Protein 2OKX (pdb70)

Radius of gyration: 37.38 Å; Cα contacts (8 Å, |Δi|>4): 5097; chains: 2; bounding box: 91×100×109 Å

Sequence (1908 aa):
GRNWNASWIWGGQEESPRNEWRCFRGSFDAPASVEGPAMLHITADSRYVLFVNGEQVGRGPVRSWPKEQFYDSYDIGGQLRPGVRNTIAVLVLHFGVSNFYYLRGRGGLIAEIEADGRTLAATDAAWRTERLGGQRSNSPRMACQQGFGEVIDARELAEDWALPAFDDGGWAQARSIGPAGTAPWTSLVPRDIPFLTEEKLYPASIQSLSRVKAPKYAAALDLRNQMVPESVNHANPVSYCGYVATILTLETSGVVTLGFPTGVRGSGVWVDGVLQTEWTGVQPERYYSLNLAAGEHLVLVDITSSDHGGSSHFAIDSEAAFTLRSPAGDNGVPLATIGTFDQSEYIDHRPGRRMQTDHPDYRALPEAAPTAAALEAFASWVKPFEPSLYTEENVFGSNVWRTLAERRAVPRSVLNAILPVPEPGVLPVFEDGDCELVIDLGAERSGFIGFELEAPAGTIIDAYGVEYMREGYTQHTYGLDNTFRYICREGRQSYVSPVRRGFRYLFLTVRGNSAPVKLHEIYIRQSTYPVAEQGSFRCSDALLNATWEISRHTTRLCMEDTFVDCPSYEQVFWVGDSRNEALVNYYVFGETEIVERCLNLVPGSADETPLYLDQVPSAWSSVIPNWTFFWILACREYAAHTGNEAFAARIWPAVKHTLTHYLEHIDDSGLLNMAGWNLLDWAPIDQPNEGIVTHQNLFLVKALRDSRALAAAAGATEEADAFAARADLLAETINAVLWDEEKRAYIDCIHADGRRSDVYSMQTQVVAYLCGVAQGEREAVIEGYLSSPPPAFVQIGSPFMSFFYYEALEKAGRQTLMLDDIRRNYGQMLRYDATTCWEMYPNFAENRSNPDMLTRSHCHAWSAAPGYFLGSSILGVKRGADGWRTVDIAPQPCDLTWAEGVVPLPQGGHIAVSWEFVSAGKLKLRIEAPEDIEVNVTLPEGIEGEVTQVKYMSGRNWNASWIWGGQEESPRNEWRCFRGSFDAPASVEGPAMLHITADSRYVLFVNGEQVGRGPVRSWPKEQFYDSYDIGGQLRPGVRNTIAVLVLHFGVSNFYYLRGRGGLIAEIEADGRTLAATDAAWRTERLGGQRSNSPRMACQQGFGEVIDARELAEDWALPAFDDGGWAQARSIGPAGTAPWTSLVPRDIPFLTEEKLYPASIQSLSRVKAPKYAAALDLRNQMVPESVNHANPVSYCGYVATILTLETSGVVTLGFPTGVRGSGVWVDGVLQTEWTGVQPERYYSLNLAAGEHLVLVDITSSDHGGSSHFAIDSEAAFTLRSPAGDNGVPLATIGTFDQSEYIDHRPGRRMQTDHPDYRALPEAAPTAAALEAFASWVKPFEPSLYTEENVFGSNVWRTLAERRAVPRSVLNAILPVPEPGVLPVFEDGDCELVIDLGAERSGFIGFELEAPAGTIIDAYGVEYMREGYTQHTYGLDNTFRYICREGRQSYVSPVRRGFRYLFLTVRGNSAPVKLHEIYIRQSTYPVAEQGSFRCSDALLNATWEISRHTTRLCMEDTFVDCPSYEQVFWVGDSRNEALVNYYVFGETEIVERCLNLVPGSADETPLYLDQVPSAWSSVIPNWTFFWILACREYAAHTGNEAFAARIWPAVKHTLTHYLEHIDDSGLLNMAGWNLLDWAPIDQPNEGIVTHQNLFLVKALRDSRALAAAAGATEEADAFAARADLLAETINAVLWDEEKRAYIDCIHADGRRSDVYSMQTQVVAYLCGVAQGEREAVIEGYLSSPPPAFVQIGSPFMSFFYYEALEKAGRQTLMLDDIRRNYGQMLRYDATTCWEMYPNFAENRSNPDMLTRSHCHAWSAAPGYFLGSSILGVKRGADGWRTVDIAPQPCDLTWAEGVVPLPQGGHIAVSWEFVSAGKLKLRIEAPEDIEVNVTLPEGIEGEVTQVKYMS

Foldseek 3Di:
DDFDPAFKWDDDDFFFAAFFKKKKKDKFFAAQDFDFFWKKKKFWAPKKFKDKQRRTDAIDDFQDDLQAGAIEIDRCPVRDDHRGMIMIMMIHTHHSFFAQRHFHWGGIMWMWIDGPNDTGDIYDQQMFMDTFFQWALLAWAFFLHDGGFIAGACQGGPARPRHPPDDCVVTHTIHGPGHACPPPNNHYHYQLADGKAWAWAFADFWPFKWFFAFAPFKKWFWVVCQQPVVNRRFQFKKWFWWKKKKKKAFQFWWKKKKKWLQAAQDDAKAKLLHGQPDWDDAFPIIMGIDRGGGGIIMIIGTNGHIDSTTITMIGMHTPTDIDIADLADDDPDRMWMFDRPWMGTDQQFDDTDHTDHDRPCSVCVSNQDSDSVSCVVRRVRIGHGPSSRMDRPALQSRVSDIVDIGTDDDDPLQRLQRDLDQRWRWFDDDPDGKMKIKTFRLAKFKAKKKFKKAFAFFKKKKKAFAADDDDPRGDRQNSGSQIYIYTDHHTIDMDIDPDMAIHGIMIIIIDDTPDIMTTNYITGTGIFRDFDQQWDKDFQDVLLRLLLQQLLVLLRQQGHSARHQHRHNHNWAFQQLLLLSVLLCQRGTNDQSNLLVSLVFFLVCVVVDLLTARTPPGSHNAHANVSSLSSLVSQLVSCQQAVPLVSLLVCLVSLLSNLVVQCVCQDPLLFRFGQGDHDDAQWPQPRHSFTGFQLSLLSSLLSLVSSLSSCVSSVRSVSSVVSNVSSVSSLVSQCVPQADPVVLAGFRTQGNVRRTHPAAALLSLLSCQVSVSQDDPSNVVSVVCLLPPDPSHIYGWFLLSVLSSVVSCLVVVNVLSNVVVCCVQSVVLVVSVHSHAAGTAQQRCGPDSHNRDRHSGSRGSSNSNSSNCCVPRALAWDQDGGQSLEIEREHDPNPTFWMWIWRAGNVGWIWTKIKGAPDPLEMEIEIETAPRYHYHYDYPPSHYYHYHYHHDHD/DDDDPAFKWDDDDFFAAAFFKKKKKDKFFAAQDADDFWKKKKFWAPKKFKDKQNHTDAIDDFQDQLQAGAIEIDRCPVSDDHRGMIMIMMIDTHRSFFAQRGFHWGGTMWMWIDGPNDTRDIYAQQMFMDTFFQWALLAWAFFLHDGGFIAGQCQGGPARPRHPPDDCVVTHTIHGPGHACDPPNNHYHYQLADGWAWAWAFADFWPFKWFFAFAPFKKWFWCVCQQPVVNRRFQFKKWFWWKKKKKKFFQFWFKKKKWWLQAAQDDAKAKLLHGQDDWDDAFPITMGIDGGGGGIMMIIGTNGHIGSTTITMIGMHTPTDMDIADLADHPPDRMKMFDRPWMGTDQQFDDDDDTDHPRPCSVCVSNQDSDSVSCVVRRVRIGHGPSSRMDRPQLQSRVSDIVDIGTDDDDPQCRQQRDLDQRFRKFDDDPDGKMKIKTFRLAKFKAKKKFKKAAAFFKKKKKAFAADDDDPRGDRQNSGSQIYIYTDYHTIDMDIDPDMAIHGIMIIIIDDGPDIMTTNYITGGGIFRDFDQQWAKDFQDVLLRLLLQQLLVLLRRQGHSAGHFHRHNHNWRFQQLVLLSVLLCQRGTNDQSRLLVSLVFFLVCVVVDLLTARTPPRSHNAHANVSSLSSLVSQLVSCQQAVPLVSLLVCLVSLLRNLVVQCVQQDPLLARFGQGNHDDAQWPQPRHNGFGFLLSLLSSLLSLVSSLSSCVSSVRSVSSVVSPVSSVSSLVSQCVPQADPVVLAGFGGQHPVRRTHPAAALLSLLSCQVSVSQDDVSNVVSVVCLVPPDPSHIYGWFLLSVLSSVVSCLVVVNVLVNVVVCCVQSVVLVVSVHSHAAGTAAQRCGPDRHNRDRHSGSRGSSNSNSSNCCVPVALAWDQDGGQSLEIEGEHDPNPTFKMWIWRAGNVGDIWTKIKGAPDVLEMEIEIEEAPRRHYHYDYPPSHYYHYHYHHDHD

Solvent-accessible surface area: 62090 Å² total; per-residue (Å²): 89,53,138,35,94,7,28,0,0,10,2,21,142,105,102,13,7,32,2,14,4,6,2,0,4,7,59,20,116,4,53,88,92,46,168,28,81,1,50,0,19,0,0,0,4,1,46,2,6,0,33,2,15,20,96,69,24,15,43,11,5,4,10,9,14,23,74,88,13,16,9,0,39,4,85,1,43,48,34,21,109,80,46,80,112,1,0,2,0,0,14,0,9,0,17,3,4,4,0,3,23,14,43,79,17,55,0,0,0,0,3,1,3,48,3,73,72,159,53,30,13,19,0,56,57,76,17,70,2,62,127,16,24,6,18,68,49,38,1,10,6,2,0,17,21,2,5,4,1,2,2,4,4,1,131,99,34,46,105,63,20,9,75,18,101,43,120,27,46,80,34,58,84,4,132,64,33,13,92,34,39,38,72,44,1,96,48,16,43,59,36,52,9,35,20,41,6,35,35,72,25,35,10,19,12,2,63,7,1,4,44,3,66,28,10,138,19,8,0,3,5,4,4,4,3,20,5,13,91,103,0,27,72,22,2,9,14,3,21,0,0,0,4,6,0,1,3,0,30,3,120,82,78,18,76,0,37,0,0,6,0,40,14,26,83,18,89,4,0,24,7,49,11,95,61,35,89,139,120,95,42,108,110,30,27,58,33,2,87,4,134,22,64,56,30,98,20,5,1,5,8,1,5,18,23,70,2,43,14,4,15,11,7,6,0,0,18,7,189,18,52,39,74,31,106,14,31,23,56,140,54,64,9,20,0,0,3,0,2,29,16,33,68,18,76,82,28,9,31,106,132,43,150,143,36,126,44,100,50,99,44,13,138,50,0,6,103,49,2,52,70,32,77,37,4,117,92,23,55,93,57,19,85,66,0,86,68,30,7,12,3,90,45,2,4,1,0,8,7,14,33,83,56,45,55,37,75,53,11,21,54,92,41,0,14,15,0,1,11,18,19,62,49,35,0,63,5,43,65,29,187,77,24,27,7,4,0,2,0,14,10,26,18,3,48,0,0,14,1,0,1,40,2,52,6,22,52,18,0,39,0,0,0,0,0,0,12,19,27,55,74,84,102,28,6,23,1,31,51,1,5,0,4,2,22,6,13,0,36,122,28,107,8,74,31,46,0,22,17,25,0,0,2,25,15,4,9,2,2,4,20,71,27,101,45,74,0,83,2,22,26,1,17,1,61,7,4,3,4,2,5,2,49,32,1,44,5,42,2,45,30,21,47,0,39,30,0,10,86,10,0,23,27,0,0,33,1,0,0,8,14,0,2,0,3,0,0,0,13,12,7,0,1,24,2,0,4,5,4,0,0,5,14,0,0,7,16,0,3,16,10,31,95,0,2,34,3,2,4,60,9,0,30,16,1,37,126,63,8,40,10,2,1,0,0,0,0,4,14,23,6,0,3,0,3,0,5,1,5,2,2,0,12,4,0,95,31,9,9,13,5,34,20,45,117,56,0,0,46,136,7,9,78,17,0,67,73,0,0,54,49,0,14,120,72,24,64,156,54,22,0,0,55,16,82,10,61,1,12,1,3,50,5,81,12,28,31,24,81,72,2,10,0,0,0,0,0,0,7,0,0,43,4,1,89,8,0,89,35,0,0,50,30,26,68,17,61,112,76,0,77,67,9,23,56,89,0,86,110,3,12,120,28,0,37,81,48,0,20,36,125,155,94,135,0,0,2,0,0,20,15,80,116,45,124,106,4,113,45,25,0,3,0,0,0,0,0,0,3,28,7,27,4,1,117,52,155,52,47,63,20,0,65,36,33,1,37,78,52,30,130,98,18,22,67,28,0,0,0,0,0,2,0,3,12,0,35,0,0,37,117,29,45,101,20,67,45,0,0,68,22,0,38,157,9,0,15,53,0,33,29,69,42,16,31,3,0,1,3,0,12,21,144,33,75,50,46,25,44,13,69,126,12,28,0,40,0,10,0,6,0,10,0,0,0,0,1,39,3,0,4,4,3,0,0,1,0,77,95,34,36,72,8,4,148,27,0,54,1,39,0,58,5,44,89,5,80,27,0,23,5,33,3,12,9,41,97,20,13,31,0,21,3,15,4,49,61,72,61,105,30,85,1,100,1,59,0,23,1,4,90,102,3,102,21,64,54,86,43,13,177,79,41,112,32,111,56,62,79,43,99,16,71,81,85,50,134,36,91,8,26,0,0,10,3,26,151,112,103,12,6,31,2,16,5,15,2,0,4,8,54,17,116,5,35,91,94,42,110,29,84,3,48,1,19,0,0,0,5,2,48,3,8,0,33,0,14,19,92,69,25,13,45,10,6,5,9,10,18,25,67,78,14,19,9,0,38,5,85,0,39,48,38,19,108,82,45,76,124,0,1,2,0,0,13,0,9,0,16,3,3,4,1,3,22,13,40,79,16,58,0,0,0,0,3,1,4,50,4,87,77,123,46,23,13,20,0,57,54,77,15,74,2,60,89,12,26,6,7,67,34,43,1,10,6,2,0,16,18,2,4,5,1,3,2,0,5,1,129,100,31,46,111,62,22,9,72,25,102,44,118,23,47,79,32,57,81,3,126,64,35,13,91,33,41,38,74,47,1,94,42,14,35,65,35,51,10,29,20,42,7,35,31,75,24,39,10,21,12,4,60,10,2,7,44,2,68,27,10,135,18,8,0,4,5,5,4,4,6,18,6,11,96,114,0,30,67,27,2,9,15,4,19,0,0,0,4,5,0,2,6,0,36,3,129,84,77,22,80,0,35,0,0,6,0,40,13,28,81,20,84,3,0,23,7,51,14,93,76,34,86,138,119,96,45,107,100,31,28,61,32,2,86,4,136,18,66,55,31,95,17,7,0,4,8,1,5,17,23,72,3,42,15,5,16,10,8,8,0,0,24,6,176,17,58,36,86,29,109,13,27,32,53,146,56,65,9,21,0,0,4,0,2,32,17,24,78,25,80,106,23,5,27,126,86,62,145,181,25,90,42,99,46,96,48,9,141,50,0,6,103,50,1,51,68,31,81,34,3,114,89,26,53,97,55,19,88,62,0,92,66,41,16,11,2,90,44,2,5,1,0,8,6,15,30,83,57,45,55,33,63,52,15,24,51,95,42,0,14,15,0,0,12,18,18,62,47,33,0,64,5,44,61,28,188,70,25,24,6,4,0,2,0,13,10,27,17,3,49,0,0,14,0,0,1,41,2,54,5,29,51,21,0,38,1,0,1,0,0,0,13,19,30,56,80,86,97,26,7,22,1,30,52,1,4,0,4,1,22,3,14,0,36,120,26,110,10,71,25,47,0,20,18,25,0,0,1,24,13,4,9,2,1,4,19,70,28,106,43,74,0,83,2,22,27,1,18,1,60,7,4,2,2,2,2,2,49,30,1,44,2,42,2,45,27,21,46,0,32,28,0,6,78,10,0,27,32,0,0,37,1,0,1,8,14,0,2,0,2,0,0,0,14,12,8,0,2,23,2,0,4,7,6,0,0,6,14,0,0,9,16,0,3,17,12,32,97,0,3,33,2,2,5,64,8,0,28,15,2,34,130,71,8,40,17,2,3,0,0,0,0,4,16,23,8,0,3,1,4,0,4,0,5,2,2,0,22,5,0,91,31,8,9,14,3,32,19,47,112,58,0,0,48,139,8,9,80,17,0,73,74,0,0,55,48,0,14,121,70,27,61,160,58,23,0,0,54,12,44,6,55,0,11,1,2,48,5,84,11,25,31,31,69,88,2,14,0,0,1,0,0,0,12,0,0,54,4,1,84,10,0,82,31,0,0,48,28,26,69,14,65,104,67,1,72,68,10,26,50,100,0,80,105,3,12,118,26,0,35,85,48,0,16,26,108,148,107,94,0,0,1,1,0,18,30,77,111,50,136,104,4,116,43,20,0,3,0,0,0,0,0,0,4,30,7,38,8,2,129,48,117,58,32,47,27,0,64,36,31,0,41,78,54,27,131,99,16,22,66,28,0,0,0,0,0,1,0,3,11,0,36,0,0,38,117,28,45,96,21,68,36,0,0,52,20,0,39,149,29,0,15,52,0,34,30,69,45,14,32,3,0,1,3,0,11,20,142,35,77,47,47,28,41,14,67,130,11,27,0,38,0,10,0,5,0,10,0,0,0,0,0,40,3,0,4,5,3,0,0,1,0,80,93,33,38,74,7,5,154,23,0,55,0,40,0,58,5,45,88,6,81,29,0,22,5,36,2,12,10,40,100,22,14,29,1,15,3,14,4,47,65,72,62,107,31,84,1,101,2,52,0,25,0,2,87,101,3,104,21,63,53,87,41,14,175,78,40,115,35,116,56,62,81,53,94,18,73,77

InterPro domains:
  IPR008902 Alpha-L-rhamnosidase, concanavalin-like domain [PF05592] (436-513)
  IPR008928 Six-hairpin glycosidase superfamily [SSF48208] (534-953)
  IPR008979 Galactose-binding-like domain superfamily [SSF49785] (4-97)
  IPR012341 Six-hairpin glycosidase-like superfamily [G3DSA:1.50.10.10] (543-877)
  IPR013737 Bacterial alpha-L-rhamnosidase N-terminal [PF08531] (40-179)
  IPR035396 Alpha-L-rhamnosidase, six-hairpin glycosidase domain [PF17389] (535-875)
  IPR035398 Alpha-L-rhamnosidase C-terminal domain [PF17390] (878-954)
  IPR048653 Alpha-L-rhamnosidase, domain D2 [PF21557] (219-389)

Nearest PDB structures (foldseek):
  2okx-assembly1_A  TM=1.001E+00  e=0.000E+00  Bacillus sp. GL1
  3cih-assembly1_A-2  TM=6.617E-01  e=6.556E-37  Bacteroides thetaiotaomicron VPI-5482
  6i60-assembly2_B  TM=8.114E-01  e=8.111E-32  Dictyoglomus thermophilum H-6-12
  4xhc-assembly1_B  TM=8.321E-01  e=4.153E-27  Klebsiella oxytoca
  8iwd-assembly1_A  TM=8.331E-01  e=9.340E-26  Aspergillus niger

Structure (mmCIF, N/CA/C/O backbone):
data_2OKX
#
_entry.id   2OKX
#
_cell.length_a   97.744
_cell.length_b   119.985
_cell.length_c   207.352
_cell.angle_alpha   90.00
_cell.angle_beta   90.00
_cell.angle_gamma   90.00
#
_symmetry.space_group_name_H-M   'P 21 21 21'
#
loop_
_entity.id
_entity.type
_entity.pdbx_description
1 polymer 'Rhamnosidase B'
2 non-polymer 'CALCIUM ION'
3 non-polymer GLYCEROL
4 water water
#
loop_
_atom_site.group_PDB
_atom_site.id
_atom_site.type_symbol
_atom_site.label_atom_id
_atom_site.label_alt_id
_atom_site.label_comp_id
_atom_site.label_asym_id
_atom_site.label_entity_id
_atom_site.label_seq_id
_atom_site.pdbx_PDB_ins_code
_atom_site.Cartn_x
_atom_site.Cartn_y
_atom_site.Cartn_z
_atom_site.occupancy
_atom_site.B_iso_or_equiv
_atom_site.auth_seq_id
_atom_site.auth_comp_id
_atom_site.auth_asym_id
_atom_site.auth_atom_id
_atom_site.pdbx_PDB_model_num
ATOM 1 N N . GLY A 1 3 ? 50.727 53.145 33.188 1.00 44.44 3 GLY A N 1
ATOM 2 C CA . GLY A 1 3 ? 49.939 54.120 33.993 1.00 44.26 3 GLY A CA 1
ATOM 3 C C . GLY A 1 3 ? 48.861 53.451 34.823 1.00 44.27 3 GLY A C 1
ATOM 4 O O . GLY A 1 3 ? 49.009 52.306 35.246 1.00 45.95 3 GLY A O 1
ATOM 5 N N . ARG A 1 4 ? 47.785 54.176 35.073 1.00 38.38 4 ARG A N 1
ATOM 6 C CA . ARG A 1 4 ? 46.670 53.647 35.838 1.00 38.69 4 ARG A CA 1
ATOM 7 C C . ARG A 1 4 ? 45.367 54.136 35.218 1.00 39.48 4 ARG A C 1
ATOM 8 O O . ARG A 1 4 ? 45.369 55.012 34.359 1.00 40.07 4 ARG A O 1
ATOM 16 N N . ASN A 1 5 ? 44.250 53.571 35.664 1.00 39.74 5 ASN A N 1
ATOM 17 C CA . ASN A 1 5 ? 42.938 53.983 35.159 1.00 40.76 5 ASN A CA 1
ATOM 18 C C . ASN A 1 5 ? 42.471 55.062 36.094 1.00 40.21 5 ASN A C 1
ATOM 19 O O . ASN A 1 5 ? 42.358 54.833 37.316 1.00 41.13 5 ASN A O 1
ATOM 24 N N . TRP A 1 6 ? 42.182 56.230 35.549 1.00 37.42 6 TRP A N 1
ATOM 25 C CA . TRP A 1 6 ? 41.736 57.341 36.352 1.00 37.55 6 TRP A CA 1
ATOM 26 C C . TRP A 1 6 ? 40.214 57.483 36.460 1.00 38.20 6 TRP A C 1
ATOM 27 O O . TRP A 1 6 ? 39.472 57.180 35.520 1.00 36.45 6 TRP A O 1
ATOM 38 N N . ASN A 1 7 ? 39.774 57.962 37.617 1.00 42.23 7 ASN A N 1
ATOM 39 C CA . ASN A 1 7 ? 38.364 58.193 37.897 1.00 43.43 7 ASN A CA 1
ATOM 40 C C . ASN A 1 7 ? 38.246 59.646 38.320 1.00 42.88 7 ASN A C 1
ATOM 41 O O . ASN A 1 7 ? 37.384 60.012 39.117 1.00 45.54 7 ASN A O 1
ATOM 46 N N . ALA A 1 8 ? 39.145 60.465 37.789 1.00 41.04 8 ALA A N 1
ATOM 47 C CA . ALA A 1 8 ? 39.167 61.888 38.089 1.00 39.01 8 ALA A CA 1
ATOM 48 C C . ALA A 1 8 ? 39.276 62.638 36.772 1.00 37.36 8 ALA A C 1
ATOM 49 O O . ALA A 1 8 ? 39.611 62.051 35.742 1.00 36.76 8 ALA A O 1
ATOM 51 N N . SER A 1 9 ? 38.999 63.935 36.807 1.00 36.25 9 SER A N 1
ATOM 52 C CA . SER A 1 9 ? 39.061 64.744 35.601 1.00 35.81 9 SER A CA 1
ATOM 53 C C . SER A 1 9 ? 40.020 65.915 35.738 1.00 34.40 9 SER A C 1
ATOM 54 O O . SER A 1 9 ? 40.197 66.459 36.828 1.00 34.37 9 SER A O 1
ATOM 57 N N . TRP A 1 10 ? 40.649 66.288 34.627 1.00 33.65 10 TRP A N 1
ATOM 58 C CA . TRP A 1 10 ? 41.545 67.434 34.619 1.00 32.09 10 TRP A CA 1
ATOM 59 C C . TRP A 1 10 ? 40.637 68.636 34.837 1.00 32.81 10 TRP A C 1
ATOM 60 O O . TRP A 1 10 ? 39.598 68.756 34.181 1.00 34.71 10 TRP A O 1
ATOM 71 N N . ILE A 1 11 ? 41.013 69.521 35.750 1.00 30.67 11 ILE A N 1
ATOM 72 C CA . ILE A 1 11 ? 40.204 70.701 36.011 1.00 30.41 11 ILE A CA 1
ATOM 73 C C . ILE A 1 11 ? 41.039 71.971 36.040 1.00 30.77 11 ILE A C 1
ATOM 74 O O . ILE A 1 11 ? 42.251 71.937 36.267 1.00 31.54 11 ILE A O 1
ATOM 79 N N . TRP A 1 12 ? 40.377 73.092 35.795 1.00 28.45 12 TRP A N 1
ATOM 80 C CA . TRP A 1 12 ? 41.033 74.386 35.823 1.00 29.83 12 TRP A CA 1
ATOM 81 C C . TRP A 1 12 ? 39.978 75.396 36.256 1.00 30.55 12 TRP A C 1
ATOM 82 O O . TRP A 1 12 ? 38.910 75.008 36.734 1.00 30.93 12 TRP A O 1
ATOM 93 N N . GLY A 1 13 ? 40.280 76.679 36.105 1.00 30.46 13 GLY A N 1
ATOM 94 C CA . GLY A 1 13 ? 39.343 77.718 36.487 1.00 33.12 13 GLY A CA 1
ATOM 95 C C . GLY A 1 13 ? 39.599 78.960 35.659 1.00 35.70 13 GLY A C 1
ATOM 96 O O . GLY A 1 13 ? 40.651 79.079 35.036 1.00 36.72 13 GLY A O 1
ATOM 97 N N . GLY A 1 14 ? 38.647 79.888 35.646 1.00 37.63 14 GLY A N 1
ATOM 98 C CA . GLY A 1 14 ? 38.820 81.099 34.863 1.00 39.07 14 GLY A CA 1
ATOM 99 C C . GLY A 1 14 ? 38.467 80.862 33.405 1.00 39.79 14 GLY A C 1
ATOM 100 O O . GLY A 1 14 ? 38.190 79.730 33.009 1.00 38.50 14 GLY A O 1
ATOM 101 N N . GLN A 1 15 ? 38.483 81.922 32.602 1.00 41.22 15 GLN A N 1
ATOM 102 C CA . GLN A 1 15 ? 38.144 81.807 31.186 1.00 42.72 15 GLN A CA 1
ATOM 103 C C . GLN A 1 15 ? 39.320 81.400 30.305 1.00 41.30 15 GLN A C 1
ATOM 104 O O . GLN A 1 15 ? 39.192 80.510 29.464 1.00 41.65 15 GLN A O 1
ATOM 110 N N . GLU A 1 16 ? 40.463 82.051 30.496 1.00 39.94 16 GLU A N 1
ATOM 111 C CA . GLU A 1 16 ? 41.655 81.750 29.708 1.00 38.87 16 GLU A CA 1
ATOM 112 C C . GLU A 1 16 ? 42.166 80.341 30.016 1.00 37.41 16 GLU A C 1
ATOM 113 O O . GLU A 1 16 ? 42.350 79.979 31.175 1.00 37.30 16 GLU A O 1
ATOM 119 N N . GLU A 1 17 ? 42.394 79.548 28.973 1.00 36.27 17 GLU A N 1
ATOM 120 C CA . GLU A 1 17 ? 42.852 78.174 29.150 1.00 35.85 17 GLU A CA 1
ATOM 121 C C . GLU A 1 17 ? 44.313 78.058 29.573 1.00 34.37 17 GLU A C 1
ATOM 122 O O . GLU A 1 17 ? 44.668 77.166 30.344 1.00 31.68 17 GLU A O 1
ATOM 128 N N . SER A 1 18 ? 45.153 78.952 29.058 1.00 31.69 18 SER A N 1
ATOM 129 C CA . SER A 1 18 ? 46.576 78.945 29.378 1.00 31.08 18 SER A CA 1
ATOM 130 C C . SER A 1 18 ? 47.047 80.364 29.681 1.00 29.05 18 SER A C 1
ATOM 131 O O . SER A 1 18 ? 47.722 80.998 28.872 1.00 29.22 18 SER A O 1
ATOM 134 N N . PRO A 1 19 ? 46.687 80.881 30.862 1.00 27.76 19 PRO A N 1
ATOM 135 C CA . PRO A 1 19 ? 47.080 82.231 31.260 1.00 27.63 19 PRO A CA 1
ATOM 136 C C . PRO A 1 19 ? 48.576 82.311 31.540 1.00 27.56 19 PRO A C 1
ATOM 137 O O . PRO A 1 19 ? 49.212 81.307 31.874 1.00 27.80 19 PRO A O 1
ATOM 141 N N . ARG A 1 20 ? 49.131 83.507 31.397 1.00 26.87 20 ARG A N 1
ATOM 142 C CA . ARG A 1 20 ? 50.550 83.713 31.643 1.00 26.85 20 ARG A CA 1
ATOM 143 C C . ARG A 1 20 ? 50.833 83.878 33.130 1.00 26.66 20 ARG A C 1
ATOM 144 O O . ARG A 1 20 ? 50.136 84.621 33.825 1.00 24.67 20 ARG A O 1
ATOM 152 N N . ASN A 1 21 ? 51.851 83.170 33.609 1.00 25.99 21 ASN A N 1
ATOM 153 C CA . ASN A 1 21 ? 52.288 83.289 34.997 1.00 24.70 21 ASN A CA 1
ATOM 154 C C . ASN A 1 21 ? 51.134 83.419 35.993 1.00 23.95 21 ASN A C 1
ATOM 155 O O . ASN A 1 21 ? 51.037 84.410 36.708 1.00 23.63 21 ASN A O 1
ATOM 160 N N . GLU A 1 22 ? 50.266 82.414 36.046 1.00 25.40 22 GLU A N 1
ATOM 161 C CA . GLU A 1 22 ? 49.140 82.456 36.969 1.00 26.17 22 GLU A CA 1
ATOM 162 C C . GLU A 1 22 ? 49.187 81.337 37.997 1.00 24.31 22 GLU A C 1
ATOM 163 O O . GLU A 1 22 ? 49.341 80.169 37.650 1.00 24.47 22 GLU A O 1
ATOM 169 N N . TRP A 1 23 ? 49.053 81.706 39.266 1.00 24.37 23 TRP A N 1
ATOM 170 C CA . TRP A 1 23 ? 49.043 80.730 40.348 1.00 25.50 23 TRP A CA 1
ATOM 171 C C . TRP A 1 23 ? 47.586 80.576 40.783 1.00 24.71 23 TRP A C 1
ATOM 172 O O . TRP A 1 23 ? 46.941 81.544 41.181 1.00 26.10 23 TRP A O 1
ATOM 183 N N . ARG A 1 24 ? 47.068 79.357 40.686 1.00 26.87 24 ARG A N 1
ATOM 184 C CA . ARG A 1 24 ? 45.676 79.091 41.028 1.00 27.72 24 ARG A CA 1
ATOM 185 C C . ARG A 1 24 ? 45.495 78.048 42.127 1.00 27.93 24 ARG A C 1
ATOM 186 O O . ARG A 1 24 ? 46.157 77.011 42.131 1.00 27.67 24 ARG A O 1
ATOM 194 N N . CYS A 1 25 ? 44.580 78.337 43.050 1.00 28.99 25 CYS A N 1
ATOM 195 C CA . CYS A 1 25 ? 44.280 77.454 44.174 1.00 29.18 25 CYS A CA 1
ATOM 196 C C . CYS A 1 25 ? 43.094 76.539 43.897 1.00 30.60 25 CYS A C 1
ATOM 197 O O . CYS A 1 25 ? 42.142 76.925 43.218 1.00 31.09 25 CYS A O 1
ATOM 200 N N . PHE A 1 26 ? 43.159 75.325 44.438 1.00 30.02 26 PHE A N 1
ATOM 201 C CA . PHE A 1 26 ? 42.084 74.352 44.296 1.00 30.45 26 PHE A CA 1
ATOM 202 C C . PHE A 1 26 ? 41.813 73.716 45.655 1.00 32.58 26 PHE A C 1
ATOM 203 O O . PHE A 1 26 ? 42.740 73.469 46.429 1.00 32.03 26 PHE A O 1
ATOM 211 N N . ARG A 1 27 ? 40.539 73.467 45.945 1.00 32.14 27 ARG A N 1
ATOM 212 C CA . ARG A 1 27 ? 40.137 72.849 47.202 1.00 33.55 27 ARG A CA 1
ATOM 213 C C . ARG A 1 27 ? 39.105 71.760 46.952 1.00 35.48 27 ARG A C 1
ATOM 214 O O . ARG A 1 27 ? 38.161 71.942 46.181 1.00 35.06 27 ARG A O 1
ATOM 222 N N . GLY A 1 28 ? 39.302 70.623 47.606 1.00 36.64 28 GLY A N 1
ATOM 223 C CA . GLY A 1 28 ? 38.388 69.509 47.468 1.00 38.30 28 GLY A CA 1
ATOM 224 C C . GLY A 1 28 ? 38.277 68.811 48.807 1.00 39.90 28 GLY A C 1
ATOM 225 O O . GLY A 1 28 ? 39.277 68.630 49.500 1.00 39.05 28 GLY A O 1
ATOM 226 N N . SER A 1 29 ? 37.063 68.430 49.185 1.00 41.00 29 SER A N 1
ATOM 227 C CA . SER A 1 29 ? 36.854 67.752 50.453 1.00 42.25 29 SER A CA 1
ATOM 228 C C . SER A 1 29 ? 36.133 66.436 50.245 1.00 42.75 29 SER A C 1
ATOM 229 O O . SER A 1 29 ? 35.518 66.206 49.204 1.00 42.28 29 SER A O 1
ATOM 232 N N . PHE A 1 30 ? 36.221 65.569 51.244 1.00 43.70 30 PHE A N 1
ATOM 233 C CA . PHE A 1 30 ? 35.571 64.271 51.195 1.00 46.06 30 PHE A CA 1
ATOM 234 C C . PHE A 1 30 ? 35.552 63.669 52.592 1.00 47.56 30 PHE A C 1
ATOM 235 O O . PHE A 1 30 ? 36.359 64.033 53.448 1.00 47.87 30 PHE A O 1
ATOM 243 N N . ASP A 1 31 ? 34.621 62.754 52.818 1.00 49.33 31 ASP A N 1
ATOM 244 C CA . ASP A 1 31 ? 34.509 62.093 54.106 1.00 51.10 31 ASP A CA 1
ATOM 245 C C . ASP A 1 31 ? 35.280 60.783 54.023 1.00 50.47 31 ASP A C 1
ATOM 246 O O . ASP A 1 31 ? 34.956 59.915 53.213 1.00 50.96 31 ASP A O 1
ATOM 251 N N . ALA A 1 32 ? 36.312 60.652 54.849 1.00 49.96 32 ALA A N 1
ATOM 252 C CA . ALA A 1 32 ? 37.128 59.446 54.860 1.00 49.89 32 ALA A CA 1
ATOM 253 C C . ALA A 1 32 ? 36.494 58.379 55.745 1.00 51.22 32 ALA A C 1
ATOM 254 O O . ALA A 1 32 ? 35.964 58.678 56.816 1.00 51.64 32 ALA A O 1
ATOM 256 N N . PRO A 1 33 ? 36.547 57.112 55.308 1.00 52.02 33 PRO A N 1
ATOM 257 C CA . PRO A 1 33 ? 35.968 56.010 56.081 1.00 52.67 33 PRO A CA 1
ATOM 258 C C . PRO A 1 33 ? 36.530 55.934 57.498 1.00 53.03 33 PRO A C 1
ATOM 259 O O . PRO A 1 33 ? 37.589 56.496 57.787 1.00 52.47 33 PRO A O 1
ATOM 263 N N . ALA A 1 34 ? 35.812 55.242 58.378 1.00 53.39 34 ALA A N 1
ATOM 264 C CA . ALA A 1 34 ? 36.239 55.086 59.763 1.00 53.62 34 ALA A CA 1
ATOM 265 C C . ALA A 1 34 ? 37.551 54.312 59.818 1.00 54.12 34 ALA A C 1
ATOM 266 O O . ALA A 1 34 ? 38.338 54.465 60.755 1.00 53.46 34 ALA A O 1
ATOM 268 N N . SER A 1 35 ? 37.779 53.479 58.808 1.00 53.75 35 SER A N 1
ATOM 269 C CA . SER A 1 35 ? 38.998 52.686 58.736 1.00 55.08 35 SER A CA 1
ATOM 270 C C . SER A 1 35 ? 39.305 52.287 57.298 1.00 55.85 35 SER A C 1
ATOM 271 O O . SER A 1 35 ? 38.400 52.104 56.486 1.00 56.03 35 SER A O 1
ATOM 274 N N . VAL A 1 36 ? 40.591 52.161 56.992 1.00 56.47 36 VAL A N 1
ATOM 275 C CA . VAL A 1 36 ? 41.035 51.775 55.660 1.00 56.82 36 VAL A CA 1
ATOM 276 C C . VAL A 1 36 ? 42.184 50.777 55.787 1.00 56.82 36 VAL A C 1
ATOM 277 O O . VAL A 1 36 ? 43.187 51.050 56.447 1.00 56.69 36 VAL A O 1
ATOM 281 N N . GLU A 1 37 ? 42.024 49.617 55.159 1.00 56.55 37 GLU A N 1
ATOM 282 C CA . GLU A 1 37 ? 43.038 48.571 55.212 1.00 56.13 37 GLU A CA 1
ATOM 283 C C . GLU A 1 37 ? 44.327 48.982 54.511 1.00 54.50 37 GLU A C 1
ATOM 284 O O . GLU A 1 37 ? 45.300 49.367 55.159 1.00 55.00 37 GLU A O 1
ATOM 290 N N . GLY A 1 38 ? 44.326 48.891 53.185 1.00 52.40 38 GLY A N 1
ATOM 291 C CA . GLY A 1 38 ? 45.503 49.251 52.415 1.00 48.47 38 GLY A CA 1
ATOM 292 C C . GLY A 1 38 ? 45.860 50.716 52.559 1.00 45.52 38 GLY A C 1
ATOM 293 O O . GLY A 1 38 ? 45.163 51.458 53.257 1.00 45.17 38 GLY A O 1
ATOM 294 N N . PRO A 1 39 ? 46.946 51.166 51.911 1.00 42.96 39 PRO A N 1
ATOM 295 C CA . PRO A 1 39 ? 47.375 52.565 51.985 1.00 40.50 39 PRO A CA 1
ATOM 296 C C . PRO A 1 39 ? 46.492 53.489 51.158 1.00 38.57 39 PRO A C 1
ATOM 297 O O . PRO A 1 39 ? 46.034 53.123 50.076 1.00 39.94 39 PRO A O 1
ATOM 301 N N . ALA A 1 40 ? 46.247 54.683 51.680 1.00 35.84 40 ALA A N 1
ATOM 302 C CA . ALA A 1 40 ? 45.443 55.665 50.976 1.00 34.42 40 ALA A CA 1
ATOM 303 C C . ALA A 1 40 ? 46.409 56.424 50.073 1.00 34.59 40 ALA A C 1
ATOM 304 O O . ALA A 1 40 ? 47.209 57.231 50.547 1.00 33.32 40 ALA A O 1
ATOM 306 N N . MET A 1 41 ? 46.340 56.147 48.775 1.00 32.90 41 MET A N 1
ATOM 307 C CA . MET A 1 41 ? 47.219 56.788 47.808 1.00 31.70 41 MET A CA 1
ATOM 308 C C . MET A 1 41 ? 46.568 57.986 47.124 1.00 32.51 41 MET A C 1
ATOM 309 O O . MET A 1 41 ? 45.381 57.959 46.788 1.00 33.28 41 MET A O 1
ATOM 314 N N . LEU A 1 42 ? 47.358 59.036 46.927 1.00 29.97 42 LEU A N 1
ATOM 315 C CA . LEU A 1 42 ? 46.892 60.242 46.259 1.00 29.46 42 LEU A CA 1
ATOM 316 C C . LEU A 1 42 ? 47.754 60.402 45.012 1.00 30.81 42 LEU A C 1
ATOM 317 O O . LEU A 1 42 ? 48.951 60.692 45.100 1.00 29.88 42 LEU A O 1
ATOM 322 N N . HIS A 1 43 ? 47.138 60.186 43.854 1.00 29.22 43 HIS A N 1
ATOM 323 C CA . HIS A 1 43 ? 47.815 60.286 42.567 1.00 28.37 43 HIS A CA 1
ATOM 324 C C . HIS A 1 43 ? 47.536 61.667 41.997 1.00 27.75 43 HIS A C 1
ATOM 325 O O . HIS A 1 43 ? 46.385 62.095 41.932 1.00 28.66 43 HIS A O 1
ATOM 332 N N . ILE A 1 44 ? 48.585 62.359 41.567 1.00 27.63 44 ILE A N 1
ATOM 333 C CA . ILE A 1 44 ? 48.415 63.715 41.070 1.00 26.91 44 ILE A CA 1
ATOM 334 C C . ILE A 1 44 ? 49.469 64.206 40.082 1.00 26.87 44 ILE A C 1
ATOM 335 O O . ILE A 1 44 ? 50.615 63.751 40.080 1.00 25.95 44 ILE A O 1
ATOM 340 N N . THR A 1 45 ? 49.048 65.133 39.230 1.00 26.16 45 THR A N 1
ATOM 341 C CA . THR A 1 45 ? 49.929 65.781 38.270 1.00 25.72 45 THR A CA 1
ATOM 342 C C . THR A 1 45 ? 49.251 67.098 37.930 1.00 25.68 45 THR A C 1
ATOM 343 O O . THR A 1 45 ? 48.065 67.279 38.204 1.00 26.56 45 THR A O 1
ATOM 347 N N . ALA A 1 46 ? 50.003 68.033 37.368 1.00 25.32 46 ALA A N 1
ATOM 348 C CA . ALA A 1 46 ? 49.438 69.323 37.023 1.00 24.64 46 ALA A CA 1
ATOM 349 C C . ALA A 1 46 ? 50.255 70.000 35.938 1.00 24.69 46 ALA A C 1
ATOM 350 O O . ALA A 1 46 ? 51.339 69.544 35.581 1.00 26.16 46 ALA A O 1
ATOM 352 N N . ASP A 1 47 ? 49.710 71.087 35.412 1.00 24.97 47 ASP A N 1
ATOM 353 C CA . ASP A 1 47 ? 50.357 71.870 34.370 1.00 25.61 47 ASP A CA 1
ATOM 354 C C . ASP A 1 47 ? 50.262 73.311 34.862 1.00 25.06 47 ASP A C 1
ATOM 355 O O . ASP A 1 47 ? 49.155 73.839 34.967 1.00 25.74 47 ASP A O 1
ATOM 360 N N . SER A 1 48 ? 51.391 73.974 35.123 1.00 24.28 48 SER A N 1
ATOM 361 C CA . SER A 1 48 ? 52.742 73.440 34.937 1.00 23.62 48 SER A CA 1
ATOM 362 C C . SER A 1 48 ? 53.346 72.697 36.134 1.00 22.59 48 SER A C 1
ATOM 363 O O . SER A 1 48 ? 54.004 71.666 35.963 1.00 22.21 48 SER A O 1
ATOM 366 N N . ARG A 1 49 ? 53.152 73.242 37.331 1.00 22.79 49 ARG A N 1
ATOM 367 C CA . ARG A 1 49 ? 53.684 72.643 38.559 1.00 24.12 49 ARG A CA 1
ATOM 368 C C . ARG A 1 49 ? 52.676 72.792 39.704 1.00 24.69 49 ARG A C 1
ATOM 369 O O . ARG A 1 49 ? 51.775 73.627 39.634 1.00 24.94 49 ARG A O 1
ATOM 377 N N . TYR A 1 50 ? 52.834 71.999 40.764 1.00 23.99 50 TYR A N 1
ATOM 378 C CA . TYR A 1 50 ? 51.914 72.075 41.894 1.00 22.92 50 TYR A CA 1
ATOM 379 C C . TYR A 1 50 ? 52.585 71.968 43.261 1.00 23.29 50 TYR A C 1
ATOM 380 O O . TYR A 1 50 ? 53.721 71.515 43.379 1.00 21.52 50 TYR A O 1
ATOM 389 N N . VAL A 1 51 ? 51.845 72.388 44.282 1.00 22.48 51 VAL A N 1
ATOM 390 C CA . VAL A 1 51 ? 52.249 72.283 45.680 1.00 23.80 51 VAL A CA 1
ATOM 391 C C . VAL A 1 51 ? 51.022 71.640 46.340 1.00 24.57 51 VAL A C 1
ATOM 392 O O . VAL A 1 51 ? 49.929 72.214 46.327 1.00 26.04 51 VAL A O 1
ATOM 396 N N . LEU A 1 52 ? 51.203 70.449 46.901 1.00 24.85 52 LEU A N 1
ATOM 397 C CA . LEU A 1 52 ? 50.106 69.703 47.516 1.00 25.12 52 LEU A CA 1
ATOM 398 C C . LEU A 1 52 ? 49.963 69.824 49.029 1.00 27.14 52 LEU A C 1
ATOM 399 O O . LEU A 1 52 ? 50.946 69.725 49.770 1.00 26.54 52 LEU A O 1
ATOM 404 N N . PHE A 1 53 ? 48.721 70.022 49.473 1.00 27.24 53 PHE A N 1
ATOM 405 C CA . PHE A 1 53 ? 48.395 70.132 50.890 1.00 27.21 53 PHE A CA 1
ATOM 406 C C . PHE A 1 53 ? 47.295 69.130 51.237 1.00 29.28 53 PHE A C 1
ATOM 407 O O . PHE A 1 53 ? 46.310 68.999 50.507 1.00 29.35 53 PHE A O 1
ATOM 415 N N . VAL A 1 54 ? 47.470 68.413 52.341 1.00 27.68 54 VAL A N 1
ATOM 416 C CA . VAL A 1 54 ? 46.467 67.453 52.785 1.00 27.99 54 VAL A CA 1
ATOM 417 C C . VAL A 1 54 ? 46.114 67.832 54.212 1.00 28.26 54 VAL A C 1
ATOM 418 O O . VAL A 1 54 ? 46.934 67.708 55.123 1.00 28.32 54 VAL A O 1
ATOM 422 N N . ASN A 1 55 ? 44.889 68.313 54.391 1.00 28.03 55 ASN A N 1
ATOM 423 C CA . ASN A 1 55 ? 44.409 68.748 55.691 1.00 27.94 55 ASN A CA 1
ATOM 424 C C . ASN A 1 55 ? 45.269 69.880 56.228 1.00 27.98 55 ASN A C 1
ATOM 425 O O . ASN A 1 55 ? 45.524 69.970 57.427 1.00 30.11 55 ASN A O 1
ATOM 430 N N . GLY A 1 56 ? 45.715 70.743 55.319 1.00 27.17 56 GLY A N 1
ATOM 431 C CA . GLY A 1 56 ? 46.522 71.886 55.702 1.00 26.85 56 GLY A CA 1
ATOM 432 C C . GLY A 1 56 ? 48.018 71.649 55.706 1.00 26.94 56 GLY A C 1
ATOM 433 O O . GLY A 1 56 ? 48.796 72.599 55.684 1.00 28.06 56 GLY A O 1
ATOM 434 N N . GLU A 1 57 ? 48.425 70.387 55.728 1.00 26.85 57 GLU A N 1
ATOM 435 C CA . GLU A 1 57 ? 49.844 70.047 55.751 1.00 28.17 57 GLU A CA 1
ATOM 436 C C . GLU A 1 57 ? 50.433 69.918 54.345 1.00 26.46 57 GLU A C 1
ATOM 437 O O . GLU A 1 57 ? 49.903 69.183 53.510 1.00 24.88 57 GLU A O 1
ATOM 443 N N . GLN A 1 58 ? 51.527 70.629 54.087 1.00 24.98 58 GLN A N 1
ATOM 444 C CA . GLN A 1 58 ? 52.175 70.557 52.781 1.00 25.95 58 GLN A CA 1
ATOM 445 C C . GLN A 1 58 ? 52.805 69.175 52.651 1.00 26.54 58 GLN A C 1
ATOM 446 O O . GLN A 1 58 ? 53.655 68.789 53.459 1.00 27.44 58 GLN A O 1
ATOM 452 N N . VAL A 1 59 ? 52.390 68.429 51.636 1.00 23.84 59 VAL A N 1
ATOM 453 C CA . VAL A 1 59 ? 52.891 67.080 51.440 1.00 24.07 59 VAL A CA 1
ATOM 454 C C . VAL A 1 59 ? 53.979 66.925 50.377 1.00 24.90 59 VAL A C 1
ATOM 455 O O . VAL A 1 59 ? 54.895 66.122 50.543 1.00 25.65 59 VAL A O 1
ATOM 459 N N . GLY A 1 60 ? 53.886 67.684 49.290 1.00 25.24 60 GLY A N 1
ATOM 460 C CA . GLY A 1 60 ? 54.885 67.558 48.246 1.00 23.32 60 GLY A CA 1
ATOM 461 C C . GLY A 1 60 ? 54.774 68.587 47.138 1.00 22.65 60 GLY A C 1
ATOM 462 O O . GLY A 1 60 ? 53.906 69.463 47.171 1.00 21.72 60 GLY A O 1
ATOM 463 N N . ARG A 1 61 ? 55.673 68.473 46.164 1.00 22.09 61 ARG A N 1
ATOM 464 C CA . ARG A 1 61 ? 55.732 69.372 45.012 1.00 22.61 61 ARG A CA 1
ATOM 465 C C . ARG A 1 61 ? 55.981 68.536 43.762 1.00 22.36 61 ARG A C 1
ATOM 466 O O . ARG A 1 61 ? 56.546 67.444 43.840 1.00 22.98 61 ARG A O 1
ATOM 474 N N . GLY A 1 62 ? 55.570 69.060 42.612 1.00 22.90 62 GLY A N 1
ATOM 475 C CA . GLY A 1 62 ? 55.767 68.347 41.364 1.00 19.58 62 GLY A CA 1
ATOM 476 C C . GLY A 1 62 ? 55.032 69.026 40.223 1.00 19.91 62 GLY A C 1
ATOM 477 O O . GLY A 1 62 ? 54.690 70.203 40.319 1.00 19.46 62 GLY A O 1
ATOM 478 N N . PRO A 1 63 ? 54.836 68.329 39.095 1.00 19.96 63 PRO A N 1
ATOM 479 C CA . PRO A 1 63 ? 55.320 66.965 38.870 1.00 18.87 63 PRO A CA 1
ATOM 480 C C . PRO A 1 63 ? 56.762 67.074 38.377 1.00 19.68 63 PRO A C 1
ATOM 481 O O . PRO A 1 63 ? 57.285 68.177 38.251 1.00 19.57 63 PRO A O 1
ATOM 485 N N . VAL A 1 64 ? 57.409 65.946 38.111 1.00 21.37 64 VAL A N 1
ATOM 486 C CA . VAL A 1 64 ? 58.770 65.997 37.592 1.00 21.70 64 VAL A CA 1
ATOM 487 C C . VAL A 1 64 ? 58.632 66.530 36.168 1.00 22.63 64 VAL A C 1
ATOM 488 O O . VAL A 1 64 ? 57.534 66.507 35.606 1.00 23.22 64 VAL A O 1
ATOM 492 N N . ARG A 1 65 ? 59.718 67.020 35.582 1.00 21.21 65 ARG A N 1
ATOM 493 C CA . ARG A 1 65 ? 59.623 67.562 34.231 1.00 22.70 65 ARG A CA 1
ATOM 494 C C . ARG A 1 65 ? 59.235 66.471 33.238 1.00 21.58 65 ARG A C 1
ATOM 495 O O . ARG A 1 65 ? 59.738 65.345 33.305 1.00 21.53 65 ARG A O 1
ATOM 503 N N . SER A 1 66 ? 58.329 66.808 32.323 1.00 21.86 66 SER A N 1
ATOM 504 C CA . SER A 1 66 ? 57.843 65.843 31.336 1.00 23.53 66 SER A CA 1
ATOM 505 C C . SER A 1 66 ? 57.633 66.398 29.934 1.00 23.58 66 SER A C 1
ATOM 506 O O . SER A 1 66 ? 57.588 67.609 29.724 1.00 22.77 66 SER A O 1
ATOM 509 N N . TRP A 1 67 ? 57.517 65.480 28.977 1.00 26.01 67 TRP A N 1
ATOM 510 C CA . TRP A 1 67 ? 57.169 65.838 27.607 1.00 26.33 67 TRP A CA 1
ATOM 511 C C . TRP A 1 67 ? 55.656 65.689 27.793 1.00 26.59 67 TRP A C 1
ATOM 512 O O . TRP A 1 67 ? 55.198 64.684 28.345 1.00 25.54 67 TRP A O 1
ATOM 523 N N . PRO A 1 68 ? 54.863 66.684 27.377 1.00 28.03 68 PRO A N 1
ATOM 524 C CA . PRO A 1 68 ? 53.412 66.553 27.553 1.00 28.31 68 PRO A CA 1
ATOM 525 C C . PRO A 1 68 ? 52.816 65.221 27.081 1.00 29.09 68 PRO A C 1
ATOM 526 O O . PRO A 1 68 ? 51.817 64.760 27.632 1.00 29.17 68 PRO A O 1
ATOM 530 N N . LYS A 1 69 ? 53.436 64.607 26.076 1.00 30.06 69 LYS A N 1
ATOM 531 C CA . LYS A 1 69 ? 52.962 63.334 25.531 1.00 31.97 69 LYS A CA 1
ATOM 532 C C . LYS A 1 69 ? 53.013 62.231 26.591 1.00 32.36 69 LYS A C 1
ATOM 533 O O . LYS A 1 69 ? 52.266 61.252 26.526 1.00 31.09 69 LYS A O 1
ATOM 539 N N . GLU A 1 70 ? 53.909 62.391 27.560 1.00 31.19 70 GLU A N 1
ATOM 540 C CA . GLU A 1 70 ? 54.051 61.424 28.641 1.00 29.72 70 GLU A CA 1
ATOM 541 C C . GLU A 1 70 ? 54.180 62.207 29.943 1.00 29.69 70 GLU A C 1
ATOM 542 O O . GLU A 1 70 ? 55.260 62.294 30.538 1.00 28.65 70 GLU A O 1
ATOM 548 N N . GLN A 1 71 ? 53.054 62.785 30.355 1.00 27.48 71 GLN A N 1
ATOM 549 C CA . GLN A 1 71 ? 52.941 63.596 31.562 1.00 26.60 71 GLN A CA 1
ATOM 550 C C . GLN A 1 71 ? 53.081 62.741 32.822 1.00 26.42 71 GLN A C 1
ATOM 551 O O . GLN A 1 71 ? 52.234 61.893 33.106 1.00 27.74 71 GLN A O 1
ATOM 557 N N . PHE A 1 72 ? 54.151 62.977 33.575 1.00 25.43 72 PHE A N 1
ATOM 558 C CA . PHE A 1 72 ? 54.428 62.234 34.803 1.00 24.67 72 PHE A CA 1
ATOM 559 C C . PHE A 1 72 ? 53.518 62.625 35.968 1.00 25.38 72 PHE A C 1
ATOM 560 O O . PHE A 1 72 ? 53.292 63.810 36.224 1.00 26.86 72 PHE A O 1
ATOM 568 N N . TYR A 1 73 ? 52.998 61.627 36.678 1.00 25.64 73 TYR A N 1
ATOM 569 C CA . TYR A 1 73 ? 52.138 61.897 37.825 1.00 25.81 73 TYR A CA 1
ATOM 570 C C . TYR A 1 73 ? 52.738 61.277 39.080 1.00 24.96 73 TYR A C 1
ATOM 571 O O . TYR A 1 73 ? 53.403 60.241 39.018 1.00 23.61 73 TYR A O 1
ATOM 580 N N . ASP A 1 74 ? 52.492 61.917 40.218 1.00 25.43 74 ASP A N 1
ATOM 581 C CA . ASP A 1 74 ? 53.023 61.455 41.495 1.00 24.92 74 ASP A CA 1
ATOM 582 C C . ASP A 1 74 ? 51.985 60.716 42.325 1.00 24.60 74 ASP A C 1
ATOM 583 O O . ASP A 1 74 ? 50.795 61.015 42.247 1.00 24.60 74 ASP A O 1
ATOM 588 N N . SER A 1 75 ? 52.450 59.756 43.120 1.00 23.89 75 SER A N 1
ATOM 589 C CA . SER A 1 75 ? 51.574 58.970 43.984 1.00 23.45 75 SER A CA 1
ATOM 590 C C . SER A 1 75 ? 52.086 59.033 45.420 1.00 23.31 75 SER A C 1
ATOM 591 O O . SER A 1 75 ? 53.143 58.486 45.729 1.00 23.11 75 SER A O 1
ATOM 594 N N . TYR A 1 76 ? 51.333 59.700 46.290 1.00 24.21 76 TYR A N 1
ATOM 595 C CA . TYR A 1 76 ? 51.714 59.831 47.695 1.00 26.80 76 TYR A CA 1
ATOM 596 C C . TYR A 1 76 ? 50.895 58.956 48.627 1.00 27.14 76 TYR A C 1
ATOM 597 O O . TYR A 1 76 ? 49.690 58.798 48.442 1.00 28.86 76 TYR A O 1
ATOM 606 N N . ASP A 1 77 ? 51.554 58.395 49.634 1.00 27.56 77 ASP A N 1
ATOM 607 C CA . ASP A 1 77 ? 50.849 57.616 50.637 1.00 27.57 77 ASP A CA 1
ATOM 608 C C . ASP A 1 77 ? 50.495 58.690 51.664 1.00 27.93 77 ASP A C 1
ATOM 609 O O . ASP A 1 77 ? 51.376 59.187 52.371 1.00 26.42 77 ASP A O 1
ATOM 614 N N . ILE A 1 78 ? 49.220 59.066 51.735 1.00 26.98 78 ILE A N 1
ATOM 615 C CA . ILE A 1 78 ? 48.793 60.107 52.666 1.00 27.66 78 ILE A CA 1
ATOM 616 C C . ILE A 1 78 ? 48.195 59.592 53.971 1.00 28.60 78 ILE A C 1
ATOM 617 O O . ILE A 1 78 ? 47.509 60.332 54.672 1.00 29.11 78 ILE A O 1
ATOM 622 N N . GLY A 1 79 ? 48.467 58.335 54.303 1.00 30.92 79 GLY A N 1
ATOM 623 C CA . GLY A 1 79 ? 47.930 57.768 55.528 1.00 32.56 79 GLY A CA 1
ATOM 624 C C . GLY A 1 79 ? 48.290 58.584 56.754 1.00 35.03 79 GLY A C 1
ATOM 625 O O . GLY A 1 79 ? 47.553 58.600 57.743 1.00 36.21 79 GLY A O 1
ATOM 626 N N . GLY A 1 80 ? 49.423 59.276 56.682 1.00 35.09 80 GLY A N 1
ATOM 627 C CA . GLY A 1 80 ? 49.873 60.084 57.798 1.00 34.19 80 GLY A CA 1
ATOM 628 C C . GLY A 1 80 ? 49.090 61.363 58.009 1.00 34.63 80 GLY A C 1
ATOM 629 O O . GLY A 1 80 ? 48.986 61.842 59.136 1.00 35.84 80 GLY A O 1
ATOM 630 N N . GLN A 1 81 ? 48.540 61.925 56.938 1.00 33.68 81 GLN A N 1
ATOM 631 C CA . GLN A 1 81 ? 47.773 63.161 57.052 1.00 33.65 81 GLN A CA 1
ATOM 632 C C . GLN A 1 81 ? 46.267 62.915 57.060 1.00 34.01 81 GLN A C 1
ATOM 633 O O . GLN A 1 81 ? 45.488 63.815 57.366 1.00 33.27 81 GLN A O 1
ATOM 639 N N . LEU A 1 82 ? 45.866 61.691 56.735 1.00 36.17 82 LEU A N 1
ATOM 640 C CA . LEU A 1 82 ? 44.453 61.324 56.672 1.00 38.92 82 LEU A CA 1
ATOM 641 C C . LEU A 1 82 ? 43.758 61.269 58.037 1.00 39.26 82 LEU A C 1
ATOM 642 O O . LEU A 1 82 ? 44.295 60.721 59.001 1.00 39.68 82 LEU A O 1
ATOM 647 N N . ARG A 1 83 ? 42.556 61.839 58.099 1.00 38.58 83 ARG A N 1
ATOM 648 C CA . ARG A 1 83 ? 41.751 61.861 59.318 1.00 38.53 83 ARG A CA 1
ATOM 649 C C . ARG A 1 83 ? 40.575 60.901 59.134 1.00 39.49 83 ARG A C 1
ATOM 650 O O . ARG A 1 83 ? 39.549 61.267 58.561 1.00 38.88 83 ARG A O 1
ATOM 658 N N . PRO A 1 84 ? 40.706 59.662 59.632 1.00 39.73 84 PRO A N 1
ATOM 659 C CA . PRO A 1 84 ? 39.648 58.653 59.507 1.00 39.93 84 PRO A CA 1
ATOM 660 C C . PRO A 1 84 ? 38.300 58.999 60.130 1.00 39.85 84 PRO A C 1
ATOM 661 O O . PRO A 1 84 ? 38.224 59.619 61.193 1.00 39.42 84 PRO A O 1
ATOM 665 N N . GLY A 1 85 ? 37.236 58.596 59.440 1.00 40.48 85 GLY A N 1
ATOM 666 C CA . GLY A 1 85 ? 35.887 58.826 59.923 1.00 40.14 85 GLY A CA 1
ATOM 667 C C . GLY A 1 85 ? 35.367 60.248 59.884 1.00 41.07 85 GLY A C 1
ATOM 668 O O . GLY A 1 85 ? 34.230 60.492 60.287 1.00 41.66 85 GLY A O 1
ATOM 669 N N . VAL A 1 86 ? 36.173 61.191 59.407 1.00 39.37 86 VAL A N 1
ATOM 670 C CA . VAL A 1 86 ? 35.727 62.579 59.349 1.00 39.06 86 VAL A CA 1
ATOM 671 C C . VAL A 1 86 ? 36.036 63.256 58.015 1.00 38.87 86 VAL A C 1
ATOM 672 O O . VAL A 1 86 ? 36.643 62.659 57.123 1.00 35.99 86 VAL A O 1
ATOM 676 N N . ARG A 1 87 ? 35.601 64.505 57.890 1.00 39.28 87 ARG A N 1
ATOM 677 C CA . ARG A 1 87 ? 35.820 65.286 56.679 1.00 41.79 87 ARG A CA 1
ATOM 678 C C . ARG A 1 87 ? 37.290 65.654 56.519 1.00 41.14 87 ARG A C 1
ATOM 679 O O . ARG A 1 87 ? 37.927 66.135 57.456 1.00 40.30 87 ARG A O 1
ATOM 687 N N . ASN A 1 88 ? 37.813 65.413 55.322 1.00 40.84 88 ASN A N 1
ATOM 688 C CA . ASN A 1 88 ? 39.203 65.701 54.989 1.00 40.35 88 ASN A CA 1
ATOM 689 C C . ASN A 1 88 ? 39.241 66.734 53.872 1.00 40.28 88 ASN A C 1
ATOM 690 O O . ASN A 1 88 ? 38.329 66.796 53.048 1.00 38.60 88 ASN A O 1
ATOM 695 N N . THR A 1 89 ? 40.298 67.539 53.844 1.00 39.14 89 THR A N 1
ATOM 696 C CA . THR A 1 89 ? 40.433 68.568 52.824 1.00 38.79 89 THR A CA 1
ATOM 697 C C . THR A 1 89 ? 41.730 68.471 52.027 1.00 37.87 89 THR A C 1
ATOM 698 O O . THR A 1 89 ? 42.819 68.358 52.595 1.00 37.62 89 THR A O 1
ATOM 702 N N . ILE A 1 90 ? 41.599 68.512 50.704 1.00 35.53 90 ILE A N 1
ATOM 703 C CA . ILE A 1 90 ? 42.746 68.473 49.808 1.00 32.86 90 ILE A CA 1
ATOM 704 C C . ILE A 1 90 ? 42.844 69.860 49.195 1.00 32.33 90 ILE A C 1
ATOM 705 O O . ILE A 1 90 ? 41.860 70.378 48.661 1.00 32.32 90 ILE A O 1
ATOM 710 N N . ALA A 1 91 ? 44.022 70.467 49.287 1.00 30.51 91 ALA A N 1
ATOM 711 C CA . ALA A 1 91 ? 44.240 71.800 48.738 1.00 28.29 91 ALA A CA 1
ATOM 712 C C . ALA A 1 91 ? 45.466 71.770 47.844 1.00 29.76 91 ALA A C 1
ATOM 713 O O . ALA A 1 91 ? 46.477 71.149 48.178 1.00 29.58 91 ALA A O 1
ATOM 715 N N . VAL A 1 92 ? 45.381 72.441 46.703 1.00 29.25 92 VAL A N 1
ATOM 716 C CA . VAL A 1 92 ? 46.497 72.456 45.774 1.00 27.32 92 VAL A CA 1
ATOM 717 C C . VAL A 1 92 ? 46.742 73.829 45.179 1.00 27.42 92 VAL A C 1
ATOM 718 O O . VAL A 1 92 ? 45.801 74.563 44.865 1.00 27.51 92 VAL A O 1
ATOM 722 N N . LEU A 1 93 ? 48.016 74.173 45.041 1.00 25.46 93 LEU A N 1
ATOM 723 C CA . LEU A 1 93 ? 48.409 75.429 44.424 1.00 26.35 93 LEU A CA 1
ATOM 724 C C . LEU A 1 93 ? 49.028 75.000 43.105 1.00 27.02 93 LEU A C 1
ATOM 725 O O . LEU A 1 93 ? 49.977 74.219 43.092 1.00 26.54 93 LEU A O 1
ATOM 730 N N . VAL A 1 94 ? 48.481 75.478 41.995 1.00 27.12 94 VAL A N 1
ATOM 731 C CA . VAL A 1 94 ? 49.028 75.118 40.699 1.00 25.60 94 VAL A CA 1
ATOM 732 C C . VAL A 1 94 ? 49.607 76.355 40.030 1.00 25.61 94 VAL A C 1
ATOM 733 O O . VAL A 1 94 ? 48.941 77.386 39.922 1.00 24.71 94 VAL A O 1
ATOM 737 N N . LEU A 1 95 ? 50.865 76.256 39.614 1.00 24.65 95 LEU A N 1
ATOM 738 C CA . LEU A 1 95 ? 51.527 77.358 38.930 1.00 22.75 95 LEU A CA 1
ATOM 739 C C . LEU A 1 95 ? 51.460 77.040 37.443 1.00 23.40 95 LEU A C 1
ATOM 740 O O . LEU A 1 95 ? 51.946 75.995 37.018 1.00 23.02 95 LEU A O 1
ATOM 745 N N . HIS A 1 96 ? 50.829 77.904 36.655 1.00 21.87 96 HIS A N 1
ATOM 746 C CA . HIS A 1 96 ? 50.784 77.664 35.217 1.00 21.92 96 HIS A CA 1
ATOM 747 C C . HIS A 1 96 ? 51.598 78.754 34.541 1.00 20.68 96 HIS A C 1
ATOM 748 O O . HIS A 1 96 ? 51.274 79.931 34.648 1.00 22.24 96 HIS A O 1
ATOM 755 N N . PHE A 1 97 ? 52.653 78.357 33.840 1.00 22.61 97 PHE A N 1
ATOM 756 C CA . PHE A 1 97 ? 53.527 79.318 33.182 1.00 22.15 97 PHE A CA 1
ATOM 757 C C . PHE A 1 97 ? 52.895 80.018 31.983 1.00 23.91 97 PHE A C 1
ATOM 758 O O . PHE A 1 97 ? 53.047 81.227 31.819 1.00 22.98 97 PHE A O 1
ATOM 766 N N . GLY A 1 98 ? 52.197 79.255 31.145 1.00 24.59 98 GLY A N 1
ATOM 767 C CA . GLY A 1 98 ? 51.578 79.833 29.964 1.00 25.95 98 GLY A CA 1
ATOM 768 C C . GLY A 1 98 ? 52.625 80.231 28.938 1.00 26.96 98 GLY A C 1
ATOM 769 O O . GLY A 1 98 ? 52.327 80.906 27.950 1.00 26.69 98 GLY A O 1
ATOM 770 N N . VAL A 1 99 ? 53.861 79.805 29.179 1.00 26.51 99 VAL A N 1
ATOM 771 C CA . VAL A 1 99 ? 54.987 80.110 28.299 1.00 25.00 99 VAL A CA 1
ATOM 772 C C . VAL A 1 99 ? 55.940 78.921 28.329 1.00 25.86 99 VAL A C 1
ATOM 773 O O . VAL A 1 99 ? 56.215 78.372 29.397 1.00 25.62 99 VAL A O 1
ATOM 777 N N . SER A 1 100 ? 56.435 78.513 27.167 1.00 23.00 100 SER A N 1
ATOM 778 C CA . SER A 1 100 ? 57.359 77.383 27.109 1.00 24.54 100 SER A CA 1
ATOM 779 C C . SER A 1 100 ? 58.750 77.778 27.606 1.00 23.41 100 SER A C 1
ATOM 780 O O . SER A 1 100 ? 59.129 78.945 27.534 1.00 23.20 100 SER A O 1
ATOM 783 N N . ASN A 1 101 ? 59.498 76.806 28.132 1.00 24.38 101 ASN A N 1
ATOM 784 C CA . ASN A 1 101 ? 60.868 77.055 28.583 1.00 22.24 101 ASN A CA 1
ATOM 785 C C . ASN A 1 101 ? 61.723 75.801 28.361 1.00 22.03 101 ASN A C 1
ATOM 786 O O . ASN A 1 101 ? 61.311 74.898 27.631 1.00 22.01 101 ASN A O 1
ATOM 791 N N . PHE A 1 102 ? 62.903 75.748 28.972 1.00 22.45 102 PHE A N 1
ATOM 792 C CA . PHE A 1 102 ? 63.815 74.614 28.795 1.00 22.00 102 PHE A CA 1
ATOM 793 C C . PHE A 1 102 ? 63.465 73.350 29.583 1.00 22.18 102 PHE A C 1
ATOM 794 O O . PHE A 1 102 ? 64.180 72.351 29.490 1.00 22.29 102 PHE A O 1
ATOM 802 N N . TYR A 1 103 ? 62.402 73.391 30.384 1.00 22.34 103 TYR A N 1
ATOM 803 C CA . TYR A 1 103 ? 61.987 72.207 31.136 1.00 22.23 103 TYR A CA 1
ATOM 804 C C . TYR A 1 103 ? 60.469 72.084 31.233 1.00 23.56 103 TYR A C 1
ATOM 805 O O . TYR A 1 103 ? 59.933 71.406 32.114 1.00 22.21 103 TYR A O 1
ATOM 814 N N . TYR A 1 104 ? 59.787 72.730 30.293 1.00 23.29 104 TYR A N 1
ATOM 815 C CA . TYR A 1 104 ? 58.334 72.717 30.236 1.00 22.49 104 TYR A CA 1
ATOM 816 C C . TYR A 1 104 ? 57.848 73.151 28.858 1.00 23.00 104 TYR A C 1
ATOM 817 O O . TYR A 1 104 ? 58.307 74.156 28.320 1.00 19.53 104 TYR A O 1
ATOM 826 N N . LEU A 1 105 ? 56.932 72.377 28.283 1.00 23.24 105 LEU A N 1
ATOM 827 C CA . LEU A 1 105 ? 56.366 72.714 26.979 1.00 25.28 105 LEU A CA 1
ATOM 828 C C . LEU A 1 105 ? 54.937 73.181 27.225 1.00 25.40 105 LEU A C 1
ATOM 829 O O . LEU A 1 105 ? 54.135 72.462 27.825 1.00 24.70 105 LEU A O 1
ATOM 834 N N . ARG A 1 106 ? 54.628 74.391 26.774 1.00 25.43 106 ARG A N 1
ATOM 835 C CA . ARG A 1 106 ? 53.303 74.963 26.977 1.00 25.20 106 ARG A CA 1
ATOM 836 C C . ARG A 1 106 ? 52.156 74.019 26.632 1.00 26.90 106 ARG A C 1
ATOM 837 O O . ARG A 1 106 ? 52.105 73.445 25.541 1.00 26.47 106 ARG A O 1
ATOM 845 N N . GLY A 1 107 ? 51.249 73.855 27.589 1.00 26.84 107 GLY A N 1
ATOM 846 C CA . GLY A 1 107 ? 50.076 73.025 27.399 1.00 28.79 107 GLY A CA 1
ATOM 847 C C . GLY A 1 107 ? 48.905 73.927 27.747 1.00 29.95 107 GLY A C 1
ATOM 848 O O . GLY A 1 107 ? 48.551 74.820 26.981 1.00 31.70 107 GLY A O 1
ATOM 849 N N . ARG A 1 108 ? 48.319 73.712 28.917 1.00 29.96 108 ARG A N 1
ATOM 850 C CA . ARG A 1 108 ? 47.210 74.530 29.382 1.00 30.07 108 ARG A CA 1
ATOM 851 C C . ARG A 1 108 ? 47.079 74.310 30.883 1.00 29.84 108 ARG A C 1
ATOM 852 O O . ARG A 1 108 ? 47.472 73.260 31.394 1.00 28.70 108 ARG A O 1
ATOM 860 N N . GLY A 1 109 ? 46.551 75.308 31.586 1.00 29.17 109 GLY A N 1
ATOM 861 C CA . GLY A 1 109 ? 46.388 75.185 33.022 1.00 29.70 109 GLY A CA 1
ATOM 862 C C . GLY A 1 109 ? 45.575 73.954 33.364 1.00 30.53 109 GLY A C 1
ATOM 863 O O . GLY A 1 109 ? 44.586 73.657 32.698 1.00 32.39 109 GLY A O 1
ATOM 864 N N . GLY A 1 110 ? 45.983 73.223 34.395 1.00 29.17 110 GLY A N 1
ATOM 865 C CA . GLY A 1 110 ? 45.233 72.040 34.754 1.00 28.76 110 GLY A CA 1
ATOM 866 C C . GLY A 1 110 ? 45.734 71.272 35.958 1.00 29.61 110 GLY A C 1
ATOM 867 O O . GLY A 1 110 ? 46.923 71.277 36.281 1.00 28.62 110 GLY A O 1
ATOM 868 N N . LEU A 1 111 ? 44.796 70.606 36.619 1.00 29.16 111 LEU A N 1
ATOM 869 C CA . LEU A 1 111 ? 45.079 69.794 37.788 1.00 28.79 111 LEU A CA 1
ATOM 870 C C . LEU A 1 111 ? 44.215 68.543 37.754 1.00 30.34 111 LEU A C 1
ATOM 871 O O . LEU A 1 111 ? 43.021 68.611 37.462 1.00 30.41 111 LEU A O 1
ATOM 876 N N . ILE A 1 112 ? 44.827 67.401 38.036 1.00 29.64 112 ILE A N 1
ATOM 877 C CA . ILE A 1 112 ? 44.103 66.143 38.090 1.00 29.63 112 ILE A CA 1
ATOM 878 C C . ILE A 1 112 ? 44.653 65.368 39.286 1.00 30.55 112 ILE A C 1
ATOM 879 O O . ILE A 1 112 ? 45.860 65.131 39.386 1.00 28.93 112 ILE A O 1
ATOM 884 N N . ALA A 1 113 ? 43.764 65.005 40.206 1.00 29.22 113 ALA A N 1
ATOM 885 C CA . ALA A 1 113 ? 44.159 64.279 41.405 1.00 30.77 113 ALA A CA 1
ATOM 886 C C . ALA A 1 113 ? 43.073 63.315 41.845 1.00 31.91 113 ALA A C 1
ATOM 887 O O . ALA A 1 113 ? 41.883 63.584 41.685 1.00 33.15 113 ALA A O 1
ATOM 889 N N . GLU A 1 114 ? 43.490 62.192 42.413 1.00 33.61 114 GLU A N 1
ATOM 890 C CA . GLU A 1 114 ? 42.548 61.184 42.867 1.00 34.10 114 GLU A CA 1
ATOM 891 C C . GLU A 1 114 ? 43.100 60.430 44.070 1.00 34.25 114 GLU A C 1
ATOM 892 O O . GLU A 1 114 ? 44.257 60.007 44.066 1.00 32.82 114 GLU A O 1
ATOM 898 N N . ILE A 1 115 ? 42.272 60.278 45.100 1.00 34.42 115 ILE A N 1
ATOM 899 C CA . ILE A 1 115 ? 42.665 59.547 46.297 1.00 35.80 115 ILE A CA 1
ATOM 900 C C . ILE A 1 115 ? 42.013 58.175 46.213 1.00 38.23 115 ILE A C 1
ATOM 901 O O . ILE A 1 115 ? 40.796 58.067 46.065 1.00 39.18 115 ILE A O 1
ATOM 906 N N . GLU A 1 116 ? 42.829 57.132 46.299 1.00 39.53 116 GLU A N 1
ATOM 907 C CA . GLU A 1 116 ? 42.335 55.768 46.209 1.00 42.43 116 GLU A CA 1
ATOM 908 C C . GLU A 1 116 ? 42.806 54.924 47.383 1.00 43.16 116 GLU A C 1
ATOM 909 O O . GLU A 1 116 ? 43.942 55.053 47.843 1.00 42.43 116 GLU A O 1
ATOM 915 N N . ALA A 1 117 ? 41.920 54.059 47.862 1.00 43.13 117 ALA A N 1
ATOM 916 C CA . ALA A 1 117 ? 42.226 53.179 48.978 1.00 44.48 117 ALA A CA 1
ATOM 917 C C . ALA A 1 117 ? 41.355 51.934 48.897 1.00 46.68 117 ALA A C 1
ATOM 918 O O . ALA A 1 117 ? 40.130 52.026 48.782 1.00 46.13 117 ALA A O 1
ATOM 920 N N . ASP A 1 118 ? 41.994 50.770 48.945 1.00 48.70 118 ASP A N 1
ATOM 921 C CA . ASP A 1 118 ? 41.275 49.505 48.884 1.00 51.32 118 ASP A CA 1
ATOM 922 C C . ASP A 1 118 ? 40.480 49.407 47.585 1.00 51.77 118 ASP A C 1
ATOM 923 O O . ASP A 1 118 ? 39.329 48.968 47.577 1.00 51.55 118 ASP A O 1
ATOM 928 N N . GLY A 1 119 ? 41.108 49.829 46.490 1.00 51.69 119 GLY A N 1
ATOM 929 C CA . GLY A 1 119 ? 40.469 49.778 45.187 1.00 50.90 119 GLY A CA 1
ATOM 930 C C . GLY A 1 119 ? 39.291 50.717 45.017 1.00 49.79 119 GLY A C 1
ATOM 931 O O . GLY A 1 119 ? 38.601 50.675 44.000 1.00 51.14 119 GLY A O 1
ATOM 932 N N . ARG A 1 120 ? 39.058 51.568 46.008 1.00 48.55 120 ARG A N 1
ATOM 933 C CA . ARG A 1 120 ? 37.949 52.512 45.955 1.00 46.82 120 ARG A CA 1
ATOM 934 C C . ARG A 1 120 ? 38.436 53.953 45.877 1.00 44.97 120 ARG A C 1
ATOM 935 O O . ARG A 1 120 ? 39.407 54.328 46.533 1.00 44.40 120 ARG A O 1
ATOM 943 N N . THR A 1 121 ? 37.753 54.757 45.070 1.00 41.89 121 THR A N 1
ATOM 944 C CA . THR A 1 121 ? 38.098 56.162 44.920 1.00 40.07 121 THR A CA 1
ATOM 945 C C . THR A 1 121 ? 37.439 56.927 46.061 1.00 39.35 121 THR A C 1
ATOM 946 O O . THR A 1 121 ? 36.217 56.920 46.190 1.00 38.91 121 THR A O 1
ATOM 950 N N . LEU A 1 122 ? 38.248 57.580 46.889 1.00 38.40 122 LEU A N 1
ATOM 951 C CA . LEU A 1 122 ? 37.723 58.337 48.022 1.00 37.97 122 LEU A CA 1
ATOM 952 C C . LEU A 1 122 ? 37.510 59.799 47.654 1.00 36.50 122 LEU A C 1
ATOM 953 O O . LEU A 1 122 ? 36.705 60.494 48.270 1.00 37.35 122 LEU A O 1
ATOM 958 N N . ALA A 1 123 ? 38.242 60.263 46.649 1.00 36.60 123 ALA A N 1
ATOM 959 C CA . ALA A 1 123 ? 38.131 61.642 46.199 1.00 34.40 123 ALA A CA 1
ATOM 960 C C . ALA A 1 123 ? 38.717 61.752 44.802 1.00 34.89 123 ALA A C 1
ATOM 961 O O . ALA A 1 123 ? 39.585 60.966 44.419 1.00 34.05 123 ALA A O 1
ATOM 963 N N . ALA A 1 124 ? 38.235 62.728 44.041 1.00 34.55 124 ALA A N 1
ATOM 964 C CA . ALA A 1 124 ? 38.710 62.932 42.680 1.00 34.87 124 ALA A CA 1
ATOM 965 C C . ALA A 1 124 ? 38.368 64.335 42.205 1.00 34.80 124 ALA A C 1
ATOM 966 O O . ALA A 1 124 ? 37.290 64.856 42.492 1.00 36.12 124 ALA A O 1
ATOM 968 N N . THR A 1 125 ? 39.296 64.946 41.478 1.00 33.33 125 THR A N 1
ATOM 969 C CA . THR A 1 125 ? 39.095 66.291 40.964 1.00 33.24 125 THR A CA 1
ATOM 970 C C . THR A 1 125 ? 37.974 66.324 39.925 1.00 33.77 125 THR A C 1
ATOM 971 O O . THR A 1 125 ? 37.919 65.482 39.027 1.00 32.91 125 THR A O 1
ATOM 975 N N . ASP A 1 126 ? 37.083 67.300 40.066 1.00 33.98 126 ASP A N 1
ATOM 976 C CA . ASP A 1 126 ? 35.966 67.479 39.148 1.00 36.02 126 ASP A CA 1
ATOM 977 C C . ASP A 1 126 ? 35.271 68.802 39.439 1.00 36.03 126 ASP A C 1
ATOM 978 O O . ASP A 1 126 ? 35.703 69.555 40.312 1.00 36.31 126 ASP A O 1
ATOM 983 N N . ALA A 1 127 ? 34.197 69.077 38.707 1.00 37.12 127 ALA A N 1
ATOM 984 C CA . ALA A 1 127 ? 33.443 70.320 38.855 1.00 36.91 127 ALA A CA 1
ATOM 985 C C . ALA A 1 127 ? 33.000 70.636 40.284 1.00 36.49 127 ALA A C 1
ATOM 986 O O . ALA A 1 127 ? 32.635 71.775 40.581 1.00 36.38 127 ALA A O 1
ATOM 988 N N . ALA A 1 128 ? 33.032 69.638 41.163 1.00 35.99 128 ALA A N 1
ATOM 989 C CA . ALA A 1 128 ? 32.628 69.834 42.551 1.00 37.12 128 ALA A CA 1
ATOM 990 C C . ALA A 1 128 ? 33.679 70.605 43.344 1.00 38.54 128 ALA A C 1
ATOM 991 O O . ALA A 1 128 ? 33.371 71.217 44.369 1.00 39.45 128 ALA A O 1
ATOM 993 N N . TRP A 1 129 ? 34.921 70.573 42.869 1.00 38.08 129 TRP A N 1
ATOM 994 C CA . TRP A 1 129 ? 36.010 71.278 43.536 1.00 37.66 129 TRP A CA 1
ATOM 995 C C . TRP A 1 129 ? 35.871 72.785 43.370 1.00 37.24 129 TRP A C 1
ATOM 996 O O . TRP A 1 129 ? 35.222 73.261 42.439 1.00 37.00 129 TRP A O 1
ATOM 1007 N N . ARG A 1 130 ? 36.489 73.528 44.282 1.00 37.16 130 ARG A N 1
ATOM 1008 C CA . ARG A 1 130 ? 36.457 74.987 44.265 1.00 37.98 130 ARG A CA 1
ATOM 1009 C C . ARG A 1 130 ? 37.807 75.500 43.775 1.00 37.32 130 ARG A C 1
ATOM 1010 O O . ARG A 1 130 ? 38.831 74.834 43.955 1.00 35.87 130 ARG A O 1
ATOM 1018 N N . THR A 1 131 ? 37.810 76.685 43.171 1.00 35.78 131 THR A N 1
ATOM 1019 C CA . THR A 1 131 ? 39.046 77.271 42.667 1.00 35.17 131 THR A CA 1
ATOM 1020 C C . THR A 1 131 ? 38.995 78.791 42.566 1.00 36.19 131 THR A C 1
ATOM 1021 O O . THR A 1 131 ? 37.949 79.377 42.279 1.00 37.70 131 THR A O 1
ATOM 1025 N N . GLU A 1 132 ? 40.142 79.416 42.814 1.00 34.46 132 GLU A N 1
ATOM 1026 C CA . GLU A 1 132 ? 40.307 80.867 42.751 1.00 35.19 132 GLU A CA 1
ATOM 1027 C C . GLU A 1 132 ? 41.799 81.141 42.578 1.00 34.97 132 GLU A C 1
ATOM 1028 O O . GLU A 1 132 ? 42.631 80.345 43.016 1.00 32.90 132 GLU A O 1
ATOM 1034 N N . ARG A 1 133 ? 42.144 82.252 41.937 1.00 34.45 133 ARG A N 1
ATOM 1035 C CA . ARG A 1 133 ? 43.550 82.583 41.764 1.00 35.04 133 ARG A CA 1
ATOM 1036 C C . ARG A 1 133 ? 44.124 82.885 43.137 1.00 35.21 133 ARG A C 1
ATOM 1037 O O . ARG A 1 133 ? 43.397 83.317 44.035 1.00 34.85 133 ARG A O 1
ATOM 1052 N N . LEU A 1 134 ? 45.423 82.655 43.305 1.00 33.30 134 LEU A N 1
ATOM 1053 C CA . LEU A 1 134 ? 46.069 82.956 44.574 1.00 31.07 134 LEU A CA 1
ATOM 1054 C C . LEU A 1 134 ? 46.006 84.468 44.737 1.00 30.00 134 LEU A C 1
ATOM 1055 O O . LEU A 1 134 ? 46.528 85.212 43.904 1.00 27.87 134 LEU A O 1
ATOM 1060 N N . GLY A 1 135 ? 45.362 84.920 45.808 1.00 28.31 135 GLY A N 1
ATOM 1061 C CA . GLY A 1 135 ? 45.237 86.345 46.044 1.00 27.47 135 GLY A CA 1
ATOM 1062 C C . GLY A 1 135 ? 46.554 87.090 46.168 1.00 28.10 135 GLY A C 1
ATOM 1063 O O . GLY A 1 135 ? 47.469 86.640 46.858 1.00 28.86 135 GLY A O 1
ATOM 1064 N N . GLY A 1 136 ? 46.651 88.230 45.491 1.00 25.93 136 GLY A N 1
ATOM 1065 C CA . GLY A 1 136 ? 47.858 89.032 45.557 1.00 25.37 136 GLY A CA 1
ATOM 1066 C C . GLY A 1 136 ? 48.986 88.641 44.614 1.00 24.43 136 GLY A C 1
ATOM 1067 O O . GLY A 1 136 ? 49.947 89.392 44.469 1.00 25.13 136 GLY A O 1
ATOM 1068 N N . GLN A 1 137 ? 48.885 87.479 43.977 1.00 24.62 137 GLN A N 1
ATOM 1069 C CA . GLN A 1 137 ? 49.929 87.039 43.058 1.00 24.91 137 GLN A CA 1
ATOM 1070 C C . GLN A 1 137 ? 49.806 87.790 41.737 1.00 25.82 137 GLN A C 1
ATOM 1071 O O . GLN A 1 137 ? 48.843 87.603 40.996 1.00 27.00 137 GLN A O 1
ATOM 1077 N N . ARG A 1 138 ? 50.789 88.639 41.453 1.00 25.70 138 ARG A N 1
ATOM 1078 C CA . ARG A 1 138 ? 50.795 89.448 40.237 1.00 26.38 138 ARG A CA 1
ATOM 1079 C C . ARG A 1 138 ? 51.278 88.675 39.017 1.00 26.39 138 ARG A C 1
ATOM 1080 O O . ARG A 1 138 ? 52.432 88.246 38.957 1.00 25.58 138 ARG A O 1
ATOM 1088 N N . SER A 1 139 ? 50.391 88.512 38.039 1.00 24.78 139 SER A N 1
ATOM 1089 C CA . SER A 1 139 ? 50.720 87.783 36.824 1.00 24.26 139 SER A CA 1
ATOM 1090 C C . SER A 1 139 ? 51.631 88.546 35.871 1.00 23.61 139 SER A C 1
ATOM 1091 O O . SER A 1 139 ? 51.962 88.042 34.799 1.00 25.48 139 SER A O 1
ATOM 1096 N N . ASN A 1 140 ? 52.028 89.757 36.242 1.00 23.73 140 ASN A N 1
ATOM 1097 C CA . ASN A 1 140 ? 52.928 90.525 35.389 1.00 23.58 140 ASN A CA 1
ATOM 1098 C C . ASN A 1 140 ? 54.354 90.537 35.952 1.00 23.84 140 ASN A C 1
ATOM 1099 O O . ASN A 1 140 ? 55.200 91.303 35.485 1.00 22.68 140 ASN A O 1
ATOM 1104 N N . SER A 1 141 ? 54.621 89.686 36.942 1.00 21.43 141 SER A N 1
ATOM 1105 C CA . SER A 1 141 ? 55.954 89.635 37.543 1.00 23.55 141 SER A CA 1
ATOM 1106 C C . SER A 1 141 ? 56.993 89.243 36.486 1.00 22.37 141 SER A C 1
ATOM 1107 O O . SER A 1 141 ? 56.656 88.661 35.454 1.00 23.04 141 SER A O 1
ATOM 1110 N N . PRO A 1 142 ? 58.273 89.556 36.733 1.00 22.17 142 PRO A N 1
ATOM 1111 C CA . PRO A 1 142 ? 59.347 89.243 35.784 1.00 22.05 142 PRO A CA 1
ATOM 1112 C C . PRO A 1 142 ? 59.526 87.788 35.368 1.00 22.87 142 PRO A C 1
ATOM 1113 O O . PRO A 1 142 ? 59.375 86.867 36.175 1.00 21.77 142 PRO A O 1
ATOM 1117 N N . ARG A 1 143 ? 59.846 87.593 34.091 1.00 21.28 143 ARG A N 1
ATOM 1118 C CA . ARG A 1 143 ? 60.135 86.264 33.585 1.00 21.39 143 ARG A CA 1
ATOM 1119 C C . ARG A 1 143 ? 61.485 86.032 34.258 1.00 19.97 143 ARG A C 1
ATOM 1120 O O . ARG A 1 143 ? 62.344 86.916 34.254 1.00 19.32 143 ARG A O 1
ATOM 1128 N N . MET A 1 144 ? 61.668 84.862 34.850 1.00 20.37 144 MET A N 1
ATOM 1129 C CA . MET A 1 144 ? 62.907 84.561 35.559 1.00 20.64 144 MET A CA 1
ATOM 1130 C C . MET A 1 144 ? 64.131 84.482 34.654 1.00 20.61 144 MET A C 1
ATOM 1131 O O . MET A 1 144 ? 65.148 85.125 34.915 1.00 21.78 144 MET A O 1
ATOM 1136 N N . ALA A 1 145 ? 64.027 83.691 33.594 1.00 20.89 145 ALA A N 1
ATOM 1137 C CA . ALA A 1 145 ? 65.126 83.515 32.654 1.00 21.51 145 ALA A CA 1
ATOM 1138 C C . ALA A 1 145 ? 64.590 82.827 31.412 1.00 21.35 145 ALA A C 1
ATOM 1139 O O . ALA A 1 145 ? 63.496 82.254 31.437 1.00 21.81 145 ALA A O 1
ATOM 1141 N N . CYS A 1 146 ? 65.355 82.865 30.328 1.00 21.77 146 CYS A N 1
ATOM 1142 C CA . CYS A 1 146 ? 64.902 82.217 29.104 1.00 22.30 146 CYS A CA 1
ATOM 1143 C C . CYS A 1 146 ? 64.683 80.728 29.348 1.00 22.42 146 CYS A C 1
ATOM 1144 O O . CYS A 1 146 ? 63.867 80.097 28.676 1.00 22.94 146 CYS A O 1
ATOM 1147 N N . GLN A 1 147 ? 65.390 80.176 30.333 1.00 22.98 147 GLN A N 1
ATOM 1148 C CA . GLN A 1 147 ? 65.288 78.752 30.641 1.00 21.72 147 GLN A CA 1
ATOM 1149 C C . GLN A 1 147 ? 64.210 78.384 31.651 1.00 22.10 147 GLN A C 1
ATOM 1150 O O . GLN A 1 147 ? 63.737 77.246 31.667 1.00 23.13 147 GLN A O 1
ATOM 1156 N N . GLN A 1 148 ? 63.804 79.340 32.479 1.00 22.83 148 GLN A N 1
ATOM 1157 C CA . GLN A 1 148 ? 62.859 79.030 33.542 1.00 22.56 148 GLN A CA 1
ATOM 1158 C C . GLN A 1 148 ? 61.483 79.694 33.548 1.00 21.76 148 GLN A C 1
ATOM 1159 O O . GLN A 1 148 ? 61.000 80.168 32.524 1.00 21.38 148 GLN A O 1
ATOM 1165 N N . GLY A 1 149 ? 60.859 79.705 34.725 1.00 22.00 149 GLY A N 1
ATOM 1166 C CA . GLY A 1 149 ? 59.536 80.288 34.874 1.00 20.09 149 GLY A CA 1
ATOM 1167 C C . GLY A 1 149 ? 59.520 81.769 35.197 1.00 19.59 149 GLY A C 1
ATOM 1168 O O . GLY A 1 149 ? 60.049 82.580 34.440 1.00 20.86 149 GLY A O 1
ATOM 1169 N N . PHE A 1 150 ? 58.931 82.124 36.335 1.00 19.16 150 PHE A N 1
ATOM 1170 C CA . PHE A 1 150 ? 58.824 83.526 36.733 1.00 20.05 150 PHE A CA 1
ATOM 1171 C C . PHE A 1 150 ? 59.213 83.798 38.183 1.00 20.08 150 PHE A C 1
ATOM 1172 O O . PHE A 1 150 ? 59.000 82.960 39.059 1.00 22.08 150 PHE A O 1
ATOM 1180 N N . GLY A 1 151 ? 59.784 84.978 38.420 1.00 20.70 151 GLY A N 1
ATOM 1181 C CA . GLY A 1 151 ? 60.136 85.390 39.770 1.00 21.43 151 GLY A CA 1
ATOM 1182 C C . GLY A 1 151 ? 58.857 86.061 40.232 1.00 21.59 151 GLY A C 1
ATOM 1183 O O . GLY A 1 151 ? 58.372 86.976 39.565 1.00 22.37 151 GLY A O 1
ATOM 1184 N N . GLU A 1 152 ? 58.302 85.635 41.361 1.00 22.19 152 GLU A N 1
ATOM 1185 C CA . GLU A 1 152 ? 57.029 86.192 41.795 1.00 21.81 152 GLU A CA 1
ATOM 1186 C C . GLU A 1 152 ? 57.009 87.496 42.574 1.00 22.67 152 GLU A C 1
ATOM 1187 O O . GLU A 1 152 ? 58.009 87.935 43.140 1.00 21.57 152 GLU A O 1
ATOM 1193 N N . VAL A 1 153 ? 55.834 88.118 42.553 1.00 23.24 153 VAL A N 1
ATOM 1194 C CA . VAL A 1 153 ? 55.549 89.354 43.273 1.00 24.39 153 VAL A CA 1
ATOM 1195 C C . VAL A 1 153 ? 54.204 89.052 43.931 1.00 26.89 153 VAL A C 1
ATOM 1196 O O . VAL A 1 153 ? 53.200 88.853 43.241 1.00 25.92 153 VAL A O 1
ATOM 1200 N N . ILE A 1 154 ? 54.198 88.996 45.260 1.00 26.81 154 ILE A N 1
ATOM 1201 C CA . ILE A 1 154 ? 52.994 88.663 46.014 1.00 26.69 154 ILE A CA 1
ATOM 1202 C C . ILE A 1 154 ? 52.600 89.740 47.013 1.00 27.05 154 ILE A C 1
ATOM 1203 O O . ILE A 1 154 ? 53.396 90.117 47.870 1.00 26.28 154 ILE A O 1
ATOM 1208 N N . ASP A 1 155 ? 51.368 90.228 46.909 1.00 26.63 155 ASP A N 1
ATOM 1209 C CA . ASP A 1 155 ? 50.877 91.232 47.844 1.00 26.83 155 ASP A CA 1
ATOM 1210 C C . ASP A 1 155 ? 49.972 90.487 48.818 1.00 27.67 155 ASP A C 1
ATOM 1211 O O . ASP A 1 155 ? 48.809 90.201 48.517 1.00 27.43 155 ASP A O 1
ATOM 1216 N N . ALA A 1 156 ? 50.526 90.167 49.983 1.00 26.44 156 ALA A N 1
ATOM 1217 C CA . ALA A 1 156 ? 49.816 89.416 51.010 1.00 26.99 156 ALA A CA 1
ATOM 1218 C C . ALA A 1 156 ? 48.546 90.087 51.526 1.00 26.62 156 ALA A C 1
ATOM 1219 O O . ALA A 1 156 ? 47.703 89.436 52.139 1.00 27.09 156 ALA A O 1
ATOM 1221 N N . ARG A 1 157 ? 48.404 91.383 51.286 1.00 27.92 157 ARG A N 1
ATOM 1222 C CA . ARG A 1 157 ? 47.208 92.090 51.733 1.00 29.09 157 ARG A CA 1
ATOM 1223 C C . ARG A 1 157 ? 45.959 91.585 51.007 1.00 30.43 157 ARG A C 1
ATOM 1224 O O . ARG A 1 157 ? 44.840 91.748 51.494 1.00 30.80 157 ARG A O 1
ATOM 1232 N N . GLU A 1 158 ? 46.155 90.956 49.851 1.00 29.68 158 GLU A N 1
ATOM 1233 C CA . GLU A 1 158 ? 45.042 90.429 49.064 1.00 30.56 158 GLU A CA 1
ATOM 1234 C C . GLU A 1 158 ? 45.030 88.907 49.065 1.00 30.76 158 GLU A C 1
ATOM 1235 O O . GLU A 1 158 ? 44.248 88.283 48.346 1.00 31.03 158 GLU A O 1
ATOM 1241 N N . LEU A 1 159 ? 45.899 88.312 49.877 1.00 31.07 159 LEU A N 1
ATOM 1242 C CA . LEU A 1 159 ? 46.003 86.860 49.956 1.00 31.08 159 LEU A CA 1
ATOM 1243 C C . LEU A 1 159 ? 45.308 86.278 51.184 1.00 30.90 159 LEU A C 1
ATOM 1244 O O . LEU A 1 159 ? 45.505 86.748 52.304 1.00 29.52 159 LEU A O 1
ATOM 1249 N N . ALA A 1 160 ? 44.490 85.253 50.957 1.00 30.89 160 ALA A N 1
ATOM 1250 C CA . ALA A 1 160 ? 43.787 84.569 52.038 1.00 32.70 160 ALA A CA 1
ATOM 1251 C C . ALA A 1 160 ? 44.765 83.522 52.581 1.00 32.99 160 ALA A C 1
ATOM 1252 O O . ALA A 1 160 ? 44.823 82.397 52.087 1.00 32.46 160 ALA A O 1
ATOM 1254 N N . GLU A 1 161 ? 45.530 83.915 53.596 1.00 35.68 161 GLU A N 1
ATOM 1255 C CA . GLU A 1 161 ? 46.550 83.069 54.213 1.00 37.22 161 GLU A CA 1
ATOM 1256 C C . GLU A 1 161 ? 46.170 81.626 54.535 1.00 36.87 161 GLU A C 1
ATOM 1257 O O . GLU A 1 161 ? 46.976 80.718 54.332 1.00 37.06 161 GLU A O 1
ATOM 1263 N N . ASP A 1 162 ? 44.955 81.405 55.030 1.00 35.68 162 ASP A N 1
ATOM 1264 C CA . ASP A 1 162 ? 44.530 80.055 55.389 1.00 34.63 162 ASP A CA 1
ATOM 1265 C C . ASP A 1 162 ? 43.729 79.317 54.320 1.00 33.43 162 ASP A C 1
ATOM 1266 O O . ASP A 1 162 ? 42.977 78.398 54.640 1.00 33.71 162 ASP A O 1
ATOM 1271 N N . TRP A 1 163 ? 43.905 79.689 53.056 1.00 31.41 163 TRP A N 1
ATOM 1272 C CA . TRP A 1 163 ? 43.161 79.055 51.969 1.00 30.38 163 TRP A CA 1
ATOM 1273 C C . TRP A 1 163 ? 43.334 77.540 51.853 1.00 31.49 163 TRP A C 1
ATOM 1274 O O . TRP A 1 163 ? 42.498 76.861 51.253 1.00 30.20 163 TRP A O 1
ATOM 1285 N N . ALA A 1 164 ? 44.414 77.006 52.419 1.00 30.87 164 ALA A N 1
ATOM 1286 C CA . ALA A 1 164 ? 44.672 75.573 52.336 1.00 31.20 164 ALA A CA 1
ATOM 1287 C C . ALA A 1 164 ? 44.246 74.787 53.570 1.00 30.71 164 ALA A C 1
ATOM 1288 O O . ALA A 1 164 ? 44.324 73.558 53.580 1.00 30.65 164 ALA A O 1
ATOM 1290 N N . LEU A 1 165 ? 43.788 75.485 54.604 1.00 31.38 165 LEU A N 1
ATOM 1291 C CA . LEU A 1 165 ? 43.377 74.817 55.834 1.00 33.52 165 LEU A CA 1
ATOM 1292 C C . LEU A 1 165 ? 41.985 74.197 55.751 1.00 34.27 165 LEU A C 1
ATOM 1293 O O . LEU A 1 165 ? 41.105 74.704 55.059 1.00 34.50 165 LEU A O 1
ATOM 1298 N N . PRO A 1 166 ? 41.775 73.076 56.457 1.00 36.22 166 PRO A N 1
ATOM 1299 C CA . PRO A 1 166 ? 40.500 72.353 56.488 1.00 37.62 166 PRO A CA 1
ATOM 1300 C C . PRO A 1 166 ? 39.298 73.210 56.885 1.00 39.13 166 PRO A C 1
ATOM 1301 O O . PRO A 1 166 ? 38.208 73.058 56.332 1.00 41.58 166 PRO A O 1
ATOM 1305 N N . ALA A 1 167 ? 39.501 74.112 57.838 1.00 38.97 167 ALA A N 1
ATOM 1306 C CA . ALA A 1 167 ? 38.421 74.968 58.320 1.00 39.29 167 ALA A CA 1
ATOM 1307 C C . ALA A 1 167 ? 38.199 76.234 57.494 1.00 39.30 167 ALA A C 1
ATOM 1308 O O . ALA A 1 167 ? 37.336 77.050 57.822 1.00 40.17 167 ALA A O 1
ATOM 1310 N N . PHE A 1 168 ? 38.972 76.405 56.428 1.00 37.62 168 PHE A N 1
ATOM 1311 C CA . PHE A 1 168 ? 38.827 77.590 55.592 1.00 36.94 168 PHE A CA 1
ATOM 1312 C C . PHE A 1 168 ? 37.467 77.618 54.902 1.00 36.69 168 PHE A C 1
ATOM 1313 O O . PHE A 1 168 ? 36.985 76.598 54.414 1.00 37.35 168 PHE A O 1
ATOM 1321 N N . ASP A 1 169 ? 36.852 78.793 54.869 1.00 37.44 169 ASP A N 1
ATOM 1322 C CA . ASP A 1 169 ? 35.550 78.954 54.234 1.00 38.83 169 ASP A CA 1
ATOM 1323 C C . ASP A 1 169 ? 35.692 79.380 52.774 1.00 37.73 169 ASP A C 1
ATOM 1324 O O . ASP A 1 169 ? 35.983 80.537 52.477 1.00 37.13 169 ASP A O 1
ATOM 1329 N N . ASP A 1 170 ? 35.483 78.432 51.868 1.00 37.52 170 ASP A N 1
ATOM 1330 C CA . ASP A 1 170 ? 35.593 78.696 50.440 1.00 39.51 170 ASP A CA 1
ATOM 1331 C C . ASP A 1 170 ? 34.217 78.756 49.784 1.00 40.14 170 ASP A C 1
ATOM 1332 O O . ASP A 1 170 ? 34.083 78.536 48.581 1.00 40.03 170 ASP A O 1
ATOM 1337 N N . GLY A 1 171 ? 33.198 79.058 50.583 1.00 40.92 171 GLY A N 1
ATOM 1338 C CA . GLY A 1 171 ? 31.847 79.138 50.060 1.00 42.40 171 GLY A CA 1
ATOM 1339 C C . GLY A 1 171 ? 31.705 80.114 48.906 1.00 42.27 171 GLY A C 1
ATOM 1340 O O . GLY A 1 171 ? 30.902 79.894 47.999 1.00 42.72 171 GLY A O 1
ATOM 1341 N N . GLY A 1 172 ? 32.488 81.189 48.937 1.00 42.27 172 GLY A N 1
ATOM 1342 C CA . GLY A 1 172 ? 32.420 82.187 47.884 1.00 41.93 172 GLY A CA 1
ATOM 1343 C C . GLY A 1 172 ? 33.293 81.890 46.677 1.00 42.21 172 GLY A C 1
ATOM 1344 O O . GLY A 1 172 ? 33.369 82.694 45.748 1.00 41.41 172 GLY A O 1
ATOM 1345 N N . TRP A 1 173 ? 33.951 80.736 46.686 1.00 40.75 173 TRP A N 1
ATOM 1346 C CA . TRP A 1 173 ? 34.820 80.344 45.583 1.00 40.45 173 TRP A CA 1
ATOM 1347 C C . TRP A 1 173 ? 34.036 79.744 44.431 1.00 40.10 173 TRP A C 1
ATOM 1348 O O . TRP A 1 173 ? 33.074 79.005 44.640 1.00 40.88 173 TRP A O 1
ATOM 1359 N N . ALA A 1 174 ? 34.461 80.057 43.213 1.00 39.51 174 ALA A N 1
ATOM 1360 C CA . ALA A 1 174 ? 33.812 79.534 42.022 1.00 38.50 174 ALA A CA 1
ATOM 1361 C C . ALA A 1 174 ? 34.088 78.039 41.937 1.00 38.73 174 ALA A C 1
ATOM 1362 O O . ALA A 1 174 ? 35.022 77.535 42.566 1.00 38.55 174 ALA A O 1
ATOM 1364 N N . GLN A 1 175 ? 33.268 77.332 41.168 1.00 37.43 175 GLN A N 1
ATOM 1365 C CA . GLN A 1 175 ? 33.442 75.900 40.988 1.00 37.44 175 GLN A CA 1
ATOM 1366 C C . GLN A 1 175 ? 34.470 75.698 39.886 1.00 38.56 175 GLN A C 1
ATOM 1367 O O . GLN A 1 175 ? 34.584 76.525 38.982 1.00 38.03 175 GLN A O 1
ATOM 1373 N N . ALA A 1 176 ? 35.221 74.606 39.964 1.00 38.73 176 ALA A N 1
ATOM 1374 C CA . ALA A 1 176 ? 36.231 74.314 38.956 1.00 39.43 176 ALA A CA 1
ATOM 1375 C C . ALA A 1 176 ? 35.550 73.835 37.680 1.00 39.74 176 ALA A C 1
ATOM 1376 O O . ALA A 1 176 ? 34.435 73.324 37.723 1.00 39.75 176 ALA A O 1
ATOM 1378 N N . ARG A 1 177 ? 36.227 74.004 36.549 1.00 40.95 177 ARG A N 1
ATOM 1379 C CA . ARG A 1 177 ? 35.686 73.589 35.261 1.00 42.39 177 ARG A CA 1
ATOM 1380 C C . ARG A 1 177 ? 36.426 72.351 34.770 1.00 42.32 177 ARG A C 1
ATOM 1381 O O . ARG A 1 177 ? 37.653 72.344 34.699 1.00 43.09 177 ARG A O 1
ATOM 1389 N N . SER A 1 178 ? 35.683 71.302 34.436 1.00 40.99 178 SER A N 1
ATOM 1390 C CA . SER A 1 178 ? 36.296 70.075 33.945 1.00 40.12 178 SER A CA 1
ATOM 1391 C C . SER A 1 178 ? 36.830 70.282 32.533 1.00 40.13 178 SER A C 1
ATOM 1392 O O . SER A 1 178 ? 36.190 70.932 31.711 1.00 40.10 178 SER A O 1
ATOM 1395 N N . ILE A 1 179 ? 38.009 69.730 32.262 1.00 39.63 179 ILE A N 1
ATOM 1396 C CA . ILE A 1 179 ? 38.633 69.845 30.950 1.00 39.51 179 ILE A CA 1
ATOM 1397 C C . ILE A 1 179 ? 38.472 68.533 30.198 1.00 39.87 179 ILE A C 1
ATOM 1398 O O . ILE A 1 179 ? 38.432 68.510 28.970 1.00 40.75 179 ILE A O 1
ATOM 1403 N N . GLY A 1 180 ? 38.377 67.441 30.948 1.00 39.51 180 GLY A N 1
ATOM 1404 C CA . GLY A 1 180 ? 38.224 66.134 30.338 1.00 40.11 180 GLY A CA 1
ATOM 1405 C C . GLY A 1 180 ? 38.867 65.051 31.182 1.00 41.28 180 GLY A C 1
ATOM 1406 O O . GLY A 1 180 ? 39.553 65.350 32.159 1.00 42.64 180 GLY A O 1
ATOM 1407 N N . PRO A 1 181 ? 38.663 63.774 30.832 1.00 40.86 181 PRO A N 1
ATOM 1408 C CA . PRO A 1 181 ? 39.253 62.680 31.604 1.00 40.39 181 PRO A CA 1
ATOM 1409 C C . PRO A 1 181 ? 40.746 62.556 31.321 1.00 39.23 181 PRO A C 1
ATOM 1410 O O . PRO A 1 181 ? 41.303 63.327 30.541 1.00 39.60 181 PRO A O 1
ATOM 1414 N N . ALA A 1 182 ? 41.389 61.588 31.964 1.00 38.19 182 ALA A N 1
ATOM 1415 C CA . ALA A 1 182 ? 42.809 61.358 31.749 1.00 37.47 182 ALA A CA 1
ATOM 1416 C C . ALA A 1 182 ? 42.978 60.924 30.298 1.00 37.37 182 ALA A C 1
ATOM 1417 O O . ALA A 1 182 ? 42.259 60.046 29.820 1.00 37.27 182 ALA A O 1
ATOM 1419 N N . GLY A 1 183 ? 43.921 61.545 29.597 1.00 35.55 183 GLY A N 1
ATOM 1420 C CA . GLY A 1 183 ? 44.145 61.198 28.207 1.00 32.90 183 GLY A CA 1
ATOM 1421 C C . GLY A 1 183 ? 43.738 62.331 27.289 1.00 32.49 183 GLY A C 1
ATOM 1422 O O . GLY A 1 183 ? 44.025 62.304 26.096 1.00 32.20 183 GLY A O 1
ATOM 1423 N N . THR A 1 184 ? 43.057 63.326 27.849 1.00 32.78 184 THR A N 1
ATOM 1424 C CA . THR A 1 184 ? 42.618 64.486 27.085 1.00 32.96 184 THR A CA 1
ATOM 1425 C C . THR A 1 184 ? 43.851 65.313 26.724 1.00 33.97 184 THR A C 1
ATOM 1426 O O . THR A 1 184 ? 44.776 65.436 27.529 1.00 34.69 184 THR A O 1
ATOM 1430 N N . ALA A 1 185 ? 43.869 65.870 25.516 1.00 31.96 185 ALA A N 1
ATOM 1431 C CA . ALA A 1 185 ? 44.998 66.680 25.073 1.00 32.19 185 ALA A CA 1
ATOM 1432 C C . ALA A 1 185 ? 45.196 67.842 26.036 1.00 32.19 185 ALA A C 1
ATOM 1433 O O . ALA A 1 185 ? 44.237 68.322 26.639 1.00 33.47 185 ALA A O 1
ATOM 1435 N N . PRO A 1 186 ? 46.439 68.336 26.167 1.00 31.97 186 PRO A N 1
ATOM 1436 C CA . PRO A 1 186 ? 47.646 67.879 25.465 1.00 31.74 186 PRO A CA 1
ATOM 1437 C C . PRO A 1 186 ? 48.432 66.749 26.137 1.00 32.00 186 PRO A C 1
ATOM 1438 O O . PRO A 1 186 ? 49.434 66.281 25.599 1.00 32.28 186 PRO A O 1
ATOM 1442 N N . TRP A 1 187 ? 47.976 66.306 27.302 1.00 31.75 187 TRP A N 1
ATOM 1443 C CA . TRP A 1 187 ? 48.667 65.249 28.039 1.00 30.54 187 TRP A CA 1
ATOM 1444 C C . TRP A 1 187 ? 48.222 63.869 27.561 1.00 31.74 187 TRP A C 1
ATOM 1445 O O . TRP A 1 187 ? 47.567 63.124 28.287 1.00 33.28 187 TRP A O 1
ATOM 1456 N N . THR A 1 188 ? 48.600 63.544 26.330 1.00 32.22 188 THR A N 1
ATOM 1457 C CA . THR A 1 188 ? 48.245 62.285 25.683 1.00 31.91 188 THR A CA 1
ATOM 1458 C C . THR A 1 188 ? 48.207 61.087 26.621 1.00 32.50 188 THR A C 1
ATOM 1459 O O . THR A 1 188 ? 47.282 60.274 26.563 1.00 32.33 188 THR A O 1
ATOM 1463 N N . SER A 1 189 ? 49.215 60.966 27.477 1.00 31.06 189 SER A N 1
ATOM 1464 C CA . SER A 1 189 ? 49.259 59.862 28.427 1.00 30.88 189 SER A CA 1
ATOM 1465 C C . SER A 1 189 ? 49.857 60.321 29.746 1.00 30.39 189 SER A C 1
ATOM 1466 O O . SER A 1 189 ? 50.728 61.193 29.773 1.00 29.90 189 SER A O 1
ATOM 1469 N N . LEU A 1 190 ? 49.362 59.745 30.837 1.00 29.70 190 LEU A N 1
ATOM 1470 C CA . LEU A 1 190 ? 49.860 60.058 32.169 1.00 30.37 190 LEU A CA 1
ATOM 1471 C C . LEU A 1 190 ? 50.693 58.852 32.590 1.00 29.83 190 LEU A C 1
ATOM 1472 O O . LEU A 1 190 ? 50.186 57.729 32.669 1.00 29.51 190 LEU A O 1
ATOM 1477 N N . VAL A 1 191 ? 51.978 59.087 32.831 1.00 29.05 191 VAL A N 1
ATOM 1478 C CA . VAL A 1 191 ? 52.900 58.025 33.217 1.00 29.56 191 VAL A CA 1
ATOM 1479 C C . VAL A 1 191 ? 53.401 58.219 34.646 1.00 28.07 191 VAL A C 1
ATOM 1480 O O . VAL A 1 191 ? 53.646 59.344 35.081 1.00 27.19 191 VAL A O 1
ATOM 1484 N N . PRO A 1 192 ? 53.557 57.117 35.397 1.00 27.58 192 PRO A N 1
ATOM 1485 C CA . PRO A 1 192 ? 54.029 57.204 36.781 1.00 26.06 192 PRO A CA 1
ATOM 1486 C C . PRO A 1 192 ? 55.453 57.731 36.973 1.00 24.04 192 PRO A C 1
ATOM 1487 O O . PRO A 1 192 ? 56.381 57.333 36.269 1.00 22.20 192 PRO A O 1
ATOM 1491 N N . ARG A 1 193 ? 55.596 58.638 37.937 1.00 22.79 193 ARG A N 1
ATOM 1492 C CA . ARG A 1 193 ? 56.883 59.234 38.294 1.00 22.91 193 ARG A CA 1
ATOM 1493 C C . ARG A 1 193 ? 57.919 58.109 38.352 1.00 23.51 193 ARG A C 1
ATOM 1494 O O . ARG A 1 193 ? 57.696 57.100 39.025 1.00 24.28 193 ARG A O 1
ATOM 1502 N N . ASP A 1 194 ? 59.044 58.267 37.656 1.00 22.82 194 ASP A N 1
ATOM 1503 C CA . ASP A 1 194 ? 60.060 57.216 37.650 1.00 22.85 194 ASP A CA 1
ATOM 1504 C C . ASP A 1 194 ? 61.260 57.404 38.587 1.00 23.09 194 ASP A C 1
ATOM 1505 O O . ASP A 1 194 ? 62.348 56.883 38.329 1.00 22.39 194 ASP A O 1
ATOM 1510 N N . ILE A 1 195 ? 61.055 58.149 39.670 1.00 22.19 195 ILE A N 1
ATOM 1511 C CA . ILE A 1 195 ? 62.090 58.369 40.682 1.00 21.82 195 ILE A CA 1
ATOM 1512 C C . ILE A 1 195 ? 61.402 58.663 42.007 1.00 22.94 195 ILE A C 1
ATOM 1513 O O . ILE A 1 195 ? 60.236 59.049 42.036 1.00 22.99 195 ILE A O 1
ATOM 1518 N N . PRO A 1 196 ? 62.113 58.469 43.127 1.00 23.30 196 PRO A N 1
ATOM 1519 C CA . PRO A 1 196 ? 61.500 58.750 44.427 1.00 21.70 196 PRO A CA 1
ATOM 1520 C C . PRO A 1 196 ? 61.301 60.256 44.554 1.00 20.71 196 PRO A C 1
ATOM 1521 O O . PRO A 1 196 ? 61.663 61.007 43.647 1.00 18.25 196 PRO A O 1
ATOM 1525 N N . PHE A 1 197 ? 60.729 60.698 45.670 1.00 20.02 197 PHE A N 1
ATOM 1526 C CA . PHE A 1 197 ? 60.487 62.118 45.881 1.00 19.81 197 PHE A CA 1
ATOM 1527 C C . PHE A 1 197 ? 61.742 62.872 46.308 1.00 20.42 197 PHE A C 1
ATOM 1528 O O . PHE A 1 197 ? 62.674 62.291 46.861 1.00 19.99 197 PHE A O 1
ATOM 1536 N N . LEU A 1 198 ? 61.759 64.174 46.041 1.00 19.05 198 LEU A N 1
ATOM 1537 C CA . LEU A 1 198 ? 62.902 65.004 46.394 1.00 20.02 198 LEU A CA 1
ATOM 1538 C C . LEU A 1 198 ? 62.900 65.312 47.885 1.00 20.20 198 LEU A C 1
ATOM 1539 O O . LEU A 1 198 ? 61.891 65.144 48.574 1.00 19.91 198 LEU A O 1
ATOM 1544 N N . THR A 1 199 ? 64.044 65.758 48.383 1.00 19.83 199 THR A N 1
ATOM 1545 C CA . THR A 1 199 ? 64.162 66.108 49.786 1.00 18.50 199 THR A CA 1
ATOM 1546 C C . THR A 1 199 ? 63.637 67.524 49.941 1.00 18.55 199 THR A C 1
ATOM 1547 O O . THR A 1 199 ? 63.364 68.212 48.966 1.00 17.77 199 THR A O 1
ATOM 1551 N N . GLU A 1 200 ? 63.484 67.945 51.184 1.00 19.47 200 GLU A N 1
ATOM 1552 C CA . GLU A 1 200 ? 63.099 69.307 51.490 1.00 20.67 200 GLU A CA 1
ATOM 1553 C C . GLU A 1 200 ? 63.464 69.471 52.952 1.00 20.78 200 GLU A C 1
ATOM 1554 O O . GLU A 1 200 ? 62.752 69.007 53.841 1.00 19.08 200 GLU A O 1
ATOM 1560 N N . GLU A 1 201 ? 64.617 70.087 53.196 1.00 21.49 201 GLU A N 1
ATOM 1561 C CA . GLU A 1 201 ? 65.068 70.275 54.561 1.00 22.54 201 GLU A CA 1
ATOM 1562 C C . GLU A 1 201 ? 65.371 71.724 54.871 1.00 21.52 201 GLU A C 1
ATOM 1563 O O . GLU A 1 201 ? 66.077 72.417 54.133 1.00 19.22 201 GLU A O 1
ATOM 1569 N N . LYS A 1 202 ? 64.802 72.172 55.978 1.00 20.94 202 LYS A N 1
ATOM 1570 C CA . LYS A 1 202 ? 64.963 73.537 56.433 1.00 20.56 202 LYS A CA 1
ATOM 1571 C C . LYS A 1 202 ? 66.369 73.735 56.964 1.00 19.47 202 LYS A C 1
ATOM 1572 O O . LYS A 1 202 ? 66.788 73.066 57.909 1.00 16.90 202 LYS A O 1
ATOM 1578 N N . LEU A 1 203 ? 67.096 74.646 56.334 1.00 18.37 203 LEU A N 1
ATOM 1579 C CA . LEU A 1 203 ? 68.459 74.954 56.736 1.00 19.29 203 LEU A CA 1
ATOM 1580 C C . LEU A 1 203 ? 68.566 76.444 57.018 1.00 19.25 203 LEU A C 1
ATOM 1581 O O . LEU A 1 203 ? 68.102 77.269 56.228 1.00 19.60 203 LEU A O 1
ATOM 1586 N N . TYR A 1 204 ? 69.156 76.785 58.158 1.00 17.95 204 TYR A N 1
ATOM 1587 C CA . TYR A 1 204 ? 69.330 78.179 58.523 1.00 18.19 204 TYR A CA 1
ATOM 1588 C C . TYR A 1 204 ? 70.629 78.710 57.927 1.00 18.58 204 TYR A C 1
ATOM 1589 O O . TYR A 1 204 ? 71.532 77.937 57.613 1.00 17.61 204 TYR A O 1
ATOM 1598 N N . PRO A 1 205 ? 70.725 80.039 57.739 1.00 17.50 205 PRO A N 1
ATOM 1599 C CA . PRO A 1 205 ? 71.916 80.683 57.178 1.00 16.83 205 PRO A CA 1
ATOM 1600 C C . PRO A 1 205 ? 73.108 80.577 58.127 1.00 17.75 205 PRO A C 1
ATOM 1601 O O . PRO A 1 205 ? 72.942 80.259 59.302 1.00 17.69 205 PRO A O 1
ATOM 1605 N N . ALA A 1 206 ? 74.303 80.854 57.614 1.00 14.99 206 ALA A N 1
ATOM 1606 C CA . ALA A 1 206 ? 75.513 80.781 58.424 1.00 15.81 206 ALA A CA 1
ATOM 1607 C C . ALA A 1 206 ? 75.847 82.094 59.111 1.00 15.84 206 ALA A C 1
ATOM 1608 O O . ALA A 1 206 ? 76.274 82.104 60.263 1.00 14.83 206 ALA A O 1
ATOM 1610 N N . SER A 1 207 ? 75.655 83.204 58.407 1.00 14.56 207 SER A N 1
ATOM 1611 C CA . SER A 1 207 ? 75.985 84.500 58.982 1.00 16.01 207 SER A CA 1
ATOM 1612 C C . SER A 1 207 ? 75.305 85.656 58.266 1.00 16.04 207 SER A C 1
ATOM 1613 O O . SER A 1 207 ? 74.667 85.478 57.225 1.00 15.71 207 SER A O 1
ATOM 1616 N N . ILE A 1 208 ? 75.435 86.843 58.844 1.00 15.40 208 ILE A N 1
ATOM 1617 C CA . ILE A 1 208 ? 74.900 88.036 58.214 1.00 16.53 208 ILE A CA 1
ATOM 1618 C C . ILE A 1 208 ? 76.162 88.766 57.811 1.00 17.13 208 ILE A C 1
ATOM 1619 O O . ILE A 1 208 ? 76.968 89.150 58.660 1.00 20.35 208 ILE A O 1
ATOM 1624 N N . GLN A 1 209 ? 76.345 88.926 56.510 1.00 17.05 209 GLN A N 1
ATOM 1625 C CA . GLN A 1 209 ? 77.534 89.568 55.980 1.00 17.27 209 GLN A CA 1
ATOM 1626 C C . GLN A 1 209 ? 77.542 91.080 56.125 1.00 19.56 209 GLN A C 1
ATOM 1627 O O . GLN A 1 209 ? 78.585 91.668 56.396 1.00 17.89 209 GLN A O 1
ATOM 1633 N N . SER A 1 210 ? 76.387 91.712 55.943 1.00 19.19 210 SER A N 1
ATOM 1634 C CA . SER A 1 210 ? 76.320 93.163 56.055 1.00 19.55 210 SER A CA 1
ATOM 1635 C C . SER A 1 210 ? 74.902 93.688 56.173 1.00 21.08 210 SER A C 1
ATOM 1636 O O . SER A 1 210 ? 73.929 92.967 55.939 1.00 18.52 210 SER A O 1
ATOM 1639 N N . LEU A 1 211 ? 74.809 94.959 56.551 1.00 20.99 211 LEU A N 1
ATOM 1640 C CA . LEU A 1 211 ? 73.539 95.657 56.666 1.00 22.94 211 LEU A CA 1
ATOM 1641 C C . LEU A 1 211 ? 73.831 97.017 56.054 1.00 21.98 211 LEU A C 1
ATOM 1642 O O . LEU A 1 211 ? 74.878 97.605 56.313 1.00 22.60 211 LEU A O 1
ATOM 1647 N N . SER A 1 212 ? 72.925 97.510 55.220 1.00 22.11 212 SER A N 1
ATOM 1648 C CA . SER A 1 212 ? 73.152 98.795 54.578 1.00 21.35 212 SER A CA 1
ATOM 1649 C C . SER A 1 212 ? 71.869 99.589 54.444 1.00 20.91 212 SER A C 1
ATOM 1650 O O . SER A 1 212 ? 70.776 99.024 54.425 1.00 20.79 212 SER A O 1
ATOM 1653 N N . ARG A 1 213 ? 72.015 100.906 54.368 1.00 20.42 213 ARG A N 1
ATOM 1654 C CA . ARG A 1 213 ? 70.873 101.781 54.151 1.00 20.76 213 ARG A CA 1
ATOM 1655 C C . ARG A 1 213 ? 70.957 101.989 52.646 1.00 18.63 213 ARG A C 1
ATOM 1656 O O . ARG A 1 213 ? 71.974 102.463 52.138 1.00 19.79 213 ARG A O 1
ATOM 1664 N N . VAL A 1 214 ? 69.906 101.622 51.924 1.00 21.03 214 VAL A N 1
ATOM 1665 C CA . VAL A 1 214 ? 69.944 101.745 50.473 1.00 20.70 214 VAL A CA 1
ATOM 1666 C C . VAL A 1 214 ? 68.691 102.349 49.842 1.00 22.30 214 VAL A C 1
ATOM 1667 O O . VAL A 1 214 ? 67.664 102.510 50.497 1.00 22.88 214 VAL A O 1
ATOM 1671 N N . LYS A 1 215 ? 68.798 102.670 48.557 1.00 22.16 215 LYS A N 1
ATOM 1672 C CA . LYS A 1 215 ? 67.689 103.222 47.789 1.00 23.89 215 LYS A CA 1
ATOM 1673 C C . LYS A 1 215 ? 67.735 102.689 46.365 1.00 22.75 215 LYS A C 1
ATOM 1674 O O . LYS A 1 215 ? 68.803 102.625 45.759 1.00 22.88 215 LYS A O 1
ATOM 1680 N N . ALA A 1 216 ? 66.572 102.306 45.848 1.00 23.16 216 ALA A N 1
ATOM 1681 C CA . ALA A 1 216 ? 66.444 101.809 44.485 1.00 23.39 216 ALA A CA 1
ATOM 1682 C C . ALA A 1 216 ? 66.161 103.022 43.605 1.00 25.83 216 ALA A C 1
ATOM 1683 O O . ALA A 1 216 ? 65.846 104.101 44.110 1.00 24.76 216 ALA A O 1
ATOM 1685 N N . PRO A 1 217 ? 66.275 102.866 42.279 1.00 25.23 217 PRO A N 1
ATOM 1686 C CA . PRO A 1 217 ? 66.011 103.996 41.378 1.00 24.90 217 PRO A CA 1
ATOM 1687 C C . PRO A 1 217 ? 64.539 104.399 41.463 1.00 26.03 217 PRO A C 1
ATOM 1688 O O . PRO A 1 217 ? 63.681 103.559 41.741 1.00 26.56 217 PRO A O 1
ATOM 1692 N N . LYS A 1 218 ? 64.247 105.674 41.216 1.00 27.71 218 LYS A N 1
ATOM 1693 C CA . LYS A 1 218 ? 62.869 106.162 41.260 1.00 27.89 218 LYS A CA 1
ATOM 1694 C C . LYS A 1 218 ? 61.992 105.282 40.374 1.00 27.52 218 LYS A C 1
ATOM 1695 O O . LYS A 1 218 ? 60.862 104.945 40.729 1.00 27.37 218 LYS A O 1
ATOM 1701 N N . TYR A 1 219 ? 62.532 104.911 39.216 1.00 25.46 219 TYR A N 1
ATOM 1702 C CA . TYR A 1 219 ? 61.823 104.081 38.248 1.00 24.81 219 TYR A CA 1
ATOM 1703 C C . TYR A 1 2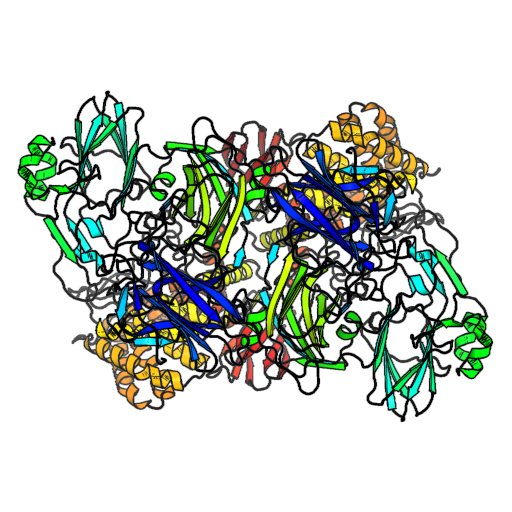19 ? 62.677 102.865 37.869 1.00 22.97 219 TYR A C 1
ATOM 1704 O O . TYR A 1 219 ? 63.833 103.013 37.495 1.00 23.80 219 TYR A O 1
ATOM 1713 N N . ALA A 1 220 ? 62.107 101.669 37.987 1.00 23.83 220 ALA A N 1
ATOM 1714 C CA . ALA A 1 220 ? 62.808 100.433 37.625 1.00 22.11 220 ALA A CA 1
ATOM 1715 C C . ALA A 1 220 ? 61.765 99.462 37.098 1.00 22.39 220 ALA A C 1
ATOM 1716 O O . ALA A 1 220 ? 60.811 99.126 37.797 1.00 23.28 220 ALA A O 1
ATOM 1718 N N . ALA A 1 221 ? 61.942 99.009 35.863 1.00 21.21 221 ALA A N 1
ATOM 1719 C CA . ALA A 1 221 ? 60.972 98.109 35.268 1.00 21.27 221 ALA A CA 1
ATOM 1720 C C . ALA A 1 221 ? 61.600 96.915 34.571 1.00 21.11 221 ALA A C 1
ATOM 1721 O O . ALA A 1 221 ? 62.706 96.998 34.035 1.00 20.68 221 ALA A O 1
ATOM 1723 N N . ALA A 1 222 ? 60.874 95.802 34.597 1.00 20.14 222 ALA A N 1
ATOM 1724 C CA . ALA A 1 222 ? 61.309 94.575 33.953 1.00 22.84 222 ALA A CA 1
ATOM 1725 C C . ALA A 1 222 ? 60.361 94.369 32.775 1.00 23.82 222 ALA A C 1
ATOM 1726 O O . ALA A 1 222 ? 59.136 94.324 32.948 1.00 25.01 222 ALA A O 1
ATOM 1728 N N . LEU A 1 223 ? 60.931 94.258 31.579 1.00 23.46 223 LEU A N 1
ATOM 1729 C CA . LEU A 1 223 ? 60.144 94.087 30.364 1.00 23.96 223 LEU A CA 1
ATOM 1730 C C . LEU A 1 223 ? 60.435 92.782 29.645 1.00 23.38 223 LEU A C 1
ATOM 1731 O O . LEU A 1 223 ? 61.591 92.396 29.496 1.00 23.14 223 LEU A O 1
ATOM 1736 N N . ASP A 1 224 ? 59.385 92.102 29.197 1.00 23.15 224 ASP A N 1
ATOM 1737 C CA . ASP A 1 224 ? 59.566 90.870 28.446 1.00 24.22 224 ASP A CA 1
ATOM 1738 C C . ASP A 1 224 ? 59.449 91.279 26.979 1.00 24.51 224 ASP A C 1
ATOM 1739 O O . ASP A 1 224 ? 58.388 91.162 26.359 1.00 24.69 224 ASP A O 1
ATOM 1744 N N . LEU A 1 225 ? 60.552 91.790 26.445 1.00 23.62 225 LEU A N 1
ATOM 1745 C CA . LEU A 1 225 ? 60.607 92.247 25.064 1.00 23.95 225 LEU A CA 1
ATOM 1746 C C . LEU A 1 225 ? 60.414 91.120 24.058 1.00 24.39 225 LEU A C 1
ATOM 1747 O O . LEU A 1 225 ? 59.887 91.341 22.970 1.00 23.34 225 LEU A O 1
ATOM 1752 N N . ARG A 1 226 ? 60.837 89.913 24.421 1.00 23.49 226 ARG A N 1
ATOM 1753 C CA . ARG A 1 226 ? 60.698 88.760 23.535 1.00 23.65 226 ARG A CA 1
ATOM 1754 C C . ARG A 1 226 ? 59.227 88.501 23.206 1.00 24.59 226 ARG A C 1
ATOM 1755 O O . ARG A 1 226 ? 58.849 88.415 22.037 1.00 24.71 226 ARG A O 1
ATOM 1763 N N . ASN A 1 227 ? 58.396 88.381 24.238 1.00 23.59 227 ASN A N 1
ATOM 1764 C CA . ASN A 1 227 ? 56.979 88.121 24.028 1.00 24.53 227 ASN A CA 1
ATOM 1765 C C . ASN A 1 227 ? 56.223 89.361 23.530 1.00 24.65 227 ASN A C 1
ATOM 1766 O O . ASN A 1 227 ? 55.166 89.240 22.911 1.00 25.87 227 ASN A O 1
ATOM 1771 N N . GLN A 1 228 ? 56.768 90.547 23.788 1.00 24.97 228 GLN A N 1
ATOM 1772 C CA . GLN A 1 228 ? 56.132 91.785 23.345 1.00 26.38 228 GLN A CA 1
ATOM 1773 C C . GLN A 1 228 ? 56.359 92.033 21.850 1.00 28.43 228 GLN A C 1
ATOM 1774 O O . GLN A 1 228 ? 55.434 92.429 21.135 1.00 28.17 228 GLN A O 1
ATOM 1780 N N . MET A 1 229 ? 57.584 91.792 21.386 1.00 27.47 229 MET A N 1
ATOM 1781 C CA . MET A 1 229 ? 57.938 92.000 19.984 1.00 26.52 229 MET A CA 1
ATOM 1782 C C . MET A 1 229 ? 57.567 90.835 19.063 1.00 27.09 229 MET A C 1
ATOM 1783 O O . MET A 1 229 ? 57.345 91.034 17.869 1.00 25.25 229 MET A O 1
ATOM 1788 N N . VAL A 1 230 ? 57.512 89.625 19.612 1.00 26.14 230 VAL A N 1
ATOM 1789 C CA . VAL A 1 230 ? 57.150 88.441 18.836 1.00 26.91 230 VAL A CA 1
ATOM 1790 C C . VAL A 1 230 ? 56.185 87.621 19.685 1.00 28.01 230 VAL A C 1
ATOM 1791 O O . VAL A 1 230 ? 56.571 86.631 20.303 1.00 27.40 230 VAL A O 1
ATOM 1795 N N . PRO A 1 231 ? 54.910 88.032 19.725 1.00 28.95 231 PRO A N 1
ATOM 1796 C CA . PRO A 1 231 ? 53.847 87.375 20.493 1.00 29.25 231 PRO A CA 1
ATOM 1797 C C . PRO A 1 231 ? 53.770 85.853 20.410 1.00 29.44 231 PRO A C 1
ATOM 1798 O O . PRO A 1 231 ? 53.468 85.188 21.401 1.00 29.32 231 PRO A O 1
ATOM 1802 N N . GLU A 1 232 ? 54.042 85.296 19.237 1.00 28.99 232 GLU A N 1
ATOM 1803 C CA . GLU A 1 232 ? 53.970 83.851 19.077 1.00 30.62 232 GLU A CA 1
ATOM 1804 C C . GLU A 1 232 ? 55.124 83.113 19.765 1.00 28.45 232 GLU A C 1
ATOM 1805 O O . GLU A 1 232 ? 55.064 81.903 19.939 1.00 27.94 232 GLU A O 1
ATOM 1811 N N . SER A 1 233 ? 56.163 83.842 20.167 1.00 28.07 233 SER A N 1
ATOM 1812 C CA . SER A 1 233 ? 57.322 83.226 20.816 1.00 26.35 233 SER A CA 1
ATOM 1813 C C . SER A 1 233 ? 56.991 82.569 22.155 1.00 26.60 233 SER A C 1
ATOM 1814 O O . SER A 1 233 ? 57.812 81.838 22.705 1.00 27.34 233 SER A O 1
ATOM 1817 N N . VAL A 1 234 ? 55.791 82.822 22.677 1.00 26.32 234 VAL A N 1
ATOM 1818 C CA . VAL A 1 234 ? 55.371 82.225 23.947 1.00 25.57 234 VAL A CA 1
ATOM 1819 C C . VAL A 1 234 ? 55.185 80.715 23.809 1.00 25.31 234 VAL A C 1
ATOM 1820 O O . VAL A 1 234 ? 55.219 79.978 24.799 1.00 24.78 234 VAL A O 1
ATOM 1824 N N . ASN A 1 235 ? 54.995 80.253 22.578 1.00 25.27 235 ASN A N 1
ATOM 1825 C CA . ASN A 1 235 ? 54.768 78.835 22.330 1.00 25.52 235 ASN A CA 1
ATOM 1826 C C . ASN A 1 235 ? 56.008 77.963 22.159 1.00 24.74 235 ASN A C 1
ATOM 1827 O O . ASN A 1 235 ? 55.892 76.753 21.972 1.00 25.81 235 ASN A O 1
ATOM 1832 N N . HIS A 1 236 ? 57.192 78.562 22.219 1.00 23.52 236 HIS A N 1
ATOM 1833 C CA . HIS A 1 236 ? 58.421 77.785 22.087 1.00 23.49 236 HIS A CA 1
ATOM 1834 C C . HIS A 1 236 ? 59.544 78.462 22.857 1.00 23.58 236 HIS A C 1
ATOM 1835 O O . HIS A 1 236 ? 59.378 79.574 23.351 1.00 24.48 236 HIS A O 1
ATOM 1842 N N . ALA A 1 237 ? 60.689 77.792 22.952 1.00 23.47 237 ALA A N 1
ATOM 1843 C CA . ALA A 1 237 ? 61.826 78.344 23.674 1.00 23.69 237 ALA A CA 1
ATOM 1844 C C . ALA A 1 237 ? 63.047 78.481 22.779 1.00 25.25 237 ALA A C 1
ATOM 1845 O O . ALA A 1 237 ? 64.182 78.386 23.247 1.00 24.77 237 ALA A O 1
ATOM 1847 N N . ASN A 1 238 ? 62.814 78.680 21.485 1.00 23.76 238 ASN A N 1
ATOM 1848 C CA . ASN A 1 238 ? 63.909 78.865 20.546 1.00 23.30 238 ASN A CA 1
ATOM 1849 C C . ASN A 1 238 ? 64.243 80.345 20.537 1.00 22.72 238 ASN A C 1
ATOM 1850 O O . ASN A 1 238 ? 63.396 81.182 20.842 1.00 24.15 238 ASN A O 1
ATOM 1855 N N . PRO A 1 239 ? 65.491 80.687 20.211 1.00 21.74 239 PRO A N 1
ATOM 1856 C CA . PRO A 1 239 ? 65.862 82.099 20.175 1.00 22.03 239 PRO A CA 1
ATOM 1857 C C . PRO A 1 239 ? 65.111 82.790 19.038 1.00 22.92 239 PRO A C 1
ATOM 1858 O O . PRO A 1 239 ? 64.872 82.185 17.995 1.00 23.11 239 PRO A O 1
ATOM 1862 N N . VAL A 1 240 ? 64.717 84.038 19.248 1.00 22.69 240 VAL A N 1
ATOM 1863 C CA . VAL A 1 240 ? 64.060 84.798 18.190 1.00 23.41 240 VAL A CA 1
ATOM 1864 C C . VAL A 1 240 ? 64.809 86.113 18.113 1.00 23.62 240 VAL A C 1
ATOM 1865 O O . VAL A 1 240 ? 65.484 86.506 19.064 1.00 25.50 240 VAL A O 1
ATOM 1869 N N . SER A 1 241 ? 64.721 86.781 16.973 1.00 23.35 241 SER A N 1
ATOM 1870 C CA . SER A 1 241 ? 65.366 88.074 16.823 1.00 22.66 241 SER A CA 1
ATOM 1871 C C . SER A 1 241 ? 64.285 89.049 16.394 1.00 23.32 241 SER A C 1
ATOM 1872 O O . SER A 1 241 ? 63.351 88.676 15.682 1.00 24.46 241 SER A O 1
ATOM 1875 N N . TYR A 1 242 ? 64.385 90.283 16.863 1.00 23.01 242 TYR A N 1
ATOM 1876 C CA . TYR A 1 242 ? 63.417 91.300 16.494 1.00 24.20 242 TYR A CA 1
ATOM 1877 C C . TYR A 1 242 ? 64.119 92.615 16.249 1.00 23.56 242 TYR A C 1
ATOM 1878 O O . TYR A 1 242 ? 65.207 92.864 16.768 1.00 23.14 242 TYR A O 1
ATOM 1887 N N . CYS A 1 243 ? 63.484 93.452 15.439 1.00 24.91 243 CYS A N 1
ATOM 1888 C CA . CYS A 1 243 ? 64.019 94.754 15.090 1.00 23.63 243 CYS A CA 1
ATOM 1889 C C . CYS A 1 243 ? 63.012 95.808 15.534 1.00 24.23 243 CYS A C 1
ATOM 1890 O O . CYS A 1 243 ? 61.839 95.737 15.180 1.00 25.24 243 CYS A O 1
ATOM 1893 N N . GLY A 1 244 ? 63.467 96.779 16.315 1.00 24.71 244 GLY A N 1
ATOM 1894 C CA . GLY A 1 244 ? 62.565 97.813 16.782 1.00 25.19 244 GLY A CA 1
ATOM 1895 C C . GLY A 1 244 ? 63.124 98.606 17.943 1.00 25.71 244 GLY A C 1
ATOM 1896 O O . GLY A 1 244 ? 64.304 98.484 18.284 1.00 26.32 244 GLY A O 1
ATOM 1897 N N . TYR A 1 245 ? 62.272 99.423 18.555 1.00 24.83 245 TYR A N 1
ATOM 1898 C CA . TYR A 1 245 ? 62.688 100.253 19.681 1.00 25.25 245 TYR A CA 1
ATOM 1899 C C . TYR A 1 245 ? 61.685 100.223 20.820 1.00 24.44 245 TYR A C 1
ATOM 1900 O O . TYR A 1 245 ? 60.564 99.738 20.678 1.00 25.62 245 TYR A O 1
ATOM 1909 N N . VAL A 1 246 ? 62.116 100.752 21.956 1.00 25.75 246 VAL A N 1
ATOM 1910 C CA . VAL A 1 246 ? 61.249 100.910 23.110 1.00 26.04 246 VAL A CA 1
ATOM 1911 C C . VAL A 1 246 ? 61.154 102.425 23.152 1.00 25.57 246 VAL A C 1
ATOM 1912 O O . VAL A 1 246 ? 62.168 103.108 23.007 1.00 23.33 246 VAL A O 1
ATOM 1916 N N . ALA A 1 247 ? 59.954 102.959 23.342 1.00 26.07 247 ALA A N 1
ATOM 1917 C CA . ALA A 1 247 ? 59.807 104.407 23.371 1.00 26.04 247 ALA A CA 1
ATOM 1918 C C . ALA A 1 247 ? 58.911 104.899 24.495 1.00 25.95 247 ALA A C 1
ATOM 1919 O O . ALA A 1 247 ? 57.918 104.259 24.845 1.00 25.90 247 ALA A O 1
ATOM 1921 N N . THR A 1 248 ? 59.277 106.047 25.051 1.00 26.46 248 THR A N 1
ATOM 1922 C CA . THR A 1 248 ? 58.512 106.659 26.122 1.00 28.43 248 THR A CA 1
ATOM 1923 C C . THR A 1 248 ? 58.776 108.158 26.131 1.00 28.68 248 THR A C 1
ATOM 1924 O O . THR A 1 248 ? 59.838 108.621 25.698 1.00 27.63 248 THR A O 1
ATOM 1928 N N . ILE A 1 249 ? 57.800 108.913 26.621 1.00 30.08 249 ILE A N 1
ATOM 1929 C CA . ILE A 1 249 ? 57.937 110.359 26.712 1.00 31.34 249 ILE A CA 1
ATOM 1930 C C . ILE A 1 249 ? 58.316 110.709 28.143 1.00 30.52 249 ILE A C 1
ATOM 1931 O O . ILE A 1 249 ? 57.568 110.424 29.078 1.00 31.07 249 ILE A O 1
ATOM 1936 N N . LEU A 1 250 ? 59.485 111.316 28.306 1.00 31.62 250 LEU A N 1
ATOM 1937 C CA . LEU A 1 250 ? 59.977 111.721 29.615 1.00 33.47 250 LEU A CA 1
ATOM 1938 C C . LEU A 1 250 ? 59.663 113.197 29.819 1.00 34.76 250 LEU A C 1
ATOM 1939 O O . LEU A 1 250 ? 60.151 114.044 29.074 1.00 35.25 250 LEU A O 1
ATOM 1944 N N . THR A 1 251 ? 58.854 113.502 30.829 1.00 36.08 251 THR A N 1
ATOM 1945 C CA . THR A 1 251 ? 58.483 114.884 31.107 1.00 36.67 251 THR A CA 1
ATOM 1946 C C . THR A 1 251 ? 59.046 115.364 32.435 1.00 37.96 251 THR A C 1
ATOM 1947 O O . THR A 1 251 ? 58.771 114.779 33.485 1.00 37.04 251 THR A O 1
ATOM 1951 N N . LEU A 1 252 ? 59.839 116.430 32.377 1.00 38.95 252 LEU A N 1
ATOM 1952 C CA . LEU A 1 252 ? 60.435 117.017 33.571 1.00 41.87 252 LEU A CA 1
ATOM 1953 C C . LEU A 1 252 ? 59.666 118.266 33.983 1.00 44.86 252 LEU A C 1
ATOM 1954 O O . LEU A 1 252 ? 59.455 119.167 33.170 1.00 44.34 252 LEU A O 1
ATOM 1959 N N . GLU A 1 253 ? 59.251 118.318 35.245 1.00 47.80 253 GLU A N 1
ATOM 1960 C CA . GLU A 1 253 ? 58.519 119.473 35.750 1.00 50.19 253 GLU A CA 1
ATOM 1961 C C . GLU A 1 253 ? 59.452 120.677 35.753 1.00 49.82 253 GLU A C 1
ATOM 1962 O O . GLU A 1 253 ? 59.031 121.803 35.493 1.00 51.04 253 GLU A O 1
ATOM 1968 N N . THR A 1 254 ? 60.723 120.427 36.047 1.00 48.84 254 THR A N 1
ATOM 1969 C CA . THR A 1 254 ? 61.731 121.478 36.079 1.00 48.29 254 THR A CA 1
ATOM 1970 C C . THR A 1 254 ? 63.037 120.954 35.501 1.00 47.96 254 THR A C 1
ATOM 1971 O O . THR A 1 254 ? 63.258 119.744 35.440 1.00 48.99 254 THR A O 1
ATOM 1975 N N . SER A 1 255 ? 63.900 121.869 35.077 1.00 46.46 255 SER A N 1
ATOM 1976 C CA . SER A 1 255 ? 65.186 121.501 34.502 1.00 45.54 255 SER A CA 1
ATOM 1977 C C . SER A 1 255 ? 66.006 120.670 35.486 1.00 44.81 255 SER A C 1
ATOM 1978 O O . SER A 1 255 ? 65.980 120.923 36.689 1.00 44.33 255 SER A O 1
ATOM 1981 N N . GLY A 1 256 ? 66.731 119.679 34.973 1.00 42.86 256 GLY A N 1
ATOM 1982 C CA . GLY A 1 256 ? 67.544 118.845 35.841 1.00 42.25 256 GLY A CA 1
ATOM 1983 C C . GLY A 1 256 ? 68.262 117.712 35.130 1.00 41.35 256 GLY A C 1
ATOM 1984 O O . GLY A 1 256 ? 68.036 117.470 33.945 1.00 41.38 256 GLY A O 1
ATOM 1985 N N . VAL A 1 257 ? 69.136 117.021 35.858 1.00 39.42 257 VAL A N 1
ATOM 1986 C CA . VAL A 1 257 ? 69.889 115.899 35.304 1.00 37.82 257 VAL A CA 1
ATOM 1987 C C . VAL A 1 257 ? 69.113 114.606 35.526 1.00 35.88 257 VAL A C 1
ATOM 1988 O O . VAL A 1 257 ? 68.622 114.349 36.624 1.00 35.65 257 VAL A O 1
ATOM 1992 N N . VAL A 1 258 ? 68.996 113.803 34.474 1.00 32.69 258 VAL A N 1
ATOM 1993 C CA . VAL A 1 258 ? 68.286 112.534 34.557 1.00 31.69 258 VAL A CA 1
ATOM 1994 C C . VAL A 1 258 ? 69.255 111.424 34.176 1.00 30.39 258 VAL A C 1
ATOM 1995 O O . VAL A 1 258 ? 70.053 111.577 33.252 1.00 29.47 258 VAL A O 1
ATOM 1999 N N . THR A 1 259 ? 69.199 110.312 34.897 1.00 29.48 259 THR A N 1
ATOM 2000 C CA . THR A 1 259 ? 70.087 109.200 34.604 1.00 27.67 259 THR A CA 1
ATOM 2001 C C . THR A 1 259 ? 69.298 108.001 34.107 1.00 27.09 259 THR A C 1
ATOM 2002 O O . THR A 1 259 ? 68.367 107.539 34.769 1.00 27.36 259 THR A O 1
ATOM 2006 N N . LEU A 1 260 ? 69.660 107.510 32.926 1.00 26.13 260 LEU A N 1
ATOM 2007 C CA . LEU A 1 260 ? 68.999 106.341 32.364 1.00 26.24 260 LEU A CA 1
ATOM 2008 C C . LEU A 1 260 ? 69.881 105.165 32.742 1.00 26.50 260 LEU A C 1
ATOM 2009 O O . LEU A 1 260 ? 71.091 105.200 32.516 1.00 25.73 260 LEU A O 1
ATOM 2014 N N . GLY A 1 261 ? 69.277 104.137 33.328 1.00 26.27 261 GLY A N 1
ATOM 2015 C CA . GLY A 1 261 ? 70.037 102.970 33.732 1.00 24.79 261 GLY A CA 1
ATOM 2016 C C . GLY A 1 261 ? 69.614 101.711 33.006 1.00 24.45 261 GLY A C 1
ATOM 2017 O O . GLY A 1 261 ? 68.428 101.479 32.771 1.00 24.47 261 GLY A O 1
ATOM 2018 N N . PHE A 1 262 ? 70.597 100.895 32.648 1.00 25.33 262 PHE A N 1
ATOM 2019 C CA . PHE A 1 262 ? 70.344 99.643 31.954 1.00 22.83 262 PHE A CA 1
ATOM 2020 C C . PHE A 1 262 ? 71.094 98.537 32.688 1.00 23.99 262 PHE A C 1
ATOM 2021 O O . PHE A 1 262 ? 72.239 98.219 32.361 1.00 22.38 262 PHE A O 1
ATOM 2029 N N . PRO A 1 263 ? 70.449 97.947 33.708 1.00 23.61 263 PRO A N 1
ATOM 2030 C CA . PRO A 1 263 ? 71.018 96.873 34.525 1.00 25.76 263 PRO A CA 1
ATOM 2031 C C . PRO A 1 263 ? 71.654 95.768 33.693 1.00 27.08 263 PRO A C 1
ATOM 2032 O O . PRO A 1 263 ? 72.686 95.212 34.071 1.00 28.70 263 PRO A O 1
ATOM 2036 N N . THR A 1 264 ? 71.032 95.455 32.562 1.00 27.21 264 THR A N 1
ATOM 2037 C CA . THR A 1 264 ? 71.534 94.406 31.688 1.00 29.44 264 THR A CA 1
ATOM 2038 C C . THR A 1 264 ? 72.034 94.932 30.347 1.00 28.80 264 THR A C 1
ATOM 2039 O O . THR A 1 264 ? 72.229 94.165 29.405 1.00 28.87 264 THR A O 1
ATOM 2043 N N . GLY A 1 265 ? 72.240 96.246 30.274 1.00 27.43 265 GLY A N 1
ATOM 2044 C CA . GLY A 1 265 ? 72.744 96.865 29.057 1.00 26.00 265 GLY A CA 1
ATOM 2045 C C . GLY A 1 265 ? 71.710 97.194 27.996 1.00 24.37 265 GLY A C 1
ATOM 2046 O O . GLY A 1 265 ? 70.525 96.892 28.147 1.00 25.30 265 GLY A O 1
ATOM 2047 N N . VAL A 1 266 ? 72.168 97.818 26.915 1.00 24.39 266 VAL A N 1
ATOM 2048 C CA . VAL A 1 266 ? 71.305 98.190 25.797 1.00 24.55 266 VAL A CA 1
ATOM 2049 C C . VAL A 1 266 ? 71.377 97.107 24.722 1.00 25.57 266 VAL A C 1
ATOM 2050 O O . VAL A 1 266 ? 72.435 96.875 24.138 1.00 25.15 266 VAL A O 1
ATOM 2054 N N . ARG A 1 267 ? 70.246 96.458 24.464 1.00 26.98 267 ARG A N 1
ATOM 2055 C CA . ARG A 1 267 ? 70.162 95.386 23.473 1.00 29.33 267 ARG A CA 1
ATOM 2056 C C . ARG A 1 267 ? 70.569 95.788 22.070 1.00 28.56 267 ARG A C 1
ATOM 2057 O O . ARG A 1 267 ? 71.276 95.045 21.387 1.00 28.22 267 ARG A O 1
ATOM 2065 N N . GLY A 1 268 ? 70.112 96.960 21.641 1.00 28.08 268 GLY A N 1
ATOM 2066 C CA . GLY A 1 268 ? 70.407 97.423 20.299 1.00 27.25 268 GLY A CA 1
ATOM 2067 C C . GLY A 1 268 ? 71.606 98.330 20.126 1.00 27.82 268 GLY A C 1
ATOM 2068 O O . GLY A 1 268 ? 72.491 98.387 20.976 1.00 28.45 268 GLY A O 1
ATOM 2069 N N . SER A 1 269 ? 71.611 99.056 19.012 1.00 28.08 269 SER A N 1
ATOM 2070 C CA . SER A 1 269 ? 72.699 99.957 18.653 1.00 28.23 269 SER A CA 1
ATOM 2071 C C . SER A 1 269 ? 72.878 101.188 19.536 1.00 28.81 269 SER A C 1
ATOM 2072 O O . SER A 1 269 ? 73.940 101.810 19.512 1.00 29.90 269 SER A O 1
ATOM 2075 N N . GLY A 1 270 ? 71.855 101.560 20.299 1.00 27.39 270 GLY A N 1
ATOM 2076 C CA . GLY A 1 270 ? 72.010 102.726 21.148 1.00 25.26 270 GLY A CA 1
ATOM 2077 C C . GLY A 1 270 ? 70.744 103.341 21.709 1.00 24.90 270 GLY A C 1
ATOM 2078 O O . GLY A 1 270 ? 69.652 102.775 21.613 1.00 24.43 270 GLY A O 1
ATOM 2079 N N . VAL A 1 271 ? 70.911 104.518 22.303 1.00 25.39 271 VAL A N 1
ATOM 2080 C CA . VAL A 1 271 ? 69.817 105.260 22.909 1.00 24.41 271 VAL A CA 1
ATOM 2081 C C . VAL A 1 271 ? 69.754 106.663 22.308 1.00 26.21 271 VAL A C 1
ATOM 2082 O O . VAL A 1 271 ? 70.780 107.335 22.160 1.00 26.28 271 VAL A O 1
ATOM 2086 N N . TRP A 1 272 ? 68.545 107.090 21.962 1.00 25.62 272 TRP A N 1
ATOM 2087 C CA . TRP A 1 272 ? 68.318 108.410 21.388 1.00 27.00 272 TRP A CA 1
ATOM 2088 C C . TRP A 1 272 ? 67.395 109.221 22.297 1.00 27.06 272 TRP A C 1
ATOM 2089 O O . TRP A 1 272 ? 66.435 108.690 22.859 1.00 26.36 272 TRP A O 1
ATOM 2100 N N . VAL A 1 273 ? 67.696 110.508 22.436 1.00 26.93 273 VAL A N 1
ATOM 2101 C CA . VAL A 1 273 ? 66.888 111.413 23.247 1.00 28.48 273 VAL A CA 1
ATOM 2102 C C . VAL A 1 273 ? 66.626 112.651 22.394 1.00 29.33 273 VAL A C 1
ATOM 2103 O O . VAL A 1 273 ? 67.562 113.340 21.985 1.00 27.02 273 VAL A O 1
ATOM 2107 N N . ASP A 1 274 ? 65.352 112.921 22.122 1.00 29.41 274 ASP A N 1
ATOM 2108 C CA . ASP A 1 274 ? 64.979 114.062 21.295 1.00 31.50 274 ASP A CA 1
ATOM 2109 C C . ASP A 1 274 ? 65.636 113.931 19.919 1.00 32.82 274 ASP A C 1
ATOM 2110 O O . ASP A 1 274 ? 66.053 114.920 19.322 1.00 33.84 274 ASP A O 1
ATOM 2115 N N . GLY A 1 275 ? 65.740 112.697 19.434 1.00 33.12 275 GLY A N 1
ATOM 2116 C CA . GLY A 1 275 ? 66.334 112.455 18.132 1.00 32.27 275 GLY A CA 1
ATOM 2117 C C . GLY A 1 275 ? 67.850 112.505 18.075 1.00 32.66 275 GLY A C 1
ATOM 2118 O O . GLY A 1 275 ? 68.435 112.346 17.003 1.00 33.32 275 GLY A O 1
ATOM 2119 N N . VAL A 1 276 ? 68.497 112.725 19.215 1.00 32.12 276 VAL A N 1
ATOM 2120 C CA . VAL A 1 276 ? 69.954 112.790 19.250 1.00 30.94 276 VAL A CA 1
ATOM 2121 C C . VAL A 1 276 ? 70.554 111.540 19.894 1.00 30.97 276 VAL A C 1
ATOM 2122 O O . VAL A 1 276 ? 70.168 111.148 20.997 1.00 30.21 276 VAL A O 1
ATOM 2126 N N . LEU A 1 277 ? 71.498 110.921 19.194 1.00 30.15 277 LEU A N 1
ATOM 2127 C CA . LEU A 1 277 ? 72.160 109.718 19.684 1.00 30.30 277 LEU A CA 1
ATOM 2128 C C . LEU A 1 277 ? 73.094 110.059 20.841 1.00 29.69 277 LEU A C 1
ATOM 2129 O O . LEU A 1 277 ? 73.975 110.907 20.710 1.00 29.19 277 LEU A O 1
ATOM 2134 N N . GLN A 1 278 ? 72.892 109.398 21.976 1.00 29.99 278 GLN A N 1
ATOM 2135 C CA . GLN A 1 278 ? 73.724 109.626 23.152 1.00 29.78 278 GLN A CA 1
ATOM 2136 C C . GLN A 1 278 ? 75.016 108.838 22.973 1.00 30.79 278 GLN A C 1
ATOM 2137 O O . GLN A 1 278 ? 75.008 107.606 22.980 1.00 29.60 278 GLN A O 1
ATOM 2143 N N . THR A 1 279 ? 76.124 109.554 22.815 1.00 30.77 279 THR A N 1
ATOM 2144 C CA . THR A 1 279 ? 77.416 108.918 22.588 1.00 33.60 279 THR A CA 1
ATOM 2145 C C . THR A 1 279 ? 78.241 108.635 23.833 1.00 32.76 279 THR A C 1
ATOM 2146 O O . THR A 1 279 ? 79.210 107.885 23.766 1.00 34.98 279 THR A O 1
ATOM 2150 N N . GLU A 1 280 ? 77.872 109.231 24.963 1.00 32.50 280 GLU A N 1
ATOM 2151 C CA . GLU A 1 280 ? 78.623 109.016 26.192 1.00 32.93 280 GLU A CA 1
ATOM 2152 C C . GLU A 1 280 ? 77.832 108.239 27.237 1.00 31.37 280 GLU A C 1
ATOM 2153 O O . GLU A 1 280 ? 76.622 108.414 27.376 1.00 30.97 280 GLU A O 1
ATOM 2159 N N . TRP A 1 281 ? 78.528 107.381 27.976 1.00 30.26 281 TRP A N 1
ATOM 2160 C CA . TRP A 1 281 ? 77.895 106.579 29.010 1.00 29.55 281 TRP A CA 1
ATOM 2161 C C . TRP A 1 281 ? 78.934 105.973 29.943 1.00 29.10 281 TRP A C 1
ATOM 2162 O O . TRP A 1 281 ? 80.136 106.023 29.672 1.00 30.28 281 TRP A O 1
ATOM 2173 N N . THR A 1 282 ? 78.462 105.415 31.052 1.00 27.50 282 THR A N 1
ATOM 2174 C CA . THR A 1 282 ? 79.336 104.775 32.025 1.00 26.22 282 THR A CA 1
ATOM 2175 C C . THR A 1 282 ? 78.754 103.408 32.364 1.00 26.43 282 THR A C 1
ATOM 2176 O O . THR A 1 282 ? 77.716 103.016 31.826 1.00 25.94 282 THR A O 1
ATOM 2180 N N . GLY A 1 283 ? 79.427 102.693 33.259 1.00 26.49 283 GLY A N 1
ATOM 2181 C CA . GLY A 1 283 ? 78.960 101.384 33.667 1.00 25.42 283 GLY A CA 1
ATOM 2182 C C . GLY A 1 283 ? 79.942 100.265 33.385 1.00 26.67 283 GLY A C 1
ATOM 2183 O O . GLY A 1 283 ? 80.736 100.342 32.447 1.00 25.97 283 GLY A O 1
ATOM 2184 N N . VAL A 1 284 ? 79.897 99.228 34.215 1.00 24.36 284 VAL A N 1
ATOM 2185 C CA . VAL A 1 284 ? 80.762 98.074 34.038 1.00 24.31 284 VAL A CA 1
ATOM 2186 C C . VAL A 1 284 ? 79.953 97.050 33.255 1.00 23.23 284 VAL A C 1
ATOM 2187 O O . VAL A 1 284 ? 78.894 96.606 33.706 1.00 23.14 284 VAL A O 1
ATOM 2191 N N . GLN A 1 285 ? 80.445 96.694 32.073 1.00 22.91 285 GLN A N 1
ATOM 2192 C CA . GLN A 1 285 ? 79.766 95.730 31.218 1.00 24.16 285 GLN A CA 1
ATOM 2193 C C . GLN A 1 285 ? 79.226 94.578 32.053 1.00 22.17 285 GLN A C 1
ATOM 2194 O O . GLN A 1 285 ? 79.920 94.056 32.924 1.00 22.57 285 GLN A O 1
ATOM 2200 N N . PRO A 1 286 ? 77.989 94.143 31.778 1.00 21.78 286 PRO A N 1
ATOM 2201 C CA . PRO A 1 286 ? 77.077 94.628 30.736 1.00 21.68 286 PRO A CA 1
ATOM 2202 C C . PRO A 1 286 ? 76.217 95.839 31.100 1.00 22.09 286 PRO A C 1
ATOM 2203 O O . PRO A 1 286 ? 75.383 96.263 30.301 1.00 24.67 286 PRO A O 1
ATOM 2207 N N . GLU A 1 287 ? 76.402 96.395 32.291 1.00 22.00 287 GLU A N 1
ATOM 2208 C CA . GLU A 1 287 ? 75.595 97.545 32.705 1.00 23.19 287 GLU A CA 1
ATOM 2209 C C . GLU A 1 287 ? 75.956 98.815 31.946 1.00 22.75 287 GLU A C 1
ATOM 2210 O O . GLU A 1 287 ? 77.073 98.973 31.466 1.00 21.81 287 GLU A O 1
ATOM 2216 N N . ARG A 1 288 ? 74.994 99.724 31.838 1.00 24.30 288 ARG A N 1
ATOM 2217 C CA . ARG A 1 288 ? 75.245 100.992 31.177 1.00 24.42 288 ARG A CA 1
ATOM 2218 C C . ARG A 1 288 ? 74.328 102.060 31.748 1.00 23.56 288 ARG A C 1
ATOM 2219 O O . ARG A 1 288 ? 73.152 101.806 32.015 1.00 22.41 288 ARG A O 1
ATOM 2227 N N . TYR A 1 289 ? 74.887 103.248 31.954 1.00 24.15 289 TYR A N 1
ATOM 2228 C CA . TYR A 1 289 ? 74.130 104.378 32.481 1.00 25.27 289 TYR A CA 1
ATOM 2229 C C . TYR A 1 289 ? 74.418 105.623 31.644 1.00 25.32 289 TYR A C 1
ATOM 2230 O O . TYR A 1 289 ? 75.562 105.887 31.282 1.00 24.79 289 TYR A O 1
ATOM 2239 N N . TYR A 1 290 ? 73.369 106.374 31.333 1.00 25.43 290 TYR A N 1
ATOM 2240 C CA . TYR A 1 290 ? 73.515 107.598 30.553 1.00 26.77 290 TYR A CA 1
ATOM 2241 C C . TYR A 1 290 ? 73.135 108.786 31.421 1.00 27.39 290 TYR A C 1
ATOM 2242 O O . TYR A 1 290 ? 72.173 108.719 32.188 1.00 26.97 290 TYR A O 1
ATOM 2251 N N . SER A 1 291 ? 73.892 109.869 31.292 1.00 29.26 291 SER A N 1
ATOM 2252 C CA . SER A 1 291 ? 73.623 111.087 32.042 1.00 30.09 291 SER A CA 1
ATOM 2253 C C . SER A 1 291 ? 72.985 112.073 31.071 1.00 30.49 291 SER A C 1
ATOM 2254 O O . SER A 1 291 ? 73.534 112.337 30.001 1.00 30.49 291 SER A O 1
ATOM 2257 N N . LEU A 1 292 ? 71.824 112.606 31.435 1.00 30.82 292 LEU A N 1
ATOM 2258 C CA . LEU A 1 292 ? 71.127 113.551 30.569 1.00 32.01 292 LEU A CA 1
ATOM 2259 C C . LEU A 1 292 ? 70.916 114.884 31.274 1.00 33.48 292 LEU A C 1
ATOM 2260 O O . LEU A 1 292 ? 70.282 114.943 32.323 1.00 34.10 292 LEU A O 1
ATOM 2265 N N . ASN A 1 293 ? 71.454 115.949 30.692 1.00 35.66 293 ASN A N 1
ATOM 2266 C CA . ASN A 1 293 ? 71.304 117.288 31.250 1.00 37.94 293 ASN A CA 1
ATOM 2267 C C . ASN A 1 293 ? 70.165 117.927 30.463 1.00 37.58 293 ASN A C 1
ATOM 2268 O O . ASN A 1 293 ? 70.387 118.576 29.442 1.00 37.66 293 ASN A O 1
ATOM 2273 N N . LEU A 1 294 ? 68.944 117.728 30.947 1.00 36.91 294 LEU A N 1
ATOM 2274 C CA . LEU A 1 294 ? 67.755 118.227 30.272 1.00 38.06 294 LEU A CA 1
ATOM 2275 C C . LEU A 1 294 ? 67.158 119.504 30.850 1.00 39.84 294 LEU A C 1
ATOM 2276 O O . LEU A 1 294 ? 67.473 119.912 31.969 1.00 40.64 294 LEU A O 1
ATOM 2281 N N . ALA A 1 295 ? 66.288 120.125 30.060 1.00 39.79 295 ALA A N 1
ATOM 2282 C CA . ALA A 1 295 ? 65.588 121.334 30.462 1.00 39.86 295 ALA A CA 1
ATOM 2283 C C . ALA A 1 295 ? 64.157 120.880 30.706 1.00 40.47 295 ALA A C 1
ATOM 2284 O O . ALA A 1 295 ? 63.759 119.813 30.236 1.00 39.34 295 ALA A O 1
ATOM 2286 N N . ALA A 1 296 ? 63.386 121.674 31.442 1.00 40.35 296 ALA A N 1
ATOM 2287 C CA . ALA A 1 296 ? 62.003 121.317 31.729 1.00 40.35 296 ALA A CA 1
ATOM 2288 C C . ALA A 1 296 ? 61.251 121.047 30.431 1.00 39.54 296 ALA A C 1
ATOM 2289 O O . ALA A 1 296 ? 61.585 121.603 29.387 1.00 38.20 296 ALA A O 1
ATOM 2291 N N . GLY A 1 297 ? 60.240 120.187 30.497 1.00 39.77 297 GLY A N 1
ATOM 2292 C CA . GLY A 1 297 ? 59.468 119.881 29.307 1.00 40.84 297 GLY A CA 1
ATOM 2293 C C . GLY A 1 297 ? 59.419 118.407 28.956 1.00 41.76 297 GLY A C 1
ATOM 2294 O O . GLY A 1 297 ? 59.793 117.545 29.756 1.00 42.49 297 GLY A O 1
ATOM 2295 N N . GLU A 1 298 ? 58.956 118.116 27.747 1.00 40.44 298 GLU A N 1
ATOM 2296 C CA . GLU A 1 298 ? 58.843 116.745 27.284 1.00 40.01 298 GLU A CA 1
ATOM 2297 C C . GLU A 1 298 ? 60.021 116.328 26.414 1.00 38.99 298 GLU A C 1
ATOM 2298 O O . GLU A 1 298 ? 60.562 117.133 25.656 1.00 38.33 298 GLU A O 1
ATOM 2304 N N . HIS A 1 299 ? 60.417 115.065 26.541 1.00 37.30 299 HIS A N 1
ATOM 2305 C CA . HIS A 1 299 ? 61.522 114.520 25.760 1.00 36.10 299 HIS A CA 1
ATOM 2306 C C . HIS A 1 299 ? 61.193 113.101 25.326 1.00 35.46 299 HIS A C 1
ATOM 2307 O O . HIS A 1 299 ? 60.731 112.288 26.130 1.00 36.36 299 HIS A O 1
ATOM 2314 N N . LEU A 1 300 ? 61.428 112.808 24.052 1.00 33.25 300 LEU A N 1
ATOM 2315 C CA . LEU A 1 300 ? 61.161 111.483 23.520 1.00 32.02 300 LEU A CA 1
ATOM 2316 C C . LEU A 1 300 ? 62.427 110.649 23.645 1.00 31.55 300 LEU A C 1
ATOM 2317 O O . LEU A 1 300 ? 63.473 111.009 23.102 1.00 30.74 300 LEU A O 1
ATOM 2322 N N . VAL A 1 301 ? 62.332 109.548 24.381 1.00 30.70 301 VAL A N 1
ATOM 2323 C CA . VAL A 1 301 ? 63.474 108.661 24.567 1.00 29.46 301 VAL A CA 1
ATOM 2324 C C . VAL A 1 301 ? 63.247 107.422 23.723 1.00 28.66 301 VAL A C 1
ATOM 2325 O O . VAL A 1 301 ? 62.194 106.788 23.803 1.00 29.95 301 VAL A O 1
ATOM 2329 N N . LEU A 1 302 ? 64.234 107.084 22.902 1.00 28.76 302 LEU A N 1
ATOM 2330 C CA . LEU A 1 302 ? 64.128 105.924 22.028 1.00 27.80 302 LEU A CA 1
ATOM 2331 C C . LEU A 1 302 ? 65.308 104.990 22.280 1.00 25.55 302 LEU A C 1
ATOM 2332 O O . LEU A 1 302 ? 66.464 105.386 22.146 1.00 24.20 302 LEU A O 1
ATOM 2337 N N . VAL A 1 303 ? 65.011 103.752 22.656 1.00 24.77 303 VAL A N 1
ATOM 2338 C CA . VAL A 1 303 ? 66.054 102.768 22.924 1.00 23.30 303 VAL A CA 1
ATOM 2339 C C . VAL A 1 303 ? 65.993 101.680 21.864 1.00 21.34 303 VAL A C 1
ATOM 2340 O O . VAL A 1 303 ? 64.978 101.002 21.723 1.00 22.81 303 VAL A O 1
ATOM 2344 N N . ASP A 1 304 ? 67.068 101.522 21.106 1.00 22.08 304 ASP A N 1
ATOM 2345 C CA . ASP A 1 304 ? 67.101 100.490 20.074 1.00 23.50 304 ASP A CA 1
ATOM 2346 C C . ASP A 1 304 ? 67.266 99.147 20.772 1.00 23.27 304 ASP A C 1
ATOM 2347 O O . ASP A 1 304 ? 68.214 98.958 21.531 1.00 24.21 304 ASP A O 1
ATOM 2352 N N . ILE A 1 305 ? 66.339 98.225 20.526 1.00 23.72 305 ILE A N 1
ATOM 2353 C CA . ILE A 1 305 ? 66.393 96.902 21.145 1.00 23.26 305 ILE A CA 1
ATOM 2354 C C . ILE A 1 305 ? 66.588 95.788 20.118 1.00 22.84 305 ILE A C 1
ATOM 2355 O O . ILE A 1 305 ? 66.442 94.607 20.440 1.00 21.95 305 ILE A O 1
ATOM 2360 N N . THR A 1 306 ? 66.921 96.172 18.888 1.00 23.01 306 THR A N 1
ATOM 2361 C CA . THR A 1 306 ? 67.140 95.215 17.803 1.00 23.15 306 THR A CA 1
ATOM 2362 C C . THR A 1 306 ? 68.202 94.211 18.233 1.00 23.12 306 THR A C 1
ATOM 2363 O O . THR A 1 306 ? 69.346 94.585 18.492 1.00 21.36 306 THR A O 1
ATOM 2367 N N . SER A 1 307 ? 67.823 92.938 18.299 1.00 22.78 307 SER A N 1
ATOM 2368 C CA . SER A 1 307 ? 68.755 91.909 18.742 1.00 23.24 307 SER A CA 1
ATOM 2369 C C . SER A 1 307 ? 68.134 90.522 18.773 1.00 23.07 307 SER A C 1
ATOM 2370 O O . SER A 1 307 ? 66.993 90.315 18.368 1.00 23.77 307 SER A O 1
ATOM 2373 N N . SER A 1 308 ? 68.916 89.576 19.277 1.00 24.30 308 SER A N 1
ATOM 2374 C CA . SER A 1 308 ? 68.472 88.205 19.451 1.00 24.52 308 SER A CA 1
ATOM 2375 C C . SER A 1 308 ? 68.054 88.150 20.916 1.00 22.85 308 SER A C 1
ATOM 2376 O O . SER A 1 308 ? 68.723 88.725 21.769 1.00 23.74 308 SER A O 1
ATOM 2379 N N . ASP A 1 309 ? 66.953 87.472 21.209 1.00 23.02 309 ASP A N 1
ATOM 2380 C CA . ASP A 1 309 ? 66.468 87.375 22.581 1.00 22.50 309 ASP A CA 1
ATOM 2381 C C . ASP A 1 309 ? 65.983 85.952 22.831 1.00 22.77 309 ASP A C 1
ATOM 2382 O O . ASP A 1 309 ? 64.975 85.526 22.267 1.00 24.99 309 ASP A O 1
ATOM 2387 N N . HIS A 1 310 ? 66.694 85.212 23.673 1.00 21.57 310 HIS A N 1
ATOM 2388 C CA . HIS A 1 310 ? 66.297 83.838 23.962 1.00 21.58 310 HIS A CA 1
ATOM 2389 C C . HIS A 1 310 ? 65.141 83.835 24.958 1.00 21.06 310 HIS A C 1
ATOM 2390 O O . HIS A 1 310 ? 64.369 82.878 25.039 1.00 21.87 310 HIS A O 1
ATOM 2397 N N . GLY A 1 311 ? 65.026 84.918 25.716 1.00 20.94 311 GLY A N 1
ATOM 2398 C CA . GLY A 1 311 ? 63.970 85.011 26.704 1.00 21.55 311 GLY A CA 1
ATOM 2399 C C . GLY A 1 311 ? 64.515 85.555 28.010 1.00 23.27 311 GLY A C 1
ATOM 2400 O O . GLY A 1 311 ? 65.732 85.635 28.203 1.00 22.42 311 GLY A O 1
ATOM 2401 N N . GLY A 1 312 ? 63.618 85.925 28.916 1.00 23.13 312 GLY A N 1
ATOM 2402 C CA . GLY A 1 312 ? 64.056 86.487 30.181 1.00 24.06 312 GLY A CA 1
ATOM 2403 C C . GLY A 1 312 ? 63.742 87.970 30.185 1.00 23.92 312 GLY A C 1
ATOM 2404 O O . GLY A 1 312 ? 63.398 88.535 29.148 1.00 24.97 312 GLY A O 1
ATOM 2405 N N . SER A 1 313 ? 63.875 88.610 31.339 1.00 23.60 313 SER A N 1
ATOM 2406 C CA . SER A 1 313 ? 63.567 90.028 31.455 1.00 24.09 313 SER A CA 1
ATOM 2407 C C . SER A 1 313 ? 64.659 90.980 30.984 1.00 23.97 313 SER A C 1
ATOM 2408 O O . SER A 1 313 ? 65.850 90.718 31.153 1.00 23.95 313 SER A O 1
ATOM 2411 N N . SER A 1 314 ? 64.226 92.082 30.376 1.00 23.67 314 SER A N 1
ATOM 2412 C CA . SER A 1 314 ? 65.119 93.147 29.929 1.00 23.29 314 SER A CA 1
ATOM 2413 C C . SER A 1 314 ? 64.828 94.231 30.966 1.00 23.38 314 SER A C 1
ATOM 2414 O O . SER A 1 314 ? 63.689 94.358 31.419 1.00 24.18 314 SER A O 1
ATOM 2417 N N . HIS A 1 315 ? 65.842 94.996 31.355 1.00 22.28 315 HIS A N 1
ATOM 2418 C CA . HIS A 1 315 ? 65.664 96.009 32.388 1.00 22.79 315 HIS A CA 1
ATOM 2419 C C . HIS A 1 315 ? 65.875 97.450 31.957 1.00 22.95 315 HIS A C 1
ATOM 2420 O O . HIS A 1 315 ? 66.765 97.752 31.168 1.00 22.44 315 HIS A O 1
ATOM 2427 N N . PHE A 1 316 ? 65.048 98.334 32.511 1.00 23.95 316 PHE A N 1
ATOM 2428 C CA . PHE A 1 316 ? 65.093 99.763 32.214 1.00 23.97 316 PHE A CA 1
ATOM 2429 C C . PHE A 1 316 ? 64.848 100.535 33.510 1.00 24.01 316 PHE A C 1
ATOM 2430 O O . PHE A 1 316 ? 63.887 100.256 34.227 1.00 24.69 316 PHE A O 1
ATOM 2438 N N . ALA A 1 317 ? 65.710 101.498 33.816 1.00 23.38 317 ALA A N 1
ATOM 2439 C CA . ALA A 1 317 ? 65.546 102.284 35.033 1.00 22.90 317 ALA A CA 1
ATOM 2440 C C . ALA A 1 317 ? 65.864 103.750 34.789 1.00 23.42 317 ALA A C 1
ATOM 2441 O O . ALA A 1 317 ? 66.612 104.090 33.876 1.00 24.35 317 ALA A O 1
ATOM 2443 N N . ILE A 1 318 ? 65.291 104.614 35.619 1.00 23.25 318 ILE A N 1
ATOM 2444 C CA . ILE A 1 318 ? 65.516 106.046 35.507 1.00 23.43 318 ILE A CA 1
ATOM 2445 C C . ILE A 1 318 ? 65.536 106.666 36.897 1.00 23.72 318 ILE A C 1
ATOM 2446 O O . ILE A 1 318 ? 64.748 106.288 37.763 1.00 24.34 318 ILE A O 1
ATOM 2451 N N . ASP A 1 319 ? 66.440 107.612 37.110 1.00 24.41 319 ASP A N 1
ATOM 2452 C CA . ASP A 1 319 ? 66.522 108.294 38.395 1.00 28.66 319 ASP A CA 1
ATOM 2453 C C . ASP A 1 319 ? 66.949 109.740 38.185 1.00 29.74 319 ASP A C 1
ATOM 2454 O O . ASP A 1 319 ? 67.652 110.057 37.226 1.00 28.54 319 ASP A O 1
ATOM 2459 N N . SER A 1 320 ? 66.513 110.615 39.085 1.00 33.37 320 SER A N 1
ATOM 2460 C CA . SER A 1 320 ? 66.843 112.033 38.997 1.00 35.78 320 SER A CA 1
ATOM 2461 C C . SER A 1 320 ? 66.490 112.767 40.284 1.00 37.82 320 SER A C 1
ATOM 2462 O O . SER A 1 320 ? 65.613 112.338 41.033 1.00 36.82 320 SER A O 1
ATOM 2465 N N . GLU A 1 321 ? 67.183 113.872 40.539 1.00 40.23 321 GLU A N 1
ATOM 2466 C CA . GLU A 1 321 ? 66.911 114.674 41.722 1.00 43.51 321 GLU A CA 1
ATOM 2467 C C . GLU A 1 321 ? 65.715 115.571 41.412 1.00 43.55 321 GLU A C 1
ATOM 2468 O O . GLU A 1 321 ? 65.186 116.253 42.291 1.00 44.98 321 GLU A O 1
ATOM 2474 N N . ALA A 1 322 ? 65.294 115.555 40.150 1.00 41.37 322 ALA A N 1
ATOM 2475 C CA . ALA A 1 322 ? 64.157 116.345 39.694 1.00 40.68 322 ALA A CA 1
ATOM 2476 C C . ALA A 1 322 ? 62.965 115.428 39.449 1.00 41.16 322 ALA A C 1
ATOM 2477 O O . ALA A 1 322 ? 63.137 114.250 39.136 1.00 40.43 322 ALA A O 1
ATOM 2479 N N . ALA A 1 323 ? 61.757 115.966 39.589 1.00 39.30 323 ALA A N 1
ATOM 2480 C CA . ALA A 1 323 ? 60.547 115.178 39.383 1.00 39.05 323 ALA A CA 1
ATOM 2481 C C . ALA A 1 323 ? 60.292 114.924 37.899 1.00 39.30 323 ALA A C 1
ATOM 2482 O O . ALA A 1 323 ? 60.593 115.774 37.060 1.00 40.33 323 ALA A O 1
ATOM 2484 N N . PHE A 1 324 ? 59.742 113.755 37.573 1.00 36.99 324 PHE A N 1
ATOM 2485 C CA . PHE A 1 324 ? 59.448 113.432 36.181 1.00 35.45 324 PHE A CA 1
ATOM 2486 C C . PHE A 1 324 ? 58.322 112.414 36.030 1.00 35.41 324 PHE A C 1
ATOM 2487 O O . PHE A 1 324 ? 58.006 111.669 36.958 1.00 34.64 324 PHE A O 1
ATOM 2495 N N . THR A 1 325 ? 57.712 112.396 34.852 1.00 34.80 325 THR A N 1
ATOM 2496 C CA . THR A 1 325 ? 56.639 111.459 34.562 1.00 35.09 325 THR A CA 1
ATOM 2497 C C . THR A 1 325 ? 56.976 110.739 33.263 1.00 34.35 325 THR A C 1
ATOM 2498 O O . THR A 1 325 ? 57.862 111.161 32.519 1.00 32.95 325 THR A O 1
ATOM 2502 N N . LEU A 1 326 ? 56.265 109.651 33.000 1.00 34.15 326 LEU A N 1
ATOM 2503 C CA . LEU A 1 326 ? 56.471 108.864 31.795 1.00 34.42 326 LEU A CA 1
ATOM 2504 C C . LEU A 1 326 ? 55.131 108.481 31.199 1.00 34.04 326 LEU A C 1
ATOM 2505 O O . LEU A 1 326 ? 54.174 108.207 31.926 1.00 35.64 326 LEU A O 1
ATOM 2510 N N . ARG A 1 327 ? 55.055 108.463 29.875 1.00 32.51 327 ARG A N 1
ATOM 2511 C CA . ARG A 1 327 ? 53.827 108.055 29.219 1.00 33.17 327 ARG A CA 1
ATOM 2512 C C . ARG A 1 327 ? 54.139 107.481 27.852 1.00 30.61 327 ARG A C 1
ATOM 2513 O O . ARG A 1 327 ? 55.129 107.848 27.224 1.00 30.05 327 ARG A O 1
ATOM 2521 N N . SER A 1 328 ? 53.291 106.562 27.411 1.00 30.76 328 SER A N 1
ATOM 2522 C CA . SER A 1 328 ? 53.453 105.905 26.125 1.00 31.81 328 SER A CA 1
ATOM 2523 C C . SER A 1 328 ? 53.075 106.815 24.969 1.00 33.59 328 SER A C 1
ATOM 2524 O O . SER A 1 328 ? 52.119 107.585 25.063 1.00 34.00 328 SER A O 1
ATOM 2527 N N . PRO A 1 329 ? 53.831 106.748 23.864 1.00 33.73 329 PRO A N 1
ATOM 2528 C CA . PRO A 1 329 ? 53.526 107.587 22.702 1.00 33.79 329 PRO A CA 1
ATOM 2529 C C . PRO A 1 329 ? 52.298 107.018 22.001 1.00 32.94 329 PRO A C 1
ATOM 2530 O O . PRO A 1 329 ? 51.737 107.639 21.101 1.00 34.30 329 PRO A O 1
ATOM 2534 N N . ALA A 1 330 ? 51.890 105.825 22.423 1.00 32.66 330 ALA A N 1
ATOM 2535 C CA . ALA A 1 330 ? 50.734 105.159 21.838 1.00 32.90 330 ALA A CA 1
ATOM 2536 C C . ALA A 1 330 ? 49.512 105.304 22.732 1.00 32.85 330 ALA A C 1
ATOM 2537 O O . ALA A 1 330 ? 49.540 106.028 23.726 1.00 33.43 330 ALA A O 1
ATOM 2539 N N . GLY A 1 331 ? 48.440 104.609 22.369 1.00 33.89 331 GLY A N 1
ATOM 2540 C CA . GLY A 1 331 ? 47.217 104.670 23.149 1.00 36.43 331 GLY A CA 1
ATOM 2541 C C . GLY A 1 331 ? 47.421 104.183 24.571 1.00 37.97 331 GLY A C 1
ATOM 2542 O O . GLY A 1 331 ? 47.974 103.106 24.794 1.00 36.60 331 GLY A O 1
ATOM 2543 N N . ASP A 1 332 ? 46.968 104.979 25.534 1.00 37.77 332 ASP A N 1
ATOM 2544 C CA . ASP A 1 332 ? 47.104 104.641 26.944 1.00 38.43 332 ASP A CA 1
ATOM 2545 C C . ASP A 1 332 ? 46.512 103.281 27.292 1.00 38.24 332 ASP A C 1
ATOM 2546 O O . ASP A 1 332 ? 45.391 102.957 26.888 1.00 38.48 332 ASP A O 1
ATOM 2551 N N . ASN A 1 333 ? 47.272 102.486 28.042 1.00 36.27 333 ASN A N 1
ATOM 2552 C CA . ASN A 1 333 ? 46.807 101.172 28.467 1.00 34.81 333 ASN A CA 1
ATOM 2553 C C . ASN A 1 333 ? 47.341 100.818 29.852 1.00 35.11 333 ASN A C 1
ATOM 2554 O O . ASN A 1 333 ? 47.160 99.696 30.322 1.00 34.67 333 ASN A O 1
ATOM 2559 N N . GLY A 1 334 ? 47.995 101.778 30.501 1.00 33.86 334 GLY A N 1
ATOM 2560 C CA . GLY A 1 334 ? 48.536 101.537 31.828 1.00 35.57 334 GLY A CA 1
ATOM 2561 C C . GLY A 1 334 ? 50.055 101.495 31.896 1.00 35.00 334 GLY A C 1
ATOM 2562 O O . GLY A 1 334 ? 50.643 101.835 32.922 1.00 35.60 334 GLY A O 1
ATOM 2563 N N . VAL A 1 335 ? 50.691 101.071 30.808 1.00 34.01 335 VAL A N 1
ATOM 2564 C CA . VAL A 1 335 ? 52.149 100.989 30.743 1.00 32.42 335 VAL A CA 1
ATOM 2565 C C . VAL A 1 335 ? 52.681 102.236 30.040 1.00 30.77 335 VAL A C 1
ATOM 2566 O O . VAL A 1 335 ? 52.323 102.508 28.896 1.00 32.05 335 VAL A O 1
ATOM 2570 N N . PRO A 1 336 ? 53.548 103.006 30.718 1.00 28.79 336 PRO A N 1
ATOM 2571 C CA . PRO A 1 336 ? 54.142 104.238 30.191 1.00 28.39 336 PRO A CA 1
ATOM 2572 C C . PRO A 1 336 ? 55.166 104.076 29.072 1.00 28.96 336 PRO A C 1
ATOM 2573 O O . PRO A 1 336 ? 55.866 105.028 28.725 1.00 29.24 336 PRO A O 1
ATOM 2577 N N . LEU A 1 337 ? 55.255 102.876 28.513 1.00 29.68 337 LEU A N 1
ATOM 2578 C CA . LEU A 1 337 ? 56.194 102.615 27.431 1.00 30.28 337 LEU A CA 1
ATOM 2579 C C . LEU A 1 337 ? 55.445 102.044 26.242 1.00 28.66 337 LEU A C 1
ATOM 2580 O O . LEU A 1 337 ? 54.350 101.501 26.383 1.00 30.20 337 LEU A O 1
ATOM 2585 N N . ALA A 1 338 ? 56.050 102.173 25.071 1.00 29.00 338 ALA A N 1
ATOM 2586 C CA . ALA A 1 338 ? 55.484 101.641 23.842 1.00 28.75 338 ALA A CA 1
ATOM 2587 C C . ALA A 1 338 ? 56.650 101.069 23.053 1.00 27.26 338 ALA A C 1
ATOM 2588 O O . ALA A 1 338 ? 57.800 101.425 23.298 1.00 27.55 338 ALA A O 1
ATOM 2590 N N . THR A 1 339 ? 56.366 100.168 22.124 1.00 26.98 339 THR A N 1
ATOM 2591 C CA . THR A 1 339 ? 57.432 99.616 21.309 1.00 27.77 339 THR A CA 1
ATOM 2592 C C . THR A 1 339 ? 57.147 99.984 19.863 1.00 28.50 339 THR A C 1
ATOM 2593 O O . THR A 1 339 ? 55.990 100.120 19.467 1.00 29.87 339 THR A O 1
ATOM 2597 N N . ILE A 1 340 ? 58.208 100.173 19.089 1.00 28.28 340 ILE A N 1
ATOM 2598 C CA . ILE A 1 340 ? 58.082 100.531 17.684 1.00 28.10 340 ILE A CA 1
ATOM 2599 C C . ILE A 1 340 ? 58.619 99.379 16.843 1.00 28.45 340 ILE A C 1
ATOM 2600 O O . ILE A 1 340 ? 59.807 99.061 16.897 1.00 29.30 340 ILE A O 1
ATOM 2605 N N . GLY A 1 341 ? 57.731 98.762 16.069 1.00 26.70 341 GLY A N 1
ATOM 2606 C CA . GLY A 1 341 ? 58.101 97.631 15.238 1.00 27.56 341 GLY A CA 1
ATOM 2607 C C . GLY A 1 341 ? 56.877 96.743 15.111 1.00 28.45 341 GLY A C 1
ATOM 2608 O O . GLY A 1 341 ? 55.757 97.231 15.267 1.00 30.31 341 GLY A O 1
ATOM 2609 N N . THR A 1 342 ? 57.055 95.452 14.850 1.00 28.06 342 THR A N 1
ATOM 2610 C CA . THR A 1 342 ? 58.360 94.824 14.680 1.00 28.68 342 THR A CA 1
ATOM 2611 C C . THR A 1 342 ? 58.740 94.877 13.198 1.00 27.40 342 THR A C 1
ATOM 2612 O O . THR A 1 342 ? 58.117 94.213 12.375 1.00 27.86 342 THR A O 1
ATOM 2616 N N . PHE A 1 343 ? 59.764 95.659 12.869 1.00 27.31 343 PHE A N 1
ATOM 2617 C CA . PHE A 1 343 ? 60.189 95.823 11.484 1.00 29.09 343 PHE A CA 1
ATOM 2618 C C . PHE A 1 343 ? 60.556 94.522 10.784 1.00 30.22 343 PHE A C 1
ATOM 2619 O O . PHE A 1 343 ? 60.265 94.347 9.604 1.00 31.52 343 PHE A O 1
ATOM 2627 N N . ASP A 1 344 ? 61.195 93.614 11.511 1.00 29.12 344 ASP A N 1
ATOM 2628 C CA . ASP A 1 344 ? 61.573 92.319 10.964 1.00 27.73 344 ASP A CA 1
ATOM 2629 C C . ASP A 1 344 ? 61.867 91.396 12.142 1.00 28.00 344 ASP A C 1
ATOM 2630 O O . ASP A 1 344 ? 62.143 91.861 13.247 1.00 27.09 344 ASP A O 1
ATOM 2635 N N . GLN A 1 345 ? 61.795 90.092 11.910 1.00 29.10 345 GLN A N 1
ATOM 2636 C CA . GLN A 1 345 ? 62.037 89.124 12.972 1.00 30.49 345 GLN A CA 1
ATOM 2637 C C . GLN A 1 345 ? 62.428 87.775 12.401 1.00 31.84 345 GLN A C 1
ATOM 2638 O O . GLN A 1 345 ? 62.444 87.581 11.186 1.00 32.32 345 GLN A O 1
ATOM 2644 N N . SER A 1 346 ? 62.737 86.839 13.290 1.00 30.41 346 SER A N 1
ATOM 2645 C CA . SER A 1 346 ? 63.110 85.499 12.875 1.00 30.83 346 SER A CA 1
ATOM 2646 C C . SER A 1 346 ? 63.238 84.583 14.084 1.00 30.06 346 SER A C 1
ATOM 2647 O O . SER A 1 346 ? 63.413 85.046 15.212 1.00 27.40 346 SER A O 1
ATOM 2650 N N . GLU A 1 347 ? 63.122 83.284 13.833 1.00 29.94 347 GLU A N 1
ATOM 2651 C CA . GLU A 1 347 ? 63.236 82.270 14.871 1.00 30.09 347 GLU A CA 1
ATOM 2652 C C . GLU A 1 347 ? 64.421 81.407 14.482 1.00 30.94 347 GLU A C 1
ATOM 2653 O O . GLU A 1 347 ? 64.528 80.976 13.334 1.00 28.88 347 GLU A O 1
ATOM 2659 N N . TYR A 1 348 ? 65.306 81.151 15.437 1.00 30.18 348 TYR A N 1
ATOM 2660 C CA . TYR A 1 348 ? 66.498 80.368 15.162 1.00 31.65 348 TYR A CA 1
ATOM 2661 C C . TYR A 1 348 ? 66.475 78.930 15.665 1.00 31.06 348 TYR A C 1
ATOM 2662 O O . TYR A 1 348 ? 66.358 78.679 16.862 1.00 31.24 348 TYR A O 1
ATOM 2671 N N . ILE A 1 349 ? 66.577 77.992 14.729 1.00 31.12 349 ILE A N 1
ATOM 2672 C CA . ILE A 1 349 ? 66.624 76.565 15.039 1.00 31.52 349 ILE A CA 1
ATOM 2673 C C . ILE A 1 349 ? 68.029 76.195 14.571 1.00 31.63 349 ILE A C 1
ATOM 2674 O O . ILE A 1 349 ? 68.270 76.058 13.367 1.00 31.68 349 ILE A O 1
ATOM 2679 N N . ASP A 1 350 ? 68.952 76.040 15.520 1.00 29.54 350 ASP A N 1
ATOM 2680 C CA . ASP A 1 350 ? 70.347 75.760 15.197 1.00 28.62 350 ASP A CA 1
ATOM 2681 C C . ASP A 1 350 ? 70.687 74.523 14.376 1.00 29.55 350 ASP A C 1
ATOM 2682 O O . ASP A 1 350 ? 71.827 74.382 13.938 1.00 31.81 350 ASP A O 1
ATOM 2687 N N . HIS A 1 351 ? 69.724 73.634 14.153 1.00 28.44 351 HIS A N 1
ATOM 2688 C CA . HIS A 1 351 ? 70.000 72.441 13.355 1.00 30.17 351 HIS A CA 1
ATOM 2689 C C . HIS A 1 351 ? 69.193 72.397 12.056 1.00 31.50 351 HIS A C 1
ATOM 2690 O O . HIS A 1 351 ? 69.182 71.385 11.354 1.00 29.49 351 HIS A O 1
ATOM 2697 N N . ARG A 1 352 ? 68.528 73.505 11.737 1.00 32.01 352 ARG A N 1
ATOM 2698 C CA . ARG A 1 352 ? 67.738 73.608 10.515 1.00 33.28 352 ARG A CA 1
ATOM 2699 C C . ARG A 1 352 ? 67.970 74.960 9.850 1.00 32.74 352 ARG A C 1
ATOM 2700 O O . ARG A 1 352 ? 68.088 75.982 10.523 1.00 31.79 352 ARG A O 1
ATOM 2708 N N . PRO A 1 353 ? 68.059 74.981 8.511 1.00 33.27 353 PRO A N 1
ATOM 2709 C CA . PRO A 1 353 ? 68.276 76.254 7.820 1.00 32.30 353 PRO A CA 1
ATOM 2710 C C . PRO A 1 353 ? 67.073 77.150 8.062 1.00 31.95 353 PRO A C 1
ATOM 2711 O O . PRO A 1 353 ? 65.980 76.665 8.356 1.00 31.72 353 PRO A O 1
ATOM 2715 N N . GLY A 1 354 ? 67.264 78.455 7.939 1.00 32.67 354 GLY A N 1
ATOM 2716 C CA . GLY A 1 354 ? 66.153 79.355 8.155 1.00 30.88 354 GLY A CA 1
ATOM 2717 C C . GLY A 1 354 ? 66.478 80.790 7.820 1.00 30.60 354 GLY A C 1
ATOM 2718 O O . GLY A 1 354 ? 67.632 81.211 7.869 1.00 31.06 354 GLY A O 1
ATOM 2719 N N . ARG A 1 355 ? 65.442 81.540 7.473 1.00 30.81 355 ARG A N 1
ATOM 2720 C CA . ARG A 1 355 ? 65.590 82.943 7.135 1.00 32.08 355 ARG A CA 1
ATOM 2721 C C . ARG A 1 355 ? 66.027 83.718 8.376 1.00 32.60 355 ARG A C 1
ATOM 2722 O O . ARG A 1 355 ? 65.487 83.515 9.463 1.00 31.26 355 ARG A O 1
ATOM 2730 N N . ARG A 1 356 ? 67.006 84.600 8.207 1.00 32.16 356 ARG A N 1
ATOM 2731 C CA . ARG A 1 356 ? 67.505 85.403 9.316 1.00 33.43 356 ARG A CA 1
ATOM 2732 C C . ARG A 1 356 ? 67.000 86.839 9.205 1.00 32.43 356 ARG A C 1
ATOM 2733 O O . ARG A 1 356 ? 66.839 87.375 8.107 1.00 29.81 356 ARG A O 1
ATOM 2741 N N . MET A 1 357 ? 66.748 87.450 10.356 1.00 31.54 357 MET A N 1
ATOM 2742 C CA . MET A 1 357 ? 66.271 88.824 10.418 1.00 31.44 357 MET A CA 1
ATOM 2743 C C . MET A 1 357 ? 67.292 89.784 9.813 1.00 32.66 357 MET A C 1
ATOM 2744 O O . MET A 1 357 ? 68.499 89.601 9.972 1.00 33.72 357 MET A O 1
ATOM 2749 N N . GLN A 1 358 ? 66.804 90.799 9.110 1.00 32.69 358 GLN A N 1
ATOM 2750 C CA . GLN A 1 358 ? 67.681 91.807 8.529 1.00 34.49 358 GLN A CA 1
ATOM 2751 C C . GLN A 1 358 ? 67.375 93.129 9.227 1.00 33.73 358 GLN A C 1
ATOM 2752 O O . GLN A 1 358 ? 66.275 93.324 9.739 1.00 34.30 358 GLN A O 1
ATOM 2758 N N . THR A 1 359 ? 68.348 94.029 9.263 1.00 33.20 359 THR A N 1
ATOM 2759 C CA . THR A 1 359 ? 68.157 95.304 9.940 1.00 33.87 359 THR A CA 1
ATOM 2760 C C . THR A 1 359 ? 68.264 96.504 9.005 1.00 35.03 359 THR A C 1
ATOM 2761 O O . THR A 1 359 ? 68.843 97.528 9.368 1.00 35.59 359 THR A O 1
ATOM 2765 N N . ASP A 1 360 ? 67.692 96.386 7.812 1.00 35.91 360 ASP A N 1
ATOM 2766 C CA . ASP A 1 360 ? 67.752 97.474 6.844 1.00 37.14 360 ASP A CA 1
ATOM 2767 C C . ASP A 1 360 ? 66.412 98.133 6.537 1.00 37.01 360 ASP A C 1
ATOM 2768 O O . ASP A 1 360 ? 66.331 98.974 5.643 1.00 37.99 360 ASP A O 1
ATOM 2777 N N . HIS A 1 361 ? 65.362 97.769 7.265 1.00 36.33 361 HIS A N 1
ATOM 2778 C CA . HIS A 1 361 ? 64.056 98.368 7.010 1.00 35.37 361 HIS A CA 1
ATOM 2779 C C . HIS A 1 361 ? 64.188 99.891 7.018 1.00 35.38 361 HIS A C 1
ATOM 2780 O O . HIS A 1 361 ? 64.683 100.476 7.980 1.00 35.79 361 HIS A O 1
ATOM 2787 N N . PRO A 1 362 ? 63.739 100.554 5.938 1.00 35.44 362 PRO A N 1
ATOM 2788 C CA . PRO A 1 362 ? 63.809 102.015 5.799 1.00 34.87 362 PRO A CA 1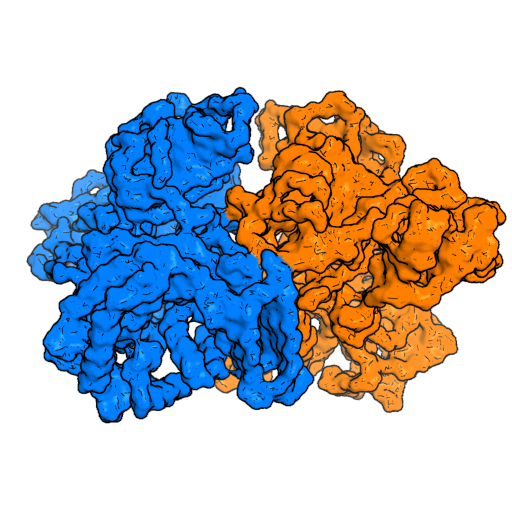
ATOM 2789 C C . PRO A 1 362 ? 63.301 102.846 6.977 1.00 34.41 362 PRO A C 1
ATOM 2790 O O . PRO A 1 362 ? 63.921 103.845 7.348 1.00 33.21 362 PRO A O 1
ATOM 2794 N N . ASP A 1 363 ? 62.180 102.449 7.564 1.00 33.67 363 ASP A N 1
ATOM 2795 C CA . ASP A 1 363 ? 61.648 103.202 8.689 1.00 34.29 363 ASP A CA 1
ATOM 2796 C C . ASP A 1 363 ? 62.513 103.009 9.929 1.00 34.01 363 ASP A C 1
ATOM 2797 O O . ASP A 1 363 ? 62.736 103.947 10.693 1.00 33.97 363 ASP A O 1
ATOM 2802 N N . TYR A 1 364 ? 63.011 101.793 10.121 1.00 32.93 364 TYR A N 1
ATOM 2803 C CA . TYR A 1 364 ? 63.867 101.513 11.263 1.00 32.50 364 TYR A CA 1
ATOM 2804 C C . TYR A 1 364 ? 65.119 102.382 11.203 1.00 32.27 364 TYR A C 1
ATOM 2805 O O . TYR A 1 364 ? 65.554 102.926 12.215 1.00 30.76 364 TYR A O 1
ATOM 2814 N N . ARG A 1 365 ? 65.680 102.528 10.006 1.00 32.56 365 ARG A N 1
ATOM 2815 C CA . ARG A 1 365 ? 66.897 103.317 9.813 1.00 34.58 365 ARG A CA 1
ATOM 2816 C C . ARG A 1 365 ? 66.725 104.830 9.914 1.00 34.37 365 ARG A C 1
ATOM 2817 O O . ARG A 1 365 ? 67.628 105.534 10.363 1.00 35.84 365 ARG A O 1
ATOM 2825 N N . ALA A 1 366 ? 65.573 105.334 9.492 1.00 35.65 366 ALA A N 1
ATOM 2826 C CA . ALA A 1 366 ? 65.326 106.773 9.525 1.00 36.56 366 ALA A CA 1
ATOM 2827 C C . ALA A 1 366 ? 64.710 107.253 10.832 1.00 36.82 366 ALA A C 1
ATOM 2828 O O . ALA A 1 366 ? 65.072 108.309 11.348 1.00 35.85 366 ALA A O 1
ATOM 2830 N N . LEU A 1 367 ? 63.786 106.458 11.360 1.00 38.56 367 LEU A N 1
ATOM 2831 C CA . LEU A 1 367 ? 63.052 106.780 12.579 1.00 40.73 367 LEU A CA 1
ATOM 2832 C C . LEU A 1 367 ? 63.750 107.558 13.691 1.00 41.80 367 LEU A C 1
ATOM 2833 O O . LEU A 1 367 ? 63.283 108.630 14.085 1.00 43.40 367 LEU A O 1
ATOM 2838 N N . PRO A 1 368 ? 64.873 107.043 14.215 1.00 41.50 368 PRO A N 1
ATOM 2839 C CA . PRO A 1 368 ? 65.556 107.767 15.292 1.00 40.72 368 PRO A CA 1
ATOM 2840 C C . PRO A 1 368 ? 65.652 109.275 15.074 1.00 40.83 368 PRO A C 1
ATOM 2841 O O . PRO A 1 368 ? 65.071 110.060 15.824 1.00 40.99 368 PRO A O 1
ATOM 2845 N N . GLU A 1 369 ? 66.381 109.673 14.040 1.00 40.25 369 GLU A N 1
ATOM 2846 C CA . GLU A 1 369 ? 66.566 111.084 13.737 1.00 40.96 369 GLU A CA 1
ATOM 2847 C C . GLU A 1 369 ? 65.353 111.745 13.077 1.00 40.02 369 GLU A C 1
ATOM 2848 O O . GLU A 1 369 ? 65.186 112.959 13.156 1.00 40.91 369 GLU A O 1
ATOM 2854 N N . ALA A 1 370 ? 64.504 110.945 12.441 1.00 39.76 370 ALA A N 1
ATOM 2855 C CA . ALA A 1 370 ? 63.323 111.464 11.757 1.00 39.36 370 ALA A CA 1
ATOM 2856 C C . ALA A 1 370 ? 62.158 111.804 12.687 1.00 40.18 370 ALA A C 1
ATOM 2857 O O . ALA A 1 370 ? 61.179 112.419 12.259 1.00 39.87 370 ALA A O 1
ATOM 2859 N N . ALA A 1 371 ? 62.253 111.400 13.951 1.00 39.08 371 ALA A N 1
ATOM 2860 C CA . ALA A 1 371 ? 61.192 111.684 14.913 1.00 38.90 371 ALA A CA 1
ATOM 2861 C C . ALA A 1 371 ? 61.770 112.164 16.240 1.00 38.94 371 ALA A C 1
ATOM 2862 O O . ALA A 1 371 ? 61.717 111.455 17.244 1.00 39.60 371 ALA A O 1
ATOM 2864 N N . PRO A 1 372 ? 62.325 113.385 16.260 1.00 38.51 372 PRO A N 1
ATOM 2865 C CA . PRO A 1 372 ? 62.917 113.967 17.467 1.00 38.07 372 PRO A CA 1
ATOM 2866 C C . PRO A 1 372 ? 61.890 114.346 18.535 1.00 38.33 372 PRO A C 1
ATOM 2867 O O . PRO A 1 372 ? 62.252 114.673 19.664 1.00 39.23 372 PRO A O 1
ATOM 2871 N N . THR A 1 373 ? 60.611 114.301 18.174 1.00 37.34 373 THR A N 1
ATOM 2872 C CA . THR A 1 373 ? 59.538 114.635 19.104 1.00 37.64 373 THR A CA 1
ATOM 2873 C C . THR A 1 373 ? 58.408 113.631 18.947 1.00 37.18 373 THR A C 1
ATOM 2874 O O . THR A 1 373 ? 58.350 112.905 17.958 1.00 38.09 373 THR A O 1
ATOM 2878 N N . ALA A 1 374 ? 57.507 113.597 19.922 1.00 37.07 374 ALA A N 1
ATOM 2879 C CA . ALA A 1 374 ? 56.372 112.683 19.878 1.00 37.83 374 ALA A CA 1
ATOM 2880 C C . ALA A 1 374 ? 55.451 113.031 18.712 1.00 38.61 374 ALA A C 1
ATOM 2881 O O . ALA A 1 374 ? 54.781 112.160 18.152 1.00 39.12 374 ALA A O 1
ATOM 2883 N N . ALA A 1 375 ? 55.415 114.312 18.357 1.00 38.60 375 ALA A N 1
ATOM 2884 C CA . ALA A 1 375 ? 54.572 114.777 17.262 1.00 39.63 375 ALA A CA 1
ATOM 2885 C C . ALA A 1 375 ? 55.072 114.189 15.951 1.00 38.92 375 ALA A C 1
ATOM 2886 O O . ALA A 1 375 ? 54.306 113.587 15.198 1.00 39.00 375 ALA A O 1
ATOM 2888 N N . ALA A 1 376 ? 56.364 114.366 15.694 1.00 39.11 376 ALA A N 1
ATOM 2889 C CA . ALA A 1 376 ? 56.993 113.858 14.480 1.00 39.81 376 ALA A CA 1
ATOM 2890 C C . ALA A 1 376 ? 56.858 112.344 14.389 1.00 40.95 376 ALA A C 1
ATOM 2891 O O . ALA A 1 376 ? 56.890 111.770 13.299 1.00 41.05 376 ALA A O 1
ATOM 2893 N N . LEU A 1 377 ? 56.703 111.702 15.542 1.00 42.14 377 LEU A N 1
ATOM 2894 C CA . LEU A 1 377 ? 56.574 110.252 15.601 1.00 41.54 377 LEU A CA 1
ATOM 2895 C C . LEU A 1 377 ? 55.265 109.798 14.960 1.00 42.23 377 LEU A C 1
ATOM 2896 O O . LEU A 1 377 ? 55.137 108.647 14.540 1.00 41.97 377 LEU A O 1
ATOM 2901 N N . GLU A 1 378 ? 54.298 110.710 14.880 1.00 43.33 378 GLU A N 1
ATOM 2902 C CA . GLU A 1 378 ? 52.997 110.406 14.285 1.00 43.38 378 GLU A CA 1
ATOM 2903 C C . GLU A 1 378 ? 53.127 109.835 12.878 1.00 41.36 378 GLU A C 1
ATOM 2904 O O . GLU A 1 378 ? 52.295 109.038 12.445 1.00 40.61 378 GLU A O 1
ATOM 2910 N N . ALA A 1 379 ? 54.174 110.246 12.171 1.00 40.06 379 ALA A N 1
ATOM 2911 C CA . ALA A 1 379 ? 54.415 109.775 10.811 1.00 39.80 379 ALA A CA 1
ATOM 2912 C C . ALA A 1 379 ? 54.760 108.286 10.791 1.00 39.75 379 ALA A C 1
ATOM 2913 O O . ALA A 1 379 ? 54.770 107.653 9.735 1.00 38.32 379 ALA A O 1
ATOM 2915 N N . PHE A 1 380 ? 55.042 107.737 11.967 1.00 39.83 380 PHE A N 1
ATOM 2916 C CA . PHE A 1 380 ? 55.392 106.327 12.107 1.00 39.75 380 PHE A CA 1
ATOM 2917 C C . PHE A 1 380 ? 54.358 105.619 12.978 1.00 39.90 380 PHE A C 1
ATOM 2918 O O . PHE A 1 380 ? 54.567 104.490 13.417 1.00 39.47 380 PHE A O 1
ATOM 2926 N N . ALA A 1 381 ? 53.239 106.297 13.214 1.00 40.18 381 ALA A N 1
ATOM 2927 C CA . ALA A 1 381 ? 52.156 105.778 14.045 1.00 40.23 381 ALA A CA 1
ATOM 2928 C C . ALA A 1 381 ? 51.818 104.303 13.834 1.00 40.32 381 ALA A C 1
ATOM 2929 O O . ALA A 1 381 ? 51.510 103.592 14.792 1.00 40.15 381 ALA A O 1
ATOM 2931 N N . SER A 1 382 ? 51.871 103.846 12.587 1.00 39.81 382 SER A N 1
ATOM 2932 C CA . SER A 1 382 ? 51.558 102.456 12.271 1.00 39.34 382 SER A CA 1
ATOM 2933 C C . SER A 1 382 ? 52.499 101.468 12.962 1.00 38.30 382 SER A C 1
ATOM 2934 O O . SER A 1 382 ? 52.147 100.305 13.160 1.00 38.06 382 SER A O 1
ATOM 2937 N N . TRP A 1 383 ? 53.690 101.932 13.325 1.00 36.89 383 TRP A N 1
ATOM 2938 C CA . TRP A 1 383 ? 54.669 101.073 13.987 1.00 36.37 383 TRP A CA 1
ATOM 2939 C C . TRP A 1 383 ? 54.656 101.187 15.515 1.00 35.67 383 TRP A C 1
ATOM 2940 O O . TRP A 1 383 ? 55.192 100.323 16.206 1.00 35.12 383 TRP A O 1
ATOM 2951 N N . VAL A 1 384 ? 54.048 102.250 16.035 1.00 34.77 384 VAL A N 1
ATOM 2952 C CA . VAL A 1 384 ? 53.986 102.474 17.479 1.00 34.61 384 VAL A CA 1
ATOM 2953 C C . VAL A 1 384 ? 52.885 101.633 18.120 1.00 35.74 384 VAL A C 1
ATOM 2954 O O . VAL A 1 384 ? 51.699 101.851 17.866 1.00 35.24 384 VAL A O 1
ATOM 2958 N N . LYS A 1 385 ? 53.285 100.679 18.960 1.00 34.71 385 LYS A N 1
ATOM 2959 C CA . LYS A 1 385 ? 52.338 99.781 19.617 1.00 34.95 385 LYS A CA 1
ATOM 2960 C C . LYS A 1 385 ? 52.361 99.890 21.143 1.00 33.41 385 LYS A C 1
ATOM 2961 O O . LYS A 1 385 ? 53.388 100.210 21.740 1.00 32.99 385 LYS A O 1
ATOM 2967 N N . PRO A 1 386 ? 51.221 99.621 21.794 1.00 32.40 386 PRO A N 1
ATOM 2968 C CA . PRO A 1 386 ? 51.194 99.699 23.255 1.00 31.60 386 PRO A CA 1
ATOM 2969 C C . PRO A 1 386 ? 51.921 98.473 23.809 1.00 29.70 386 PRO A C 1
ATOM 2970 O O . PRO A 1 386 ? 52.031 97.454 23.126 1.00 27.98 386 PRO A O 1
ATOM 2974 N N . PHE A 1 387 ? 52.418 98.578 25.037 1.00 29.85 387 PHE A N 1
ATOM 2975 C CA . PHE A 1 387 ? 53.137 97.477 25.674 1.00 27.99 387 PHE A CA 1
ATOM 2976 C C . PHE A 1 387 ? 52.146 96.585 26.413 1.00 27.48 387 PHE A C 1
ATOM 2977 O O . PHE A 1 387 ? 51.416 97.063 27.275 1.00 28.03 387 PHE A O 1
ATOM 2985 N N . GLU A 1 388 ? 52.109 95.296 26.078 1.00 29.37 388 GLU A N 1
ATOM 2986 C CA . GLU A 1 388 ? 51.185 94.384 26.747 1.00 31.25 388 GLU A CA 1
ATOM 2987 C C . GLU A 1 388 ? 51.449 94.407 28.256 1.00 30.75 388 GLU A C 1
ATOM 2988 O O . GLU A 1 388 ? 52.538 94.068 28.712 1.00 31.23 388 GLU A O 1
ATOM 2994 N N . PRO A 1 389 ? 50.445 94.816 29.048 1.00 31.13 389 PRO A N 1
ATOM 2995 C CA . PRO A 1 389 ? 50.521 94.909 30.511 1.00 30.29 389 PRO A CA 1
ATOM 2996 C C . PRO A 1 389 ? 51.136 93.720 31.253 1.00 28.07 389 PRO A C 1
ATOM 2997 O O . PRO A 1 389 ? 51.952 93.907 32.150 1.00 28.20 389 PRO A O 1
ATOM 3001 N N . SER A 1 390 ? 50.743 92.505 30.885 1.00 28.29 390 SER A N 1
ATOM 3002 C CA . SER A 1 390 ? 51.253 91.311 31.551 1.00 27.81 390 SER A CA 1
ATOM 3003 C C . SER A 1 390 ? 52.751 91.068 31.334 1.00 27.62 390 SER A C 1
ATOM 3004 O O . SER A 1 390 ? 53.360 90.250 32.028 1.00 26.62 390 SER A O 1
ATOM 3007 N N . LEU A 1 391 ? 53.340 91.787 30.385 1.00 25.61 391 LEU A N 1
ATOM 3008 C CA . LEU A 1 391 ? 54.760 91.635 30.078 1.00 26.01 391 LEU A CA 1
ATOM 3009 C C . LEU A 1 391 ? 55.556 92.794 30.658 1.00 24.40 391 LEU A C 1
ATOM 3010 O O . LEU A 1 391 ? 56.727 92.973 30.337 1.00 22.89 391 LEU A O 1
ATOM 3015 N N . TYR A 1 392 ? 54.920 93.568 31.528 1.00 24.28 392 TYR A N 1
ATOM 3016 C CA . TYR A 1 392 ? 55.554 94.744 32.109 1.00 24.98 392 TYR A CA 1
ATOM 3017 C C . TYR A 1 392 ? 55.293 94.903 33.602 1.00 25.19 392 TYR A C 1
ATOM 3018 O O . TYR A 1 392 ? 54.179 94.666 34.072 1.00 25.62 392 TYR A O 1
ATOM 3027 N N . THR A 1 393 ? 56.319 95.314 34.344 1.00 25.11 393 THR A N 1
ATOM 3028 C CA . THR A 1 393 ? 56.167 95.546 35.778 1.00 25.42 393 THR A CA 1
ATOM 3029 C C . THR A 1 393 ? 57.198 96.525 36.328 1.00 24.58 393 THR A C 1
ATOM 3030 O O . THR A 1 393 ? 58.359 96.520 35.920 1.00 24.30 393 THR A O 1
ATOM 3034 N N . GLU A 1 394 ? 56.755 97.375 37.249 1.00 22.60 394 GLU A N 1
ATOM 3035 C CA . GLU A 1 394 ? 57.626 98.354 37.883 1.00 21.92 394 GLU A CA 1
ATOM 3036 C C . GLU A 1 394 ? 58.065 97.855 39.263 1.00 22.03 394 GLU A C 1
ATOM 3037 O O . GLU A 1 394 ? 58.705 98.572 40.025 1.00 22.58 394 GLU A O 1
ATOM 3043 N N . GLU A 1 395 ? 57.701 96.616 39.575 1.00 21.55 395 GLU A N 1
ATOM 3044 C CA . GLU A 1 395 ? 58.089 95.991 40.838 1.00 21.53 395 GLU A CA 1
ATOM 3045 C C . GLU A 1 395 ? 59.260 95.113 40.405 1.00 19.81 395 GLU A C 1
ATOM 3046 O O . GLU A 1 395 ? 59.107 93.919 40.163 1.00 21.42 395 GLU A O 1
ATOM 3052 N N . ASN A 1 396 ? 60.426 95.743 40.302 1.00 20.16 396 ASN A N 1
ATOM 3053 C CA . ASN A 1 396 ? 61.638 95.102 39.810 1.00 21.15 396 ASN A CA 1
ATOM 3054 C C . ASN A 1 396 ? 62.766 94.962 40.832 1.00 19.89 396 ASN A C 1
ATOM 3055 O O . ASN A 1 396 ? 63.613 95.848 40.980 1.00 20.00 396 ASN A O 1
ATOM 3060 N N . VAL A 1 397 ? 62.785 93.822 41.514 1.00 19.69 397 VAL A N 1
ATOM 3061 C CA . VAL A 1 397 ? 63.795 93.567 42.530 1.00 19.39 397 VAL A CA 1
ATOM 3062 C C . VAL A 1 397 ? 65.211 93.520 41.967 1.00 18.77 397 VAL A C 1
ATOM 3063 O O . VAL A 1 397 ? 66.128 94.076 42.559 1.00 18.10 397 VAL A O 1
ATOM 3067 N N . PHE A 1 398 ? 65.390 92.864 40.823 1.00 19.69 398 PHE A N 1
ATOM 3068 C CA . PHE A 1 398 ? 66.716 92.761 40.218 1.00 20.28 398 PHE A CA 1
ATOM 3069 C C . PHE A 1 398 ? 67.299 94.134 39.884 1.00 19.66 398 PHE A C 1
ATOM 3070 O O . PHE A 1 398 ? 68.401 94.476 40.317 1.00 19.60 398 PHE A O 1
ATOM 3078 N N . GLY A 1 399 ? 66.556 94.923 39.113 1.00 21.07 399 GLY A N 1
ATOM 3079 C CA . GLY A 1 399 ? 67.037 96.240 38.736 1.00 17.67 399 GLY A CA 1
ATOM 3080 C C . GLY A 1 399 ? 67.312 97.122 39.933 1.00 18.97 399 GLY A C 1
ATOM 3081 O O . GLY A 1 399 ? 68.245 97.925 39.920 1.00 19.38 399 GLY A O 1
ATOM 3082 N N . SER A 1 400 ? 66.494 96.969 40.972 1.00 19.69 400 SER A N 1
ATOM 3083 C CA . SER A 1 400 ? 66.631 97.747 42.197 1.00 20.30 400 SER A CA 1
ATOM 3084 C C . SER A 1 400 ? 67.871 97.339 42.995 1.00 22.29 400 SER A C 1
ATOM 3085 O O . SER A 1 400 ? 68.317 98.073 43.879 1.00 22.62 400 SER A O 1
ATOM 3088 N N . ASN A 1 401 ? 68.420 96.164 42.691 1.00 20.61 401 ASN A N 1
ATOM 3089 C CA . ASN A 1 401 ? 69.622 95.690 43.373 1.00 19.47 401 ASN A CA 1
ATOM 3090 C C . ASN A 1 401 ? 70.879 95.975 42.560 1.00 19.05 401 ASN A C 1
ATOM 3091 O O . ASN A 1 401 ? 71.929 96.293 43.121 1.00 19.54 401 ASN A O 1
ATOM 3096 N N . VAL A 1 402 ? 70.773 95.861 41.238 1.00 17.91 402 VAL A N 1
ATOM 3097 C CA . VAL A 1 402 ? 71.908 96.127 40.365 1.00 18.23 402 VAL A CA 1
ATOM 3098 C C . VAL A 1 402 ? 72.257 97.608 40.412 1.00 19.18 402 VAL A C 1
ATOM 3099 O O . VAL A 1 402 ? 73.427 97.977 40.437 1.00 18.90 402 VAL A O 1
ATOM 3103 N N . TRP A 1 403 ? 71.242 98.463 40.413 1.00 20.73 403 TRP A N 1
ATOM 3104 C CA . TRP A 1 403 ? 71.496 99.893 40.496 1.00 21.11 403 TRP A CA 1
ATOM 3105 C C . TRP A 1 403 ? 70.846 100.450 41.743 1.00 20.81 403 TRP A C 1
ATOM 3106 O O . TRP A 1 403 ? 69.622 100.573 41.819 1.00 22.41 403 TRP A O 1
ATOM 3117 N N . ARG A 1 404 ? 71.680 100.756 42.727 1.00 22.20 404 ARG A N 1
ATOM 3118 C CA . ARG A 1 404 ? 71.231 101.331 43.983 1.00 22.38 404 ARG A CA 1
ATOM 3119 C C . ARG A 1 404 ? 71.774 102.754 43.965 1.00 23.34 404 ARG A C 1
ATOM 3120 O O . ARG A 1 404 ? 72.984 102.960 43.896 1.00 21.83 404 ARG A O 1
ATOM 3128 N N . THR A 1 405 ? 70.872 103.732 44.000 1.00 25.51 405 THR A N 1
ATOM 3129 C CA . THR A 1 405 ? 71.264 105.135 43.987 1.00 26.15 405 THR A CA 1
ATOM 3130 C C . THR A 1 405 ? 71.946 105.510 45.301 1.00 26.77 405 THR A C 1
ATOM 3131 O O . THR A 1 405 ? 72.621 106.535 45.401 1.00 26.10 405 THR A O 1
ATOM 3135 N N . LEU A 1 406 ? 71.762 104.660 46.304 1.00 24.56 406 LEU A N 1
ATOM 3136 C CA . LEU A 1 406 ? 72.372 104.846 47.611 1.00 24.42 406 LEU A CA 1
ATOM 3137 C C . LEU A 1 406 ? 72.685 103.467 48.183 1.00 23.16 406 LEU A C 1
ATOM 3138 O O . LEU A 1 406 ? 71.839 102.580 48.157 1.00 22.48 406 LEU A O 1
ATOM 3143 N N . ALA A 1 407 ? 73.902 103.300 48.690 1.00 22.75 407 ALA A N 1
ATOM 3144 C CA . ALA A 1 407 ? 74.338 102.039 49.292 1.00 24.24 407 ALA A CA 1
ATOM 3145 C C . ALA A 1 407 ? 75.294 102.430 50.408 1.00 24.07 407 ALA A C 1
ATOM 3146 O O . ALA A 1 407 ? 76.472 102.681 50.172 1.00 25.11 407 ALA A O 1
ATOM 3148 N N . GLU A 1 408 ? 74.771 102.478 51.626 1.00 23.90 408 GLU A N 1
ATOM 3149 C CA . GLU A 1 408 ? 75.543 102.897 52.788 1.00 22.91 408 GLU A CA 1
ATOM 3150 C C . GLU A 1 408 ? 75.675 101.792 53.825 1.00 22.58 408 GLU A C 1
ATOM 3151 O O . GLU A 1 408 ? 74.717 101.475 54.531 1.00 22.21 408 GLU A O 1
ATOM 3157 N N . ARG A 1 409 ? 76.867 101.212 53.922 1.00 23.51 409 ARG A N 1
ATOM 3158 C CA . ARG A 1 409 ? 77.118 100.140 54.881 1.00 25.31 409 ARG A CA 1
ATOM 3159 C C . ARG A 1 409 ? 77.065 100.611 56.325 1.00 24.81 409 ARG A C 1
ATOM 3160 O O . ARG A 1 409 ? 77.620 101.654 56.662 1.00 25.82 409 ARG A O 1
ATOM 3168 N N . ARG A 1 410 ? 76.405 99.821 57.169 1.00 24.27 410 ARG A N 1
ATOM 3169 C CA . ARG A 1 410 ? 76.282 100.100 58.601 1.00 25.76 410 ARG A CA 1
ATOM 3170 C C . ARG A 1 410 ? 76.705 98.834 59.348 1.00 26.28 410 ARG A C 1
ATOM 3171 O O . ARG A 1 410 ? 76.549 97.724 58.836 1.00 24.53 410 ARG A O 1
ATOM 3179 N N . ALA A 1 411 ? 77.237 98.991 60.554 1.00 25.78 411 ALA A N 1
ATOM 3180 C CA . ALA A 1 411 ? 77.645 97.828 61.333 1.00 27.81 411 ALA A CA 1
ATOM 3181 C C . ALA A 1 411 ? 76.397 97.002 61.625 1.00 28.03 411 ALA A C 1
ATOM 3182 O O . ALA A 1 411 ? 75.318 97.555 61.840 1.00 27.16 411 ALA A O 1
ATOM 3184 N N . VAL A 1 412 ? 76.535 95.679 61.619 1.00 27.95 412 VAL A N 1
ATOM 3185 C CA . VAL A 1 412 ? 75.394 94.810 61.894 1.00 28.68 412 VAL A CA 1
ATOM 3186 C C . VAL A 1 412 ? 75.114 94.731 63.396 1.00 29.65 412 VAL A C 1
ATOM 3187 O O . VAL A 1 412 ? 75.985 94.344 64.172 1.00 30.85 412 VAL A O 1
ATOM 3191 N N . PRO A 1 413 ? 73.897 95.105 63.826 1.00 29.81 413 PRO A N 1
ATOM 3192 C CA . PRO A 1 413 ? 73.533 95.060 65.248 1.00 30.55 413 PRO A CA 1
ATOM 3193 C C . PRO A 1 413 ? 73.383 93.607 65.702 1.00 29.74 413 PRO A C 1
ATOM 3194 O O . PRO A 1 413 ? 72.876 92.776 64.952 1.00 28.16 413 PRO A O 1
ATOM 3198 N N . ARG A 1 414 ? 73.810 93.305 66.925 1.00 30.30 414 ARG A N 1
ATOM 3199 C CA . ARG A 1 414 ? 73.714 91.942 67.441 1.00 28.82 414 ARG A CA 1
ATOM 3200 C C . ARG A 1 414 ? 72.307 91.375 67.311 1.00 27.52 414 ARG A C 1
ATOM 3201 O O . ARG A 1 414 ? 72.137 90.220 66.935 1.00 27.31 414 ARG A O 1
ATOM 3209 N N . SER A 1 415 ? 71.300 92.188 67.616 1.00 26.59 415 SER A N 1
ATOM 3210 C CA . SER A 1 415 ? 69.910 91.743 67.538 1.00 26.47 415 SER A CA 1
ATOM 3211 C C . SER A 1 415 ? 69.564 91.095 66.207 1.00 26.03 415 SER A C 1
ATOM 3212 O O . SER A 1 415 ? 68.903 90.056 66.159 1.00 26.46 415 SER A O 1
ATOM 3215 N N . VAL A 1 416 ? 70.010 91.719 65.123 1.00 23.55 416 VAL A N 1
ATOM 3216 C CA . VAL A 1 416 ? 69.717 91.220 63.789 1.00 22.52 416 VAL A CA 1
ATOM 3217 C C . VAL A 1 416 ? 70.188 89.787 63.561 1.00 21.12 416 VAL A C 1
ATOM 3218 O O . VAL A 1 416 ? 69.567 89.041 62.804 1.00 22.20 416 VAL A O 1
ATOM 3222 N N . LEU A 1 417 ? 71.273 89.390 64.218 1.00 21.13 417 LEU A N 1
ATOM 3223 C CA . LEU A 1 417 ? 71.779 88.030 64.044 1.00 21.80 417 LEU A CA 1
ATOM 3224 C C . LEU A 1 417 ? 70.707 86.992 64.377 1.00 21.30 417 LEU A C 1
ATOM 3225 O O . LEU A 1 417 ? 70.695 85.905 63.809 1.00 19.84 417 LEU A O 1
ATOM 3230 N N . ASN A 1 418 ? 69.803 87.333 65.294 1.00 20.90 418 ASN A N 1
ATOM 3231 C CA . ASN A 1 418 ? 68.732 86.417 65.684 1.00 20.65 418 ASN A CA 1
ATOM 3232 C C . ASN A 1 418 ? 67.898 86.000 64.480 1.00 19.40 418 ASN A C 1
ATOM 3233 O O . ASN A 1 418 ? 67.262 84.946 64.490 1.00 19.70 418 ASN A O 1
ATOM 3238 N N . ALA A 1 419 ? 67.896 86.834 63.444 1.00 19.34 419 ALA A N 1
ATOM 3239 C CA . ALA A 1 419 ? 67.116 86.552 62.246 1.00 20.12 419 ALA A CA 1
ATOM 3240 C C . ALA A 1 419 ? 67.529 85.272 61.524 1.00 19.75 419 ALA A C 1
ATOM 3241 O O . ALA A 1 419 ? 66.725 84.673 60.812 1.00 20.64 419 ALA A O 1
ATOM 3243 N N . ILE A 1 420 ? 68.773 84.844 61.704 1.00 19.54 420 ILE A N 1
ATOM 3244 C CA . ILE A 1 420 ? 69.234 83.634 61.029 1.00 19.16 420 ILE A CA 1
ATOM 3245 C C . ILE A 1 420 ? 69.480 82.472 61.983 1.00 18.85 420 ILE A C 1
ATOM 3246 O O . ILE A 1 420 ? 70.036 81.452 61.583 1.00 18.30 420 ILE A O 1
ATOM 3251 N N . LEU A 1 421 ? 69.062 82.630 63.236 1.00 18.39 421 LEU A N 1
ATOM 3252 C CA . LEU A 1 421 ? 69.253 81.597 64.252 1.00 19.16 421 LEU A CA 1
ATOM 3253 C C . LEU A 1 421 ? 67.942 80.944 64.681 1.00 20.38 421 LEU A C 1
ATOM 3254 O O . LEU A 1 421 ? 66.901 81.599 64.751 1.00 21.69 421 LEU A O 1
ATOM 3259 N N . PRO A 1 422 ? 67.971 79.632 64.958 1.00 19.53 422 PRO A N 1
ATOM 3260 C CA . PRO A 1 422 ? 66.747 78.951 65.386 1.00 19.69 422 PRO A CA 1
ATOM 3261 C C . PRO A 1 422 ? 66.552 79.176 66.886 1.00 19.38 422 PRO A C 1
ATOM 3262 O O . PRO A 1 422 ? 66.747 78.268 67.697 1.00 17.86 422 PRO A O 1
ATOM 3266 N N . VAL A 1 423 ? 66.181 80.407 67.238 1.00 20.54 423 VAL A N 1
ATOM 3267 C CA . VAL A 1 423 ? 65.959 80.806 68.630 1.00 19.40 423 VAL A CA 1
ATOM 3268 C C . VAL A 1 423 ? 64.627 81.545 68.745 1.00 21.38 423 VAL A C 1
ATOM 3269 O O . VAL A 1 423 ? 64.079 82.004 67.745 1.00 20.76 423 VAL A O 1
ATOM 3273 N N . PRO A 1 424 ? 64.089 81.668 69.969 1.00 21.94 424 PRO A N 1
ATOM 3274 C CA . PRO A 1 424 ? 62.813 82.365 70.152 1.00 21.81 424 PRO A CA 1
ATOM 3275 C C . PRO A 1 424 ? 62.849 83.879 69.938 1.00 22.74 424 PRO A C 1
ATOM 3276 O O . PRO A 1 424 ? 61.873 84.453 69.459 1.00 23.49 424 PRO A O 1
ATOM 3280 N N . GLU A 1 425 ? 63.961 84.523 70.289 1.00 21.81 425 GLU A N 1
ATOM 3281 C CA . GLU A 1 425 ? 64.076 85.974 70.136 1.00 22.70 425 GLU A CA 1
ATOM 3282 C C . GLU A 1 425 ? 64.240 86.382 68.675 1.00 22.78 425 GLU A C 1
ATOM 3283 O O . GLU A 1 425 ? 65.127 85.892 67.978 1.00 23.21 425 GLU A O 1
ATOM 3289 N N . PRO A 1 426 ? 63.376 87.286 68.188 1.00 23.52 426 PRO A N 1
ATOM 3290 C CA . PRO A 1 426 ? 63.483 87.719 66.793 1.00 23.67 426 PRO A CA 1
ATOM 3291 C C . PRO A 1 426 ? 64.594 88.744 66.587 1.00 23.33 426 PRO A C 1
ATOM 3292 O O . PRO A 1 426 ? 65.156 89.274 67.545 1.00 23.63 426 PRO A O 1
ATOM 3296 N N . GLY A 1 427 ? 64.913 89.000 65.324 1.00 24.06 427 GLY A N 1
ATOM 3297 C CA . GLY A 1 427 ? 65.924 89.986 65.003 1.00 22.50 427 GLY A CA 1
ATOM 3298 C C . GLY A 1 427 ? 65.173 91.259 64.661 1.00 23.62 427 GLY A C 1
ATOM 3299 O O . GLY A 1 427 ? 64.294 91.247 63.805 1.00 25.69 427 GLY A O 1
ATOM 3300 N N . VAL A 1 428 ? 65.497 92.352 65.339 1.00 23.54 428 VAL A N 1
ATOM 3301 C CA . VAL A 1 428 ? 64.825 93.621 65.093 1.00 23.80 428 VAL A CA 1
ATOM 3302 C C . VAL A 1 428 ? 65.644 94.466 64.130 1.00 23.94 428 VAL A C 1
ATOM 3303 O O . VAL A 1 428 ? 66.765 94.868 64.430 1.00 23.19 428 VAL A O 1
ATOM 3307 N N . LEU A 1 429 ? 65.073 94.729 62.963 1.00 24.99 429 LEU A N 1
ATOM 3308 C CA . LEU A 1 429 ? 65.750 95.513 61.944 1.00 25.80 429 LEU A CA 1
ATOM 3309 C C . LEU A 1 429 ? 65.649 97.004 62.201 1.00 26.86 429 LEU A C 1
ATOM 3310 O O . LEU A 1 429 ? 64.603 97.507 62.607 1.00 24.98 429 LEU A O 1
ATOM 3315 N N . PRO A 1 430 ? 66.749 97.733 61.974 1.00 26.84 430 PRO A N 1
ATOM 3316 C CA . PRO A 1 430 ? 66.735 99.176 62.187 1.00 27.70 430 PRO A CA 1
ATOM 3317 C C . PRO A 1 430 ? 65.878 99.840 61.118 1.00 29.70 430 PRO A C 1
ATOM 3318 O O . PRO A 1 430 ? 65.806 99.368 59.979 1.00 29.25 430 PRO A O 1
ATOM 3322 N N . VAL A 1 431 ? 65.214 100.923 61.496 1.00 30.70 431 VAL A N 1
ATOM 3323 C CA . VAL A 1 431 ? 64.388 101.669 60.562 1.00 31.76 431 VAL A CA 1
ATOM 3324 C C . VAL A 1 431 ? 65.141 102.954 60.256 1.00 30.65 431 VAL A C 1
ATOM 3325 O O . VAL A 1 431 ? 65.461 103.723 61.162 1.00 30.11 431 VAL A O 1
ATOM 3329 N N . PHE A 1 432 ? 65.448 103.172 58.983 1.00 29.02 432 PHE A N 1
ATOM 3330 C CA . PHE A 1 432 ? 66.162 104.373 58.581 1.00 29.29 432 PHE A CA 1
ATOM 3331 C C . PHE A 1 432 ? 65.152 105.453 58.220 1.00 30.57 432 PHE A C 1
ATOM 3332 O O . PHE A 1 432 ? 64.102 105.165 57.644 1.00 31.11 432 PHE A O 1
ATOM 3340 N N . GLU A 1 433 ? 65.466 106.695 58.566 1.00 33.26 433 GLU A N 1
ATOM 3341 C CA . GLU 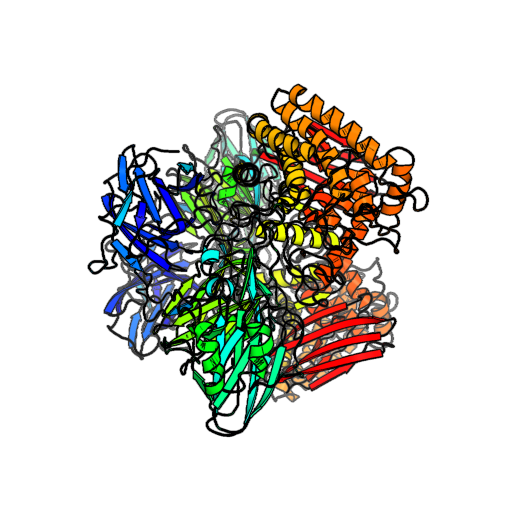A 1 433 ? 64.562 107.796 58.271 1.00 35.61 433 GLU A CA 1
ATOM 3342 C C . GLU A 1 433 ? 64.443 108.001 56.770 1.00 34.00 433 GLU A C 1
ATOM 3343 O O . GLU A 1 433 ? 63.357 108.264 56.254 1.00 34.12 433 GLU A O 1
ATOM 3349 N N . ASP A 1 434 ? 65.565 107.874 56.069 1.00 32.25 434 ASP A N 1
ATOM 3350 C CA . ASP A 1 434 ? 65.577 108.050 54.625 1.00 32.58 434 ASP A CA 1
ATOM 3351 C C . ASP A 1 434 ? 66.314 106.910 53.926 1.00 32.23 434 ASP A C 1
ATOM 3352 O O . ASP A 1 434 ? 67.527 106.977 53.728 1.00 33.36 434 ASP A O 1
ATOM 3357 N N . GLY A 1 435 ? 65.579 105.871 53.551 1.00 31.24 435 GLY A N 1
ATOM 3358 C CA . GLY A 1 435 ? 66.204 104.749 52.873 1.00 30.29 435 GLY A CA 1
ATOM 3359 C C . GLY A 1 435 ? 65.671 103.411 53.332 1.00 28.72 435 GLY A C 1
ATOM 3360 O O . GLY A 1 435 ? 64.968 103.324 54.340 1.00 29.09 435 GLY A O 1
ATOM 3361 N N . ASP A 1 436 ? 66.017 102.364 52.590 1.00 26.94 436 ASP A N 1
ATOM 3362 C CA . ASP A 1 436 ? 65.578 101.009 52.899 1.00 24.62 436 ASP A CA 1
ATOM 3363 C C . ASP A 1 436 ? 66.655 100.269 53.696 1.00 23.17 436 ASP A C 1
ATOM 3364 O O . ASP A 1 436 ? 67.800 100.712 53.770 1.00 22.64 436 ASP A O 1
ATOM 3369 N N . CYS A 1 437 ? 66.283 99.131 54.272 1.00 22.22 437 CYS A N 1
ATOM 3370 C CA . CYS A 1 437 ? 67.216 98.331 55.055 1.00 22.43 437 CYS A CA 1
ATOM 3371 C C . CYS A 1 437 ? 67.597 97.073 54.285 1.00 20.79 437 CYS A C 1
ATOM 3372 O O . CYS A 1 437 ? 66.763 96.201 54.067 1.00 20.04 437 CYS A O 1
ATOM 3375 N N . GLU A 1 438 ? 68.858 96.989 53.876 1.00 19.82 438 GLU A N 1
ATOM 3376 C CA . GLU A 1 438 ? 69.333 95.829 53.133 1.00 18.39 438 GLU A CA 1
ATOM 3377 C C . GLU A 1 438 ? 70.189 94.901 53.992 1.00 19.56 438 GLU A C 1
ATOM 3378 O O . GLU A 1 438 ? 71.177 95.325 54.588 1.00 21.29 438 GLU A O 1
ATOM 3384 N N . LEU A 1 439 ? 69.800 93.636 54.047 1.00 19.99 439 LEU A N 1
ATOM 3385 C CA . LEU A 1 439 ? 70.548 92.632 54.791 1.00 21.30 439 LEU A CA 1
ATOM 3386 C C . LEU A 1 439 ? 71.137 91.649 53.788 1.00 20.98 439 LEU A C 1
ATOM 3387 O O . LEU A 1 439 ? 70.431 91.190 52.896 1.00 21.48 439 LEU A O 1
ATOM 3392 N N . VAL A 1 440 ? 72.425 91.341 53.913 1.00 20.46 440 VAL A N 1
ATOM 3393 C CA . VAL A 1 440 ? 73.033 90.346 53.033 1.00 18.68 440 VAL A CA 1
ATOM 3394 C C . VAL A 1 440 ? 73.233 89.126 53.921 1.00 17.92 440 VAL A C 1
ATOM 3395 O O . VAL A 1 440 ? 74.057 89.136 54.837 1.00 16.54 440 VAL A O 1
ATOM 3399 N N . ILE A 1 441 ? 72.439 88.095 53.657 1.00 16.80 441 ILE A N 1
ATOM 3400 C CA . ILE A 1 441 ? 72.460 86.856 54.421 1.00 16.84 441 ILE A CA 1
ATOM 3401 C C . ILE A 1 441 ? 73.343 85.842 53.706 1.00 16.53 441 ILE A C 1
ATOM 3402 O O . ILE A 1 441 ? 73.124 85.564 52.534 1.00 16.94 441 ILE A O 1
ATOM 3407 N N . ASP A 1 442 ? 74.326 85.291 54.410 1.00 15.65 442 ASP A N 1
ATOM 3408 C CA . ASP A 1 442 ? 75.233 84.302 53.820 1.00 15.82 442 ASP A CA 1
ATOM 3409 C C . ASP A 1 442 ? 74.857 82.897 54.275 1.00 14.57 442 ASP A C 1
ATOM 3410 O O . ASP A 1 442 ? 74.938 82.580 55.463 1.00 13.57 442 ASP A O 1
ATOM 3415 N N . LEU A 1 443 ? 74.444 82.055 53.329 1.00 14.71 443 LEU A N 1
ATOM 3416 C CA . LEU A 1 443 ? 74.080 80.680 53.652 1.00 14.42 443 LEU A CA 1
ATOM 3417 C C . LEU A 1 443 ? 75.312 79.874 54.080 1.00 15.22 443 LEU A C 1
ATOM 3418 O O . LEU A 1 443 ? 75.180 78.835 54.719 1.00 17.68 443 LEU A O 1
ATOM 3423 N N . GLY A 1 444 ? 76.501 80.357 53.724 1.00 15.38 444 GLY A N 1
ATOM 3424 C CA . GLY A 1 444 ? 77.731 79.662 54.082 1.00 16.91 444 GLY A CA 1
ATOM 3425 C C . GLY A 1 444 ? 78.262 78.854 52.912 1.00 18.52 444 GLY A C 1
ATOM 3426 O O . GLY A 1 444 ? 79.449 78.532 52.834 1.00 19.98 444 GLY A O 1
ATOM 3427 N N . ALA A 1 445 ? 77.362 78.528 51.995 1.00 16.23 445 ALA A N 1
ATOM 3428 C CA . ALA A 1 445 ? 77.703 77.767 50.806 1.00 16.70 445 ALA A CA 1
ATOM 3429 C C . ALA A 1 445 ? 76.552 77.901 49.830 1.00 17.42 445 ALA A C 1
ATOM 3430 O O . ALA A 1 445 ? 75.468 78.359 50.186 1.00 16.46 445 ALA A O 1
ATOM 3432 N N . GLU A 1 446 ? 76.792 77.507 48.592 1.00 17.17 446 GLU A N 1
ATOM 3433 C CA . GLU A 1 446 ? 75.753 77.552 47.587 1.00 16.77 446 GLU A CA 1
ATOM 3434 C C . GLU A 1 446 ? 74.683 76.563 48.039 1.00 17.39 446 GLU A C 1
ATOM 3435 O O . GLU A 1 446 ? 75.000 75.530 48.633 1.00 15.95 446 GLU A O 1
ATOM 3441 N N . ARG A 1 447 ? 73.419 76.898 47.799 1.00 13.77 447 ARG A N 1
ATOM 3442 C CA . ARG A 1 447 ? 72.321 75.999 48.123 1.00 15.55 447 ARG A CA 1
ATOM 3443 C C . ARG A 1 447 ? 71.272 76.140 47.023 1.00 16.65 447 ARG A C 1
ATOM 3444 O O . ARG A 1 447 ? 71.337 77.058 46.202 1.00 15.69 447 ARG A O 1
ATOM 3452 N N . SER A 1 448 ? 70.326 75.213 46.985 1.00 15.71 448 SER A N 1
ATOM 3453 C CA . SER A 1 448 ? 69.284 75.238 45.969 1.00 17.26 448 SER A CA 1
ATOM 3454 C C . SER A 1 448 ? 67.976 74.862 46.635 1.00 16.06 448 SER A C 1
ATOM 3455 O O . SER A 1 448 ? 67.870 73.806 47.263 1.00 17.41 448 SER A O 1
ATOM 3458 N N . GLY A 1 449 ? 66.977 75.725 46.510 1.00 15.69 449 GLY A N 1
ATOM 3459 C CA . GLY A 1 449 ? 65.709 75.415 47.136 1.00 14.59 449 GLY A CA 1
ATOM 3460 C C . GLY A 1 449 ? 64.719 76.553 47.244 1.00 16.62 449 GLY A C 1
ATOM 3461 O O . GLY A 1 449 ? 64.741 77.507 46.459 1.00 17.43 449 GLY A O 1
ATOM 3462 N N . PHE A 1 450 ? 63.864 76.451 48.253 1.00 17.99 450 PHE A N 1
ATOM 3463 C CA . PHE A 1 450 ? 62.797 77.414 48.482 1.00 18.45 450 PHE A CA 1
ATOM 3464 C C . PHE A 1 450 ? 63.033 78.340 49.666 1.00 19.97 450 PHE A C 1
ATOM 3465 O O . PHE A 1 450 ? 63.096 77.903 50.821 1.00 20.01 450 PHE A O 1
ATOM 3473 N N . ILE A 1 451 ? 63.157 79.628 49.362 1.00 18.24 451 ILE A N 1
ATOM 3474 C CA . ILE A 1 451 ? 63.385 80.645 50.377 1.00 19.54 451 ILE A CA 1
ATOM 3475 C C . ILE A 1 451 ? 62.143 80.803 51.238 1.00 20.51 451 ILE A C 1
ATOM 3476 O O . ILE A 1 451 ? 61.020 80.843 50.728 1.00 19.34 451 ILE A O 1
ATOM 3481 N N . GLY A 1 452 ? 62.353 80.883 52.547 1.00 20.96 452 GLY A N 1
ATOM 3482 C CA . GLY A 1 452 ? 61.242 81.038 53.464 1.00 21.48 452 GLY A CA 1
ATOM 3483 C C . GLY A 1 452 ? 61.578 82.001 54.580 1.00 21.71 452 GLY A C 1
ATOM 3484 O O . GLY A 1 452 ? 62.748 82.255 54.873 1.00 20.45 452 GLY A O 1
ATOM 3485 N N . PHE A 1 453 ? 60.547 82.557 55.202 1.00 21.83 453 PHE A N 1
ATOM 3486 C CA . PHE A 1 453 ? 60.757 83.478 56.304 1.00 21.71 453 PHE A CA 1
ATOM 3487 C C . PHE A 1 453 ? 59.486 83.637 57.124 1.00 21.98 453 PHE A C 1
ATOM 3488 O O . PHE A 1 453 ? 58.406 83.210 56.717 1.00 21.59 453 PHE A O 1
ATOM 3496 N N . GLU A 1 454 ? 59.646 84.235 58.295 1.00 22.22 454 GLU A N 1
ATOM 3497 C CA . GLU A 1 454 ? 58.542 84.519 59.198 1.00 23.82 454 GLU A CA 1
ATOM 3498 C C . GLU A 1 454 ? 58.907 85.853 59.815 1.00 22.98 454 GLU A C 1
ATOM 3499 O O . GLU A 1 454 ? 60.048 86.058 60.235 1.00 21.51 454 GLU A O 1
ATOM 3505 N N . LEU A 1 455 ? 57.949 86.769 59.856 1.00 22.60 455 LEU A N 1
ATOM 3506 C CA . LEU A 1 455 ? 58.222 88.087 60.400 1.00 22.71 455 LEU A CA 1
ATOM 3507 C C . LEU A 1 455 ? 56.955 88.826 60.812 1.00 23.39 455 LEU A C 1
ATOM 3508 O O . LEU A 1 455 ? 55.841 88.386 60.531 1.00 24.74 455 LEU A O 1
ATOM 3513 N N . GLU A 1 456 ? 57.152 89.949 61.491 1.00 24.53 456 GLU A N 1
ATOM 3514 C CA . GLU A 1 456 ? 56.060 90.817 61.920 1.00 24.89 456 GLU A CA 1
ATOM 3515 C C . GLU A 1 456 ? 56.397 92.157 61.292 1.00 24.59 456 GLU A C 1
ATOM 3516 O O . GLU A 1 456 ? 57.534 92.609 61.386 1.00 24.22 456 GLU A O 1
ATOM 3522 N N . ALA A 1 457 ? 55.424 92.790 60.648 1.00 24.49 457 ALA A N 1
ATOM 3523 C CA . ALA A 1 457 ? 55.681 94.080 60.028 1.00 25.02 457 ALA A CA 1
ATOM 3524 C C . ALA A 1 457 ? 54.393 94.832 59.751 1.00 24.91 457 ALA A C 1
ATOM 3525 O O . ALA A 1 457 ? 53.312 94.246 59.726 1.00 25.87 457 ALA A O 1
ATOM 3527 N N . PRO A 1 458 ? 54.495 96.151 59.553 1.00 25.94 458 PRO A N 1
ATOM 3528 C CA . PRO A 1 458 ? 53.315 96.972 59.267 1.00 27.35 458 PRO A CA 1
ATOM 3529 C C . PRO A 1 458 ? 52.788 96.564 57.892 1.00 28.57 458 PRO A C 1
ATOM 3530 O O . PRO A 1 458 ? 53.546 96.056 57.058 1.00 27.67 458 PRO A O 1
ATOM 3534 N N . ALA A 1 459 ? 51.502 96.786 57.649 1.00 28.09 459 ALA A N 1
ATOM 3535 C CA . ALA A 1 459 ? 50.920 96.439 56.359 1.00 27.52 459 ALA A CA 1
ATOM 3536 C C . ALA A 1 459 ? 51.574 97.268 55.259 1.00 26.53 459 ALA A C 1
ATOM 3537 O O . ALA A 1 459 ? 51.867 98.449 55.446 1.00 26.93 459 ALA A O 1
ATOM 3539 N N . GLY A 1 460 ? 51.813 96.640 54.113 1.00 27.67 460 GLY A N 1
ATOM 3540 C CA . GLY A 1 460 ? 52.419 97.351 53.002 1.00 26.84 460 GLY A CA 1
ATOM 3541 C C . GLY A 1 460 ? 53.934 97.280 52.949 1.00 26.70 460 GLY A C 1
ATOM 3542 O O . GLY A 1 460 ? 54.539 97.667 51.945 1.00 26.96 460 GLY A O 1
ATOM 3543 N N . THR A 1 461 ? 54.559 96.799 54.019 1.00 23.70 461 THR A N 1
ATOM 3544 C CA . THR A 1 461 ? 56.013 96.696 54.034 1.00 23.48 461 THR A CA 1
ATOM 3545 C C . THR A 1 461 ? 56.466 95.785 52.893 1.00 21.04 461 THR A C 1
ATOM 3546 O O . THR A 1 461 ? 55.901 94.709 52.676 1.00 21.87 461 THR A O 1
ATOM 3550 N N . ILE A 1 462 ? 57.472 96.233 52.153 1.00 20.57 462 ILE A N 1
ATOM 3551 C CA . ILE A 1 462 ? 58.001 95.454 51.037 1.00 21.25 462 ILE A CA 1
ATOM 3552 C C . ILE A 1 462 ? 59.196 94.603 51.465 1.00 20.42 462 ILE A C 1
ATOM 3553 O O . ILE A 1 462 ? 60.134 95.105 52.086 1.00 20.42 462 ILE A O 1
ATOM 3558 N N . ILE A 1 463 ? 59.150 93.317 51.132 1.00 21.38 463 ILE A N 1
ATOM 3559 C CA . ILE A 1 463 ? 60.238 92.397 51.444 1.00 20.11 463 ILE A CA 1
ATOM 3560 C C . ILE A 1 463 ? 60.789 91.866 50.117 1.00 19.69 463 ILE A C 1
ATOM 3561 O O . ILE A 1 463 ? 60.151 91.038 49.460 1.00 20.60 463 ILE A O 1
ATOM 3566 N N . ASP A 1 464 ? 61.961 92.360 49.723 1.00 17.94 464 ASP A N 1
ATOM 3567 C CA . ASP A 1 464 ? 62.609 91.949 48.478 1.00 18.64 464 ASP A CA 1
ATOM 3568 C C . ASP A 1 464 ? 63.708 90.920 48.728 1.00 19.34 464 ASP A C 1
ATOM 3569 O O . ASP A 1 464 ? 64.522 91.075 49.643 1.00 19.63 464 ASP A O 1
ATOM 3574 N N . ALA A 1 465 ? 63.727 89.875 47.906 1.00 20.15 465 ALA A N 1
ATOM 3575 C CA . ALA A 1 465 ? 64.722 88.820 48.028 1.00 19.01 465 ALA A CA 1
ATOM 3576 C C . ALA A 1 465 ? 65.438 88.655 46.696 1.00 18.72 465 ALA A C 1
ATOM 3577 O O . ALA A 1 465 ? 64.803 88.603 45.644 1.00 19.14 465 ALA A O 1
ATOM 3579 N N . TYR A 1 466 ? 66.764 88.580 46.751 1.00 18.11 466 TYR A N 1
ATOM 3580 C CA . TYR A 1 466 ? 67.589 88.432 45.558 1.00 17.50 466 TYR A CA 1
ATOM 3581 C C . TYR A 1 466 ? 68.821 87.589 45.902 1.00 16.65 466 TYR A C 1
ATOM 3582 O O . TYR A 1 466 ? 69.605 87.953 46.772 1.00 17.59 466 TYR A O 1
ATOM 3591 N N . GLY A 1 467 ? 68.982 86.461 45.218 1.00 16.28 467 GLY A N 1
ATOM 3592 C CA . GLY A 1 467 ? 70.110 85.592 45.502 1.00 16.22 467 GLY A CA 1
ATOM 3593 C C . GLY A 1 467 ? 71.234 85.604 44.482 1.00 15.34 467 GLY A C 1
ATOM 3594 O O . GLY A 1 467 ? 70.994 85.539 43.276 1.00 16.56 467 GLY A O 1
ATOM 3595 N N . VAL A 1 468 ? 72.468 85.704 44.968 1.00 15.11 468 VAL A N 1
ATOM 3596 C CA . VAL A 1 468 ? 73.629 85.680 44.086 1.00 16.45 468 VAL A CA 1
ATOM 3597 C C . VAL A 1 468 ? 74.553 84.563 44.559 1.00 16.86 468 VAL A C 1
ATOM 3598 O O . VAL A 1 468 ? 74.417 84.074 45.681 1.00 15.17 468 VAL A O 1
ATOM 3602 N N . GLU A 1 469 ? 75.480 84.156 43.697 1.00 18.26 469 GLU A N 1
ATOM 3603 C CA . GLU A 1 469 ? 76.413 83.076 44.015 1.00 16.83 469 GLU A CA 1
ATOM 3604 C C . GLU A 1 469 ? 77.763 83.561 44.516 1.00 16.86 469 GLU A C 1
ATOM 3605 O O . GLU A 1 469 ? 78.428 82.872 45.291 1.00 15.51 469 GLU A O 1
ATOM 3611 N N . TYR A 1 470 ? 78.166 84.737 44.051 1.00 17.13 470 TYR A N 1
ATOM 3612 C CA . TYR A 1 470 ? 79.478 85.263 44.373 1.00 17.17 470 TYR A CA 1
ATOM 3613 C C . TYR A 1 470 ? 79.573 86.753 44.671 1.00 17.77 470 TYR A C 1
ATOM 3614 O O . TYR A 1 470 ? 78.950 87.579 44.009 1.00 17.38 470 TYR A O 1
ATOM 3623 N N . MET A 1 471 ? 80.370 87.076 45.680 1.00 17.61 471 MET A N 1
ATOM 3624 C CA . MET A 1 471 ? 80.645 88.453 46.048 1.00 20.22 471 MET A CA 1
ATOM 3625 C C . MET A 1 471 ? 81.932 88.463 46.856 1.00 20.38 471 MET A C 1
ATOM 3626 O O . MET A 1 471 ? 82.235 87.508 47.582 1.00 19.71 471 MET A O 1
ATOM 3631 N N . ARG A 1 472 ? 82.715 89.523 46.690 1.00 19.67 472 ARG A N 1
ATOM 3632 C CA . ARG A 1 472 ? 83.990 89.631 47.381 1.00 21.05 472 ARG A CA 1
ATOM 3633 C C . ARG A 1 472 ? 84.487 91.068 47.463 1.00 21.23 472 ARG A C 1
ATOM 3634 O O . ARG A 1 472 ? 84.575 91.760 46.452 1.00 21.20 472 ARG A O 1
ATOM 3642 N N . GLU A 1 473 ? 84.795 91.501 48.679 1.00 21.68 473 GLU A N 1
ATOM 3643 C CA . GLU A 1 473 ? 85.337 92.830 48.933 1.00 24.22 473 GLU A CA 1
ATOM 3644 C C . GLU A 1 473 ? 84.741 93.991 48.130 1.00 24.81 473 GLU A C 1
ATOM 3645 O O . GLU A 1 473 ? 85.465 94.724 47.455 1.00 26.09 473 GLU A O 1
ATOM 3651 N N . GLY A 1 474 ? 83.427 94.164 48.210 1.00 24.80 474 GLY A N 1
ATOM 3652 C CA . GLY A 1 474 ? 82.793 95.262 47.500 1.00 24.00 474 GLY A CA 1
ATOM 3653 C C . GLY A 1 474 ? 82.268 94.914 46.123 1.00 24.40 474 GLY A C 1
ATOM 3654 O O . GLY A 1 474 ? 81.533 95.694 45.522 1.00 23.65 474 GLY A O 1
ATOM 3655 N N . TYR A 1 475 ? 82.653 93.753 45.607 1.00 23.07 475 TYR A N 1
ATOM 3656 C CA . TYR A 1 475 ? 82.184 93.329 44.294 1.00 22.82 475 TYR A CA 1
ATOM 3657 C C . TYR A 1 475 ? 81.102 92.273 44.422 1.00 21.43 475 TYR A C 1
ATOM 3658 O O . TYR A 1 475 ? 81.281 91.269 45.110 1.00 22.34 475 TYR A O 1
ATOM 3667 N N . THR A 1 476 ? 79.975 92.515 43.765 1.00 20.59 476 THR A N 1
ATOM 3668 C CA . THR A 1 476 ? 78.866 91.573 43.765 1.00 19.76 476 THR A CA 1
ATOM 3669 C C . THR A 1 476 ? 78.705 91.089 42.332 1.00 20.73 476 THR A C 1
ATOM 3670 O O . THR A 1 476 ? 78.561 91.903 41.425 1.00 21.16 476 THR A O 1
ATOM 3674 N N . GLN A 1 477 ? 78.765 89.778 42.103 1.00 19.22 477 GLN A N 1
ATOM 3675 C CA . GLN A 1 477 ? 78.573 89.289 40.742 1.00 17.23 477 GLN A CA 1
ATOM 3676 C C . GLN A 1 477 ? 77.071 89.123 40.563 1.00 17.88 477 GLN A C 1
ATOM 3677 O O . GLN A 1 477 ? 76.486 88.145 41.033 1.00 16.42 477 GLN A O 1
ATOM 3683 N N . HIS A 1 478 ? 76.437 90.087 39.903 1.00 17.56 478 HIS A N 1
ATOM 3684 C CA . HIS A 1 478 ? 74.999 90.003 39.691 1.00 17.90 478 HIS A CA 1
ATOM 3685 C C . HIS A 1 478 ? 74.654 88.925 38.681 1.00 18.05 478 HIS A C 1
ATOM 3686 O O . HIS A 1 478 ? 75.422 88.661 37.758 1.00 19.16 478 HIS A O 1
ATOM 3693 N N . THR A 1 479 ? 73.496 88.299 38.871 1.00 17.53 479 THR A N 1
ATOM 3694 C CA . THR A 1 479 ? 73.059 87.232 37.990 1.00 16.71 479 THR A CA 1
ATOM 3695 C C . THR A 1 479 ? 72.400 87.764 36.715 1.00 18.11 479 THR A C 1
ATOM 3696 O O . THR A 1 479 ? 71.234 87.480 36.445 1.00 17.93 479 THR A O 1
ATOM 3700 N N . TYR A 1 480 ? 73.154 88.538 35.934 1.00 19.53 480 TYR A N 1
ATOM 3701 C CA . TYR A 1 480 ? 72.638 89.095 34.680 1.00 19.41 480 TYR A CA 1
ATOM 3702 C C . TYR A 1 480 ? 72.037 87.951 33.877 1.00 20.22 480 TYR A C 1
ATOM 3703 O O . TYR A 1 480 ? 72.687 86.923 33.677 1.00 19.60 480 TYR A O 1
ATOM 3712 N N . GLY A 1 481 ? 70.799 88.132 33.423 1.00 18.10 481 GLY A N 1
ATOM 3713 C CA . GLY A 1 481 ? 70.127 87.095 32.660 1.00 19.05 481 GLY A CA 1
ATOM 3714 C C . GLY A 1 481 ? 69.254 86.225 33.548 1.00 19.56 481 GLY A C 1
ATOM 3715 O O . GLY A 1 481 ? 68.568 85.313 33.071 1.00 20.04 481 GLY A O 1
ATOM 3716 N N . LEU A 1 482 ? 69.273 86.515 34.845 1.00 19.40 482 LEU A N 1
ATOM 3717 C CA . LEU A 1 482 ? 68.493 85.749 35.811 1.00 19.22 482 LEU A CA 1
ATOM 3718 C C . LEU A 1 482 ? 67.881 86.627 36.892 1.00 19.98 482 LEU A C 1
ATOM 3719 O O . LEU A 1 482 ? 68.588 87.126 37.768 1.00 20.63 482 LEU A O 1
ATOM 3724 N N . ASP A 1 483 ? 66.570 86.826 36.824 1.00 20.08 483 ASP A N 1
ATOM 3725 C CA . ASP A 1 483 ? 65.883 87.608 37.845 1.00 20.31 483 ASP A CA 1
ATOM 3726 C C . ASP A 1 483 ? 65.645 86.632 38.992 1.00 18.70 483 ASP A C 1
ATOM 3727 O O . ASP A 1 483 ? 64.545 86.106 39.165 1.00 18.75 483 ASP A O 1
ATOM 3732 N N . ASN A 1 484 ? 66.705 86.385 39.757 1.00 19.02 484 ASN A N 1
ATOM 3733 C CA . ASN A 1 484 ? 66.697 85.447 40.883 1.00 18.63 484 ASN A CA 1
ATOM 3734 C C . ASN A 1 484 ? 66.061 86.133 42.084 1.00 18.99 484 ASN A C 1
ATOM 3735 O O . ASN A 1 484 ? 66.683 86.276 43.140 1.00 18.00 484 ASN A O 1
ATOM 3740 N N . THR A 1 485 ? 64.797 86.511 41.931 1.00 19.23 485 THR A N 1
ATOM 3741 C CA . THR A 1 485 ? 64.123 87.284 42.959 1.00 19.44 485 THR A CA 1
ATOM 3742 C C . THR A 1 485 ? 62.636 87.030 43.173 1.00 19.55 485 THR A C 1
ATOM 3743 O O . THR A 1 485 ? 61.991 86.274 42.455 1.00 19.61 485 THR A O 1
ATOM 3747 N N . PHE A 1 486 ? 62.118 87.712 44.191 1.00 21.55 486 PHE A N 1
ATOM 3748 C CA . PHE A 1 486 ? 60.701 87.728 44.504 1.00 21.85 486 PHE A CA 1
ATOM 3749 C C . PHE A 1 486 ? 60.459 88.944 45.387 1.00 22.29 486 PHE A C 1
ATOM 3750 O O . PHE A 1 486 ? 61.371 89.434 46.060 1.00 21.29 486 PHE A O 1
ATOM 3758 N N . ARG A 1 487 ? 59.250 89.479 45.320 1.00 22.07 487 ARG A N 1
ATOM 3759 C CA . ARG A 1 487 ? 58.881 90.604 46.159 1.00 21.82 487 ARG A CA 1
ATOM 3760 C C . ARG A 1 487 ? 57.648 90.160 46.915 1.00 22.48 487 ARG A C 1
ATOM 3761 O O . ARG A 1 487 ? 56.724 89.589 46.334 1.00 22.38 487 ARG A O 1
ATOM 3769 N N . TYR A 1 488 ? 57.649 90.417 48.213 1.00 22.67 488 TYR A N 1
ATOM 3770 C CA . TYR A 1 488 ? 56.539 90.055 49.076 1.00 21.27 488 TYR A CA 1
ATOM 3771 C C . TYR A 1 488 ? 56.108 91.332 49.781 1.00 20.66 488 TYR A C 1
ATOM 3772 O O . TYR A 1 488 ? 56.929 92.018 50.394 1.00 19.68 488 TYR A O 1
ATOM 3781 N N . ILE A 1 489 ? 54.827 91.663 49.666 1.00 21.75 489 ILE A N 1
ATOM 3782 C CA . ILE A 1 489 ? 54.286 92.856 50.304 1.00 22.48 489 ILE A CA 1
ATOM 3783 C C . ILE A 1 489 ? 53.476 92.370 51.499 1.00 22.86 489 ILE A C 1
ATOM 3784 O O . ILE A 1 489 ? 52.544 91.580 51.356 1.00 24.17 489 ILE A O 1
ATOM 3789 N N . CYS A 1 490 ? 53.849 92.855 52.674 1.00 24.69 490 CYS A N 1
ATOM 3790 C CA . CYS A 1 490 ? 53.235 92.448 53.933 1.00 26.54 490 CYS A CA 1
ATOM 3791 C C . CYS A 1 490 ? 51.810 92.851 54.263 1.00 28.13 490 CYS A C 1
ATOM 3792 O O . CYS A 1 490 ? 51.355 93.941 53.924 1.00 29.84 490 CYS A O 1
ATOM 3795 N N . ARG A 1 491 ? 51.119 91.941 54.939 1.00 29.06 491 ARG A N 1
ATOM 3796 C CA . ARG A 1 491 ? 49.777 92.208 55.421 1.00 29.76 491 ARG A CA 1
ATOM 3797 C C . ARG A 1 491 ? 50.138 92.671 56.829 1.00 30.37 491 ARG A C 1
ATOM 3798 O O . ARG A 1 491 ? 51.313 92.645 57.198 1.00 28.48 491 ARG A O 1
ATOM 3806 N N . GLU A 1 492 ? 49.157 93.083 57.620 1.00 29.43 492 GLU A N 1
ATOM 3807 C CA . GLU A 1 492 ? 49.452 93.556 58.965 1.00 29.44 492 GLU A CA 1
ATOM 3808 C C . GLU A 1 492 ? 49.772 92.426 59.946 1.00 28.15 492 GLU A C 1
ATOM 3809 O O . GLU A 1 492 ? 49.094 91.404 59.965 1.00 29.44 492 GLU A O 1
ATOM 3815 N N . GLY A 1 493 ? 50.818 92.612 60.750 1.00 29.25 493 GLY A N 1
ATOM 3816 C CA . GLY A 1 493 ? 51.172 91.616 61.750 1.00 30.27 493 GLY A CA 1
ATOM 3817 C C . GLY A 1 493 ? 52.204 90.561 61.398 1.00 30.49 493 GLY A C 1
ATOM 3818 O O . GLY A 1 493 ? 53.049 90.758 60.522 1.00 31.21 493 GLY A O 1
ATOM 3819 N N . ARG A 1 494 ? 52.143 89.435 62.104 1.00 29.81 494 ARG A N 1
ATOM 3820 C CA . ARG A 1 494 ? 53.073 88.337 61.875 1.00 30.09 494 ARG A CA 1
ATOM 3821 C C . ARG A 1 494 ? 52.586 87.472 60.726 1.00 29.10 494 ARG A C 1
ATOM 3822 O O . ARG A 1 494 ? 51.388 87.217 60.590 1.00 28.41 494 ARG A O 1
ATOM 3830 N N . GLN A 1 495 ? 53.524 87.007 59.908 1.00 27.05 495 GLN A N 1
ATOM 3831 C CA . GLN A 1 495 ? 53.183 86.178 58.764 1.00 24.41 495 GLN A CA 1
ATOM 3832 C C . GLN A 1 495 ? 54.378 85.336 58.328 1.00 23.91 495 GLN A C 1
ATOM 3833 O O . GLN A 1 495 ? 55.517 85.617 58.698 1.00 21.57 495 GLN A O 1
ATOM 3839 N N . SER A 1 496 ? 54.100 84.297 57.550 1.00 23.93 496 SER A N 1
ATOM 3840 C CA . SER A 1 496 ? 55.137 83.403 57.052 1.00 25.41 496 SER A CA 1
ATOM 3841 C C . SER A 1 496 ? 54.940 83.204 55.560 1.00 25.41 496 SER A C 1
ATOM 3842 O O . SER A 1 496 ? 53.816 83.264 55.060 1.00 25.32 496 SER A O 1
ATOM 3845 N N . TYR A 1 497 ? 56.038 82.970 54.852 1.00 24.54 497 TYR A N 1
ATOM 3846 C CA . TYR A 1 497 ? 55.974 82.753 53.417 1.00 23.03 497 TYR A CA 1
ATOM 3847 C C . TYR A 1 497 ? 57.119 81.877 52.936 1.00 22.25 497 TYR A C 1
ATOM 3848 O O . TYR A 1 497 ? 58.256 82.028 53.379 1.00 21.56 497 TYR A O 1
ATOM 3857 N N . VAL A 1 498 ? 56.804 80.955 52.034 1.00 21.10 498 VAL A N 1
ATOM 3858 C CA . VAL A 1 498 ? 57.803 80.078 51.447 1.00 20.59 498 VAL A CA 1
ATOM 3859 C C . VAL A 1 498 ? 57.599 80.125 49.937 1.00 20.13 498 VAL A C 1
ATOM 3860 O O . VAL A 1 498 ? 56.570 79.682 49.425 1.00 20.94 498 VAL A O 1
ATOM 3864 N N . SER A 1 499 ? 58.573 80.677 49.227 1.00 19.65 499 SER A N 1
ATOM 3865 C CA . SER A 1 499 ? 58.494 80.769 47.777 1.00 19.66 499 SER A CA 1
ATOM 3866 C C . SER A 1 499 ? 58.464 79.388 47.141 1.00 20.95 499 SER A C 1
ATOM 3867 O O . SER A 1 499 ? 59.298 78.532 47.452 1.00 21.55 499 SER A O 1
ATOM 3870 N N . PRO A 1 500 ? 57.493 79.144 46.244 1.00 19.77 500 PRO A N 1
ATOM 3871 C CA . PRO A 1 500 ? 57.394 77.842 45.580 1.00 19.37 500 PRO A CA 1
ATOM 3872 C C . PRO A 1 500 ? 58.289 77.778 44.341 1.00 19.18 500 PRO A C 1
ATOM 3873 O O . PRO A 1 500 ? 58.268 76.802 43.596 1.00 20.52 500 PRO A O 1
ATOM 3877 N N . VAL A 1 501 ? 59.073 78.829 44.132 1.00 18.72 501 VAL A N 1
ATOM 3878 C CA . VAL A 1 501 ? 59.985 78.902 42.994 1.00 19.69 501 VAL A CA 1
ATOM 3879 C C . VAL A 1 501 ? 61.400 78.575 43.460 1.00 18.91 501 VAL A C 1
ATOM 3880 O O . VAL A 1 501 ? 61.934 79.241 44.339 1.00 21.17 501 VAL A O 1
ATOM 3884 N N . ARG A 1 502 ? 62.002 77.546 42.874 1.00 19.15 502 ARG A N 1
ATOM 3885 C CA . ARG A 1 502 ? 63.354 77.150 43.253 1.00 19.20 502 ARG A CA 1
ATOM 3886 C C . ARG A 1 502 ? 64.402 78.163 42.807 1.00 18.60 502 ARG A C 1
ATOM 3887 O O . ARG A 1 502 ? 64.336 78.687 41.698 1.00 19.18 502 ARG A O 1
ATOM 3895 N N . ARG A 1 503 ? 65.360 78.441 43.686 1.00 16.75 503 ARG A N 1
ATOM 3896 C CA . ARG A 1 503 ? 66.453 79.356 43.378 1.00 17.19 503 ARG A CA 1
ATOM 3897 C C . ARG A 1 503 ? 67.765 78.790 43.911 1.00 17.28 503 ARG A C 1
ATOM 3898 O O . ARG A 1 503 ? 67.785 78.118 44.940 1.00 15.65 503 ARG A O 1
ATOM 3906 N N . GLY A 1 504 ? 68.852 79.060 43.194 1.00 17.35 504 GLY A N 1
ATOM 3907 C CA . GLY A 1 504 ? 70.161 78.591 43.612 1.00 16.62 504 GLY A CA 1
ATOM 3908 C C . GLY A 1 504 ? 70.995 79.826 43.884 1.00 15.38 504 GLY A C 1
ATOM 3909 O O . GLY A 1 504 ? 71.010 80.754 43.072 1.00 15.79 504 GLY A O 1
ATOM 3910 N N . PHE A 1 505 ? 71.677 79.854 45.022 1.00 14.04 505 PHE A N 1
ATOM 3911 C CA . PHE A 1 505 ? 72.488 81.008 45.391 1.00 14.88 505 PHE A CA 1
ATOM 3912 C C . PHE A 1 505 ? 73.195 80.729 46.712 1.00 14.98 505 PHE A C 1
ATOM 3913 O O . PHE A 1 505 ? 72.914 79.733 47.377 1.00 14.24 505 PHE A O 1
ATOM 3921 N N . ARG A 1 506 ? 74.121 81.605 47.082 1.00 14.75 506 ARG A N 1
ATOM 3922 C CA . ARG A 1 506 ? 74.802 81.474 48.360 1.00 15.11 506 ARG A CA 1
ATOM 3923 C C . ARG A 1 506 ? 74.454 82.678 49.231 1.00 15.08 506 ARG A C 1
ATOM 3924 O O . ARG A 1 506 ? 74.219 82.537 50.426 1.00 14.70 506 ARG A O 1
ATOM 3932 N N . TYR A 1 507 ? 74.419 83.860 48.622 1.00 15.25 507 TYR A N 1
ATOM 3933 C CA . TYR A 1 507 ? 74.134 85.095 49.354 1.00 16.12 507 TYR A CA 1
ATOM 3934 C C . TYR A 1 507 ? 72.758 85.638 49.004 1.00 17.10 507 TYR A C 1
ATOM 3935 O O . TYR A 1 507 ? 72.407 85.735 47.835 1.00 16.52 507 TYR A O 1
ATOM 3944 N N . LEU A 1 508 ? 71.987 86.002 50.023 1.00 18.17 508 LEU A N 1
ATOM 3945 C CA . LEU A 1 508 ? 70.655 86.539 49.799 1.00 18.54 508 LEU A CA 1
ATOM 3946 C C . LEU A 1 508 ? 70.552 87.996 50.221 1.00 17.85 508 LEU A C 1
ATOM 3947 O O . LEU A 1 508 ? 70.801 88.345 51.378 1.00 19.32 508 LEU A O 1
ATOM 3952 N N . PHE A 1 509 ? 70.207 88.855 49.273 1.00 17.45 509 PHE A N 1
ATOM 3953 C CA . PHE A 1 509 ? 70.012 90.261 49.588 1.00 17.73 509 PHE A CA 1
ATOM 3954 C C . PHE A 1 509 ? 68.552 90.350 50.010 1.00 19.60 509 PHE A C 1
ATOM 3955 O O . PHE A 1 509 ? 67.658 90.109 49.200 1.00 20.96 509 PHE A O 1
ATOM 3963 N N . LEU A 1 510 ? 68.310 90.663 51.280 1.00 19.17 510 LEU A N 1
ATOM 3964 C CA . LEU A 1 510 ? 66.946 90.784 51.781 1.00 19.76 510 LEU A CA 1
ATOM 3965 C C . LEU A 1 510 ? 66.775 92.263 52.082 1.00 19.64 510 LEU A C 1
ATOM 3966 O O . LEU A 1 510 ? 67.389 92.787 53.008 1.00 20.50 510 LEU A O 1
ATOM 3971 N N . THR A 1 511 ? 65.954 92.940 51.286 1.00 20.59 511 THR A N 1
ATOM 3972 C CA . THR A 1 511 ? 65.767 94.373 51.464 1.00 20.88 511 THR A CA 1
ATOM 3973 C C . THR A 1 511 ? 64.347 94.733 51.887 1.00 22.12 511 THR A C 1
ATOM 3974 O O . THR A 1 511 ? 63.370 94.371 51.225 1.00 21.99 511 THR A O 1
ATOM 3978 N N . VAL A 1 512 ? 64.254 95.443 53.011 1.00 22.12 512 VAL A N 1
ATOM 3979 C CA . VAL A 1 512 ? 62.976 95.851 53.586 1.00 22.22 512 VAL A CA 1
ATOM 3980 C C . VAL A 1 512 ? 62.719 97.319 53.263 1.00 22.22 512 VAL A C 1
ATOM 3981 O O . VAL A 1 512 ? 63.551 98.177 53.560 1.00 22.43 512 VAL A O 1
ATOM 3985 N N . ARG A 1 513 ? 61.566 97.599 52.662 1.00 22.82 513 ARG A N 1
ATOM 3986 C CA . ARG A 1 513 ? 61.217 98.964 52.271 1.00 24.74 513 ARG A CA 1
ATOM 3987 C C . ARG A 1 513 ? 59.803 99.405 52.680 1.00 25.25 513 ARG A C 1
ATOM 3988 O O . ARG A 1 513 ? 58.905 98.584 52.862 1.00 24.76 513 ARG A O 1
ATOM 3996 N N . GLY A 1 514 ? 59.627 100.719 52.800 1.00 29.26 514 GLY A N 1
ATOM 3997 C CA . GLY A 1 514 ? 58.332 101.303 53.119 1.00 31.58 514 GLY A CA 1
ATOM 3998 C C . GLY A 1 514 ? 57.667 101.028 54.455 1.00 34.56 514 GLY A C 1
ATOM 3999 O O . GLY A 1 514 ? 56.469 101.281 54.608 1.00 37.15 514 GLY A O 1
ATOM 4000 N N . ASN A 1 515 ? 58.414 100.520 55.426 1.00 33.25 515 ASN A N 1
ATOM 4001 C CA . ASN A 1 515 ? 57.835 100.243 56.734 1.00 34.05 515 ASN A CA 1
ATOM 4002 C C . ASN A 1 515 ? 58.034 101.458 57.625 1.00 34.88 515 ASN A C 1
ATOM 4003 O O . ASN A 1 515 ? 59.113 102.043 57.651 1.00 34.35 515 ASN A O 1
ATOM 4008 N N . SER A 1 516 ? 56.986 101.836 58.346 1.00 37.68 516 SER A N 1
ATOM 4009 C CA . SER A 1 516 ? 57.048 102.981 59.246 1.00 40.58 516 SER A CA 1
ATOM 4010 C C . SER A 1 516 ? 57.550 102.524 60.612 1.00 39.94 516 SER A C 1
ATOM 4011 O O . SER A 1 516 ? 58.389 103.180 61.237 1.00 41.04 516 SER A O 1
ATOM 4014 N N . ALA A 1 517 ? 57.032 101.387 61.061 1.00 37.99 517 ALA A N 1
ATOM 4015 C CA . ALA A 1 517 ? 57.411 100.815 62.344 1.00 35.01 517 ALA A CA 1
ATOM 4016 C C . ALA A 1 517 ? 58.464 99.735 62.117 1.00 34.01 517 ALA A C 1
ATOM 4017 O O . ALA A 1 517 ? 58.610 99.221 61.008 1.00 32.30 517 ALA A O 1
ATOM 4019 N N . PRO A 1 518 ? 59.213 99.375 63.169 1.00 32.96 518 PRO A N 1
ATOM 4020 C CA . PRO A 1 518 ? 60.243 98.345 63.017 1.00 30.81 518 PRO A CA 1
ATOM 4021 C C . PRO A 1 518 ? 59.713 96.978 62.612 1.00 29.53 518 PRO A C 1
ATOM 4022 O O . PRO A 1 518 ? 58.608 96.581 62.987 1.00 29.37 518 PRO A O 1
ATOM 4026 N N . VAL A 1 519 ? 60.513 96.267 61.828 1.00 26.93 519 VAL A N 1
ATOM 4027 C CA . VAL A 1 519 ? 60.163 94.932 61.375 1.00 24.28 519 VAL A CA 1
ATOM 4028 C C . VAL A 1 519 ? 60.914 93.925 62.243 1.00 23.69 519 VAL A C 1
ATOM 4029 O O . VAL A 1 519 ? 62.099 94.095 62.516 1.00 23.19 519 VAL A O 1
ATOM 4033 N N . LYS A 1 520 ? 60.213 92.892 62.695 1.00 23.41 520 LYS A N 1
ATOM 4034 C CA . LYS A 1 520 ? 60.835 91.858 63.509 1.00 24.91 520 LYS A CA 1
ATOM 4035 C C . LYS A 1 520 ? 60.981 90.612 62.652 1.00 23.99 520 LYS A C 1
ATOM 4036 O O . LYS A 1 520 ? 59.990 89.984 62.279 1.00 26.01 520 LYS A O 1
ATOM 4042 N N . LEU A 1 521 ? 62.218 90.257 62.335 1.00 23.36 521 LEU A N 1
ATOM 4043 C CA . LEU A 1 521 ? 62.464 89.080 61.519 1.00 22.54 521 LEU A CA 1
ATOM 4044 C C . LEU A 1 521 ? 62.696 87.890 62.446 1.00 22.24 521 LEU A C 1
ATOM 4045 O O . LEU A 1 521 ? 63.724 87.807 63.122 1.00 22.19 521 LEU A O 1
ATOM 4050 N N . HIS A 1 522 ? 61.719 86.988 62.499 1.00 21.48 522 HIS A N 1
ATOM 4051 C CA . HIS A 1 522 ? 61.816 85.806 63.346 1.00 21.60 522 HIS A CA 1
ATOM 4052 C C . HIS A 1 522 ? 62.767 84.778 62.758 1.00 22.27 522 HIS A C 1
ATOM 4053 O O . HIS A 1 522 ? 63.462 84.080 63.492 1.00 23.44 522 HIS A O 1
ATOM 4060 N N . GLU A 1 523 ? 62.784 84.679 61.435 1.00 20.02 523 GLU A N 1
ATOM 4061 C CA . GLU A 1 523 ? 63.687 83.763 60.752 1.00 22.70 523 GLU A CA 1
ATOM 4062 C C . GLU A 1 523 ? 63.656 83.895 59.238 1.00 22.66 523 GLU A C 1
ATOM 4063 O O . GLU A 1 523 ? 62.619 84.196 58.641 1.00 22.16 523 GLU A O 1
ATOM 4069 N N . ILE A 1 524 ? 64.824 83.698 58.637 1.00 21.36 524 ILE A N 1
ATOM 4070 C CA . ILE A 1 524 ? 64.997 83.729 57.193 1.00 20.84 524 ILE A CA 1
ATOM 4071 C C . ILE A 1 524 ? 65.812 82.457 56.973 1.00 21.09 524 ILE A C 1
ATOM 4072 O O . ILE A 1 524 ? 66.780 82.198 57.695 1.00 19.33 524 ILE A O 1
ATOM 4077 N N . TYR A 1 525 ? 65.404 81.647 56.006 1.00 19.20 525 TYR A N 1
ATOM 4078 C CA . TYR A 1 525 ? 66.084 80.380 55.766 1.00 18.36 525 TYR A CA 1
ATOM 4079 C C . TYR A 1 525 ? 65.779 79.870 54.370 1.00 18.37 525 TYR A C 1
ATOM 4080 O O . TYR A 1 525 ? 65.094 80.530 53.589 1.00 18.29 525 TYR A O 1
ATOM 4089 N N . ILE A 1 526 ? 66.291 78.685 54.063 1.00 17.74 526 ILE A N 1
ATOM 4090 C CA . ILE A 1 526 ? 66.019 78.070 52.776 1.00 17.32 526 ILE A CA 1
ATOM 4091 C C . ILE A 1 526 ? 65.634 76.622 53.007 1.00 17.08 526 ILE A C 1
ATOM 4092 O O . ILE A 1 526 ? 66.181 75.960 53.890 1.00 16.84 526 ILE A O 1
ATOM 4097 N N . ARG A 1 527 ? 64.651 76.142 52.256 1.00 17.16 527 ARG A N 1
ATOM 4098 C CA . ARG A 1 527 ? 64.270 74.747 52.364 1.00 18.64 527 ARG A CA 1
ATOM 4099 C C . ARG A 1 527 ? 64.992 74.127 51.181 1.00 18.87 527 ARG A C 1
ATOM 4100 O O . ARG A 1 527 ? 64.523 74.192 50.041 1.00 19.58 527 ARG A O 1
ATOM 4108 N N . GLN A 1 528 ? 66.169 73.571 51.447 1.00 19.94 528 GLN A N 1
ATOM 4109 C CA . GLN A 1 528 ? 66.965 72.956 50.392 1.00 17.66 528 GLN A CA 1
ATOM 4110 C C . GLN A 1 528 ? 66.239 71.743 49.848 1.00 17.56 528 GLN A C 1
ATOM 4111 O O . GLN A 1 528 ? 65.620 70.992 50.602 1.00 17.68 528 GLN A O 1
ATOM 4117 N N . SER A 1 529 ? 66.319 71.554 48.536 1.00 17.53 529 SER A N 1
ATOM 4118 C CA . SER A 1 529 ? 65.643 70.439 47.886 1.00 18.14 529 SER A CA 1
ATOM 4119 C C . SER A 1 529 ? 66.486 69.819 46.780 1.00 17.40 529 SER A C 1
ATOM 4120 O O . SER A 1 529 ? 66.851 70.496 45.823 1.00 17.90 529 SER A O 1
ATOM 4123 N N . THR A 1 530 ? 66.793 68.531 46.915 1.00 16.95 530 THR A N 1
ATOM 4124 C CA . THR A 1 530 ? 67.574 67.824 45.907 1.00 16.72 530 THR A CA 1
ATOM 4125 C C . THR A 1 530 ? 67.074 66.395 45.789 1.00 16.07 530 THR A C 1
ATOM 4126 O O . THR A 1 530 ? 66.200 65.963 46.538 1.00 16.38 530 THR A O 1
ATOM 4130 N N . TYR A 1 531 ? 67.639 65.660 44.840 1.00 17.65 531 TYR A N 1
ATOM 4131 C CA . TYR A 1 531 ? 67.292 64.263 44.671 1.00 17.40 531 TYR A CA 1
ATOM 4132 C C . TYR A 1 531 ? 67.715 63.645 46.003 1.00 18.17 531 TYR A C 1
ATOM 4133 O O . TYR A 1 531 ? 68.662 64.119 46.628 1.00 17.43 531 TYR A O 1
ATOM 4142 N N . PRO A 1 532 ? 67.012 62.598 46.467 1.00 16.36 532 PRO A N 1
ATOM 4143 C CA . PRO A 1 532 ? 67.377 61.974 47.742 1.00 18.54 532 PRO A CA 1
ATOM 4144 C C . PRO A 1 532 ? 68.729 61.267 47.708 1.00 20.76 532 PRO A C 1
ATOM 4145 O O . PRO A 1 532 ? 68.837 60.135 47.244 1.00 22.01 532 PRO A O 1
ATOM 4149 N N . VAL A 1 533 ? 69.761 61.947 48.200 1.00 20.56 533 VAL A N 1
ATOM 4150 C CA . VAL A 1 533 ? 71.100 61.375 48.235 1.00 20.74 533 VAL A CA 1
ATOM 4151 C C . VAL A 1 533 ? 71.649 61.372 49.654 1.00 20.87 533 VAL A C 1
ATOM 4152 O O . VAL A 1 533 ? 71.432 62.316 50.419 1.00 22.27 533 VAL A O 1
ATOM 4156 N N . ALA A 1 534 ? 72.346 60.299 50.006 1.00 19.25 534 ALA A N 1
ATOM 4157 C CA . ALA A 1 534 ? 72.970 60.183 51.314 1.00 19.50 534 ALA A CA 1
ATOM 4158 C C . ALA A 1 534 ? 74.470 60.151 51.027 1.00 17.90 534 ALA A C 1
ATOM 4159 O O . ALA A 1 534 ? 74.888 59.732 49.951 1.00 15.64 534 ALA A O 1
ATOM 4161 N N . GLU A 1 535 ? 75.278 60.602 51.978 1.00 17.19 535 GLU A N 1
ATOM 4162 C CA . GLU A 1 535 ? 76.718 60.638 51.772 1.00 15.95 535 GLU A CA 1
ATOM 4163 C C . GLU A 1 535 ? 77.351 59.265 51.932 1.00 16.76 535 GLU A C 1
ATOM 4164 O O . GLU A 1 535 ? 78.232 59.060 52.768 1.00 16.62 535 GLU A O 1
ATOM 4170 N N . GLN A 1 536 ? 76.904 58.331 51.091 1.00 16.56 536 GLN A N 1
ATOM 4171 C CA . GLN A 1 536 ? 77.377 56.952 51.128 1.00 18.03 536 GLN A CA 1
ATOM 4172 C C . GLN A 1 536 ? 78.762 56.741 50.548 1.00 17.52 536 GLN A C 1
ATOM 4173 O O . GLN A 1 536 ? 79.394 55.717 50.800 1.00 19.35 536 GLN A O 1
ATOM 4179 N N . GLY A 1 537 ? 79.231 57.698 49.757 1.00 15.73 537 GLY A N 1
ATOM 4180 C CA . GLY A 1 537 ? 80.562 57.579 49.194 1.00 15.72 537 GLY A CA 1
ATOM 4181 C C . GLY A 1 537 ? 81.476 58.534 49.934 1.00 17.06 537 GLY A C 1
ATOM 4182 O O . GLY A 1 537 ? 81.000 59.477 50.568 1.00 16.08 537 GLY A O 1
ATOM 4183 N N . SER A 1 538 ? 82.782 58.303 49.876 1.00 17.33 538 SER A N 1
ATOM 4184 C CA . SER A 1 538 ? 83.706 59.202 50.554 1.00 17.70 538 SER A CA 1
ATOM 4185 C C . SER A 1 538 ? 85.134 59.093 50.052 1.00 17.12 538 SER A C 1
ATOM 4186 O O . SER A 1 538 ? 85.509 58.129 49.373 1.00 13.55 538 SER A O 1
ATOM 4189 N N . PHE A 1 539 ? 85.919 60.111 50.390 1.00 16.01 539 PHE A N 1
ATOM 4190 C CA . PHE A 1 539 ? 87.327 60.161 50.038 1.00 16.81 539 PHE A CA 1
ATOM 4191 C C . PHE A 1 539 ? 88.047 61.185 50.901 1.00 17.72 539 PHE A C 1
ATOM 4192 O O . PHE A 1 539 ? 87.575 62.309 51.061 1.00 17.70 539 PHE A O 1
ATOM 4200 N N . ARG A 1 540 ? 89.179 60.780 51.466 1.00 15.42 540 ARG A N 1
ATOM 4201 C CA . ARG A 1 540 ? 90.022 61.672 52.265 1.00 18.30 540 ARG A CA 1
ATOM 4202 C C . ARG A 1 540 ? 91.449 61.189 52.081 1.00 17.43 540 ARG A C 1
ATOM 4203 O O . ARG A 1 540 ? 91.682 59.988 51.939 1.00 17.27 540 ARG A O 1
ATOM 4211 N N . CYS A 1 541 ? 92.403 62.114 52.076 1.00 16.13 541 CYS A N 1
ATOM 4212 C CA . CYS A 1 541 ? 93.795 61.737 51.921 1.00 14.58 541 CYS A CA 1
ATOM 4213 C C . CYS A 1 541 ? 94.702 62.702 52.678 1.00 15.87 541 CYS A C 1
ATOM 4214 O O . CYS A 1 541 ? 94.228 63.663 53.291 1.00 13.76 541 CYS A O 1
ATOM 4217 N N . SER A 1 542 ? 96.004 62.440 52.633 1.00 14.26 542 SER A N 1
ATOM 4218 C CA . SER A 1 542 ? 96.983 63.264 53.336 1.00 15.06 542 SER A CA 1
ATOM 4219 C C . SER A 1 542 ? 97.066 64.706 52.826 1.00 15.46 542 SER A C 1
ATOM 4220 O O . SER A 1 542 ? 97.629 65.573 53.492 1.00 16.26 542 SER A O 1
ATOM 4223 N N . ASP A 1 543 ? 96.509 64.957 51.651 1.00 15.57 543 ASP A N 1
ATOM 4224 C CA . ASP A 1 543 ? 96.543 66.287 51.054 1.00 14.79 543 ASP A CA 1
ATOM 4225 C C . ASP A 1 543 ? 95.217 67.012 51.322 1.00 14.57 543 ASP A C 1
ATOM 4226 O O . ASP A 1 543 ? 94.204 66.726 50.690 1.00 13.48 543 ASP A O 1
ATOM 4231 N N . ALA A 1 544 ? 95.236 67.953 52.258 1.00 14.48 544 ALA A N 1
ATOM 4232 C CA . ALA A 1 544 ? 94.035 68.708 52.614 1.00 15.29 544 ALA A CA 1
ATOM 4233 C C . ALA A 1 544 ? 93.407 69.462 51.439 1.00 14.31 544 ALA A C 1
ATOM 4234 O O . ALA A 1 544 ? 92.190 69.634 51.391 1.00 13.45 544 ALA A O 1
ATOM 4236 N N . LEU A 1 545 ? 94.223 69.921 50.494 1.00 14.25 545 LEU A N 1
ATOM 4237 C CA . LEU A 1 545 ? 93.684 70.638 49.339 1.00 14.93 545 LEU A CA 1
ATOM 4238 C C . LEU A 1 545 ? 92.824 69.686 48.507 1.00 15.92 545 LEU A C 1
ATOM 4239 O O . LEU A 1 545 ? 91.707 70.027 48.096 1.00 14.68 545 LEU A O 1
ATOM 4244 N N . LEU A 1 546 ? 93.335 68.484 48.264 1.00 14.11 546 LEU A N 1
ATOM 4245 C CA . LEU A 1 546 ? 92.571 67.510 47.499 1.00 14.59 546 LEU A CA 1
ATOM 4246 C C . LEU A 1 546 ? 91.275 67.165 48.232 1.00 13.43 546 LEU A C 1
ATOM 4247 O O . LEU A 1 546 ? 90.237 67.000 47.599 1.00 15.26 546 LEU A O 1
ATOM 4252 N N . ASN A 1 547 ? 91.333 67.063 49.559 1.00 12.65 547 ASN A N 1
ATOM 4253 C CA . ASN A 1 547 ? 90.134 66.757 50.343 1.00 14.10 547 ASN A CA 1
ATOM 4254 C C . ASN A 1 547 ? 89.071 67.827 50.124 1.00 15.84 547 ASN A C 1
ATOM 4255 O O . ASN A 1 547 ? 87.882 67.523 50.000 1.00 14.81 547 ASN A O 1
ATOM 4260 N N . ALA A 1 548 ? 89.508 69.081 50.081 1.00 13.40 548 ALA A N 1
ATOM 4261 C CA . ALA A 1 548 ? 88.585 70.189 49.877 1.00 15.24 548 ALA A CA 1
ATOM 4262 C C . ALA A 1 548 ? 88.011 70.171 48.464 1.00 15.26 548 ALA A C 1
ATOM 4263 O O . ALA A 1 548 ? 86.848 70.510 48.267 1.00 17.49 548 ALA A O 1
ATOM 4265 N N . THR A 1 549 ? 88.814 69.776 47.476 1.00 14.73 549 THR A N 1
ATOM 4266 C CA . THR A 1 549 ? 88.325 69.740 46.105 1.00 14.52 549 THR A CA 1
ATOM 4267 C C . THR A 1 549 ? 87.268 68.651 45.983 1.00 14.72 549 THR A C 1
ATOM 4268 O O . THR A 1 549 ? 86.305 68.801 45.232 1.00 13.70 549 THR A O 1
ATOM 4272 N N . TRP A 1 550 ? 87.444 67.564 46.731 1.00 11.67 550 TRP A N 1
ATOM 4273 C CA . TRP A 1 550 ? 86.479 66.464 46.710 1.00 13.22 550 TRP A CA 1
ATOM 4274 C C . TRP A 1 550 ? 85.178 66.945 47.357 1.00 13.85 550 TRP A C 1
ATOM 4275 O O . TRP A 1 550 ? 84.080 66.665 46.875 1.00 14.52 550 TRP A O 1
ATOM 4286 N N . GLU A 1 551 ? 85.321 67.669 48.461 1.00 13.76 551 GLU A N 1
ATOM 4287 C CA . GLU A 1 551 ? 84.186 68.202 49.201 1.00 17.04 551 GLU A CA 1
ATOM 4288 C C . GLU A 1 551 ? 83.315 69.111 48.322 1.00 14.96 551 GLU A C 1
ATOM 4289 O O . GLU A 1 551 ? 82.101 68.950 48.276 1.00 15.50 551 GLU A O 1
ATOM 4295 N N . ILE A 1 552 ? 83.917 70.061 47.612 1.00 14.83 552 ILE A N 1
ATOM 4296 C CA . ILE A 1 552 ? 83.096 70.932 46.777 1.00 16.17 552 ILE A CA 1
ATOM 4297 C C . ILE A 1 552 ? 82.546 70.190 45.562 1.00 15.21 552 ILE A C 1
ATOM 4298 O O . ILE A 1 552 ? 81.476 70.530 45.056 1.00 16.29 552 ILE A O 1
ATOM 4303 N N . SER A 1 553 ? 83.262 69.167 45.101 1.00 13.31 553 SER A N 1
ATOM 4304 C CA . SER A 1 553 ? 82.788 68.386 43.962 1.00 13.82 553 SER A CA 1
ATOM 4305 C C . SER A 1 553 ? 81.529 67.620 44.366 1.00 13.33 553 SER A C 1
ATOM 4306 O O . SER A 1 553 ? 80.579 67.505 43.593 1.00 16.26 553 SER A O 1
ATOM 4309 N N . ARG A 1 554 ? 81.530 67.091 45.585 1.00 13.52 554 ARG A N 1
ATOM 4310 C CA . ARG A 1 554 ? 80.385 66.343 46.093 1.00 14.05 554 ARG A CA 1
ATOM 4311 C C . ARG A 1 554 ? 79.193 67.294 46.263 1.00 14.78 554 ARG A C 1
ATOM 4312 O O . ARG A 1 554 ? 78.065 66.970 45.887 1.00 14.49 554 ARG A O 1
ATOM 4320 N N . HIS A 1 555 ? 79.442 68.467 46.834 1.00 14.19 555 HIS A N 1
ATOM 4321 C CA . HIS A 1 555 ? 78.361 69.425 47.046 1.00 15.49 555 HIS A CA 1
ATOM 4322 C C . HIS A 1 555 ? 77.766 69.906 45.721 1.00 16.02 555 HIS A C 1
ATOM 4323 O O . HIS A 1 555 ? 76.551 70.044 45.591 1.00 15.99 555 HIS A O 1
ATOM 4330 N N . THR A 1 556 ? 78.623 70.154 44.737 1.00 16.58 556 THR A N 1
ATOM 4331 C CA . THR A 1 556 ? 78.163 70.614 43.429 1.00 16.41 556 THR A CA 1
ATOM 4332 C C . THR A 1 556 ? 77.222 69.578 42.807 1.00 17.93 556 THR A C 1
ATOM 4333 O O . THR A 1 556 ? 76.177 69.914 42.251 1.00 15.29 556 THR A O 1
ATOM 4337 N N . THR A 1 557 ? 77.614 68.314 42.904 1.00 15.50 557 THR A N 1
ATOM 4338 C CA . THR A 1 557 ? 76.828 67.220 42.345 1.00 15.95 557 THR A CA 1
ATOM 4339 C C . THR A 1 557 ? 75.466 67.135 43.018 1.00 15.22 557 THR A C 1
ATOM 4340 O O . THR A 1 557 ? 74.450 66.967 42.353 1.00 16.94 557 THR A O 1
ATOM 4344 N N . ARG A 1 558 ? 75.453 67.260 44.339 1.00 15.42 558 ARG A N 1
ATOM 4345 C CA . ARG A 1 558 ? 74.214 67.223 45.107 1.00 17.14 558 ARG A CA 1
ATOM 4346 C C . ARG A 1 558 ? 73.240 68.295 44.612 1.00 17.81 558 ARG A C 1
ATOM 4347 O O . ARG A 1 558 ? 72.078 68.005 44.325 1.00 19.32 558 ARG A O 1
ATOM 4362 N N . LEU A 1 559 ? 73.720 69.531 44.504 1.00 16.91 559 LEU A N 1
ATOM 4363 C CA . LEU A 1 559 ? 72.869 70.639 44.078 1.00 17.20 559 LEU A CA 1
ATOM 4364 C C . LEU A 1 559 ? 72.423 70.572 42.622 1.00 18.12 559 LEU A C 1
ATOM 4365 O O . LEU A 1 559 ? 71.464 71.243 42.230 1.00 18.34 559 LEU A O 1
ATOM 4370 N N . CYS A 1 560 ? 73.118 69.775 41.820 1.00 16.26 560 CYS A N 1
ATOM 4371 C CA . CYS A 1 560 ? 72.768 69.627 40.417 1.00 17.66 560 CYS A CA 1
ATOM 4372 C C . CYS A 1 560 ? 71.979 68.349 40.179 1.00 18.07 560 CYS A C 1
ATOM 4373 O O . CYS A 1 560 ? 71.921 67.844 39.059 1.00 17.77 560 CYS A O 1
ATOM 4376 N N . MET A 1 561 ? 71.388 67.825 41.249 1.00 18.45 561 MET A N 1
ATOM 4377 C CA . MET A 1 561 ? 70.563 66.629 41.164 1.00 18.56 561 MET A CA 1
ATOM 4378 C C . MET A 1 561 ? 69.175 66.982 41.693 1.00 19.78 561 MET A C 1
ATOM 4379 O O . MET A 1 561 ? 68.963 67.060 42.905 1.00 19.29 561 MET A O 1
ATOM 4384 N N . GLU A 1 562 ? 68.247 67.236 40.773 1.00 20.30 562 GLU A N 1
ATOM 4385 C CA . GLU A 1 562 ? 66.864 67.560 41.122 1.00 20.03 562 GLU A CA 1
ATOM 4386 C C . GLU A 1 562 ? 66.073 66.330 40.687 1.00 21.12 562 GLU A C 1
ATOM 4387 O O . GLU A 1 562 ? 66.480 65.207 40.976 1.00 22.11 562 GLU A O 1
ATOM 4393 N N . ASP A 1 563 ? 64.955 66.530 39.993 1.00 20.90 563 ASP A N 1
ATOM 4394 C CA . ASP A 1 563 ? 64.176 65.393 39.503 1.00 21.64 563 ASP A CA 1
ATOM 4395 C C . ASP A 1 563 ? 64.971 64.784 38.344 1.00 22.08 563 ASP A C 1
ATOM 4396 O O . ASP A 1 563 ? 64.712 63.660 37.905 1.00 22.93 563 ASP A O 1
ATOM 4401 N N . THR A 1 564 ? 65.942 65.551 37.857 1.00 20.24 564 THR A N 1
ATOM 4402 C CA . THR A 1 564 ? 66.846 65.123 36.792 1.00 20.03 564 THR A CA 1
ATOM 4403 C C . THR A 1 564 ? 68.170 65.802 37.113 1.00 20.12 564 THR A C 1
ATOM 4404 O O . THR A 1 564 ? 68.222 66.681 37.975 1.00 18.41 564 THR A O 1
ATOM 4408 N N . PHE A 1 565 ? 69.244 65.390 36.448 1.00 19.39 565 PHE A N 1
ATOM 4409 C CA . PHE A 1 565 ? 70.515 66.070 36.651 1.00 19.03 565 PHE A CA 1
ATOM 4410 C C . PHE A 1 565 ? 70.267 67.423 35.991 1.00 20.09 565 PHE A C 1
ATOM 4411 O O . PHE A 1 565 ? 69.443 67.519 35.079 1.00 19.91 565 PHE A O 1
ATOM 4419 N N . VAL A 1 566 ? 70.945 68.468 36.449 1.00 17.67 566 VAL A N 1
ATOM 4420 C CA . VAL A 1 566 ? 70.793 69.780 35.830 1.00 17.50 566 VAL A CA 1
ATOM 4421 C C . VAL A 1 566 ? 72.179 70.384 35.679 1.00 18.26 566 VAL A C 1
ATOM 4422 O O . VAL A 1 566 ? 73.122 69.966 36.355 1.00 19.35 566 VAL A O 1
ATOM 4426 N N . ASP A 1 567 ? 72.313 71.340 34.770 1.00 17.26 567 ASP A N 1
ATOM 4427 C CA . ASP A 1 567 ? 73.597 71.989 34.547 1.00 18.23 567 ASP A CA 1
ATOM 4428 C C . ASP A 1 567 ? 73.999 72.791 35.783 1.00 18.70 567 ASP A C 1
ATOM 4429 O O . ASP A 1 567 ? 75.146 72.728 36.224 1.00 18.47 567 ASP A O 1
ATOM 4434 N N . CYS A 1 568 ? 73.048 73.532 36.344 1.00 17.67 568 CYS A N 1
ATOM 4435 C CA . CYS A 1 568 ? 73.301 74.341 37.532 1.00 18.68 568 CYS A CA 1
ATOM 4436 C C . CYS A 1 568 ? 71.994 74.668 38.258 1.00 19.27 568 CYS A C 1
ATOM 4437 O O . CYS A 1 568 ? 70.913 74.587 37.679 1.00 19.78 568 CYS A O 1
ATOM 4440 N N . PRO A 1 569 ? 72.082 75.038 39.544 1.00 18.76 569 PRO A N 1
ATOM 4441 C CA . PRO A 1 569 ? 70.892 75.370 40.334 1.00 18.39 569 PRO A CA 1
ATOM 4442 C C . PRO A 1 569 ? 70.452 76.834 40.249 1.00 18.50 569 PRO A C 1
ATOM 4443 O O . PRO A 1 569 ? 69.328 77.173 40.624 1.00 17.82 569 PRO A O 1
ATOM 4447 N N . SER A 1 570 ? 71.335 77.698 39.759 1.00 19.54 570 SER A N 1
ATOM 4448 C CA . SER A 1 570 ? 71.020 79.118 39.671 1.00 18.78 570 SER A CA 1
ATOM 4449 C C . SER A 1 570 ? 70.420 79.571 38.341 1.00 19.83 570 SER A C 1
ATOM 4450 O O . SER A 1 570 ? 69.200 79.705 38.224 1.00 19.48 570 SER A O 1
ATOM 4453 N N . TYR A 1 571 ? 71.270 79.795 37.341 1.00 18.73 571 TYR A N 1
ATOM 4454 C CA . TYR A 1 571 ? 70.809 80.275 36.042 1.00 20.08 571 TYR A CA 1
ATOM 4455 C C . TYR A 1 571 ? 69.800 79.436 35.267 1.00 21.95 571 TYR A C 1
ATOM 4456 O O . TYR A 1 571 ? 68.830 79.986 34.738 1.00 21.47 571 TYR A O 1
ATOM 4465 N N . GLU A 1 572 ? 69.991 78.119 35.209 1.00 19.80 572 GLU A N 1
ATOM 4466 C CA . GLU A 1 572 ? 69.098 77.303 34.392 1.00 20.19 572 GLU A CA 1
ATOM 4467 C C . GLU A 1 572 ? 68.253 76.186 35.013 1.00 20.94 572 GLU A C 1
ATOM 4468 O O . GLU A 1 572 ? 67.053 76.105 34.732 1.00 18.61 572 GLU A O 1
ATOM 4474 N N . GLN A 1 573 ? 68.859 75.327 35.834 1.00 17.54 573 GLN A N 1
ATOM 4475 C CA . GLN A 1 573 ? 68.125 74.212 36.440 1.00 18.70 573 GLN A CA 1
ATOM 4476 C C . GLN A 1 573 ? 67.589 73.330 35.306 1.00 20.24 573 GLN A C 1
ATOM 4477 O O . GLN A 1 573 ? 66.508 72.739 35.407 1.00 21.09 573 GLN A O 1
ATOM 4483 N N . VAL A 1 574 ? 68.371 73.248 34.233 1.00 19.11 574 VAL A N 1
ATOM 4484 C CA . VAL A 1 574 ? 68.013 72.476 33.043 1.00 19.33 574 VAL A CA 1
ATOM 4485 C C . VAL A 1 574 ? 68.774 71.160 32.904 1.00 19.43 574 VAL A C 1
ATOM 4486 O O . VAL A 1 574 ? 69.972 71.091 33.182 1.00 16.00 574 VAL A O 1
ATOM 4490 N N . PHE A 1 575 ? 68.074 70.116 32.467 1.00 18.98 575 PHE A N 1
ATOM 4491 C CA . PHE A 1 575 ? 68.725 68.838 32.254 1.00 19.84 575 PHE A CA 1
ATOM 4492 C C . PHE A 1 575 ? 69.444 68.878 30.909 1.00 22.67 575 PHE A C 1
ATOM 4493 O O . PHE A 1 575 ? 68.844 68.625 29.858 1.00 21.33 575 PHE A O 1
ATOM 4501 N N . TRP A 1 576 ? 70.725 69.228 30.948 1.00 21.06 576 TRP A N 1
ATOM 4502 C CA . TRP A 1 576 ? 71.537 69.261 29.745 1.00 21.86 576 TRP A CA 1
ATOM 4503 C C . TRP A 1 576 ? 72.169 67.881 29.629 1.00 23.61 576 TRP A C 1
ATOM 4504 O O . TRP A 1 576 ? 72.801 67.391 30.566 1.00 21.06 576 TRP A O 1
ATOM 4515 N N . VAL A 1 577 ? 71.981 67.257 28.473 1.00 23.69 577 VAL A N 1
ATOM 4516 C CA . VAL A 1 577 ? 72.476 65.911 28.226 1.00 23.18 577 VAL A CA 1
ATOM 4517 C C . VAL A 1 577 ? 73.983 65.741 28.360 1.00 23.36 577 VAL A C 1
ATOM 4518 O O . VAL A 1 577 ? 74.448 64.822 29.035 1.00 23.94 577 VAL A O 1
ATOM 4522 N N . GLY A 1 578 ? 74.746 66.622 27.725 1.00 22.00 578 GLY A N 1
ATOM 4523 C CA . GLY A 1 578 ? 76.191 66.510 27.801 1.00 23.87 578 GLY A CA 1
ATOM 4524 C C . GLY A 1 578 ? 76.717 66.517 29.223 1.00 24.76 578 GLY A C 1
ATOM 4525 O O . GLY A 1 578 ? 77.548 65.685 29.593 1.00 25.04 578 GLY A O 1
ATOM 4526 N N . ASP A 1 579 ? 76.234 67.458 30.028 1.00 22.93 579 ASP A N 1
ATOM 4527 C CA . ASP A 1 579 ? 76.673 67.575 31.414 1.00 22.69 579 ASP A CA 1
ATOM 4528 C C . ASP A 1 579 ? 76.404 66.295 32.206 1.00 23.29 579 ASP A C 1
ATOM 4529 O O . ASP A 1 579 ? 77.240 65.855 33.000 1.00 22.77 579 ASP A O 1
ATOM 4534 N N . SER A 1 580 ? 75.232 65.707 31.982 1.00 22.04 580 SER A N 1
ATOM 4535 C CA . SER A 1 580 ? 74.816 64.513 32.708 1.00 21.90 580 SER A CA 1
ATOM 4536 C C . SER A 1 580 ? 75.747 63.306 32.634 1.00 19.58 580 SER A C 1
ATOM 4537 O O . SER A 1 580 ? 75.753 62.487 33.547 1.00 19.65 580 SER A O 1
ATOM 4540 N N . ARG A 1 581 ? 76.513 63.172 31.558 1.00 21.55 581 ARG A N 1
ATOM 4541 C CA . ARG A 1 581 ? 77.424 62.033 31.455 1.00 21.93 581 ARG A CA 1
ATOM 4542 C C . ARG A 1 581 ? 78.450 62.087 32.586 1.00 22.08 581 ARG A C 1
ATOM 4543 O O . ARG A 1 581 ? 78.652 61.101 33.298 1.00 21.04 581 ARG A O 1
ATOM 4551 N N . ASN A 1 582 ? 79.086 63.242 32.760 1.00 20.06 582 ASN A N 1
ATOM 4552 C CA . ASN A 1 582 ? 80.076 63.395 33.819 1.00 20.33 582 ASN A CA 1
ATOM 4553 C C . ASN A 1 582 ? 79.402 63.378 35.184 1.00 19.16 582 ASN A C 1
ATOM 4554 O O . ASN A 1 582 ? 79.897 62.759 36.124 1.00 20.04 582 ASN A O 1
ATOM 4559 N N . GLU A 1 583 ? 78.266 64.059 35.290 1.00 18.54 583 GLU A N 1
ATOM 4560 C CA . GLU A 1 583 ? 77.545 64.117 36.550 1.00 18.44 583 GLU A CA 1
ATOM 4561 C C . GLU A 1 583 ? 77.139 62.726 37.033 1.00 18.86 583 GLU A C 1
ATOM 4562 O O . GLU A 1 583 ? 77.168 62.455 38.228 1.00 17.76 583 GLU A O 1
ATOM 4568 N N . ALA A 1 584 ? 76.779 61.842 36.107 1.00 17.65 584 ALA A N 1
ATOM 4569 C CA . ALA A 1 584 ? 76.377 60.490 36.488 1.00 17.67 584 ALA A CA 1
ATOM 4570 C C . ALA A 1 584 ? 77.553 59.736 37.100 1.00 16.69 584 ALA A C 1
ATOM 4571 O O . ALA A 1 584 ? 77.410 59.081 38.129 1.00 18.20 584 ALA A O 1
ATOM 4573 N N . LEU A 1 585 ? 78.713 59.818 36.458 1.00 17.14 585 LEU A N 1
ATOM 4574 C CA . LEU A 1 585 ? 79.901 59.131 36.961 1.00 17.63 585 LEU A CA 1
ATOM 4575 C C . LEU A 1 585 ? 80.311 59.625 38.345 1.00 18.47 585 LEU A C 1
ATOM 4576 O O . LEU A 1 585 ? 80.659 58.825 39.217 1.00 17.43 585 LEU A O 1
ATOM 4581 N N . VAL A 1 586 ? 80.297 60.939 38.549 1.00 14.44 586 VAL A N 1
ATOM 4582 C CA . VAL A 1 586 ? 80.657 61.474 39.858 1.00 16.07 586 VAL A CA 1
ATOM 4583 C C . VAL A 1 586 ? 79.652 60.947 40.875 1.00 16.10 586 VAL A C 1
ATOM 4584 O O . VAL A 1 586 ? 80.018 60.513 41.968 1.00 17.12 586 VAL A O 1
ATOM 4588 N N . ASN A 1 587 ? 78.382 60.975 40.495 1.00 15.94 587 ASN A N 1
ATOM 4589 C CA . ASN A 1 587 ? 77.308 60.482 41.347 1.00 16.26 587 ASN A CA 1
ATOM 4590 C C . ASN A 1 587 ? 77.547 59.031 41.781 1.00 14.27 587 ASN A C 1
ATOM 4591 O O . ASN A 1 587 ? 77.329 58.680 42.941 1.00 14.47 587 ASN A O 1
ATOM 4596 N N . TYR A 1 588 ? 77.991 58.190 40.852 1.00 15.16 588 TYR A N 1
ATOM 4597 C CA . TYR A 1 588 ? 78.242 56.783 41.174 1.00 15.55 588 TYR A CA 1
ATOM 4598 C C . TYR A 1 588 ? 79.245 56.653 42.314 1.00 15.72 588 TYR A C 1
ATOM 4599 O O . TYR A 1 588 ? 79.116 55.784 43.181 1.00 14.50 588 TYR A O 1
ATOM 4608 N N . TYR A 1 589 ? 80.257 57.513 42.314 1.00 15.92 589 TYR A N 1
ATOM 4609 C CA . TYR A 1 589 ? 81.269 57.433 43.356 1.00 16.06 589 TYR A CA 1
ATOM 4610 C C . TYR A 1 589 ? 80.949 58.153 44.660 1.00 16.69 589 TYR A C 1
ATOM 4611 O O . TYR A 1 589 ? 81.357 57.695 45.726 1.00 16.43 589 TYR A O 1
ATOM 4620 N N . VAL A 1 590 ? 80.214 59.258 44.597 1.00 16.30 590 VAL A N 1
ATOM 4621 C CA . VAL A 1 590 ? 79.912 59.992 45.825 1.00 16.19 590 VAL A CA 1
ATOM 4622 C C . VAL A 1 590 ? 78.554 59.704 46.465 1.00 15.90 590 VAL A C 1
ATOM 4623 O O . VAL A 1 590 ? 78.408 59.849 47.680 1.00 15.63 590 VAL A O 1
ATOM 4627 N N . PHE A 1 591 ? 77.570 59.293 45.665 1.00 14.87 591 PHE A N 1
ATOM 4628 C CA . PHE A 1 591 ? 76.236 58.996 46.194 1.00 15.55 591 PHE A CA 1
ATOM 4629 C C . PHE A 1 591 ? 75.742 57.578 45.897 1.00 15.42 591 PHE A C 1
ATOM 4630 O O . PHE A 1 591 ? 75.183 56.920 46.775 1.00 16.31 591 PHE A O 1
ATOM 4638 N N . GLY A 1 592 ? 75.931 57.127 44.660 1.00 15.91 592 GLY A N 1
ATOM 4639 C CA . GLY A 1 592 ? 75.514 55.785 44.274 1.00 17.87 592 GLY A CA 1
ATOM 4640 C C . GLY A 1 592 ? 74.091 55.632 43.756 1.00 20.87 592 GLY A C 1
ATOM 4641 O O . GLY A 1 592 ? 73.581 54.514 43.663 1.00 19.01 592 GLY A O 1
ATOM 4642 N N . GLU A 1 593 ? 73.435 56.735 43.410 1.00 20.13 593 GLU A N 1
ATOM 4643 C CA . GLU A 1 593 ? 72.068 56.640 42.915 1.00 21.62 593 GLU A CA 1
ATOM 4644 C C . GLU A 1 593 ? 72.032 56.202 41.456 1.00 21.01 593 GLU A C 1
ATOM 4645 O O . GLU A 1 593 ? 72.926 56.532 40.671 1.00 20.59 593 GLU A O 1
ATOM 4656 N N . THR A 1 594 ? 71.002 55.443 41.096 1.00 19.96 594 THR A N 1
ATOM 4657 C CA . THR A 1 594 ? 70.873 54.955 39.728 1.00 20.04 594 THR A CA 1
ATOM 4658 C C . THR A 1 594 ? 69.563 55.328 39.042 1.00 20.24 594 THR A C 1
ATOM 4659 O O . THR A 1 594 ? 69.541 55.552 37.834 1.00 20.17 594 THR A O 1
ATOM 4663 N N . GLU A 1 595 ? 68.474 55.401 39.801 1.00 20.44 595 GLU A N 1
ATOM 4664 C CA . GLU A 1 595 ? 67.186 55.720 39.197 1.00 23.65 595 GLU A CA 1
ATOM 4665 C C . GLU A 1 595 ? 67.161 57.064 38.483 1.00 22.77 595 GLU A C 1
ATOM 4666 O O . GLU A 1 595 ? 66.565 57.185 37.418 1.00 20.62 595 GLU A O 1
ATOM 4672 N N . ILE A 1 596 ? 67.816 58.070 39.055 1.00 20.03 596 ILE A N 1
ATOM 4673 C CA . ILE A 1 596 ? 67.844 59.378 38.422 1.00 19.53 596 ILE A CA 1
ATOM 4674 C C . ILE A 1 596 ? 68.584 59.293 37.085 1.00 18.60 596 ILE A C 1
ATOM 4675 O O . ILE A 1 596 ? 68.218 59.952 36.119 1.00 19.51 596 ILE A O 1
ATOM 4680 N N . VAL A 1 597 ? 69.622 58.468 37.024 1.00 19.89 597 VAL A N 1
ATOM 4681 C CA . VAL A 1 597 ? 70.379 58.329 35.791 1.00 19.16 597 VAL A CA 1
ATOM 4682 C C . VAL A 1 597 ? 69.511 57.715 34.691 1.00 21.02 597 VAL A C 1
ATOM 4683 O O . VAL A 1 597 ? 69.439 58.252 33.586 1.00 19.99 597 VAL A O 1
ATOM 4687 N N . GLU A 1 598 ? 68.845 56.602 34.985 1.00 20.97 598 GLU A N 1
ATOM 4688 C CA . GLU A 1 598 ? 68.006 55.979 33.968 1.00 23.98 598 GLU A CA 1
ATOM 4689 C C . GLU A 1 598 ? 66.877 56.912 33.540 1.00 23.25 598 GLU A C 1
ATOM 4690 O O . GLU A 1 598 ? 66.551 56.996 32.354 1.00 24.07 598 GLU A O 1
ATOM 4696 N N . ARG A 1 599 ? 66.282 57.613 34.500 1.00 22.83 599 ARG A N 1
ATOM 4697 C CA . ARG A 1 599 ? 65.203 58.547 34.184 1.00 22.57 599 ARG A CA 1
ATOM 4698 C C . ARG A 1 599 ? 65.683 59.556 33.149 1.00 22.77 599 ARG A C 1
ATOM 4699 O O . ARG A 1 599 ? 64.988 59.838 32.180 1.00 24.67 599 ARG A O 1
ATOM 4707 N N . CYS A 1 600 ? 66.880 60.093 33.353 1.00 21.52 600 CYS A N 1
ATOM 4708 C CA . CYS A 1 600 ? 67.430 61.071 32.425 1.00 21.82 600 CYS A CA 1
ATOM 4709 C C . CYS A 1 600 ? 67.720 60.472 31.056 1.00 22.07 600 CYS A C 1
ATOM 4710 O O . CYS A 1 600 ? 67.401 61.077 30.031 1.00 21.35 600 CYS A O 1
ATOM 4713 N N . LEU A 1 601 ? 68.327 59.289 31.039 1.00 21.85 601 LEU A N 1
ATOM 4714 C CA . LEU A 1 601 ? 68.648 58.630 29.780 1.00 22.33 601 LEU A CA 1
ATOM 4715 C C . LEU A 1 601 ? 67.377 58.330 28.982 1.00 23.47 601 LEU A C 1
ATOM 4716 O O . LEU A 1 601 ? 67.369 58.434 27.756 1.00 24.34 601 LEU A O 1
ATOM 4721 N N . ASN A 1 602 ? 66.307 57.966 29.683 1.00 23.53 602 ASN A N 1
ATOM 4722 C CA . ASN A 1 602 ? 65.034 57.646 29.039 1.00 24.31 602 ASN A CA 1
ATOM 4723 C C . ASN A 1 602 ? 64.306 58.867 28.474 1.00 25.04 602 ASN A C 1
ATOM 4724 O O . ASN A 1 602 ? 63.493 58.736 27.561 1.00 23.65 602 ASN A O 1
ATOM 4729 N N . LEU A 1 603 ? 64.590 60.050 29.011 1.00 24.39 603 LEU A N 1
ATOM 4730 C CA . LEU A 1 603 ? 63.930 61.269 28.539 1.00 24.83 603 LEU A CA 1
ATOM 4731 C C . LEU A 1 603 ? 64.447 61.771 27.191 1.00 25.40 603 LEU A C 1
ATOM 4732 O O . LEU A 1 603 ? 63.705 62.398 26.428 1.00 23.11 603 LEU A O 1
ATOM 4737 N N . VAL A 1 604 ? 65.711 61.487 26.891 1.00 24.77 604 VAL A N 1
ATOM 4738 C CA . VAL A 1 604 ? 66.317 61.958 25.650 1.00 26.95 604 VAL A CA 1
ATOM 4739 C C . VAL A 1 604 ? 65.635 61.503 24.356 1.00 28.32 604 VAL A C 1
ATOM 4740 O O . VAL A 1 604 ? 65.395 62.318 23.467 1.00 27.27 604 VAL A O 1
ATOM 4744 N N . PRO A 1 605 ? 65.317 60.203 24.228 1.00 28.91 605 PRO A N 1
ATOM 4745 C CA . PRO A 1 605 ? 64.662 59.731 23.001 1.00 29.83 605 PRO A CA 1
ATOM 4746 C C . PRO A 1 605 ? 63.308 60.393 22.743 1.00 30.03 605 PRO A C 1
ATOM 4747 O O . PRO A 1 605 ? 62.767 60.311 21.639 1.00 30.36 605 PRO A O 1
ATOM 4751 N N . GLY A 1 606 ? 62.764 61.043 23.767 1.00 29.60 606 GLY A N 1
ATOM 4752 C CA . GLY A 1 606 ? 61.483 61.710 23.625 1.00 27.98 606 GLY A CA 1
ATOM 4753 C C . GLY A 1 606 ? 61.544 62.896 22.676 1.00 27.37 606 GLY A C 1
ATOM 4754 O O . GLY A 1 606 ? 60.508 63.422 22.269 1.00 28.53 606 GLY A O 1
ATOM 4755 N N . SER A 1 607 ? 62.755 63.320 22.324 1.00 27.18 607 SER A N 1
ATOM 4756 C CA . SER A 1 607 ? 62.940 64.446 21.414 1.00 27.01 607 SER A CA 1
ATOM 4757 C C . SER A 1 607 ? 63.084 63.969 19.967 1.00 28.26 607 SER A C 1
ATOM 4758 O O . SER A 1 607 ? 63.362 64.764 19.070 1.00 27.49 607 SER A O 1
ATOM 4761 N N . ALA A 1 608 ? 62.901 62.668 19.751 1.00 30.27 608 ALA A N 1
ATOM 4762 C CA . ALA A 1 608 ? 63.015 62.081 18.418 1.00 33.53 608 ALA A CA 1
ATOM 4763 C C . ALA A 1 608 ? 62.083 62.747 17.406 1.00 35.92 608 ALA A C 1
ATOM 4764 O O . ALA A 1 608 ? 62.458 62.933 16.248 1.00 35.65 608 ALA A O 1
ATOM 4766 N N . ASP A 1 609 ? 60.872 63.100 17.836 1.00 38.37 609 ASP A N 1
ATOM 4767 C CA . ASP A 1 609 ? 59.919 63.751 16.939 1.00 41.68 609 ASP A CA 1
ATOM 4768 C C . ASP A 1 609 ? 60.462 65.085 16.444 1.00 41.99 609 ASP A C 1
ATOM 4769 O O . ASP A 1 609 ? 60.207 65.482 15.308 1.00 44.30 609 ASP A O 1
ATOM 4774 N N . GLU A 1 610 ? 61.206 65.776 17.300 1.00 40.82 610 GLU A N 1
ATOM 4775 C CA . GLU A 1 610 ? 61.788 67.063 16.937 1.00 40.02 610 GLU A CA 1
ATOM 4776 C C . GLU A 1 610 ? 62.946 66.864 15.966 1.00 39.26 610 GLU A C 1
ATOM 4777 O O . GLU A 1 610 ? 63.081 67.595 14.990 1.00 38.81 610 GLU A O 1
ATOM 4783 N N . THR A 1 611 ? 63.787 65.876 16.250 1.00 37.35 611 THR A N 1
ATOM 4784 C CA . THR A 1 611 ? 64.938 65.581 15.407 1.00 34.81 611 THR A CA 1
ATOM 4785 C C . THR A 1 611 ? 65.619 64.279 15.818 1.00 34.78 611 THR A C 1
ATOM 4786 O O . THR A 1 611 ? 65.856 64.035 17.004 1.00 32.88 611 THR A O 1
ATOM 4790 N N . PRO A 1 612 ? 65.944 63.425 14.834 1.00 31.90 612 PRO A N 1
ATOM 4791 C CA . PRO A 1 612 ? 66.602 62.139 15.078 1.00 30.40 612 PRO A CA 1
ATOM 4792 C C . PRO A 1 612 ? 67.996 62.304 15.678 1.00 28.88 612 PRO A C 1
ATOM 4793 O O . PRO A 1 612 ? 68.594 61.337 16.151 1.00 27.39 612 PRO A O 1
ATOM 4797 N N . LEU A 1 613 ? 68.510 63.531 15.647 1.00 28.86 613 LEU A N 1
ATOM 4798 C CA . LEU A 1 613 ? 69.831 63.824 16.196 1.00 28.70 613 LEU A CA 1
ATOM 4799 C C . LEU A 1 613 ? 69.744 64.049 17.710 1.00 28.17 613 LEU A C 1
ATOM 4800 O O . LEU A 1 613 ? 70.764 64.071 18.403 1.00 28.01 613 LEU A O 1
ATOM 4805 N N . TYR A 1 614 ? 68.515 64.218 18.195 1.00 27.62 614 TYR A N 1
ATOM 4806 C CA . TYR A 1 614 ? 68.206 64.413 19.615 1.00 27.36 614 TYR A CA 1
ATOM 4807 C C . TYR A 1 614 ? 68.628 65.756 20.208 1.00 25.60 614 TYR A C 1
ATOM 4808 O O . TYR A 1 614 ? 69.727 66.248 19.948 1.00 25.42 614 TYR A O 1
ATOM 4817 N N . LEU A 1 615 ? 67.739 66.336 21.014 1.00 25.00 615 LEU A N 1
ATOM 4818 C CA . LEU A 1 615 ? 67.980 67.628 21.659 1.00 23.78 615 LEU A CA 1
ATOM 4819 C C . LEU A 1 615 ? 69.080 67.580 22.712 1.00 23.12 615 LEU A C 1
ATOM 4820 O O . LEU A 1 615 ? 69.256 66.567 23.388 1.00 23.88 615 LEU A O 1
ATOM 4825 N N . ASP A 1 616 ? 69.811 68.686 22.845 1.00 22.08 616 ASP A N 1
ATOM 4826 C CA . ASP A 1 616 ? 70.910 68.779 23.800 1.00 21.68 616 ASP A CA 1
ATOM 4827 C C . ASP A 1 616 ? 70.462 69.006 25.248 1.00 22.34 616 ASP A C 1
ATOM 4828 O O . ASP A 1 616 ? 71.267 68.909 26.174 1.00 23.07 616 ASP A O 1
ATOM 4833 N N . GLN A 1 617 ? 69.181 69.318 25.432 1.00 21.36 617 GLN A N 1
ATOM 4834 C CA . GLN A 1 617 ? 68.583 69.487 26.757 1.00 22.51 617 GLN A CA 1
ATOM 4835 C C . GLN A 1 617 ? 67.108 69.107 26.617 1.00 23.18 617 GLN A C 1
ATOM 4836 O O . GLN A 1 617 ? 66.467 69.457 25.625 1.00 24.17 617 GLN A O 1
ATOM 4842 N N . VAL A 1 618 ? 66.587 68.360 27.590 1.00 21.99 618 VAL A N 1
ATOM 4843 C CA . VAL A 1 618 ? 65.203 67.885 27.548 1.00 23.25 618 VAL A CA 1
ATOM 4844 C C . VAL A 1 618 ? 64.574 67.751 28.941 1.00 24.85 618 VAL A C 1
ATOM 4845 O O . VAL A 1 618 ? 65.284 67.737 29.948 1.00 25.07 618 VAL A O 1
ATOM 4849 N N . PRO A 1 619 ? 63.229 67.710 29.020 1.00 24.77 619 PRO A N 1
ATOM 4850 C CA . PRO A 1 619 ? 62.282 67.843 27.903 1.00 26.27 619 PRO A CA 1
ATOM 4851 C C . PRO A 1 619 ? 62.180 69.351 27.716 1.00 26.64 619 PRO A C 1
ATOM 4852 O O . PRO A 1 619 ? 61.848 70.070 28.661 1.00 25.27 619 PRO A O 1
ATOM 4856 N N . SER A 1 620 ? 62.477 69.833 26.511 1.00 25.31 620 SER A N 1
ATOM 4857 C CA . SER A 1 620 ? 62.497 71.273 26.280 1.00 25.22 620 SER A CA 1
ATOM 4858 C C . SER A 1 620 ? 61.829 71.792 25.015 1.00 26.32 620 SER A C 1
ATOM 4859 O O . SER A 1 620 ? 61.658 71.064 24.034 1.00 25.85 620 SER A O 1
ATOM 4862 N N . ALA A 1 621 ? 61.473 73.074 25.053 1.00 26.01 621 ALA A N 1
ATOM 4863 C CA . ALA A 1 621 ? 60.842 73.738 23.921 1.00 26.75 621 ALA A CA 1
ATOM 4864 C C . ALA A 1 621 ? 61.906 74.394 23.046 1.00 25.80 621 ALA A C 1
ATOM 4865 O O . ALA A 1 621 ? 61.585 75.029 22.044 1.00 26.78 621 ALA A O 1
ATOM 4867 N N . TRP A 1 622 ? 63.173 74.265 23.434 1.00 25.95 622 TRP A N 1
ATOM 4868 C CA . TRP A 1 622 ? 64.254 74.824 22.625 1.00 24.17 622 TRP A CA 1
ATOM 4869 C C . TRP A 1 622 ? 64.785 73.685 21.766 1.00 25.73 622 TRP A C 1
ATOM 4870 O O . TRP A 1 622 ? 65.490 72.805 22.259 1.00 23.25 622 TRP A O 1
ATOM 4881 N N . SER A 1 623 ? 64.419 73.696 20.489 1.00 24.70 623 SER A N 1
ATOM 4882 C CA . SER A 1 623 ? 64.862 72.665 19.562 1.00 25.95 623 SER A CA 1
ATOM 4883 C C . SER A 1 623 ? 66.301 72.988 19.202 1.00 25.76 623 SER A C 1
ATOM 4884 O O . SER A 1 623 ? 66.569 73.751 18.271 1.00 26.40 623 SER A O 1
ATOM 4887 N N . SER A 1 624 ? 67.223 72.407 19.962 1.00 25.28 624 SER A N 1
ATOM 4888 C CA . SER A 1 624 ? 68.646 72.637 19.771 1.00 24.43 624 SER A CA 1
ATOM 4889 C C . SER A 1 624 ? 69.397 71.316 19.803 1.00 25.42 624 SER A C 1
ATOM 4890 O O . SER A 1 624 ? 69.059 70.417 20.575 1.00 26.33 624 SER A O 1
ATOM 4893 N N . VAL A 1 625 ? 70.418 71.206 18.960 1.00 25.38 625 VAL A N 1
ATOM 4894 C CA . VAL A 1 625 ? 71.216 69.993 18.884 1.00 24.25 625 VAL A CA 1
ATOM 4895 C C . VAL A 1 625 ? 72.710 70.260 18.958 1.00 24.25 625 VAL A C 1
ATOM 4896 O O . VAL A 1 625 ? 73.221 71.191 18.333 1.00 24.83 625 VAL A O 1
ATOM 4900 N N . ILE A 1 626 ? 73.398 69.437 19.741 1.00 23.75 626 ILE A N 1
ATOM 4901 C CA . ILE A 1 626 ? 74.845 69.501 19.863 1.00 24.39 626 ILE A CA 1
ATOM 4902 C C . ILE A 1 626 ? 75.273 68.048 19.670 1.00 25.29 626 ILE A C 1
ATOM 4903 O O . ILE A 1 626 ? 75.029 67.199 20.531 1.00 25.15 626 ILE A O 1
ATOM 4908 N N . PRO A 1 627 ? 75.886 67.734 18.518 1.00 25.60 627 PRO A N 1
ATOM 4909 C CA . PRO A 1 627 ? 76.330 66.364 18.236 1.00 26.26 627 PRO A CA 1
ATOM 4910 C C . PRO A 1 627 ? 77.016 65.670 19.416 1.00 24.59 627 PRO A C 1
ATOM 4911 O O . PRO A 1 627 ? 76.616 64.580 19.814 1.00 25.22 627 PRO A O 1
ATOM 4915 N N . ASN A 1 628 ? 78.044 66.301 19.972 1.00 24.39 628 ASN A N 1
ATOM 4916 C CA . ASN A 1 628 ? 78.768 65.712 21.096 1.00 25.41 628 ASN A CA 1
ATOM 4917 C C . ASN A 1 628 ? 77.869 65.381 22.290 1.00 25.81 628 ASN A C 1
ATOM 4918 O O . ASN A 1 628 ? 78.091 64.382 22.973 1.00 27.10 628 ASN A O 1
ATOM 4923 N N . TRP A 1 629 ? 76.857 66.207 22.551 1.00 24.14 629 TRP A N 1
ATOM 4924 C CA . TRP A 1 629 ? 75.968 65.928 23.672 1.00 22.78 629 TRP A CA 1
ATOM 4925 C C . TRP A 1 629 ? 75.233 64.616 23.431 1.00 23.49 629 TRP A C 1
ATOM 4926 O O . TRP A 1 629 ? 75.078 63.805 24.345 1.00 21.32 629 TRP A O 1
ATOM 4937 N N . THR A 1 630 ? 74.778 64.400 22.201 1.00 23.97 630 THR A N 1
ATOM 4938 C CA . THR A 1 630 ? 74.076 63.163 21.900 1.00 23.77 630 THR A CA 1
ATOM 4939 C C . THR A 1 630 ? 75.062 61.998 21.979 1.00 23.80 630 THR A C 1
ATOM 4940 O O . THR A 1 630 ? 74.713 60.909 22.437 1.00 23.78 630 THR A O 1
ATOM 4944 N N . PHE A 1 631 ? 76.298 62.229 21.552 1.00 23.43 631 PHE A N 1
ATOM 4945 C CA . PHE A 1 631 ? 77.304 61.177 21.621 1.00 24.71 631 PHE A CA 1
ATOM 4946 C C . PHE A 1 631 ? 77.595 60.857 23.088 1.00 24.73 631 PHE A C 1
ATOM 4947 O O . PHE A 1 631 ? 77.848 59.703 23.437 1.00 25.30 631 PHE A O 1
ATOM 4955 N N . PHE A 1 632 ? 77.560 61.875 23.947 1.00 24.23 632 PHE A N 1
ATOM 4956 C CA . PHE A 1 632 ? 77.817 61.656 25.368 1.00 22.44 632 PHE A CA 1
ATOM 4957 C C . PHE A 1 632 ? 76.652 60.907 25.996 1.00 21.53 632 PHE A C 1
ATOM 4958 O O . PHE A 1 632 ? 76.823 60.190 26.986 1.00 21.28 632 PHE A O 1
ATOM 4966 N N . TRP A 1 633 ? 75.467 61.076 25.416 1.00 21.63 633 TRP A N 1
ATOM 4967 C CA . TRP A 1 633 ? 74.276 60.384 25.895 1.00 22.47 633 TRP A CA 1
ATOM 4968 C C . TRP A 1 633 ? 74.468 58.890 25.634 1.00 23.58 633 TRP A C 1
ATOM 4969 O O . TRP A 1 633 ? 74.142 58.052 26.474 1.00 24.09 633 TRP A O 1
ATOM 4980 N N . ILE A 1 634 ? 74.990 58.558 24.456 1.00 24.11 634 ILE A N 1
ATOM 4981 C CA . ILE A 1 634 ? 75.222 57.160 24.120 1.00 24.40 634 ILE A CA 1
ATOM 4982 C C . ILE A 1 634 ? 76.252 56.599 25.097 1.00 24.29 634 ILE A C 1
ATOM 4983 O O . ILE A 1 634 ? 76.100 55.493 25.612 1.00 23.77 634 ILE A O 1
ATOM 4988 N N . LEU A 1 635 ? 77.294 57.382 25.357 1.00 25.66 635 LEU A N 1
ATOM 4989 C CA . LEU A 1 635 ? 78.339 56.980 26.291 1.00 24.80 635 LEU A CA 1
ATOM 4990 C C . LEU A 1 635 ? 77.701 56.721 27.654 1.00 23.51 635 LEU A C 1
ATOM 4991 O O . LEU A 1 635 ? 77.936 55.683 28.272 1.00 23.01 635 LEU A O 1
ATOM 4996 N N . ALA A 1 636 ? 76.887 57.667 28.117 1.00 21.26 636 ALA A N 1
ATOM 4997 C CA . ALA A 1 636 ? 76.228 57.532 29.412 1.00 20.72 636 ALA A CA 1
ATOM 4998 C C . ALA A 1 636 ? 75.358 56.278 29.477 1.00 21.65 636 ALA A C 1
ATOM 4999 O O . ALA A 1 636 ? 75.283 55.622 30.520 1.00 20.82 636 ALA A O 1
ATOM 5001 N N . CYS A 1 637 ? 74.695 55.951 28.370 1.00 20.32 637 CYS A N 1
ATOM 5002 C CA . CYS A 1 637 ? 73.852 54.760 28.317 1.00 21.90 637 CYS A CA 1
ATOM 5003 C C . CYS A 1 637 ? 74.721 53.524 28.509 1.00 21.88 637 CYS A C 1
ATOM 5004 O O . CYS A 1 637 ? 74.379 52.626 29.276 1.00 22.39 637 CYS A O 1
ATOM 5007 N N . ARG A 1 638 ? 75.844 53.479 27.803 1.00 22.66 638 ARG A N 1
ATOM 5008 C CA . ARG A 1 638 ? 76.752 52.351 27.926 1.00 25.32 638 ARG A CA 1
ATOM 5009 C C . ARG A 1 638 ? 77.267 52.257 29.359 1.00 25.97 638 ARG A C 1
ATOM 5010 O O . ARG A 1 638 ? 77.256 51.188 29.966 1.00 26.08 638 ARG A O 1
ATOM 5018 N N . GLU A 1 639 ? 77.722 53.387 29.894 1.00 25.19 639 GLU A N 1
ATOM 5019 C CA . GLU A 1 639 ? 78.257 53.415 31.249 1.00 23.28 639 GLU A CA 1
ATOM 5020 C C . GLU A 1 639 ? 77.219 53.022 32.291 1.00 21.13 639 GLU A C 1
ATOM 5021 O O . GLU A 1 639 ? 77.544 52.362 33.272 1.00 20.99 639 GLU A O 1
ATOM 5027 N N . TYR A 1 640 ? 75.967 53.409 32.071 1.00 20.16 640 TYR A N 1
ATOM 5028 C CA . TYR A 1 640 ? 74.901 53.062 33.001 1.00 20.90 640 TYR A CA 1
ATOM 5029 C C . TYR A 1 640 ? 74.618 51.565 32.931 1.00 21.72 640 TYR A C 1
ATOM 5030 O O . TYR A 1 640 ? 74.437 50.906 33.954 1.00 20.64 640 TYR A O 1
ATOM 5039 N N . ALA A 1 641 ? 74.563 51.038 31.712 1.00 22.18 641 ALA A N 1
ATOM 5040 C CA . ALA A 1 641 ? 74.302 49.618 31.509 1.00 22.79 641 ALA A CA 1
ATOM 5041 C C . ALA A 1 641 ? 75.404 48.772 32.141 1.00 21.73 641 ALA A C 1
ATOM 5042 O O . ALA A 1 641 ? 75.132 47.726 32.736 1.00 23.27 641 ALA A O 1
ATOM 5044 N N . ALA A 1 642 ? 76.648 49.225 32.015 1.00 20.16 642 ALA A N 1
ATOM 5045 C CA . ALA A 1 642 ? 77.780 48.496 32.582 1.00 21.54 642 ALA A CA 1
ATOM 5046 C C . ALA A 1 642 ? 77.830 48.624 34.105 1.00 21.09 642 ALA A C 1
ATOM 5047 O O . ALA A 1 642 ? 78.185 47.675 34.809 1.00 21.77 642 ALA A O 1
ATOM 5049 N N . HIS A 1 643 ? 77.464 49.800 34.606 1.00 21.07 643 HIS A N 1
ATOM 5050 C CA . HIS A 1 643 ? 77.470 50.066 36.040 1.00 20.17 643 HIS A CA 1
ATOM 5051 C C . HIS A 1 643 ? 76.481 49.174 36.773 1.00 21.05 643 HIS A C 1
ATOM 5052 O O . HIS A 1 643 ? 76.818 48.534 37.774 1.00 20.05 643 HIS A O 1
ATOM 5059 N N . THR A 1 644 ? 75.255 49.138 36.262 1.00 21.01 644 THR A N 1
ATOM 5060 C CA . THR A 1 644 ? 74.188 48.362 36.870 1.00 22.48 644 THR A CA 1
ATOM 5061 C C . THR A 1 644 ? 74.110 46.919 36.397 1.00 23.96 644 THR A C 1
ATOM 5062 O O . THR A 1 644 ? 73.580 46.065 37.104 1.00 24.71 644 THR A O 1
ATOM 5066 N N . GLY A 1 645 ? 74.627 46.652 35.205 1.00 24.81 645 GLY A N 1
ATOM 5067 C CA . GLY A 1 645 ? 74.555 45.312 34.656 1.00 26.24 645 GLY A CA 1
ATOM 5068 C C . GLY A 1 645 ? 73.112 45.057 34.259 1.00 27.27 645 GLY A C 1
ATOM 5069 O O . GLY A 1 645 ? 72.672 43.912 34.174 1.00 25.68 645 GLY A O 1
ATOM 5070 N N . ASN A 1 646 ? 72.378 46.141 34.012 1.00 26.83 646 ASN A N 1
ATOM 5071 C CA . ASN A 1 646 ? 70.968 46.067 33.643 1.00 28.26 646 ASN A CA 1
ATOM 5072 C C . ASN A 1 646 ? 70.778 45.828 32.143 1.00 29.28 646 ASN A C 1
ATOM 5073 O O . ASN A 1 646 ? 70.606 46.767 31.368 1.00 27.17 646 ASN A O 1
ATOM 5078 N N . GLU A 1 647 ? 70.811 44.559 31.749 1.00 29.84 647 GLU A N 1
ATOM 5079 C CA . GLU A 1 647 ? 70.644 44.179 30.350 1.00 32.46 647 GLU A CA 1
ATOM 5080 C C . GLU A 1 647 ? 69.277 44.566 29.798 1.00 30.72 647 GLU A C 1
ATOM 5081 O O . GLU A 1 647 ? 69.150 44.889 28.618 1.00 32.44 647 GLU A O 1
ATOM 5087 N N . ALA A 1 648 ? 68.259 44.531 30.651 1.00 29.78 648 ALA A N 1
ATOM 5088 C CA . ALA A 1 648 ? 66.907 44.886 30.238 1.00 29.34 648 ALA A CA 1
ATOM 5089 C C . ALA A 1 648 ? 66.879 46.320 29.728 1.00 29.99 648 ALA A C 1
ATOM 5090 O O . ALA A 1 648 ? 66.238 46.617 28.718 1.00 29.01 648 ALA A O 1
ATOM 5092 N N . PHE A 1 649 ? 67.572 47.214 30.427 1.00 27.77 649 PHE A N 1
ATOM 5093 C CA . PHE A 1 649 ? 67.613 48.606 30.003 1.00 27.04 649 PHE A CA 1
ATOM 5094 C C . PHE A 1 649 ? 68.339 48.734 28.670 1.00 26.54 649 PHE A C 1
ATOM 5095 O O . PHE A 1 649 ? 67.915 49.490 27.800 1.00 27.51 649 PHE A O 1
ATOM 5103 N N . ALA A 1 650 ? 69.435 47.998 28.513 1.00 28.03 650 ALA A N 1
ATOM 5104 C CA . ALA A 1 650 ? 70.206 48.045 27.276 1.00 30.31 650 ALA A CA 1
ATOM 5105 C C . ALA A 1 650 ? 69.320 47.681 26.090 1.00 31.47 650 ALA A C 1
ATOM 5106 O O . ALA A 1 650 ? 69.390 48.306 25.031 1.00 31.34 650 ALA A O 1
ATOM 5108 N N . ALA A 1 651 ? 68.485 46.664 26.280 1.00 33.49 651 ALA A N 1
ATOM 5109 C CA . ALA A 1 651 ? 67.576 46.206 25.236 1.00 34.00 651 ALA A CA 1
ATOM 5110 C C . ALA A 1 651 ? 66.533 47.276 24.927 1.00 33.52 651 ALA A C 1
ATOM 5111 O O . ALA A 1 651 ? 66.212 47.522 23.763 1.00 32.32 651 ALA A O 1
ATOM 5113 N N . ARG A 1 652 ? 66.011 47.912 25.972 1.00 32.24 652 ARG A N 1
ATOM 5114 C CA . ARG A 1 652 ? 65.005 48.954 25.802 1.00 31.76 652 ARG A CA 1
ATOM 5115 C C . ARG A 1 652 ? 65.554 50.190 25.106 1.00 32.21 652 ARG A C 1
ATOM 5116 O O . ARG A 1 652 ? 64.861 50.814 24.303 1.00 33.30 652 ARG A O 1
ATOM 5124 N N . ILE A 1 653 ? 66.801 50.540 25.409 1.00 30.47 653 ILE A N 1
ATOM 5125 C CA . ILE A 1 653 ? 67.411 51.737 24.841 1.00 30.45 653 ILE A CA 1
ATOM 5126 C C . ILE A 1 653 ? 68.147 51.554 23.511 1.00 30.93 653 ILE A C 1
ATOM 5127 O O . ILE A 1 653 ? 68.353 52.525 22.783 1.00 30.04 653 ILE A O 1
ATOM 5132 N N . TRP A 1 654 ? 68.540 50.324 23.185 1.00 31.26 654 TRP A N 1
ATOM 5133 C CA . TRP A 1 654 ? 69.273 50.080 21.939 1.00 32.21 654 TRP A CA 1
ATOM 5134 C C . TRP A 1 654 ? 68.649 50.716 20.696 1.00 31.03 654 TRP A C 1
ATOM 5135 O O . TRP A 1 654 ? 69.339 51.383 19.924 1.00 31.74 654 TRP A O 1
ATOM 5146 N N . PRO A 1 655 ? 67.340 50.509 20.475 1.00 31.19 655 PRO A N 1
ATOM 5147 C CA . PRO A 1 655 ? 66.685 51.093 19.298 1.00 31.86 655 PRO A CA 1
ATOM 5148 C C . PRO A 1 655 ? 66.894 52.603 19.167 1.00 31.60 655 PRO A C 1
ATOM 5149 O O . PRO A 1 655 ? 67.194 53.102 18.080 1.00 31.25 655 PRO A O 1
ATOM 5153 N N . ALA A 1 656 ? 66.739 53.329 20.272 1.00 30.53 656 ALA A N 1
ATOM 5154 C CA . ALA A 1 656 ? 66.921 54.778 20.255 1.00 30.17 656 ALA A CA 1
ATOM 5155 C C . ALA A 1 656 ? 68.366 55.129 19.921 1.00 29.66 656 ALA A C 1
ATOM 5156 O O . ALA A 1 656 ? 68.635 56.135 19.261 1.00 30.79 656 ALA A O 1
ATOM 5158 N N . VAL A 1 657 ? 69.297 54.299 20.382 1.00 29.61 657 VAL A N 1
ATOM 5159 C CA . VAL A 1 657 ? 70.716 54.524 20.125 1.00 28.95 657 VAL A CA 1
ATOM 5160 C C . VAL A 1 657 ? 71.031 54.290 18.651 1.00 30.33 657 VAL A C 1
ATOM 5161 O O . VAL A 1 657 ? 71.716 55.090 18.013 1.00 28.80 657 VAL A O 1
ATOM 5165 N N . LYS A 1 658 ? 70.526 53.181 18.122 1.00 31.87 658 LYS A N 1
ATOM 5166 C CA . LYS A 1 658 ? 70.735 52.821 16.723 1.00 34.34 658 LYS A CA 1
ATOM 5167 C C . LYS A 1 658 ? 70.119 53.889 15.819 1.00 33.85 658 LYS A C 1
ATOM 5168 O O . LYS A 1 658 ? 70.736 54.343 14.853 1.00 33.08 658 LYS A O 1
ATOM 5174 N N . HIS A 1 659 ? 68.899 54.289 16.160 1.00 33.78 659 HIS A N 1
ATOM 5175 C CA . HIS A 1 659 ? 68.163 55.295 15.406 1.00 34.24 659 HIS A CA 1
ATOM 5176 C C . HIS A 1 659 ? 68.935 56.599 15.197 1.00 34.17 659 HIS A C 1
ATOM 5177 O O . HIS A 1 659 ? 69.059 57.077 14.071 1.00 32.85 659 HIS A O 1
ATOM 5184 N N . THR A 1 660 ? 69.458 57.174 16.277 1.00 33.29 660 THR A N 1
ATOM 5185 C CA . THR A 1 660 ? 70.185 58.432 16.162 1.00 31.24 660 THR A CA 1
ATOM 5186 C C . THR A 1 660 ? 71.524 58.289 15.438 1.00 31.92 660 THR A C 1
ATOM 5187 O O . THR A 1 660 ? 71.902 59.160 14.650 1.00 31.43 660 THR A O 1
ATOM 5191 N N . LEU A 1 661 ? 72.243 57.198 15.691 1.00 31.02 661 LEU A N 1
ATOM 5192 C CA . LEU A 1 661 ? 73.524 56.991 15.022 1.00 31.00 661 LEU A CA 1
ATOM 5193 C C . LEU A 1 661 ? 73.321 56.846 13.517 1.00 30.74 661 LEU A C 1
ATOM 5194 O O . LEU A 1 661 ? 74.132 57.323 12.723 1.00 30.40 661 LEU A O 1
ATOM 5199 N N . THR A 1 662 ? 72.233 56.189 13.132 1.00 31.23 662 THR A N 1
ATOM 5200 C CA . THR A 1 662 ? 71.921 55.998 11.722 1.00 33.70 662 THR A CA 1
ATOM 5201 C C . THR A 1 662 ? 71.813 57.355 11.035 1.00 34.54 662 THR A C 1
ATOM 5202 O O . THR A 1 662 ? 72.359 57.558 9.950 1.00 33.99 662 THR A O 1
ATOM 5206 N N . HIS A 1 663 ? 71.121 58.292 11.678 1.00 34.67 663 HIS A N 1
ATOM 5207 C CA . HIS A 1 663 ? 70.960 59.618 11.100 1.00 34.37 663 HIS A CA 1
ATOM 5208 C C . HIS A 1 663 ? 72.219 60.479 11.137 1.00 33.28 663 HIS A C 1
ATOM 5209 O O . HIS A 1 663 ? 72.405 61.338 10.275 1.00 33.72 663 HIS A O 1
ATOM 5216 N N . TYR A 1 664 ? 73.090 60.264 12.117 1.00 31.89 664 TYR A N 1
ATOM 5217 C CA . TYR A 1 664 ? 74.322 61.043 12.163 1.00 31.70 664 TYR A CA 1
ATOM 5218 C C . TYR A 1 664 ? 75.223 60.626 11.002 1.00 32.93 664 TYR A C 1
ATOM 5219 O O . TYR A 1 664 ? 75.943 61.449 10.430 1.00 32.61 664 TYR A O 1
ATOM 5228 N N . LEU A 1 665 ? 75.171 59.343 10.656 1.00 34.10 665 LEU A N 1
ATOM 5229 C CA . LEU A 1 665 ? 75.974 58.808 9.559 1.00 36.28 665 LEU A CA 1
ATOM 5230 C C . LEU A 1 665 ? 75.566 59.412 8.216 1.00 36.94 665 LEU A C 1
ATOM 5231 O O . LEU A 1 665 ? 76.396 59.565 7.316 1.00 36.51 665 LEU A O 1
ATOM 5236 N N . GLU A 1 666 ? 74.289 59.756 8.083 1.00 36.74 666 GLU A N 1
ATOM 5237 C CA . GLU A 1 666 ? 73.796 60.348 6.844 1.00 38.59 666 GLU A CA 1
ATOM 5238 C C . GLU A 1 666 ? 74.389 61.738 6.640 1.00 38.40 666 GLU A C 1
ATOM 5239 O O . GLU A 1 666 ? 74.300 62.305 5.554 1.00 39.35 666 GLU A O 1
ATOM 5245 N N . HIS A 1 667 ? 75.001 62.284 7.685 1.00 37.35 667 HIS A N 1
ATOM 5246 C CA . HIS A 1 667 ? 75.600 63.609 7.602 1.00 37.65 667 HIS A CA 1
ATOM 5247 C C . HIS A 1 667 ? 77.065 63.557 7.203 1.00 37.53 667 HIS A C 1
ATOM 5248 O O . HIS A 1 667 ? 77.751 64.578 7.183 1.00 38.10 667 HIS A O 1
ATOM 5255 N N . ILE A 1 668 ? 77.541 62.357 6.891 1.00 39.48 668 ILE A N 1
ATOM 5256 C CA . ILE A 1 668 ? 78.915 62.174 6.439 1.00 40.92 668 ILE A CA 1
ATOM 5257 C C . ILE A 1 668 ? 78.834 62.210 4.916 1.00 42.03 668 ILE A C 1
ATOM 5258 O O . ILE A 1 668 ? 78.095 61.431 4.314 1.00 42.76 668 ILE A O 1
ATOM 5263 N N . ASP A 1 669 ? 79.580 63.117 4.294 1.00 44.65 669 ASP A N 1
ATOM 5264 C CA . ASP A 1 669 ? 79.547 63.245 2.841 1.00 47.62 669 ASP A CA 1
ATOM 5265 C C . ASP A 1 669 ? 80.744 62.651 2.099 1.00 49.05 669 ASP A C 1
ATOM 5266 O O . ASP A 1 669 ? 81.494 61.838 2.640 1.00 49.07 669 ASP A O 1
ATOM 5271 N N . ASP A 1 670 ? 80.900 63.080 0.849 1.00 50.04 670 ASP A N 1
ATOM 5272 C CA . ASP A 1 670 ? 81.972 62.635 -0.039 1.00 50.55 670 ASP A CA 1
ATOM 5273 C C . ASP A 1 670 ? 83.334 62.500 0.624 1.00 50.15 670 ASP A C 1
ATOM 5274 O O . ASP A 1 670 ? 84.009 61.481 0.467 1.00 51.22 670 ASP A O 1
ATOM 5279 N N . SER A 1 671 ? 83.741 63.535 1.350 1.00 48.59 671 SER A N 1
ATOM 5280 C CA . SER A 1 671 ? 85.028 63.534 2.033 1.00 46.56 671 SER A CA 1
ATOM 5281 C C . SER A 1 671 ? 85.136 62.348 2.987 1.00 44.77 671 SER A C 1
ATOM 5282 O O . SER A 1 671 ? 86.233 61.955 3.377 1.00 44.12 671 SER A O 1
ATOM 5285 N N . GLY A 1 672 ? 83.990 61.783 3.355 1.00 43.68 672 GLY A N 1
ATOM 5286 C CA . GLY A 1 672 ? 83.977 60.660 4.275 1.00 42.11 672 GLY A CA 1
ATOM 5287 C C . GLY A 1 672 ? 84.081 61.149 5.709 1.00 40.83 672 GLY A C 1
ATOM 5288 O O . GLY A 1 672 ? 84.436 60.393 6.613 1.00 39.20 672 GLY A O 1
ATOM 5289 N N . LEU A 1 673 ? 83.770 62.427 5.910 1.00 39.23 673 LEU A N 1
ATOM 5290 C CA . LEU A 1 673 ? 83.825 63.045 7.230 1.00 38.55 673 LEU A CA 1
ATOM 5291 C C . LEU A 1 673 ? 82.476 63.643 7.606 1.00 39.20 673 LEU A C 1
ATOM 5292 O O . LEU A 1 673 ? 81.664 63.975 6.738 1.00 38.31 673 LEU A O 1
ATOM 5297 N N . LEU A 1 674 ? 82.240 63.780 8.907 1.00 38.19 674 LEU A N 1
ATOM 5298 C CA . LEU A 1 674 ? 80.991 64.351 9.392 1.00 37.15 674 LEU A CA 1
ATOM 5299 C C . LEU A 1 674 ? 80.967 65.839 9.062 1.00 37.40 674 LEU A C 1
ATOM 5300 O O . LEU A 1 674 ? 81.803 66.603 9.546 1.00 37.31 674 LEU A O 1
ATOM 5305 N N . ASN A 1 675 ? 80.014 66.246 8.229 1.00 38.36 675 ASN A N 1
ATOM 5306 C CA . ASN A 1 675 ? 79.890 67.647 7.844 1.00 39.23 675 ASN A CA 1
ATOM 5307 C C . ASN A 1 675 ? 78.498 68.118 8.239 1.00 38.49 675 ASN A C 1
ATOM 5308 O O . ASN A 1 675 ? 77.500 67.596 7.743 1.00 36.26 675 ASN A O 1
ATOM 5313 N N . MET A 1 676 ? 78.424 69.108 9.123 1.00 39.17 676 MET A N 1
ATOM 5314 C CA . MET A 1 676 ? 77.123 69.591 9.571 1.00 39.89 676 MET A CA 1
ATOM 5315 C C . MET A 1 676 ? 77.004 71.093 9.758 1.00 39.32 676 MET A C 1
ATOM 5316 O O . MET A 1 676 ? 77.970 71.775 10.091 1.00 39.45 676 MET A O 1
ATOM 5321 N N . ALA A 1 677 ? 75.793 71.594 9.545 1.00 37.77 677 ALA A N 1
ATOM 5322 C CA . ALA A 1 677 ? 75.497 73.007 9.724 1.00 37.67 677 ALA A CA 1
ATOM 5323 C C . ALA A 1 677 ? 74.720 73.078 11.031 1.00 36.93 677 ALA A C 1
ATOM 5324 O O . ALA A 1 677 ? 73.513 72.851 11.050 1.00 37.31 677 ALA A O 1
ATOM 5326 N N . GLY A 1 678 ? 75.420 73.370 12.123 1.00 37.05 678 GLY A N 1
ATOM 5327 C CA . GLY A 1 678 ? 74.761 73.444 13.414 1.00 35.86 678 GLY A CA 1
ATOM 5328 C C . GLY A 1 678 ? 75.695 73.853 14.534 1.00 34.66 678 GLY A C 1
ATOM 5329 O O . GLY A 1 678 ? 76.799 74.331 14.287 1.00 35.77 678 GLY A O 1
ATOM 5330 N N . TRP A 1 679 ? 75.252 73.664 15.772 1.00 33.37 679 TRP A N 1
ATOM 5331 C CA . TRP A 1 679 ? 76.050 74.027 16.938 1.00 32.17 679 TRP A CA 1
ATOM 5332 C C . TRP A 1 679 ? 77.042 72.895 17.202 1.00 32.31 679 TRP A C 1
ATOM 5333 O O . TRP A 1 679 ? 76.730 71.934 17.900 1.00 32.81 679 TRP A O 1
ATOM 5344 N N . ASN A 1 680 ? 78.236 73.022 16.629 1.00 32.19 680 ASN A N 1
ATOM 5345 C CA . ASN A 1 680 ? 79.291 72.012 16.755 1.00 32.55 680 ASN A CA 1
ATOM 5346 C C . ASN A 1 680 ? 80.203 72.329 17.932 1.00 31.98 680 ASN A C 1
ATOM 5347 O O . ASN A 1 680 ? 81.407 72.529 17.765 1.00 32.76 680 ASN A O 1
ATOM 5352 N N . LEU A 1 681 ? 79.618 72.345 19.124 1.00 30.38 681 LEU A N 1
ATOM 5353 C CA . LEU A 1 681 ? 80.336 72.684 20.344 1.00 28.90 681 LEU A CA 1
ATOM 5354 C C . LEU A 1 681 ? 81.000 71.545 21.105 1.00 28.11 681 LEU A C 1
ATOM 5355 O O . LEU A 1 681 ? 80.612 70.383 20.995 1.00 26.90 681 LEU A O 1
ATOM 5360 N N . LEU A 1 682 ? 82.006 71.917 21.890 1.00 28.25 682 LEU A N 1
ATOM 5361 C CA . LEU A 1 682 ? 82.716 70.994 22.761 1.00 27.40 682 LEU A CA 1
ATOM 5362 C C . LEU A 1 682 ? 83.107 71.723 24.047 1.00 26.89 682 LEU A C 1
ATOM 5363 O O . LEU A 1 682 ? 82.665 71.349 25.127 1.00 27.38 682 LEU A O 1
ATOM 5368 N N . ASP A 1 683 ? 83.914 72.776 23.926 1.00 26.21 683 ASP A N 1
ATOM 5369 C CA . ASP A 1 683 ? 84.381 73.519 25.097 1.00 27.05 683 ASP A CA 1
ATOM 5370 C C . ASP A 1 683 ? 84.229 75.038 24.963 1.00 27.83 683 ASP A C 1
ATOM 5371 O O . ASP A 1 683 ? 84.099 75.564 23.856 1.00 29.36 683 ASP A O 1
ATOM 5376 N N . TRP A 1 684 ? 84.252 75.738 26.095 1.00 27.66 684 TRP A N 1
ATOM 5377 C CA . TRP A 1 684 ? 84.140 77.198 26.094 1.00 28.59 684 TRP A CA 1
ATOM 5378 C C . TRP A 1 684 ? 85.549 77.771 25.976 1.00 27.88 684 TRP A C 1
ATOM 5379 O O . TRP A 1 684 ? 86.121 78.270 26.947 1.00 28.16 684 TRP A O 1
ATOM 5390 N N . ALA A 1 685 ? 86.105 77.679 24.774 1.00 28.10 685 ALA A N 1
ATOM 5391 C CA . ALA A 1 685 ? 87.448 78.171 24.500 1.00 28.77 685 ALA A CA 1
ATOM 5392 C C . ALA A 1 685 ? 87.548 78.516 23.017 1.00 29.25 685 ALA A C 1
ATOM 5393 O O . ALA A 1 685 ? 86.719 78.078 22.222 1.00 26.47 685 ALA A O 1
ATOM 5395 N N . PRO A 1 686 ? 88.570 79.301 22.632 1.00 31.64 686 PRO A N 1
ATOM 5396 C CA . PRO A 1 686 ? 88.825 79.740 21.254 1.00 33.26 686 PRO A CA 1
ATOM 5397 C C . PRO A 1 686 ? 89.078 78.622 20.242 1.00 34.23 686 PRO A C 1
ATOM 5398 O O . PRO A 1 686 ? 89.883 78.786 19.326 1.00 34.33 686 PRO A O 1
ATOM 5402 N N . ILE A 1 687 ? 88.405 77.489 20.415 1.00 34.80 687 ILE A N 1
ATOM 5403 C CA . ILE A 1 687 ? 88.548 76.365 19.495 1.00 35.60 687 ILE A CA 1
ATOM 5404 C C . ILE A 1 687 ? 87.912 76.768 18.168 1.00 36.64 687 ILE A C 1
ATOM 5405 O O . ILE A 1 687 ? 86.864 77.414 18.154 1.00 35.94 687 ILE A O 1
ATOM 5410 N N . ASP A 1 688 ? 88.538 76.397 17.056 1.00 36.35 688 ASP A N 1
ATOM 5411 C CA . ASP A 1 688 ? 87.969 76.731 15.758 1.00 37.94 688 ASP A CA 1
ATOM 5412 C C . ASP A 1 688 ? 86.906 75.675 15.475 1.00 37.88 688 ASP A C 1
ATOM 5413 O O . ASP A 1 688 ? 87.138 74.697 14.762 1.00 37.94 688 ASP A O 1
ATOM 5418 N N . GLN A 1 689 ? 85.735 75.881 16.069 1.00 36.88 689 GLN A N 1
ATOM 5419 C CA . GLN A 1 689 ? 84.615 74.962 15.931 1.00 36.14 689 GLN A CA 1
ATOM 5420 C C . GLN A 1 689 ? 83.415 75.714 15.360 1.00 37.95 689 GLN A C 1
ATOM 5421 O O . GLN A 1 689 ? 82.409 75.919 16.040 1.00 37.48 689 GLN A O 1
ATOM 5427 N N . PRO A 1 690 ? 83.508 76.131 14.088 1.00 40.18 690 PRO A N 1
ATOM 5428 C CA . PRO A 1 690 ? 82.427 76.868 13.426 1.00 40.68 690 PRO A CA 1
ATOM 5429 C C . PRO A 1 690 ? 81.172 76.031 13.216 1.00 41.86 690 PRO A C 1
ATOM 5430 O O . PRO A 1 690 ? 81.237 74.807 13.119 1.00 41.04 690 PRO A O 1
ATOM 5434 N N . ASN A 1 691 ? 80.025 76.698 13.152 1.00 44.08 691 ASN A N 1
ATOM 5435 C CA . ASN A 1 691 ? 78.763 76.008 12.924 1.00 47.08 691 ASN A CA 1
ATOM 5436 C C . ASN A 1 691 ? 78.782 75.573 11.464 1.00 47.72 691 ASN A C 1
ATOM 5437 O O . ASN A 1 691 ? 77.811 75.018 10.951 1.00 48.33 691 ASN A O 1
ATOM 5442 N N . GLU A 1 692 ? 79.915 75.831 10.816 1.00 48.54 692 GLU A N 1
ATOM 5443 C CA . GLU A 1 692 ? 80.133 75.529 9.407 1.00 50.56 692 GLU A CA 1
ATOM 5444 C C . GLU A 1 692 ? 80.138 74.071 8.972 1.00 49.13 692 GLU A C 1
ATOM 5445 O O . GLU A 1 692 ? 79.087 73.446 8.864 1.00 50.50 692 GLU A O 1
ATOM 5451 N N . GLY A 1 693 ? 81.326 73.531 8.717 1.00 47.51 693 GLY A N 1
ATOM 5452 C CA . GLY A 1 693 ? 81.407 72.166 8.233 1.00 45.05 693 GLY A CA 1
ATOM 5453 C C . GLY A 1 693 ? 81.985 71.047 9.073 1.00 42.19 693 GLY A C 1
ATOM 5454 O O . GLY A 1 693 ? 81.324 70.526 9.968 1.00 42.72 693 GLY A O 1
ATOM 5455 N N . ILE A 1 694 ? 83.222 70.669 8.764 1.00 40.61 694 ILE A N 1
ATOM 5456 C CA . ILE A 1 694 ? 83.903 69.568 9.438 1.00 38.43 694 ILE A CA 1
ATOM 5457 C C . ILE A 1 694 ? 84.683 69.944 10.694 1.00 35.81 694 ILE A C 1
ATOM 5458 O O . ILE A 1 694 ? 85.807 70.440 10.616 1.00 35.04 694 ILE A O 1
ATOM 5463 N N . VAL A 1 695 ? 84.081 69.695 11.853 1.00 33.96 695 VAL A N 1
ATOM 5464 C CA . VAL A 1 695 ? 84.734 69.986 13.124 1.00 31.90 695 VAL A CA 1
ATOM 5465 C C . VAL A 1 695 ? 85.346 68.678 13.624 1.00 30.48 695 VAL A C 1
ATOM 5466 O O . VAL A 1 695 ? 84.643 67.690 13.841 1.00 30.11 695 VAL A O 1
ATOM 5470 N N . THR A 1 696 ? 86.660 68.681 13.806 1.00 29.96 696 THR A N 1
ATOM 5471 C CA . THR A 1 696 ? 87.381 67.485 14.220 1.00 30.77 696 THR A CA 1
ATOM 5472 C C . THR A 1 696 ? 86.909 66.793 15.497 1.00 29.63 696 THR A C 1
ATOM 5473 O O . THR A 1 696 ? 86.639 65.593 15.478 1.00 29.11 696 THR A O 1
ATOM 5477 N N . HIS A 1 697 ? 86.787 67.528 16.601 1.00 29.75 697 HIS A N 1
ATOM 5478 C CA . HIS A 1 697 ? 86.376 66.877 17.844 1.00 28.51 697 HIS A CA 1
ATOM 5479 C C . HIS A 1 697 ? 85.103 66.030 17.760 1.00 28.49 697 HIS A C 1
ATOM 5480 O O . HIS A 1 697 ? 85.081 64.915 18.281 1.00 28.38 697 HIS A O 1
ATOM 5487 N N . GLN A 1 698 ? 84.052 66.517 17.104 1.00 27.89 698 GLN A N 1
ATOM 5488 C CA . GLN A 1 698 ? 82.837 65.707 17.014 1.00 28.20 698 GLN A CA 1
ATOM 5489 C C . GLN A 1 698 ? 82.977 64.555 16.022 1.00 28.74 698 GLN A C 1
ATOM 5490 O O . GLN A 1 698 ? 82.241 63.572 16.089 1.00 27.72 698 GLN A O 1
ATOM 5496 N N . ASN A 1 699 ? 83.925 64.671 15.101 1.00 30.26 699 ASN A N 1
ATOM 5497 C CA . ASN A 1 699 ? 84.159 63.594 14.147 1.00 30.57 699 ASN A CA 1
ATOM 5498 C C . ASN A 1 699 ? 84.782 62.444 14.936 1.00 29.57 699 ASN A C 1
ATOM 5499 O O . ASN A 1 699 ? 84.431 61.279 14.751 1.00 28.91 699 ASN A O 1
ATOM 5504 N N . LEU A 1 700 ? 85.697 62.796 15.834 1.00 30.06 700 LEU A N 1
ATOM 5505 C CA . LEU A 1 700 ? 86.378 61.819 16.676 1.00 29.60 700 LEU A CA 1
ATOM 5506 C C . LEU A 1 700 ? 85.405 61.132 17.634 1.00 30.30 700 LEU A C 1
ATOM 5507 O O . LEU A 1 700 ? 85.449 59.915 17.808 1.00 29.68 700 LEU A O 1
ATOM 5512 N N . PHE A 1 701 ? 84.522 61.911 18.257 1.00 29.21 701 PHE A N 1
ATOM 5513 C CA . PHE A 1 701 ? 83.557 61.340 19.186 1.00 29.21 701 PHE A CA 1
ATOM 5514 C C . PHE A 1 701 ? 82.528 60.462 18.478 1.00 28.99 701 PHE A C 1
ATOM 5515 O O . PHE A 1 701 ? 81.968 59.548 19.080 1.00 29.23 701 PHE A O 1
ATOM 5523 N N . LEU A 1 702 ? 82.276 60.727 17.201 1.00 28.79 702 LEU A N 1
ATOM 5524 C CA . LEU A 1 702 ? 81.323 59.904 16.462 1.00 28.79 702 LEU A CA 1
ATOM 5525 C C . LEU A 1 702 ? 81.914 58.503 16.311 1.00 29.12 702 LEU A C 1
ATOM 5526 O O . LEU A 1 702 ? 81.206 57.501 16.412 1.00 28.04 702 LEU A O 1
ATOM 5531 N N . VAL A 1 703 ? 83.219 58.440 16.076 1.00 29.70 703 VAL A N 1
ATOM 5532 C CA . VAL A 1 703 ? 83.894 57.156 15.938 1.00 31.88 703 VAL A CA 1
ATOM 5533 C C . VAL A 1 703 ? 83.688 56.355 17.219 1.00 31.69 703 VAL A C 1
ATOM 5534 O O . VAL A 1 703 ? 83.204 55.222 17.184 1.00 30.88 703 VAL A O 1
ATOM 5538 N N . LYS A 1 704 ? 84.039 56.959 18.351 1.00 32.74 704 LYS A N 1
ATOM 5539 C CA . LYS A 1 704 ? 83.899 56.287 19.639 1.00 33.09 704 LYS A CA 1
ATOM 5540 C C . LYS A 1 704 ? 82.449 55.940 19.957 1.00 32.89 704 LYS A C 1
ATOM 5541 O O . LYS A 1 704 ? 82.173 54.895 20.542 1.00 33.33 704 LYS A O 1
ATOM 5547 N N . ALA A 1 705 ? 81.523 56.818 19.576 1.00 32.81 705 ALA A N 1
ATOM 5548 C CA . ALA A 1 705 ? 80.105 56.579 19.823 1.00 32.17 705 ALA A CA 1
ATOM 5549 C C . ALA A 1 705 ? 79.648 55.350 19.040 1.00 32.20 705 ALA A C 1
ATOM 5550 O O . ALA A 1 705 ? 78.906 54.513 19.550 1.00 32.58 705 ALA A O 1
ATOM 5552 N N . LEU A 1 706 ? 80.097 55.251 17.794 1.00 33.04 706 LEU A N 1
ATOM 5553 C CA . LEU A 1 706 ? 79.748 54.120 16.940 1.00 33.23 706 LEU A CA 1
ATOM 5554 C C . LEU A 1 706 ? 80.237 52.817 17.562 1.00 32.10 706 LEU A C 1
ATOM 5555 O O . LEU A 1 706 ? 79.558 51.792 17.500 1.00 32.04 706 LEU A O 1
ATOM 5560 N N . ARG A 1 707 ? 81.422 52.864 18.159 1.00 32.12 707 ARG A N 1
ATOM 5561 C CA . ARG A 1 707 ? 81.997 51.685 18.796 1.00 32.91 707 ARG A CA 1
ATOM 5562 C C . ARG A 1 707 ? 81.345 51.404 20.148 1.00 34.15 707 ARG A C 1
ATOM 5563 O O . ARG A 1 707 ? 80.993 50.262 20.450 1.00 33.63 707 ARG A O 1
ATOM 5571 N N . ASP A 1 708 ? 81.173 52.446 20.957 1.00 33.67 708 ASP A N 1
ATOM 5572 C CA . ASP A 1 708 ? 80.546 52.289 22.267 1.00 33.35 708 ASP A CA 1
ATOM 5573 C C . ASP A 1 708 ? 79.151 51.679 22.135 1.00 32.81 708 ASP A C 1
ATOM 5574 O O . ASP A 1 708 ? 78.687 50.973 23.031 1.00 30.64 708 ASP A O 1
ATOM 5579 N N . SER A 1 709 ? 78.488 51.947 21.011 1.00 33.78 709 SER A N 1
ATOM 5580 C CA . SER A 1 709 ? 77.136 51.437 20.775 1.00 34.79 709 SER A CA 1
ATOM 5581 C C . SER A 1 709 ? 77.068 49.910 20.780 1.00 35.12 709 SER A C 1
ATOM 5582 O O . SER A 1 709 ? 76.034 49.329 21.109 1.00 35.27 709 SER A O 1
ATOM 5585 N N . ARG A 1 710 ? 78.167 49.263 20.409 1.00 36.04 710 ARG A N 1
ATOM 5586 C CA . ARG A 1 710 ? 78.205 47.805 20.383 1.00 36.79 710 ARG A CA 1
ATOM 5587 C C . ARG A 1 710 ? 77.880 47.221 21.753 1.00 36.62 710 ARG A C 1
ATOM 5588 O O . ARG A 1 710 ? 77.120 46.257 21.862 1.00 35.63 710 ARG A O 1
ATOM 5596 N N . ALA A 1 711 ? 78.453 47.812 22.800 1.00 35.92 711 ALA A N 1
ATOM 5597 C CA . ALA A 1 711 ? 78.218 47.337 24.158 1.00 34.36 711 ALA A CA 1
ATOM 5598 C C . ALA A 1 711 ? 76.722 47.243 24.444 1.00 33.21 711 ALA A C 1
ATOM 5599 O O . ALA A 1 711 ? 76.249 46.250 24.991 1.00 32.78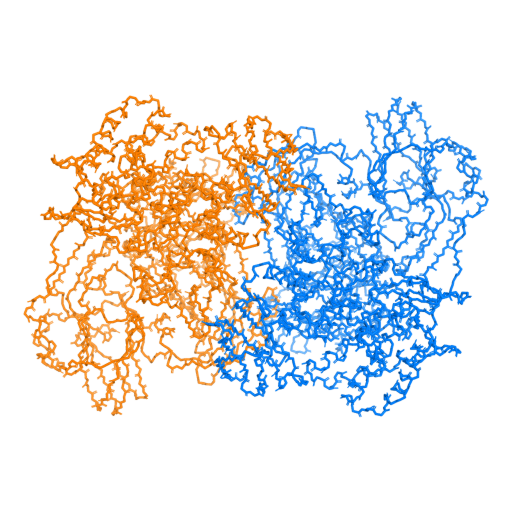 711 ALA A O 1
ATOM 5601 N N . LEU A 1 712 ? 75.978 48.275 24.064 1.00 32.74 712 LEU A N 1
ATOM 5602 C CA . LEU A 1 712 ? 74.535 48.291 24.285 1.00 33.02 712 LEU A CA 1
ATOM 5603 C C . LEU A 1 712 ? 73.843 47.245 23.424 1.00 33.94 712 LEU A C 1
ATOM 5604 O O . LEU A 1 712 ? 72.932 46.552 23.881 1.00 31.74 712 LEU A O 1
ATOM 5609 N N . ALA A 1 713 ? 74.278 47.136 22.172 1.00 35.67 713 ALA A N 1
ATOM 5610 C CA . ALA A 1 713 ? 73.702 46.164 21.250 1.00 37.11 713 ALA A CA 1
ATOM 5611 C C . ALA A 1 713 ? 73.916 44.750 21.783 1.00 37.53 713 ALA A C 1
ATOM 5612 O O . ALA A 1 713 ? 72.997 43.931 21.786 1.00 37.90 713 ALA A O 1
ATOM 5614 N N . ALA A 1 714 ? 75.134 44.472 22.235 1.00 37.74 714 ALA A N 1
ATOM 5615 C CA . ALA A 1 714 ? 75.473 43.156 22.766 1.00 38.60 714 ALA A CA 1
ATOM 5616 C C . ALA A 1 714 ? 74.714 42.885 24.059 1.00 39.43 714 ALA A C 1
ATOM 5617 O O . ALA A 1 714 ? 74.147 41.807 24.244 1.00 39.16 714 ALA A O 1
ATOM 5619 N N . ALA A 1 715 ? 74.706 43.866 24.957 1.00 39.53 715 ALA A N 1
ATOM 5620 C CA . ALA A 1 715 ? 74.003 43.715 26.223 1.00 39.88 715 ALA A CA 1
ATOM 5621 C C . ALA A 1 715 ? 72.523 43.517 25.934 1.00 39.84 715 ALA A C 1
ATOM 5622 O O . ALA A 1 715 ? 71.815 42.856 26.692 1.00 40.58 715 ALA A O 1
ATOM 5624 N N . ALA A 1 716 ? 72.064 44.089 24.826 1.00 39.56 716 ALA A N 1
ATOM 5625 C CA . ALA A 1 716 ? 70.665 43.983 24.431 1.00 41.26 716 ALA A CA 1
ATOM 5626 C C . ALA A 1 716 ? 70.364 42.633 23.791 1.00 41.90 716 ALA A C 1
ATOM 5627 O O . ALA A 1 716 ? 69.202 42.284 23.584 1.00 41.34 716 ALA A O 1
ATOM 5629 N N . GLY A 1 717 ? 71.415 41.880 23.480 1.00 42.90 717 GLY A N 1
ATOM 5630 C CA . GLY A 1 717 ? 71.238 40.573 22.870 1.00 44.87 717 GLY A CA 1
ATOM 5631 C C . GLY A 1 717 ? 71.077 40.629 21.361 1.00 46.09 717 GLY A C 1
ATOM 5632 O O . GLY A 1 717 ? 70.440 39.758 20.765 1.00 45.81 717 GLY A O 1
ATOM 5633 N N . ALA A 1 718 ? 71.658 41.653 20.743 1.00 46.89 718 ALA A N 1
ATOM 5634 C CA . ALA A 1 718 ? 71.585 41.830 19.295 1.00 48.11 718 ALA A CA 1
ATOM 5635 C C . ALA A 1 718 ? 72.878 42.466 18.795 1.00 49.08 718 ALA A C 1
ATOM 5636 O O . ALA A 1 718 ? 72.855 43.400 17.992 1.00 50.11 718 ALA A O 1
ATOM 5638 N N . THR A 1 719 ? 74.003 41.940 19.268 1.00 49.69 719 THR A N 1
ATOM 5639 C CA . THR A 1 719 ? 75.320 42.456 18.912 1.00 50.99 719 THR A CA 1
ATOM 5640 C C . THR A 1 719 ? 75.567 42.705 17.421 1.00 51.61 719 THR A C 1
ATOM 5641 O O . THR A 1 719 ? 76.246 43.668 17.060 1.00 51.78 719 THR A O 1
ATOM 5645 N N . GLU A 1 720 ? 75.026 41.848 16.559 1.00 52.15 720 GLU A N 1
ATOM 5646 C CA . GLU A 1 720 ? 75.220 42.002 15.117 1.00 52.30 720 GLU A CA 1
ATOM 5647 C C . GLU A 1 720 ? 74.658 43.305 14.554 1.00 51.33 720 GLU A C 1
ATOM 5648 O O . GLU A 1 720 ? 75.173 43.833 13.567 1.00 50.81 720 GLU A O 1
ATOM 5654 N N . GLU A 1 721 ? 73.607 43.826 15.180 1.00 49.79 721 GLU A N 1
ATOM 5655 C CA . GLU A 1 721 ? 73.000 45.070 14.721 1.00 48.14 721 GLU A CA 1
ATOM 5656 C C . GLU A 1 721 ? 73.950 46.259 14.863 1.00 47.06 721 GLU A C 1
ATOM 5657 O O . GLU A 1 721 ? 73.600 47.387 14.513 1.00 46.93 721 GLU A O 1
ATOM 5663 N N . ALA A 1 722 ? 75.156 46.004 15.364 1.00 45.62 722 ALA A N 1
ATOM 5664 C CA . ALA A 1 722 ? 76.141 47.064 15.555 1.00 44.41 722 ALA A CA 1
ATOM 5665 C C . ALA A 1 722 ? 77.399 46.896 14.707 1.00 43.65 722 ALA A C 1
ATOM 5666 O O . ALA A 1 722 ? 78.290 47.746 14.740 1.00 42.63 722 ALA A O 1
ATOM 5668 N N . ASP A 1 723 ? 77.478 45.810 13.944 1.00 43.29 723 ASP A N 1
ATOM 5669 C CA . ASP A 1 723 ? 78.653 45.573 13.108 1.00 41.93 723 ASP A CA 1
ATOM 5670 C C . ASP A 1 723 ? 78.799 46.605 12.000 1.00 40.08 723 ASP A C 1
ATOM 5671 O O . ASP A 1 723 ? 79.913 46.987 11.642 1.00 39.33 723 ASP A O 1
ATOM 5676 N N . ALA A 1 724 ? 77.673 47.057 11.459 1.00 38.49 724 ALA A N 1
ATOM 5677 C CA . ALA A 1 724 ? 77.696 48.058 10.400 1.00 37.40 724 ALA A CA 1
ATOM 5678 C C . ALA A 1 724 ? 78.306 49.348 10.939 1.00 36.04 724 ALA A C 1
ATOM 5679 O O . ALA A 1 724 ? 79.101 50.004 10.261 1.00 35.23 724 ALA A O 1
ATOM 5681 N N . PHE A 1 725 ? 77.930 49.709 12.163 1.00 35.69 725 PHE A N 1
ATOM 5682 C CA . PHE A 1 725 ? 78.454 50.916 12.798 1.00 35.63 725 PHE A CA 1
ATOM 5683 C C . PHE A 1 725 ? 79.954 50.757 13.020 1.00 34.57 725 PHE A C 1
ATOM 5684 O O . PHE A 1 725 ? 80.718 51.713 12.889 1.00 34.50 725 PHE A O 1
ATOM 5692 N N . ALA A 1 726 ? 80.369 49.540 13.357 1.00 35.15 726 ALA A N 1
ATOM 5693 C CA . ALA A 1 726 ? 81.777 49.256 13.598 1.00 35.98 726 ALA A CA 1
ATOM 5694 C C . ALA A 1 726 ? 82.601 49.497 12.335 1.00 36.72 726 ALA A C 1
ATOM 5695 O O . ALA A 1 726 ? 83.695 50.062 12.395 1.00 36.75 726 ALA A O 1
ATOM 5697 N N . ALA A 1 727 ? 82.071 49.073 11.190 1.00 38.61 727 ALA A N 1
ATOM 5698 C CA . ALA A 1 727 ? 82.763 49.249 9.916 1.00 38.88 727 ALA A CA 1
ATOM 5699 C C . ALA A 1 727 ? 82.920 50.734 9.603 1.00 39.08 727 ALA A C 1
ATOM 5700 O O . ALA A 1 727 ? 84.008 51.199 9.252 1.00 38.51 727 ALA A O 1
ATOM 5702 N N . ARG A 1 728 ? 81.821 51.469 9.728 1.00 39.30 728 ARG A N 1
ATOM 5703 C CA . ARG A 1 728 ? 81.817 52.904 9.475 1.00 39.01 728 ARG A CA 1
ATOM 5704 C C . ARG A 1 728 ? 82.819 53.625 10.371 1.00 39.23 728 ARG A C 1
ATOM 5705 O O . ARG A 1 728 ? 83.458 54.591 9.954 1.00 38.69 728 ARG A O 1
ATOM 5713 N N . ALA A 1 729 ? 82.957 53.147 11.604 1.00 40.14 729 ALA A N 1
ATOM 5714 C CA . ALA A 1 729 ? 83.886 53.746 12.554 1.00 40.11 729 ALA A CA 1
ATOM 5715 C C . ALA A 1 729 ? 85.312 53.660 12.023 1.00 40.12 729 ALA A C 1
ATOM 5716 O O . ALA A 1 729 ? 86.077 54.626 12.103 1.00 38.68 729 ALA A O 1
ATOM 5718 N N . ASP A 1 730 ? 85.667 52.499 11.479 1.00 41.55 730 ASP A N 1
ATOM 5719 C CA . ASP A 1 730 ? 87.001 52.293 10.924 1.00 42.74 730 ASP A CA 1
ATOM 5720 C C . ASP A 1 730 ? 87.233 53.229 9.746 1.00 42.01 730 ASP A C 1
ATOM 5721 O O . ASP A 1 730 ? 88.271 53.885 9.657 1.00 40.72 730 ASP A O 1
ATOM 5726 N N . LEU A 1 731 ? 86.260 53.281 8.842 1.00 42.49 731 LEU A N 1
ATOM 5727 C CA . LEU A 1 731 ? 86.350 54.137 7.668 1.00 43.48 731 LEU A CA 1
ATOM 5728 C C . LEU A 1 731 ? 86.502 55.591 8.092 1.00 43.03 731 LEU A C 1
ATOM 5729 O O . LEU A 1 731 ? 87.321 56.328 7.539 1.00 42.44 731 LEU A O 1
ATOM 5734 N N . LEU A 1 732 ? 85.711 55.994 9.083 1.00 41.72 732 LEU A N 1
ATOM 5735 C CA . LEU A 1 732 ? 85.755 57.362 9.579 1.00 40.80 732 LEU A CA 1
ATOM 5736 C C . LEU A 1 732 ? 87.112 57.650 10.215 1.00 39.40 732 LEU A C 1
ATOM 5737 O O . LEU A 1 732 ? 87.749 58.655 9.907 1.00 38.68 732 LEU A O 1
ATOM 5742 N N . ALA A 1 733 ? 87.553 56.761 11.102 1.00 40.32 733 ALA A N 1
ATOM 5743 C CA . ALA A 1 733 ? 88.838 56.929 11.775 1.00 40.89 733 ALA A CA 1
ATOM 5744 C C . ALA A 1 733 ? 89.981 57.081 10.773 1.00 40.92 733 ALA A C 1
ATOM 5745 O O . ALA A 1 733 ? 90.863 57.924 10.944 1.00 40.81 733 ALA A O 1
ATOM 5747 N N . GLU A 1 734 ? 89.963 56.260 9.728 1.00 41.59 734 GLU A N 1
ATOM 5748 C CA . GLU A 1 734 ? 91.003 56.309 8.705 1.00 41.84 734 GLU A CA 1
ATOM 5749 C C . GLU A 1 734 ? 90.966 57.637 7.948 1.00 40.32 734 GLU A C 1
ATOM 5750 O O . GLU A 1 734 ? 92.002 58.263 7.717 1.00 39.18 734 GLU A O 1
ATOM 5756 N N . THR A 1 735 ? 89.767 58.062 7.563 1.00 39.83 735 THR A N 1
ATOM 5757 C CA . THR A 1 735 ? 89.599 59.317 6.842 1.00 39.87 735 THR A CA 1
ATOM 5758 C C . THR A 1 735 ? 90.099 60.467 7.708 1.00 40.44 735 THR A C 1
ATOM 5759 O O . THR A 1 735 ? 90.759 61.387 7.220 1.00 40.96 735 THR A O 1
ATOM 5763 N N . ILE A 1 736 ? 89.787 60.408 9.000 1.00 39.46 736 ILE A N 1
ATOM 5764 C CA . ILE A 1 736 ? 90.218 61.443 9.928 1.00 39.07 736 ILE A CA 1
ATOM 5765 C C . ILE A 1 736 ? 91.742 61.536 9.943 1.00 39.77 736 ILE A C 1
ATOM 5766 O O . ILE A 1 736 ? 92.308 62.621 9.795 1.00 40.26 736 ILE A O 1
ATOM 5771 N N . ASN A 1 737 ? 92.403 60.396 10.117 1.00 40.61 737 ASN A N 1
ATOM 5772 C CA . ASN A 1 737 ? 93.862 60.355 10.147 1.00 41.38 737 ASN A CA 1
ATOM 5773 C C . ASN A 1 737 ? 94.465 60.753 8.803 1.00 42.01 737 ASN A C 1
ATOM 5774 O O . ASN A 1 737 ? 95.570 61.290 8.742 1.00 41.36 737 ASN A O 1
ATOM 5779 N N . ALA A 1 738 ? 93.726 60.491 7.730 1.00 43.50 738 ALA A N 1
ATOM 5780 C CA . ALA A 1 738 ? 94.187 60.805 6.382 1.00 44.79 738 ALA A CA 1
ATOM 5781 C C . ALA A 1 738 ? 94.006 62.271 5.997 1.00 45.58 738 ALA A C 1
ATOM 5782 O O . ALA A 1 738 ? 94.806 62.821 5.241 1.00 47.23 738 ALA A O 1
ATOM 5784 N N . VAL A 1 739 ? 92.965 62.906 6.528 1.00 45.43 739 VAL A N 1
ATOM 5785 C CA . VAL A 1 739 ? 92.675 64.295 6.192 1.00 45.23 739 VAL A CA 1
ATOM 5786 C C . VAL A 1 739 ? 92.965 65.336 7.272 1.00 45.75 739 VAL A C 1
ATOM 5787 O O . VAL A 1 739 ? 93.719 66.285 7.049 1.00 45.62 739 VAL A O 1
ATOM 5791 N N . LEU A 1 740 ? 92.361 65.152 8.441 1.00 46.52 740 LEU A N 1
ATOM 5792 C CA . LEU A 1 740 ? 92.495 66.099 9.544 1.00 46.59 740 LEU A CA 1
ATOM 5793 C C . LEU A 1 740 ? 93.831 66.200 10.277 1.00 47.49 740 LEU A C 1
ATOM 5794 O O . LEU A 1 740 ? 93.960 66.986 11.216 1.00 48.26 740 LEU A O 1
ATOM 5799 N N . TRP A 1 741 ? 94.828 65.429 9.855 1.00 48.38 741 TRP A N 1
ATOM 5800 C CA . TRP A 1 741 ? 96.134 65.481 10.506 1.00 48.59 741 TRP A CA 1
ATOM 5801 C C . TRP A 1 741 ? 97.128 66.363 9.753 1.00 49.56 741 TRP A C 1
ATOM 5802 O O . TRP A 1 741 ? 97.173 66.354 8.523 1.00 50.17 741 TRP A O 1
ATOM 5813 N N . ASP A 1 742 ? 97.915 67.132 10.501 1.00 50.12 742 ASP A N 1
ATOM 5814 C CA . ASP A 1 742 ? 98.922 68.014 9.916 1.00 51.30 742 ASP A CA 1
ATOM 5815 C C . ASP A 1 742 ? 100.312 67.488 10.263 1.00 52.87 742 ASP A C 1
ATOM 5816 O O . ASP A 1 742 ? 100.671 67.393 11.437 1.00 51.96 742 ASP A O 1
ATOM 5821 N N . GLU A 1 743 ? 101.093 67.154 9.240 1.00 54.58 743 GLU A N 1
ATOM 5822 C CA . GLU A 1 743 ? 102.439 66.628 9.446 1.00 55.85 743 GLU A CA 1
ATOM 5823 C C . GLU A 1 743 ? 103.401 67.628 10.076 1.00 56.08 743 GLU A C 1
ATOM 5824 O O . GLU A 1 743 ? 104.135 67.286 11.002 1.00 55.82 743 GLU A O 1
ATOM 5830 N N . GLU A 1 744 ? 103.400 68.859 9.576 1.00 56.76 744 GLU A N 1
ATOM 5831 C CA . GLU A 1 744 ? 104.290 69.890 10.102 1.00 58.07 744 GLU A CA 1
ATOM 5832 C C . GLU A 1 744 ? 104.051 70.172 11.585 1.00 57.07 744 GLU A C 1
ATOM 5833 O O . GLU A 1 744 ? 104.999 70.296 12.359 1.00 57.03 744 GLU A O 1
ATOM 5839 N N . LYS A 1 745 ? 102.784 70.275 11.975 1.00 56.47 745 LYS A N 1
ATOM 5840 C CA . LYS A 1 745 ? 102.427 70.547 13.365 1.00 54.90 745 LYS A CA 1
ATOM 5841 C C . LYS A 1 745 ? 102.345 69.279 14.210 1.00 52.91 745 LYS A C 1
ATOM 5842 O O . LYS A 1 745 ? 102.382 69.341 15.438 1.00 52.49 745 LYS A O 1
ATOM 5848 N N . ARG A 1 746 ? 102.240 68.133 13.546 1.00 51.04 746 ARG A N 1
ATOM 5849 C CA . ARG A 1 746 ? 102.127 66.851 14.234 1.00 49.99 746 ARG A CA 1
ATOM 5850 C C . ARG A 1 746 ? 100.990 66.919 15.252 1.00 48.36 746 ARG A C 1
ATOM 5851 O O . ARG A 1 746 ? 101.197 66.749 16.454 1.00 47.30 746 ARG A O 1
ATOM 5866 N N . ALA A 1 747 ? 99.787 67.177 14.746 1.00 46.31 747 ALA A N 1
ATOM 5867 C CA . ALA A 1 747 ? 98.586 67.284 15.567 1.00 44.40 747 ALA A CA 1
ATOM 5868 C C . ALA A 1 747 ? 97.388 67.444 14.643 1.00 43.40 747 ALA A C 1
ATOM 5869 O O . ALA A 1 747 ? 97.542 67.827 13.482 1.00 43.95 747 ALA A O 1
ATOM 5871 N N . TYR A 1 748 ? 96.196 67.148 15.151 1.00 41.55 748 TYR A N 1
ATOM 5872 C CA . TYR A 1 748 ? 94.989 67.277 14.346 1.00 39.91 748 TYR A CA 1
ATOM 5873 C C . TYR A 1 748 ? 94.518 68.724 14.324 1.00 39.85 748 TYR A C 1
ATOM 5874 O O . TYR A 1 748 ? 94.602 69.429 15.333 1.00 39.43 748 TYR A O 1
ATOM 5883 N N . ILE A 1 749 ? 94.026 69.162 13.168 1.00 38.44 749 ILE A N 1
ATOM 5884 C CA . ILE A 1 749 ? 93.530 70.524 13.015 1.00 36.83 749 ILE A CA 1
ATOM 5885 C C . ILE A 1 749 ? 92.134 70.605 13.625 1.00 34.89 749 ILE A C 1
ATOM 5886 O O . ILE A 1 749 ? 91.401 69.617 13.639 1.00 33.25 749 ILE A O 1
ATOM 5891 N N . ASP A 1 750 ? 91.768 71.777 14.130 1.00 34.42 750 ASP A N 1
ATOM 5892 C CA . ASP A 1 750 ? 90.457 71.950 14.739 1.00 33.45 750 ASP A CA 1
ATOM 5893 C C . ASP A 1 750 ? 89.304 71.674 13.788 1.00 33.96 750 ASP A C 1
ATOM 5894 O O . ASP A 1 750 ? 88.297 71.087 14.189 1.00 32.32 750 ASP A O 1
ATOM 5899 N N . CYS A 1 751 ? 89.443 72.085 12.530 1.00 33.95 751 CYS A N 1
ATOM 5900 C CA . CYS A 1 751 ? 88.365 71.867 11.575 1.00 35.79 751 CYS A CA 1
ATOM 5901 C C . CYS A 1 751 ? 88.715 72.209 10.134 1.00 36.29 751 CYS A C 1
ATOM 5902 O O . CYS A 1 751 ? 89.833 72.619 9.814 1.00 36.40 751 CYS A O 1
ATOM 5905 N N . ILE A 1 752 ? 87.717 72.021 9.279 1.00 37.62 752 ILE A N 1
ATOM 5906 C CA . ILE A 1 752 ? 87.787 72.341 7.862 1.00 39.49 752 ILE A CA 1
ATOM 5907 C C . ILE A 1 752 ? 86.530 73.177 7.652 1.00 39.80 752 ILE A C 1
ATOM 5908 O O . ILE A 1 752 ? 85.411 72.681 7.802 1.00 39.52 752 ILE A O 1
ATOM 5913 N N . HIS A 1 753 ? 86.722 74.449 7.330 1.00 40.94 753 HIS A N 1
ATOM 5914 C CA . HIS A 1 753 ? 85.610 75.363 7.125 1.00 42.63 753 HIS A CA 1
ATOM 5915 C C . HIS A 1 753 ? 84.731 75.000 5.934 1.00 43.62 753 HIS A C 1
ATOM 5916 O O . HIS A 1 753 ? 85.086 74.150 5.119 1.00 44.21 753 HIS A O 1
ATOM 5923 N N . ALA A 1 754 ? 83.576 75.651 5.851 1.00 44.58 754 ALA A N 1
ATOM 5924 C CA . ALA A 1 754 ? 82.623 75.408 4.780 1.00 45.97 754 ALA A CA 1
ATOM 5925 C C . ALA A 1 754 ? 83.233 75.605 3.394 1.00 46.68 754 ALA A C 1
ATOM 5926 O O . ALA A 1 754 ? 82.947 74.841 2.475 1.00 47.60 754 ALA A O 1
ATOM 5928 N N . ASP A 1 755 ? 84.072 76.626 3.247 1.00 47.40 755 ASP A N 1
ATOM 5929 C CA . ASP A 1 755 ? 84.704 76.907 1.962 1.00 48.14 755 ASP A CA 1
ATOM 5930 C C . ASP A 1 755 ? 85.891 75.990 1.696 1.00 48.45 755 ASP A C 1
ATOM 5931 O O . ASP A 1 755 ? 86.652 76.204 0.751 1.00 48.91 755 ASP A O 1
ATOM 5936 N N . GLY A 1 756 ? 86.045 74.969 2.534 1.00 47.98 756 GLY A N 1
ATOM 5937 C CA . GLY A 1 756 ? 87.137 74.028 2.363 1.00 46.15 756 GLY A CA 1
ATOM 5938 C C . GLY A 1 756 ? 88.437 74.480 2.996 1.00 46.10 756 GLY A C 1
ATOM 5939 O O . GLY A 1 756 ? 89.430 73.755 2.962 1.00 45.73 756 GLY A O 1
ATOM 5940 N N . ARG A 1 757 ? 88.439 75.675 3.577 1.00 45.85 757 ARG A N 1
ATOM 5941 C CA . ARG A 1 757 ? 89.643 76.192 4.212 1.00 46.51 757 ARG A CA 1
ATOM 5942 C C . ARG A 1 757 ? 89.987 75.410 5.478 1.00 46.31 757 ARG A C 1
ATOM 5943 O O . ARG A 1 757 ? 89.221 75.395 6.443 1.00 45.66 757 ARG A O 1
ATOM 5951 N N . ARG A 1 758 ? 91.140 74.751 5.459 1.00 45.49 758 ARG A N 1
ATOM 5952 C CA . ARG A 1 758 ? 91.599 73.978 6.605 1.00 44.45 758 ARG A CA 1
ATOM 5953 C C . ARG A 1 758 ? 91.991 74.955 7.703 1.00 44.46 758 ARG A C 1
ATOM 5954 O O . ARG A 1 758 ? 92.671 75.950 7.446 1.00 44.35 758 ARG A O 1
ATOM 5962 N N . SER A 1 759 ? 91.555 74.673 8.926 1.00 42.78 759 SER A N 1
ATOM 5963 C CA . SER A 1 759 ? 91.864 75.535 10.058 1.00 41.10 759 SER A CA 1
ATOM 5964 C C . SER A 1 759 ? 93.353 75.537 10.369 1.00 40.61 759 SER A C 1
ATOM 5965 O O . SER A 1 759 ? 94.040 74.539 10.164 1.00 40.25 759 SER A O 1
ATOM 5968 N N . ASP A 1 760 ? 93.844 76.665 10.865 1.00 41.96 760 ASP A N 1
ATOM 5969 C CA . ASP A 1 760 ? 95.247 76.794 11.229 1.00 43.77 760 ASP A CA 1
ATOM 5970 C C . ASP A 1 760 ? 95.312 76.915 12.749 1.00 43.66 760 ASP A C 1
ATOM 5971 O O . ASP A 1 760 ? 96.356 77.237 13.325 1.00 43.16 760 ASP A O 1
ATOM 5976 N N . VAL A 1 761 ? 94.176 76.654 13.388 1.00 42.28 761 VAL A N 1
ATOM 5977 C CA . VAL A 1 761 ? 94.069 76.722 14.838 1.00 41.34 761 VAL A CA 1
ATOM 5978 C C . VAL A 1 761 ? 94.257 75.333 15.449 1.00 39.60 761 VAL A C 1
ATOM 5979 O O . VAL A 1 761 ? 93.636 74.364 15.015 1.00 39.71 761 VAL A O 1
ATOM 5983 N N . TYR A 1 762 ? 95.124 75.247 16.452 1.00 39.45 762 TYR A N 1
ATOM 5984 C CA . TYR A 1 762 ? 95.397 73.986 17.133 1.00 38.53 762 TYR A CA 1
ATOM 5985 C C . TYR A 1 762 ? 95.060 74.106 18.614 1.00 37.17 762 TYR A C 1
ATOM 5986 O O . TYR A 1 762 ? 95.463 75.062 19.281 1.00 36.74 762 TYR A O 1
ATOM 5995 N N . SER A 1 763 ? 94.321 73.128 19.127 1.00 35.40 763 SER A N 1
ATOM 5996 C CA . SER A 1 763 ? 93.915 73.147 20.526 1.00 33.36 763 SER A CA 1
ATOM 5997 C C . SER A 1 763 ? 94.235 71.852 21.256 1.00 32.05 763 SER A C 1
ATOM 5998 O O . SER A 1 763 ? 94.345 70.788 20.649 1.00 32.03 763 SER A O 1
ATOM 6001 N N . MET A 1 764 ? 94.391 71.953 22.570 1.00 32.16 764 MET A N 1
ATOM 6002 C CA . MET A 1 764 ? 94.661 70.781 23.392 1.00 31.41 764 MET A CA 1
ATOM 6003 C C . MET A 1 764 ? 93.438 69.878 23.337 1.00 30.59 764 MET A C 1
ATOM 6004 O O . MET A 1 764 ? 93.556 68.652 23.325 1.00 30.29 764 MET A O 1
ATOM 6009 N N . GLN A 1 765 ? 92.264 70.506 23.297 1.00 28.07 765 GLN A N 1
ATOM 6010 C CA . GLN A 1 765 ? 90.994 69.793 23.262 1.00 28.17 765 GLN A CA 1
ATOM 6011 C C . GLN A 1 765 ? 90.917 68.728 22.171 1.00 28.32 765 GLN A C 1
ATOM 6012 O O . GLN A 1 765 ? 90.628 67.562 22.442 1.00 28.51 765 GLN A O 1
ATOM 6018 N N . THR A 1 766 ? 91.164 69.132 20.931 1.00 28.04 766 THR A N 1
ATOM 6019 C CA . THR A 1 766 ? 91.098 68.198 19.817 1.00 27.75 766 THR A CA 1
ATOM 6020 C C . THR A 1 766 ? 92.073 67.039 19.973 1.00 27.47 766 THR A C 1
ATOM 6021 O O . THR A 1 766 ? 91.744 65.901 19.647 1.00 26.45 766 THR A O 1
ATOM 6025 N N . GLN A 1 767 ? 93.267 67.332 20.477 1.00 29.43 767 GLN A N 1
ATOM 6026 C CA . GLN A 1 767 ? 94.283 66.303 20.670 1.00 31.56 767 GLN A CA 1
ATOM 6027 C C . GLN A 1 767 ? 93.842 65.320 21.756 1.00 31.51 767 GLN A C 1
ATOM 6028 O O . GLN A 1 767 ? 93.967 64.104 21.594 1.00 31.69 767 GLN A O 1
ATOM 6034 N N . VAL A 1 768 ? 93.331 65.853 22.865 1.00 29.11 768 VAL A N 1
ATOM 6035 C CA . VAL A 1 768 ? 92.870 65.013 23.964 1.00 27.34 768 VAL A CA 1
ATOM 6036 C C . VAL A 1 768 ? 91.768 64.074 23.482 1.00 26.05 768 VAL A C 1
ATOM 6037 O O . VAL A 1 768 ? 91.775 62.884 23.793 1.00 26.68 768 VAL A O 1
ATOM 6041 N N . VAL A 1 769 ? 90.822 64.611 22.719 1.00 24.39 769 VAL A N 1
ATOM 6042 C CA . VAL A 1 769 ? 89.722 63.801 22.210 1.00 24.77 769 VAL A CA 1
ATOM 6043 C C . VAL A 1 769 ? 90.220 62.710 21.264 1.00 26.06 769 VAL A C 1
ATOM 6044 O O . VAL A 1 769 ? 89.716 61.589 21.284 1.00 26.81 769 VAL A O 1
ATOM 6048 N N . ALA A 1 770 ? 91.204 63.037 20.434 1.00 27.36 770 ALA A N 1
ATOM 6049 C CA . ALA A 1 770 ? 91.753 62.058 19.501 1.00 29.78 770 ALA A CA 1
ATOM 6050 C C . ALA A 1 770 ? 92.376 60.907 20.292 1.00 30.11 770 ALA A C 1
ATOM 6051 O O . ALA A 1 770 ? 92.268 59.739 19.912 1.00 30.59 770 ALA A O 1
ATOM 6053 N N . TYR A 1 771 ? 93.017 61.251 21.402 1.00 30.95 771 TYR A N 1
ATOM 6054 C CA . TYR A 1 771 ? 93.659 60.265 22.261 1.00 32.10 771 TYR A CA 1
ATOM 6055 C C . TYR A 1 771 ? 92.632 59.346 22.924 1.00 32.49 771 TYR A C 1
ATOM 6056 O O . TYR A 1 771 ? 92.782 58.123 22.911 1.00 31.18 771 TYR A O 1
ATOM 6065 N N . LEU A 1 772 ? 91.590 59.940 23.500 1.00 31.19 772 LEU A N 1
ATOM 6066 C CA . LEU A 1 772 ? 90.542 59.180 24.178 1.00 31.05 772 LEU A CA 1
ATOM 6067 C C . LEU A 1 772 ? 89.702 58.313 23.257 1.00 31.60 772 LEU A C 1
ATOM 6068 O O . LEU A 1 772 ? 89.240 57.246 23.655 1.00 31.75 772 LEU A O 1
ATOM 6073 N N . CYS A 1 773 ? 89.484 58.776 22.032 1.00 31.74 773 CYS A N 1
ATOM 6074 C CA . CYS A 1 773 ? 88.671 58.026 21.088 1.00 33.87 773 CYS A CA 1
ATOM 6075 C C . CYS A 1 773 ? 89.427 56.893 20.399 1.00 34.67 773 CYS A C 1
ATOM 6076 O O . CYS A 1 773 ? 88.837 56.106 19.665 1.00 34.31 773 CYS A O 1
ATOM 6079 N N . GLY A 1 774 ? 90.729 56.811 20.648 1.00 36.92 774 GLY A N 1
ATOM 6080 C CA . GLY A 1 774 ? 91.530 55.756 20.051 1.00 40.35 774 GLY A CA 1
ATOM 6081 C C . GLY A 1 774 ? 91.772 55.934 18.565 1.00 42.98 774 GLY A C 1
ATOM 6082 O O . GLY A 1 774 ? 92.035 54.966 17.851 1.00 43.04 774 GLY A O 1
ATOM 6083 N N . VAL A 1 775 ? 91.676 57.174 18.097 1.00 44.63 775 VAL A N 1
ATOM 6084 C CA . VAL A 1 775 ? 91.898 57.476 16.690 1.00 45.84 775 VAL A CA 1
ATOM 6085 C C . VAL A 1 775 ? 93.389 57.675 16.466 1.00 47.64 775 VAL A C 1
ATOM 6086 O O . VAL A 1 775 ? 93.920 57.348 15.405 1.00 47.54 775 VAL A O 1
ATOM 6090 N N . ALA A 1 776 ? 94.059 58.213 17.479 1.00 49.07 776 ALA A N 1
ATOM 6091 C CA . ALA A 1 776 ? 95.493 58.449 17.408 1.00 51.85 776 ALA A CA 1
ATOM 6092 C C . ALA A 1 776 ? 96.223 57.207 17.905 1.00 53.97 776 ALA A C 1
ATOM 6093 O O . ALA A 1 776 ? 96.247 56.928 19.103 1.00 54.81 776 ALA A O 1
ATOM 6095 N N . GLN A 1 777 ? 96.811 56.461 16.977 1.00 55.92 777 GLN A N 1
ATOM 6096 C CA . GLN A 1 777 ? 97.538 55.244 17.320 1.00 57.37 777 GLN A CA 1
ATOM 6097 C C . GLN A 1 777 ? 99.007 55.360 16.933 1.00 57.29 777 GLN A C 1
ATOM 6098 O O . GLN A 1 777 ? 99.400 56.274 16.208 1.00 57.26 777 GLN A O 1
ATOM 6104 N N . GLY A 1 778 ? 99.814 54.427 17.427 1.00 57.42 778 GLY A N 1
ATOM 6105 C CA . GLY A 1 778 ? 101.231 54.430 17.120 1.00 57.86 778 GLY A CA 1
ATOM 6106 C C . GLY A 1 778 ? 101.923 55.760 17.348 1.00 58.04 778 GLY A C 1
ATOM 6107 O O . GLY A 1 778 ? 101.708 56.422 18.362 1.00 58.21 778 GLY A O 1
ATOM 6108 N N . GLU A 1 779 ? 102.756 56.146 16.389 1.00 57.95 779 GLU A N 1
ATOM 6109 C CA . GLU A 1 779 ? 103.513 57.390 16.458 1.00 58.57 779 GLU A CA 1
ATOM 6110 C C . GLU A 1 779 ? 102.669 58.584 16.896 1.00 57.60 779 GLU A C 1
ATOM 6111 O O . GLU A 1 779 ? 103.062 59.335 17.790 1.00 57.28 779 GLU A O 1
ATOM 6117 N N . ARG A 1 780 ? 101.514 58.758 16.264 1.00 56.73 780 ARG A N 1
ATOM 6118 C CA . ARG A 1 780 ? 100.630 59.869 16.593 1.00 56.19 780 ARG A CA 1
ATOM 6119 C C . ARG A 1 780 ? 100.142 59.799 18.035 1.00 55.12 780 ARG A C 1
ATOM 6120 O O . ARG A 1 780 ? 99.907 60.828 18.667 1.00 55.12 780 ARG A O 1
ATOM 6128 N N . GLU A 1 781 ? 99.996 58.586 18.556 1.00 53.53 781 GLU A N 1
ATOM 6129 C CA . GLU A 1 781 ? 99.554 58.415 19.931 1.00 52.36 781 GLU A CA 1
ATOM 6130 C C . GLU A 1 781 ? 100.640 58.955 20.852 1.00 51.17 781 GLU A C 1
ATOM 6131 O O . GLU A 1 781 ? 100.369 59.742 21.760 1.00 50.30 781 GLU A O 1
ATOM 6137 N N . ALA A 1 782 ? 101.874 58.530 20.601 1.00 49.23 782 ALA A N 1
ATOM 6138 C CA . ALA A 1 782 ? 103.015 58.964 21.395 1.00 47.95 782 ALA A CA 1
ATOM 6139 C C . ALA A 1 782 ? 103.133 60.481 21.368 1.00 47.12 782 ALA A C 1
ATOM 6140 O O . ALA A 1 782 ? 103.428 61.109 22.385 1.00 46.61 782 ALA A O 1
ATOM 6142 N N . VAL A 1 783 ? 102.906 61.066 20.196 1.00 45.96 783 VAL A N 1
ATOM 6143 C CA . VAL A 1 783 ? 102.987 62.513 20.048 1.00 45.39 783 VAL A CA 1
ATOM 6144 C C . VAL A 1 783 ? 101.942 63.187 20.930 1.00 43.72 783 VAL A C 1
ATOM 6145 O O . VAL A 1 783 ? 102.245 64.148 21.638 1.00 43.46 783 VAL A O 1
ATOM 6149 N N . ILE A 1 784 ? 100.714 62.679 20.886 1.00 42.80 784 ILE A N 1
ATOM 6150 C CA . ILE A 1 784 ? 99.635 63.245 21.691 1.00 42.17 784 ILE A CA 1
ATOM 6151 C C . ILE A 1 784 ? 99.982 63.160 23.176 1.00 41.03 784 ILE A C 1
ATOM 6152 O O . ILE A 1 784 ? 99.757 64.109 23.928 1.00 41.89 784 ILE A O 1
ATOM 6157 N N . GLU A 1 785 ? 100.543 62.029 23.594 1.00 39.26 785 GLU A N 1
ATOM 6158 C CA . GLU A 1 785 ? 100.923 61.843 24.990 1.00 38.55 785 GLU A CA 1
ATOM 6159 C C . GLU A 1 785 ? 101.929 62.893 25.442 1.00 37.90 785 GLU A C 1
ATOM 6160 O O . GLU A 1 785 ? 101.943 63.291 26.609 1.00 37.11 785 GLU A O 1
ATOM 6166 N N . GLY A 1 786 ? 102.771 63.345 24.517 1.00 36.64 786 GLY A N 1
ATOM 6167 C CA . GLY A 1 786 ? 103.744 64.364 24.859 1.00 34.96 786 GLY A CA 1
ATOM 6168 C C . GLY A 1 786 ? 103.015 65.659 25.166 1.00 36.17 786 GLY A C 1
ATOM 6169 O O . GLY A 1 786 ? 103.375 66.390 26.094 1.00 36.81 786 GLY A O 1
ATOM 6170 N N . TYR A 1 787 ? 101.982 65.942 24.379 1.00 34.66 787 TYR A N 1
ATOM 6171 C CA . TYR A 1 787 ? 101.182 67.145 24.567 1.00 36.04 787 TYR A CA 1
ATOM 6172 C C . TYR A 1 787 ? 100.464 67.078 25.913 1.00 35.05 787 TYR A C 1
ATOM 6173 O O . TYR A 1 787 ? 100.351 68.082 26.615 1.00 36.43 787 TYR A O 1
ATOM 6182 N N . LEU A 1 788 ? 99.984 65.889 26.267 1.00 33.93 788 LEU A N 1
ATOM 6183 C CA . LEU A 1 788 ? 99.285 65.694 27.532 1.00 33.91 788 LEU A CA 1
ATOM 6184 C C . LEU A 1 788 ? 100.172 66.078 28.715 1.00 35.13 788 LEU A C 1
ATOM 6185 O O . LEU A 1 788 ? 99.739 66.803 29.614 1.00 33.96 788 LEU A O 1
ATOM 6190 N N . SER A 1 789 ? 101.413 65.599 28.709 1.00 36.57 789 SER A N 1
ATOM 6191 C CA . SER A 1 789 ? 102.349 65.901 29.789 1.00 39.21 789 SER A CA 1
ATOM 6192 C C . SER A 1 789 ? 102.919 67.315 29.699 1.00 40.38 789 SER A C 1
ATOM 6193 O O . SER A 1 789 ? 103.314 67.895 30.710 1.00 41.71 789 SER A O 1
ATOM 6196 N N . SER A 1 790 ? 102.964 67.868 28.490 1.00 41.51 790 SER A N 1
ATOM 6197 C CA . SER A 1 790 ? 103.483 69.216 28.283 1.00 43.43 790 SER A CA 1
ATOM 6198 C C . SER A 1 790 ? 102.687 69.932 27.196 1.00 43.46 790 SER A C 1
ATOM 6199 O O . SER A 1 790 ? 103.092 69.968 26.034 1.00 43.49 790 SER A O 1
ATOM 6202 N N . PRO A 1 791 ? 101.536 70.510 27.564 1.00 43.13 791 PRO A N 1
ATOM 6203 C CA . PRO A 1 791 ? 100.682 71.225 26.610 1.00 43.33 791 PRO A CA 1
ATOM 6204 C C . PRO A 1 791 ? 101.370 72.419 25.942 1.00 42.83 791 PRO A C 1
ATOM 6205 O O . PRO A 1 791 ? 101.856 73.327 26.619 1.00 42.35 791 PRO A O 1
ATOM 6209 N N . PRO A 1 792 ? 101.430 72.424 24.601 1.00 42.52 792 PRO A N 1
ATOM 6210 C CA . PRO A 1 792 ? 102.065 73.532 23.878 1.00 43.31 792 PRO A CA 1
ATOM 6211 C C . PRO A 1 792 ? 101.321 74.837 24.162 1.00 43.43 792 PRO A C 1
ATOM 6212 O O . PRO A 1 792 ? 100.147 74.976 23.825 1.00 43.58 792 PRO A O 1
ATOM 6216 N N . PRO A 1 793 ? 101.997 75.809 24.789 1.00 45.08 793 PRO A N 1
ATOM 6217 C CA . PRO A 1 793 ? 101.369 77.095 25.109 1.00 45.66 793 PRO A CA 1
ATOM 6218 C C . PRO A 1 793 ? 100.777 77.829 23.906 1.00 45.76 793 PRO A C 1
ATOM 6219 O O . PRO A 1 793 ? 99.969 78.746 24.071 1.00 45.84 793 PRO A O 1
ATOM 6223 N N . ALA A 1 794 ? 101.175 77.423 22.703 1.00 44.70 794 ALA A N 1
ATOM 6224 C CA . ALA A 1 794 ? 100.671 78.047 21.483 1.00 44.15 794 ALA A CA 1
ATOM 6225 C C . ALA A 1 794 ? 99.297 77.492 21.134 1.00 42.83 794 ALA A C 1
ATOM 6226 O O . ALA A 1 794 ? 98.520 78.128 20.417 1.00 42.37 794 ALA A O 1
ATOM 6228 N N . PHE A 1 795 ? 99.006 76.297 21.636 1.00 40.79 795 PHE A N 1
ATOM 6229 C CA . PHE A 1 795 ? 97.719 75.659 21.389 1.00 38.88 795 PHE A CA 1
ATOM 6230 C C . PHE A 1 795 ? 96.638 76.322 22.226 1.00 37.52 795 PHE A C 1
ATOM 6231 O O . PHE A 1 795 ? 96.928 76.937 23.255 1.00 35.12 795 PHE A O 1
ATOM 6239 N N . VAL A 1 796 ? 95.394 76.201 21.777 1.00 35.53 796 VAL A N 1
ATOM 6240 C CA . VAL A 1 796 ? 94.273 76.745 22.530 1.00 35.25 796 VAL A CA 1
ATOM 6241 C C . VAL A 1 796 ? 94.252 75.871 23.783 1.00 33.91 796 VAL A C 1
ATOM 6242 O O . VAL A 1 796 ? 94.476 74.666 23.694 1.00 33.07 796 VAL A O 1
ATOM 6246 N N . GLN A 1 797 ? 94.000 76.470 24.942 1.00 32.45 797 GLN A N 1
ATOM 6247 C CA . GLN A 1 797 ? 93.986 75.719 26.194 1.00 31.54 797 GLN A CA 1
ATOM 6248 C C . GLN A 1 797 ? 92.582 75.333 26.656 1.00 30.08 797 GLN A C 1
ATOM 6249 O O . GLN A 1 797 ? 91.587 75.879 26.173 1.00 31.25 797 GLN A O 1
ATOM 6255 N N . ILE A 1 798 ? 92.512 74.388 27.594 1.00 27.85 798 ILE A N 1
ATOM 6256 C CA . ILE A 1 798 ? 91.238 73.927 28.141 1.00 24.87 798 ILE A CA 1
ATOM 6257 C C . ILE A 1 798 ? 90.571 75.091 28.865 1.00 24.46 798 ILE A C 1
ATOM 6258 O O . ILE A 1 798 ? 91.194 75.748 29.702 1.00 22.65 798 ILE A O 1
ATOM 6263 N N . GLY A 1 799 ? 89.304 75.342 28.547 1.00 24.01 799 GLY A N 1
ATOM 6264 C CA . GLY A 1 799 ? 88.610 76.460 29.161 1.00 24.79 799 GLY A CA 1
ATOM 6265 C C . GLY A 1 799 ? 87.597 76.169 30.252 1.00 25.71 799 GLY A C 1
ATOM 6266 O O . GLY A 1 799 ? 87.030 77.101 30.821 1.00 23.03 799 GLY A O 1
ATOM 6267 N N . SER A 1 800 ? 87.353 74.896 30.552 1.00 23.53 800 SER A N 1
ATOM 6268 C CA . SER A 1 800 ? 86.388 74.561 31.596 1.00 24.49 800 SER A CA 1
ATOM 6269 C C . SER A 1 800 ? 86.741 73.250 32.281 1.00 24.21 800 SER A C 1
ATOM 6270 O O . SER A 1 800 ? 87.380 72.379 31.684 1.00 23.17 800 SER A O 1
ATOM 6273 N N . PRO A 1 801 ? 86.330 73.093 33.548 1.00 21.96 801 PRO A N 1
ATOM 6274 C CA . PRO A 1 801 ? 86.628 71.851 34.269 1.00 21.77 801 PRO A CA 1
ATOM 6275 C C . PRO A 1 801 ? 85.910 70.694 33.576 1.00 21.96 801 PRO A C 1
ATOM 6276 O O . PRO A 1 801 ? 86.237 69.529 33.790 1.00 21.50 801 PRO A O 1
ATOM 6280 N N . PHE A 1 802 ? 84.919 71.038 32.758 1.00 21.64 802 PHE A N 1
ATOM 6281 C CA . PHE A 1 802 ? 84.157 70.049 32.000 1.00 22.60 802 PHE A CA 1
ATOM 6282 C C . PHE A 1 802 ? 85.140 69.330 31.087 1.00 22.94 802 PHE A C 1
ATOM 6283 O O . PHE A 1 802 ? 85.196 68.100 31.051 1.00 23.09 802 PHE A O 1
ATOM 6291 N N . MET A 1 803 ? 85.913 70.119 30.348 1.00 22.86 803 MET A N 1
ATOM 6292 C CA . MET A 1 803 ? 86.912 69.585 29.436 1.00 23.64 803 MET A CA 1
ATOM 6293 C C . MET A 1 803 ? 88.023 68.924 30.251 1.00 22.54 803 MET A C 1
ATOM 6294 O O . MET A 1 803 ? 88.615 67.939 29.814 1.00 22.68 803 MET A O 1
ATOM 6299 N N . SER A 1 804 ? 88.300 69.464 31.437 1.00 21.27 804 SER A N 1
ATOM 6300 C CA . SER A 1 804 ? 89.328 68.890 32.304 1.00 20.04 804 SER A CA 1
ATOM 6301 C C . SER A 1 804 ? 89.013 67.423 32.596 1.00 19.50 804 SER A C 1
ATOM 6302 O O . SER A 1 804 ? 89.917 66.600 32.720 1.00 18.67 804 SER A O 1
ATOM 6305 N N . PHE A 1 805 ? 87.727 67.101 32.700 1.00 18.61 805 PHE A N 1
ATOM 6306 C CA . PHE A 1 805 ? 87.304 65.730 32.988 1.00 19.78 805 PHE A CA 1
ATOM 6307 C C . PHE A 1 805 ? 87.840 64.777 31.925 1.00 21.23 805 PHE A C 1
ATOM 6308 O O . PHE A 1 805 ? 88.406 63.728 32.244 1.00 20.83 805 PHE A O 1
ATOM 6316 N N . PHE A 1 806 ? 87.650 65.142 30.663 1.00 21.15 806 PHE A N 1
ATOM 6317 C CA . PHE A 1 806 ? 88.121 64.319 29.558 1.00 22.58 806 PHE A CA 1
ATOM 6318 C C . PHE A 1 806 ? 89.646 64.264 29.578 1.00 21.29 806 PHE A C 1
ATOM 6319 O O . PHE A 1 806 ? 90.244 63.230 29.282 1.00 20.97 806 PHE A O 1
ATOM 6327 N N . TYR A 1 807 ? 90.271 65.375 29.949 1.00 21.17 807 TYR A N 1
ATOM 6328 C CA . TYR A 1 807 ? 91.727 65.444 30.024 1.00 20.76 807 TYR A CA 1
ATOM 6329 C C . TYR A 1 807 ? 92.248 64.458 31.076 1.00 20.93 807 TYR A C 1
ATOM 6330 O O . TYR A 1 807 ? 93.259 63.780 30.862 1.00 19.20 807 TYR A O 1
ATOM 6339 N N . TYR A 1 808 ? 91.551 64.372 32.205 1.00 18.88 808 TYR A N 1
ATOM 6340 C CA . TYR A 1 808 ? 91.959 63.458 33.270 1.00 18.78 808 TYR A CA 1
ATOM 6341 C C . TYR A 1 808 ? 91.776 62.004 32.834 1.00 19.10 808 TYR A C 1
ATOM 6342 O O . TYR A 1 808 ? 92.572 61.137 33.197 1.00 19.32 808 TYR A O 1
ATOM 6351 N N . GLU A 1 809 ? 90.731 61.731 32.060 1.00 20.41 809 GLU A N 1
ATOM 6352 C CA . GLU A 1 809 ? 90.516 60.370 31.581 1.00 21.74 809 GLU A CA 1
ATOM 6353 C C . GLU A 1 809 ? 91.707 59.994 30.700 1.00 23.69 809 GLU A C 1
ATOM 6354 O O . GLU A 1 809 ? 92.157 58.845 30.699 1.00 22.23 809 GLU A O 1
ATOM 6360 N N . ALA A 1 810 ? 92.221 60.976 29.962 1.00 22.07 810 ALA A N 1
ATOM 6361 C CA . ALA A 1 810 ? 93.372 60.764 29.096 1.00 23.36 810 ALA A CA 1
ATOM 6362 C C . ALA A 1 810 ? 94.629 60.532 29.936 1.00 23.59 810 ALA A C 1
ATOM 6363 O O . ALA A 1 810 ? 95.437 59.654 29.618 1.00 24.10 810 ALA A O 1
ATOM 6365 N N . LEU A 1 811 ? 94.798 61.313 31.003 1.00 22.35 811 LEU A N 1
ATOM 6366 C CA . LEU A 1 811 ? 95.969 61.153 31.866 1.00 22.13 811 LEU A CA 1
ATOM 6367 C C . LEU A 1 811 ? 95.945 59.786 32.553 1.00 22.82 811 LEU A C 1
ATOM 6368 O O . LEU A 1 811 ? 96.991 59.187 32.789 1.00 21.93 811 LEU A O 1
ATOM 6373 N N . GLU A 1 812 ? 94.751 59.296 32.867 1.00 22.37 812 GLU A N 1
ATOM 6374 C CA . GLU A 1 812 ? 94.613 57.992 33.506 1.00 23.97 812 GLU A CA 1
ATOM 6375 C C . GLU A 1 812 ? 95.055 56.923 32.505 1.00 25.07 812 GLU A C 1
ATOM 6376 O O . GLU A 1 812 ? 95.815 56.016 32.840 1.00 23.98 812 GLU A O 1
ATOM 6382 N N . LYS A 1 813 ? 94.580 57.055 31.272 1.00 25.41 813 LYS A N 1
ATOM 6383 C CA . LYS A 1 813 ? 94.919 56.124 30.203 1.00 27.40 813 LYS A CA 1
ATOM 6384 C C . LYS A 1 813 ? 96.426 56.139 29.942 1.00 27.21 813 LYS A C 1
ATOM 6385 O O . LYS A 1 813 ? 97.020 55.106 29.637 1.00 27.83 813 LYS A O 1
ATOM 6391 N N . ALA A 1 814 ? 97.035 57.314 30.068 1.00 26.21 814 ALA A N 1
ATOM 6392 C CA . ALA A 1 814 ? 98.468 57.470 29.841 1.00 26.67 814 ALA A CA 1
ATOM 6393 C C . ALA A 1 814 ? 99.292 57.148 31.084 1.00 26.39 814 ALA A C 1
ATOM 6394 O O . ALA A 1 814 ? 100.521 57.183 31.045 1.00 26.56 814 ALA A O 1
ATOM 6396 N N . GLY A 1 815 ? 98.616 56.842 32.185 1.00 26.35 815 GLY A N 1
ATOM 6397 C CA . GLY A 1 815 ? 99.318 56.526 33.418 1.00 25.67 815 GLY A CA 1
ATOM 6398 C C . GLY A 1 815 ? 100.026 57.722 34.034 1.00 25.89 815 GLY A C 1
ATOM 6399 O O . GLY A 1 815 ? 101.112 57.583 34.591 1.00 25.25 815 GLY A O 1
ATOM 6400 N N . ARG A 1 816 ? 99.414 58.901 33.945 1.00 23.89 816 ARG A N 1
ATOM 6401 C CA . ARG A 1 816 ? 100.015 60.112 34.499 1.00 24.84 816 ARG A CA 1
ATOM 6402 C C . ARG A 1 816 ? 99.169 60.671 35.641 1.00 23.96 816 ARG A C 1
ATOM 6403 O O . ARG A 1 816 ? 98.713 61.816 35.586 1.00 25.11 816 ARG A O 1
ATOM 6411 N N . GLN A 1 817 ? 98.972 59.859 36.676 1.00 22.15 817 GLN A N 1
ATOM 6412 C CA . GLN A 1 817 ? 98.167 60.256 37.824 1.00 21.44 817 GLN A CA 1
ATOM 6413 C C . GLN A 1 817 ? 98.729 61.445 38.595 1.00 22.36 817 GLN A C 1
ATOM 6414 O O . GLN A 1 817 ? 97.968 62.279 39.085 1.00 21.45 817 GLN A O 1
ATOM 6420 N N . THR A 1 818 ? 100.052 61.531 38.708 1.00 21.50 818 THR A N 1
ATOM 6421 C CA . THR A 1 818 ? 100.659 62.640 39.435 1.00 22.66 818 THR A CA 1
ATOM 6422 C C . THR A 1 818 ? 100.365 63.970 38.741 1.00 21.66 818 THR A C 1
ATOM 6423 O O . THR A 1 818 ? 100.077 64.974 39.400 1.00 20.81 818 THR A O 1
ATOM 6427 N N . LEU A 1 819 ? 100.428 63.970 37.414 1.00 20.68 819 LEU A N 1
ATOM 6428 C CA . LEU A 1 819 ? 100.147 65.172 36.640 1.00 22.88 819 LEU A CA 1
ATOM 6429 C C . LEU A 1 819 ? 98.679 65.547 36.833 1.00 22.65 819 LEU A C 1
ATOM 6430 O O . LEU A 1 819 ? 98.325 66.727 36.868 1.00 21.42 819 LEU A O 1
ATOM 6435 N N . MET A 1 820 ? 97.831 64.528 36.943 1.00 20.91 820 MET A N 1
ATOM 6436 C CA . MET A 1 820 ? 96.404 64.730 37.150 1.00 20.12 820 MET A CA 1
ATOM 6437 C C . MET A 1 820 ? 96.200 65.432 38.490 1.00 20.43 820 MET A C 1
ATOM 6438 O O . MET A 1 820 ? 95.465 66.416 38.578 1.00 19.45 820 MET A O 1
ATOM 6443 N N . LEU A 1 821 ? 96.858 64.932 39.533 1.00 19.30 821 LEU A N 1
ATOM 6444 C CA . LEU A 1 821 ? 96.736 65.539 40.854 1.00 19.62 821 LEU A CA 1
ATOM 6445 C C . LEU A 1 821 ? 97.216 66.983 40.870 1.00 19.75 821 LEU A C 1
ATOM 6446 O O . LEU A 1 821 ? 96.573 67.851 41.466 1.00 18.88 821 LEU A O 1
ATOM 6451 N N . ASP A 1 822 ? 98.348 67.247 40.229 1.00 18.94 822 ASP A N 1
ATOM 6452 C CA . ASP A 1 822 ? 98.860 68.609 40.205 1.00 21.26 822 ASP A CA 1
ATOM 6453 C C . ASP A 1 822 ? 97.930 69.545 39.449 1.00 19.68 822 ASP A C 1
ATOM 6454 O O . ASP A 1 822 ? 97.802 70.717 39.805 1.00 20.61 822 ASP A O 1
ATOM 6459 N N . ASP A 1 823 ? 97.278 69.035 38.410 1.00 18.27 823 ASP A N 1
ATOM 6460 C CA . ASP A 1 823 ? 96.354 69.857 37.641 1.00 19.71 823 ASP A CA 1
ATOM 6461 C C . ASP A 1 823 ? 95.146 70.180 38.521 1.00 19.46 823 ASP A C 1
ATOM 6462 O O . ASP A 1 823 ? 94.680 71.320 38.563 1.00 17.81 823 ASP A O 1
ATOM 6467 N N . ILE A 1 824 ? 94.637 69.169 39.220 1.00 19.08 824 ILE A N 1
ATOM 6468 C CA . ILE A 1 824 ? 93.497 69.368 40.102 1.00 18.70 824 ILE A CA 1
ATOM 6469 C C . ILE A 1 824 ? 93.858 70.398 41.170 1.00 19.00 824 ILE A C 1
ATOM 6470 O O . ILE A 1 824 ? 93.098 71.335 41.423 1.00 20.62 824 ILE A O 1
ATOM 6475 N N . ARG A 1 825 ? 95.024 70.233 41.786 1.00 18.37 825 ARG A N 1
ATOM 6476 C CA . ARG A 1 825 ? 95.474 71.163 42.816 1.00 18.43 825 ARG A CA 1
ATOM 6477 C C . ARG A 1 825 ? 95.483 72.603 42.306 1.00 18.98 825 ARG A C 1
ATOM 6478 O O . ARG A 1 825 ? 94.989 73.505 42.975 1.00 18.99 825 ARG A O 1
ATOM 6486 N N . ARG A 1 826 ? 96.040 72.808 41.119 1.00 18.62 826 ARG A N 1
ATOM 6487 C CA . ARG A 1 826 ? 96.123 74.144 40.543 1.00 21.83 826 ARG A CA 1
ATOM 6488 C C . ARG A 1 826 ? 94.769 74.716 40.146 1.00 21.81 826 ARG A C 1
ATOM 6489 O O . ARG A 1 826 ? 94.389 75.807 40.581 1.00 21.10 826 ARG A O 1
ATOM 6504 N N . ASN A 1 827 ? 94.039 73.967 39.331 1.00 20.20 827 ASN A N 1
ATOM 6505 C CA . ASN A 1 827 ? 92.757 74.427 38.825 1.00 22.59 827 ASN A CA 1
ATOM 6506 C C . ASN A 1 827 ? 91.594 74.490 39.792 1.00 22.90 827 ASN A C 1
ATOM 6507 O O . ASN A 1 827 ? 90.786 75.416 39.726 1.00 22.23 827 ASN A O 1
ATOM 6512 N N . TYR A 1 828 ? 91.488 73.516 40.685 1.00 20.18 828 TYR A N 1
ATOM 6513 C CA . TYR A 1 828 ? 90.409 73.558 41.652 1.00 19.29 828 TYR A CA 1
ATOM 6514 C C . TYR A 1 828 ? 90.883 74.380 42.843 1.00 18.88 828 TYR A C 1
ATOM 6515 O O . TYR A 1 828 ? 90.079 74.997 43.544 1.00 17.82 828 TYR A O 1
ATOM 6524 N N . GLY A 1 829 ? 92.196 74.409 43.054 1.00 18.14 829 GLY A N 1
ATOM 6525 C CA . GLY A 1 829 ? 92.743 75.202 44.142 1.00 16.97 829 GLY A CA 1
ATOM 6526 C C . GLY A 1 829 ? 92.428 76.681 43.935 1.00 18.25 829 GLY A C 1
ATOM 6527 O O . GLY A 1 829 ? 92.187 77.417 44.894 1.00 17.97 829 GLY A O 1
ATOM 6528 N N . GLN A 1 830 ? 92.423 77.122 42.680 1.00 18.11 830 GLN A N 1
ATOM 6529 C CA . GLN A 1 830 ? 92.127 78.520 42.378 1.00 19.32 830 GLN A CA 1
ATOM 6530 C C . GLN A 1 830 ? 90.668 78.836 42.727 1.00 19.85 830 GLN A C 1
ATOM 6531 O O . GLN A 1 830 ? 90.339 79.962 43.095 1.00 18.84 830 GLN A O 1
ATOM 6537 N N . MET A 1 831 ? 89.795 77.839 42.615 1.00 18.06 831 MET A N 1
ATOM 6538 C CA . MET A 1 831 ? 88.386 78.030 42.953 1.00 17.42 831 MET A CA 1
ATOM 6539 C C . MET A 1 831 ? 88.288 78.245 44.456 1.00 16.23 831 MET A C 1
ATOM 6540 O O . MET A 1 831 ? 87.607 79.159 44.925 1.00 15.49 831 MET A O 1
ATOM 6545 N N . LEU A 1 832 ? 88.980 77.392 45.206 1.00 16.72 832 LEU A N 1
ATOM 6546 C CA . LEU A 1 832 ? 88.986 77.473 46.657 1.00 17.38 832 LEU A CA 1
ATOM 6547 C C . LEU A 1 832 ? 89.615 78.775 47.154 1.00 17.49 832 LEU A C 1
ATOM 6548 O O . LEU A 1 832 ? 89.271 79.269 48.232 1.00 18.60 832 LEU A O 1
ATOM 6553 N N . ARG A 1 833 ? 90.537 79.327 46.371 1.00 16.96 833 ARG A N 1
ATOM 6554 C CA . ARG A 1 833 ? 91.189 80.571 46.759 1.00 16.97 833 ARG A CA 1
ATOM 6555 C C . ARG A 1 833 ? 90.124 81.653 46.905 1.00 17.96 833 ARG A C 1
ATOM 6556 O O . ARG A 1 833 ? 90.211 82.503 47.789 1.00 18.24 833 ARG A O 1
ATOM 6564 N N . TYR A 1 834 ? 89.113 81.605 46.043 1.00 18.86 834 TYR A N 1
ATOM 6565 C CA . TYR A 1 834 ? 88.031 82.582 46.089 1.00 21.01 834 TYR A CA 1
ATOM 6566 C C . TYR A 1 834 ? 86.841 82.095 46.913 1.00 20.31 834 TYR A C 1
ATOM 6567 O O . TYR A 1 834 ? 85.710 82.538 46.719 1.00 21.26 834 TYR A O 1
ATOM 6576 N N . ASP A 1 835 ? 87.116 81.179 47.836 1.00 19.69 835 ASP A N 1
ATOM 6577 C CA . ASP A 1 835 ? 86.110 80.624 48.741 1.00 19.64 835 ASP A CA 1
ATOM 6578 C C . ASP A 1 835 ? 84.950 79.892 48.065 1.00 19.29 835 ASP A C 1
ATOM 6579 O O . ASP A 1 835 ? 83.818 79.929 48.544 1.00 16.50 835 ASP A O 1
ATOM 6584 N N . ALA A 1 836 ? 85.231 79.216 46.958 1.00 18.51 836 ALA A N 1
ATOM 6585 C CA . ALA A 1 836 ? 84.194 78.467 46.261 1.00 20.02 836 ALA A CA 1
ATOM 6586 C C . ALA A 1 836 ? 83.712 77.312 47.145 1.00 20.18 836 ALA A C 1
ATOM 6587 O O . ALA A 1 836 ? 84.494 76.714 47.885 1.00 20.68 836 ALA A O 1
ATOM 6589 N N . THR A 1 837 ? 82.421 77.010 47.083 1.00 18.21 837 THR A N 1
ATOM 6590 C CA . THR A 1 837 ? 81.880 75.904 47.861 1.00 17.35 837 THR A CA 1
ATOM 6591 C C . THR A 1 837 ? 81.309 74.889 46.879 1.00 16.98 837 THR A C 1
ATOM 6592 O O . THR A 1 837 ? 80.759 73.862 47.275 1.00 17.23 837 THR A O 1
ATOM 6596 N N . THR A 1 838 ? 81.457 75.206 45.594 1.00 16.40 838 THR A N 1
ATOM 6597 C CA . THR A 1 838 ? 81.003 74.367 44.489 1.00 18.18 838 THR A CA 1
ATOM 6598 C C . THR A 1 838 ? 81.966 74.582 43.320 1.00 18.37 838 THR A C 1
ATOM 6599 O O . THR A 1 838 ? 82.754 75.528 43.328 1.00 17.87 838 THR A O 1
ATOM 6603 N N . CYS A 1 839 ? 81.900 73.710 42.316 1.00 17.73 839 CYS A N 1
ATOM 6604 C CA . CYS A 1 839 ? 82.785 73.798 41.158 1.00 17.31 839 CYS A CA 1
ATOM 6605 C C . CYS A 1 839 ? 82.285 74.727 40.060 1.00 18.25 839 CYS A C 1
ATOM 6606 O O . CYS A 1 839 ? 81.140 74.622 39.606 1.00 17.64 839 CYS A O 1
ATOM 6609 N N . TRP A 1 840 ? 83.174 75.613 39.623 1.00 17.37 840 TRP A N 1
ATOM 6610 C CA . TRP A 1 840 ? 82.866 76.596 38.591 1.00 17.64 840 TRP A CA 1
ATOM 6611 C C . TRP A 1 840 ? 82.543 75.995 37.238 1.00 18.40 840 TRP A C 1
ATOM 6612 O O . TRP A 1 840 ? 83.090 74.966 36.850 1.00 18.27 840 TRP A O 1
ATOM 6623 N N . GLU A 1 841 ? 81.667 76.678 36.512 1.00 18.09 841 GLU A N 1
ATOM 6624 C CA . GLU A 1 841 ? 81.266 76.258 35.180 1.00 20.06 841 GLU A CA 1
ATOM 6625 C C . GLU A 1 841 ? 82.463 76.342 34.233 1.00 20.34 841 GLU A C 1
ATOM 6626 O O . GLU A 1 841 ? 82.676 75.462 33.402 1.00 20.22 841 GLU A O 1
ATOM 6632 N N . MET A 1 842 ? 83.236 77.414 34.361 1.00 20.21 842 MET A N 1
ATOM 6633 C CA . MET A 1 842 ? 84.391 77.629 33.499 1.00 22.00 842 MET A CA 1
ATOM 6634 C C . MET A 1 842 ? 85.568 78.178 34.281 1.00 22.62 842 MET A C 1
ATOM 6635 O O . MET A 1 842 ? 85.434 78.555 35.452 1.00 21.22 842 MET A O 1
ATOM 6640 N N . TYR A 1 843 ? 86.722 78.226 33.620 1.00 21.55 843 TYR A N 1
ATOM 6641 C CA . TYR A 1 843 ? 87.933 78.760 34.223 1.00 22.41 843 TYR A CA 1
ATOM 6642 C C . TYR A 1 843 ? 88.015 80.251 33.926 1.00 24.03 843 TYR A C 1
ATOM 6643 O O . TYR A 1 843 ? 87.410 80.736 32.968 1.00 22.45 843 TYR A O 1
ATOM 6652 N N . PRO A 1 844 ? 88.753 81.001 34.756 1.00 25.88 844 PRO A N 1
ATOM 6653 C CA . PRO A 1 844 ? 88.900 82.444 34.552 1.00 27.55 844 PRO A CA 1
ATOM 6654 C C . PRO A 1 844 ? 89.751 82.730 33.319 1.00 30.45 844 PRO A C 1
ATOM 6655 O O . PRO A 1 844 ? 90.428 81.840 32.801 1.00 29.94 844 PRO A O 1
ATOM 6659 N N . ASN A 1 845 ? 89.706 83.976 32.860 1.00 32.66 845 ASN A N 1
ATOM 6660 C CA . ASN A 1 845 ? 90.486 84.437 31.717 1.00 35.69 845 ASN A CA 1
ATOM 6661 C C . ASN A 1 845 ? 90.106 83.905 30.337 1.00 37.00 845 ASN A C 1
ATOM 6662 O O . ASN A 1 845 ? 90.951 83.797 29.446 1.00 36.44 845 ASN A O 1
ATOM 6667 N N . PHE A 1 846 ? 88.833 83.562 30.174 1.00 37.35 846 PHE A N 1
ATOM 6668 C CA . PHE A 1 846 ? 88.295 83.116 28.892 1.00 37.37 846 PHE A CA 1
ATOM 6669 C C . PHE A 1 846 ? 87.078 84.016 28.706 1.00 37.98 846 PHE A C 1
ATOM 6670 O O . PHE A 1 846 ? 86.278 84.174 29.627 1.00 36.76 846 PHE A O 1
ATOM 6678 N N . ALA A 1 847 ? 86.943 84.616 27.529 1.00 37.74 847 ALA A N 1
ATOM 6679 C CA . ALA A 1 847 ? 85.830 85.526 27.273 1.00 37.44 847 ALA A CA 1
ATOM 6680 C C . ALA A 1 847 ? 84.486 84.857 27.001 1.00 37.46 847 ALA A C 1
ATOM 6681 O O . ALA A 1 847 ? 83.436 85.489 27.142 1.00 37.96 847 ALA A O 1
ATOM 6683 N N . GLU A 1 848 ? 84.508 83.583 26.623 1.00 37.14 848 GLU A N 1
ATOM 6684 C CA . GLU A 1 848 ? 83.272 82.869 26.304 1.00 36.59 848 GLU A CA 1
ATOM 6685 C C . GLU A 1 848 ? 82.262 82.678 27.436 1.00 35.57 848 GLU A C 1
ATOM 6686 O O . GLU A 1 848 ? 82.613 82.617 28.617 1.00 33.82 848 GLU A O 1
ATOM 6692 N N . ASN A 1 849 ? 80.996 82.604 27.035 1.00 33.84 849 ASN A N 1
ATOM 6693 C CA . ASN A 1 849 ? 79.875 82.335 27.926 1.00 33.56 849 ASN A CA 1
ATOM 6694 C C . ASN A 1 849 ? 79.766 83.125 29.239 1.00 32.44 849 ASN A C 1
ATOM 6695 O O . ASN A 1 849 ? 79.391 82.565 30.266 1.00 31.79 849 ASN A O 1
ATOM 6700 N N . ARG A 1 850 ? 80.077 84.419 29.212 1.00 31.54 850 ARG A N 1
ATOM 6701 C CA . ARG A 1 850 ? 79.975 85.241 30.420 1.00 31.54 850 ARG A CA 1
ATOM 6702 C C . ARG A 1 850 ? 79.739 86.715 30.074 1.00 33.07 850 ARG A C 1
ATOM 6703 O O . ARG A 1 850 ? 80.263 87.218 29.081 1.00 30.39 850 ARG A O 1
ATOM 6711 N N . SER A 1 851 ? 78.943 87.395 30.898 1.00 32.96 851 SER A N 1
ATOM 6712 C CA . SER A 1 851 ? 78.598 88.800 30.673 1.00 35.13 851 SER A CA 1
ATOM 6713 C C . SER A 1 851 ? 79.765 89.781 30.694 1.00 35.80 851 SER A C 1
ATOM 6714 O O . SER A 1 851 ? 79.716 90.825 30.036 1.00 36.61 851 SER A O 1
ATOM 6717 N N . ASN A 1 852 ? 80.802 89.454 31.459 1.00 36.52 852 ASN A N 1
ATOM 6718 C CA . ASN A 1 852 ? 81.985 90.302 31.568 1.00 36.95 852 ASN A CA 1
ATOM 6719 C C . ASN A 1 852 ? 83.218 89.403 31.595 1.00 38.02 852 ASN A C 1
ATOM 6720 O O . ASN A 1 852 ? 83.293 88.464 32.388 1.00 36.91 852 ASN A O 1
ATOM 6725 N N . PRO A 1 853 ? 84.205 89.685 30.727 1.00 39.57 853 PRO A N 1
ATOM 6726 C CA . PRO A 1 853 ? 85.440 88.899 30.641 1.00 40.73 853 PRO A CA 1
ATOM 6727 C C . PRO A 1 853 ? 86.267 88.844 31.925 1.00 41.13 853 PRO A C 1
ATOM 6728 O O . PRO A 1 853 ? 87.157 88.002 32.058 1.00 41.68 853 PRO A O 1
ATOM 6732 N N . ASP A 1 854 ? 85.978 89.740 32.866 1.00 39.95 854 ASP A N 1
ATOM 6733 C CA . ASP A 1 854 ? 86.707 89.768 34.131 1.00 39.04 854 ASP A CA 1
ATOM 6734 C C . ASP A 1 854 ? 86.101 88.796 35.139 1.00 36.64 854 ASP A C 1
ATOM 6735 O O . ASP A 1 854 ? 86.704 88.507 36.173 1.00 36.97 854 ASP A O 1
ATOM 6740 N N . MET A 1 855 ? 84.906 88.298 34.841 1.00 33.21 855 MET A N 1
ATOM 6741 C CA . MET A 1 855 ? 84.240 87.365 35.742 1.00 30.70 855 MET A CA 1
ATOM 6742 C C . MET A 1 855 ? 85.031 86.071 35.833 1.00 28.87 855 MET A C 1
ATOM 6743 O O . MET A 1 855 ? 85.578 85.597 34.835 1.00 27.45 855 MET A O 1
ATOM 6748 N N . LEU A 1 856 ? 85.084 85.498 37.030 1.00 25.14 856 LEU A N 1
ATOM 6749 C CA . LEU A 1 856 ? 85.799 84.246 37.225 1.00 23.89 856 LEU A CA 1
ATOM 6750 C C . LEU A 1 856 ? 85.119 83.159 36.398 1.00 22.89 856 LEU A C 1
ATOM 6751 O O . LEU A 1 856 ? 85.779 82.286 35.829 1.00 23.36 856 LEU A O 1
ATOM 6756 N N . THR A 1 857 ? 83.793 83.237 36.328 1.00 21.67 857 THR A N 1
ATOM 6757 C CA . THR A 1 857 ? 82.974 82.264 35.612 1.00 21.07 857 THR A CA 1
ATOM 6758 C C . THR A 1 857 ? 81.540 82.793 35.631 1.00 21.55 857 THR A C 1
ATOM 6759 O O . THR A 1 857 ? 81.241 83.734 36.370 1.00 20.67 857 THR A O 1
ATOM 6763 N N . ARG A 1 858 ? 80.657 82.215 34.823 1.00 20.95 858 ARG A N 1
ATOM 6764 C CA . ARG A 1 858 ? 79.260 82.655 34.840 1.00 19.25 858 ARG A CA 1
ATOM 6765 C C . ARG A 1 858 ? 78.636 81.958 36.046 1.00 19.42 858 ARG A C 1
ATOM 6766 O O . ARG A 1 858 ? 78.423 82.567 37.096 1.00 18.61 858 ARG A O 1
ATOM 6774 N N . SER A 1 859 ? 78.358 80.668 35.886 1.00 18.50 859 SER A N 1
ATOM 6775 C CA . SER A 1 859 ? 77.797 79.856 36.958 1.00 18.17 859 SER A CA 1
ATOM 6776 C C . SER A 1 859 ? 78.928 79.362 37.862 1.00 19.66 859 SER A C 1
ATOM 6777 O O . SER A 1 859 ? 79.971 78.908 37.378 1.00 18.27 859 SER A O 1
ATOM 6780 N N . HIS A 1 860 ? 78.723 79.452 39.173 1.00 18.15 860 HIS A N 1
ATOM 6781 C CA . HIS A 1 860 ? 79.730 79.007 40.128 1.00 18.60 860 HIS A CA 1
ATOM 6782 C C . HIS A 1 860 ? 79.464 77.588 40.611 1.00 19.12 860 HIS A C 1
ATOM 6783 O O . HIS A 1 860 ? 80.202 77.065 41.446 1.00 20.77 860 HIS A O 1
ATOM 6790 N N . CYS A 1 861 ? 78.416 76.965 40.082 1.00 18.18 861 CYS A N 1
ATOM 6791 C CA . CYS A 1 861 ? 78.054 75.611 40.491 1.00 19.10 861 CYS A CA 1
ATOM 6792 C C . CYS A 1 861 ? 77.563 74.792 39.296 1.00 19.33 861 CYS A C 1
ATOM 6793 O O . CYS A 1 861 ? 76.379 74.812 38.973 1.00 19.35 861 CYS A O 1
ATOM 6796 N N . HIS A 1 862 ? 78.485 74.085 38.645 1.00 18.41 862 HIS A N 1
ATOM 6797 C CA . HIS A 1 862 ? 78.178 73.247 37.481 1.00 19.07 862 HIS A CA 1
ATOM 6798 C C . HIS A 1 862 ? 78.757 71.865 37.756 1.00 19.12 862 HIS A C 1
ATOM 6799 O O . HIS A 1 862 ? 79.975 71.690 37.746 1.00 17.60 862 HIS A O 1
ATOM 6806 N N . ALA A 1 863 ? 77.890 70.887 37.998 1.00 20.28 863 ALA A N 1
ATOM 6807 C CA . ALA A 1 863 ? 78.358 69.540 38.304 1.00 20.76 863 ALA A CA 1
ATOM 6808 C C . ALA A 1 863 ? 79.144 68.896 37.170 1.00 20.12 863 ALA A C 1
ATOM 6809 O O . ALA A 1 863 ? 79.806 67.883 37.379 1.00 18.44 863 ALA A O 1
ATOM 6811 N N . TRP A 1 864 ? 79.085 69.464 35.969 1.00 20.37 864 TRP A N 1
ATOM 6812 C CA . TRP A 1 864 ? 79.849 68.872 34.880 1.00 19.95 864 TRP A CA 1
ATOM 6813 C C . TRP A 1 864 ? 81.338 69.133 35.139 1.00 19.61 864 TRP A C 1
ATOM 6814 O O . TRP A 1 864 ? 82.212 68.574 34.470 1.00 20.69 864 TRP A O 1
ATOM 6825 N N . SER A 1 865 ? 81.604 69.950 36.159 1.00 16.78 865 SER A N 1
ATOM 6826 C CA . SER A 1 865 ? 82.960 70.322 36.566 1.00 16.53 865 SER A CA 1
ATOM 6827 C C . SER A 1 865 ? 83.426 69.589 37.833 1.00 16.33 865 SER A C 1
ATOM 6828 O O . SER A 1 865 ? 84.498 69.894 38.357 1.00 17.44 865 SER A O 1
ATOM 6831 N N . ALA A 1 866 ? 82.639 68.632 38.322 1.00 14.70 866 ALA A N 1
ATOM 6832 C CA . ALA A 1 866 ? 82.990 67.922 39.559 1.00 14.83 866 ALA A CA 1
ATOM 6833 C C . ALA A 1 866 ? 83.936 66.725 39.416 1.00 13.89 866 ALA A C 1
ATOM 6834 O O . ALA A 1 866 ? 83.916 65.809 40.244 1.00 13.05 866 ALA A O 1
ATOM 6836 N N . ALA A 1 867 ? 84.778 66.750 38.390 1.00 15.05 867 ALA A N 1
ATOM 6837 C CA . ALA A 1 867 ? 85.731 65.668 38.129 1.00 16.98 867 ALA A CA 1
ATOM 6838 C C . ALA A 1 867 ? 86.422 65.020 39.338 1.00 16.35 867 ALA A C 1
ATOM 6839 O O . ALA A 1 867 ? 86.474 63.792 39.435 1.00 17.67 867 ALA A O 1
ATOM 6841 N N . PRO A 1 868 ? 86.969 65.825 40.270 1.00 15.67 868 PRO A N 1
ATOM 6842 C CA . PRO A 1 868 ? 87.642 65.224 41.430 1.00 15.29 868 PRO A CA 1
ATOM 6843 C C . PRO A 1 868 ? 86.797 64.196 42.182 1.00 16.24 868 PRO A C 1
ATOM 6844 O O . PRO A 1 868 ? 87.334 63.237 42.741 1.00 13.93 868 PRO A O 1
ATOM 6848 N N . GLY A 1 869 ? 85.482 64.401 42.194 1.00 15.11 869 GLY A N 1
ATOM 6849 C CA . GLY A 1 869 ? 84.592 63.479 42.884 1.00 15.13 869 GLY A CA 1
ATOM 6850 C C . GLY A 1 869 ? 84.633 62.079 42.296 1.00 16.55 869 GLY A C 1
ATOM 6851 O O . GLY A 1 869 ? 84.258 61.104 42.951 1.00 16.79 869 GLY A O 1
ATOM 6852 N N . TYR A 1 870 ? 85.090 61.979 41.054 1.00 16.03 870 TYR A N 1
ATOM 6853 C CA . TYR A 1 870 ? 85.195 60.693 40.376 1.00 16.92 870 TYR A CA 1
ATOM 6854 C C . TYR A 1 870 ? 86.636 60.188 40.349 1.00 17.13 870 TYR A C 1
ATOM 6855 O O . TYR A 1 870 ? 86.901 59.052 40.730 1.00 16.78 870 TYR A O 1
ATOM 6864 N N . PHE A 1 871 ? 87.568 61.035 39.912 1.00 14.70 871 PHE A N 1
ATOM 6865 C CA . PHE A 1 871 ? 88.958 60.608 39.797 1.00 15.13 871 PHE A CA 1
ATOM 6866 C C . PHE A 1 871 ? 89.725 60.294 41.070 1.00 14.98 871 PHE A C 1
ATOM 6867 O O . PHE A 1 871 ? 90.593 59.421 41.056 1.00 14.66 871 PHE A O 1
ATOM 6875 N N . LEU A 1 872 ? 89.425 60.982 42.168 1.00 13.86 872 LEU A N 1
ATOM 6876 C CA . LEU A 1 872 ? 90.144 60.708 43.406 1.00 14.47 872 LEU A CA 1
ATOM 6877 C C . LEU A 1 872 ? 89.831 59.293 43.890 1.00 16.70 872 LEU A C 1
ATOM 6878 O O . LEU A 1 872 ? 90.728 58.563 44.311 1.00 15.11 872 LEU A O 1
ATOM 6883 N N . GLY A 1 873 ? 88.565 58.899 43.814 1.00 16.09 873 GLY A N 1
ATOM 6884 C CA . GLY A 1 873 ? 88.204 57.557 44.242 1.00 15.65 873 GLY A CA 1
ATOM 6885 C C . GLY A 1 873 ? 88.601 56.481 43.235 1.00 15.93 873 GLY A C 1
ATOM 6886 O O . GLY A 1 873 ? 88.967 55.369 43.620 1.00 16.07 873 GLY A O 1
ATOM 6887 N N . SER A 1 874 ? 88.549 56.807 41.946 1.00 16.18 874 SER A N 1
ATOM 6888 C CA . SER A 1 874 ? 88.874 55.835 40.902 1.00 17.13 874 SER A CA 1
ATOM 6889 C C . SER A 1 874 ? 90.355 55.743 40.534 1.00 19.11 874 SER A C 1
ATOM 6890 O O . SER A 1 874 ? 90.958 54.666 40.591 1.00 20.15 874 SER A O 1
ATOM 6895 N N . SER A 1 875 ? 90.947 56.868 40.159 1.00 18.81 875 SER A N 1
ATOM 6896 C CA . SER A 1 875 ? 92.346 56.881 39.752 1.00 18.23 875 SER A CA 1
ATOM 6897 C C . SER A 1 875 ? 93.377 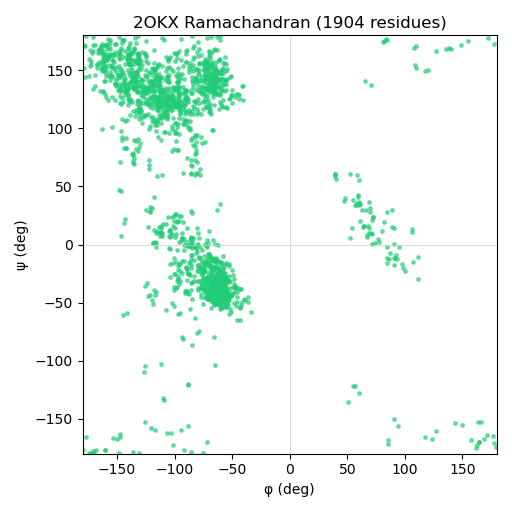56.817 40.874 1.00 18.81 875 SER A C 1
ATOM 6898 O O . SER A 1 875 ? 94.419 56.180 40.722 1.00 20.15 875 SER A O 1
ATOM 6901 N N . ILE A 1 876 ? 93.082 57.471 41.994 1.00 17.44 876 ILE A N 1
ATOM 6902 C CA . ILE A 1 876 ? 94.009 57.557 43.126 1.00 15.98 876 ILE A CA 1
ATOM 6903 C C . ILE A 1 876 ? 93.780 56.541 44.243 1.00 16.66 876 ILE A C 1
ATOM 6904 O O . ILE A 1 876 ? 94.675 55.755 44.564 1.00 17.58 876 ILE A O 1
ATOM 6909 N N . LEU A 1 877 ? 92.602 56.568 44.857 1.00 15.00 877 LEU A N 1
ATOM 6910 C CA . LEU A 1 877 ? 92.306 55.609 45.917 1.00 15.88 877 LEU A CA 1
ATOM 6911 C C . LEU A 1 877 ? 92.502 54.215 45.315 1.00 17.53 877 LEU A C 1
ATOM 6912 O O . LEU A 1 877 ? 92.989 53.300 45.983 1.00 17.32 877 LEU A O 1
ATOM 6917 N N . GLY A 1 878 ? 92.100 54.070 44.054 1.00 17.92 878 GLY A N 1
ATOM 6918 C CA . GLY A 1 878 ? 92.278 52.812 43.346 1.00 17.76 878 GLY A CA 1
ATOM 6919 C C . GLY A 1 878 ? 91.075 51.925 43.087 1.00 17.59 878 GLY A C 1
ATOM 6920 O O . GLY A 1 878 ? 91.247 50.786 42.660 1.00 19.41 878 GLY A O 1
ATOM 6921 N N . VAL A 1 879 ? 89.864 52.424 43.314 1.00 16.90 879 VAL A N 1
ATOM 6922 C CA . VAL A 1 879 ? 88.670 51.602 43.108 1.00 17.35 879 VAL A CA 1
ATOM 6923 C C . VAL A 1 879 ? 88.057 51.730 41.719 1.00 17.35 879 VAL A C 1
ATOM 6924 O O . VAL A 1 879 ? 87.600 52.806 41.335 1.00 17.00 879 VAL A O 1
ATOM 6928 N N . LYS A 1 880 ? 88.038 50.625 40.977 1.00 15.71 880 LYS A N 1
ATOM 6929 C CA . LYS A 1 880 ? 87.460 50.605 39.637 1.00 18.62 880 LYS A CA 1
ATOM 6930 C C . LYS A 1 880 ? 86.545 49.400 39.430 1.00 18.46 880 LYS A C 1
ATOM 6931 O O . LYS A 1 880 ? 86.809 48.315 39.950 1.00 19.16 880 LYS A O 1
ATOM 6937 N N . ARG A 1 881 ? 85.471 49.602 38.673 1.00 18.29 881 ARG A N 1
ATOM 6938 C CA . ARG A 1 881 ? 84.520 48.534 38.358 1.00 18.98 881 ARG A CA 1
ATOM 6939 C C . ARG A 1 881 ? 85.286 47.514 37.509 1.00 20.45 881 ARG A C 1
ATOM 6940 O O . ARG A 1 881 ? 85.959 47.891 36.551 1.00 19.11 881 ARG A O 1
ATOM 6948 N N . GLY A 1 882 ? 85.179 46.231 37.853 1.00 21.50 882 GLY A N 1
ATOM 6949 C CA . GLY A 1 882 ? 85.900 45.202 37.113 1.00 24.65 882 GLY A CA 1
ATOM 6950 C C . GLY A 1 882 ? 85.077 44.360 36.152 1.00 26.66 882 GLY A C 1
ATOM 6951 O O . GLY A 1 882 ? 85.626 43.671 35.291 1.00 30.51 882 GLY A O 1
ATOM 6952 N N . ALA A 1 883 ? 83.760 44.388 36.319 1.00 25.71 883 ALA A N 1
ATOM 6953 C CA . ALA A 1 883 ? 82.837 43.652 35.460 1.00 25.33 883 ALA A CA 1
ATOM 6954 C C . ALA A 1 883 ? 81.508 44.361 35.598 1.00 24.35 883 ALA A C 1
ATOM 6955 O O . ALA A 1 883 ? 81.299 45.105 36.557 1.00 22.77 883 ALA A O 1
ATOM 6957 N N . ASP A 1 884 ? 80.607 44.136 34.652 1.00 23.92 884 ASP A N 1
ATOM 6958 C CA . ASP A 1 884 ? 79.308 44.782 34.716 1.00 24.80 884 ASP A CA 1
ATOM 6959 C C . ASP A 1 884 ? 78.627 44.496 36.047 1.00 23.23 884 ASP A C 1
ATOM 6960 O O . ASP A 1 884 ? 78.735 43.394 36.595 1.00 21.90 884 ASP A O 1
ATOM 6965 N N . GLY A 1 885 ? 77.938 45.507 36.567 1.00 20.78 885 GLY A N 1
ATOM 6966 C CA . GLY A 1 885 ? 77.243 45.365 37.831 1.00 21.11 885 GLY A CA 1
ATOM 6967 C C . GLY A 1 885 ? 78.179 45.219 39.020 1.00 20.33 885 GLY A C 1
ATOM 6968 O O . GLY A 1 885 ? 77.757 44.808 40.094 1.00 21.06 885 GLY A O 1
ATOM 6969 N N . TRP A 1 886 ? 79.448 45.559 38.829 1.00 20.41 886 TRP A N 1
ATOM 6970 C CA . TRP A 1 886 ? 80.444 45.455 39.890 1.00 20.72 886 TRP A CA 1
ATOM 6971 C C . TRP A 1 886 ? 80.558 44.045 40.469 1.00 22.50 886 TRP A C 1
ATOM 6972 O O . TRP A 1 886 ? 80.824 43.879 41.660 1.00 22.13 886 TRP A O 1
ATOM 6983 N N . ARG A 1 887 ? 80.362 43.031 39.628 1.00 21.60 887 ARG A N 1
ATOM 6984 C CA . ARG A 1 887 ? 80.472 41.647 40.082 1.00 24.93 887 ARG A CA 1
ATOM 6985 C C . ARG A 1 887 ? 81.919 41.374 40.492 1.00 22.93 887 ARG A C 1
ATOM 6986 O O . ARG A 1 887 ? 82.195 40.476 41.283 1.00 21.46 887 ARG A O 1
ATOM 6994 N N . THR A 1 888 ? 82.845 42.145 39.933 1.00 22.07 888 THR A N 1
ATOM 6995 C CA . THR A 1 888 ? 84.248 42.042 40.318 1.00 20.62 888 THR A CA 1
ATOM 6996 C C . THR A 1 888 ? 84.743 43.486 40.423 1.00 20.56 888 THR A C 1
ATOM 6997 O O . THR A 1 888 ? 84.203 44.385 39.779 1.00 19.42 888 THR A O 1
ATOM 7004 N N . VAL A 1 889 ? 85.752 43.711 41.250 1.00 19.49 889 VAL A N 1
ATOM 7005 C CA . VAL A 1 889 ? 86.290 45.048 41.414 1.00 18.44 889 VAL A CA 1
ATOM 7006 C C . VAL A 1 889 ? 87.803 44.994 41.360 1.00 19.00 889 VAL A C 1
ATOM 7007 O O . VAL A 1 889 ? 88.424 44.077 41.894 1.00 19.37 889 VAL A O 1
ATOM 7014 N N . ASP A 1 890 ? 88.389 45.967 40.676 1.00 17.81 890 ASP A N 1
ATOM 7015 C CA . ASP A 1 890 ? 89.831 46.053 40.557 1.00 18.88 890 ASP A CA 1
ATOM 7016 C C . ASP A 1 890 ? 90.328 47.118 41.525 1.00 20.28 890 ASP A C 1
ATOM 7017 O O . ASP A 1 890 ? 89.888 48.268 41.466 1.00 20.58 890 ASP A O 1
ATOM 7022 N N . ILE A 1 891 ? 91.224 46.728 42.427 1.00 18.01 891 ILE A N 1
ATOM 7023 C CA . ILE A 1 891 ? 91.799 47.662 43.386 1.00 18.61 891 ILE A CA 1
ATOM 7024 C C . ILE A 1 891 ? 93.256 47.873 42.984 1.00 18.75 891 ILE A C 1
ATOM 7025 O O . ILE A 1 891 ? 94.086 46.964 43.103 1.00 20.28 891 ILE A O 1
ATOM 7030 N N . ALA A 1 892 ? 93.563 49.068 42.491 1.00 18.04 892 ALA A N 1
ATOM 7031 C CA . ALA A 1 892 ? 94.918 49.392 42.054 1.00 16.91 892 ALA A CA 1
ATOM 7032 C C . ALA A 1 892 ? 95.254 50.834 42.422 1.00 16.28 892 ALA A C 1
ATOM 7033 O O . ALA A 1 892 ? 95.136 51.736 41.598 1.00 17.52 892 ALA A O 1
ATOM 7035 N N . PRO A 1 893 ? 95.688 51.060 43.667 1.00 15.91 893 PRO A N 1
ATOM 7036 C CA . PRO A 1 893 ? 96.040 52.400 44.147 1.00 16.07 893 PRO A CA 1
ATOM 7037 C C . PRO A 1 893 ? 97.182 53.048 43.371 1.00 18.59 893 PRO A C 1
ATOM 7038 O O . PRO A 1 893 ? 98.057 52.362 42.841 1.00 16.64 893 PRO A O 1
ATOM 7042 N N . GLN A 1 894 ? 97.140 54.378 43.295 1.00 18.07 894 GLN A N 1
ATOM 7043 C CA . GLN A 1 894 ? 98.176 55.180 42.653 1.00 18.51 894 GLN A CA 1
ATOM 7044 C C . GLN A 1 894 ? 98.374 56.349 43.617 1.00 19.43 894 GLN A C 1
ATOM 7045 O O . GLN A 1 894 ? 97.867 57.449 43.393 1.00 19.44 894 GLN A O 1
ATOM 7051 N N . PRO A 1 895 ? 99.098 56.110 44.723 1.00 19.68 895 PRO A N 1
ATOM 7052 C CA . PRO A 1 895 ? 99.377 57.112 45.755 1.00 19.03 895 PRO A CA 1
ATOM 7053 C C . PRO A 1 895 ? 100.057 58.395 45.286 1.00 20.01 895 PRO A C 1
ATOM 7054 O O . PRO A 1 895 ? 99.884 59.450 45.903 1.00 17.83 895 PRO A O 1
ATOM 7058 N N . CYS A 1 896 ? 100.831 58.306 44.211 1.00 17.28 896 CYS A N 1
ATOM 7059 C CA . CYS A 1 896 ? 101.548 59.472 43.710 1.00 19.21 896 CYS A CA 1
ATOM 7060 C C . CYS A 1 896 ? 102.371 60.011 44.873 1.00 20.01 896 CYS A C 1
ATOM 7061 O O . CYS A 1 896 ? 103.187 59.282 45.438 1.00 20.17 896 CYS A O 1
ATOM 7064 N N . ASP A 1 897 ? 102.155 61.268 45.254 1.00 19.88 897 ASP A N 1
ATOM 7065 C CA . ASP A 1 897 ? 102.919 61.842 46.364 1.00 20.27 897 ASP A CA 1
ATOM 7066 C C . ASP A 1 897 ? 102.182 61.865 47.699 1.00 20.44 897 ASP A C 1
ATOM 7067 O O . ASP A 1 897 ? 102.606 62.545 48.634 1.00 21.78 897 ASP A O 1
ATOM 7072 N N . LEU A 1 898 ? 101.087 61.117 47.794 1.00 17.80 898 LEU A N 1
ATOM 7073 C CA . LEU A 1 898 ? 100.300 61.063 49.025 1.00 17.28 898 LEU A CA 1
ATOM 7074 C C . LEU A 1 898 ? 100.865 60.026 50.001 1.00 18.85 898 LEU A C 1
ATOM 7075 O O . LEU A 1 898 ? 101.479 59.041 49.581 1.00 19.74 898 LEU A O 1
ATOM 7080 N N . THR A 1 899 ? 100.665 60.241 51.300 1.00 17.65 899 THR A N 1
ATOM 7081 C CA . THR A 1 899 ? 101.165 59.288 52.291 1.00 19.21 899 THR A CA 1
ATOM 7082 C C . THR A 1 899 ? 100.069 58.321 52.731 1.00 18.91 899 THR A C 1
ATOM 7083 O O . THR A 1 899 ? 100.353 57.226 53.221 1.00 17.70 899 THR A O 1
ATOM 7087 N N . TRP A 1 900 ? 98.817 58.731 52.552 1.00 17.16 900 TRP A N 1
ATOM 7088 C CA . TRP A 1 900 ? 97.675 57.887 52.898 1.00 17.61 900 TRP A CA 1
ATOM 7089 C C . TRP A 1 900 ? 96.413 58.388 52.217 1.00 17.69 900 TRP A C 1
ATOM 7090 O O . TRP A 1 900 ? 96.349 59.530 51.765 1.00 17.70 900 TRP A O 1
ATOM 7101 N N . ALA A 1 901 ? 95.421 57.511 52.125 1.00 15.66 901 ALA A N 1
ATOM 7102 C CA . ALA A 1 901 ? 94.133 57.850 51.528 1.00 14.92 901 ALA A CA 1
ATOM 7103 C C . ALA A 1 901 ? 93.137 56.775 51.919 1.00 16.92 901 ALA A C 1
ATOM 7104 O O . ALA A 1 901 ? 93.516 55.641 52.231 1.00 16.20 901 ALA A O 1
ATOM 7106 N N . GLU A 1 902 ? 91.863 57.132 51.919 1.00 14.24 902 GLU A N 1
ATOM 7107 C CA . GLU A 1 902 ? 90.823 56.175 52.258 1.00 16.06 902 GLU A CA 1
ATOM 7108 C C . GLU A 1 902 ? 89.496 56.676 51.711 1.00 17.22 902 GLU A C 1
ATOM 7109 O O . GLU A 1 902 ? 89.305 57.875 51.515 1.00 16.38 902 GLU A O 1
ATOM 7115 N N . GLY A 1 903 ? 88.584 55.754 51.443 1.00 16.06 903 GLY A N 1
ATOM 7116 C CA . GLY A 1 903 ? 87.307 56.160 50.903 1.00 14.77 903 GLY A CA 1
ATOM 7117 C C . GLY A 1 903 ? 86.365 54.987 50.800 1.00 16.51 903 GLY A C 1
ATOM 7118 O O . GLY A 1 903 ? 86.718 53.855 51.149 1.00 14.41 903 GLY A O 1
ATOM 7119 N N . VAL A 1 904 ? 85.172 55.272 50.300 1.00 14.22 904 VAL A N 1
ATOM 7120 C CA . VAL A 1 904 ? 84.124 54.283 50.154 1.00 16.05 904 VAL A CA 1
ATOM 7121 C C . VAL A 1 904 ? 83.377 54.561 48.860 1.00 17.71 904 VAL A C 1
ATOM 7122 O O . VAL A 1 904 ? 83.048 55.711 48.559 1.00 15.81 904 VAL A O 1
ATOM 7126 N N . VAL A 1 905 ? 83.131 53.507 48.091 1.00 16.06 905 VAL A N 1
ATOM 7127 C CA . VAL A 1 905 ? 82.397 53.619 46.839 1.00 17.69 905 VAL A CA 1
ATOM 7128 C C . VAL A 1 905 ? 81.153 52.754 47.008 1.00 18.27 905 VAL A C 1
ATOM 7129 O O . VAL A 1 905 ? 81.252 51.562 47.300 1.00 17.81 905 VAL A O 1
ATOM 7133 N N . PRO A 1 906 ? 79.965 53.355 46.879 1.00 18.79 906 PRO A N 1
ATOM 7134 C CA . PRO A 1 906 ? 78.755 52.546 47.035 1.00 18.70 906 PRO A CA 1
ATOM 7135 C C . PRO A 1 906 ? 78.562 51.632 45.830 1.00 18.27 906 PRO A C 1
ATOM 7136 O O . PRO A 1 906 ? 79.101 51.891 44.761 1.00 17.32 906 PRO A O 1
ATOM 7140 N N . LEU A 1 907 ? 77.808 50.554 46.015 1.00 19.51 907 LEU A N 1
ATOM 7141 C CA . LEU A 1 907 ? 77.557 49.603 44.937 1.00 20.00 907 LEU A CA 1
ATOM 7142 C C . LEU A 1 907 ? 76.089 49.650 44.535 1.00 19.98 907 LEU A C 1
ATOM 7143 O O . LEU A 1 907 ? 75.208 49.737 45.387 1.00 18.75 907 LEU A O 1
ATOM 7148 N N . PRO A 1 908 ? 75.805 49.567 43.227 1.00 22.05 908 PRO A N 1
ATOM 7149 C CA . PRO A 1 908 ? 74.412 49.612 42.769 1.00 22.33 908 PRO A CA 1
ATOM 7150 C C . PRO A 1 908 ? 73.530 48.493 43.316 1.00 25.10 908 PRO A C 1
ATOM 7151 O O . PRO A 1 908 ? 72.340 48.699 43.546 1.00 25.45 908 PRO A O 1
ATOM 7155 N N . GLN A 1 909 ? 74.112 47.317 43.535 1.00 26.54 909 GLN A N 1
ATOM 7156 C CA . GLN A 1 909 ? 73.345 46.187 44.058 1.00 27.28 909 GLN A CA 1
ATOM 7157 C C . GLN A 1 909 ? 73.203 46.269 45.571 1.00 27.57 909 GLN A C 1
ATOM 7158 O O . GLN A 1 909 ? 72.549 45.429 46.189 1.00 29.70 909 GLN A O 1
ATOM 7164 N N . GLY A 1 910 ? 73.817 47.285 46.166 1.00 26.52 910 GLY A N 1
ATOM 7165 C CA . GLY A 1 910 ? 73.756 47.438 47.607 1.00 25.05 910 GLY A CA 1
ATOM 7166 C C . GLY A 1 910 ? 75.113 47.124 48.211 1.00 25.49 910 GLY A C 1
ATOM 7167 O O . GLY A 1 910 ? 75.895 46.363 47.633 1.00 24.71 910 GLY A O 1
ATOM 7168 N N . GLY A 1 911 ? 75.391 47.695 49.376 1.00 22.85 911 GLY A N 1
ATOM 7169 C CA . GLY A 1 911 ? 76.672 47.464 50.012 1.00 21.78 911 GLY A CA 1
ATOM 7170 C C . GLY A 1 911 ? 77.683 48.451 49.459 1.00 20.54 911 GLY A C 1
ATOM 7171 O O . GLY A 1 911 ? 77.319 49.373 48.727 1.00 18.55 911 GLY A O 1
ATOM 7172 N N . HIS A 1 912 ? 78.953 48.273 49.795 1.00 19.01 912 HIS A N 1
ATOM 7173 C CA . HIS A 1 912 ? 79.964 49.191 49.293 1.00 20.91 912 HIS A CA 1
ATOM 7174 C C . HIS A 1 912 ? 81.352 48.577 49.255 1.00 19.27 912 HIS A C 1
ATOM 7175 O O . HIS A 1 912 ? 81.567 47.461 49.730 1.00 18.61 912 HIS A O 1
ATOM 7182 N N . ILE A 1 913 ? 82.281 49.329 48.675 1.00 17.35 913 ILE A N 1
ATOM 7183 C CA . ILE A 1 913 ? 83.677 48.932 48.590 1.00 17.66 913 ILE A CA 1
ATOM 7184 C C . ILE A 1 913 ? 84.418 49.973 49.431 1.00 18.53 913 ILE A C 1
ATOM 7185 O O . ILE A 1 913 ? 84.394 51.159 49.105 1.00 18.10 913 ILE A O 1
ATOM 7190 N N . ALA A 1 914 ? 85.043 49.548 50.522 1.00 17.96 914 ALA A N 1
ATOM 7191 C CA . ALA A 1 914 ? 85.786 50.479 51.365 1.00 17.07 914 ALA A CA 1
ATOM 7192 C C . ALA A 1 914 ? 87.268 50.163 51.227 1.00 18.76 914 ALA A C 1
ATOM 7193 O O . ALA A 1 914 ? 87.675 49.004 51.320 1.00 16.87 914 ALA A O 1
ATOM 7195 N N . VAL A 1 915 ? 88.072 51.192 50.985 1.00 17.33 915 VAL A N 1
ATOM 7196 C CA . VAL A 1 915 ? 89.508 51.006 50.821 1.00 15.36 915 VAL A CA 1
ATOM 7197 C C . VAL A 1 915 ? 90.305 52.046 51.596 1.00 16.38 915 VAL A C 1
ATOM 7198 O O . VAL A 1 915 ? 89.953 53.222 51.622 1.00 15.50 915 VAL A O 1
ATOM 7202 N N . SER A 1 916 ? 91.376 51.606 52.241 1.00 16.39 916 SER A N 1
ATOM 7203 C CA . SER A 1 916 ? 92.238 52.532 52.958 1.00 16.79 916 SER A CA 1
ATOM 7204 C C . SER A 1 916 ? 93.669 52.050 52.800 1.00 19.37 916 SER A C 1
ATOM 7205 O O . SER A 1 916 ? 93.926 50.841 52.777 1.00 18.33 916 SER A O 1
ATOM 7208 N N . TRP A 1 917 ? 94.599 52.988 52.659 1.00 15.51 917 TRP A N 1
ATOM 7209 C CA . TRP A 1 917 ? 95.999 52.628 52.552 1.00 16.28 917 TRP A CA 1
ATOM 7210 C C . TRP A 1 917 ? 96.890 53.748 53.052 1.00 16.53 917 TRP A C 1
ATOM 7211 O O . TRP A 1 917 ? 96.481 54.906 53.110 1.00 14.67 917 TRP A O 1
ATOM 7222 N N . GLU A 1 918 ? 98.102 53.384 53.446 1.00 16.52 918 GLU A N 1
ATOM 7223 C CA . GLU A 1 918 ? 99.070 54.357 53.919 1.00 18.26 918 GLU A CA 1
ATOM 7224 C C . GLU A 1 918 ? 100.453 53.733 53.859 1.00 18.14 918 GLU A C 1
ATOM 7225 O O . GLU A 1 918 ? 100.594 52.517 53.992 1.00 16.78 918 GLU A O 1
ATOM 7231 N N . PHE A 1 919 ? 101.473 54.554 53.629 1.00 18.64 919 PHE A N 1
ATOM 7232 C CA . PHE A 1 919 ? 102.835 54.040 53.595 1.00 20.01 919 PHE A CA 1
ATOM 7233 C C . PHE A 1 919 ? 103.298 53.879 55.032 1.00 20.66 919 PHE A C 1
ATOM 7234 O O . PHE A 1 919 ? 103.229 54.823 55.818 1.00 21.06 919 PHE A O 1
ATOM 7242 N N . VAL A 1 920 ? 103.751 52.680 55.384 1.00 21.41 920 VAL A N 1
ATOM 7243 C CA . VAL A 1 920 ? 104.218 52.419 56.745 1.00 23.16 920 VAL A CA 1
ATOM 7244 C C . VAL A 1 920 ? 105.731 52.581 56.821 1.00 24.04 920 VAL A C 1
ATOM 7245 O O . VAL A 1 920 ? 106.300 52.711 57.901 1.00 25.88 920 VAL A O 1
ATOM 7249 N N . SER A 1 921 ? 106.367 52.566 55.655 1.00 25.09 921 SER A N 1
ATOM 7250 C CA . SER A 1 921 ? 107.807 52.747 55.526 1.00 26.51 921 SER A CA 1
ATOM 7251 C C . SER A 1 921 ? 108.081 52.928 54.038 1.00 27.63 921 SER A C 1
ATOM 7252 O O . SER A 1 921 ? 107.175 52.773 53.217 1.00 28.73 921 SER A O 1
ATOM 7255 N N . ALA A 1 922 ? 109.315 53.272 53.687 1.00 27.06 922 ALA A N 1
ATOM 7256 C CA . ALA A 1 922 ? 109.668 53.504 52.291 1.00 27.06 922 ALA A CA 1
ATOM 7257 C C . ALA A 1 922 ? 109.297 52.347 51.363 1.00 26.42 922 ALA A C 1
ATOM 7258 O O . ALA A 1 922 ? 109.683 51.200 51.595 1.00 27.29 922 ALA A O 1
ATOM 7260 N N . GLY A 1 923 ? 108.536 52.664 50.320 1.00 24.68 923 GLY A N 1
ATOM 7261 C CA . GLY A 1 923 ? 108.130 51.664 49.345 1.00 22.87 923 GLY A CA 1
ATOM 7262 C C . GLY A 1 923 ? 107.244 50.554 49.872 1.00 21.52 923 GLY A C 1
ATOM 7263 O O . GLY A 1 923 ? 107.063 49.532 49.204 1.00 23.12 923 GLY A O 1
ATOM 7264 N N . LYS A 1 924 ? 106.672 50.746 51.053 1.00 20.11 924 LYS A N 1
ATOM 7265 C CA . LYS A 1 924 ? 105.820 49.721 51.640 1.00 20.38 924 LYS A CA 1
ATOM 7266 C C . LYS A 1 924 ? 104.473 50.257 52.111 1.00 19.36 924 LYS A C 1
ATOM 7267 O O . LYS A 1 924 ? 104.405 51.152 52.952 1.00 19.46 924 LYS A O 1
ATOM 7273 N N . LEU A 1 925 ? 103.404 49.688 51.566 1.00 19.87 925 LEU A N 1
ATOM 7274 C CA . LEU A 1 925 ? 102.045 50.095 51.906 1.00 20.83 925 LEU A CA 1
ATOM 7275 C C . LEU A 1 925 ? 101.315 49.109 52.797 1.00 21.93 925 LEU A C 1
ATOM 7276 O O . LEU A 1 925 ? 101.642 47.923 52.847 1.00 23.13 925 LEU A O 1
ATOM 7281 N N . LYS A 1 926 ? 100.310 49.626 53.491 1.00 20.00 926 LYS A N 1
ATOM 7282 C CA . LYS A 1 926 ? 99.422 48.825 54.312 1.00 19.84 926 LYS A CA 1
ATOM 7283 C C . LYS A 1 926 ? 98.107 49.148 53.595 1.00 19.85 926 LYS A C 1
ATOM 7284 O O . LYS A 1 926 ? 97.793 50.324 53.383 1.00 17.02 926 LYS A O 1
ATOM 7290 N N . LEU A 1 927 ? 97.354 48.126 53.206 1.00 17.27 927 LEU A N 1
ATOM 7291 C CA . LEU A 1 927 ? 96.105 48.331 52.478 1.00 15.32 927 LEU A CA 1
ATOM 7292 C C . LEU A 1 927 ? 94.979 47.457 53.015 1.00 18.08 927 LEU A C 1
ATOM 7293 O O . LEU A 1 927 ? 95.172 46.265 53.239 1.00 16.31 927 LEU A O 1
ATOM 7298 N N . ARG A 1 928 ? 93.808 48.058 53.219 1.00 15.46 928 ARG A N 1
ATOM 7299 C CA . ARG A 1 928 ? 92.637 47.338 53.710 1.00 15.11 928 ARG A CA 1
ATOM 7300 C C . ARG A 1 928 ? 91.512 47.507 52.686 1.00 16.99 928 ARG A C 1
ATOM 7301 O O . ARG A 1 928 ? 91.278 48.610 52.172 1.00 15.13 928 ARG A O 1
ATOM 7316 N N . ILE A 1 929 ? 90.826 46.408 52.393 1.00 13.88 929 ILE A N 1
ATOM 7317 C CA . ILE A 1 929 ? 89.729 46.397 51.438 1.00 15.90 929 ILE A CA 1
ATOM 7318 C C . ILE A 1 929 ? 88.552 45.671 52.084 1.00 17.82 929 ILE A C 1
ATOM 7319 O O . ILE A 1 929 ? 88.715 44.583 52.635 1.00 17.85 929 ILE A O 1
ATOM 7324 N N . GLU A 1 930 ? 87.372 46.272 52.021 1.00 17.11 930 GLU A N 1
ATOM 7325 C CA . GLU A 1 930 ? 86.186 45.645 52.585 1.00 18.98 930 GLU A CA 1
ATOM 7326 C C . GLU A 1 930 ? 85.101 45.673 51.521 1.00 18.38 930 GLU A C 1
ATOM 7327 O O . GLU A 1 930 ? 84.825 46.717 50.927 1.00 17.95 930 GLU A O 1
ATOM 7333 N N . ALA A 1 931 ? 84.492 44.521 51.265 1.00 17.21 931 ALA A N 1
ATOM 7334 C CA . ALA A 1 931 ? 83.445 44.440 50.254 1.00 18.74 931 ALA A CA 1
ATOM 7335 C C . ALA A 1 931 ? 82.561 43.223 50.497 1.00 19.76 931 ALA A C 1
ATOM 7336 O O . ALA A 1 931 ? 82.925 42.337 51.261 1.00 18.93 931 ALA A O 1
ATOM 7338 N N . PRO A 1 932 ? 81.375 43.184 49.866 1.00 22.01 932 PRO A N 1
ATOM 7339 C CA . PRO A 1 932 ? 80.456 42.051 50.029 1.00 21.96 932 PRO A CA 1
ATOM 7340 C C . PRO A 1 932 ? 81.156 40.771 49.570 1.00 22.35 932 PRO A C 1
ATOM 7341 O O . PRO A 1 932 ? 81.906 40.788 48.599 1.00 21.70 932 PRO A O 1
ATOM 7345 N N . GLU A 1 933 ? 80.906 39.671 50.273 1.00 22.81 933 GLU A N 1
ATOM 7346 C CA . GLU A 1 933 ? 81.542 38.385 49.983 1.00 23.92 933 GLU A CA 1
ATOM 7347 C C . GLU A 1 933 ? 81.432 37.844 48.561 1.00 24.56 933 GLU A C 1
ATOM 7348 O O . GLU A 1 933 ? 82.335 37.154 48.099 1.00 23.56 933 GLU A O 1
ATOM 7354 N N . ASP A 1 934 ? 80.341 38.151 47.867 1.00 25.33 934 ASP A N 1
ATOM 7355 C CA . ASP A 1 934 ? 80.144 37.643 46.512 1.00 27.32 934 ASP A CA 1
ATOM 7356 C C . ASP A 1 934 ? 80.822 38.462 45.416 1.00 25.34 934 ASP A C 1
ATOM 7357 O O . ASP A 1 934 ? 80.642 38.195 44.234 1.00 23.45 934 ASP A O 1
ATOM 7362 N N . ILE A 1 935 ? 81.606 39.457 45.805 1.00 22.69 935 ILE A N 1
ATOM 7363 C CA . ILE A 1 935 ? 82.297 40.269 44.816 1.00 22.09 935 ILE A CA 1
ATOM 7364 C C . ILE A 1 935 ? 83.765 39.866 44.740 1.00 20.74 935 ILE A C 1
ATOM 7365 O O . ILE A 1 935 ? 84.453 39.819 45.754 1.00 19.58 935 ILE A O 1
ATOM 7370 N N . GLU A 1 936 ? 84.230 39.547 43.536 1.00 19.66 936 GLU A N 1
ATOM 7371 C CA . GLU A 1 936 ? 85.620 39.164 43.336 1.00 20.46 936 GLU A CA 1
ATOM 7372 C C . GLU A 1 936 ? 86.485 40.425 43.330 1.00 18.11 936 GLU A C 1
ATOM 7373 O O . GLU A 1 936 ? 86.171 41.402 42.648 1.00 17.95 936 GLU A O 1
ATOM 7379 N N . VAL A 1 937 ? 87.566 40.399 44.102 1.00 18.30 937 VAL A N 1
ATOM 7380 C CA . VAL A 1 937 ? 88.473 41.540 44.198 1.00 18.52 937 VAL A CA 1
ATOM 7381 C C . VAL A 1 937 ? 89.854 41.224 43.640 1.00 19.25 937 VAL A C 1
ATOM 7382 O O . VAL A 1 937 ? 90.499 40.275 44.078 1.00 20.39 937 VAL A O 1
ATOM 7386 N N . ASN A 1 938 ? 90.303 42.022 42.675 1.00 17.34 938 ASN A N 1
ATOM 7387 C CA . ASN A 1 938 ? 91.628 41.847 42.089 1.00 19.27 938 ASN A CA 1
ATOM 7388 C C . ASN A 1 938 ? 92.499 42.973 42.646 1.00 19.40 938 ASN A C 1
ATOM 7389 O O . ASN A 1 938 ? 92.192 44.146 42.447 1.00 20.75 938 ASN A O 1
ATOM 7394 N N . VAL A 1 939 ? 93.576 42.623 43.340 1.00 18.30 939 VAL A N 1
ATOM 7395 C CA . VAL A 1 939 ? 94.451 43.628 43.946 1.00 19.06 939 VAL A CA 1
ATOM 7396 C C . VAL A 1 939 ? 95.810 43.767 43.274 1.00 19.66 939 VAL A C 1
ATOM 7397 O O . VAL A 1 939 ? 96.509 42.778 43.060 1.00 20.15 939 VAL A O 1
ATOM 7401 N N . THR A 1 940 ? 96.190 45.004 42.964 1.00 17.85 940 THR A N 1
ATOM 7402 C CA . THR A 1 940 ? 97.479 45.277 42.339 1.00 17.08 940 THR A CA 1
ATOM 7403 C C . THR A 1 940 ? 98.154 46.459 43.031 1.00 19.37 940 THR A C 1
ATOM 7404 O O . THR A 1 940 ? 97.692 47.594 42.917 1.00 16.45 940 THR A O 1
ATOM 7408 N N . LEU A 1 941 ? 99.238 46.205 43.754 1.00 16.99 941 LEU A N 1
ATOM 7409 C CA . LEU A 1 941 ? 99.949 47.302 44.399 1.00 17.73 941 LEU A CA 1
ATOM 7410 C C . LEU A 1 941 ? 100.663 48.080 43.295 1.00 19.16 941 LEU A C 1
ATOM 7411 O O . LEU A 1 941 ? 101.043 47.509 42.270 1.00 19.35 941 LEU A O 1
ATOM 7416 N N . PRO A 1 942 ? 100.842 49.398 43.481 1.00 19.19 942 PRO A N 1
ATOM 7417 C CA . PRO A 1 942 ? 101.514 50.224 42.472 1.00 20.84 942 PRO A CA 1
ATOM 7418 C C . PRO A 1 942 ? 102.963 49.816 42.202 1.00 20.16 942 PRO A C 1
ATOM 7419 O O . PRO A 1 942 ? 103.600 49.156 43.024 1.00 18.21 942 PRO A O 1
ATOM 7423 N N . GLU A 1 943 ? 103.466 50.218 41.039 1.00 22.00 943 GLU A N 1
ATOM 7424 C CA . GLU A 1 943 ? 104.820 49.883 40.602 1.00 23.43 943 GLU A CA 1
ATOM 7425 C C . GLU A 1 943 ? 105.894 49.951 41.676 1.00 22.72 943 GLU A C 1
ATOM 7426 O O . GLU A 1 943 ? 106.074 50.981 42.330 1.00 21.16 943 GLU A O 1
ATOM 7432 N N . GLY A 1 944 ? 106.595 48.830 41.851 1.00 22.15 944 GLY A N 1
ATOM 7433 C CA . GLY A 1 944 ? 107.679 48.739 42.818 1.00 21.51 944 GLY A CA 1
ATOM 7434 C C . GLY A 1 944 ? 107.326 48.831 44.291 1.00 22.49 944 GLY A C 1
ATOM 7435 O O . GLY A 1 944 ? 108.215 48.905 45.137 1.00 23.99 944 GLY A O 1
ATOM 7436 N N . ILE A 1 945 ? 106.038 48.816 44.611 1.00 19.72 945 ILE A N 1
ATOM 7437 C CA . ILE A 1 945 ? 105.607 48.918 45.996 1.00 18.54 945 ILE A CA 1
ATOM 7438 C C . ILE A 1 945 ? 105.217 47.557 46.567 1.00 20.12 945 ILE A C 1
ATOM 7439 O O . ILE A 1 945 ? 104.531 46.773 45.912 1.00 20.61 945 ILE A O 1
ATOM 7444 N N . GLU A 1 946 ? 105.664 47.279 47.786 1.00 18.52 946 GLU A N 1
ATOM 7445 C CA . GLU A 1 946 ? 105.335 46.021 48.443 1.00 21.75 946 GLU A CA 1
ATOM 7446 C C . GLU A 1 946 ? 104.401 46.382 49.586 1.00 21.19 946 GLU A C 1
ATOM 7447 O O . GLU A 1 946 ? 104.107 47.559 49.789 1.00 21.87 946 GLU A O 1
ATOM 7453 N N . GLY A 1 947 ? 103.915 45.396 50.329 1.00 20.87 947 GLY A N 1
ATOM 7454 C CA . GLY A 1 947 ? 103.031 45.737 51.425 1.00 19.40 947 GLY A CA 1
ATOM 7455 C C . GLY A 1 947 ? 102.157 44.635 51.980 1.00 20.64 947 GLY A C 1
ATOM 7456 O O . GLY A 1 947 ? 102.254 43.475 51.579 1.00 19.00 947 GLY A O 1
ATOM 7457 N N . GLU A 1 948 ? 101.291 45.023 52.909 1.00 18.66 948 GLU A N 1
ATOM 7458 C CA . GLU A 1 948 ? 100.382 44.106 53.573 1.00 19.88 948 GLU A CA 1
ATOM 7459 C C . GLU A 1 948 ? 98.942 44.444 53.201 1.00 20.47 948 GLU A C 1
ATOM 7460 O O . GLU A 1 948 ? 98.478 45.557 53.442 1.00 19.90 948 GLU A O 1
ATOM 7466 N N . VAL A 1 949 ? 98.236 43.481 52.620 1.00 18.44 949 VAL A N 1
ATOM 7467 C CA . VAL A 1 949 ? 96.854 43.701 52.214 1.00 18.54 949 VAL A CA 1
ATOM 7468 C C . VAL A 1 949 ? 95.883 42.901 53.076 1.00 19.89 949 VAL A C 1
ATOM 7469 O O . VAL A 1 949 ? 96.008 41.681 53.195 1.00 19.23 949 VAL A O 1
ATOM 7473 N N . THR A 1 950 ? 94.927 43.595 53.687 1.00 17.72 950 THR A N 1
ATOM 7474 C CA . THR A 1 950 ? 93.921 42.946 54.514 1.00 18.22 950 THR A CA 1
ATOM 7475 C C . THR A 1 950 ? 92.597 43.032 53.765 1.00 20.50 950 THR A C 1
ATOM 7476 O O . THR A 1 950 ? 92.042 44.120 53.577 1.00 18.12 950 THR A O 1
ATOM 7480 N N . GLN A 1 951 ? 92.101 41.886 53.314 1.00 17.94 951 GLN A N 1
ATOM 7481 C CA . GLN A 1 951 ? 90.848 41.866 52.587 1.00 17.92 951 GLN A CA 1
ATOM 7482 C C . GLN A 1 951 ? 89.753 41.275 53.456 1.00 20.70 951 GLN A C 1
ATOM 7483 O O . GLN A 1 951 ? 89.843 40.127 53.901 1.00 20.41 951 GLN A O 1
ATOM 7489 N N . VAL A 1 952 ? 88.721 42.078 53.690 1.00 20.44 952 VAL A N 1
ATOM 7490 C CA . VAL A 1 952 ? 87.592 41.682 54.512 1.00 20.63 952 VAL A CA 1
ATOM 7491 C C . VAL A 1 952 ? 86.321 41.541 53.675 1.00 21.84 952 VAL A C 1
ATOM 7492 O O . VAL A 1 952 ? 85.998 42.415 52.869 1.00 20.83 952 VAL A O 1
ATOM 7496 N N . LYS A 1 953 ? 85.607 40.434 53.857 1.00 22.13 953 LYS A N 1
ATOM 7497 C CA . LYS A 1 953 ? 84.360 40.208 53.135 1.00 21.92 953 LYS A CA 1
ATOM 7498 C C . LYS A 1 953 ? 83.218 40.152 54.140 1.00 23.02 953 LYS A C 1
ATOM 7499 O O . LYS A 1 953 ? 83.358 39.549 55.207 1.00 20.87 953 LYS A O 1
ATOM 7505 N N . TYR A 1 954 ? 82.096 40.784 53.817 1.00 20.54 954 TYR A N 1
ATOM 7506 C CA . TYR A 1 954 ? 80.955 40.728 54.717 1.00 22.86 954 TYR A CA 1
ATOM 7507 C C . TYR A 1 954 ? 79.732 40.233 53.956 1.00 23.19 954 TYR A C 1
ATOM 7508 O O . TYR A 1 954 ? 79.731 40.193 52.726 1.00 22.74 954 TYR A O 1
ATOM 7517 N N . MET A 1 955 ? 78.702 39.836 54.692 1.00 26.03 955 MET A N 1
ATOM 7518 C CA . MET A 1 955 ? 77.484 39.312 54.092 1.00 29.42 955 MET A CA 1
ATOM 7519 C C . MET A 1 955 ? 76.653 40.326 53.328 1.00 31.97 955 MET A C 1
ATOM 7520 O O . MET A 1 955 ? 76.564 41.492 53.708 1.00 32.97 955 MET A O 1
ATOM 7525 N N . SER A 1 956 ? 76.036 39.863 52.248 1.00 35.39 956 SER A N 1
ATOM 7526 C CA . SER A 1 956 ? 75.183 40.708 51.425 1.00 39.81 956 SER A CA 1
ATOM 7527 C C . SER A 1 956 ? 73.881 40.972 52.183 1.00 41.12 956 SER A C 1
ATOM 7528 O O . SER A 1 956 ? 73.352 42.099 52.087 1.00 43.40 956 SER A O 1
ATOM 7532 N N . GLY B 1 3 ? 65.843 90.417 90.466 1.00 44.39 3 GLY B N 1
ATOM 7533 C CA . GLY B 1 3 ? 64.656 89.522 90.563 1.00 43.95 3 GLY B CA 1
ATOM 7534 C C . GLY B 1 3 ? 63.348 90.250 90.320 1.00 43.62 3 GLY B C 1
ATOM 7535 O O . GLY B 1 3 ? 63.336 91.433 89.984 1.00 45.32 3 GLY B O 1
ATOM 7536 N N . ARG B 1 4 ? 62.244 89.538 90.465 1.00 35.34 4 ARG B N 1
ATOM 7537 C CA . ARG B 1 4 ? 60.934 90.140 90.263 1.00 35.58 4 ARG B CA 1
ATOM 7538 C C . ARG B 1 4 ? 60.043 89.735 91.424 1.00 36.53 4 ARG B C 1
ATOM 7539 O O . ARG B 1 4 ? 60.438 88.926 92.264 1.00 36.74 4 ARG B O 1
ATOM 7547 N N . ASN B 1 5 ? 58.846 90.307 91.480 1.00 36.33 5 ASN B N 1
ATOM 7548 C CA . ASN B 1 5 ? 57.901 89.956 92.534 1.00 38.03 5 ASN B CA 1
ATOM 7549 C C . ASN B 1 5 ? 57.125 88.804 91.985 1.00 36.96 5 ASN B C 1
ATOM 7550 O O . ASN B 1 5 ? 56.558 88.944 90.902 1.00 38.87 5 ASN B O 1
ATOM 7555 N N . TRP B 1 6 ? 57.105 87.671 92.673 1.00 34.20 6 TRP B N 1
ATOM 7556 C CA . TRP B 1 6 ? 56.368 86.514 92.175 1.00 33.51 6 TRP B CA 1
ATOM 7557 C C . TRP B 1 6 ? 54.991 86.362 92.802 1.00 33.80 6 TRP B C 1
ATOM 7558 O O . TRP B 1 6 ? 54.822 86.556 94.009 1.00 31.66 6 TRP B O 1
ATOM 7569 N N . ASN B 1 7 ? 54.028 85.981 91.972 1.00 38.80 7 ASN B N 1
ATOM 7570 C CA . ASN B 1 7 ? 52.657 85.763 92.406 1.00 40.46 7 ASN B CA 1
ATOM 7571 C C . ASN B 1 7 ? 52.299 84.313 92.115 1.00 39.50 7 ASN B C 1
ATOM 7572 O O . ASN B 1 7 ? 51.148 83.992 91.823 1.00 42.12 7 ASN B O 1
ATOM 7577 N N . ALA B 1 8 ? 53.302 83.443 92.178 1.00 36.95 8 ALA B N 1
ATOM 7578 C CA . ALA B 1 8 ? 53.110 82.019 91.933 1.00 34.32 8 ALA B CA 1
ATOM 7579 C C . ALA B 1 8 ? 53.804 81.239 93.039 1.00 32.41 8 ALA B C 1
ATOM 7580 O O . ALA B 1 8 ? 54.629 81.787 93.767 1.00 32.47 8 ALA B O 1
ATOM 7582 N N . SER B 1 9 ? 53.471 79.960 93.161 1.00 31.25 9 SER B N 1
ATOM 7583 C CA . SER B 1 9 ? 54.068 79.118 94.189 1.00 30.77 9 SER B CA 1
ATOM 7584 C C . SER B 1 9 ? 54.870 77.971 93.587 1.00 30.52 9 SER B C 1
ATOM 7585 O O . SER B 1 9 ? 54.569 77.500 92.491 1.00 28.71 9 SER B O 1
ATOM 7588 N N . TRP B 1 10 ? 55.900 77.535 94.306 1.00 28.40 10 TRP B N 1
ATOM 7589 C CA . TRP B 1 10 ? 56.687 76.397 93.867 1.00 27.64 10 TRP B CA 1
ATOM 7590 C C . TRP B 1 10 ? 55.752 75.219 94.100 1.00 28.29 10 TRP B C 1
ATOM 7591 O O . TRP B 1 10 ? 55.127 75.125 95.162 1.00 27.94 10 TRP B O 1
ATOM 7602 N N . ILE B 1 11 ? 55.641 74.329 93.121 1.00 26.73 11 ILE B N 1
ATOM 7603 C CA . ILE B 1 11 ? 54.775 73.170 93.268 1.00 26.01 11 ILE B CA 1
ATOM 7604 C C . ILE B 1 11 ? 55.464 71.880 92.863 1.00 27.35 11 ILE B C 1
ATOM 7605 O O . ILE B 1 11 ? 56.465 71.885 92.140 1.00 26.15 11 ILE B O 1
ATOM 7610 N N . TRP B 1 12 ? 54.918 70.774 93.349 1.00 27.80 12 TRP B N 1
ATOM 7611 C CA . TRP B 1 12 ? 55.433 69.452 93.038 1.00 28.02 12 TRP B CA 1
ATOM 7612 C C . TRP B 1 12 ? 54.266 68.477 93.162 1.00 29.04 12 TRP B C 1
ATOM 7613 O O . TRP B 1 12 ? 53.106 68.891 93.221 1.00 29.05 12 TRP B O 1
ATOM 7624 N N . GLY B 1 13 ? 54.580 67.188 93.190 1.00 29.88 13 GLY B N 1
ATOM 7625 C CA . GLY B 1 13 ? 53.560 66.165 93.311 1.00 31.83 13 GLY B CA 1
ATOM 7626 C C . GLY B 1 13 ? 54.187 64.918 93.899 1.00 34.37 13 GLY B C 1
ATOM 7627 O O . GLY B 1 13 ? 55.411 64.823 93.988 1.00 33.84 13 GLY B O 1
ATOM 7628 N N . GLY B 1 14 ? 53.362 63.957 94.300 1.00 36.42 14 GLY B N 1
ATOM 7629 C CA . GLY B 1 14 ? 53.899 62.741 94.881 1.00 37.89 14 GLY B CA 1
ATOM 7630 C C . GLY B 1 14 ? 54.249 62.934 96.344 1.00 39.51 14 GLY B C 1
ATOM 7631 O O . GLY B 1 14 ? 54.190 64.047 96.865 1.00 39.48 14 GLY B O 1
ATOM 7632 N N . GLN B 1 15 ? 54.634 61.848 97.004 1.00 40.16 15 GLN B N 1
ATOM 7633 C CA . GLN B 1 15 ? 54.971 61.886 98.421 1.00 41.49 15 GLN B CA 1
ATOM 7634 C C . GLN B 1 15 ? 56.416 62.286 98.680 1.00 40.06 15 GLN B C 1
ATOM 7635 O O . GLN B 1 15 ? 56.702 63.025 99.621 1.00 40.17 15 GLN B O 1
ATOM 7641 N N . GLU B 1 16 ? 57.322 61.792 97.844 1.00 38.43 16 GLU B N 1
ATOM 7642 C CA . GLU B 1 16 ? 58.742 62.092 97.993 1.00 37.15 16 GLU B CA 1
ATOM 7643 C C . GLU B 1 16 ? 59.068 63.523 97.586 1.00 35.39 16 GLU B C 1
ATOM 7644 O O . GLU B 1 16 ? 58.641 63.992 96.533 1.00 35.42 16 GLU B O 1
ATOM 7650 N N . GLU B 1 17 ? 59.828 64.211 98.431 1.00 33.52 17 GLU B N 1
ATOM 7651 C CA . GLU B 1 17 ? 60.224 65.586 98.156 1.00 31.83 17 GLU B CA 1
ATOM 7652 C C . GLU B 1 17 ? 61.267 65.669 97.045 1.00 29.44 17 GLU B C 1
ATOM 7653 O O . GLU B 1 17 ? 61.207 66.555 96.189 1.00 28.03 17 GLU B O 1
ATOM 7659 N N . SER B 1 18 ? 62.223 64.744 97.067 1.00 25.66 18 SER B N 1
ATOM 7660 C CA . SER B 1 18 ? 63.291 64.723 96.078 1.00 25.03 18 SER B CA 1
ATOM 7661 C C . SER B 1 18 ? 63.537 63.303 95.584 1.00 23.55 18 SER B C 1
ATOM 7662 O O . SER B 1 18 ? 64.497 62.655 95.993 1.00 24.29 18 SER B O 1
ATOM 7665 N N . PRO B 1 19 ? 62.662 62.799 94.699 1.00 23.36 19 PRO B N 1
ATOM 7666 C CA . PRO B 1 19 ? 62.797 61.446 94.158 1.00 23.26 19 PRO B CA 1
ATOM 7667 C C . PRO B 1 19 ? 63.956 61.308 93.183 1.00 23.33 19 PRO B C 1
ATOM 7668 O O . PRO B 1 19 ? 64.341 62.268 92.513 1.00 22.71 19 PRO B O 1
ATOM 7672 N N . ARG B 1 20 ? 64.513 60.105 93.110 1.00 22.04 20 ARG B N 1
ATOM 7673 C CA . ARG B 1 20 ? 65.616 59.844 92.201 1.00 22.14 20 ARG B CA 1
ATOM 7674 C C . ARG B 1 20 ? 65.121 59.699 90.767 1.00 20.99 20 ARG B C 1
ATOM 7675 O O . ARG B 1 20 ? 64.142 58.999 90.507 1.00 20.84 20 ARG B O 1
ATOM 7683 N N . ASN B 1 21 ? 65.796 60.377 89.846 1.00 19.98 21 ASN B N 1
ATOM 7684 C CA . ASN B 1 21 ? 65.487 60.271 88.427 1.00 19.67 21 ASN B CA 1
ATOM 7685 C C . ASN B 1 21 ? 63.989 60.189 88.098 1.00 21.01 21 ASN B C 1
ATOM 7686 O O . ASN B 1 21 ? 63.528 59.207 87.512 1.00 19.85 21 ASN B O 1
ATOM 7691 N N . GLU B 1 22 ? 63.238 61.225 88.465 1.00 22.23 22 GLU B N 1
ATOM 7692 C CA . GLU B 1 22 ? 61.804 61.260 88.195 1.00 21.72 22 GLU B CA 1
ATOM 7693 C C . GLU B 1 22 ? 61.394 62.386 87.253 1.00 20.43 22 GLU B C 1
ATOM 7694 O O . GLU B 1 22 ? 61.711 63.556 87.483 1.00 19.36 22 GLU B O 1
ATOM 7700 N N . TRP B 1 23 ? 60.685 62.021 86.188 1.00 20.88 23 TRP B N 1
ATOM 7701 C CA . TRP B 1 23 ? 60.195 62.988 85.213 1.00 21.55 23 TRP B CA 1
ATOM 7702 C C . TRP B 1 23 ? 58.711 63.164 85.502 1.00 22.34 23 TRP B C 1
ATOM 7703 O O . TRP B 1 23 ? 57.937 62.207 85.426 1.00 23.49 23 TRP B O 1
ATOM 7714 N N . ARG B 1 24 ? 58.324 64.387 85.839 1.00 23.31 24 ARG B N 1
ATOM 7715 C CA . ARG B 1 24 ? 56.942 64.682 86.203 1.00 23.93 24 ARG B CA 1
ATOM 7716 C C . ARG B 1 24 ? 56.278 65.737 85.323 1.00 24.19 24 ARG B C 1
ATOM 7717 O O . ARG B 1 24 ? 56.901 66.730 84.943 1.00 23.18 24 ARG B O 1
ATOM 7725 N N . CYS B 1 25 ? 55.004 65.514 85.006 1.00 22.38 25 CYS B N 1
ATOM 7726 C CA . CYS B 1 25 ? 54.244 66.434 84.166 1.00 24.46 25 CYS B CA 1
ATOM 7727 C C . CYS B 1 25 ? 53.363 67.371 84.982 1.00 25.76 25 CYS B C 1
ATOM 7728 O O . CYS B 1 25 ? 52.836 66.990 86.025 1.00 27.27 25 CYS B O 1
ATOM 7731 N N . PHE B 1 26 ? 53.200 68.593 84.489 1.00 25.75 26 PHE B N 1
ATOM 7732 C CA . PHE B 1 26 ? 52.354 69.587 85.136 1.00 28.07 26 PHE B CA 1
ATOM 7733 C C . PHE B 1 26 ? 51.485 70.263 84.081 1.00 29.06 26 PHE B C 1
ATOM 7734 O O . PHE B 1 26 ? 51.963 70.602 82.998 1.00 30.39 26 PHE B O 1
ATOM 7742 N N . ARG B 1 27 ? 50.207 70.449 84.396 1.00 29.74 27 ARG B N 1
ATOM 7743 C CA . ARG B 1 27 ? 49.277 71.106 83.481 1.00 28.81 27 ARG B CA 1
ATOM 7744 C C . ARG B 1 27 ? 48.524 72.224 84.194 1.00 29.86 27 ARG B C 1
ATOM 7745 O O . ARG B 1 27 ? 48.067 72.060 85.325 1.00 28.99 27 ARG B O 1
ATOM 7753 N N . GLY B 1 28 ? 48.406 73.360 83.520 1.00 30.65 28 GLY B N 1
ATOM 7754 C CA . GLY B 1 28 ? 47.708 74.502 84.077 1.00 34.03 28 GLY B CA 1
ATOM 7755 C C . GLY B 1 28 ? 47.030 75.242 82.944 1.00 37.07 28 GLY B C 1
ATOM 7756 O O . GLY B 1 28 ? 47.547 75.271 81.827 1.00 36.98 28 GLY B O 1
ATOM 7757 N N . SER B 1 29 ? 45.875 75.837 83.216 1.00 39.92 29 SER B N 1
ATOM 7758 C CA . SER B 1 29 ? 45.144 76.562 82.185 1.00 42.28 29 SER B CA 1
ATOM 7759 C C . SER B 1 29 ? 44.708 77.938 82.650 1.00 44.06 29 SER B C 1
ATOM 7760 O O . SER B 1 29 ? 44.710 78.233 83.842 1.00 45.08 29 SER B O 1
ATOM 7763 N N . PHE B 1 30 ? 44.339 78.778 81.692 1.00 45.82 30 PHE B N 1
ATOM 7764 C CA . PHE B 1 30 ? 43.869 80.121 81.987 1.00 47.91 30 PHE B CA 1
ATOM 7765 C C . PHE B 1 30 ? 43.164 80.681 80.765 1.00 49.35 30 PHE B C 1
ATOM 7766 O O . PHE B 1 30 ? 43.470 80.309 79.633 1.00 49.02 30 PHE B O 1
ATOM 7774 N N . ASP B 1 31 ? 42.204 81.565 81.001 1.00 51.56 31 ASP B N 1
ATOM 7775 C CA . ASP B 1 31 ? 41.471 82.189 79.913 1.00 52.74 31 ASP B CA 1
ATOM 7776 C C . ASP B 1 31 ? 42.155 83.519 79.640 1.00 53.06 31 ASP B C 1
ATOM 7777 O O . ASP B 1 31 ? 42.127 84.422 80.476 1.00 53.29 31 ASP B O 1
ATOM 7782 N N . ALA B 1 32 ? 42.786 83.628 78.475 1.00 54.05 32 ALA B N 1
ATOM 7783 C CA . ALA B 1 32 ? 43.491 84.846 78.099 1.00 55.66 32 ALA B CA 1
ATOM 7784 C C . ALA B 1 32 ? 42.523 85.963 77.724 1.00 57.46 32 ALA B C 1
ATOM 7785 O O . ALA B 1 32 ? 41.481 85.718 77.114 1.00 57.25 32 ALA B O 1
ATOM 7787 N N . PRO B 1 33 ? 42.858 87.211 78.090 1.00 58.80 33 PRO B N 1
ATOM 7788 C CA . PRO B 1 33 ? 42.021 88.376 77.792 1.00 59.91 33 PRO B CA 1
ATOM 7789 C C . PRO B 1 33 ? 41.733 88.501 76.299 1.00 60.99 33 PRO B C 1
ATOM 7790 O O . PRO B 1 33 ? 42.496 88.007 75.469 1.00 61.45 33 PRO B O 1
ATOM 7794 N N . ALA B 1 34 ? 40.628 89.161 75.967 1.00 62.24 34 ALA B N 1
ATOM 7795 C CA . ALA B 1 34 ? 40.239 89.351 74.575 1.00 62.79 34 ALA B CA 1
ATOM 7796 C C . ALA B 1 34 ? 41.378 89.996 73.795 1.00 62.89 34 ALA B C 1
ATOM 7797 O O . ALA B 1 34 ? 41.628 89.651 72.639 1.00 62.91 34 ALA B O 1
ATOM 7799 N N . SER B 1 35 ? 42.067 90.932 74.438 1.00 62.81 35 SER B N 1
ATOM 7800 C CA . SER B 1 35 ? 43.179 91.626 73.806 1.00 63.41 35 SER B CA 1
ATOM 7801 C C . SER B 1 35 ? 44.270 91.942 74.821 1.00 63.42 35 SER B C 1
ATOM 7802 O O . SER B 1 35 ? 43.991 92.161 76.001 1.00 63.07 35 SER B O 1
ATOM 7805 N N . VAL B 1 36 ? 45.514 91.960 74.354 1.00 63.25 36 VAL B N 1
ATOM 7806 C CA . VAL B 1 36 ? 46.651 92.257 75.214 1.00 62.87 36 VAL B CA 1
ATOM 7807 C C . VAL B 1 36 ? 47.513 93.342 74.577 1.00 62.49 36 VAL B C 1
ATOM 7808 O O . VAL B 1 36 ? 47.781 93.315 73.376 1.00 62.43 36 VAL B O 1
ATOM 7812 N N . GLU B 1 37 ? 47.932 94.302 75.394 1.00 61.87 37 GLU B N 1
ATOM 7813 C CA . GLU B 1 37 ? 48.768 95.405 74.936 1.00 61.00 37 GLU B CA 1
ATOM 7814 C C . GLU B 1 37 ? 50.237 95.003 74.944 1.00 58.93 37 GLU B C 1
ATOM 7815 O O . GLU B 1 37 ? 50.771 94.545 73.933 1.00 59.12 37 GLU B O 1
ATOM 7821 N N . GLY B 1 38 ? 50.884 95.178 76.092 1.00 56.21 38 GLY B N 1
ATOM 7822 C CA . GLY B 1 38 ? 52.284 94.825 76.221 1.00 52.43 38 GLY B CA 1
ATOM 7823 C C . GLY B 1 38 ? 52.514 93.351 75.956 1.00 49.47 38 GLY B C 1
ATOM 7824 O O . GLY B 1 38 ? 51.565 92.614 75.684 1.00 50.31 38 GLY B O 1
ATOM 7825 N N . PRO B 1 39 ? 53.768 92.885 76.032 1.00 46.52 39 PRO B N 1
ATOM 7826 C CA . PRO B 1 39 ? 54.072 91.473 75.788 1.00 43.70 39 PRO B CA 1
ATOM 7827 C C . PRO B 1 39 ? 53.626 90.546 76.914 1.00 40.88 39 PRO B C 1
ATOM 7828 O O . PRO B 1 39 ? 53.692 90.899 78.092 1.00 39.75 39 PRO B O 1
ATOM 7832 N N . ALA B 1 40 ? 53.157 89.361 76.540 1.00 37.65 40 ALA B N 1
ATOM 7833 C CA . ALA B 1 40 ? 52.736 88.372 77.518 1.00 35.89 40 ALA B CA 1
ATOM 7834 C C . ALA B 1 40 ? 54.008 87.611 77.868 1.00 34.25 40 ALA B C 1
ATOM 7835 O O . ALA B 1 40 ? 54.566 86.907 77.025 1.00 33.87 40 ALA B O 1
ATOM 7837 N N . MET B 1 41 ? 54.473 87.769 79.101 1.00 31.45 41 MET B N 1
ATOM 7838 C CA . MET B 1 41 ? 55.696 87.110 79.545 1.00 30.43 41 MET B CA 1
ATOM 7839 C C . MET B 1 41 ? 55.447 85.926 80.466 1.00 30.16 41 MET B C 1
ATOM 7840 O O . MET B 1 41 ? 54.650 86.010 81.401 1.00 29.27 41 MET B O 1
ATOM 7845 N N . LEU B 1 42 ? 56.140 84.823 80.200 1.00 27.67 42 LEU B N 1
ATOM 7846 C CA . LEU B 1 42 ? 56.018 83.630 81.025 1.00 27.30 42 LEU B CA 1
ATOM 7847 C C . LEU B 1 42 ? 57.357 83.419 81.714 1.00 27.27 42 LEU B C 1
ATOM 7848 O O . LEU B 1 42 ? 58.359 83.110 81.063 1.00 28.88 42 LEU B O 1
ATOM 7853 N N . HIS B 1 43 ? 57.370 83.606 83.030 1.00 25.84 43 HIS B N 1
ATOM 7854 C CA . HIS B 1 43 ? 58.578 83.454 83.836 1.00 26.09 43 HIS B CA 1
ATOM 7855 C C . HIS B 1 43 ? 58.563 82.056 84.432 1.00 25.63 43 HIS B C 1
ATOM 7856 O O . HIS B 1 43 ? 57.531 81.607 84.928 1.00 25.69 43 HIS B O 1
ATOM 7863 N N . ILE B 1 44 ? 59.703 81.370 84.401 1.00 25.05 44 ILE B N 1
ATOM 7864 C CA . ILE B 1 44 ? 59.740 80.004 84.906 1.00 23.58 44 ILE B CA 1
ATOM 7865 C C . ILE B 1 44 ? 61.121 79.455 85.253 1.00 24.40 44 ILE B C 1
ATOM 7866 O O . ILE B 1 44 ? 62.137 79.849 84.677 1.00 23.40 44 ILE B O 1
ATOM 7871 N N . THR B 1 45 ? 61.137 78.550 86.225 1.00 23.96 45 THR B N 1
ATOM 7872 C CA . THR B 1 45 ? 62.351 77.855 86.623 1.00 23.97 45 THR B CA 1
ATOM 7873 C C . THR B 1 45 ? 61.889 76.556 87.267 1.00 24.31 45 THR B C 1
ATOM 7874 O O . THR B 1 45 ? 60.712 76.405 87.596 1.00 25.05 45 THR B O 1
ATOM 7878 N N . ALA B 1 46 ? 62.796 75.605 87.421 1.00 23.57 46 ALA B N 1
ATOM 7879 C CA . ALA B 1 46 ? 62.422 74.331 88.009 1.00 22.70 46 ALA B CA 1
ATOM 7880 C C . ALA B 1 46 ? 63.637 73.614 88.554 1.00 22.19 46 ALA B C 1
ATOM 7881 O O . ALA B 1 46 ? 64.770 74.005 88.294 1.00 23.53 46 ALA B O 1
ATOM 7883 N N . ASP B 1 47 ? 63.378 72.560 89.317 1.00 22.56 47 ASP B N 1
ATOM 7884 C CA . ASP B 1 47 ? 64.418 71.735 89.917 1.00 22.26 47 ASP B CA 1
ATOM 7885 C C . ASP B 1 47 ? 64.033 70.306 89.538 1.00 23.44 47 ASP B C 1
ATOM 7886 O O . ASP B 1 47 ? 62.996 69.816 90.002 1.00 22.06 47 ASP B O 1
ATOM 7891 N N . SER B 1 48 ? 64.859 69.612 88.747 1.00 21.69 48 SER B N 1
ATOM 7892 C CA . SER B 1 48 ? 66.144 70.101 88.240 1.00 20.31 48 SER B CA 1
ATOM 7893 C C . SER B 1 48 ? 66.136 70.822 86.887 1.00 19.71 48 SER B C 1
ATOM 7894 O O . SER B 1 48 ? 66.854 71.810 86.702 1.00 20.24 48 SER B O 1
ATOM 7897 N N . ARG B 1 49 ? 65.352 70.316 85.940 1.00 18.76 49 ARG B N 1
ATOM 7898 C CA . ARG B 1 49 ? 65.280 70.902 84.601 1.00 19.95 49 ARG B CA 1
ATOM 7899 C C . ARG B 1 49 ? 63.853 70.786 84.069 1.00 19.37 49 ARG B C 1
ATOM 7900 O O . ARG B 1 49 ? 63.078 69.969 84.559 1.00 19.58 49 ARG B O 1
ATOM 7908 N N . TYR B 1 50 ? 63.515 71.590 83.064 1.00 18.78 50 TYR B N 1
ATOM 7909 C CA . TYR B 1 50 ? 62.173 71.562 82.491 1.00 19.87 50 TYR B CA 1
ATOM 7910 C C . TYR B 1 50 ? 62.137 71.668 80.964 1.00 20.61 50 TYR B C 1
ATOM 7911 O O . TYR B 1 50 ? 63.112 72.067 80.324 1.00 19.51 50 TYR B O 1
ATOM 7920 N N . VAL B 1 51 ? 60.986 71.304 80.406 1.00 20.07 51 VAL B N 1
ATOM 7921 C CA . VAL B 1 51 ? 60.706 71.419 78.979 1.00 20.08 51 VAL B CA 1
ATOM 7922 C C . VAL B 1 51 ? 59.325 72.077 78.990 1.00 21.07 51 VAL B C 1
ATOM 7923 O O . VAL B 1 51 ? 58.375 71.534 79.556 1.00 22.09 51 VAL B O 1
ATOM 7927 N N . LEU B 1 52 ? 59.229 73.251 78.377 1.00 21.34 52 LEU B N 1
ATOM 7928 C CA . LEU B 1 52 ? 57.996 74.030 78.363 1.00 23.39 52 LEU B CA 1
ATOM 7929 C C . LEU B 1 52 ? 57.125 73.933 77.116 1.00 24.75 52 LEU B C 1
ATOM 7930 O O . LEU B 1 52 ? 57.619 74.002 75.989 1.00 24.61 52 LEU B O 1
ATOM 7935 N N . PHE B 1 53 ? 55.821 73.779 77.339 1.00 22.95 53 PHE B N 1
ATOM 7936 C CA . PHE B 1 53 ? 54.850 73.713 76.255 1.00 23.95 53 PHE B CA 1
ATOM 7937 C C . PHE B 1 53 ? 53.753 74.748 76.492 1.00 24.08 53 PHE B C 1
ATOM 7938 O O . PHE B 1 53 ? 53.226 74.864 77.599 1.00 25.68 53 PHE B O 1
ATOM 7946 N N . VAL B 1 54 ? 53.424 75.510 75.457 1.00 24.10 54 VAL B N 1
ATOM 7947 C CA . VAL B 1 54 ? 52.362 76.500 75.554 1.00 24.84 54 VAL B CA 1
ATOM 7948 C C . VAL B 1 54 ? 51.384 76.122 74.457 1.00 26.01 54 VAL B C 1
ATOM 7949 O O . VAL B 1 54 ? 51.704 76.206 73.272 1.00 25.82 54 VAL B O 1
ATOM 7953 N N . ASN B 1 55 ? 50.201 75.680 74.866 1.00 27.63 55 ASN B N 1
ATOM 7954 C CA . ASN B 1 55 ? 49.168 75.251 73.937 1.00 29.60 55 ASN B CA 1
ATOM 7955 C C . ASN B 1 55 ? 49.669 74.102 73.064 1.00 30.07 55 ASN B C 1
ATOM 7956 O O . ASN B 1 55 ? 49.401 74.050 71.866 1.00 31.43 55 ASN B O 1
ATOM 7961 N N . GLY B 1 56 ? 50.402 73.182 73.685 1.00 30.67 56 GLY B N 1
ATOM 7962 C CA . GLY B 1 56 ? 50.917 72.026 72.972 1.00 30.26 56 GLY B CA 1
ATOM 7963 C C . GLY B 1 56 ? 52.218 72.228 72.219 1.00 30.25 56 GLY B C 1
ATOM 7964 O O . GLY B 1 56 ? 52.872 71.259 71.843 1.00 31.58 56 GLY B O 1
ATOM 7965 N N . GLU B 1 57 ? 52.600 73.478 71.993 1.00 30.40 57 GLU B N 1
ATOM 7966 C CA . GLU B 1 57 ? 53.832 73.770 71.269 1.00 30.42 57 GLU B CA 1
ATOM 7967 C C . GLU B 1 57 ? 55.022 73.908 72.214 1.00 28.64 57 GLU B C 1
ATOM 7968 O O . GLU B 1 57 ? 54.962 74.642 73.202 1.00 26.80 57 GLU B O 1
ATOM 7974 N N . GLN B 1 58 ? 56.104 73.197 71.914 1.00 26.23 58 GLN B N 1
ATOM 7975 C CA . GLN B 1 58 ? 57.288 73.283 72.755 1.00 25.71 58 GLN B CA 1
ATOM 7976 C C . GLN B 1 58 ? 57.950 74.642 72.557 1.00 24.58 58 GLN B C 1
ATOM 7977 O O . GLN B 1 58 ? 58.325 75.003 71.445 1.00 25.42 58 GLN B O 1
ATOM 7983 N N . VAL B 1 59 ? 58.098 75.385 73.647 1.00 23.33 59 VAL B N 1
ATOM 7984 C CA . VAL B 1 59 ? 58.685 76.717 73.594 1.00 24.45 59 VAL B CA 1
ATOM 7985 C C . VAL B 1 59 ? 60.149 76.790 74.017 1.00 23.14 59 VAL B C 1
ATOM 7986 O O . VAL B 1 59 ? 60.929 77.529 73.419 1.00 21.88 59 VAL B O 1
ATOM 7990 N N . GLY B 1 60 ? 60.521 76.040 75.050 1.00 22.87 60 GLY B N 1
ATOM 7991 C CA . GLY B 1 60 ? 61.898 76.084 75.507 1.00 21.14 60 GLY B CA 1
ATOM 7992 C C . GLY B 1 60 ? 62.292 75.041 76.535 1.00 21.24 60 GLY B C 1
ATOM 7993 O O . GLY B 1 60 ? 61.488 74.200 76.944 1.00 21.88 60 GLY B O 1
ATOM 7994 N N . ARG B 1 61 ? 63.551 75.115 76.950 1.00 20.04 61 ARG B N 1
ATOM 7995 C CA . ARG B 1 61 ? 64.122 74.195 77.922 1.00 20.21 61 ARG B CA 1
ATOM 7996 C C . ARG B 1 61 ? 64.958 75.009 78.895 1.00 19.44 61 ARG B C 1
ATOM 7997 O O . ARG B 1 61 ? 65.514 76.040 78.529 1.00 19.56 61 ARG B O 1
ATOM 8005 N N . GLY B 1 62 ? 65.059 74.536 80.130 1.00 19.11 62 GLY B N 1
ATOM 8006 C CA . GLY B 1 62 ? 65.847 75.245 81.117 1.00 18.19 62 GLY B CA 1
ATOM 8007 C C . GLY B 1 62 ? 65.739 74.573 82.469 1.00 19.24 62 GLY B C 1
ATOM 8008 O O . GLY B 1 62 ? 65.353 73.406 82.551 1.00 18.25 62 GLY B O 1
ATOM 8009 N N . PRO B 1 63 ? 66.141 75.262 83.546 1.00 18.36 63 PRO B N 1
ATOM 8010 C CA . PRO B 1 63 ? 66.716 76.608 83.498 1.00 16.65 63 PRO B CA 1
ATOM 8011 C C . PRO B 1 63 ? 68.213 76.443 83.240 1.00 18.01 63 PRO B C 1
ATOM 8012 O O . PRO B 1 63 ? 68.687 75.316 83.094 1.00 16.46 63 PRO B O 1
ATOM 8016 N N . VAL B 1 64 ? 68.959 77.543 83.178 1.00 18.15 64 VAL B N 1
ATOM 8017 C CA . VAL B 1 64 ? 70.405 77.426 83.003 1.00 18.58 64 VAL B CA 1
ATOM 8018 C C . VAL B 1 64 ? 70.939 76.902 84.340 1.00 19.50 64 VAL B C 1
ATOM 8019 O O . VAL B 1 64 ? 70.271 77.039 85.368 1.00 18.30 64 VAL B O 1
ATOM 8023 N N . ARG B 1 65 ? 72.125 76.301 84.343 1.00 18.62 65 ARG B N 1
ATOM 8024 C CA . ARG B 1 65 ? 72.667 75.766 85.588 1.00 20.31 65 ARG B CA 1
ATOM 8025 C C . ARG B 1 65 ? 72.822 76.866 86.634 1.00 21.41 65 ARG B C 1
ATOM 8026 O O . ARG B 1 65 ? 73.253 77.984 86.320 1.00 22.03 65 ARG B O 1
ATOM 8034 N N . SER B 1 66 ? 72.478 76.543 87.878 1.00 21.52 66 SER B N 1
ATOM 8035 C CA . SER B 1 66 ? 72.548 77.528 88.956 1.00 22.19 66 SER B CA 1
ATOM 8036 C C . SER B 1 66 ? 73.059 76.980 90.278 1.00 22.37 66 SER B C 1
ATOM 8037 O O . SER B 1 66 ? 73.099 75.767 90.500 1.00 21.14 66 SER B O 1
ATOM 8040 N N . TRP B 1 67 ? 73.460 77.901 91.151 1.00 23.63 67 TRP B N 1
ATOM 8041 C CA . TRP B 1 67 ? 73.832 77.548 92.513 1.00 23.95 67 TRP B CA 1
ATOM 8042 C C . TRP B 1 67 ? 72.415 77.707 93.079 1.00 25.08 67 TRP B C 1
ATOM 8043 O O . TRP B 1 67 ? 71.753 78.706 92.798 1.00 24.77 67 TRP B O 1
ATOM 8054 N N . PRO B 1 68 ? 71.921 76.731 93.853 1.00 26.15 68 PRO B N 1
ATOM 8055 C CA . PRO B 1 68 ? 70.564 76.856 94.400 1.00 26.90 68 PRO B CA 1
ATOM 8056 C C . PRO B 1 68 ? 70.246 78.205 95.050 1.00 27.44 68 PRO B C 1
ATOM 8057 O O . PRO B 1 68 ? 69.128 78.711 94.929 1.00 27.60 68 PRO B O 1
ATOM 8061 N N . LYS B 1 69 ? 71.227 78.789 95.732 1.00 27.60 69 LYS B N 1
ATOM 8062 C CA . LYS B 1 69 ? 71.028 80.073 96.402 1.00 28.52 69 LYS B CA 1
ATOM 8063 C C . LYS B 1 69 ? 70.673 81.194 95.426 1.00 28.34 69 LYS B C 1
ATOM 8064 O O . LYS B 1 69 ? 70.103 82.215 95.818 1.00 28.55 69 LYS B O 1
ATOM 8070 N N . GLU B 1 70 ? 71.019 81.001 94.159 1.00 27.23 70 GLU B N 1
ATOM 8071 C CA . GLU B 1 70 ? 70.724 81.977 93.114 1.00 27.16 70 GLU B CA 1
ATOM 8072 C C . GLU B 1 70 ? 70.176 81.221 91.911 1.00 25.53 70 GLU B C 1
ATOM 8073 O O . GLU B 1 70 ? 70.828 81.123 90.871 1.00 24.25 70 GLU B O 1
ATOM 8079 N N . GLN B 1 71 ? 68.969 80.688 92.085 1.00 24.76 71 GLN B N 1
ATOM 8080 C CA . GLN B 1 71 ? 68.267 79.909 91.067 1.00 24.10 71 GLN B CA 1
ATOM 8081 C C . GLN B 1 71 ? 67.805 80.779 89.900 1.00 23.40 71 GLN B C 1
ATOM 8082 O O . GLN B 1 71 ? 66.933 81.636 90.054 1.00 23.67 71 GLN B O 1
ATOM 8088 N N . PHE B 1 72 ? 68.386 80.544 88.729 1.00 22.46 72 PHE B N 1
ATOM 8089 C CA . PHE B 1 72 ? 68.044 81.314 87.538 1.00 22.35 72 PHE B CA 1
ATOM 8090 C C . PHE B 1 72 ? 66.664 80.981 86.969 1.00 21.97 72 PHE B C 1
ATOM 8091 O O . PHE B 1 72 ? 66.283 79.814 86.876 1.00 21.50 72 PHE B O 1
ATOM 8099 N N . TYR B 1 73 ? 65.910 82.011 86.599 1.00 22.04 73 TYR B N 1
ATOM 8100 C CA . TYR B 1 73 ? 64.604 81.784 86.002 1.00 22.22 73 TYR B CA 1
ATOM 8101 C C . TYR B 1 73 ? 64.581 82.392 84.608 1.00 21.05 73 TYR B C 1
ATOM 8102 O O . TYR B 1 73 ? 65.227 83.410 84.346 1.00 22.51 73 TYR B O 1
ATOM 8111 N N . ASP B 1 74 ? 63.848 81.743 83.715 1.00 20.37 74 ASP B N 1
ATOM 8112 C CA . ASP B 1 74 ? 63.732 82.175 82.327 1.00 22.45 74 ASP B CA 1
ATOM 8113 C C . ASP B 1 74 ? 62.471 82.996 82.097 1.00 22.25 74 ASP B C 1
ATOM 8114 O O . ASP B 1 74 ? 61.468 82.807 82.781 1.00 23.91 74 ASP B O 1
ATOM 8119 N N . SER B 1 75 ? 62.525 83.897 81.121 1.00 22.86 75 SER B N 1
ATOM 8120 C CA . SER B 1 75 ? 61.383 84.737 80.789 1.00 21.96 75 SER B CA 1
ATOM 8121 C C . SER B 1 75 ? 61.117 84.700 79.287 1.00 22.07 75 SER B C 1
ATOM 8122 O O . SER B 1 75 ? 61.904 85.222 78.496 1.00 22.45 75 SER B O 1
ATOM 8125 N N . TYR B 1 76 ? 60.003 84.079 78.904 1.00 22.65 76 TYR B N 1
ATOM 8126 C CA . TYR B 1 76 ? 59.625 83.952 77.501 1.00 23.88 76 TYR B CA 1
ATOM 8127 C C . TYR B 1 76 ? 58.473 84.863 77.082 1.00 26.70 76 TYR B C 1
ATOM 8128 O O . TYR B 1 76 ? 57.502 85.031 77.822 1.00 26.64 76 TYR B O 1
ATOM 8137 N N . ASP B 1 77 ? 58.581 85.438 75.888 1.00 26.66 77 ASP B N 1
ATOM 8138 C CA . ASP B 1 77 ? 57.508 86.263 75.345 1.00 28.26 77 ASP B CA 1
ATOM 8139 C C . ASP B 1 77 ? 56.655 85.237 74.596 1.00 28.88 77 ASP B C 1
ATOM 8140 O O . ASP B 1 77 ? 57.026 84.796 73.508 1.00 29.74 77 ASP B O 1
ATOM 8145 N N . ILE B 1 78 ? 55.528 84.840 75.178 1.00 29.99 78 ILE B N 1
ATOM 8146 C CA . ILE B 1 78 ? 54.680 83.834 74.545 1.00 30.96 78 ILE B CA 1
ATOM 8147 C C . ILE B 1 78 ? 53.573 84.385 73.654 1.00 33.68 78 ILE B C 1
ATOM 8148 O O . ILE B 1 78 ? 52.607 83.682 73.350 1.00 34.20 78 ILE B O 1
ATOM 8153 N N . GLY B 1 79 ? 53.717 85.635 73.225 1.00 34.74 79 GLY B N 1
ATOM 8154 C CA . GLY B 1 79 ? 52.709 86.231 72.366 1.00 36.40 79 GLY B CA 1
ATOM 8155 C C . GLY B 1 79 ? 52.377 85.371 71.161 1.00 37.34 79 GLY B C 1
ATOM 8156 O O . GLY B 1 79 ? 51.218 85.282 70.747 1.00 37.77 79 GLY B O 1
ATOM 8157 N N . GLY B 1 80 ? 53.396 84.721 70.605 1.00 36.99 80 GLY B N 1
ATOM 8158 C CA . GLY B 1 80 ? 53.202 83.882 69.435 1.00 35.90 80 GLY B CA 1
ATOM 8159 C C . GLY B 1 80 ? 52.422 82.597 69.644 1.00 36.70 80 GLY B C 1
ATOM 8160 O O . GLY B 1 80 ? 51.789 82.103 68.712 1.00 35.93 80 GLY B O 1
ATOM 8161 N N . GLN B 1 81 ? 52.470 82.043 70.851 1.00 36.72 81 GLN B N 1
ATOM 8162 C CA . GLN B 1 81 ? 51.752 80.806 71.145 1.00 38.76 81 GLN B CA 1
ATOM 8163 C C . GLN B 1 81 ? 50.408 81.102 71.810 1.00 40.92 81 GLN B C 1
ATOM 8164 O O . GLN B 1 81 ? 49.511 80.257 71.828 1.00 41.38 81 GLN B O 1
ATOM 8170 N N . LEU B 1 82 ? 50.283 82.309 72.351 1.00 43.34 82 LEU B N 1
ATOM 8171 C CA . LEU B 1 82 ? 49.076 82.747 73.048 1.00 45.82 82 LEU B CA 1
ATOM 8172 C C . LEU B 1 82 ? 47.822 82.796 72.174 1.00 47.07 82 LEU B C 1
ATOM 8173 O O . LEU B 1 82 ? 47.856 83.295 71.049 1.00 48.19 82 LEU B O 1
ATOM 8178 N N . ARG B 1 83 ? 46.719 82.272 72.704 1.00 48.21 83 ARG B N 1
ATOM 8179 C CA . ARG B 1 83 ? 45.434 82.262 72.005 1.00 49.13 83 ARG B CA 1
ATOM 8180 C C . ARG B 1 83 ? 44.493 83.249 72.700 1.00 50.65 83 ARG B C 1
ATOM 8181 O O . ARG B 1 83 ? 43.864 82.918 73.705 1.00 50.45 83 ARG B O 1
ATOM 8189 N N . PRO B 1 84 ? 44.389 84.478 72.167 1.00 51.67 84 PRO B N 1
ATOM 8190 C CA . PRO B 1 84 ? 43.543 85.553 72.700 1.00 52.67 84 PRO B CA 1
ATOM 8191 C C . PRO B 1 84 ? 42.079 85.209 72.972 1.00 52.99 84 PRO B C 1
ATOM 8192 O O . PRO B 1 84 ? 41.462 84.421 72.251 1.00 52.09 84 PRO B O 1
ATOM 8196 N N . GLY B 1 85 ? 41.543 85.815 74.029 1.00 53.54 85 GLY B N 1
ATOM 8197 C CA . GLY B 1 85 ? 40.153 85.624 74.407 1.00 54.52 85 GLY B CA 1
ATOM 8198 C C . GLY B 1 85 ? 39.641 84.209 74.603 1.00 55.03 85 GLY B C 1
ATOM 8199 O O . GLY B 1 85 ? 38.428 84.001 74.672 1.00 55.75 85 GLY B O 1
ATOM 8200 N N . VAL B 1 86 ? 40.538 83.234 74.697 1.00 54.24 86 VAL B N 1
ATOM 8201 C CA . VAL B 1 86 ? 40.110 81.854 74.889 1.00 52.68 86 VAL B CA 1
ATOM 8202 C C . VAL B 1 86 ? 40.940 81.134 75.939 1.00 51.46 86 VAL B C 1
ATOM 8203 O O . VAL B 1 86 ? 41.834 81.718 76.553 1.00 51.38 86 VAL B O 1
ATOM 8207 N N . ARG B 1 87 ? 40.631 79.859 76.140 1.00 50.08 87 ARG B N 1
ATOM 8208 C CA . ARG B 1 87 ? 41.339 79.043 77.112 1.00 48.85 87 ARG B CA 1
ATOM 8209 C C . ARG B 1 87 ? 42.708 78.637 76.577 1.00 46.76 87 ARG B C 1
ATOM 8210 O O . ARG B 1 87 ? 42.825 78.126 75.463 1.00 46.14 87 ARG B O 1
ATOM 8218 N N . ASN B 1 88 ? 43.738 78.869 77.382 1.00 44.91 88 ASN B N 1
ATOM 8219 C CA . ASN B 1 88 ? 45.105 78.520 77.019 1.00 42.71 88 ASN B CA 1
ATOM 8220 C C . ASN B 1 88 ? 45.618 77.469 77.998 1.00 40.64 88 ASN B C 1
ATOM 8221 O O . ASN B 1 88 ? 45.252 77.472 79.174 1.00 39.76 88 ASN B O 1
ATOM 8226 N N . THR B 1 89 ? 46.464 76.570 77.507 1.00 39.24 89 THR B N 1
ATOM 8227 C CA . THR B 1 89 ? 47.013 75.510 78.340 1.00 37.09 89 THR B CA 1
ATOM 8228 C C . THR B 1 89 ? 48.530 75.578 78.459 1.00 35.09 89 THR B C 1
ATOM 8229 O O . THR B 1 89 ? 49.231 75.818 77.480 1.00 34.50 89 THR B O 1
ATOM 8233 N N . ILE B 1 90 ? 49.027 75.377 79.674 1.00 33.40 90 ILE B N 1
ATOM 8234 C CA . ILE B 1 90 ? 50.461 75.382 79.922 1.00 31.06 90 ILE B CA 1
ATOM 8235 C C . ILE B 1 90 ? 50.837 74.000 80.421 1.00 28.56 90 ILE B C 1
ATOM 8236 O O . ILE B 1 90 ? 50.294 73.520 81.416 1.00 28.23 90 ILE B O 1
ATOM 8241 N N . ALA B 1 91 ? 51.764 73.360 79.720 1.00 26.54 91 ALA B N 1
ATOM 8242 C CA . ALA B 1 91 ? 52.209 72.026 80.086 1.00 24.29 91 ALA B CA 1
ATOM 8243 C C . ALA B 1 91 ? 53.713 72.047 80.303 1.00 25.28 91 ALA B C 1
ATOM 8244 O O . ALA B 1 91 ? 54.459 72.619 79.508 1.00 26.88 91 ALA B O 1
ATOM 8246 N N . VAL B 1 92 ? 54.162 71.433 81.388 1.00 25.31 92 VAL B N 1
ATOM 8247 C CA . VAL B 1 92 ? 55.583 71.413 81.681 1.00 25.14 92 VAL B CA 1
ATOM 8248 C C . VAL B 1 92 ? 56.068 70.043 82.114 1.00 25.23 92 VAL B C 1
ATOM 8249 O O . VAL B 1 92 ? 55.415 69.352 82.900 1.00 23.78 92 VAL B O 1
ATOM 8253 N N . LEU B 1 93 ? 57.220 69.650 81.583 1.00 24.10 93 LEU B N 1
ATOM 8254 C CA . LEU B 1 93 ? 57.833 68.387 81.951 1.00 21.95 93 LEU B CA 1
ATOM 8255 C C . LEU B 1 93 ? 59.003 68.779 82.836 1.00 22.80 93 LEU B C 1
ATOM 8256 O O . LEU B 1 93 ? 59.834 69.599 82.440 1.00 22.41 93 LEU B O 1
ATOM 8261 N N . VAL B 1 94 ? 59.059 68.224 84.039 1.00 22.08 94 VAL B N 1
ATOM 8262 C CA . VAL B 1 94 ? 60.156 68.533 84.941 1.00 22.19 94 VAL B CA 1
ATOM 8263 C C . VAL B 1 94 ? 60.966 67.286 85.233 1.00 22.84 94 VAL B C 1
ATOM 8264 O O . VAL B 1 94 ? 60.421 66.246 85.613 1.00 23.28 94 VAL B O 1
ATOM 8268 N N . LEU B 1 95 ? 62.271 67.391 85.023 1.00 20.71 95 LEU B N 1
ATOM 8269 C CA . LEU B 1 95 ? 63.173 66.291 85.311 1.00 21.39 95 LEU B CA 1
ATOM 8270 C C . LEU B 1 95 ? 63.823 66.612 86.648 1.00 19.63 95 LEU B C 1
ATOM 8271 O O . LEU B 1 95 ? 64.478 67.644 86.788 1.00 19.49 95 LEU B O 1
ATOM 8276 N N . HIS B 1 96 ? 63.625 65.751 87.635 1.00 20.60 96 HIS B N 1
ATOM 8277 C CA . HIS B 1 96 ? 64.258 65.964 88.927 1.00 21.38 96 HIS B CA 1
ATOM 8278 C C . HIS B 1 96 ? 65.247 64.824 89.116 1.00 20.90 96 HIS B C 1
ATOM 8279 O O . HIS B 1 96 ? 64.858 63.656 89.143 1.00 22.31 96 HIS B O 1
ATOM 8286 N N . PHE B 1 97 ? 66.525 65.167 89.235 1.00 20.11 97 PHE B N 1
ATOM 8287 C CA . PHE B 1 97 ? 67.566 64.160 89.397 1.00 20.80 97 PHE B CA 1
ATOM 8288 C C . PHE B 1 97 ? 67.576 63.492 90.771 1.00 19.76 97 PHE B C 1
ATOM 8289 O O . PHE B 1 97 ? 67.806 62.293 90.872 1.00 20.69 97 PHE B O 1
ATOM 8297 N N . GLY B 1 98 ? 67.343 64.268 91.825 1.00 21.10 98 GLY B N 1
ATOM 8298 C CA . GLY B 1 98 ? 67.352 63.704 93.167 1.00 21.61 98 GLY B CA 1
ATOM 8299 C C . GLY B 1 98 ? 68.748 63.280 93.588 1.00 21.87 98 GLY B C 1
ATOM 8300 O O . GLY B 1 98 ? 68.938 62.619 94.614 1.00 21.88 98 GLY B O 1
ATOM 8301 N N . VAL B 1 99 ? 69.732 63.674 92.788 1.00 21.65 99 VAL B N 1
ATOM 8302 C CA . VAL B 1 99 ? 71.130 63.344 93.031 1.00 21.77 99 VAL B CA 1
ATOM 8303 C C . VAL B 1 99 ? 71.973 64.507 92.521 1.00 22.96 99 VAL B C 1
ATOM 8304 O O . VAL B 1 99 ? 71.738 65.005 91.423 1.00 23.66 99 VAL B O 1
ATOM 8308 N N . SER B 1 100 ? 72.942 64.949 93.317 1.00 23.27 100 SER B N 1
ATOM 8309 C CA . SER B 1 100 ? 73.813 66.054 92.920 1.00 22.99 100 SER B CA 1
ATOM 8310 C C . SER B 1 100 ? 74.823 65.620 91.855 1.00 22.07 100 SER B C 1
ATOM 8311 O O . SER B 1 100 ? 75.196 64.452 91.783 1.00 23.25 100 SER B O 1
ATOM 8314 N N . ASN B 1 101 ? 75.265 66.565 91.031 1.00 22.64 101 ASN B N 1
ATOM 8315 C CA . ASN B 1 101 ? 76.270 66.274 90.012 1.00 21.06 101 ASN B CA 1
ATOM 8316 C C . ASN B 1 101 ? 77.154 67.501 89.777 1.00 21.34 101 ASN B C 1
ATOM 8317 O O . ASN B 1 101 ? 77.181 68.407 90.617 1.00 21.31 101 ASN B O 1
ATOM 8322 N N . PHE B 1 102 ? 77.882 67.536 88.663 1.00 21.17 102 PHE B N 1
ATOM 8323 C CA . PHE B 1 102 ? 78.790 68.651 88.373 1.00 21.05 102 PHE B CA 1
ATOM 8324 C C . PHE B 1 102 ? 78.135 69.920 87.825 1.00 22.19 102 PHE B C 1
ATOM 8325 O O . PHE B 1 102 ? 78.829 70.896 87.514 1.00 22.11 102 PHE B O 1
ATOM 8333 N N . TYR B 1 103 ? 76.817 69.912 87.664 1.00 21.03 103 TYR B N 1
ATOM 8334 C CA . TYR B 1 103 ? 76.141 71.115 87.193 1.00 22.09 103 TYR B CA 1
ATOM 8335 C C . TYR B 1 103 ? 74.783 71.277 87.844 1.00 21.64 103 TYR B C 1
ATOM 8336 O O . TYR B 1 103 ? 73.929 72.029 87.373 1.00 22.02 103 TYR B O 1
ATOM 8345 N N . TYR B 1 104 ? 74.611 70.579 88.960 1.00 21.77 104 TYR B N 1
ATOM 8346 C CA . TYR B 1 104 ? 73.369 70.625 89.714 1.00 21.50 104 TYR B CA 1
ATOM 8347 C C . TYR B 1 104 ? 73.576 70.155 91.146 1.00 22.22 104 TYR B C 1
ATOM 8348 O O . TYR B 1 104 ? 74.158 69.097 91.386 1.00 21.78 104 TYR B O 1
ATOM 8357 N N . LEU B 1 105 ? 73.109 70.960 92.095 1.00 22.93 105 LEU B N 1
ATOM 8358 C CA . LEU B 1 105 ? 73.213 70.620 93.508 1.00 22.88 105 LEU B CA 1
ATOM 8359 C C . LEU B 1 105 ? 71.814 70.208 93.964 1.00 23.13 105 LEU B C 1
ATOM 8360 O O . LEU B 1 105 ? 70.843 70.949 93.787 1.00 22.14 105 LEU B O 1
ATOM 8365 N N . ARG B 1 106 ? 71.718 69.017 94.545 1.00 24.00 106 ARG B N 1
ATOM 8366 C CA . ARG B 1 106 ? 70.436 68.487 94.977 1.00 23.17 106 ARG B CA 1
ATOM 8367 C C . ARG B 1 106 ? 69.594 69.429 95.825 1.00 24.63 106 ARG B C 1
ATOM 8368 O O . ARG B 1 106 ? 70.060 69.983 96.820 1.00 23.58 106 ARG B O 1
ATOM 8376 N N . GLY B 1 107 ? 68.346 69.598 95.405 1.00 24.25 107 GLY B N 1
ATOM 8377 C CA . GLY B 1 107 ? 67.401 70.431 96.125 1.00 24.51 107 GLY B CA 1
ATOM 8378 C C . GLY B 1 107 ? 66.197 69.537 96.351 1.00 24.44 107 GLY B C 1
ATOM 8379 O O . GLY B 1 107 ? 66.262 68.584 97.128 1.00 25.52 107 GLY B O 1
ATOM 8380 N N . ARG B 1 108 ? 65.102 69.828 95.661 1.00 23.78 108 ARG B N 1
ATOM 8381 C CA . ARG B 1 108 ? 63.893 69.016 95.766 1.00 24.17 108 ARG B CA 1
ATOM 8382 C C . ARG B 1 108 ? 63.054 69.231 94.509 1.00 22.68 108 ARG B C 1
ATOM 8383 O O . ARG B 1 108 ? 63.244 70.214 93.793 1.00 22.20 108 ARG B O 1
ATOM 8391 N N . GLY B 1 109 ? 62.141 68.308 94.227 1.00 22.59 109 GLY B N 1
ATOM 8392 C CA . GLY B 1 109 ? 61.305 68.456 93.048 1.00 22.26 109 GLY B CA 1
ATOM 8393 C C . GLY B 1 109 ? 60.558 69.775 93.104 1.00 24.33 109 GLY B C 1
ATOM 8394 O O . GLY B 1 109 ? 59.971 70.111 94.128 1.00 25.16 109 GLY B O 1
ATOM 8395 N N . GLY B 1 110 ? 60.574 70.535 92.013 1.00 22.66 110 GLY B N 1
ATOM 8396 C CA . GLY B 1 110 ? 59.876 71.803 92.032 1.00 23.49 110 GLY B CA 1
ATOM 8397 C C . GLY B 1 110 ? 59.688 72.481 90.693 1.00 25.07 110 GLY B C 1
ATOM 8398 O O . GLY B 1 110 ? 60.486 72.313 89.768 1.00 24.06 110 GLY B O 1
ATOM 8399 N N . LEU B 1 111 ? 58.614 73.258 90.608 1.00 25.16 111 LEU B N 1
ATOM 8400 C CA . LEU B 1 111 ? 58.273 74.003 89.407 1.00 25.44 111 LEU B CA 1
ATOM 8401 C C . LEU B 1 111 ? 57.565 75.277 89.841 1.00 26.76 111 LEU B C 1
ATOM 8402 O O . LEU B 1 111 ? 56.673 75.237 90.692 1.00 27.57 111 LEU B O 1
ATOM 8407 N N . ILE B 1 112 ? 57.979 76.407 89.281 1.00 26.15 112 ILE B N 1
ATOM 8408 C CA . ILE B 1 112 ? 57.326 77.678 89.570 1.00 26.86 112 ILE B CA 1
ATOM 8409 C C . ILE B 1 112 ? 57.255 78.424 88.247 1.00 26.95 112 ILE B C 1
ATOM 8410 O O . ILE B 1 112 ? 58.262 78.582 87.560 1.00 27.02 112 ILE B O 1
ATOM 8415 N N . ALA B 1 113 ? 56.053 78.849 87.873 1.00 26.78 113 ALA B N 1
ATOM 8416 C CA . ALA B 1 113 ? 55.857 79.560 86.617 1.00 27.48 113 ALA B CA 1
ATOM 8417 C C . ALA B 1 113 ? 54.733 80.577 86.743 1.00 29.04 113 ALA B C 1
ATOM 8418 O O . ALA B 1 113 ? 53.747 80.343 87.442 1.00 27.71 113 ALA B O 1
ATOM 8420 N N . GLU B 1 114 ? 54.882 81.700 86.053 1.00 28.99 114 GLU B N 1
ATOM 8421 C CA . GLU B 1 114 ? 53.878 82.749 86.095 1.00 32.65 114 GLU B CA 1
ATOM 8422 C C . GLU B 1 114 ? 53.800 83.487 84.763 1.00 32.54 114 GLU B C 1
ATOM 8423 O O . GLU B 1 114 ? 54.826 83.833 84.174 1.00 32.45 114 GLU B O 1
ATOM 8429 N N . ILE B 1 115 ? 52.580 83.710 84.286 1.00 33.09 115 ILE B N 1
ATOM 8430 C CA . ILE B 1 115 ? 52.366 84.442 83.044 1.00 34.02 115 ILE B CA 1
ATOM 8431 C C . ILE B 1 115 ? 51.853 85.820 83.442 1.00 37.33 115 ILE B C 1
ATOM 8432 O O . ILE B 1 115 ? 50.819 85.940 84.101 1.00 36.47 115 ILE B O 1
ATOM 8437 N N . GLU B 1 116 ? 52.588 86.853 83.048 1.00 39.46 116 GLU B N 1
ATOM 8438 C CA . GLU B 1 116 ? 52.224 88.221 83.380 1.00 43.09 116 GLU B CA 1
ATOM 8439 C C . GLU B 1 116 ? 52.103 89.090 82.139 1.00 44.23 116 GLU B C 1
ATOM 8440 O O . GLU B 1 116 ? 52.954 89.049 81.250 1.00 42.88 116 GLU B O 1
ATOM 8446 N N . ALA B 1 117 ? 51.034 89.877 82.091 1.00 46.39 117 ALA B N 1
ATOM 8447 C CA . ALA B 1 117 ? 50.777 90.778 80.976 1.00 48.82 117 ALA B CA 1
ATOM 8448 C C . ALA B 1 117 ? 50.072 92.018 81.510 1.00 51.47 117 ALA B C 1
ATOM 8449 O O . ALA B 1 117 ? 49.068 91.914 82.216 1.00 52.02 117 ALA B O 1
ATOM 8451 N N . ASP B 1 118 ? 50.605 93.188 81.179 1.00 54.04 118 ASP B N 1
ATOM 8452 C CA . ASP B 1 118 ? 50.019 94.444 81.629 1.00 57.19 118 ASP B CA 1
ATOM 8453 C C . ASP B 1 118 ? 49.958 94.484 83.154 1.00 56.75 118 ASP B C 1
ATOM 8454 O O . ASP B 1 118 ? 48.885 94.594 83.744 1.00 57.55 118 ASP B O 1
ATOM 8459 N N . GLY B 1 119 ? 51.122 94.375 83.783 1.00 55.92 119 GLY B N 1
ATOM 8460 C CA . GLY B 1 119 ? 51.195 94.417 85.231 1.00 54.43 119 GLY B CA 1
ATOM 8461 C C . GLY B 1 119 ? 50.300 93.464 86.002 1.00 53.66 119 GLY B C 1
ATOM 8462 O O . GLY B 1 119 ? 50.250 93.541 87.230 1.00 53.92 119 GLY B O 1
ATOM 8463 N N . ARG B 1 120 ? 49.594 92.567 85.317 1.00 52.29 120 ARG B N 1
ATOM 8464 C CA . ARG B 1 120 ? 48.726 91.632 86.028 1.00 50.83 120 ARG B CA 1
ATOM 8465 C C . ARG B 1 120 ? 48.930 90.167 85.640 1.00 48.70 120 ARG B C 1
ATOM 8466 O O . ARG B 1 120 ? 49.159 89.835 84.476 1.00 4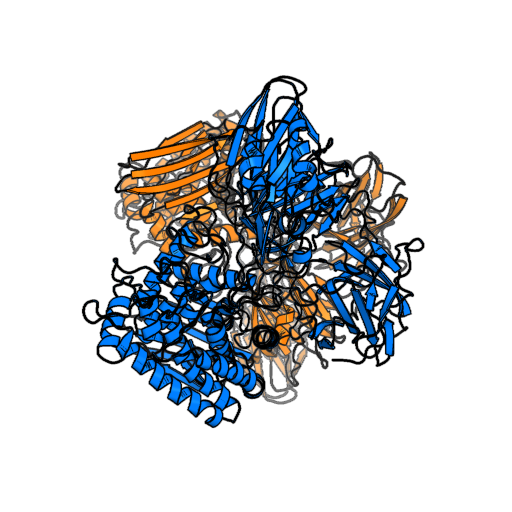7.36 120 ARG B O 1
ATOM 8474 N N . THR B 1 121 ? 48.833 89.298 86.643 1.00 45.89 121 THR B N 1
ATOM 8475 C CA . THR B 1 121 ? 49.019 87.861 86.478 1.00 43.65 121 THR B CA 1
ATOM 8476 C C . THR B 1 121 ? 47.883 87.169 85.735 1.00 43.00 121 THR B C 1
ATOM 8477 O O . THR B 1 121 ? 46.718 87.311 86.100 1.00 43.40 121 THR B O 1
ATOM 8481 N N . LEU B 1 122 ? 48.229 86.406 84.702 1.00 40.64 122 LEU B N 1
ATOM 8482 C CA . LEU B 1 122 ? 47.235 85.681 83.918 1.00 39.13 122 LEU B CA 1
ATOM 8483 C C . LEU B 1 122 ? 47.189 84.220 84.350 1.00 37.93 122 LEU B C 1
ATOM 8484 O O . LEU B 1 122 ? 46.178 83.537 84.186 1.00 36.51 122 LEU B O 1
ATOM 8489 N N . ALA B 1 123 ? 48.299 83.743 84.898 1.00 35.56 123 ALA B N 1
ATOM 8490 C CA . ALA B 1 123 ? 48.386 82.367 85.352 1.00 34.31 123 ALA B CA 1
ATOM 8491 C C . ALA B 1 123 ? 49.570 82.230 86.289 1.00 33.43 123 ALA B C 1
ATOM 8492 O O . ALA B 1 123 ? 50.543 82.978 86.194 1.00 32.70 123 ALA B O 1
ATOM 8494 N N . ALA B 1 124 ? 49.478 81.276 87.204 1.00 32.50 124 ALA B N 1
ATOM 8495 C CA . ALA B 1 124 ? 50.541 81.048 88.165 1.00 32.38 124 ALA B CA 1
ATOM 8496 C C . ALA B 1 124 ? 50.402 79.650 88.741 1.00 32.71 124 ALA B C 1
ATOM 8497 O O . ALA B 1 124 ? 49.292 79.178 88.994 1.00 32.31 124 ALA B O 1
ATOM 8499 N N . THR B 1 125 ? 51.535 78.989 88.941 1.00 30.47 125 THR B N 1
ATOM 8500 C CA . THR B 1 125 ? 51.540 77.645 89.489 1.00 29.61 125 THR B CA 1
ATOM 8501 C C . THR B 1 125 ? 51.060 77.621 90.935 1.00 30.10 125 THR B C 1
ATOM 8502 O O . THR B 1 125 ? 51.488 78.430 91.761 1.00 28.83 125 THR B O 1
ATOM 8506 N N . ASP B 1 126 ? 50.158 76.689 91.221 1.00 30.71 126 ASP B N 1
ATOM 8507 C CA . ASP B 1 126 ? 49.612 76.506 92.559 1.00 31.86 126 ASP B CA 1
ATOM 8508 C C . ASP B 1 126 ? 48.844 75.190 92.603 1.00 31.91 126 ASP B C 1
ATOM 8509 O O . ASP B 1 126 ? 48.817 74.452 91.614 1.00 30.05 126 ASP B O 1
ATOM 8514 N N . ALA B 1 127 ? 48.221 74.904 93.744 1.00 32.12 127 ALA B N 1
ATOM 8515 C CA . ALA B 1 127 ? 47.473 73.662 93.938 1.00 31.22 127 ALA B CA 1
ATOM 8516 C C . ALA B 1 127 ? 46.387 73.394 92.901 1.00 31.56 127 ALA B C 1
ATOM 8517 O O . ALA B 1 127 ? 45.891 72.268 92.799 1.00 31.70 127 ALA B O 1
ATOM 8519 N N . ALA B 1 128 ? 46.012 74.419 92.142 1.00 31.16 128 ALA B N 1
ATOM 8520 C CA . ALA B 1 128 ? 44.984 74.266 91.117 1.00 32.05 128 ALA B CA 1
ATOM 8521 C C . ALA B 1 128 ? 45.549 73.503 89.922 1.00 33.06 128 ALA B C 1
ATOM 8522 O O . ALA B 1 128 ? 44.807 72.897 89.152 1.00 33.72 128 ALA B O 1
ATOM 8524 N N . TRP B 1 129 ? 46.870 73.535 89.773 1.00 32.60 129 TRP B N 1
ATOM 8525 C CA . TRP B 1 129 ? 47.524 72.831 88.675 1.00 31.64 129 TRP B CA 1
ATOM 8526 C C . TRP B 1 129 ? 47.456 71.319 88.889 1.00 32.32 129 TRP B C 1
ATOM 8527 O O . TRP B 1 129 ? 47.373 70.843 90.025 1.00 31.10 129 TRP B O 1
ATOM 8538 N N . ARG B 1 130 ? 47.486 70.572 87.787 1.00 31.93 130 ARG B N 1
ATOM 8539 C CA . ARG B 1 130 ? 47.419 69.114 87.816 1.00 32.79 130 ARG B CA 1
ATOM 8540 C C . ARG B 1 130 ? 48.804 68.515 87.580 1.00 31.96 130 ARG B C 1
ATOM 8541 O O . ARG B 1 130 ? 49.630 69.105 86.885 1.00 31.03 130 ARG B O 1
ATOM 8549 N N . THR B 1 131 ? 49.052 67.336 88.139 1.00 30.10 131 THR B N 1
ATOM 8550 C CA . THR B 1 131 ? 50.347 66.699 87.967 1.00 30.09 131 THR B CA 1
ATOM 8551 C C . THR B 1 131 ? 50.321 65.184 88.109 1.00 30.92 131 THR B C 1
ATOM 8552 O O . THR B 1 131 ? 49.561 64.627 88.903 1.00 31.44 131 THR B O 1
ATOM 8556 N N . GLU B 1 132 ? 51.165 64.528 87.322 1.00 30.92 132 GLU B N 1
ATOM 8557 C CA . GLU B 1 132 ? 51.312 63.078 87.337 1.00 32.59 132 GLU B CA 1
ATOM 8558 C C . GLU B 1 132 ? 52.692 62.790 86.774 1.00 31.56 132 GLU B C 1
ATOM 8559 O O . GLU B 1 132 ? 53.233 63.596 86.019 1.00 30.06 132 GLU B O 1
ATOM 8565 N N . ARG B 1 133 ? 53.278 61.660 87.146 1.00 30.94 133 ARG B N 1
ATOM 8566 C CA . ARG B 1 133 ? 54.585 61.318 86.608 1.00 32.76 133 ARG B CA 1
ATOM 8567 C C . ARG B 1 133 ? 54.416 61.039 85.122 1.00 32.39 133 ARG B C 1
ATOM 8568 O O . ARG B 1 133 ? 53.315 60.728 84.666 1.00 31.89 133 ARG B O 1
ATOM 8576 N N . LEU B 1 134 ? 55.499 61.173 84.363 1.00 30.55 134 LEU B N 1
ATOM 8577 C CA . LEU B 1 134 ? 55.445 60.886 82.937 1.00 28.49 134 LEU B CA 1
ATOM 8578 C C . LEU B 1 134 ? 55.293 59.374 82.854 1.00 26.25 134 LEU B C 1
ATOM 8579 O O . LEU B 1 134 ? 56.153 58.634 83.328 1.00 25.91 134 LEU B O 1
ATOM 8584 N N . GLY B 1 135 ? 54.198 58.913 82.262 1.00 25.51 135 GLY B N 1
ATOM 8585 C CA . GLY B 1 135 ? 53.974 57.483 82.166 1.00 23.62 135 GLY B CA 1
ATOM 8586 C C . GLY B 1 135 ? 55.041 56.725 81.400 1.00 23.54 135 GLY B C 1
ATOM 8587 O O . GLY B 1 135 ? 55.468 57.155 80.329 1.00 23.96 135 GLY B O 1
ATOM 8588 N N . GLY B 1 136 ? 55.472 55.592 81.946 1.00 22.63 136 GLY B N 1
ATOM 8589 C CA . GLY B 1 136 ? 56.478 54.789 81.274 1.00 23.87 136 GLY B CA 1
ATOM 8590 C C . GLY B 1 136 ? 57.930 55.158 81.537 1.00 22.99 136 GLY B C 1
ATOM 8591 O O . GLY B 1 136 ? 58.828 54.391 81.196 1.00 23.33 136 GLY B O 1
ATOM 8592 N N . GLN B 1 137 ? 58.175 56.320 82.136 1.00 22.74 137 GLN B N 1
ATOM 8593 C CA . GLN B 1 137 ? 59.544 56.737 82.431 1.00 21.75 137 GLN B CA 1
ATOM 8594 C C . GLN B 1 137 ? 60.041 55.928 83.630 1.00 22.58 137 GLN B C 1
ATOM 8595 O O . GLN B 1 137 ? 59.494 56.029 84.726 1.00 23.17 137 GLN B O 1
ATOM 8601 N N . ARG B 1 138 ? 61.070 55.113 83.415 1.00 20.08 138 ARG B N 1
ATOM 8602 C CA . ARG B 1 138 ? 61.610 54.265 84.476 1.00 21.43 138 ARG B CA 1
ATOM 8603 C C . ARG B 1 138 ? 62.626 54.985 85.360 1.00 22.94 138 ARG B C 1
ATOM 8604 O O . ARG B 1 138 ? 63.711 55.358 84.905 1.00 22.72 138 ARG B O 1
ATOM 8612 N N . SER B 1 139 ? 62.277 55.159 86.631 1.00 22.23 139 SER B N 1
ATOM 8613 C CA . SER B 1 139 ? 63.151 55.849 87.563 1.00 22.35 139 SER B CA 1
ATOM 8614 C C . SER B 1 139 ? 64.367 55.029 87.970 1.00 21.90 139 SER B C 1
ATOM 8615 O O . SER B 1 139 ? 65.196 55.498 88.741 1.00 23.46 139 SER B O 1
ATOM 8620 N N . ASN B 1 140 ? 64.483 53.807 87.460 1.00 20.82 140 ASN B N 1
ATOM 8621 C CA . ASN B 1 140 ? 65.643 52.990 87.785 1.00 20.00 140 ASN B CA 1
ATOM 8622 C C . ASN B 1 140 ? 66.640 52.978 86.620 1.00 19.35 140 ASN B C 1
ATOM 8623 O O . ASN B 1 140 ? 67.605 52.218 86.633 1.00 19.01 140 ASN B O 1
ATOM 8628 N N . SER B 1 141 ? 66.422 53.839 85.626 1.00 19.92 141 SER B N 1
ATOM 8629 C CA . SER B 1 141 ? 67.318 53.884 84.466 1.00 20.51 141 SER B CA 1
ATOM 8630 C C . SER B 1 141 ? 68.743 54.245 84.902 1.00 19.72 141 SER B C 1
ATOM 8631 O O . SER B 1 141 ? 68.954 54.807 85.980 1.00 20.04 141 SER B O 1
ATOM 8634 N N . PRO B 1 142 ? 69.741 53.922 84.066 1.00 18.64 142 PRO B N 1
ATOM 8635 C CA . PRO B 1 142 ? 71.152 54.190 84.365 1.00 18.65 142 PRO B CA 1
ATOM 8636 C C . PRO B 1 142 ? 71.569 55.623 84.648 1.00 18.53 142 PRO B C 1
ATOM 8637 O O . PRO B 1 142 ? 71.121 56.558 83.986 1.00 19.61 142 PRO B O 1
ATOM 8641 N N . ARG B 1 143 ? 72.429 55.783 85.649 1.00 18.59 143 ARG B N 1
ATOM 8642 C CA . ARG B 1 143 ? 72.977 57.093 85.967 1.00 18.44 143 ARG B CA 1
ATOM 8643 C C . ARG B 1 143 ? 73.866 57.306 84.738 1.00 17.87 143 ARG B C 1
ATOM 8644 O O . ARG B 1 143 ? 74.604 56.404 84.348 1.00 18.76 143 ARG B O 1
ATOM 8652 N N . MET B 1 144 ? 73.781 58.475 84.118 1.00 18.62 144 MET B N 1
ATOM 8653 C CA . MET B 1 144 ? 74.550 58.756 82.906 1.00 19.29 144 MET B CA 1
ATOM 8654 C C . MET B 1 144 ? 76.063 58.799 83.097 1.00 18.32 144 MET B C 1
ATOM 8655 O O . MET B 1 144 ? 76.809 58.176 82.340 1.00 18.85 144 MET B O 1
ATOM 8660 N N . ALA B 1 145 ? 76.514 59.534 84.107 1.00 18.87 145 ALA B N 1
ATOM 8661 C CA . ALA B 1 145 ? 77.940 59.662 84.396 1.00 19.26 145 ALA B CA 1
ATOM 8662 C C . ALA B 1 145 ? 78.081 60.385 85.732 1.00 19.63 145 ALA B C 1
ATOM 8663 O O . ALA B 1 145 ? 77.108 60.956 86.231 1.00 19.64 145 ALA B O 1
ATOM 8665 N N . CYS B 1 146 ? 79.278 60.367 86.313 1.00 19.97 146 CYS B N 1
ATOM 8666 C CA . CYS B 1 146 ? 79.480 61.037 87.597 1.00 21.11 146 CYS B CA 1
ATOM 8667 C C . CYS B 1 146 ? 79.222 62.531 87.480 1.00 21.60 146 CYS B C 1
ATOM 8668 O O . CYS B 1 146 ? 78.874 63.187 88.463 1.00 21.09 146 CYS B O 1
ATOM 8671 N N . GLN B 1 147 ? 79.381 63.063 86.271 1.00 20.60 147 GLN B N 1
ATOM 8672 C CA . GLN B 1 147 ? 79.190 64.489 86.045 1.00 20.96 147 GLN B CA 1
ATOM 8673 C C . GLN B 1 147 ? 77.768 64.892 85.673 1.00 20.86 147 GLN B C 1
ATOM 8674 O O . GLN B 1 147 ? 77.397 66.054 85.836 1.00 20.71 147 GLN B O 1
ATOM 8680 N N . GLN B 1 148 ? 76.967 63.942 85.198 1.00 20.90 148 GLN B N 1
ATOM 8681 C CA . GLN B 1 148 ? 75.634 64.288 84.719 1.00 20.90 148 GLN B CA 1
ATOM 8682 C C . GLN B 1 148 ? 74.406 63.647 85.361 1.00 21.27 148 GLN B C 1
ATOM 8683 O O . GLN B 1 148 ? 74.448 63.171 86.496 1.00 21.21 148 GLN B O 1
ATOM 8689 N N . GLY B 1 149 ? 73.307 63.653 84.607 1.00 21.84 149 GLY B N 1
ATOM 8690 C CA . GLY B 1 149 ? 72.051 63.100 85.083 1.00 20.96 149 GLY B CA 1
ATOM 8691 C C . GLY B 1 149 ? 71.845 61.620 84.816 1.00 18.74 149 GLY B C 1
ATOM 8692 O O . GLY B 1 149 ? 72.648 60.798 85.248 1.00 18.88 149 GLY B O 1
ATOM 8693 N N . PHE B 1 150 ? 70.776 61.293 84.089 1.00 16.51 150 PHE B N 1
ATOM 8694 C CA . PHE B 1 150 ? 70.419 59.908 83.774 1.00 18.29 150 PHE B CA 1
ATOM 8695 C C . PHE B 1 150 ? 70.068 59.659 82.306 1.00 18.19 150 PHE B C 1
ATOM 8696 O O . PHE B 1 150 ? 69.498 60.522 81.637 1.00 20.46 150 PHE B O 1
ATOM 8704 N N . GLY B 1 151 ? 70.407 58.467 81.824 1.00 19.19 151 GLY B N 1
ATOM 8705 C CA . GLY B 1 151 ? 70.053 58.074 80.470 1.00 19.86 151 GLY B CA 1
ATOM 8706 C C . GLY B 1 151 ? 68.693 57.426 80.684 1.00 20.82 151 GLY B C 1
ATOM 8707 O O . GLY B 1 151 ? 68.575 56.513 81.507 1.00 21.06 151 GLY B O 1
ATOM 8708 N N . GLU B 1 152 ? 67.671 57.864 79.955 1.00 19.27 152 GLU B N 1
ATOM 8709 C CA . GLU B 1 152 ? 66.327 57.331 80.183 1.00 20.15 152 GLU B CA 1
ATOM 8710 C C . GLU B 1 152 ? 65.904 56.018 79.529 1.00 20.95 152 GLU B C 1
ATOM 8711 O O . GLU B 1 152 ? 66.521 55.531 78.583 1.00 20.48 152 GLU B O 1
ATOM 8717 N N . VAL B 1 153 ? 64.847 55.439 80.091 1.00 21.50 153 VAL B N 1
ATOM 8718 C CA . VAL B 1 153 ? 64.227 54.225 79.573 1.00 20.63 153 VAL B CA 1
ATOM 8719 C C . VAL B 1 153 ? 62.753 54.598 79.619 1.00 22.45 153 VAL B C 1
ATOM 8720 O O . VAL B 1 153 ? 62.207 54.853 80.695 1.00 22.78 153 VAL B O 1
ATOM 8724 N N . ILE B 1 154 ? 62.122 54.664 78.451 1.00 22.30 154 ILE B N 1
ATOM 8725 C CA . ILE B 1 154 ? 60.718 55.053 78.353 1.00 21.59 154 ILE B CA 1
ATOM 8726 C C . ILE B 1 154 ? 59.879 53.969 77.685 1.00 21.71 154 ILE B C 1
ATOM 8727 O O . ILE B 1 154 ? 60.153 53.582 76.550 1.00 20.54 154 ILE B O 1
ATOM 8732 N N . ASP B 1 155 ? 58.868 53.469 78.388 1.00 21.47 155 ASP B N 1
ATOM 8733 C CA . ASP B 1 155 ? 57.983 52.466 77.804 1.00 20.71 155 ASP B CA 1
ATOM 8734 C C . ASP B 1 155 ? 56.746 53.239 77.353 1.00 22.69 155 ASP B C 1
ATOM 8735 O O . ASP B 1 155 ? 55.852 53.531 78.156 1.00 22.39 155 ASP B O 1
ATOM 8740 N N . ALA B 1 156 ? 56.710 53.582 76.066 1.00 20.25 156 ALA B N 1
ATOM 8741 C CA . ALA B 1 156 ? 55.609 54.354 75.503 1.00 22.11 156 ALA B CA 1
ATOM 8742 C C . ALA B 1 156 ? 54.238 53.695 75.642 1.00 23.13 156 ALA B C 1
ATOM 8743 O O . ALA B 1 156 ? 53.221 54.353 75.466 1.00 22.97 156 ALA B O 1
ATOM 8745 N N . ARG B 1 157 ? 54.205 52.405 75.955 1.00 26.54 157 ARG B N 1
ATOM 8746 C CA . ARG B 1 157 ? 52.922 51.719 76.119 1.00 28.37 157 ARG B CA 1
ATOM 8747 C C . ARG B 1 157 ? 52.196 52.199 77.375 1.00 30.46 157 ARG B C 1
ATOM 8748 O O . ARG B 1 157 ? 51.023 51.895 77.575 1.00 32.02 157 ARG B O 1
ATOM 8756 N N . GLU B 1 158 ? 52.900 52.955 78.213 1.00 29.79 158 GLU B N 1
ATOM 8757 C CA . GLU B 1 158 ? 52.334 53.478 79.451 1.00 28.78 158 GLU B CA 1
ATOM 8758 C C . GLU B 1 158 ? 52.280 54.997 79.443 1.00 29.44 158 GLU B C 1
ATOM 8759 O O . GLU B 1 158 ? 51.849 55.621 80.414 1.00 29.38 158 GLU B O 1
ATOM 8765 N N . LEU B 1 159 ? 52.709 55.590 78.335 1.00 29.16 159 LEU B N 1
ATOM 8766 C CA . LEU B 1 159 ? 52.741 57.038 78.204 1.00 28.11 159 LEU B CA 1
ATOM 8767 C C . LEU B 1 159 ? 51.561 57.639 77.448 1.00 27.73 159 LEU B C 1
ATOM 8768 O O . LEU B 1 159 ? 51.182 57.161 76.382 1.00 27.26 159 LEU B O 1
ATOM 8773 N N . ALA B 1 160 ? 50.984 58.691 78.018 1.00 28.37 160 ALA B N 1
ATOM 8774 C CA . ALA B 1 160 ? 49.875 59.397 77.392 1.00 29.85 160 ALA B CA 1
ATOM 8775 C C . ALA B 1 160 ? 50.532 60.412 76.457 1.00 30.57 160 ALA B C 1
ATOM 8776 O O . ALA B 1 160 ? 50.828 61.540 76.852 1.00 30.73 160 ALA B O 1
ATOM 8778 N N . GLU B 1 161 ? 50.763 59.982 75.221 1.00 31.58 161 GLU B N 1
ATOM 8779 C CA . GLU B 1 161 ? 51.415 60.786 74.189 1.00 33.65 161 GLU B CA 1
ATOM 8780 C C . GLU B 1 161 ? 50.988 62.250 74.067 1.00 32.89 161 GLU B C 1
ATOM 8781 O O . GLU B 1 161 ? 51.825 63.118 73.814 1.00 31.57 161 GLU B O 1
ATOM 8787 N N . ASP B 1 162 ? 49.701 62.531 74.242 1.00 32.04 162 ASP B N 1
ATOM 8788 C CA . ASP B 1 162 ? 49.203 63.900 74.104 1.00 31.69 162 ASP B CA 1
ATOM 8789 C C . ASP B 1 162 ? 49.035 64.676 75.407 1.00 30.61 162 ASP B C 1
ATOM 8790 O O . ASP B 1 162 ? 48.309 65.670 75.445 1.00 30.38 162 ASP B O 1
ATOM 8795 N N . TRP B 1 163 ? 49.717 64.247 76.464 1.00 29.11 163 TRP B N 1
ATOM 8796 C CA . TRP B 1 163 ? 49.588 64.906 77.762 1.00 28.84 163 TRP B CA 1
ATOM 8797 C C . TRP B 1 163 ? 49.802 66.421 77.767 1.00 28.58 163 TRP B C 1
ATOM 8798 O O . TRP B 1 163 ? 49.259 67.117 78.622 1.00 28.88 163 TRP B O 1
ATOM 8809 N N . ALA B 1 164 ? 50.580 66.935 76.818 1.00 28.72 164 ALA B N 1
ATOM 8810 C CA . ALA B 1 164 ? 50.864 68.367 76.771 1.00 28.64 164 ALA B CA 1
ATOM 8811 C C . ALA B 1 164 ? 49.912 69.185 75.902 1.00 29.03 164 ALA B C 1
ATOM 8812 O O . ALA B 1 164 ? 49.997 70.411 75.871 1.00 27.74 164 ALA B O 1
ATOM 8814 N N . LEU B 1 165 ? 49.002 68.514 75.206 1.00 30.64 165 LEU B N 1
ATOM 8815 C CA . LEU B 1 165 ? 48.059 69.211 74.340 1.00 31.33 165 LEU B CA 1
ATOM 8816 C C . LEU B 1 165 ? 46.881 69.816 75.094 1.00 32.94 165 LEU B C 1
ATOM 8817 O O . LEU B 1 165 ? 46.468 69.311 76.139 1.00 31.96 165 LEU B O 1
ATOM 8822 N N . PRO B 1 166 ? 46.323 70.913 74.562 1.00 34.85 166 PRO B N 1
ATOM 8823 C CA . PRO B 1 166 ? 45.184 71.609 75.168 1.00 36.57 166 PRO B CA 1
ATOM 8824 C C . PRO B 1 166 ? 43.979 70.702 75.423 1.00 36.96 166 PRO B C 1
ATOM 8825 O O . PRO B 1 166 ? 43.442 70.661 76.531 1.00 37.93 166 PRO B O 1
ATOM 8829 N N . ALA B 1 167 ? 43.567 69.973 74.392 1.00 37.82 167 ALA B N 1
ATOM 8830 C CA . ALA B 1 167 ? 42.408 69.089 74.480 1.00 38.86 167 ALA B CA 1
ATOM 8831 C C . ALA B 1 167 ? 42.607 67.826 75.315 1.00 38.62 167 ALA B C 1
ATOM 8832 O O . ALA B 1 167 ? 41.673 67.040 75.481 1.00 39.28 167 ALA B O 1
ATOM 8834 N N . PHE B 1 168 ? 43.809 67.621 75.842 1.00 37.50 168 PHE B N 1
ATOM 8835 C CA . PHE B 1 168 ? 44.059 66.431 76.647 1.00 36.01 168 PHE B CA 1
ATOM 8836 C C . PHE B 1 168 ? 43.238 66.450 77.934 1.00 35.90 168 PHE B C 1
ATOM 8837 O O . PHE B 1 168 ? 43.128 67.483 78.592 1.00 35.73 168 PHE B O 1
ATOM 8845 N N . ASP B 1 169 ? 42.668 65.302 78.294 1.00 35.81 169 ASP B N 1
ATOM 8846 C CA . ASP B 1 169 ? 41.855 65.208 79.502 1.00 36.60 169 ASP B CA 1
ATOM 8847 C C . ASP B 1 169 ? 42.642 64.787 80.738 1.00 36.04 169 ASP B C 1
ATOM 8848 O O . ASP B 1 169 ? 42.970 63.613 80.912 1.00 34.72 169 ASP B O 1
ATOM 8853 N N . ASP B 1 170 ? 42.935 65.754 81.601 1.00 35.56 170 ASP B N 1
ATOM 8854 C CA . ASP B 1 170 ? 43.675 65.478 82.824 1.00 36.89 170 ASP B CA 1
ATOM 8855 C C . ASP B 1 170 ? 42.750 65.421 84.039 1.00 37.08 170 ASP B C 1
ATOM 8856 O O . ASP B 1 170 ? 43.184 65.629 85.172 1.00 36.03 170 ASP B O 1
ATOM 8861 N N . GLY B 1 171 ? 41.475 65.131 83.795 1.00 37.65 171 GLY B N 1
ATOM 8862 C CA . GLY B 1 171 ? 40.516 65.053 84.882 1.00 37.19 171 GLY B CA 1
ATOM 8863 C C . GLY B 1 171 ? 40.925 64.085 85.978 1.00 38.04 171 GLY B C 1
ATOM 8864 O O . GLY B 1 171 ? 40.641 64.316 87.156 1.00 38.78 171 GLY B O 1
ATOM 8865 N N . GLY B 1 172 ? 41.597 63.003 85.593 1.00 36.86 172 GLY B N 1
ATOM 8866 C CA . GLY B 1 172 ? 42.026 62.009 86.561 1.00 35.61 172 GLY B CA 1
ATOM 8867 C C . GLY B 1 172 ? 43.364 62.292 87.223 1.00 35.81 172 GLY B C 1
ATOM 8868 O O . GLY B 1 172 ? 43.814 61.521 88.071 1.00 36.28 172 GLY B O 1
ATOM 8869 N N . TRP B 1 173 ? 44.003 63.393 86.841 1.00 34.37 173 TRP B N 1
ATOM 8870 C CA . TRP B 1 173 ? 45.294 63.765 87.413 1.00 33.41 173 TRP B CA 1
ATOM 8871 C C . TRP B 1 173 ? 45.135 64.382 88.797 1.00 33.88 173 TRP B C 1
ATOM 8872 O O . TRP B 1 173 ? 44.200 65.144 89.045 1.00 33.90 173 TRP B O 1
ATOM 8883 N N . ALA B 1 174 ? 46.060 64.055 89.692 1.00 33.62 174 ALA B N 1
ATOM 8884 C CA . ALA B 1 174 ? 46.034 64.591 91.044 1.00 33.91 174 ALA B CA 1
ATOM 8885 C C . ALA B 1 174 ? 46.363 66.077 91.002 1.00 34.73 174 ALA B C 1
ATOM 8886 O O . ALA B 1 174 ? 46.891 66.580 90.008 1.00 34.33 174 ALA B O 1
ATOM 8888 N N . GLN B 1 175 ? 46.049 66.778 92.082 1.00 33.75 175 GLN B N 1
ATOM 8889 C CA . GLN B 1 175 ? 46.330 68.201 92.163 1.00 33.72 175 GLN B CA 1
ATOM 8890 C C . GLN B 1 175 ? 47.759 68.377 92.642 1.00 33.53 175 GLN B C 1
ATOM 8891 O O . GLN B 1 175 ? 48.246 67.599 93.460 1.00 33.71 175 GLN B O 1
ATOM 8897 N N . ALA B 1 176 ? 48.435 69.391 92.121 1.00 32.88 176 ALA B N 1
ATOM 8898 C CA . ALA B 1 176 ? 49.803 69.665 92.528 1.00 33.79 176 ALA B CA 1
ATOM 8899 C C . ALA B 1 176 ? 49.768 70.172 93.963 1.00 34.44 176 ALA B C 1
ATOM 8900 O O . ALA B 1 176 ? 48.750 70.695 94.415 1.00 32.85 176 ALA B O 1
ATOM 8902 N N . ARG B 1 177 ? 50.876 70.010 94.677 1.00 35.21 177 ARG B N 1
ATOM 8903 C CA . ARG B 1 177 ? 50.965 70.471 96.057 1.00 37.01 177 ARG B CA 1
ATOM 8904 C C . ARG B 1 177 ? 51.918 71.657 96.112 1.00 36.19 177 ARG B C 1
ATOM 8905 O O . ARG B 1 177 ? 53.018 71.601 95.562 1.00 34.78 177 ARG B O 1
ATOM 8913 N N . SER B 1 178 ? 51.491 72.728 96.771 1.00 34.37 178 SER B N 1
ATOM 8914 C CA . SER B 1 178 ? 52.317 73.921 96.902 1.00 34.66 178 SER B CA 1
ATOM 8915 C C . SER B 1 178 ? 53.421 73.704 97.936 1.00 34.46 178 SER B C 1
ATOM 8916 O O . SER B 1 178 ? 53.177 73.172 99.019 1.00 33.68 178 SER B O 1
ATOM 8919 N N . ILE B 1 179 ? 54.637 74.115 97.588 1.00 34.52 179 ILE B N 1
ATOM 8920 C CA . ILE B 1 179 ? 55.792 73.982 98.470 1.00 33.81 179 ILE B CA 1
ATOM 8921 C C . ILE B 1 179 ? 55.994 75.289 99.223 1.00 34.60 179 ILE B C 1
ATOM 8922 O O . ILE B 1 179 ? 56.421 75.301 100.378 1.00 34.58 179 ILE B O 1
ATOM 8927 N N . GLY B 1 180 ? 55.687 76.391 98.550 1.00 34.19 180 GLY B N 1
ATOM 8928 C CA . GLY B 1 180 ? 55.836 77.698 99.154 1.00 33.21 180 GLY B CA 1
ATOM 8929 C C . GLY B 1 180 ? 56.022 78.770 98.099 1.00 33.59 180 GLY B C 1
ATOM 8930 O O . GLY B 1 180 ? 56.116 78.468 96.909 1.00 33.24 180 GLY B O 1
ATOM 8931 N N . PRO B 1 181 ? 56.079 80.042 98.505 1.00 33.95 181 PRO B N 1
ATOM 8932 C CA . PRO B 1 181 ? 56.257 81.139 97.553 1.00 33.09 181 PRO B CA 1
ATOM 8933 C C . PRO B 1 181 ? 57.719 81.275 97.144 1.00 32.67 181 PRO B C 1
ATOM 8934 O O . PRO B 1 181 ? 58.587 80.582 97.675 1.00 31.77 181 PRO B O 1
ATOM 8938 N N . ALA B 1 182 ? 57.986 82.167 96.197 1.00 32.80 182 ALA B N 1
ATOM 8939 C CA . ALA B 1 182 ? 59.350 82.396 95.753 1.00 33.27 182 ALA B CA 1
ATOM 8940 C C . ALA B 1 182 ? 60.149 82.809 96.984 1.00 33.95 182 ALA B C 1
ATOM 8941 O O . ALA B 1 182 ? 59.675 83.604 97.798 1.00 34.35 182 ALA B O 1
ATOM 8943 N N . GLY B 1 183 ? 61.353 82.265 97.122 1.00 32.16 183 GLY B N 1
ATOM 8944 C CA . GLY B 1 183 ? 62.181 82.597 98.266 1.00 30.73 183 GLY B CA 1
ATOM 8945 C C . GLY B 1 183 ? 62.255 81.448 99.251 1.00 30.95 183 GLY B C 1
ATOM 8946 O O . GLY B 1 183 ? 63.112 81.430 100.135 1.00 30.55 183 GLY B O 1
ATOM 8947 N N . THR B 1 184 ? 61.350 80.487 99.103 1.00 30.68 184 THR B N 1
ATOM 8948 C CA . THR B 1 184 ? 61.323 79.323 99.976 1.00 31.67 184 THR B CA 1
ATOM 8949 C C . THR B 1 184 ? 62.562 78.467 99.733 1.00 31.96 184 THR B C 1
ATOM 8950 O O . THR B 1 184 ? 63.016 78.330 98.595 1.00 31.59 184 THR B O 1
ATOM 8954 N N . ALA B 1 185 ? 63.106 77.895 100.804 1.00 31.67 185 ALA B N 1
ATOM 8955 C CA . ALA B 1 185 ? 64.290 77.046 100.705 1.00 31.39 185 ALA B CA 1
ATOM 8956 C C . ALA B 1 185 ? 63.994 75.882 99.768 1.00 30.80 185 ALA B C 1
ATOM 8957 O O . ALA B 1 185 ? 62.854 75.431 99.680 1.00 30.95 185 ALA B O 1
ATOM 8959 N N . PRO B 1 186 ? 65.019 75.363 99.071 1.00 30.30 186 PRO B N 1
ATOM 8960 C CA . PRO B 1 186 ? 66.434 75.759 99.089 1.00 29.64 186 PRO B CA 1
ATOM 8961 C C . PRO B 1 186 ? 66.822 76.848 98.087 1.00 28.95 186 PRO B C 1
ATOM 8962 O O . PRO B 1 186 ? 67.978 77.271 98.040 1.00 29.50 186 PRO B O 1
ATOM 8966 N N . TRP B 1 187 ? 65.859 77.298 97.290 1.00 28.47 187 TRP B N 1
ATOM 8967 C CA . TRP B 1 187 ? 66.106 78.319 96.275 1.00 27.92 187 TRP B CA 1
ATOM 8968 C C . TRP B 1 187 ? 66.001 79.717 96.881 1.00 28.96 187 TRP B C 1
ATOM 8969 O O . TRP B 1 187 ? 65.097 80.489 96.550 1.00 28.91 187 TRP B O 1
ATOM 8980 N N . THR B 1 188 ? 66.946 80.028 97.763 1.00 29.85 188 THR B N 1
ATOM 8981 C CA . THR B 1 188 ? 67.001 81.304 98.474 1.00 30.45 188 THR B CA 1
ATOM 8982 C C . THR B 1 188 ? 66.554 82.511 97.656 1.00 30.53 188 THR B C 1
ATOM 8983 O O . THR B 1 188 ? 65.742 83.310 98.118 1.00 29.75 188 THR B O 1
ATOM 8987 N N . SER B 1 189 ? 67.082 82.654 96.446 1.00 29.72 189 SER B N 1
ATOM 8988 C CA . SER B 1 189 ? 66.695 83.774 95.599 1.00 30.41 189 SER B CA 1
ATOM 8989 C C . SER B 1 189 ? 66.528 83.327 94.157 1.00 29.58 189 SER B C 1
ATOM 8990 O O . SER B 1 189 ? 67.237 82.435 93.693 1.00 30.38 189 SER B O 1
ATOM 8993 N N . LEU B 1 190 ? 65.573 83.934 93.461 1.00 28.69 190 LEU B N 1
ATOM 8994 C CA . LEU B 1 190 ? 65.335 83.617 92.059 1.00 28.54 190 LEU B CA 1
ATOM 8995 C C . LEU B 1 190 ? 65.864 84.802 91.267 1.00 27.80 190 LEU B C 1
ATOM 8996 O O . LEU B 1 190 ? 65.377 85.920 91.424 1.00 28.33 190 LEU B O 1
ATOM 9001 N N . VAL B 1 191 ? 66.870 84.558 90.431 1.00 25.88 191 VAL B N 1
ATOM 9002 C CA . VAL B 1 191 ? 67.473 85.618 89.629 1.00 24.99 191 VAL B CA 1
ATOM 9003 C C . VAL B 1 191 ? 67.246 85.391 88.139 1.00 25.13 191 VAL B C 1
ATOM 9004 O O . VAL B 1 191 ? 67.230 84.256 87.669 1.00 22.75 191 VAL B O 1
ATOM 9008 N N . PRO B 1 192 ? 67.072 86.479 87.375 1.00 24.80 192 PRO B N 1
ATOM 9009 C CA . PRO B 1 192 ? 66.837 86.380 85.934 1.00 24.26 192 PRO B CA 1
ATOM 9010 C C . PRO B 1 192 ? 67.992 85.819 85.112 1.00 23.63 192 PRO B C 1
ATOM 9011 O O . PRO B 1 192 ? 69.157 86.159 85.328 1.00 23.04 192 PRO B O 1
ATOM 9015 N N . ARG B 1 193 ? 67.643 84.948 84.172 1.00 21.66 193 ARG B N 1
ATOM 9016 C CA . ARG B 1 193 ? 68.593 84.323 83.261 1.00 19.92 193 ARG B CA 1
ATOM 9017 C C . ARG B 1 193 ? 69.506 85.418 82.716 1.00 20.39 193 ARG B C 1
ATOM 9018 O O . ARG B 1 193 ? 69.020 86.445 82.237 1.00 20.93 193 ARG B O 1
ATOM 9026 N N . ASP B 1 194 ? 70.820 85.210 82.779 1.00 20.19 194 ASP B N 1
ATOM 9027 C CA . ASP B 1 194 ? 71.750 86.227 82.299 1.00 20.42 194 ASP B CA 1
ATOM 9028 C C . ASP B 1 194 ? 72.354 86.017 80.909 1.00 21.70 194 ASP B C 1
ATOM 9029 O O . ASP B 1 194 ? 73.434 86.531 80.612 1.00 21.90 194 ASP B O 1
ATOM 9034 N N . ILE B 1 195 ? 71.651 85.267 80.062 1.00 20.79 195 ILE B N 1
ATOM 9035 C CA . ILE B 1 195 ? 72.075 85.024 78.680 1.00 20.04 195 ILE B CA 1
ATOM 9036 C C . ILE B 1 195 ? 70.832 84.779 77.833 1.00 20.62 195 ILE B C 1
ATOM 9037 O O . ILE B 1 195 ? 69.754 84.512 78.360 1.00 18.97 195 ILE B O 1
ATOM 9042 N N . PRO B 1 196 ? 70.964 84.885 76.504 1.00 20.15 196 PRO B N 1
ATOM 9043 C CA . PRO B 1 196 ? 69.799 84.642 75.652 1.00 19.81 196 PRO B CA 1
ATOM 9044 C C . PRO B 1 196 ? 69.480 83.145 75.663 1.00 19.29 196 PRO B C 1
ATOM 9045 O O . PRO B 1 196 ? 70.183 82.354 76.303 1.00 18.49 196 PRO B O 1
ATOM 9049 N N . PHE B 1 197 ? 68.418 82.760 74.970 1.00 16.97 197 PHE B N 1
ATOM 9050 C CA . PHE B 1 197 ? 68.035 81.363 74.910 1.00 17.18 197 PHE B CA 1
ATOM 9051 C C . PHE B 1 197 ? 68.934 80.596 73.950 1.00 15.88 197 PHE B C 1
ATOM 9052 O O . PHE B 1 197 ? 69.541 81.176 73.048 1.00 15.28 197 PHE B O 1
ATOM 9060 N N . LEU B 1 198 ? 69.033 79.289 74.158 1.00 16.25 198 LEU B N 1
ATOM 9061 C CA . LEU B 1 198 ? 69.871 78.465 73.300 1.00 17.83 198 LEU B CA 1
ATOM 9062 C C . LEU B 1 198 ? 69.152 78.153 71.996 1.00 18.33 198 LEU B C 1
ATOM 9063 O O . LEU B 1 198 ? 67.934 78.298 71.893 1.00 19.06 198 LEU B O 1
ATOM 9068 N N . THR B 1 199 ? 69.914 77.731 70.995 1.00 18.28 199 THR B N 1
ATOM 9069 C CA . THR B 1 199 ? 69.334 77.375 69.710 1.00 17.68 199 THR B CA 1
ATOM 9070 C C . THR B 1 199 ? 68.768 75.966 69.837 1.00 17.41 199 THR B C 1
ATOM 9071 O O . THR B 1 199 ? 69.051 75.259 70.795 1.00 17.77 199 THR B O 1
ATOM 9075 N N . GLU B 1 200 ? 67.947 75.576 68.872 1.00 17.14 200 GLU B N 1
ATOM 9076 C CA . GLU B 1 200 ? 67.427 74.217 68.797 1.00 18.03 200 GLU B CA 1
ATOM 9077 C C . GLU B 1 200 ? 67.155 74.090 67.308 1.00 19.78 200 GLU B C 1
ATOM 9078 O O . GLU B 1 200 ? 66.169 74.609 66.778 1.00 19.73 200 GLU B O 1
ATOM 9084 N N . GLU B 1 201 ? 68.089 73.412 66.649 1.00 20.02 201 GLU B N 1
ATOM 9085 C CA . GLU B 1 201 ? 68.118 73.241 65.206 1.00 19.77 201 GLU B CA 1
ATOM 9086 C C . GLU B 1 201 ? 68.019 71.777 64.769 1.00 21.15 201 GLU B C 1
ATOM 9087 O O . GLU B 1 201 ? 68.896 70.960 65.075 1.00 18.91 201 GLU B O 1
ATOM 9093 N N . LYS B 1 202 ? 66.951 71.447 64.049 1.00 20.74 202 LYS B N 1
ATOM 9094 C CA . LYS B 1 202 ? 66.751 70.081 63.573 1.00 21.40 202 LYS B CA 1
ATOM 9095 C C . LYS B 1 202 ? 67.727 69.775 62.439 1.00 20.69 202 LYS B C 1
ATOM 9096 O O . LYS B 1 202 ? 67.701 70.424 61.389 1.00 21.31 202 LYS B O 1
ATOM 9102 N N . LEU B 1 203 ? 68.591 68.788 62.649 1.00 19.44 203 LEU B N 1
ATOM 9103 C CA . LEU B 1 203 ? 69.570 68.421 61.633 1.00 19.53 203 LEU B CA 1
ATOM 9104 C C . LEU B 1 203 ? 69.532 66.930 61.323 1.00 19.25 203 LEU B C 1
ATOM 9105 O O . LEU B 1 203 ? 69.560 66.096 62.227 1.00 19.73 203 LEU B O 1
ATOM 9110 N N . TYR B 1 204 ? 69.466 66.596 60.039 1.00 18.51 204 TYR B N 1
ATOM 9111 C CA . TYR B 1 204 ? 69.433 65.199 59.634 1.00 18.67 204 TYR B CA 1
ATOM 9112 C C . TYR B 1 204 ? 70.840 64.622 59.546 1.00 17.21 204 TYR B C 1
ATOM 9113 O O . TYR B 1 204 ? 71.809 65.355 59.355 1.00 15.79 204 TYR B O 1
ATOM 9122 N N . PRO B 1 205 ? 70.971 63.295 59.706 1.00 16.64 205 PRO B N 1
ATOM 9123 C CA . PRO B 1 205 ? 72.280 62.631 59.638 1.00 16.00 205 PRO B CA 1
ATOM 9124 C C . PRO B 1 205 ? 72.871 62.738 58.237 1.00 16.18 205 PRO B C 1
ATOM 9125 O O . PRO B 1 205 ? 72.176 63.106 57.289 1.00 17.37 205 PRO B O 1
ATOM 9129 N N . ALA B 1 206 ? 74.150 62.406 58.105 1.00 15.12 206 ALA B N 1
ATOM 9130 C CA . ALA B 1 206 ? 74.820 62.483 56.810 1.00 16.50 206 ALA B CA 1
ATOM 9131 C C . ALA B 1 206 ? 74.743 61.180 56.026 1.00 15.72 206 ALA B C 1
ATOM 9132 O O . ALA B 1 206 ? 74.527 61.190 54.811 1.00 14.26 206 ALA B O 1
ATOM 9134 N N . SER B 1 207 ? 74.920 60.060 56.721 1.00 15.60 207 SER B N 1
ATOM 9135 C CA . SER B 1 207 ? 74.903 58.763 56.056 1.00 16.51 207 SER B CA 1
ATOM 9136 C C . SER B 1 207 ? 74.624 57.606 57.007 1.00 16.65 207 SER B C 1
ATOM 9137 O O . SER B 1 207 ? 74.577 57.774 58.225 1.00 14.87 207 SER B O 1
ATOM 9140 N N . ILE B 1 208 ? 74.431 56.427 56.430 1.00 15.63 208 ILE B N 1
ATOM 9141 C CA . ILE B 1 208 ? 74.228 55.229 57.221 1.00 15.63 208 ILE B CA 1
ATOM 9142 C C . ILE B 1 208 ? 75.510 54.452 57.011 1.00 16.45 208 ILE B C 1
ATOM 9143 O O . ILE B 1 208 ? 75.803 54.016 55.902 1.00 17.92 208 ILE B O 1
ATOM 9148 N N . GLN B 1 209 ? 76.284 54.301 58.079 1.00 15.72 209 GLN B N 1
ATOM 9149 C CA . GLN B 1 209 ? 77.565 53.615 58.001 1.00 15.94 209 GLN B CA 1
ATOM 9150 C C . GLN B 1 209 ? 77.469 52.105 57.863 1.00 17.01 209 GLN B C 1
ATOM 9151 O O . GLN B 1 209 ? 78.241 51.490 57.131 1.00 15.02 209 GLN B O 1
ATOM 9157 N N . SER B 1 210 ? 76.529 51.498 58.575 1.00 17.38 210 SER B N 1
ATOM 9158 C CA . SER B 1 210 ? 76.404 50.055 58.504 1.00 18.15 210 SER B CA 1
ATOM 9159 C C . SER B 1 210 ? 75.079 49.571 59.050 1.00 18.07 210 SER B C 1
ATOM 9160 O O . SER B 1 210 ? 74.312 50.327 59.652 1.00 16.81 210 SER B O 1
ATOM 9163 N N . LEU B 1 211 ? 74.821 48.296 58.809 1.00 18.03 211 LEU B N 1
ATOM 9164 C CA . LEU B 1 211 ? 73.624 47.636 59.293 1.00 17.90 211 LEU B CA 1
ATOM 9165 C C . LEU B 1 211 ? 74.126 46.255 59.673 1.00 18.42 211 LEU B C 1
ATOM 9166 O O . LEU B 1 211 ? 74.848 45.621 58.904 1.00 19.06 211 LEU B O 1
ATOM 9171 N N . SER B 1 212 ? 73.772 45.799 60.867 1.00 18.97 212 SER B N 1
ATOM 9172 C CA . SER B 1 212 ? 74.214 44.494 61.321 1.00 18.98 212 SER B CA 1
ATOM 9173 C C . SER B 1 212 ? 73.110 43.743 62.051 1.00 19.40 212 SER B C 1
ATOM 9174 O O . SER B 1 212 ? 72.170 44.346 62.572 1.00 18.73 212 SER B O 1
ATOM 9177 N N . ARG B 1 213 ? 73.234 42.420 62.067 1.00 20.28 213 ARG B N 1
ATOM 9178 C CA . ARG B 1 213 ? 72.308 41.555 62.791 1.00 19.19 213 ARG B CA 1
ATOM 9179 C C . ARG B 1 213 ? 73.082 41.338 64.086 1.00 18.78 213 ARG B C 1
ATOM 9180 O O . ARG B 1 213 ? 74.213 40.851 64.057 1.00 19.75 213 ARG B O 1
ATOM 9188 N N . VAL B 1 214 ? 72.501 41.714 65.218 1.00 18.88 214 VAL B N 1
ATOM 9189 C CA . VAL B 1 214 ? 73.219 41.581 66.478 1.00 18.18 214 VAL B CA 1
ATOM 9190 C C . VAL B 1 214 ? 72.398 41.000 67.622 1.00 19.24 214 VAL B C 1
ATOM 9191 O O . VAL B 1 214 ? 71.176 40.890 67.547 1.00 20.72 214 VAL B O 1
ATOM 9195 N N . LYS B 1 215 ? 73.099 40.638 68.686 1.00 19.05 215 LYS B N 1
ATOM 9196 C CA . LYS B 1 215 ? 72.476 40.100 69.886 1.00 22.25 215 LYS B CA 1
ATOM 9197 C C . LYS B 1 215 ? 73.185 40.639 71.121 1.00 22.00 215 LYS B C 1
ATOM 9198 O O . LYS B 1 215 ? 74.414 40.696 71.167 1.00 21.75 215 LYS B O 1
ATOM 9204 N N . ALA B 1 216 ? 72.402 41.044 72.114 1.00 21.87 216 ALA B N 1
ATOM 9205 C CA . ALA B 1 216 ? 72.949 41.539 73.367 1.00 21.94 216 ALA B CA 1
ATOM 9206 C C . ALA B 1 216 ? 73.120 40.319 74.272 1.00 23.73 216 ALA B C 1
ATOM 9207 O O . ALA B 1 216 ? 72.616 39.238 73.962 1.00 23.62 216 ALA B O 1
ATOM 9209 N N . PRO B 1 217 ? 73.849 40.465 75.388 1.00 22.94 217 PRO B N 1
ATOM 9210 C CA . PRO B 1 217 ? 74.034 39.323 76.293 1.00 23.56 217 PRO B CA 1
ATOM 9211 C C . PRO B 1 217 ? 72.676 38.934 76.874 1.00 23.65 217 PRO B C 1
ATOM 9212 O O . PRO B 1 217 ? 71.782 39.778 76.978 1.00 23.33 217 PRO B O 1
ATOM 9216 N N . LYS B 1 218 ? 72.520 37.668 77.250 1.00 23.83 218 LYS B N 1
ATOM 9217 C CA . LYS B 1 218 ? 71.263 37.204 77.833 1.00 25.21 218 LYS B CA 1
ATOM 9218 C C . LYS B 1 218 ? 70.928 38.050 79.059 1.00 23.68 218 LYS B C 1
ATOM 9219 O O . LYS B 1 218 ? 69.767 38.345 79.323 1.00 22.54 218 LYS B O 1
ATOM 9225 N N . TYR B 1 219 ? 71.961 38.431 79.806 1.00 22.44 219 TYR B N 1
ATOM 9226 C CA . TYR B 1 219 ? 71.796 39.240 81.012 1.00 21.99 219 TYR B CA 1
ATOM 9227 C C . TYR B 1 219 ? 72.783 40.403 80.997 1.00 19.76 219 TYR B C 1
ATOM 9228 O O . TYR B 1 219 ? 73.989 40.199 80.881 1.00 21.08 219 TYR B O 1
ATOM 9237 N N . ALA B 1 220 ? 72.263 41.615 81.117 1.00 21.28 220 ALA B N 1
ATOM 9238 C CA . ALA B 1 220 ? 73.092 42.815 81.140 1.00 21.06 220 ALA B CA 1
ATOM 9239 C C . ALA B 1 220 ? 72.428 43.806 82.085 1.00 20.57 220 ALA B C 1
ATOM 9240 O O . ALA B 1 220 ? 71.251 44.124 81.929 1.00 22.16 220 ALA B O 1
ATOM 9242 N N . ALA B 1 221 ? 73.179 44.300 83.061 1.00 20.07 221 ALA B N 1
ATOM 9243 C CA . ALA B 1 221 ? 72.613 45.232 84.024 1.00 19.40 221 ALA B CA 1
ATOM 9244 C C . ALA B 1 221 ? 73.512 46.413 84.357 1.00 19.74 221 ALA B C 1
ATOM 9245 O O . ALA B 1 221 ? 74.741 46.305 84.357 1.00 19.97 221 ALA B O 1
ATOM 9247 N N . ALA B 1 222 ? 72.876 47.542 84.646 1.00 20.33 222 ALA B N 1
ATOM 9248 C CA . ALA B 1 222 ? 73.579 48.760 85.019 1.00 20.19 222 ALA B CA 1
ATOM 9249 C C . ALA B 1 222 ? 73.335 48.941 86.513 1.00 21.30 222 ALA B C 1
ATOM 9250 O O . ALA B 1 222 ? 72.183 48.958 86.959 1.00 19.57 222 ALA B O 1
ATOM 9252 N N . LEU B 1 223 ? 74.415 49.057 87.282 1.00 21.12 223 LEU B N 1
ATOM 9253 C CA . LEU B 1 223 ? 74.310 49.211 88.732 1.00 21.29 223 LEU B CA 1
ATOM 9254 C C . LEU B 1 223 ? 74.931 50.511 89.236 1.00 21.43 223 LEU B C 1
ATOM 9255 O O . LEU B 1 223 ? 76.031 50.881 88.832 1.00 20.97 223 LEU B O 1
ATOM 9260 N N . ASP B 1 224 ? 74.226 51.202 90.124 1.00 20.29 224 ASP B N 1
ATOM 9261 C CA . ASP B 1 224 ? 74.763 52.426 90.697 1.00 20.17 224 ASP B CA 1
ATOM 9262 C C . ASP B 1 224 ? 75.361 52.007 92.032 1.00 20.33 224 ASP B C 1
ATOM 9263 O O . ASP B 1 224 ? 74.732 52.145 93.082 1.00 20.84 224 ASP B O 1
ATOM 9268 N N . LEU B 1 225 ? 76.577 51.475 91.976 1.00 19.97 225 LEU B N 1
ATOM 9269 C CA . LEU B 1 225 ? 77.269 51.008 93.170 1.00 20.30 225 LEU B CA 1
ATOM 9270 C C . LEU B 1 225 ? 77.618 52.123 94.146 1.00 18.46 225 LEU B C 1
ATOM 9271 O O . LEU B 1 225 ? 77.648 51.907 95.355 1.00 18.79 225 LEU B O 1
ATOM 9276 N N . ARG B 1 226 ? 77.885 53.315 93.627 1.00 19.36 226 ARG B N 1
ATOM 9277 C CA . ARG B 1 226 ? 78.218 54.445 94.483 1.00 20.22 226 ARG B CA 1
ATOM 9278 C C . ARG B 1 226 ? 77.089 54.721 95.489 1.00 20.26 226 ARG B C 1
ATOM 9279 O O . ARG B 1 226 ? 77.329 54.766 96.703 1.00 19.85 226 ARG B O 1
ATOM 9287 N N . ASN B 1 227 ? 75.863 54.883 94.994 1.00 19.76 227 ASN B N 1
ATOM 9288 C CA . ASN B 1 227 ? 74.729 55.163 95.878 1.00 20.78 227 ASN B CA 1
ATOM 9289 C C . ASN B 1 227 ? 74.251 53.936 96.657 1.00 21.04 227 ASN B C 1
ATOM 9290 O O . ASN B 1 227 ? 73.650 54.070 97.723 1.00 21.73 227 ASN B O 1
ATOM 9295 N N . GLN B 1 228 ? 74.513 52.745 96.127 1.00 20.66 228 GLN B N 1
ATOM 9296 C CA . GLN B 1 228 ? 74.111 51.514 96.804 1.00 22.23 228 GLN B CA 1
ATOM 9297 C C . GLN B 1 228 ? 75.009 51.266 98.017 1.00 23.52 228 GLN B C 1
ATOM 9298 O O . GLN B 1 228 ? 74.520 50.969 99.108 1.00 23.75 228 GLN B O 1
ATOM 9304 N N . MET B 1 229 ? 76.319 51.408 97.824 1.00 23.53 229 MET B N 1
ATOM 9305 C CA . MET B 1 229 ? 77.296 51.181 98.888 1.00 23.00 229 MET B CA 1
ATOM 9306 C C . MET B 1 229 ? 77.420 52.335 99.881 1.00 23.32 229 MET B C 1
ATOM 9307 O O . MET B 1 229 ? 77.709 52.115 101.057 1.00 23.72 229 MET B O 1
ATOM 9312 N N . VAL B 1 230 ? 77.210 53.558 99.403 1.00 23.81 230 VAL B N 1
ATOM 9313 C CA . VAL B 1 230 ? 77.290 54.747 100.246 1.00 22.41 230 VAL B CA 1
ATOM 9314 C C . VAL B 1 230 ? 76.049 55.600 99.982 1.00 23.54 230 VAL B C 1
ATOM 9315 O O . VAL B 1 230 ? 76.103 56.585 99.242 1.00 21.61 230 VAL B O 1
ATOM 9319 N N . PRO B 1 231 ? 74.913 55.234 100.599 1.00 23.26 231 PRO B N 1
ATOM 9320 C CA . PRO B 1 231 ? 73.637 55.939 100.443 1.00 23.28 231 PRO B CA 1
ATOM 9321 C C . PRO B 1 231 ? 73.697 57.456 100.564 1.00 23.78 231 PRO B C 1
ATOM 9322 O O . PRO B 1 231 ? 72.988 58.167 99.850 1.00 24.35 231 PRO B O 1
ATOM 9326 N N . GLU B 1 232 ? 74.545 57.951 101.458 1.00 24.56 232 GLU B N 1
ATOM 9327 C CA . GLU B 1 232 ? 74.678 59.389 101.669 1.00 26.76 232 GLU B CA 1
ATOM 9328 C C . GLU B 1 232 ? 75.342 60.127 100.504 1.00 25.72 232 GLU B C 1
ATOM 9329 O O . GLU B 1 232 ? 75.248 61.346 100.414 1.00 26.01 232 GLU B O 1
ATOM 9335 N N . SER B 1 233 ? 76.003 59.394 99.613 1.00 23.65 233 SER B N 1
ATOM 9336 C CA . SER B 1 233 ? 76.686 60.022 98.484 1.00 23.83 233 SER B CA 1
ATOM 9337 C C . SER B 1 233 ? 75.762 60.726 97.487 1.00 24.04 233 SER B C 1
ATOM 9338 O O . SER B 1 233 ? 76.231 61.488 96.638 1.00 23.39 233 SER B O 1
ATOM 9341 N N . VAL B 1 234 ? 74.459 60.479 97.583 1.00 23.84 234 VAL B N 1
ATOM 9342 C CA . VAL B 1 234 ? 73.502 61.114 96.677 1.00 23.35 234 VAL B CA 1
ATOM 9343 C C . VAL B 1 234 ? 73.441 62.627 96.886 1.00 24.92 234 VAL B C 1
ATOM 9344 O O . VAL B 1 234 ? 72.998 63.366 96.006 1.00 25.25 234 VAL B O 1
ATOM 9348 N N . ASN B 1 235 ? 73.891 63.089 98.047 1.00 24.38 235 ASN B N 1
ATOM 9349 C CA . ASN B 1 235 ? 73.841 64.513 98.355 1.00 24.13 235 ASN B CA 1
ATOM 9350 C C . ASN B 1 235 ? 75.055 65.333 97.948 1.00 23.63 235 ASN B C 1
ATOM 9351 O O . ASN B 1 235 ? 75.108 66.531 98.216 1.00 24.29 235 ASN B O 1
ATOM 9356 N N . HIS B 1 236 ? 76.033 64.702 97.313 1.00 22.25 236 HIS B N 1
ATOM 9357 C CA . HIS B 1 236 ? 77.219 65.428 96.873 1.00 23.09 236 HIS B CA 1
ATOM 9358 C C . HIS B 1 236 ? 77.812 64.755 95.646 1.00 23.91 236 HIS B C 1
ATOM 9359 O O . HIS B 1 236 ? 77.365 63.675 95.241 1.00 21.90 236 HIS B O 1
ATOM 9366 N N . ALA B 1 237 ? 78.805 65.402 95.043 1.00 22.97 237 ALA B N 1
ATOM 9367 C CA . ALA B 1 237 ? 79.442 64.851 93.859 1.00 22.76 237 ALA B CA 1
ATOM 9368 C C . ALA B 1 237 ? 80.932 64.657 94.076 1.00 23.71 237 ALA B C 1
ATOM 9369 O O . ALA B 1 237 ? 81.714 64.727 93.131 1.00 21.87 237 ALA B O 1
ATOM 9371 N N . ASN B 1 238 ? 81.328 64.434 95.326 1.00 24.28 238 ASN B N 1
ATOM 9372 C CA . ASN B 1 238 ? 82.737 64.204 95.619 1.00 24.26 238 ASN B CA 1
ATOM 9373 C C . ASN B 1 238 ? 83.001 62.723 95.452 1.00 24.17 238 ASN B C 1
ATOM 9374 O O . ASN B 1 238 ? 82.103 61.900 95.637 1.00 24.77 238 ASN B O 1
ATOM 9379 N N . PRO B 1 239 ? 84.231 62.360 95.080 1.00 23.87 239 PRO B N 1
ATOM 9380 C CA . PRO B 1 239 ? 84.527 60.938 94.919 1.00 23.42 239 PRO B CA 1
ATOM 9381 C C . PRO B 1 239 ? 84.406 60.253 96.278 1.00 24.99 239 PRO B C 1
ATOM 9382 O O . PRO B 1 239 ? 84.689 60.863 97.311 1.00 25.19 239 PRO B O 1
ATOM 9386 N N . VAL B 1 240 ? 83.957 59.004 96.284 1.00 23.72 240 VAL B N 1
ATOM 9387 C CA . VAL B 1 240 ? 83.869 58.239 97.525 1.00 23.91 240 VAL B CA 1
ATOM 9388 C C . VAL B 1 240 ? 84.522 56.906 97.229 1.00 24.04 240 VAL B C 1
ATOM 9389 O O . VAL B 1 240 ? 84.672 56.520 96.067 1.00 24.39 240 VAL B O 1
ATOM 9393 N N . SER B 1 241 ? 84.927 56.211 98.279 1.00 24.48 241 SER B N 1
ATOM 9394 C CA . SER B 1 241 ? 85.523 54.902 98.120 1.00 23.55 241 SER B CA 1
ATOM 9395 C C . SER B 1 241 ? 84.722 53.970 99.007 1.00 23.51 241 SER B C 1
ATOM 9396 O O . SER B 1 241 ? 84.220 54.375 100.051 1.00 24.89 241 SER B O 1
ATOM 9399 N N . TYR B 1 242 ? 84.567 52.732 98.571 1.00 22.55 242 TYR B N 1
ATOM 9400 C CA . TYR B 1 242 ? 83.847 51.759 99.369 1.00 23.32 242 TYR B CA 1
ATOM 9401 C C . TYR B 1 242 ? 84.561 50.426 99.257 1.00 22.74 242 TYR B C 1
ATOM 9402 O O . TYR B 1 242 ? 85.321 50.190 98.313 1.00 22.87 242 TYR B O 1
ATOM 9411 N N . CYS B 1 243 ? 84.333 49.568 100.242 1.00 23.46 243 CYS B N 1
ATOM 9412 C CA . CYS B 1 243 ? 84.948 48.251 100.278 1.00 24.30 243 CYS B CA 1
ATOM 9413 C C . CYS B 1 243 ? 83.845 47.209 100.401 1.00 23.53 243 CYS B C 1
ATOM 9414 O O . CYS B 1 243 ? 83.048 47.249 101.335 1.00 24.31 243 CYS B O 1
ATOM 9417 N N . GLY B 1 244 ? 83.790 46.283 99.453 1.00 24.31 244 GLY B N 1
ATOM 9418 C CA . GLY B 1 244 ? 82.760 45.267 99.505 1.00 23.63 244 GLY B CA 1
ATOM 9419 C C . GLY B 1 244 ? 82.657 44.461 98.231 1.00 23.84 244 GLY B C 1
ATOM 9420 O O . GLY B 1 244 ? 83.536 44.535 97.368 1.00 24.31 244 GLY B O 1
ATOM 9421 N N . TYR B 1 245 ? 81.577 43.695 98.113 1.00 22.66 245 TYR B N 1
ATOM 9422 C CA . TYR B 1 245 ? 81.361 42.853 96.946 1.00 23.30 245 TYR B CA 1
ATOM 9423 C C . TYR B 1 245 ? 79.935 42.922 96.433 1.00 24.13 245 TYR B C 1
ATOM 9424 O O . TYR B 1 245 ? 79.029 43.415 97.107 1.00 23.80 245 TYR B O 1
ATOM 9433 N N . VAL B 1 246 ? 79.757 42.415 95.218 1.00 23.45 246 VAL B N 1
ATOM 9434 C CA . VAL B 1 246 ? 78.444 42.288 94.616 1.00 23.09 246 VAL B CA 1
ATOM 9435 C C . VAL B 1 246 ? 78.364 40.772 94.580 1.00 23.96 246 VAL B C 1
ATOM 9436 O O . VAL B 1 246 ? 79.350 40.106 94.255 1.00 24.12 246 VAL B O 1
ATOM 9440 N N . ALA B 1 247 ? 77.220 40.210 94.931 1.00 24.51 247 ALA B N 1
ATOM 9441 C CA . ALA B 1 247 ? 77.114 38.762 94.926 1.00 25.22 247 ALA B CA 1
ATOM 9442 C C . ALA B 1 247 ? 75.783 38.290 94.380 1.00 24.85 247 ALA B C 1
ATOM 9443 O O . ALA B 1 247 ? 74.763 38.957 94.533 1.00 25.70 247 ALA B O 1
ATOM 9445 N N . THR B 1 248 ? 75.805 37.134 93.729 1.00 25.81 248 THR B N 1
ATOM 9446 C CA . THR B 1 248 ? 74.595 36.564 93.170 1.00 25.58 248 THR B CA 1
ATOM 9447 C C . THR B 1 248 ? 74.748 35.051 93.077 1.00 25.75 248 THR B C 1
ATOM 9448 O O . THR B 1 248 ? 75.863 34.533 93.005 1.00 26.00 248 THR B O 1
ATOM 9452 N N . ILE B 1 249 ? 73.626 34.344 93.098 1.00 25.89 249 ILE B N 1
ATOM 9453 C CA . ILE B 1 249 ? 73.650 32.893 92.989 1.00 26.95 249 ILE B CA 1
ATOM 9454 C C . ILE B 1 249 ? 73.219 32.533 91.575 1.00 27.61 249 ILE B C 1
ATOM 9455 O O . ILE B 1 249 ? 72.098 32.828 91.161 1.00 27.65 249 ILE B O 1
ATOM 9460 N N . LEU B 1 250 ? 74.133 31.909 90.840 1.00 29.33 250 LEU B N 1
ATOM 9461 C CA . LEU B 1 250 ? 73.898 31.503 89.458 1.00 31.42 250 LEU B CA 1
ATOM 9462 C C . LEU B 1 250 ? 73.500 30.030 89.388 1.00 32.02 250 LEU B C 1
ATOM 9463 O O . LEU B 1 250 ? 74.248 29.162 89.832 1.00 31.86 250 LEU B O 1
ATOM 9468 N N . THR B 1 251 ? 72.330 29.754 88.820 1.00 33.79 251 THR B N 1
ATOM 9469 C CA . THR B 1 251 ? 71.844 28.381 88.706 1.00 36.86 251 THR B CA 1
ATOM 9470 C C . THR B 1 251 ? 71.712 27.908 87.259 1.00 37.53 251 THR B C 1
ATOM 9471 O O . THR B 1 251 ? 71.012 28.526 86.456 1.00 37.18 251 THR B O 1
ATOM 9475 N N . LEU B 1 252 ? 72.389 26.806 86.940 1.00 40.33 252 LEU B N 1
ATOM 9476 C CA . LEU B 1 252 ? 72.349 26.215 85.600 1.00 43.48 252 LEU B CA 1
ATOM 9477 C C . LEU B 1 252 ? 71.467 24.973 85.590 1.00 45.32 252 LEU B C 1
ATOM 9478 O O . LEU B 1 252 ? 71.619 24.094 86.440 1.00 45.36 252 LEU B O 1
ATOM 9483 N N . GLU B 1 253 ? 70.551 24.897 84.631 1.00 47.63 253 GLU B N 1
ATOM 9484 C CA . GLU B 1 253 ? 69.674 23.737 84.527 1.00 49.83 253 GLU B CA 1
ATOM 9485 C C . GLU B 1 253 ? 70.509 22.545 84.074 1.00 49.04 253 GLU B C 1
ATOM 9486 O O . GLU B 1 253 ? 70.257 21.407 84.469 1.00 50.04 253 GLU B O 1
ATOM 9492 N N . THR B 1 254 ? 71.511 22.823 83.244 1.00 47.88 254 THR B N 1
ATOM 9493 C CA . THR B 1 254 ? 72.404 21.789 82.727 1.00 46.77 254 THR B CA 1
ATOM 9494 C C . THR B 1 254 ? 73.828 22.329 82.694 1.00 45.61 254 THR B C 1
ATOM 9495 O O . THR B 1 254 ? 74.037 23.543 82.698 1.00 45.85 254 THR B O 1
ATOM 9499 N N . SER B 1 255 ? 74.806 21.430 82.656 1.00 43.84 255 SER B N 1
ATOM 9500 C CA . SER B 1 255 ? 76.203 21.842 82.621 1.00 42.97 255 SER B CA 1
ATOM 9501 C C . SER B 1 255 ? 76.477 22.598 81.327 1.00 42.36 255 SER B C 1
ATOM 9502 O O . SER B 1 255 ? 75.837 22.348 80.303 1.00 42.47 255 SER B O 1
ATOM 9505 N N . GLY B 1 256 ? 77.426 23.525 81.377 1.00 40.48 256 GLY B N 1
ATOM 9506 C CA . GLY B 1 256 ? 77.756 24.296 80.194 1.00 38.81 256 GLY B CA 1
ATOM 9507 C C . GLY B 1 256 ? 78.714 25.431 80.488 1.00 37.01 256 GLY B C 1
ATOM 9508 O O . GLY B 1 256 ? 79.102 25.652 81.636 1.00 36.21 256 GLY B O 1
ATOM 9509 N N . VAL B 1 257 ? 79.098 26.153 79.442 1.00 34.97 257 VAL B N 1
ATOM 9510 C CA . VAL B 1 257 ? 80.017 27.270 79.587 1.00 34.30 257 VAL B CA 1
ATOM 9511 C C . VAL B 1 257 ? 79.264 28.575 79.799 1.00 32.06 257 VAL B C 1
ATOM 9512 O O . VAL B 1 257 ? 78.312 28.879 79.083 1.00 32.59 257 VAL B O 1
ATOM 9516 N N . VAL B 1 258 ? 79.689 29.338 80.798 1.00 30.51 258 VAL B N 1
ATOM 9517 C CA . VAL B 1 258 ? 79.068 30.622 81.085 1.00 28.30 258 VAL B CA 1
ATOM 9518 C C . VAL B 1 258 ? 80.134 31.703 80.977 1.00 27.35 258 VAL B C 1
ATOM 9519 O O . VAL B 1 258 ? 81.280 31.500 81.380 1.00 27.70 258 VAL B O 1
ATOM 9523 N N . THR B 1 259 ? 79.762 32.846 80.414 1.00 25.95 259 THR B N 1
ATOM 9524 C CA . THR B 1 259 ? 80.703 33.947 80.286 1.00 24.50 259 THR B CA 1
ATOM 9525 C C . THR B 1 259 ? 80.247 35.125 81.129 1.00 22.55 259 THR B C 1
ATOM 9526 O O . THR B 1 259 ? 79.103 35.560 81.028 1.00 21.85 259 THR B O 1
ATOM 9530 N N . LEU B 1 260 ? 81.140 35.623 81.977 1.00 22.26 260 LEU B N 1
ATOM 9531 C CA . LEU B 1 260 ? 80.830 36.780 82.807 1.00 22.67 260 LEU B CA 1
ATOM 9532 C C . LEU B 1 260 ? 81.399 37.971 82.049 1.00 22.91 260 LEU B C 1
ATOM 9533 O O . LEU B 1 260 ? 82.543 37.925 81.593 1.00 23.28 260 LEU B O 1
ATOM 9538 N N . GLY B 1 261 ? 80.599 39.022 81.900 1.00 23.17 261 GLY B N 1
ATOM 9539 C CA . GLY B 1 261 ? 81.056 40.196 81.179 1.00 21.58 261 GLY B CA 1
ATOM 9540 C C . GLY B 1 261 ? 81.090 41.456 82.018 1.00 22.46 261 GLY B C 1
ATOM 9541 O O . GLY B 1 261 ? 80.175 41.721 82.797 1.00 22.33 261 GLY B O 1
ATOM 9542 N N . PHE B 1 262 ? 82.154 42.234 81.849 1.00 21.26 262 PHE B N 1
ATOM 9543 C CA . PHE B 1 262 ? 82.336 43.484 82.573 1.00 20.68 262 PHE B CA 1
ATOM 9544 C C . PHE B 1 262 ? 82.702 44.579 81.571 1.00 21.36 262 PHE B C 1
ATOM 9545 O O . PHE B 1 262 ? 83.879 44.883 81.370 1.00 19.82 262 PHE B O 1
ATOM 9553 N N . PRO B 1 263 ? 81.685 45.182 80.928 1.00 21.39 263 PRO B N 1
ATOM 9554 C CA . PRO B 1 263 ? 81.840 46.248 79.931 1.00 21.23 263 PRO B CA 1
ATOM 9555 C C . PRO B 1 263 ? 82.789 47.350 80.373 1.00 24.38 263 PRO B C 1
ATOM 9556 O O . PRO B 1 263 ? 83.524 47.909 79.555 1.00 24.05 263 PRO B O 1
ATOM 9560 N N . THR B 1 264 ? 82.770 47.661 81.667 1.00 25.07 264 THR B N 1
ATOM 9561 C CA . THR B 1 264 ? 83.636 48.702 82.209 1.00 28.50 264 THR B CA 1
ATOM 9562 C C . THR B 1 264 ? 84.712 48.146 83.137 1.00 27.57 264 THR B C 1
ATOM 9563 O O . THR B 1 264 ? 85.351 48.897 83.870 1.00 28.59 264 THR B O 1
ATOM 9567 N N . GLY B 1 265 ? 84.905 46.829 83.096 1.00 26.52 265 GLY B N 1
ATOM 9568 C CA . GLY B 1 265 ? 85.916 46.185 83.918 1.00 26.45 265 GLY B CA 1
ATOM 9569 C C . GLY B 1 265 ? 85.507 45.839 85.339 1.00 26.43 265 GLY B C 1
ATOM 9570 O O . GLY B 1 265 ? 84.400 46.157 85.776 1.00 25.27 265 GLY B O 1
ATOM 9571 N N . VAL B 1 266 ? 86.412 45.177 86.057 1.00 25.52 266 VAL B N 1
ATOM 9572 C CA . VAL B 1 266 ? 86.178 44.787 87.446 1.00 26.34 266 VAL B CA 1
ATOM 9573 C C . VAL B 1 266 ? 86.796 45.828 88.380 1.00 28.06 266 VAL B C 1
ATOM 9574 O O . VAL B 1 266 ? 88.005 46.063 88.350 1.00 26.93 266 VAL B O 1
ATOM 9578 N N . ARG B 1 267 ? 85.956 46.441 89.207 1.00 28.05 267 ARG B N 1
ATOM 9579 C CA . ARG B 1 267 ? 86.386 47.478 90.141 1.00 31.60 267 ARG B CA 1
ATOM 9580 C C . ARG B 1 267 ? 87.422 47.047 91.164 1.00 32.44 267 ARG B C 1
ATOM 9581 O O . ARG B 1 267 ? 88.438 47.720 91.345 1.00 33.28 267 ARG B O 1
ATOM 9589 N N . GLY B 1 268 ? 87.155 45.928 91.832 1.00 32.21 268 GLY B N 1
ATOM 9590 C CA . GLY B 1 268 ? 88.051 45.437 92.861 1.00 31.79 268 GLY B CA 1
ATOM 9591 C C . GLY B 1 268 ? 89.173 44.510 92.437 1.00 32.49 268 GLY B C 1
ATOM 9592 O O . GLY B 1 268 ? 89.596 44.505 91.282 1.00 33.84 268 GLY B O 1
ATOM 9593 N N . SER B 1 269 ? 89.635 43.709 93.394 1.00 32.54 269 SER B N 1
ATOM 9594 C CA . SER B 1 269 ? 90.738 42.774 93.199 1.00 32.43 269 SER B CA 1
ATOM 9595 C C . SER B 1 269 ? 90.470 41.569 92.303 1.00 32.83 269 SER B C 1
ATOM 9596 O O . SER B 1 269 ? 91.408 40.881 91.901 1.00 33.93 269 SER B O 1
ATOM 9599 N N . GLY B 1 270 ? 89.207 41.293 91.998 1.00 30.74 270 GLY B N 1
ATOM 9600 C CA . GLY B 1 270 ? 88.928 40.152 91.146 1.00 28.57 270 GLY B CA 1
ATOM 9601 C C . GLY B 1 270 ? 87.536 39.572 91.269 1.00 27.13 270 GLY B C 1
ATOM 9602 O O . GLY B 1 270 ? 86.649 40.170 91.879 1.00 25.88 270 GLY B O 1
ATOM 9603 N N . VAL B 1 271 ? 87.358 38.392 90.684 1.00 25.38 271 VAL B N 1
ATOM 9604 C CA . VAL B 1 271 ? 86.081 37.690 90.687 1.00 24.93 271 VAL B CA 1
ATOM 9605 C C . VAL B 1 271 ? 86.260 36.277 91.226 1.00 25.92 271 VAL B C 1
ATOM 9606 O O . VAL B 1 271 ? 87.219 35.582 90.875 1.00 26.28 271 VAL B O 1
ATOM 9610 N N . TRP B 1 272 ? 85.330 35.862 92.079 1.00 24.99 272 TRP B N 1
ATOM 9611 C CA . TRP B 1 272 ? 85.362 34.534 92.682 1.00 26.61 272 TRP B CA 1
ATOM 9612 C C . TRP B 1 272 ? 84.104 33.757 92.306 1.00 25.85 272 TRP B C 1
ATOM 9613 O O . TRP B 1 272 ? 83.011 34.318 92.249 1.00 24.95 272 TRP B O 1
ATOM 9624 N N . VAL B 1 273 ? 84.270 32.466 92.040 1.00 25.84 273 VAL B N 1
ATOM 9625 C CA . VAL B 1 273 ? 83.152 31.596 91.697 1.00 27.23 273 VAL B CA 1
ATOM 9626 C C . VAL B 1 273 ? 83.298 30.337 92.546 1.00 28.73 273 VAL B C 1
ATOM 9627 O O . VAL B 1 273 ? 84.330 29.663 92.502 1.00 29.07 273 VAL B O 1
ATOM 9631 N N . ASP B 1 274 ? 82.265 30.032 93.322 1.00 29.73 274 ASP B N 1
ATOM 9632 C CA . ASP B 1 274 ? 82.287 28.877 94.211 1.00 30.67 274 ASP B CA 1
ATOM 9633 C C . ASP B 1 274 ? 83.503 28.949 95.126 1.00 30.95 274 ASP B C 1
ATOM 9634 O O . ASP B 1 274 ? 84.135 27.936 95.420 1.00 31.59 274 ASP B O 1
ATOM 9639 N N . GLY B 1 275 ? 83.823 30.163 95.564 1.00 30.15 275 GLY B N 1
ATOM 9640 C CA . GLY B 1 275 ? 84.946 30.369 96.462 1.00 30.64 275 GLY B CA 1
ATOM 9641 C C . GLY B 1 275 ? 86.324 30.314 95.833 1.00 31.34 275 GLY B C 1
ATOM 9642 O O . GLY B 1 275 ? 87.330 30.403 96.539 1.00 32.37 275 GLY B O 1
ATOM 9643 N N . VAL B 1 276 ? 86.385 30.181 94.514 1.00 30.18 276 VAL B N 1
ATOM 9644 C CA . VAL B 1 276 ? 87.669 30.105 93.828 1.00 30.10 276 VAL B CA 1
ATOM 9645 C C . VAL B 1 276 ? 87.962 31.336 92.973 1.00 29.75 276 VAL B C 1
ATOM 9646 O O . VAL B 1 276 ? 87.151 31.735 92.139 1.00 28.89 276 VAL B O 1
ATOM 9650 N N . LEU B 1 277 ? 89.130 31.931 93.180 1.00 29.65 277 LEU B N 1
ATOM 9651 C CA . LEU B 1 277 ? 89.527 33.106 92.415 1.00 30.08 277 LEU B CA 1
ATOM 9652 C C . LEU B 1 277 ? 89.735 32.752 90.946 1.00 30.30 277 LEU B C 1
ATOM 9653 O O . LEU B 1 277 ? 90.478 31.824 90.620 1.00 29.05 277 LEU B O 1
ATOM 9658 N N . GLN B 1 278 ? 89.073 33.491 90.063 1.00 30.22 278 GLN B N 1
ATOM 9659 C CA . GLN B 1 278 ? 89.211 33.267 88.631 1.00 30.55 278 GLN B CA 1
ATOM 9660 C C . GLN B 1 278 ? 90.452 34.038 88.199 1.00 31.89 278 GLN B C 1
ATOM 9661 O O . GLN B 1 278 ? 90.470 35.267 88.236 1.00 31.88 278 GLN B O 1
ATOM 9667 N N . THR B 1 279 ? 91.490 33.308 87.800 1.00 32.70 279 THR B N 1
ATOM 9668 C CA . THR B 1 279 ? 92.759 33.912 87.407 1.00 32.57 279 THR B CA 1
ATOM 9669 C C . THR B 1 279 ? 92.934 34.191 85.918 1.00 33.22 279 THR B C 1
ATOM 9670 O O . THR B 1 279 ? 93.854 34.912 85.532 1.00 33.49 279 THR B O 1
ATOM 9674 N N . GLU B 1 280 ? 92.074 33.623 85.080 1.00 32.84 280 GLU B N 1
ATOM 9675 C CA . GLU B 1 280 ? 92.192 33.840 83.640 1.00 32.92 280 GLU B CA 1
ATOM 9676 C C . GLU B 1 280 ? 91.009 34.618 83.071 1.00 31.73 280 GLU B C 1
ATOM 9677 O O . GLU B 1 280 ? 89.870 34.444 83.504 1.00 30.47 280 GLU B O 1
ATOM 9683 N N . TRP B 1 281 ? 91.287 35.471 82.090 1.00 30.48 281 TRP B N 1
ATOM 9684 C CA . TRP B 1 281 ? 90.243 36.274 81.462 1.00 29.96 281 TRP B CA 1
ATOM 9685 C C . TRP B 1 281 ? 90.715 36.868 80.142 1.00 28.66 281 TRP B C 1
ATOM 9686 O O . TRP B 1 281 ? 91.896 36.798 79.805 1.00 28.19 281 TRP B O 1
ATOM 9697 N N . THR B 1 282 ? 89.781 37.452 79.399 1.00 28.41 282 THR B N 1
ATOM 9698 C CA . THR B 1 282 ? 90.093 38.078 78.117 1.00 26.73 282 THR B CA 1
ATOM 9699 C C . THR B 1 282 ? 89.470 39.470 78.069 1.00 26.79 282 THR B C 1
ATOM 9700 O O . THR B 1 282 ? 88.819 39.903 79.022 1.00 24.11 282 THR B O 1
ATOM 9704 N N . GLY B 1 283 ? 89.680 40.168 76.958 1.00 26.03 283 GLY B N 1
ATOM 9705 C CA . GLY B 1 283 ? 89.110 41.492 76.808 1.00 26.02 283 GLY B CA 1
ATOM 9706 C C . GLY B 1 283 ? 90.126 42.605 76.656 1.00 24.32 283 GLY B C 1
ATOM 9707 O O . GLY B 1 283 ? 91.235 42.533 77.178 1.00 24.47 283 GLY B O 1
ATOM 9708 N N . VAL B 1 284 ? 89.740 43.642 75.924 1.00 24.56 284 VAL B N 1
ATOM 9709 C CA . VAL B 1 284 ? 90.607 44.792 75.714 1.00 23.96 284 VAL B CA 1
ATOM 9710 C C . VAL B 1 284 ? 90.290 45.820 76.796 1.00 23.14 284 VAL B C 1
ATOM 9711 O O . VAL B 1 284 ? 89.152 46.273 76.908 1.00 23.45 284 VAL B O 1
ATOM 9715 N N . GLN B 1 285 ? 91.292 46.159 77.601 1.00 22.49 285 GLN B N 1
ATOM 9716 C CA . GLN B 1 285 ? 91.141 47.133 78.681 1.00 23.55 285 GLN B CA 1
ATOM 9717 C C . GLN B 1 285 ? 90.272 48.306 78.226 1.00 22.66 285 GLN B C 1
ATOM 9718 O O . GLN B 1 285 ? 90.452 48.827 77.130 1.00 23.53 285 GLN B O 1
ATOM 9724 N N . PRO B 1 286 ? 89.333 48.756 79.075 1.00 22.57 286 PRO B N 1
ATOM 9725 C CA . PRO B 1 286 ? 89.025 48.279 80.427 1.00 21.81 286 PRO B CA 1
ATOM 9726 C C . PRO B 1 286 ? 88.050 47.101 80.505 1.00 21.30 286 PRO B C 1
ATOM 9727 O O . PRO B 1 286 ? 87.650 46.700 81.599 1.00 21.75 286 PRO B O 1
ATOM 9731 N N . GLU B 1 287 ? 87.666 46.544 79.363 1.00 19.52 287 GLU B N 1
ATOM 9732 C CA . GLU B 1 287 ? 86.722 45.426 79.363 1.00 20.33 287 GLU B CA 1
ATOM 9733 C C . GLU B 1 287 ? 87.365 44.140 79.865 1.00 21.84 287 GLU B C 1
ATOM 9734 O O . GLU B 1 287 ? 88.567 43.938 79.722 1.00 22.63 287 GLU B O 1
ATOM 9740 N N . ARG B 1 288 ? 86.560 43.271 80.463 1.00 22.73 288 ARG B N 1
ATOM 9741 C CA . ARG B 1 288 ? 87.062 41.986 80.926 1.00 23.24 288 ARG B CA 1
ATOM 9742 C C . ARG B 1 288 ? 85.968 40.940 80.828 1.00 21.82 288 ARG B C 1
ATOM 9743 O O . ARG B 1 288 ? 84.807 41.214 81.135 1.00 20.93 288 ARG B O 1
ATOM 9751 N N . TYR B 1 289 ? 86.345 39.748 80.376 1.00 21.88 289 TYR B N 1
ATOM 9752 C CA . TYR B 1 289 ? 85.406 38.641 80.240 1.00 22.62 289 TYR B CA 1
ATOM 9753 C C . TYR B 1 289 ? 86.014 37.387 80.850 1.00 23.82 289 TYR B C 1
ATOM 9754 O O . TYR B 1 289 ? 87.187 37.095 80.636 1.00 24.47 289 TYR B O 1
ATOM 9763 N N . TYR B 1 290 ? 85.207 36.662 81.618 1.00 23.94 290 TYR B N 1
ATOM 9764 C CA . TYR B 1 290 ? 85.646 35.429 82.262 1.00 24.11 290 TYR B CA 1
ATOM 9765 C C . TYR B 1 290 ? 84.874 34.253 81.686 1.00 24.77 290 TYR B C 1
ATOM 9766 O O . TYR B 1 290 ? 83.655 34.329 81.517 1.00 23.11 290 TYR B O 1
ATOM 9775 N N . SER B 1 291 ? 85.581 33.165 81.393 1.00 26.74 291 SER B N 1
ATOM 9776 C CA . SER B 1 291 ? 84.942 31.970 80.862 1.00 28.20 291 SER B CA 1
ATOM 9777 C C . SER B 1 291 ? 84.805 30.955 81.994 1.00 29.81 291 SER B C 1
ATOM 9778 O O . SER B 1 291 ? 85.783 30.642 82.680 1.00 30.79 291 SER B O 1
ATOM 9781 N N . LEU B 1 292 ? 83.596 30.440 82.189 1.00 29.40 292 LEU B N 1
ATOM 9782 C CA . LEU B 1 292 ? 83.356 29.483 83.261 1.00 31.89 292 LEU B CA 1
ATOM 9783 C C . LEU B 1 292 ? 82.822 28.150 82.754 1.00 33.04 292 LEU B C 1
ATOM 9784 O O . LEU B 1 292 ? 81.826 28.104 82.033 1.00 30.97 292 LEU B O 1
ATOM 9789 N N . ASN B 1 293 ? 83.495 27.070 83.140 1.00 34.26 293 ASN B N 1
ATOM 9790 C CA . ASN B 1 293 ? 83.082 25.723 82.761 1.00 37.09 293 ASN B CA 1
ATOM 9791 C C . ASN B 1 293 ? 82.347 25.194 83.992 1.00 36.45 293 ASN B C 1
ATOM 9792 O O . ASN B 1 293 ? 82.971 24.693 84.925 1.00 35.92 293 ASN B O 1
ATOM 9797 N N . LEU B 1 294 ? 81.023 25.315 83.991 1.00 35.97 294 LEU B N 1
ATOM 9798 C CA . LEU B 1 294 ? 80.214 24.915 85.139 1.00 37.01 294 LEU B CA 1
ATOM 9799 C C . LEU B 1 294 ? 79.267 23.732 84.962 1.00 37.70 294 LEU B C 1
ATOM 9800 O O . LEU B 1 294 ? 78.699 23.523 83.891 1.00 37.03 294 LEU B O 1
ATOM 9805 N N . ALA B 1 295 ? 79.093 22.972 86.039 1.00 38.39 295 ALA B N 1
ATOM 9806 C CA . ALA B 1 295 ? 78.192 21.827 86.038 1.00 38.73 295 ALA B CA 1
ATOM 9807 C C . ALA B 1 295 ? 76.827 22.347 86.469 1.00 38.80 295 ALA B C 1
ATOM 9808 O O . ALA B 1 295 ? 76.727 23.444 87.012 1.00 36.62 295 ALA B O 1
ATOM 9810 N N . ALA B 1 296 ? 75.776 21.571 86.225 1.00 39.71 296 ALA B N 1
ATOM 9811 C CA . ALA B 1 296 ? 74.430 21.988 86.608 1.00 39.39 296 ALA B CA 1
ATOM 9812 C C . ALA B 1 296 ? 74.370 22.255 88.114 1.00 38.77 296 ALA B C 1
ATOM 9813 O O . ALA B 1 296 ? 75.176 21.725 88.877 1.00 38.36 296 ALA B O 1
ATOM 9815 N N . GLY B 1 297 ? 73.419 23.081 88.536 1.00 38.37 297 GLY B N 1
ATOM 9816 C CA . GLY B 1 297 ? 73.294 23.388 89.950 1.00 37.47 297 GLY B CA 1
ATOM 9817 C C . GLY B 1 297 ? 73.523 24.856 90.266 1.00 37.63 297 GLY B C 1
ATOM 9818 O O . GLY B 1 297 ? 73.528 25.698 89.367 1.00 37.06 297 GLY B O 1
ATOM 9819 N N . GLU B 1 298 ? 73.720 25.163 91.546 1.00 36.20 298 GLU B N 1
ATOM 9820 C CA . GLU B 1 298 ? 73.939 26.541 91.970 1.00 36.28 298 GLU B CA 1
ATOM 9821 C C . GLU B 1 298 ? 75.412 26.880 92.129 1.00 34.32 298 GLU B C 1
ATOM 9822 O O . GLU B 1 298 ? 76.222 26.031 92.502 1.00 34.14 298 GLU B O 1
ATOM 9828 N N . HIS B 1 299 ? 75.751 28.132 91.845 1.00 31.87 299 HIS B N 1
ATOM 9829 C CA . HIS B 1 299 ? 77.121 28.601 91.980 1.00 31.36 299 HIS B CA 1
ATOM 9830 C C . HIS B 1 299 ? 77.106 30.014 92.536 1.00 30.32 299 HIS B C 1
ATOM 9831 O O . HIS B 1 299 ? 76.332 30.858 92.085 1.00 32.11 299 HIS B O 1
ATOM 9838 N N . LEU B 1 300 ? 77.955 30.263 93.524 1.00 29.46 300 LEU B N 1
ATOM 9839 C CA . LEU B 1 300 ? 78.032 31.577 94.145 1.00 27.55 300 LEU B CA 1
ATOM 9840 C C . LEU B 1 300 ? 79.072 32.423 93.421 1.00 26.73 300 LEU B C 1
ATOM 9841 O O . LEU B 1 300 ? 80.250 32.063 93.369 1.00 26.14 300 LEU B O 1
ATOM 9846 N N . VAL B 1 301 ? 78.633 33.548 92.866 1.00 25.27 301 VAL B N 1
ATOM 9847 C CA . VAL B 1 301 ? 79.536 34.447 92.160 1.00 25.41 301 VAL B CA 1
ATOM 9848 C C . VAL B 1 301 ? 79.766 35.689 93.013 1.00 25.56 301 VAL B C 1
ATOM 9849 O O . VAL B 1 301 ? 78.815 36.365 93.403 1.00 23.73 301 VAL B O 1
ATOM 9853 N N . LEU B 1 302 ? 81.030 35.976 93.311 1.00 25.42 302 LEU B N 1
ATOM 9854 C CA . LEU B 1 302 ? 81.383 37.139 94.117 1.00 25.77 302 LEU B CA 1
ATOM 9855 C C . LEU B 1 302 ? 82.309 38.066 93.335 1.00 25.69 302 LEU B C 1
ATOM 9856 O O . LEU B 1 302 ? 83.364 37.648 92.851 1.00 24.08 302 LEU B O 1
ATOM 9861 N N . VAL B 1 303 ? 81.914 39.328 93.215 1.00 24.66 303 VAL B N 1
ATOM 9862 C CA . VAL B 1 303 ? 82.723 40.304 92.498 1.00 23.97 303 VAL B CA 1
ATOM 9863 C C . VAL B 1 303 ? 83.212 41.375 93.462 1.00 24.49 303 VAL B C 1
ATOM 9864 O O . VAL B 1 303 ? 82.406 42.059 94.090 1.00 24.42 303 VAL B O 1
ATOM 9868 N N . ASP B 1 304 ? 84.529 41.514 93.587 1.00 22.90 304 ASP B N 1
ATOM 9869 C CA . ASP B 1 304 ? 85.088 42.525 94.475 1.00 24.05 304 ASP B CA 1
ATOM 9870 C C . ASP B 1 304 ? 84.930 43.868 93.776 1.00 24.18 304 ASP B C 1
ATOM 9871 O O . ASP B 1 304 ? 85.409 44.046 92.655 1.00 23.32 304 ASP B O 1
ATOM 9876 N N . ILE B 1 305 ? 84.248 44.804 94.428 1.00 22.79 305 ILE B N 1
ATOM 9877 C CA . ILE B 1 305 ? 84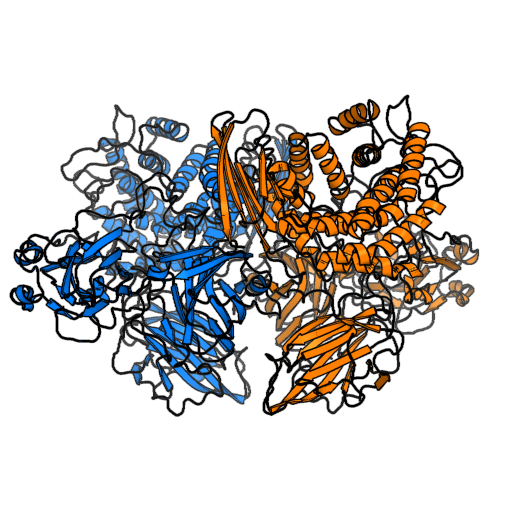.029 46.125 93.849 1.00 23.61 305 ILE B CA 1
ATOM 9878 C C . ILE B 1 305 ? 84.749 47.216 94.637 1.00 24.19 305 ILE B C 1
ATOM 9879 O O . ILE B 1 305 ? 84.535 48.405 94.395 1.00 22.26 305 ILE B O 1
ATOM 9884 N N . THR B 1 306 ? 85.604 46.802 95.572 1.00 23.63 306 THR B N 1
ATOM 9885 C CA . THR B 1 306 ? 86.357 47.736 96.403 1.00 23.94 306 THR B CA 1
ATOM 9886 C C . THR B 1 306 ? 87.122 48.706 95.516 1.00 24.94 306 THR B C 1
ATOM 9887 O O . THR B 1 306 ? 88.000 48.305 94.744 1.00 24.18 306 THR B O 1
ATOM 9891 N N . SER B 1 307 ? 86.794 49.988 95.633 1.00 25.11 307 SER B N 1
ATOM 9892 C CA . SER B 1 307 ? 87.433 50.988 94.796 1.00 25.10 307 SER B CA 1
ATOM 9893 C C . SER B 1 307 ? 86.933 52.389 95.088 1.00 24.83 307 SER B C 1
ATOM 9894 O O . SER B 1 307 ? 86.122 52.607 95.982 1.00 23.59 307 SER B O 1
ATOM 9897 N N . SER B 1 308 ? 87.433 53.334 94.297 1.00 25.13 308 SER B N 1
ATOM 9898 C CA . SER B 1 308 ? 87.017 54.722 94.377 1.00 24.39 308 SER B CA 1
ATOM 9899 C C . SER B 1 308 ? 85.940 54.802 93.295 1.00 23.59 308 SER B C 1
ATOM 9900 O O . SER B 1 308 ? 86.057 54.150 92.254 1.00 24.76 308 SER B O 1
ATOM 9903 N N . ASP B 1 309 ? 84.888 55.577 93.532 1.00 22.04 309 ASP B N 1
ATOM 9904 C CA . ASP B 1 309 ? 83.807 55.692 92.555 1.00 22.14 309 ASP B CA 1
ATOM 9905 C C . ASP B 1 309 ? 83.243 57.110 92.577 1.00 21.11 309 ASP B C 1
ATOM 9906 O O . ASP B 1 309 ? 82.557 57.497 93.522 1.00 22.10 309 ASP B O 1
ATOM 9911 N N . HIS B 1 310 ? 83.538 57.880 91.533 1.00 20.10 310 HIS B N 1
ATOM 9912 C CA . HIS B 1 310 ? 83.061 59.258 91.444 1.00 20.56 310 HIS B CA 1
ATOM 9913 C C . HIS B 1 310 ? 81.577 59.294 91.072 1.00 19.54 310 HIS B C 1
ATOM 9914 O O . HIS B 1 310 ? 80.909 60.318 91.223 1.00 19.91 310 HIS B O 1
ATOM 9921 N N . GLY B 1 311 ? 81.064 58.169 90.586 1.00 19.85 311 GLY B N 1
ATOM 9922 C CA . GLY B 1 311 ? 79.667 58.115 90.199 1.00 19.96 311 GLY B CA 1
ATOM 9923 C C . GLY B 1 311 ? 79.500 57.602 88.782 1.00 22.34 311 GLY B C 1
ATOM 9924 O O . GLY B 1 311 ? 80.460 57.533 88.011 1.00 21.26 311 GLY B O 1
ATOM 9925 N N . GLY B 1 312 ? 78.270 57.254 88.426 1.00 22.03 312 GLY B N 1
ATOM 9926 C CA . GLY B 1 312 ? 78.024 56.724 87.101 1.00 21.08 312 GLY B CA 1
ATOM 9927 C C . GLY B 1 312 ? 77.706 55.250 87.239 1.00 21.24 312 GLY B C 1
ATOM 9928 O O . GLY B 1 312 ? 77.876 54.669 88.308 1.00 21.52 312 GLY B O 1
ATOM 9929 N N . SER B 1 313 ? 77.262 54.631 86.158 1.00 19.71 313 SER B N 1
ATOM 9930 C CA . SER B 1 313 ? 76.895 53.230 86.206 1.00 20.88 313 SER B CA 1
ATOM 9931 C C . SER B 1 313 ? 78.044 52.240 86.107 1.00 21.48 313 SER B C 1
ATOM 9932 O O . SER B 1 313 ? 79.025 52.469 85.395 1.00 21.77 313 SER B O 1
ATOM 9935 N N . SER B 1 314 ? 77.911 51.139 86.843 1.00 20.48 314 SER B N 1
ATOM 9936 C CA . SER B 1 314 ? 78.875 50.048 86.795 1.00 20.21 314 SER B CA 1
ATOM 9937 C C . SER B 1 314 ? 78.102 48.978 86.021 1.00 20.24 314 SER B C 1
ATOM 9938 O O . SER B 1 314 ? 76.884 48.874 86.158 1.00 22.20 314 SER B O 1
ATOM 9941 N N . HIS B 1 315 ? 78.794 48.195 85.204 1.00 19.26 315 HIS B N 1
ATOM 9942 C CA . HIS B 1 315 ? 78.117 47.200 84.381 1.00 18.74 315 HIS B CA 1
ATOM 9943 C C . HIS B 1 315 ? 78.488 45.753 84.663 1.00 17.91 315 HIS B C 1
ATOM 9944 O O . HIS B 1 315 ? 79.640 45.435 84.946 1.00 19.62 315 HIS B O 1
ATOM 9951 N N . PHE B 1 316 ? 77.489 44.883 84.569 1.00 19.39 316 PHE B N 1
ATOM 9952 C CA . PHE B 1 316 ? 77.659 43.456 84.825 1.00 20.22 316 PHE B CA 1
ATOM 9953 C C . PHE B 1 316 ? 76.785 42.698 83.830 1.00 19.98 316 PHE B C 1
ATOM 9954 O O . PHE B 1 316 ? 75.599 42.997 83.692 1.00 22.51 316 PHE B O 1
ATOM 9962 N N . ALA B 1 317 ? 77.360 41.729 83.130 1.00 18.49 317 ALA B N 1
ATOM 9963 C CA . ALA B 1 317 ? 76.586 40.968 82.158 1.00 19.67 317 ALA B CA 1
ATOM 9964 C C . ALA B 1 317 ? 76.947 39.492 82.191 1.00 19.93 317 ALA B C 1
ATOM 9965 O O . ALA B 1 317 ? 78.048 39.121 82.599 1.00 19.75 317 ALA B O 1
ATOM 9967 N N . ILE B 1 318 ? 76.016 38.651 81.752 1.00 20.78 318 ILE B N 1
ATOM 9968 C CA . ILE B 1 318 ? 76.247 37.212 81.725 1.00 22.42 318 ILE B CA 1
ATOM 9969 C C . ILE B 1 318 ? 75.593 36.611 80.493 1.00 22.15 318 ILE B C 1
ATOM 9970 O O . ILE B 1 318 ? 74.512 37.035 80.087 1.00 23.04 318 ILE B O 1
ATOM 9975 N N . ASP B 1 319 ? 76.252 35.624 79.898 1.00 23.60 319 ASP B N 1
ATOM 9976 C CA . ASP B 1 319 ? 75.705 34.966 78.723 1.00 24.18 319 ASP B CA 1
ATOM 9977 C C . ASP B 1 319 ? 76.107 33.499 78.694 1.00 25.40 319 ASP B C 1
ATOM 9978 O O . ASP B 1 319 ? 77.172 33.119 79.193 1.00 23.31 319 ASP B O 1
ATOM 9983 N N . SER B 1 320 ? 75.251 32.678 78.100 1.00 26.68 320 SER B N 1
ATOM 9984 C CA . SER B 1 320 ? 75.515 31.251 78.002 1.00 29.47 320 SER B CA 1
ATOM 9985 C C . SER B 1 320 ? 74.545 30.606 77.027 1.00 31.07 320 SER B C 1
ATOM 9986 O O . SER B 1 320 ? 73.454 31.123 76.790 1.00 32.02 320 SER B O 1
ATOM 9989 N N . GLU B 1 321 ? 74.956 29.483 76.452 1.00 34.56 321 GLU B N 1
ATOM 9990 C CA . GLU B 1 321 ? 74.106 28.745 75.529 1.00 38.13 321 GLU B CA 1
ATOM 9991 C C . GLU B 1 321 ? 73.084 28.019 76.392 1.00 38.46 321 GLU B C 1
ATOM 9992 O O . GLU B 1 321 ? 71.947 27.790 75.977 1.00 38.52 321 GLU B O 1
ATOM 9998 N N . ALA B 1 322 ? 73.507 27.664 77.603 1.00 38.89 322 ALA B N 1
ATOM 9999 C CA . ALA B 1 322 ? 72.648 26.964 78.551 1.00 39.07 322 ALA B CA 1
ATOM 10000 C C . ALA B 1 322 ? 71.732 27.940 79.279 1.00 39.07 322 ALA B C 1
ATOM 10001 O O . ALA B 1 322 ? 72.079 29.106 79.474 1.00 40.07 322 ALA B O 1
ATOM 10003 N N . ALA B 1 323 ? 70.561 27.459 79.679 1.00 37.68 323 ALA B N 1
ATOM 10004 C CA . ALA B 1 323 ? 69.605 28.293 80.389 1.00 36.59 323 ALA B CA 1
ATOM 10005 C C . ALA B 1 323 ? 70.084 28.497 81.821 1.00 35.85 323 ALA B C 1
ATOM 10006 O O . ALA B 1 323 ? 70.607 27.572 82.442 1.00 36.38 323 ALA B O 1
ATOM 10008 N N . PHE B 1 324 ? 69.920 29.710 82.341 1.00 34.51 324 PHE B N 1
ATOM 10009 C CA . PHE B 1 324 ? 70.333 29.993 83.708 1.00 32.73 324 PHE B CA 1
ATOM 10010 C C . PHE B 1 324 ? 69.450 31.049 84.350 1.00 32.65 324 PHE B C 1
ATOM 10011 O O . PHE B 1 324 ? 68.723 31.768 83.670 1.00 33.16 324 PHE B O 1
ATOM 10019 N N . THR B 1 325 ? 69.510 31.124 85.674 1.00 32.62 325 THR B N 1
ATOM 10020 C CA . THR B 1 325 ? 68.736 32.099 86.423 1.00 32.24 325 THR B CA 1
ATOM 10021 C C . THR B 1 325 ? 69.650 32.682 87.488 1.00 32.31 325 THR B C 1
ATOM 10022 O O . THR B 1 325 ? 70.715 32.132 87.776 1.00 32.40 325 THR B O 1
ATOM 10026 N N . LEU B 1 326 ? 69.231 33.801 88.064 1.00 31.21 326 LEU B N 1
ATOM 10027 C CA . LEU B 1 326 ? 69.999 34.454 89.107 1.00 30.68 326 LEU B CA 1
ATOM 10028 C C . LEU B 1 326 ? 69.074 34.813 90.258 1.00 29.45 326 LEU B C 1
ATOM 10029 O O . LEU B 1 326 ? 67.894 35.092 90.054 1.00 29.72 326 LEU B O 1
ATOM 10034 N N . ARG B 1 327 ? 69.607 34.791 91.470 1.00 29.01 327 ARG B N 1
ATOM 10035 C CA . ARG B 1 327 ? 68.823 35.175 92.625 1.00 29.16 327 ARG B CA 1
ATOM 10036 C C . ARG B 1 327 ? 69.771 35.705 93.687 1.00 27.51 327 ARG B C 1
ATOM 10037 O O . ARG B 1 327 ? 70.942 35.324 93.739 1.00 25.59 327 ARG B O 1
ATOM 10045 N N . SER B 1 328 ? 69.265 36.603 94.520 1.00 27.16 328 SER B N 1
ATOM 10046 C CA . SER B 1 328 ? 70.069 37.208 95.570 1.00 29.06 328 SER B CA 1
ATOM 10047 C C . SER B 1 328 ? 70.298 36.302 96.775 1.00 31.13 328 SER B C 1
ATOM 10048 O O . SER B 1 328 ? 69.424 35.528 97.153 1.00 31.88 328 SER B O 1
ATOM 10051 N N . PRO B 1 329 ? 71.493 36.377 97.382 1.00 32.59 329 PRO B N 1
ATOM 10052 C CA . PRO B 1 329 ? 71.804 35.557 98.555 1.00 33.71 329 PRO B CA 1
ATOM 10053 C C . PRO B 1 329 ? 71.101 36.147 99.775 1.00 35.56 329 PRO B C 1
ATOM 10054 O O . PRO B 1 329 ? 71.151 35.590 100.870 1.00 36.46 329 PRO B O 1
ATOM 10058 N N . ALA B 1 330 ? 70.458 37.293 99.572 1.00 36.51 330 ALA B N 1
ATOM 10059 C CA . ALA B 1 330 ? 69.718 37.963 100.633 1.00 37.79 330 ALA B CA 1
ATOM 10060 C C . ALA B 1 330 ? 68.236 37.769 100.341 1.00 38.08 330 ALA B C 1
ATOM 10061 O O . ALA B 1 330 ? 67.863 36.889 99.568 1.00 39.97 330 ALA B O 1
ATOM 10063 N N . GLY B 1 331 ? 67.390 38.588 100.950 1.00 39.50 331 GLY B N 1
ATOM 10064 C CA . GLY B 1 331 ? 65.964 38.455 100.714 1.00 42.32 331 GLY B CA 1
ATOM 10065 C C . GLY B 1 331 ? 65.596 38.657 99.256 1.00 43.95 331 GLY B C 1
ATOM 10066 O O . GLY B 1 331 ? 66.450 38.978 98.426 1.00 45.74 331 GLY B O 1
ATOM 10067 N N . ASP B 1 332 ? 64.322 38.463 98.935 1.00 43.71 332 ASP B N 1
ATOM 10068 C CA . ASP B 1 332 ? 63.852 38.643 97.569 1.00 42.55 332 ASP B CA 1
ATOM 10069 C C . ASP B 1 332 ? 63.147 39.984 97.432 1.00 40.36 332 ASP B C 1
ATOM 10070 O O . ASP B 1 332 ? 62.054 40.174 97.961 1.00 40.31 332 ASP B O 1
ATOM 10075 N N . ASN B 1 333 ? 63.780 40.918 96.729 1.00 37.01 333 ASN B N 1
ATOM 10076 C CA . ASN B 1 333 ? 63.185 42.232 96.531 1.00 33.68 333 ASN B CA 1
ATOM 10077 C C . ASN B 1 333 ? 63.048 42.548 95.048 1.00 32.43 333 ASN B C 1
ATOM 10078 O O . ASN B 1 333 ? 62.836 43.699 94.670 1.00 32.56 333 ASN B O 1
ATOM 10083 N N . GLY B 1 334 ? 63.173 41.519 94.216 1.00 30.12 334 GLY B N 1
ATOM 10084 C CA . GLY B 1 334 ? 63.058 41.708 92.782 1.00 30.19 334 GLY B CA 1
ATOM 10085 C C . GLY B 1 334 ? 64.391 41.848 92.069 1.00 29.18 334 GLY B C 1
ATOM 10086 O O . GLY B 1 334 ? 64.454 41.716 90.850 1.00 31.84 334 GLY B O 1
ATOM 10087 N N . VAL B 1 335 ? 65.456 42.124 92.820 1.00 27.93 335 VAL B N 1
ATOM 10088 C CA . VAL B 1 335 ? 66.789 42.275 92.238 1.00 25.67 335 VAL B CA 1
ATOM 10089 C C . VAL B 1 335 ? 67.626 41.058 92.605 1.00 25.27 335 VAL B C 1
ATOM 10090 O O . VAL B 1 335 ? 67.907 40.821 93.778 1.00 25.11 335 VAL B O 1
ATOM 10094 N N . PRO B 1 336 ? 68.041 40.274 91.598 1.00 26.14 336 PRO B N 1
ATOM 10095 C CA . PRO B 1 336 ? 68.844 39.058 91.768 1.00 26.44 336 PRO B CA 1
ATOM 10096 C C . PRO B 1 336 ? 70.273 39.233 92.276 1.00 27.16 336 PRO B C 1
ATOM 10097 O O . PRO B 1 336 ? 71.018 38.258 92.376 1.00 28.34 336 PRO B O 1
ATOM 10101 N N . LEU B 1 337 ? 70.658 40.465 92.593 1.00 26.34 337 LEU B N 1
ATOM 10102 C CA . LEU B 1 337 ? 72.002 40.725 93.101 1.00 25.90 337 LEU B CA 1
ATOM 10103 C C . LEU B 1 337 ? 71.912 41.295 94.507 1.00 25.26 337 LEU B C 1
ATOM 10104 O O . LEU B 1 337 ? 70.892 41.865 94.892 1.00 26.26 337 LEU B O 1
ATOM 10109 N N . ALA B 1 338 ? 72.989 41.131 95.266 1.00 25.41 338 ALA B N 1
ATOM 10110 C CA . ALA B 1 338 ? 73.082 41.668 96.618 1.00 25.42 338 ALA B CA 1
ATOM 10111 C C . ALA B 1 338 ? 74.495 42.221 96.754 1.00 24.89 338 ALA B C 1
ATOM 10112 O O . ALA B 1 338 ? 75.384 41.848 95.988 1.00 25.45 338 ALA B O 1
ATOM 10114 N N . THR B 1 339 ? 74.701 43.128 97.700 1.00 23.75 339 THR B N 1
ATOM 10115 C CA . THR B 1 339 ? 76.033 43.663 97.922 1.00 24.50 339 THR B CA 1
ATOM 10116 C C . THR B 1 339 ? 76.481 43.197 99.299 1.00 25.08 339 THR B C 1
ATOM 10117 O O . THR B 1 339 ? 75.653 42.879 100.152 1.00 25.01 339 THR B O 1
ATOM 10121 N N . ILE B 1 340 ? 77.791 43.128 99.500 1.00 25.11 340 ILE B N 1
ATOM 10122 C CA . ILE B 1 340 ? 78.350 42.709 100.775 1.00 24.21 340 ILE B CA 1
ATOM 10123 C C . ILE B 1 340 ? 79.267 43.829 101.245 1.00 25.03 340 ILE B C 1
ATOM 10124 O O . ILE B 1 340 ? 80.219 44.194 100.554 1.00 24.59 340 ILE B O 1
ATOM 10129 N N . GLY B 1 341 ? 78.959 44.374 102.417 1.00 24.06 341 GLY B N 1
ATOM 10130 C CA . GLY B 1 341 ? 79.730 45.468 102.976 1.00 26.10 341 GLY B CA 1
ATOM 10131 C C . GLY B 1 341 ? 78.746 46.379 103.685 1.00 28.20 341 GLY B C 1
ATOM 10132 O O . GLY B 1 341 ? 77.691 45.910 104.112 1.00 28.60 341 GLY B O 1
ATOM 10133 N N . THR B 1 342 ? 79.055 47.667 103.817 1.00 26.99 342 THR B N 1
ATOM 10134 C CA . THR B 1 342 ? 80.288 48.269 103.325 1.00 27.33 342 THR B CA 1
ATOM 10135 C C . THR B 1 342 ? 81.324 48.168 104.442 1.00 27.94 342 THR B C 1
ATOM 10136 O O . THR B 1 342 ? 81.168 48.789 105.491 1.00 29.66 342 THR B O 1
ATOM 10140 N N . PHE B 1 343 ? 82.377 47.388 104.217 1.00 28.24 343 PHE B N 1
ATOM 10141 C CA . PHE B 1 343 ? 83.411 47.187 105.233 1.00 29.16 343 PHE B CA 1
ATOM 10142 C C . PHE B 1 343 ? 84.117 48.461 105.670 1.00 30.99 343 PHE B C 1
ATOM 10143 O O . PHE B 1 343 ? 84.465 48.617 106.839 1.00 30.93 343 PHE B O 1
ATOM 10151 N N . ASP B 1 344 ? 84.332 49.368 104.727 1.00 30.55 344 ASP B N 1
ATOM 10152 C CA . ASP B 1 344 ? 84.989 50.632 105.020 1.00 31.24 344 ASP B CA 1
ATOM 10153 C C . ASP B 1 344 ? 84.652 51.572 103.869 1.00 30.70 344 ASP B C 1
ATOM 10154 O O . ASP B 1 344 ? 84.185 51.131 102.818 1.00 29.62 344 ASP B O 1
ATOM 10159 N N . GLN B 1 345 ? 84.873 52.864 104.075 1.00 30.78 345 GLN B N 1
ATOM 10160 C CA . GLN B 1 345 ? 84.577 53.857 103.051 1.00 30.47 345 GLN B CA 1
ATOM 10161 C C . GLN B 1 345 ? 85.285 55.165 103.362 1.00 30.77 345 GLN B C 1
ATOM 10162 O O . GLN B 1 345 ? 85.865 55.330 104.439 1.00 29.83 345 GLN B O 1
ATOM 10168 N N . SER B 1 346 ? 85.218 56.097 102.417 1.00 29.56 346 SER B N 1
ATOM 10169 C CA . SER B 1 346 ? 85.845 57.399 102.579 1.00 27.81 346 SER B CA 1
ATOM 10170 C C . SER B 1 346 ? 85.300 58.384 101.550 1.00 28.56 346 SER B C 1
ATOM 10171 O O . SER B 1 346 ? 84.612 57.996 100.605 1.00 26.53 346 SER B O 1
ATOM 10174 N N . GLU B 1 347 ? 85.603 59.662 101.756 1.00 29.11 347 GLU B N 1
ATOM 10175 C CA . GLU B 1 347 ? 85.175 60.722 100.850 1.00 31.24 347 GLU B CA 1
ATOM 10176 C C . GLU B 1 347 ? 86.414 61.554 100.560 1.00 31.82 347 GLU B C 1
ATOM 10177 O O . GLU B 1 347 ? 87.213 61.818 101.460 1.00 31.76 347 GLU B O 1
ATOM 10183 N N . TYR B 1 348 ? 86.574 61.972 99.310 1.00 31.68 348 TYR B N 1
ATOM 10184 C CA . TYR B 1 348 ? 87.750 62.739 98.926 1.00 33.29 348 TYR B CA 1
ATOM 10185 C C . TYR B 1 348 ? 87.501 64.184 98.502 1.00 33.03 348 TYR B C 1
ATOM 10186 O O . TYR B 1 348 ? 86.832 64.449 97.503 1.00 32.38 348 TYR B O 1
ATOM 10195 N N . ILE B 1 349 ? 88.049 65.109 99.284 1.00 32.97 349 ILE B N 1
ATOM 10196 C CA . ILE B 1 349 ? 87.965 66.540 99.006 1.00 32.62 349 ILE B CA 1
ATOM 10197 C C . ILE B 1 349 ? 89.434 66.881 98.791 1.00 32.91 349 ILE B C 1
ATOM 10198 O O . ILE B 1 349 ? 90.181 67.071 99.753 1.00 32.61 349 ILE B O 1
ATOM 10203 N N . ASP B 1 350 ? 89.847 66.943 97.529 1.00 32.09 350 ASP B N 1
ATOM 10204 C CA . ASP B 1 350 ? 91.244 67.187 97.195 1.00 33.73 350 ASP B CA 1
ATOM 10205 C C . ASP B 1 350 ? 91.933 68.375 97.861 1.00 35.01 350 ASP B C 1
ATOM 10206 O O . ASP B 1 350 ? 93.159 68.391 97.965 1.00 36.15 350 ASP B O 1
ATOM 10211 N N . HIS B 1 351 ? 91.162 69.353 98.329 1.00 36.01 351 HIS B N 1
ATOM 10212 C CA . HIS B 1 351 ? 91.754 70.520 98.981 1.00 37.96 351 HIS B CA 1
ATOM 10213 C C . HIS B 1 351 ? 91.588 70.474 100.500 1.00 40.87 351 HIS B C 1
ATOM 10214 O O . HIS B 1 351 ? 91.911 71.434 101.200 1.00 40.32 351 HIS B O 1
ATOM 10221 N N . ARG B 1 352 ? 91.079 69.350 100.999 1.00 42.99 352 ARG B N 1
ATOM 10222 C CA . ARG B 1 352 ? 90.887 69.146 102.432 1.00 46.03 352 ARG B CA 1
ATOM 10223 C C . ARG B 1 352 ? 91.096 67.667 102.754 1.00 47.10 352 ARG B C 1
ATOM 10224 O O . ARG B 1 352 ? 90.145 66.949 103.063 1.00 46.66 352 ARG B O 1
ATOM 10232 N N . PRO B 1 353 ? 92.351 67.194 102.676 1.00 48.81 353 PRO B N 1
ATOM 10233 C CA . PRO B 1 353 ? 92.711 65.799 102.955 1.00 49.74 353 PRO B CA 1
ATOM 10234 C C . PRO B 1 353 ? 92.052 65.230 104.211 1.00 49.68 353 PRO B C 1
ATOM 10235 O O . PRO B 1 353 ? 92.104 65.838 105.280 1.00 49.88 353 PRO B O 1
ATOM 10239 N N . GLY B 1 354 ? 91.433 64.061 104.069 1.00 49.72 354 GLY B N 1
ATOM 10240 C CA . GLY B 1 354 ? 90.773 63.419 105.193 1.00 48.84 354 GLY B CA 1
ATOM 10241 C C . GLY B 1 354 ? 91.267 61.997 105.395 1.00 48.53 354 GLY B C 1
ATOM 10242 O O . GLY B 1 354 ? 92.398 61.673 105.032 1.00 47.67 354 GLY B O 1
ATOM 10243 N N . ARG B 1 355 ? 90.426 61.141 105.965 1.00 48.54 355 ARG B N 1
ATOM 10244 C CA . ARG B 1 355 ? 90.819 59.755 106.202 1.00 49.91 355 ARG B CA 1
ATOM 10245 C C . ARG B 1 355 ? 90.776 58.920 104.930 1.00 49.97 355 ARG B C 1
ATOM 10246 O O . ARG B 1 355 ? 89.835 59.014 104.142 1.00 50.08 355 ARG B O 1
ATOM 10254 N N . ARG B 1 356 ? 91.808 58.104 104.746 1.00 50.08 356 ARG B N 1
ATOM 10255 C CA . ARG B 1 356 ? 91.922 57.225 103.590 1.00 50.77 356 ARG B CA 1
ATOM 10256 C C . ARG B 1 356 ? 91.275 55.877 103.912 1.00 50.12 356 ARG B C 1
ATOM 10257 O O . ARG B 1 356 ? 91.511 55.308 104.978 1.00 49.92 356 ARG B O 1
ATOM 10265 N N . MET B 1 357 ? 90.454 55.372 102.996 1.00 47.90 357 MET B N 1
ATOM 10266 C CA . MET B 1 357 ? 89.790 54.092 103.214 1.00 46.07 357 MET B CA 1
ATOM 10267 C C . MET B 1 357 ? 90.807 52.968 103.353 1.00 46.45 357 MET B C 1
ATOM 10268 O O . MET B 1 357 ? 91.819 52.941 102.651 1.00 46.35 357 MET B O 1
ATOM 10273 N N . GLN B 1 358 ? 90.532 52.043 104.265 1.00 47.00 358 GLN B N 1
ATOM 10274 C CA . GLN B 1 358 ? 91.405 50.897 104.478 1.00 47.27 358 GLN B CA 1
ATOM 10275 C C . GLN B 1 358 ? 90.718 49.655 103.918 1.00 46.21 358 GLN B C 1
ATOM 10276 O O . GLN B 1 358 ? 89.489 49.564 103.908 1.00 45.93 358 GLN B O 1
ATOM 10282 N N . THR B 1 359 ? 91.516 48.705 103.447 1.00 44.58 359 THR B N 1
ATOM 10283 C CA . THR B 1 359 ? 90.985 47.476 102.878 1.00 43.79 359 THR B CA 1
ATOM 10284 C C . THR B 1 359 ? 91.514 46.266 103.637 1.00 43.84 359 THR B C 1
ATOM 10285 O O . THR B 1 359 ? 91.710 45.195 103.058 1.00 43.26 359 THR B O 1
ATOM 10289 N N . ASP B 1 360 ? 91.742 46.438 104.935 1.00 43.36 360 ASP B N 1
ATOM 10290 C CA . ASP B 1 360 ? 92.262 45.356 105.760 1.00 43.52 360 ASP B CA 1
ATOM 10291 C C . ASP B 1 360 ? 91.227 44.771 106.712 1.00 43.04 360 ASP B C 1
ATOM 10292 O O . ASP B 1 360 ? 91.589 44.105 107.681 1.00 43.23 360 ASP B O 1
ATOM 10297 N N . HIS B 1 361 ? 89.945 45.014 106.453 1.00 41.59 361 HIS B N 1
ATOM 10298 C CA . HIS B 1 361 ? 88.921 44.467 107.332 1.00 41.26 361 HIS B CA 1
ATOM 10299 C C . HIS B 1 361 ? 89.001 42.945 107.269 1.00 41.13 361 HIS B C 1
ATOM 10300 O O . HIS B 1 361 ? 89.033 42.360 106.186 1.00 40.33 361 HIS B O 1
ATOM 10307 N N . PRO B 1 362 ? 89.035 42.286 108.438 1.00 40.75 362 PRO B N 1
ATOM 10308 C CA . PRO B 1 362 ? 89.119 40.825 108.538 1.00 39.46 362 PRO B CA 1
ATOM 10309 C C . PRO B 1 362 ? 88.074 40.045 107.744 1.00 37.60 362 PRO B C 1
ATOM 10310 O O . PRO B 1 362 ? 88.412 39.100 107.036 1.00 37.83 362 PRO B O 1
ATOM 10314 N N . ASP B 1 363 ? 86.809 40.435 107.860 1.00 36.70 363 ASP B N 1
ATOM 10315 C CA . ASP B 1 363 ? 85.746 39.744 107.141 1.00 35.06 363 ASP B CA 1
ATOM 10316 C C . ASP B 1 363 ? 85.871 39.945 105.639 1.00 34.23 363 ASP B C 1
ATOM 10317 O O . ASP B 1 363 ? 85.558 39.049 104.858 1.00 34.38 363 ASP B O 1
ATOM 10322 N N . TYR B 1 364 ? 86.333 41.122 105.236 1.00 32.67 364 TYR B N 1
ATOM 10323 C CA . TYR B 1 364 ? 86.506 41.416 103.820 1.00 33.68 364 TYR B CA 1
ATOM 10324 C C . TYR B 1 364 ? 87.563 40.497 103.207 1.00 34.49 364 TYR B C 1
ATOM 10325 O O . TYR B 1 364 ? 87.355 39.922 102.140 1.00 33.78 364 TYR B O 1
ATOM 10334 N N . ARG B 1 365 ? 88.688 40.348 103.897 1.00 35.32 365 ARG B N 1
ATOM 10335 C CA . ARG B 1 365 ? 89.783 39.518 103.406 1.00 38.35 365 ARG B CA 1
ATOM 10336 C C . ARG B 1 365 ? 89.516 38.015 103.439 1.00 38.70 365 ARG B C 1
ATOM 10337 O O . ARG B 1 365 ? 90.020 37.273 102.600 1.00 39.02 365 ARG B O 1
ATOM 10345 N N . ALA B 1 366 ? 88.720 37.563 104.398 1.00 39.31 366 ALA B N 1
ATOM 10346 C CA . ALA B 1 366 ? 88.439 36.138 104.519 1.00 40.44 366 ALA B CA 1
ATOM 10347 C C . ALA B 1 366 ? 87.233 35.661 103.724 1.00 40.23 366 ALA B C 1
ATOM 10348 O O . ALA B 1 366 ? 87.197 34.522 103.267 1.00 40.46 366 ALA B O 1
ATOM 10350 N N . LEU B 1 367 ? 86.258 36.543 103.551 1.00 41.19 367 LEU B N 1
ATOM 10351 C CA . LEU B 1 367 ? 85.015 36.209 102.866 1.00 42.31 367 LEU B CA 1
ATOM 10352 C C . LEU B 1 367 ? 85.058 35.391 101.573 1.00 42.21 367 LEU B C 1
ATOM 10353 O O . LEU B 1 367 ? 84.407 34.349 101.485 1.00 43.85 367 LEU B O 1
ATOM 10358 N N . PRO B 1 368 ? 85.819 35.836 100.558 1.00 41.38 368 PRO B N 1
ATOM 10359 C CA . PRO B 1 368 ? 85.860 35.063 99.311 1.00 40.26 368 PRO B CA 1
ATOM 10360 C C . PRO B 1 368 ? 86.041 33.554 99.512 1.00 40.11 368 PRO B C 1
ATOM 10361 O O . PRO B 1 368 ? 85.153 32.767 99.187 1.00 38.63 368 PRO B O 1
ATOM 10365 N N . GLU B 1 369 ? 87.191 33.157 100.046 1.00 40.29 369 GLU B N 1
ATOM 10366 C CA . GLU B 1 369 ? 87.482 31.745 100.279 1.00 41.17 369 GLU B CA 1
ATOM 10367 C C . GLU B 1 369 ? 86.625 31.132 101.389 1.00 40.29 369 GLU B C 1
ATOM 10368 O O . GLU B 1 369 ? 86.277 29.953 101.332 1.00 39.13 369 GLU B O 1
ATOM 10374 N N . ALA B 1 370 ? 86.286 31.933 102.395 1.00 38.69 370 ALA B N 1
ATOM 10375 C CA . ALA B 1 370 ? 85.494 31.452 103.523 1.00 37.44 370 ALA B CA 1
ATOM 10376 C C . ALA B 1 370 ? 84.047 31.097 103.190 1.00 36.18 370 ALA B C 1
ATOM 10377 O O . ALA B 1 370 ? 83.436 30.278 103.878 1.00 34.12 370 ALA B O 1
ATOM 10379 N N . ALA B 1 371 ? 83.493 31.705 102.146 1.00 34.25 371 ALA B N 1
ATOM 10380 C CA . ALA B 1 371 ? 82.107 31.432 101.779 1.00 34.14 371 ALA B CA 1
ATOM 10381 C C . ALA B 1 371 ? 81.953 30.920 100.349 1.00 34.68 371 ALA B C 1
ATOM 10382 O O . ALA B 1 371 ? 81.463 31.632 99.474 1.00 35.18 371 ALA B O 1
ATOM 10384 N N . PRO B 1 372 ? 82.359 29.666 100.098 1.00 34.86 372 PRO B N 1
ATOM 10385 C CA . PRO B 1 372 ? 82.263 29.062 98.764 1.00 34.11 372 PRO B CA 1
ATOM 10386 C C . PRO B 1 372 ? 80.839 28.736 98.323 1.00 33.37 372 PRO B C 1
ATOM 10387 O O . PRO B 1 372 ? 80.602 28.424 97.159 1.00 35.64 372 PRO B O 1
ATOM 10391 N N . THR B 1 373 ? 79.893 28.819 99.251 1.00 32.64 373 THR B N 1
ATOM 10392 C CA . THR B 1 373 ? 78.497 28.512 98.949 1.00 30.77 373 THR B CA 1
ATOM 10393 C C . THR B 1 373 ? 77.549 29.498 99.620 1.00 31.28 373 THR B C 1
ATOM 10394 O O . THR B 1 373 ? 77.936 30.213 100.547 1.00 31.75 373 THR B O 1
ATOM 10398 N N . ALA B 1 374 ? 76.304 29.521 99.154 1.00 30.53 374 ALA B N 1
ATOM 10399 C CA . ALA B 1 374 ? 75.294 30.404 99.722 1.00 32.17 374 ALA B CA 1
ATOM 10400 C C . ALA B 1 374 ? 75.094 30.054 101.195 1.00 32.92 374 ALA B C 1
ATOM 10401 O O . ALA B 1 374 ? 74.847 30.927 102.027 1.00 33.25 374 ALA B O 1
ATOM 10403 N N . ALA B 1 375 ? 75.205 28.768 101.509 1.00 33.12 375 ALA B N 1
ATOM 10404 C CA . ALA B 1 375 ? 75.046 28.304 102.880 1.00 32.08 375 ALA B CA 1
ATOM 10405 C C . ALA B 1 375 ? 76.175 28.841 103.751 1.00 31.35 375 ALA B C 1
ATOM 10406 O O . ALA B 1 375 ? 75.935 29.348 104.844 1.00 33.06 375 ALA B O 1
ATOM 10408 N N . ALA B 1 376 ? 77.408 28.733 103.267 1.00 30.56 376 ALA B N 1
ATOM 10409 C CA . ALA B 1 376 ? 78.557 29.220 104.022 1.00 30.15 376 ALA B CA 1
ATOM 10410 C C . ALA B 1 376 ? 78.528 30.744 104.159 1.00 29.99 376 ALA B C 1
ATOM 10411 O O . ALA B 1 376 ? 79.011 31.297 105.152 1.00 28.10 376 ALA B O 1
ATOM 10413 N N . LEU B 1 377 ? 77.959 31.417 103.162 1.00 29.11 377 LEU B N 1
ATOM 10414 C CA . LEU B 1 377 ? 77.874 32.877 103.173 1.00 28.34 377 LEU B CA 1
ATOM 10415 C C . LEU B 1 377 ? 76.954 33.372 104.287 1.00 28.73 377 LEU B C 1
ATOM 10416 O O . LEU B 1 377 ? 77.025 34.531 104.694 1.00 27.68 377 LEU B O 1
ATOM 10421 N N . GLU B 1 378 ? 76.091 32.488 104.782 1.00 30.67 378 GLU B N 1
ATOM 10422 C CA . GLU B 1 378 ? 75.167 32.842 105.858 1.00 32.29 378 GLU B CA 1
ATOM 10423 C C . GLU B 1 378 ? 75.932 33.354 107.080 1.00 30.46 378 GLU B C 1
ATOM 10424 O O . GLU B 1 378 ? 75.406 34.129 107.874 1.00 29.96 378 GLU B O 1
ATOM 10430 N N . ALA B 1 379 ? 77.175 32.910 107.232 1.00 29.83 379 ALA B N 1
ATOM 10431 C CA . ALA B 1 379 ? 77.998 33.334 108.356 1.00 29.60 379 ALA B CA 1
ATOM 10432 C C . ALA B 1 379 ? 78.274 34.832 108.293 1.00 30.45 379 ALA B C 1
ATOM 10433 O O . ALA B 1 379 ? 78.574 35.461 109.312 1.00 29.31 379 ALA B O 1
ATOM 10435 N N . PHE B 1 380 ? 78.168 35.400 107.095 1.00 29.14 380 PHE B N 1
ATOM 10436 C CA . PHE B 1 380 ? 78.416 36.823 106.895 1.00 29.39 380 PHE B CA 1
ATOM 10437 C C . PHE B 1 380 ? 77.133 37.584 106.586 1.00 29.04 380 PHE B C 1
ATOM 10438 O O . PHE B 1 380 ? 77.183 38.703 106.074 1.00 29.60 380 PHE B O 1
ATOM 10446 N N . ALA B 1 381 ? 75.992 36.980 106.900 1.00 27.10 381 ALA B N 1
ATOM 10447 C CA . ALA B 1 381 ? 74.694 37.595 106.642 1.00 27.55 381 ALA B CA 1
ATOM 10448 C C . ALA B 1 381 ? 74.581 39.043 107.114 1.00 27.74 381 ALA B C 1
ATOM 10449 O O . ALA B 1 381 ? 73.892 39.854 106.488 1.00 27.39 381 ALA B O 1
ATOM 10451 N N . SER B 1 382 ? 75.251 39.373 108.214 1.00 27.04 382 SER B N 1
ATOM 10452 C CA . SER B 1 382 ? 75.194 40.731 108.739 1.00 27.47 382 SER B CA 1
ATOM 10453 C C . SER B 1 382 ? 75.763 41.751 107.748 1.00 27.40 382 SER B C 1
ATOM 10454 O O . SER B 1 382 ? 75.470 42.942 107.841 1.00 27.23 382 SER B O 1
ATOM 10457 N N . TRP B 1 383 ? 76.567 41.279 106.799 1.00 27.82 383 TRP B N 1
ATOM 10458 C CA . TRP B 1 383 ? 77.169 42.155 105.793 1.00 28.94 383 TRP B CA 1
ATOM 10459 C C . TRP B 1 383 ? 76.419 42.137 104.459 1.00 28.85 383 TRP B C 1
ATOM 10460 O O . TRP B 1 383 ? 76.639 43.005 103.612 1.00 28.24 383 TRP B O 1
ATOM 10471 N N . VAL B 1 384 ? 75.551 41.146 104.270 1.00 28.54 384 VAL B N 1
ATOM 10472 C CA . VAL B 1 384 ? 74.798 41.005 103.024 1.00 28.98 384 VAL B CA 1
ATOM 10473 C C . VAL B 1 384 ? 73.549 41.881 102.996 1.00 29.39 384 VAL B C 1
ATOM 10474 O O . VAL B 1 384 ? 72.689 41.783 103.870 1.00 29.16 384 VAL B O 1
ATOM 10478 N N . LYS B 1 385 ? 73.453 42.732 101.978 1.00 27.84 385 LYS B N 1
ATOM 10479 C CA . LYS B 1 385 ? 72.323 43.646 101.849 1.00 27.34 385 LYS B CA 1
ATOM 10480 C C . LYS B 1 385 ? 71.611 43.514 100.508 1.00 26.71 385 LYS B C 1
ATOM 10481 O O . LYS B 1 385 ? 72.218 43.162 99.497 1.00 25.02 385 LYS B O 1
ATOM 10487 N N . PRO B 1 386 ? 70.302 43.791 100.482 1.00 26.17 386 PRO B N 1
ATOM 10488 C CA . PRO B 1 386 ? 69.610 43.685 99.199 1.00 24.93 386 PRO B CA 1
ATOM 10489 C C . PRO B 1 386 ? 70.046 44.881 98.351 1.00 24.43 386 PRO B C 1
ATOM 10490 O O . PRO B 1 386 ? 70.533 45.883 98.885 1.00 22.68 386 PRO B O 1
ATOM 10494 N N . PHE B 1 387 ? 69.889 44.774 97.039 1.00 22.78 387 PHE B N 1
ATOM 10495 C CA . PHE B 1 387 ? 70.266 45.864 96.143 1.00 24.08 387 PHE B CA 1
ATOM 10496 C C . PHE B 1 387 ? 69.049 46.766 95.967 1.00 23.58 387 PHE B C 1
ATOM 10497 O O . PHE B 1 387 ? 67.976 46.286 95.615 1.00 24.82 387 PHE B O 1
ATOM 10505 N N . GLU B 1 388 ? 69.199 48.062 96.231 1.00 23.47 388 GLU B N 1
ATOM 10506 C CA . GLU B 1 388 ? 68.079 48.985 96.061 1.00 25.48 388 GLU B CA 1
ATOM 10507 C C . GLU B 1 388 ? 67.587 48.915 94.620 1.00 24.76 388 GLU B C 1
ATOM 10508 O O . GLU B 1 388 ? 68.358 49.120 93.686 1.00 24.19 388 GLU B O 1
ATOM 10514 N N . PRO B 1 389 ? 66.291 48.630 94.422 1.00 25.26 389 PRO B N 1
ATOM 10515 C CA . PRO B 1 389 ? 65.711 48.530 93.079 1.00 24.88 389 PRO B CA 1
ATOM 10516 C C . PRO B 1 389 ? 65.952 49.733 92.166 1.00 23.45 389 PRO B C 1
ATOM 10517 O O . PRO B 1 389 ? 66.277 49.566 90.993 1.00 22.48 389 PRO B O 1
ATOM 10521 N N . SER B 1 390 ? 65.799 50.940 92.701 1.00 22.79 390 SER B N 1
ATOM 10522 C CA . SER B 1 390 ? 65.983 52.143 91.895 1.00 23.26 390 SER B CA 1
ATOM 10523 C C . SER B 1 390 ? 67.423 52.356 91.420 1.00 22.04 390 SER B C 1
ATOM 10524 O O . SER B 1 390 ? 67.674 53.193 90.555 1.00 21.13 390 SER B O 1
ATOM 10527 N N . LEU B 1 391 ? 68.362 51.596 91.973 1.00 20.80 391 LEU B N 1
ATOM 10528 C CA . LEU B 1 391 ? 69.769 51.728 91.596 1.00 20.92 391 LEU B CA 1
ATOM 10529 C C . LEU B 1 391 ? 70.193 50.582 90.693 1.00 20.07 391 LEU B C 1
ATOM 10530 O O . LEU B 1 391 ? 71.383 50.382 90.435 1.00 18.70 391 LEU B O 1
ATOM 10535 N N . TYR B 1 392 ? 69.213 49.841 90.196 1.00 19.71 392 TYR B N 1
ATOM 10536 C CA . TYR B 1 392 ? 69.494 48.669 89.379 1.00 20.61 392 TYR B CA 1
ATOM 10537 C C . TYR B 1 392 ? 68.531 48.522 88.214 1.00 20.36 392 TYR B C 1
ATOM 10538 O O . TYR B 1 392 ? 67.328 48.726 88.370 1.00 21.09 392 TYR B O 1
ATOM 10547 N N . THR B 1 393 ? 69.062 48.166 87.046 1.00 20.32 393 THR B N 1
ATOM 10548 C CA . THR B 1 393 ? 68.218 47.946 85.882 1.00 18.44 393 THR B CA 1
ATOM 10549 C C . THR B 1 393 ? 68.826 46.935 84.924 1.00 20.64 393 THR B C 1
ATOM 10550 O O . THR B 1 393 ? 70.046 46.900 84.722 1.00 20.23 393 THR B O 1
ATOM 10554 N N . GLU B 1 394 ? 67.970 46.094 84.350 1.00 18.01 394 GLU B N 1
ATOM 10555 C CA . GLU B 1 394 ? 68.415 45.096 83.388 1.00 18.29 394 GLU B CA 1
ATOM 10556 C C . GLU B 1 394 ? 68.159 45.591 81.967 1.00 18.49 394 GLU B C 1
ATOM 10557 O O . GLU B 1 394 ? 68.300 44.849 81.001 1.00 19.29 394 GLU B O 1
ATOM 10563 N N . GLU B 1 395 ? 67.775 46.859 81.862 1.00 19.47 395 GLU B N 1
ATOM 10564 C CA . GLU B 1 395 ? 67.522 47.515 80.579 1.00 19.95 395 GLU B CA 1
ATOM 10565 C C . GLU B 1 395 ? 68.791 48.347 80.398 1.00 19.55 395 GLU B C 1
ATOM 10566 O O . GLU B 1 395 ? 68.826 49.547 80.669 1.00 20.41 395 GLU B O 1
ATOM 10572 N N . ASN B 1 396 ? 69.834 47.662 79.943 1.00 19.67 396 ASN B N 1
ATOM 10573 C CA . ASN B 1 396 ? 71.167 48.223 79.787 1.00 19.77 396 ASN B CA 1
ATOM 10574 C C . ASN B 1 396 ? 71.636 48.375 78.342 1.00 17.61 396 ASN B C 1
ATOM 10575 O O . ASN B 1 396 ? 72.267 47.476 77.786 1.00 19.87 396 ASN B O 1
ATOM 10580 N N . VAL B 1 397 ? 71.353 49.528 77.750 1.00 19.01 397 VAL B N 1
ATOM 10581 C CA . VAL B 1 397 ? 71.744 49.786 76.367 1.00 18.22 397 VAL B CA 1
ATOM 10582 C C . VAL B 1 397 ? 73.260 49.801 76.186 1.00 17.53 397 VAL B C 1
ATOM 10583 O O . VAL B 1 397 ? 73.780 49.205 75.249 1.00 17.05 397 VAL B O 1
ATOM 10587 N N . PHE B 1 398 ? 73.967 50.476 77.086 1.00 18.38 398 PHE B N 1
ATOM 10588 C CA . PHE B 1 398 ? 75.421 50.566 76.983 1.00 16.22 398 PHE B CA 1
ATOM 10589 C C . PHE B 1 398 ? 76.077 49.190 77.033 1.00 17.17 398 PHE B C 1
ATOM 10590 O O . PHE B 1 398 ? 76.909 48.856 76.192 1.00 15.94 398 PHE B O 1
ATOM 10598 N N . GLY B 1 399 ? 75.705 48.394 78.031 1.00 16.87 399 GLY B N 1
ATOM 10599 C CA . GLY B 1 399 ? 76.274 47.065 78.156 1.00 16.16 399 GLY B CA 1
ATOM 10600 C C . GLY B 1 399 ? 75.921 46.188 76.969 1.00 17.02 399 GLY B C 1
ATOM 10601 O O . GLY B 1 399 ? 76.731 45.372 76.532 1.00 17.88 399 GLY B O 1
ATOM 10602 N N . SER B 1 400 ? 74.716 46.365 76.438 1.00 16.52 400 SER B N 1
ATOM 10603 C CA . SER B 1 400 ? 74.256 45.577 75.295 1.00 16.34 400 SER B CA 1
ATOM 10604 C C . SER B 1 400 ? 74.982 45.954 74.000 1.00 18.24 400 SER B C 1
ATOM 10605 O O . SER B 1 400 ? 74.910 45.224 73.009 1.00 18.89 400 SER B O 1
ATOM 10608 N N . ASN B 1 401 ? 75.666 47.100 74.011 1.00 17.63 401 ASN B N 1
ATOM 10609 C CA . ASN B 1 401 ? 76.423 47.560 72.847 1.00 17.39 401 ASN B CA 1
ATOM 10610 C C . ASN B 1 401 ? 77.907 47.232 72.967 1.00 17.47 401 ASN B C 1
ATOM 10611 O O . ASN B 1 401 ? 78.554 46.891 71.977 1.00 19.25 401 ASN B O 1
ATOM 10616 N N . VAL B 1 402 ? 78.450 47.341 74.174 1.00 18.44 402 VAL B N 1
ATOM 10617 C CA . VAL B 1 402 ? 79.858 47.032 74.388 1.00 18.02 402 VAL B CA 1
ATOM 10618 C C . VAL B 1 402 ? 80.081 45.536 74.177 1.00 19.85 402 VAL B C 1
ATOM 10619 O O . VAL B 1 402 ? 81.071 45.123 73.571 1.00 19.17 402 VAL B O 1
ATOM 10623 N N . TRP B 1 403 ? 79.157 44.719 74.674 1.00 18.39 403 TRP B N 1
ATOM 10624 C CA . TRP B 1 403 ? 79.283 43.286 74.491 1.00 19.40 403 TRP B CA 1
ATOM 10625 C C . TRP B 1 403 ? 78.116 42.756 73.675 1.00 19.94 403 TRP B C 1
ATOM 10626 O O . TRP B 1 403 ? 77.003 42.621 74.178 1.00 18.64 403 TRP B O 1
ATOM 10637 N N . ARG B 1 404 ? 78.380 42.492 72.401 1.00 19.32 404 ARG B N 1
ATOM 10638 C CA . ARG B 1 404 ? 77.380 41.934 71.505 1.00 20.42 404 ARG B CA 1
ATOM 10639 C C . ARG B 1 404 ? 77.856 40.502 71.309 1.00 20.55 404 ARG B C 1
ATOM 10640 O O . ARG B 1 404 ? 78.987 40.278 70.880 1.00 20.20 404 ARG B O 1
ATOM 10648 N N . THR B 1 405 ? 77.014 39.536 71.659 1.00 20.58 405 THR B N 1
ATOM 10649 C CA . THR B 1 405 ? 77.388 38.135 71.518 1.00 22.76 405 THR B CA 1
ATOM 10650 C C . THR B 1 405 ? 77.334 37.739 70.047 1.00 23.63 405 THR B C 1
ATOM 10651 O O . THR B 1 405 ? 77.855 36.696 69.650 1.00 23.68 405 THR B O 1
ATOM 10655 N N . LEU B 1 406 ? 76.687 38.586 69.252 1.00 22.60 406 LEU B N 1
ATOM 10656 C CA . LEU B 1 406 ? 76.581 38.398 67.809 1.00 23.84 406 LEU B CA 1
ATOM 10657 C C . LEU B 1 406 ? 76.658 39.775 67.166 1.00 21.66 406 LEU B C 1
ATOM 10658 O O . LEU B 1 406 ? 75.961 40.697 67.583 1.00 24.01 406 LEU B O 1
ATOM 10663 N N . ALA B 1 407 ? 77.509 39.909 66.157 1.00 21.97 407 ALA B N 1
ATOM 10664 C CA . ALA B 1 407 ? 77.666 41.169 65.435 1.00 22.46 407 ALA B CA 1
ATOM 10665 C C . ALA B 1 407 ? 77.956 40.781 63.995 1.00 22.36 407 ALA B C 1
ATOM 10666 O O . ALA B 1 407 ? 79.102 40.556 63.612 1.00 24.72 407 ALA B O 1
ATOM 10668 N N . GLU B 1 408 ? 76.901 40.702 63.200 1.00 22.55 408 GLU B N 1
ATOM 10669 C CA . GLU B 1 408 ? 77.025 40.291 61.814 1.00 22.62 408 GLU B CA 1
ATOM 10670 C C . GLU B 1 408 ? 76.644 41.386 60.829 1.00 21.31 408 GLU B C 1
ATOM 10671 O O . GLU B 1 408 ? 75.469 41.699 60.643 1.00 21.05 408 GLU B O 1
ATOM 10677 N N . ARG B 1 409 ? 77.667 41.957 60.202 1.00 22.34 409 ARG B N 1
ATOM 10678 C CA . ARG B 1 409 ? 77.516 43.024 59.225 1.00 23.48 409 ARG B CA 1
ATOM 10679 C C . ARG B 1 409 ? 76.717 42.575 57.998 1.00 23.87 409 ARG B C 1
ATOM 10680 O O . ARG B 1 409 ? 76.939 41.486 57.474 1.00 23.69 409 ARG B O 1
ATOM 10688 N N . ARG B 1 410 ? 75.795 43.422 57.549 1.00 22.42 410 ARG B N 1
ATOM 10689 C CA . ARG B 1 410 ? 74.984 43.145 56.364 1.00 25.02 410 ARG B CA 1
ATOM 10690 C C . ARG B 1 410 ? 75.027 44.383 55.471 1.00 24.65 410 ARG B C 1
ATOM 10691 O O . ARG B 1 410 ? 75.263 45.489 55.949 1.00 23.92 410 ARG B O 1
ATOM 10699 N N . ALA B 1 411 ? 74.801 44.205 54.176 1.00 25.99 411 ALA B N 1
ATOM 10700 C CA . ALA B 1 411 ? 74.798 45.342 53.264 1.00 26.29 411 ALA B CA 1
ATOM 10701 C C . ALA B 1 411 ? 73.608 46.222 53.627 1.00 26.91 411 ALA B C 1
ATOM 10702 O O . ALA B 1 411 ? 72.557 45.719 54.021 1.00 26.71 411 ALA B O 1
ATOM 10704 N N . VAL B 1 412 ? 73.775 47.534 53.513 1.00 26.41 412 VAL B N 1
ATOM 10705 C CA . VAL B 1 412 ? 72.688 48.455 53.819 1.00 26.45 412 VAL B CA 1
ATOM 10706 C C . VAL B 1 412 ? 71.774 48.579 52.601 1.00 29.18 412 VAL B C 1
ATOM 10707 O O . VAL B 1 412 ? 72.206 49.025 51.540 1.00 29.93 412 VAL B O 1
ATOM 10711 N N . PRO B 1 413 ? 70.501 48.171 52.730 1.00 29.02 413 PRO B N 1
ATOM 10712 C CA . PRO B 1 413 ? 69.595 48.284 51.583 1.00 29.53 413 PRO B CA 1
ATOM 10713 C C . PRO B 1 413 ? 69.210 49.741 51.324 1.00 29.10 413 PRO B C 1
ATOM 10714 O O . PRO B 1 413 ? 69.067 50.525 52.262 1.00 27.76 413 PRO B O 1
ATOM 10718 N N . ARG B 1 414 ? 69.041 50.095 50.052 1.00 27.76 414 ARG B N 1
ATOM 10719 C CA . ARG B 1 414 ? 68.689 51.459 49.674 1.00 27.32 414 ARG B CA 1
ATOM 10720 C C . ARG B 1 414 ? 67.530 52.043 50.467 1.00 27.66 414 ARG B C 1
ATOM 10721 O O . ARG B 1 414 ? 67.569 53.211 50.843 1.00 26.97 414 ARG B O 1
ATOM 10729 N N . SER B 1 415 ? 66.497 51.241 50.719 1.00 27.10 415 SER B N 1
ATOM 10730 C CA . SER B 1 415 ? 65.337 51.722 51.466 1.00 25.79 415 SER B CA 1
ATOM 10731 C C . SER B 1 415 ? 65.679 52.326 52.826 1.00 25.33 415 SER B C 1
ATOM 10732 O O . SER B 1 415 ? 65.133 53.360 53.214 1.00 24.92 415 SER B O 1
ATOM 10735 N N . VAL B 1 416 ? 66.576 51.675 53.557 1.00 24.24 416 VAL B N 1
ATOM 10736 C CA . VAL B 1 416 ? 66.953 52.156 54.878 1.00 23.09 416 VAL B CA 1
ATOM 10737 C C . VAL B 1 416 ? 67.511 53.575 54.849 1.00 21.99 416 VAL B C 1
ATOM 10738 O O . VAL B 1 416 ? 67.420 54.299 55.837 1.00 22.36 416 VAL B O 1
ATOM 10742 N N . LEU B 1 417 ? 68.070 53.974 53.709 1.00 21.33 417 LEU B N 1
ATOM 10743 C CA . LEU B 1 417 ? 68.644 55.311 53.564 1.00 20.43 417 LEU B CA 1
ATOM 10744 C C . LEU B 1 417 ? 67.604 56.397 53.808 1.00 21.43 417 LEU B C 1
ATOM 10745 O O . LEU B 1 417 ? 67.936 57.489 54.267 1.00 18.03 417 LEU B O 1
ATOM 10750 N N . ASN B 1 418 ? 66.344 56.088 53.508 1.00 19.43 418 ASN B N 1
ATOM 10751 C CA . ASN B 1 418 ? 65.253 57.043 53.689 1.00 20.54 418 ASN B CA 1
ATOM 10752 C C . ASN B 1 418 ? 65.103 57.477 55.142 1.00 18.54 418 ASN B C 1
ATOM 10753 O O . ASN B 1 418 ? 64.584 58.555 55.423 1.00 18.98 418 ASN B O 1
ATOM 10758 N N . ALA B 1 419 ? 65.550 56.630 56.063 1.00 18.24 419 ALA B N 1
ATOM 10759 C CA . ALA B 1 419 ? 65.441 56.926 57.483 1.00 18.12 419 ALA B CA 1
ATOM 10760 C C . ALA B 1 419 ? 66.195 58.186 57.900 1.00 18.62 419 ALA B C 1
ATOM 10761 O O . ALA B 1 419 ? 65.866 58.796 58.918 1.00 20.23 419 ALA B O 1
ATOM 10763 N N . ILE B 1 420 ? 67.209 58.577 57.133 1.00 17.10 420 ILE B N 1
ATOM 10764 C CA . ILE B 1 420 ? 67.978 59.769 57.488 1.00 19.39 420 ILE B CA 1
ATOM 10765 C C . ILE B 1 420 ? 67.785 60.933 56.528 1.00 19.31 420 ILE B C 1
ATOM 10766 O O . ILE B 1 420 ? 68.498 61.932 56.610 1.00 21.56 420 ILE B O 1
ATOM 10771 N N . LEU B 1 421 ? 66.815 60.808 55.628 1.00 20.10 421 LEU B N 1
ATOM 10772 C CA . LEU B 1 421 ? 66.543 61.856 54.651 1.00 20.01 421 LEU B CA 1
ATOM 10773 C C . LEU B 1 421 ? 65.192 62.525 54.891 1.00 20.75 421 LEU B C 1
ATOM 10774 O O . LEU B 1 421 ? 64.231 61.872 55.290 1.00 22.07 421 LEU B O 1
ATOM 10779 N N . PRO B 1 422 ? 65.108 63.845 54.664 1.00 19.41 422 PRO B N 1
ATOM 10780 C CA . PRO B 1 422 ? 63.846 64.562 54.862 1.00 18.32 422 PRO B CA 1
ATOM 10781 C C . PRO B 1 422 ? 62.962 64.343 53.639 1.00 17.85 422 PRO B C 1
ATOM 10782 O O . PRO B 1 422 ? 62.760 65.245 52.826 1.00 18.59 422 PRO B O 1
ATOM 10786 N N . VAL B 1 423 ? 62.462 63.120 53.507 1.00 18.57 423 VAL B N 1
ATOM 10787 C CA . VAL B 1 423 ? 61.616 62.739 52.384 1.00 19.14 423 VAL B CA 1
ATOM 10788 C C . VAL B 1 423 ? 60.369 62.039 52.909 1.00 20.48 423 VAL B C 1
ATOM 10789 O O . VAL B 1 423 ? 60.358 61.534 54.030 1.00 20.40 423 VAL B O 1
ATOM 10793 N N . PRO B 1 424 ? 59.303 61.989 52.098 1.00 21.33 424 PRO B N 1
ATOM 10794 C CA . PRO B 1 424 ? 58.072 61.328 52.550 1.00 20.52 424 PRO B CA 1
ATOM 10795 C C . PRO B 1 424 ? 58.172 59.811 52.712 1.00 20.45 424 PRO B C 1
ATOM 10796 O O . PRO B 1 424 ? 57.525 59.248 53.587 1.00 22.10 424 PRO B O 1
ATOM 10800 N N . GLU B 1 425 ? 58.986 59.149 51.894 1.00 20.72 425 GLU B N 1
ATOM 10801 C CA . GLU B 1 425 ? 59.116 57.697 51.997 1.00 22.28 425 GLU B CA 1
ATOM 10802 C C . GLU B 1 425 ? 59.925 57.297 53.229 1.00 21.96 425 GLU B C 1
ATOM 10803 O O . GLU B 1 425 ? 61.021 57.805 53.450 1.00 22.28 425 GLU B O 1
ATOM 10809 N N . PRO B 1 426 ? 59.394 56.379 54.054 1.00 21.94 426 PRO B N 1
ATOM 10810 C CA . PRO B 1 426 ? 60.149 55.974 55.241 1.00 20.60 426 PRO B CA 1
ATOM 10811 C C . PRO B 1 426 ? 61.164 54.894 54.889 1.00 21.03 426 PRO B C 1
ATOM 10812 O O . PRO B 1 426 ? 61.132 54.332 53.791 1.00 20.72 426 PRO B O 1
ATOM 10816 N N . GLY B 1 427 ? 62.065 54.609 55.821 1.00 21.13 427 GLY B N 1
ATOM 10817 C CA . GLY B 1 427 ? 63.047 53.569 55.592 1.00 20.48 427 GLY B CA 1
ATOM 10818 C C . GLY B 1 427 ? 62.526 52.300 56.239 1.00 21.53 427 GLY B C 1
ATOM 10819 O O . GLY B 1 427 ? 62.235 52.295 57.434 1.00 23.23 427 GLY B O 1
ATOM 10820 N N . VAL B 1 428 ? 62.390 51.229 55.461 1.00 22.15 428 VAL B N 1
ATOM 10821 C CA . VAL B 1 428 ? 61.893 49.966 55.997 1.00 22.64 428 VAL B CA 1
ATOM 10822 C C . VAL B 1 428 ? 63.056 49.103 56.469 1.00 22.54 428 VAL B C 1
ATOM 10823 O O . VAL B 1 428 ? 63.884 48.671 55.670 1.00 24.08 428 VAL B O 1
ATOM 10827 N N . LEU B 1 429 ? 63.114 48.845 57.769 1.00 22.94 429 LEU B N 1
ATOM 10828 C CA . LEU B 1 429 ? 64.192 48.043 58.334 1.00 23.39 429 LEU B CA 1
ATOM 10829 C C . LEU B 1 429 ? 63.944 46.553 58.181 1.00 23.88 429 LEU B C 1
ATOM 10830 O O . LEU B 1 429 ? 62.815 46.084 58.325 1.00 24.64 429 LEU B O 1
ATOM 10835 N N . PRO B 1 430 ? 65.000 45.784 57.880 1.00 24.10 430 PRO B N 1
ATOM 10836 C CA . PRO B 1 430 ? 64.848 44.338 57.722 1.00 24.74 430 PRO B CA 1
ATOM 10837 C C . PRO B 1 430 ? 64.632 43.671 59.075 1.00 27.17 430 PRO B C 1
ATOM 10838 O O . PRO B 1 430 ? 65.174 44.111 60.089 1.00 26.04 430 PRO B O 1
ATOM 10842 N N . VAL B 1 431 ? 63.830 42.613 59.080 1.00 26.45 431 VAL B N 1
ATOM 10843 C CA . VAL B 1 431 ? 63.554 41.867 60.294 1.00 25.79 431 VAL B CA 1
ATOM 10844 C C . VAL B 1 431 ? 64.363 40.585 60.185 1.00 28.10 431 VAL B C 1
ATOM 10845 O O . VAL B 1 431 ? 64.255 39.867 59.193 1.00 29.47 431 VAL B O 1
ATOM 10849 N N . PHE B 1 432 ? 65.190 40.305 61.183 1.00 26.47 432 PHE B N 1
ATOM 10850 C CA . PHE B 1 432 ? 65.985 39.088 61.167 1.00 29.10 432 PHE B CA 1
ATOM 10851 C C . PHE B 1 432 ? 65.239 38.042 61.987 1.00 31.06 432 PHE B C 1
ATOM 10852 O O . PHE B 1 432 ? 64.634 38.369 63.008 1.00 31.26 432 PHE B O 1
ATOM 10860 N N . GLU B 1 433 ? 65.270 36.791 61.541 1.00 32.86 433 GLU B N 1
ATOM 10861 C CA . GLU B 1 433 ? 64.569 35.737 62.262 1.00 34.37 433 GLU B CA 1
ATOM 10862 C C . GLU B 1 433 ? 65.237 35.467 63.604 1.00 32.97 433 GLU B C 1
ATOM 10863 O O . GLU B 1 433 ? 64.570 35.110 64.573 1.00 32.27 433 GLU B O 1
ATOM 10869 N N . ASP B 1 434 ? 66.551 35.659 63.665 1.00 30.74 434 ASP B N 1
ATOM 10870 C CA . ASP B 1 434 ? 67.291 35.434 64.901 1.00 28.59 434 ASP B CA 1
ATOM 10871 C C . ASP B 1 434 ? 68.279 36.568 65.164 1.00 28.03 434 ASP B C 1
ATOM 10872 O O . ASP B 1 434 ? 69.429 36.509 64.739 1.00 28.23 434 ASP B O 1
ATOM 10877 N N . GLY B 1 435 ? 67.830 37.600 65.865 1.00 27.04 435 GLY B N 1
ATOM 10878 C CA . GLY B 1 435 ? 68.714 38.712 66.159 1.00 26.18 435 GLY B CA 1
ATOM 10879 C C . GLY B 1 435 ? 68.057 40.065 66.004 1.00 24.43 435 GLY B C 1
ATOM 10880 O O . GLY B 1 435 ? 66.951 40.183 65.469 1.00 24.67 435 GLY B O 1
ATOM 10881 N N . ASP B 1 436 ? 68.753 41.095 66.471 1.00 21.82 436 ASP B N 1
ATOM 10882 C CA . ASP B 1 436 ? 68.256 42.462 66.413 1.00 20.62 436 ASP B CA 1
ATOM 10883 C C . ASP B 1 436 ? 68.848 43.184 65.208 1.00 20.45 436 ASP B C 1
ATOM 10884 O O . ASP B 1 436 ? 69.825 42.722 64.620 1.00 20.25 436 ASP B O 1
ATOM 10889 N N . CYS B 1 437 ? 68.257 44.319 64.849 1.00 19.12 437 CYS B N 1
ATOM 10890 C CA . CYS B 1 437 ? 68.738 45.092 63.717 1.00 18.88 437 CYS B CA 1
ATOM 10891 C C . CYS B 1 437 ? 69.452 46.352 64.189 1.00 19.24 437 CYS B C 1
ATOM 10892 O O . CYS B 1 437 ? 68.826 47.279 64.702 1.00 20.42 437 CYS B O 1
ATOM 10895 N N . GLU B 1 438 ? 70.766 46.375 64.006 1.00 19.03 438 GLU B N 1
ATOM 10896 C CA . GLU B 1 438 ? 71.574 47.518 64.405 1.00 18.32 438 GLU B CA 1
ATOM 10897 C C . GLU B 1 438 ? 71.961 48.391 63.220 1.00 18.28 438 GLU B C 1
ATOM 10898 O O . GLU B 1 438 ? 72.513 47.909 62.230 1.00 19.03 438 GLU B O 1
ATOM 10904 N N . LEU B 1 439 ? 71.663 49.677 63.339 1.00 18.18 439 LEU B N 1
ATOM 10905 C CA . LEU B 1 439 ? 72.010 50.658 62.322 1.00 18.56 439 LEU B CA 1
ATOM 10906 C C . LEU B 1 439 ? 73.046 51.585 62.942 1.00 17.05 439 LEU B C 1
ATOM 10907 O O . LEU B 1 439 ? 72.913 51.962 64.100 1.00 17.78 439 LEU B O 1
ATOM 10912 N N . VAL B 1 440 ? 74.088 51.929 62.192 1.00 17.03 440 VAL B N 1
ATOM 10913 C CA . VAL B 1 440 ? 75.070 52.883 62.693 1.00 15.80 440 VAL B CA 1
ATOM 10914 C C . VAL B 1 440 ? 74.874 54.111 61.815 1.00 17.21 440 VAL B C 1
ATOM 10915 O O . VAL B 1 440 ? 75.176 54.097 60.619 1.00 17.71 440 VAL B O 1
ATOM 10919 N N . ILE B 1 441 ? 74.323 55.155 62.421 1.00 15.49 441 ILE B N 1
ATOM 10920 C CA . ILE B 1 441 ? 74.031 56.402 61.744 1.00 16.47 441 ILE B CA 1
ATOM 10921 C C . ILE B 1 441 ? 75.153 57.412 61.971 1.00 15.79 441 ILE B C 1
ATOM 10922 O O . ILE B 1 441 ? 75.541 57.667 63.109 1.00 15.80 441 ILE B O 1
ATOM 10927 N N . ASP B 1 442 ? 75.665 57.981 60.884 1.00 14.07 442 ASP B N 1
ATOM 10928 C CA . ASP B 1 442 ? 76.752 58.961 60.959 1.00 14.37 442 ASP B CA 1
ATOM 10929 C C . ASP B 1 442 ? 76.211 60.370 60.752 1.00 15.08 442 ASP B C 1
ATOM 10930 O O . ASP B 1 442 ? 75.712 60.686 59.675 1.00 14.25 442 ASP B O 1
ATOM 10935 N N . LEU B 1 443 ? 76.313 61.216 61.774 1.00 14.13 443 LEU B N 1
ATOM 10936 C CA . LEU B 1 443 ? 75.839 62.584 61.643 1.00 13.86 443 LEU B CA 1
ATOM 10937 C C . LEU B 1 443 ? 76.742 63.351 60.685 1.00 14.81 443 LEU B C 1
ATOM 10938 O O . LEU B 1 443 ? 76.358 64.397 60.180 1.00 14.98 443 LEU B O 1
ATOM 10943 N N . GLY B 1 444 ? 77.937 62.824 60.436 1.00 14.38 444 GLY B N 1
ATOM 10944 C CA . GLY B 1 444 ? 78.859 63.498 59.538 1.00 16.38 444 GLY B CA 1
ATOM 10945 C C . GLY B 1 444 ? 79.881 64.306 60.319 1.00 19.55 444 GLY B C 1
ATOM 10946 O O . GLY B 1 444 ? 80.945 64.647 59.807 1.00 18.01 444 GLY B O 1
ATOM 10947 N N . ALA B 1 445 ? 79.539 64.617 61.564 1.00 17.16 445 ALA B N 1
ATOM 10948 C CA . ALA B 1 445 ? 80.416 65.361 62.457 1.00 16.76 445 ALA B CA 1
ATOM 10949 C C . ALA B 1 445 ? 79.868 65.259 63.869 1.00 16.96 445 ALA B C 1
ATOM 10950 O O . ALA B 1 445 ? 78.736 64.814 64.080 1.00 14.42 445 ALA B O 1
ATOM 10952 N N . GLU B 1 446 ? 80.676 65.661 64.838 1.00 15.17 446 GLU B N 1
ATOM 10953 C CA . GLU B 1 446 ? 80.254 65.643 66.224 1.00 16.06 446 GLU B CA 1
ATOM 10954 C C . GLU B 1 446 ? 79.134 66.665 66.359 1.00 16.56 446 GLU B C 1
ATOM 10955 O O . GLU B 1 446 ? 79.190 67.732 65.756 1.00 18.82 446 GLU B O 1
ATOM 10961 N N . ARG B 1 447 ? 78.100 66.334 67.117 1.00 15.15 447 ARG B N 1
ATOM 10962 C CA . ARG B 1 447 ? 77.021 67.288 67.353 1.00 14.99 447 ARG B CA 1
ATOM 10963 C C . ARG B 1 447 ? 76.616 67.166 68.807 1.00 13.96 447 ARG B C 1
ATOM 10964 O O . ARG B 1 447 ? 77.035 66.239 69.490 1.00 15.70 447 ARG B O 1
ATOM 10972 N N . SER B 1 448 ? 75.825 68.113 69.292 1.00 14.27 448 SER B N 1
ATOM 10973 C CA . SER B 1 448 ? 75.388 68.086 70.678 1.00 15.79 448 SER B CA 1
ATOM 10974 C C . SER B 1 448 ? 73.935 68.514 70.733 1.00 14.97 448 SER B C 1
ATOM 10975 O O . SER B 1 448 ? 73.567 69.576 70.233 1.00 14.40 448 SER B O 1
ATOM 10978 N N . GLY B 1 449 ? 73.098 67.681 71.332 1.00 14.69 449 GLY B N 1
ATOM 10979 C CA . GLY B 1 449 ? 71.700 68.037 71.396 1.00 15.08 449 GLY B CA 1
ATOM 10980 C C . GLY B 1 449 ? 70.761 66.900 71.735 1.00 16.48 449 GLY B C 1
ATOM 10981 O O . GLY B 1 449 ? 71.148 65.914 72.369 1.00 16.69 449 GLY B O 1
ATOM 10982 N N . PHE B 1 450 ? 69.527 67.037 71.266 1.00 16.51 450 PHE B N 1
ATOM 10983 C CA . PHE B 1 450 ? 68.471 66.084 71.557 1.00 16.94 450 PHE B CA 1
ATOM 10984 C C . PHE B 1 450 ? 68.080 65.180 70.398 1.00 17.46 450 PHE B C 1
ATOM 10985 O O . PHE B 1 450 ? 67.562 65.636 69.379 1.00 16.88 450 PHE B O 1
ATOM 10993 N N . ILE B 1 451 ? 68.336 63.889 70.576 1.00 18.26 451 ILE B N 1
ATOM 10994 C CA . ILE B 1 451 ? 68.020 62.875 69.574 1.00 17.75 451 ILE B CA 1
ATOM 10995 C C . ILE B 1 451 ? 66.509 62.768 69.406 1.00 19.39 451 ILE B C 1
ATOM 10996 O O . ILE B 1 451 ? 65.764 62.769 70.388 1.00 18.67 451 ILE B O 1
ATOM 11001 N N . GLY B 1 452 ? 66.059 62.671 68.161 1.00 19.72 452 GLY B N 1
ATOM 11002 C CA . GLY B 1 452 ? 64.636 62.547 67.907 1.00 19.44 452 GLY B CA 1
ATOM 11003 C C . GLY B 1 452 ? 64.365 61.575 66.777 1.00 21.21 452 GLY B C 1
ATOM 11004 O O . GLY B 1 452 ? 65.254 61.267 65.978 1.00 17.20 452 GLY B O 1
ATOM 11005 N N . PHE B 1 453 ? 63.138 61.069 66.716 1.00 20.12 453 PHE B N 1
ATOM 11006 C CA . PHE B 1 453 ? 62.769 60.146 65.657 1.00 19.90 453 PHE B CA 1
ATOM 11007 C C . PHE B 1 453 ? 61.262 59.995 65.548 1.00 21.47 453 PHE B C 1
ATOM 11008 O O . PHE B 1 453 ? 60.511 60.409 66.434 1.00 22.24 453 PHE B O 1
ATOM 11016 N N . GLU B 1 454 ? 60.833 59.423 64.433 1.00 21.92 454 GLU B N 1
ATOM 11017 C CA . GLU B 1 454 ? 59.428 59.156 64.190 1.00 22.19 454 GLU B CA 1
ATOM 11018 C C . GLU B 1 454 ? 59.430 57.828 63.462 1.00 20.85 454 GLU B C 1
ATOM 11019 O O . GLU B 1 454 ? 60.208 57.627 62.529 1.00 20.55 454 GLU B O 1
ATOM 11025 N N . LEU B 1 455 ? 58.571 56.914 63.893 1.00 19.36 455 LEU B N 1
ATOM 11026 C CA . LEU B 1 455 ? 58.522 55.601 63.281 1.00 20.11 455 LEU B CA 1
ATOM 11027 C C . LEU B 1 455 ? 57.178 54.911 63.463 1.00 21.27 455 LEU B C 1
ATOM 11028 O O . LEU B 1 455 ? 56.282 55.425 64.127 1.00 21.68 455 LEU B O 1
ATOM 11033 N N . GLU B 1 456 ? 57.061 53.742 62.847 1.00 23.19 456 GLU B N 1
ATOM 11034 C CA . GLU B 1 456 ? 55.875 52.901 62.945 1.00 26.29 456 GLU B CA 1
ATOM 11035 C C . GLU B 1 456 ? 56.409 51.548 63.358 1.00 25.01 456 GLU B C 1
ATOM 11036 O O . GLU B 1 456 ? 57.325 51.023 62.728 1.00 26.19 456 GLU B O 1
ATOM 11042 N N . ALA B 1 457 ? 55.847 50.979 64.414 1.00 24.81 457 ALA B N 1
ATOM 11043 C CA . ALA B 1 457 ? 56.309 49.681 64.877 1.00 25.36 457 ALA B CA 1
ATOM 11044 C C . ALA B 1 457 ? 55.260 48.999 65.729 1.00 25.37 457 ALA B C 1
ATOM 11045 O O . ALA B 1 457 ? 54.356 49.644 66.261 1.00 23.26 457 ALA B O 1
ATOM 11047 N N . PRO B 1 458 ? 55.354 47.671 65.854 1.00 27.05 458 PRO B N 1
ATOM 11048 C CA . PRO B 1 458 ? 54.372 46.970 66.680 1.00 27.91 458 PRO B CA 1
ATOM 11049 C C . PRO B 1 458 ? 54.696 47.239 68.148 1.00 28.02 458 PRO B C 1
ATOM 11050 O O . PRO B 1 458 ? 55.856 47.474 68.503 1.00 27.63 458 PRO B O 1
ATOM 11054 N N . ALA B 1 459 ? 53.672 47.231 68.992 1.00 26.45 459 ALA B N 1
ATOM 11055 C CA . ALA B 1 459 ? 53.857 47.474 70.414 1.00 25.88 459 ALA B CA 1
ATOM 11056 C C . ALA B 1 459 ? 54.947 46.564 70.974 1.00 25.52 459 ALA B C 1
ATOM 11057 O O . ALA B 1 459 ? 55.088 45.418 70.547 1.00 25.57 459 ALA B O 1
ATOM 11059 N N . GLY B 1 460 ? 55.727 47.088 71.916 1.00 24.10 460 GLY B N 1
ATOM 11060 C CA . GLY B 1 460 ? 56.780 46.298 72.532 1.00 23.11 460 GLY B CA 1
ATOM 11061 C C . GLY B 1 460 ? 58.140 46.361 71.860 1.00 22.89 460 GLY B C 1
ATOM 11062 O O . GLY B 1 460 ? 59.130 45.894 72.425 1.00 23.34 460 GLY B O 1
ATOM 11063 N N . THR B 1 461 ? 58.199 46.921 70.657 1.00 22.10 461 THR B N 1
ATOM 11064 C CA . THR B 1 461 ? 59.463 47.028 69.939 1.00 22.38 461 THR B CA 1
ATOM 11065 C C . THR B 1 461 ? 60.439 47.899 70.720 1.00 21.18 461 THR B C 1
ATOM 11066 O O . THR B 1 461 ? 60.105 49.006 71.141 1.00 22.48 461 THR B O 1
ATOM 11070 N N . ILE B 1 462 ? 61.644 47.389 70.917 1.00 20.62 462 ILE B N 1
ATOM 11071 C CA . ILE B 1 462 ? 62.666 48.130 71.642 1.00 20.68 462 ILE B CA 1
ATOM 11072 C C . ILE B 1 462 ? 63.521 48.975 70.696 1.00 20.64 462 ILE B C 1
ATOM 11073 O O . ILE B 1 462 ? 64.060 48.462 69.715 1.00 20.23 462 ILE B O 1
ATOM 11078 N N . ILE B 1 463 ? 63.621 50.270 70.987 1.00 18.37 463 ILE B N 1
ATOM 11079 C CA . ILE B 1 463 ? 64.445 51.173 70.185 1.00 19.19 463 ILE B CA 1
ATOM 11080 C C . ILE B 1 463 ? 65.580 51.665 71.084 1.00 17.97 463 ILE B C 1
ATOM 11081 O O . ILE B 1 463 ? 65.363 52.488 71.972 1.00 17.17 463 ILE B O 1
ATOM 11086 N N . ASP B 1 464 ? 66.782 51.146 70.858 1.00 17.85 464 ASP B N 1
ATOM 11087 C CA . ASP B 1 464 ? 67.949 51.529 71.652 1.00 16.97 464 ASP B CA 1
ATOM 11088 C C . ASP B 1 464 ? 68.823 52.535 70.903 1.00 16.13 464 ASP B C 1
ATOM 11089 O O . ASP B 1 464 ? 69.136 52.340 69.732 1.00 15.12 464 ASP B O 1
ATOM 11094 N N . ALA B 1 465 ? 69.230 53.595 71.596 1.00 17.26 465 ALA B N 1
ATOM 11095 C CA . ALA B 1 465 ? 70.074 54.630 71.008 1.00 16.20 465 ALA B CA 1
ATOM 11096 C C . ALA B 1 465 ? 71.339 54.787 71.858 1.00 17.20 465 ALA B C 1
ATOM 11097 O O . ALA B 1 465 ? 71.259 54.905 73.079 1.00 15.94 465 ALA B O 1
ATOM 11099 N N . TYR B 1 466 ? 72.497 54.798 71.202 1.00 15.78 466 TYR B N 1
ATOM 11100 C CA . TYR B 1 466 ? 73.787 54.912 71.884 1.00 15.16 466 TYR B CA 1
ATOM 11101 C C . TYR B 1 466 ? 74.734 55.735 71.021 1.00 15.29 466 TYR B C 1
ATOM 11102 O O . TYR B 1 466 ? 75.002 55.369 69.886 1.00 16.17 466 TYR B O 1
ATOM 11111 N N . GLY B 1 467 ? 75.255 56.833 71.561 1.00 13.36 467 GLY B N 1
ATOM 11112 C CA . GLY B 1 467 ? 76.143 57.665 70.764 1.00 14.91 467 GLY B CA 1
ATOM 11113 C C . GLY B 1 467 ? 77.615 57.614 71.126 1.00 15.95 467 GLY B C 1
ATOM 11114 O O . GLY B 1 467 ? 77.969 57.663 72.304 1.00 16.41 467 GLY B O 1
ATOM 11115 N N . VAL B 1 468 ? 78.472 57.501 70.111 1.00 16.30 468 VAL B N 1
ATOM 11116 C CA . VAL B 1 468 ? 79.919 57.490 70.322 1.00 15.25 468 VAL B CA 1
ATOM 11117 C C . VAL B 1 468 ? 80.551 58.579 69.458 1.00 15.94 468 VAL B C 1
ATOM 11118 O O . VAL B 1 468 ? 79.921 59.092 68.522 1.00 15.21 468 VAL B O 1
ATOM 11122 N N . GLU B 1 469 ? 81.794 58.925 69.775 1.00 15.70 469 GLU B N 1
ATOM 11123 C CA . GLU B 1 469 ? 82.512 59.974 69.058 1.00 15.81 469 GLU B CA 1
ATOM 11124 C C . GLU B 1 469 ? 83.439 59.472 67.970 1.00 16.13 469 GLU B C 1
ATOM 11125 O O . GLU B 1 469 ? 83.672 60.163 66.979 1.00 15.75 469 GLU B O 1
ATOM 11131 N N . TYR B 1 470 ? 83.972 58.273 68.159 1.00 16.78 470 TYR B N 1
ATOM 11132 C CA . TYR B 1 470 ? 84.947 57.752 67.225 1.00 17.69 470 TYR B CA 1
ATOM 11133 C C . TYR B 1 470 ? 84.876 56.264 66.938 1.00 19.26 470 TYR B C 1
ATOM 11134 O O . TYR B 1 470 ? 84.668 55.454 67.834 1.00 18.54 470 TYR B O 1
ATOM 11143 N N . MET B 1 471 ? 85.052 55.925 65.668 1.00 19.47 471 MET B N 1
ATOM 11144 C CA . MET B 1 471 ? 85.085 54.542 65.235 1.00 21.79 471 MET B CA 1
ATOM 11145 C C . MET B 1 471 ? 85.842 54.497 63.924 1.00 21.20 471 MET B C 1
ATOM 11146 O O . MET B 1 471 ? 85.778 55.432 63.121 1.00 22.00 471 MET B O 1
ATOM 11151 N N . ARG B 1 472 ? 86.596 53.425 63.721 1.00 20.71 472 ARG B N 1
ATOM 11152 C CA . ARG B 1 472 ? 87.398 53.298 62.518 1.00 20.57 472 ARG B CA 1
ATOM 11153 C C . ARG B 1 472 ? 87.733 51.847 62.208 1.00 21.44 472 ARG B C 1
ATOM 11154 O O . ARG B 1 472 ? 88.286 51.134 63.044 1.00 20.16 472 ARG B O 1
ATOM 11162 N N . GLU B 1 473 ? 87.374 51.424 61.002 1.00 22.67 473 GLU B N 1
ATOM 11163 C CA . GLU B 1 473 ? 87.646 50.075 60.509 1.00 24.20 473 GLU B CA 1
ATOM 11164 C C . GLU B 1 473 ? 87.482 48.922 61.503 1.00 24.61 473 GLU B C 1
ATOM 11165 O O . GLU B 1 473 ? 88.426 48.167 61.756 1.00 26.73 473 GLU B O 1
ATOM 11171 N N . GLY B 1 474 ? 86.284 48.778 62.058 1.00 22.07 474 GLY B N 1
ATOM 11172 C CA . GLY B 1 474 ? 86.041 47.689 62.989 1.00 22.95 474 GLY B CA 1
ATOM 11173 C C . GLY B 1 474 ? 86.257 48.023 64.448 1.00 23.60 474 GLY B C 1
ATOM 11174 O O . GLY B 1 474 ? 85.930 47.235 65.338 1.00 23.47 474 GLY B O 1
ATOM 11175 N N . TYR B 1 475 ? 86.823 49.192 64.707 1.00 22.15 475 TYR B N 1
ATOM 11176 C CA . TYR B 1 475 ? 87.053 49.598 66.076 1.00 20.87 475 TYR B CA 1
ATOM 11177 C C . TYR B 1 475 ? 86.082 50.696 66.478 1.00 20.61 475 TYR B C 1
ATOM 11178 O O . TYR B 1 475 ? 85.909 51.683 65.759 1.00 20.45 475 TYR B O 1
ATOM 11187 N N . THR B 1 476 ? 85.438 50.506 67.622 1.00 19.03 476 THR B N 1
ATOM 11188 C CA . THR B 1 476 ? 84.508 51.492 68.157 1.00 19.28 476 THR B CA 1
ATOM 11189 C C . THR B 1 476 ? 85.086 51.947 69.487 1.00 19.51 476 THR B C 1
ATOM 11190 O O . THR B 1 476 ? 85.383 51.116 70.344 1.00 19.22 476 THR B O 1
ATOM 11194 N N . GLN B 1 477 ? 85.293 53.249 69.659 1.00 18.69 477 GLN B N 1
ATOM 11195 C CA . GLN B 1 477 ? 85.790 53.719 70.944 1.00 17.92 477 GLN B CA 1
ATOM 11196 C C . GLN B 1 477 ? 84.557 53.921 71.816 1.00 18.23 477 GLN B C 1
ATOM 11197 O O . GLN B 1 477 ? 83.871 54.940 71.712 1.00 16.66 477 GLN B O 1
ATOM 11203 N N . HIS B 1 478 ? 84.253 52.943 72.662 1.00 17.81 478 HIS B N 1
ATOM 11204 C CA . HIS B 1 478 ? 83.089 53.074 73.521 1.00 16.66 478 HIS B CA 1
ATOM 11205 C C . HIS B 1 478 ? 83.300 54.162 74.556 1.00 18.53 478 HIS B C 1
ATOM 11206 O O . HIS B 1 478 ? 84.433 54.445 74.963 1.00 17.53 478 HIS B O 1
ATOM 11213 N N . THR B 1 479 ? 82.201 54.787 74.962 1.00 17.02 479 THR B N 1
ATOM 11214 C CA . THR B 1 479 ? 82.253 55.869 75.929 1.00 17.01 479 THR B CA 1
ATOM 11215 C C . THR B 1 479 ? 82.242 55.358 77.366 1.00 18.26 479 THR B C 1
ATOM 11216 O O . THR B 1 479 ? 81.340 55.672 78.143 1.00 18.36 479 THR B O 1
ATOM 11220 N N . TYR B 1 480 ? 83.252 54.563 77.713 1.00 17.82 480 TYR B N 1
ATOM 11221 C CA . TYR B 1 480 ? 83.367 54.023 79.066 1.00 19.02 480 TYR B CA 1
ATOM 11222 C C . TYR B 1 480 ? 83.223 55.182 80.050 1.00 19.55 480 TYR B C 1
ATOM 11223 O O . TYR B 1 480 ? 83.846 56.223 79.874 1.00 20.21 480 TYR B O 1
ATOM 11232 N N . GLY B 1 481 ? 82.401 55.003 81.076 1.00 18.81 481 GLY B N 1
ATOM 11233 C CA . GLY B 1 481 ? 82.197 56.065 82.048 1.00 19.19 481 GLY B CA 1
ATOM 11234 C C . GLY B 1 481 ? 81.038 56.965 81.656 1.00 19.76 481 GLY B C 1
ATOM 11235 O O . GLY B 1 481 ? 80.707 57.916 82.369 1.00 19.76 481 GLY B O 1
ATOM 11236 N N . LEU B 1 482 ? 80.407 56.656 80.527 1.00 18.36 482 LEU B N 1
ATOM 11237 C CA . LEU B 1 482 ? 79.287 57.454 80.033 1.00 18.02 482 LEU B CA 1
ATOM 11238 C C . LEU B 1 482 ? 78.205 56.604 79.370 1.00 17.07 482 LEU B C 1
ATOM 11239 O O . LEU B 1 482 ? 78.404 56.098 78.261 1.00 18.47 482 LEU B O 1
ATOM 11244 N N . ASP B 1 483 ? 77.073 56.427 80.050 1.00 18.18 483 ASP B N 1
ATOM 11245 C CA . ASP B 1 483 ? 75.956 55.676 79.467 1.00 17.37 483 ASP B CA 1
ATOM 11246 C C . ASP B 1 483 ? 75.241 56.684 78.571 1.00 16.57 483 ASP B C 1
ATOM 11247 O O . ASP B 1 483 ? 74.216 57.259 78.939 1.00 15.75 483 ASP B O 1
ATOM 11252 N N . ASN B 1 484 ? 75.821 56.903 77.397 1.00 16.01 484 ASN B N 1
ATOM 11253 C CA . ASN B 1 484 ? 75.318 57.863 76.418 1.00 15.73 484 ASN B CA 1
ATOM 11254 C C . ASN B 1 484 ? 74.185 57.212 75.648 1.00 15.85 484 ASN B C 1
ATOM 11255 O O . ASN B 1 484 ? 74.247 57.081 74.425 1.00 14.75 484 ASN B O 1
ATOM 11260 N N . THR B 1 485 ? 73.131 56.851 76.371 1.00 15.87 485 THR B N 1
ATOM 11261 C CA . THR B 1 485 ? 72.036 56.094 75.783 1.00 16.34 485 THR B CA 1
ATOM 11262 C C . THR B 1 485 ? 70.623 56.386 76.295 1.00 17.67 485 THR B C 1
ATOM 11263 O O . THR B 1 485 ? 70.413 57.121 77.259 1.00 17.07 485 THR B O 1
ATOM 11267 N N . PHE B 1 486 ? 69.662 55.759 75.621 1.00 18.66 486 PHE B N 1
ATOM 11268 C CA . PHE B 1 486 ? 68.264 55.781 76.025 1.00 17.30 486 PHE B CA 1
ATOM 11269 C C . PHE B 1 486 ? 67.604 54.581 75.359 1.00 18.56 486 PHE B C 1
ATOM 11270 O O . PHE B 1 486 ? 68.030 54.141 74.292 1.00 16.96 486 PHE B O 1
ATOM 11278 N N . ARG B 1 487 ? 66.615 54.006 76.026 1.00 17.83 487 ARG B N 1
ATOM 11279 C CA . ARG B 1 487 ? 65.875 52.893 75.448 1.00 17.09 487 ARG B CA 1
ATOM 11280 C C . ARG B 1 487 ? 64.446 53.382 75.362 1.00 17.58 487 ARG B C 1
ATOM 11281 O O . ARG B 1 487 ? 63.936 53.998 76.296 1.00 17.67 487 ARG B O 1
ATOM 11289 N N . TYR B 1 488 ? 63.809 53.115 74.233 1.00 18.17 488 TYR B N 1
ATOM 11290 C CA . TYR B 1 488 ? 62.437 53.527 74.018 1.00 19.35 488 TYR B CA 1
ATOM 11291 C C . TYR B 1 488 ? 61.650 52.297 73.584 1.00 19.04 488 TYR B C 1
ATOM 11292 O O . TYR B 1 488 ? 62.001 51.641 72.601 1.00 19.15 488 TYR B O 1
ATOM 11301 N N . ILE B 1 489 ? 60.608 51.971 74.341 1.00 19.89 489 ILE B N 1
ATOM 11302 C CA . ILE B 1 489 ? 59.770 50.818 74.039 1.00 20.48 489 ILE B CA 1
ATOM 11303 C C . ILE B 1 489 ? 58.510 51.359 73.384 1.00 21.58 489 ILE B C 1
ATOM 11304 O O . ILE B 1 489 ? 57.781 52.166 73.963 1.00 22.74 489 ILE B O 1
ATOM 11309 N N . CYS B 1 490 ? 58.274 50.910 72.158 1.00 22.80 490 CYS B N 1
ATOM 11310 C CA . CYS B 1 490 ? 57.159 51.383 71.348 1.00 23.44 490 CYS B CA 1
ATOM 11311 C C . CYS B 1 490 ? 55.746 50.989 71.726 1.00 24.58 490 CYS B C 1
ATOM 11312 O O . CYS B 1 490 ? 55.503 49.900 72.243 1.00 24.66 490 CYS B O 1
ATOM 11315 N N . ARG B 1 491 ? 54.815 51.903 71.471 1.00 25.96 491 ARG B N 1
ATOM 11316 C CA . ARG B 1 491 ? 53.411 51.602 71.673 1.00 26.41 491 ARG B CA 1
ATOM 11317 C C . ARG B 1 491 ? 53.069 51.102 70.269 1.00 27.02 491 ARG B C 1
ATOM 11318 O O . ARG B 1 491 ? 53.957 51.017 69.414 1.00 25.79 491 ARG B O 1
ATOM 11333 N N . GLU B 1 492 ? 51.812 50.774 70.011 1.00 28.05 492 GLU B N 1
ATOM 11334 C CA . GLU B 1 492 ? 51.442 50.279 68.690 1.00 28.50 492 GLU B CA 1
ATOM 11335 C C . GLU B 1 492 ? 51.277 51.395 67.660 1.00 27.89 492 GLU B C 1
ATOM 11336 O O . GLU B 1 492 ? 50.685 52.433 67.945 1.00 29.57 492 GLU B O 1
ATOM 11342 N N . GLY B 1 493 ? 51.823 51.188 66.466 1.00 27.10 493 GLY B N 1
ATOM 11343 C CA . GLY B 1 493 ? 51.669 52.175 65.411 1.00 25.77 493 GLY B CA 1
ATOM 11344 C C . GLY B 1 493 ? 52.702 53.276 65.252 1.00 27.28 493 GLY B C 1
ATOM 11345 O O . GLY B 1 493 ? 53.878 53.109 65.570 1.00 25.58 493 GLY B O 1
ATOM 11346 N N . ARG B 1 494 ? 52.238 54.417 64.754 1.00 25.80 494 ARG B N 1
ATOM 11347 C CA . ARG B 1 494 ? 53.094 55.564 64.504 1.00 28.31 494 ARG B CA 1
ATOM 11348 C C . ARG B 1 494 ? 53.308 56.404 65.754 1.00 27.34 494 ARG B C 1
ATOM 11349 O O . ARG B 1 494 ? 52.373 56.658 66.515 1.00 26.61 494 ARG B O 1
ATOM 11357 N N . GLN B 1 495 ? 54.545 56.845 65.958 1.00 25.90 495 GLN B N 1
ATOM 11358 C CA . GLN B 1 495 ? 54.878 57.636 67.134 1.00 23.01 495 GLN B CA 1
ATOM 11359 C C . GLN B 1 495 ? 56.177 58.403 66.932 1.00 23.20 495 GLN B C 1
ATOM 11360 O O . GLN B 1 495 ? 56.994 58.043 66.085 1.00 22.53 495 GLN B O 1
ATOM 11366 N N . SER B 1 496 ? 56.358 59.452 67.729 1.00 23.68 496 SER B N 1
ATOM 11367 C CA . SER B 1 496 ? 57.550 60.294 67.670 1.00 24.30 496 SER B CA 1
ATOM 11368 C C . SER B 1 496 ? 58.074 60.530 69.079 1.00 23.88 496 SER B C 1
ATOM 11369 O O . SER B 1 496 ? 57.300 60.577 70.034 1.00 22.55 496 SER B O 1
ATOM 11372 N N . TYR B 1 497 ? 59.388 60.678 69.206 1.00 22.23 497 TYR B N 1
ATOM 11373 C CA . TYR B 1 497 ? 59.998 60.930 70.507 1.00 21.31 497 TYR B CA 1
ATOM 11374 C C . TYR B 1 497 ? 61.249 61.778 70.336 1.00 20.43 497 TYR B C 1
ATOM 11375 O O . TYR B 1 497 ? 61.981 61.633 69.357 1.00 20.27 497 TYR B O 1
ATOM 11384 N N . VAL B 1 498 ? 61.472 62.678 71.285 1.00 19.50 498 VAL B N 1
ATOM 11385 C CA . VAL B 1 498 ? 62.659 63.523 71.285 1.00 19.22 498 VAL B CA 1
ATOM 11386 C C . VAL B 1 498 ? 63.210 63.433 72.704 1.00 19.07 498 VAL B C 1
ATOM 11387 O O . VAL B 1 498 ? 62.547 63.837 73.655 1.00 19.28 498 VAL B O 1
ATOM 11391 N N . SER B 1 499 ? 64.411 62.892 72.853 1.00 17.88 499 SER B N 1
ATOM 11392 C CA . SER B 1 499 ? 65.002 62.770 74.178 1.00 18.39 499 SER B CA 1
ATOM 11393 C C . SER B 1 499 ? 65.296 64.148 74.764 1.00 17.62 499 SER B C 1
ATOM 11394 O O . SER B 1 499 ? 65.891 64.994 74.098 1.00 17.62 499 SER B O 1
ATOM 11397 N N . PRO B 1 500 ? 64.860 64.400 76.011 1.00 17.61 500 PRO B N 1
ATOM 11398 C CA . PRO B 1 500 ? 65.117 65.703 76.631 1.00 17.67 500 PRO B CA 1
ATOM 11399 C C . PRO B 1 500 ? 66.485 65.736 77.315 1.00 18.05 500 PRO B C 1
ATOM 11400 O O . PRO B 1 500 ? 66.826 66.701 77.996 1.00 19.40 500 PRO B O 1
ATOM 11404 N N . VAL B 1 501 ? 67.258 64.672 77.136 1.00 17.64 501 VAL B N 1
ATOM 11405 C CA . VAL B 1 501 ? 68.590 64.581 77.734 1.00 17.02 501 VAL B CA 1
ATOM 11406 C C . VAL B 1 501 ? 69.626 64.902 76.666 1.00 15.64 501 VAL B C 1
ATOM 11407 O O . VAL B 1 501 ? 69.659 64.257 75.624 1.00 13.92 501 VAL B O 1
ATOM 11411 N N . ARG B 1 502 ? 70.459 65.908 76.917 1.00 14.26 502 ARG B N 1
ATOM 11412 C CA . ARG B 1 502 ? 71.482 66.286 75.954 1.00 15.33 502 ARG B CA 1
ATOM 11413 C C . ARG B 1 502 ? 72.558 65.219 75.825 1.00 15.53 502 ARG B C 1
ATOM 11414 O O . ARG B 1 502 ? 73.026 64.683 76.827 1.00 15.63 502 ARG B O 1
ATOM 11422 N N . ARG B 1 503 ? 72.937 64.914 74.586 1.00 15.04 503 ARG B N 1
ATOM 11423 C CA . ARG B 1 503 ? 74.002 63.955 74.306 1.00 17.01 503 ARG B CA 1
ATOM 11424 C C . ARG B 1 503 ? 74.915 64.500 73.217 1.00 15.48 503 ARG B C 1
ATOM 11425 O O . ARG B 1 503 ? 74.461 65.174 72.291 1.00 15.89 503 ARG B O 1
ATOM 11433 N N . GLY B 1 504 ? 76.204 64.204 73.343 1.00 16.20 504 GLY B N 1
ATOM 11434 C CA . GLY B 1 504 ? 77.179 64.647 72.363 1.00 14.13 504 GLY B CA 1
ATOM 11435 C C . GLY B 1 504 ? 77.764 63.404 71.730 1.00 15.86 504 GLY B C 1
ATOM 11436 O O . GLY B 1 504 ? 78.141 62.467 72.443 1.00 14.35 504 GLY B O 1
ATOM 11437 N N . PHE B 1 505 ? 77.843 63.387 70.402 1.00 14.45 505 PHE B N 1
ATOM 11438 C CA . PHE B 1 505 ? 78.353 62.223 69.678 1.00 15.28 505 PHE B CA 1
ATOM 11439 C C . PHE B 1 505 ? 78.359 62.509 68.176 1.00 13.15 505 PHE B C 1
ATOM 11440 O O . PHE B 1 505 ? 77.837 63.524 67.731 1.00 14.91 505 PHE B O 1
ATOM 11448 N N . ARG B 1 506 ? 78.957 61.611 67.401 1.00 14.45 506 ARG B N 1
ATOM 11449 C CA . ARG B 1 506 ? 78.960 61.750 65.947 1.00 13.28 506 ARG B CA 1
ATOM 11450 C C . ARG B 1 506 ? 78.227 60.567 65.330 1.00 14.84 506 ARG B C 1
ATOM 11451 O O . ARG B 1 506 ? 77.488 60.727 64.362 1.00 13.89 506 ARG B O 1
ATOM 11459 N N . TYR B 1 507 ? 78.436 59.382 65.901 1.00 13.53 507 TYR B N 1
ATOM 11460 C CA . TYR B 1 507 ? 77.822 58.159 65.394 1.00 14.70 507 TYR B CA 1
ATOM 11461 C C . TYR B 1 507 ? 76.770 57.645 66.359 1.00 15.51 507 TYR B C 1
ATOM 11462 O O . TYR B 1 507 ? 77.014 57.555 67.559 1.00 15.22 507 TYR B O 1
ATOM 11471 N N . LEU B 1 508 ? 75.607 57.293 65.829 1.00 15.25 508 LEU B N 1
ATOM 11472 C CA . LEU B 1 508 ? 74.533 56.779 66.664 1.00 16.06 508 LEU B CA 1
ATOM 11473 C C . LEU B 1 508 ? 74.206 55.322 66.358 1.00 15.69 508 LEU B C 1
ATOM 11474 O O . LEU B 1 508 ? 73.894 54.971 65.216 1.00 15.50 508 LEU B O 1
ATOM 11479 N N . PHE B 1 509 ? 74.305 54.474 67.376 1.00 15.01 509 PHE B N 1
ATOM 11480 C CA . PHE B 1 509 ? 73.943 53.072 67.215 1.00 16.11 509 PHE B CA 1
ATOM 11481 C C . PHE B 1 509 ? 72.447 53.038 67.513 1.00 16.78 509 PHE B C 1
ATOM 11482 O O . PHE B 1 509 ? 72.028 53.354 68.628 1.00 17.22 509 PHE B O 1
ATOM 11490 N N . LEU B 1 510 ? 71.642 52.694 66.514 1.00 15.94 510 LEU B N 1
ATOM 11491 C CA . LEU B 1 510 ? 70.197 52.621 66.708 1.00 16.07 510 LEU B CA 1
ATOM 11492 C C . LEU B 1 510 ? 69.873 51.159 66.504 1.00 17.57 510 LEU B C 1
ATOM 11493 O O . LEU B 1 510 ? 69.932 50.657 65.382 1.00 18.55 510 LEU B O 1
ATOM 11498 N N . THR B 1 511 ? 69.549 50.477 67.598 1.00 18.66 511 THR B N 1
ATOM 11499 C CA . THR B 1 511 ? 69.274 49.052 67.551 1.00 18.81 511 THR B CA 1
ATOM 11500 C C . THR B 1 511 ? 67.817 48.730 67.850 1.00 18.49 511 THR B C 1
ATOM 11501 O O . THR B 1 511 ? 67.283 49.089 68.895 1.00 18.02 511 THR B O 1
ATOM 11505 N N . VAL B 1 512 ? 67.178 48.052 66.906 1.00 19.26 512 VAL B N 1
ATOM 11506 C CA . VAL B 1 512 ? 65.777 47.681 67.028 1.00 19.83 512 VAL B CA 1
ATOM 11507 C C . VAL B 1 512 ? 65.674 46.209 67.419 1.00 21.20 512 VAL B C 1
ATOM 11508 O O . VAL B 1 512 ? 66.253 45.342 66.756 1.00 21.32 512 VAL B O 1
ATOM 11512 N N . ARG B 1 513 ? 64.938 45.933 68.494 1.00 21.61 513 ARG B N 1
ATOM 11513 C CA . ARG B 1 513 ? 64.787 44.565 68.986 1.00 23.38 513 ARG B CA 1
ATOM 11514 C C . ARG B 1 513 ? 63.340 44.185 69.325 1.00 23.76 513 ARG B C 1
ATOM 11515 O O . ARG B 1 513 ? 62.499 45.045 69.588 1.00 23.12 513 ARG B O 1
ATOM 11523 N N . GLY B 1 514 ? 63.070 42.883 69.324 1.00 27.09 514 GLY B N 1
ATOM 11524 C CA . GLY B 1 514 ? 61.753 42.385 69.695 1.00 29.49 514 GLY B CA 1
ATOM 11525 C C . GLY B 1 514 ? 60.563 42.579 68.776 1.00 31.93 514 GLY B C 1
ATOM 11526 O O . GLY B 1 514 ? 59.429 42.305 69.175 1.00 34.37 514 GLY B O 1
ATOM 11527 N N . ASN B 1 515 ? 60.793 43.047 67.556 1.00 30.64 515 ASN B N 1
ATOM 11528 C CA . ASN B 1 515 ? 59.695 43.240 66.617 1.00 31.27 515 ASN B CA 1
ATOM 11529 C C . ASN B 1 515 ? 59.580 42.017 65.714 1.00 33.52 515 ASN B C 1
ATOM 11530 O O . ASN B 1 515 ? 60.586 41.489 65.230 1.00 33.72 515 ASN B O 1
ATOM 11535 N N . SER B 1 516 ? 58.351 41.559 65.503 1.00 36.91 516 SER B N 1
ATOM 11536 C CA . SER B 1 516 ? 58.104 40.414 64.637 1.00 39.82 516 SER B CA 1
ATOM 11537 C C . SER B 1 516 ? 57.751 40.962 63.262 1.00 39.40 516 SER B C 1
ATOM 11538 O O . SER B 1 516 ? 58.040 40.342 62.238 1.00 41.69 516 SER B O 1
ATOM 11541 N N . ALA B 1 517 ? 57.123 42.135 63.257 1.00 37.69 517 ALA B N 1
ATOM 11542 C CA . ALA B 1 517 ? 56.730 42.809 62.026 1.00 34.68 517 ALA B CA 1
ATOM 11543 C C . ALA B 1 517 ? 57.767 43.889 61.722 1.00 33.68 517 ALA B C 1
ATOM 11544 O O . ALA B 1 517 ? 58.477 44.350 62.619 1.00 32.02 517 ALA B O 1
ATOM 11546 N N . PRO B 1 518 ? 57.863 44.311 60.455 1.00 32.11 518 PRO B N 1
ATOM 11547 C CA . PRO B 1 518 ? 58.836 45.341 60.083 1.00 30.46 518 PRO B CA 1
ATOM 11548 C C . PRO B 1 518 ? 58.595 46.723 60.680 1.00 29.03 518 PRO B C 1
ATOM 11549 O O . PRO B 1 518 ? 57.455 47.154 60.863 1.00 27.60 518 PRO B O 1
ATOM 11553 N N . VAL B 1 519 ? 59.688 47.408 60.994 1.00 25.77 519 VAL B N 1
ATOM 11554 C CA . VAL B 1 519 ? 59.620 48.752 61.545 1.00 22.86 519 VAL B CA 1
ATOM 11555 C C . VAL B 1 519 ? 59.853 49.743 60.407 1.00 22.17 519 VAL B C 1
ATOM 11556 O O . VAL B 1 519 ? 60.736 49.541 59.576 1.00 22.66 519 VAL B O 1
ATOM 11560 N N . LYS B 1 520 ? 59.037 50.788 60.355 1.00 20.94 520 LYS B N 1
ATOM 11561 C CA . LYS B 1 520 ? 59.182 51.824 59.341 1.00 22.79 520 LYS B CA 1
ATOM 11562 C C . LYS B 1 520 ? 59.747 53.059 60.032 1.00 23.04 520 LYS B C 1
ATOM 11563 O O . LYS B 1 520 ? 59.056 53.720 60.810 1.00 23.87 520 LYS B O 1
ATOM 11569 N N . LEU B 1 521 ? 61.013 53.356 59.765 1.00 23.03 521 LEU B N 1
ATOM 11570 C CA . LEU B 1 521 ? 61.649 54.516 60.374 1.00 21.78 521 LEU B CA 1
ATOM 11571 C C . LEU B 1 521 ? 61.453 55.708 59.453 1.00 20.96 521 LEU B C 1
ATOM 11572 O O . LEU B 1 521 ? 62.070 55.790 58.387 1.00 20.67 521 LEU B O 1
ATOM 11577 N N . HIS B 1 522 ? 60.571 56.619 59.854 1.00 20.32 522 HIS B N 1
ATOM 11578 C CA . HIS B 1 522 ? 60.286 57.805 59.058 1.00 20.14 522 HIS B CA 1
ATOM 11579 C C . HIS B 1 522 ? 61.424 58.820 59.104 1.00 22.15 522 HIS B C 1
ATOM 11580 O O . HIS B 1 522 ? 61.653 59.548 58.139 1.00 19.55 522 HIS B O 1
ATOM 11587 N N . GLU B 1 523 ? 62.133 58.867 60.228 1.00 19.47 523 GLU B N 1
ATOM 11588 C CA . GLU B 1 523 ? 63.262 59.778 60.367 1.00 19.55 523 GLU B CA 1
ATOM 11589 C C . GLU B 1 523 ? 63.974 59.647 61.705 1.00 18.84 523 GLU B C 1
ATOM 11590 O O . GLU B 1 523 ? 63.354 59.372 62.733 1.00 18.33 523 GLU B O 1
ATOM 11596 N N . ILE B 1 524 ? 65.292 59.811 61.663 1.00 18.64 524 ILE B N 1
ATOM 11597 C CA . ILE B 1 524 ? 66.138 59.773 62.850 1.00 18.78 524 ILE B CA 1
ATOM 11598 C C . ILE B 1 524 ? 67.010 61.015 62.663 1.00 18.32 524 ILE B C 1
ATOM 11599 O O . ILE B 1 524 ? 67.566 61.237 61.586 1.00 19.10 524 ILE B O 1
ATOM 11604 N N . TYR B 1 525 ? 67.114 61.836 63.697 1.00 18.74 525 TYR B N 1
ATOM 11605 C CA . TYR B 1 525 ? 67.866 63.079 63.572 1.00 18.14 525 TYR B CA 1
ATOM 11606 C C . TYR B 1 525 ? 68.248 63.604 64.942 1.00 17.06 525 TYR B C 1
ATOM 11607 O O . TYR B 1 525 ? 67.969 62.973 65.959 1.00 16.34 525 TYR B O 1
ATOM 11616 N N . ILE B 1 526 ? 68.884 64.769 64.966 1.00 16.33 526 ILE B N 1
ATOM 11617 C CA . ILE B 1 526 ? 69.235 65.376 66.239 1.00 16.43 526 ILE B CA 1
ATOM 11618 C C . ILE B 1 526 ? 68.829 66.841 66.231 1.00 16.28 526 ILE B C 1
ATOM 11619 O O . ILE B 1 526 ? 68.941 67.523 65.215 1.00 16.47 526 ILE B O 1
ATOM 11624 N N . ARG B 1 527 ? 68.317 67.315 67.357 1.00 16.10 527 ARG B N 1
ATOM 11625 C CA . ARG B 1 527 ? 67.967 68.718 67.465 1.00 16.02 527 ARG B CA 1
ATOM 11626 C C . ARG B 1 527 ? 69.195 69.319 68.142 1.00 15.93 527 ARG B C 1
ATOM 11627 O O . ARG B 1 527 ? 69.336 69.265 69.361 1.00 17.41 527 ARG B O 1
ATOM 11635 N N . GLN B 1 528 ? 70.111 69.850 67.340 1.00 16.00 528 GLN B N 1
ATOM 11636 C CA . GLN B 1 528 ? 71.324 70.432 67.896 1.00 16.53 528 GLN B CA 1
ATOM 11637 C C . GLN B 1 528 ? 70.983 71.690 68.676 1.00 16.08 528 GLN B C 1
ATOM 11638 O O . GLN B 1 528 ? 70.159 72.501 68.234 1.00 16.29 528 GLN B O 1
ATOM 11644 N N . SER B 1 529 ? 71.619 71.846 69.832 1.00 15.79 529 SER B N 1
ATOM 11645 C CA . SER B 1 529 ? 71.383 73.000 70.695 1.00 15.67 529 SER B CA 1
ATOM 11646 C C . SER B 1 529 ? 72.685 73.551 71.260 1.00 15.98 529 SER B C 1
ATOM 11647 O O . SER B 1 529 ? 73.437 72.825 71.908 1.00 15.69 529 SER B O 1
ATOM 11650 N N . THR B 1 530 ? 72.954 74.829 71.007 1.00 15.65 530 THR B N 1
ATOM 11651 C CA . THR B 1 530 ? 74.159 75.477 71.528 1.00 16.03 530 THR B CA 1
ATOM 11652 C C . THR B 1 530 ? 73.844 76.925 71.868 1.00 16.14 530 THR B C 1
ATOM 11653 O O . THR B 1 530 ? 72.734 77.409 71.630 1.00 16.65 530 THR B O 1
ATOM 11657 N N . TYR B 1 531 ? 74.825 77.620 72.432 1.00 16.43 531 TYR B N 1
ATOM 11658 C CA . TYR B 1 531 ? 74.646 79.030 72.724 1.00 15.99 531 TYR B CA 1
ATOM 11659 C C . TYR B 1 531 ? 74.373 79.642 71.344 1.00 16.00 531 TYR B C 1
ATOM 11660 O O . TYR B 1 531 ? 74.876 79.146 70.331 1.00 16.38 531 TYR B O 1
ATOM 11669 N N . PRO B 1 532 ? 73.554 80.705 71.274 1.00 16.01 532 PRO B N 1
ATOM 11670 C CA . PRO B 1 532 ? 73.266 81.312 69.972 1.00 16.86 532 PRO B CA 1
ATOM 11671 C C . PRO B 1 532 ? 74.463 82.008 69.327 1.00 17.26 532 PRO B C 1
ATOM 11672 O O . PRO B 1 532 ? 74.788 83.143 69.663 1.00 18.20 532 PRO B O 1
ATOM 11676 N N . VAL B 1 533 ? 75.119 81.322 68.399 1.00 17.54 533 VAL B N 1
ATOM 11677 C CA . VAL B 1 533 ? 76.265 81.902 67.711 1.00 17.90 533 VAL B CA 1
ATOM 11678 C C . VAL B 1 533 ? 76.062 81.896 66.202 1.00 19.03 533 VAL B C 1
ATOM 11679 O O . VAL B 1 533 ? 75.460 80.976 65.646 1.00 20.41 533 VAL B O 1
ATOM 11683 N N . ALA B 1 534 ? 76.545 82.942 65.545 1.00 17.90 534 ALA B N 1
ATOM 11684 C CA . ALA B 1 534 ? 76.477 83.039 64.092 1.00 17.37 534 ALA B CA 1
ATOM 11685 C C . ALA B 1 534 ? 77.946 83.038 63.652 1.00 17.16 534 ALA B C 1
ATOM 11686 O O . ALA B 1 534 ? 78.816 83.472 64.408 1.00 18.32 534 ALA B O 1
ATOM 11688 N N . GLU B 1 535 ? 78.227 82.549 62.448 1.00 16.58 535 GLU B N 1
ATOM 11689 C CA . GLU B 1 535 ? 79.605 82.488 61.967 1.00 16.47 535 GLU B CA 1
ATOM 11690 C C . GLU B 1 535 ? 80.076 83.858 61.498 1.00 17.31 535 GLU B C 1
ATOM 11691 O O . GLU B 1 535 ? 80.361 84.061 60.317 1.00 16.78 535 GLU B O 1
ATOM 11697 N N . GLN B 1 536 ? 80.163 84.792 62.442 1.00 17.07 536 GLN B N 1
ATOM 11698 C CA . GLN B 1 536 ? 80.572 86.162 62.140 1.00 19.49 536 GLN B CA 1
ATOM 11699 C C . GLN B 1 536 ? 82.078 86.337 61.999 1.00 18.76 536 GLN B C 1
ATOM 11700 O O . GLN B 1 536 ? 82.544 87.335 61.452 1.00 20.20 536 GLN B O 1
ATOM 11706 N N . GLY B 1 537 ? 82.838 85.375 62.504 1.00 17.06 537 GLY B N 1
ATOM 11707 C CA . GLY B 1 537 ? 84.280 85.445 62.376 1.00 15.79 537 GLY B CA 1
ATOM 11708 C C . GLY B 1 537 ? 84.691 84.451 61.303 1.00 18.60 537 GLY B C 1
ATOM 11709 O O . GLY B 1 537 ? 83.934 83.529 60.993 1.00 16.23 537 GLY B O 1
ATOM 11710 N N . SER B 1 538 ? 85.873 84.630 60.725 1.00 16.15 538 SER B N 1
ATOM 11711 C CA . SER B 1 538 ? 86.337 83.713 59.695 1.00 17.35 538 SER B CA 1
ATOM 11712 C C . SER B 1 538 ? 87.834 83.812 59.447 1.00 17.53 538 SER B C 1
ATOM 11713 O O . SER B 1 538 ? 88.494 84.767 59.864 1.00 15.38 538 SER B O 1
ATOM 11716 N N . PHE B 1 539 ? 88.359 82.795 58.775 1.00 16.79 539 PHE B N 1
ATOM 11717 C CA . PHE B 1 539 ? 89.767 82.745 58.418 1.00 17.19 539 PHE B CA 1
ATOM 11718 C C . PHE B 1 539 ? 89.982 81.674 57.365 1.00 17.46 539 PHE B C 1
ATOM 11719 O O . PHE B 1 539 ? 89.480 80.555 57.493 1.00 17.01 539 PHE B O 1
ATOM 11727 N N . ARG B 1 540 ? 90.709 82.043 56.317 1.00 15.81 540 ARG B N 1
ATOM 11728 C CA . ARG B 1 540 ? 91.056 81.136 55.228 1.00 17.25 540 ARG B CA 1
ATOM 11729 C C . ARG B 1 540 ? 92.402 81.607 54.713 1.00 17.43 540 ARG B C 1
ATOM 11730 O O . ARG B 1 540 ? 92.681 82.803 54.721 1.00 18.00 540 ARG B O 1
ATOM 11738 N N . CYS B 1 541 ? 93.239 80.676 54.272 1.00 16.73 541 CYS B N 1
ATOM 11739 C CA . CYS B 1 541 ? 94.541 81.045 53.740 1.00 16.20 541 CYS B CA 1
ATOM 11740 C C . CYS B 1 541 ? 94.963 80.067 52.646 1.00 16.38 541 CYS B C 1
ATOM 11741 O O . CYS B 1 541 ? 94.230 79.125 52.319 1.00 14.64 541 CYS B O 1
ATOM 11744 N N . SER B 1 542 ? 96.144 80.294 52.083 1.00 14.32 542 SER B N 1
ATOM 11745 C CA . SER B 1 542 ? 96.659 79.462 51.001 1.00 15.11 542 SER B CA 1
ATOM 11746 C C . SER B 1 542 ? 96.963 78.020 51.404 1.00 14.84 542 SER B C 1
ATOM 11747 O O . SER B 1 542 ? 97.142 77.164 50.541 1.00 15.50 542 SER B O 1
ATOM 11750 N N . ASP B 1 543 ? 97.008 77.759 52.705 1.00 14.55 543 ASP B N 1
ATOM 11751 C CA . ASP B 1 543 ? 97.299 76.420 53.231 1.00 15.92 543 ASP B CA 1
ATOM 11752 C C . ASP B 1 543 ? 95.985 75.729 53.620 1.00 15.57 543 ASP B C 1
ATOM 11753 O O . ASP B 1 543 ? 95.393 76.055 54.645 1.00 14.96 543 ASP B O 1
ATOM 11758 N N . ALA B 1 544 ? 95.538 74.778 52.802 1.00 15.62 544 ALA B N 1
ATOM 11759 C CA . ALA B 1 544 ? 94.280 74.074 53.056 1.00 15.36 544 ALA B CA 1
ATOM 11760 C C . ALA B 1 544 ? 94.250 73.334 54.386 1.00 15.43 544 ALA B C 1
ATOM 11761 O O . ALA B 1 544 ? 93.189 73.173 54.984 1.00 15.92 544 ALA B O 1
ATOM 11763 N N . LEU B 1 545 ? 95.407 72.873 54.851 1.00 14.07 545 LEU B N 1
ATOM 11764 C CA . LEU B 1 545 ? 95.465 72.164 56.123 1.00 13.30 545 LEU B CA 1
ATOM 11765 C C . LEU B 1 545 ? 95.124 73.135 57.256 1.00 13.94 545 LEU B C 1
ATOM 11766 O O . LEU B 1 545 ? 94.322 72.828 58.137 1.00 11.41 545 LEU B O 1
ATOM 11771 N N . LEU B 1 546 ? 95.728 74.316 57.239 1.00 12.97 546 LEU B N 1
ATOM 11772 C CA . LEU B 1 546 ? 95.417 75.283 58.281 1.00 13.46 546 LEU B CA 1
ATOM 11773 C C . LEU B 1 546 ? 93.930 75.663 58.220 1.00 12.87 546 LEU B C 1
ATOM 11774 O O . LEU B 1 546 ? 93.306 75.885 59.257 1.00 14.60 546 LEU B O 1
ATOM 11779 N N . ASN B 1 547 ? 93.360 75.733 57.017 1.00 13.15 547 ASN B N 1
ATOM 11780 C CA . ASN B 1 547 ? 91.940 76.077 56.886 1.00 13.56 547 ASN B CA 1
ATOM 11781 C C . ASN B 1 547 ? 91.091 75.037 57.613 1.00 15.80 547 ASN B C 1
ATOM 11782 O O . ASN B 1 547 ? 90.143 75.370 58.332 1.00 14.54 547 ASN B O 1
ATOM 11787 N N . ALA B 1 548 ? 91.442 73.772 57.417 1.00 14.35 548 ALA B N 1
ATOM 11788 C CA . ALA B 1 548 ? 90.723 72.682 58.058 1.00 14.88 548 ALA B CA 1
ATOM 11789 C C . ALA B 1 548 ? 90.889 72.724 59.573 1.00 13.69 548 ALA B C 1
ATOM 11790 O O . ALA B 1 548 ? 89.942 72.451 60.305 1.00 15.49 548 ALA B O 1
ATOM 11792 N N . THR B 1 549 ? 92.085 73.053 60.057 1.00 14.11 549 THR B N 1
ATOM 11793 C CA . THR B 1 549 ? 92.277 73.109 61.495 1.00 13.66 549 THR B CA 1
ATOM 11794 C C . THR B 1 549 ? 91.435 74.248 62.075 1.00 13.64 549 THR B C 1
ATOM 11795 O O . THR B 1 549 ? 90.935 74.146 63.192 1.00 13.41 549 THR B O 1
ATOM 11799 N N . TRP B 1 550 ? 91.266 75.329 61.316 1.00 12.77 550 TRP B N 1
ATOM 11800 C CA . TRP B 1 550 ? 90.461 76.446 61.809 1.00 14.09 550 TRP B CA 1
ATOM 11801 C C . TRP B 1 550 ? 89.003 76.002 61.889 1.00 13.84 550 TRP B C 1
ATOM 11802 O O . TRP B 1 550 ? 88.310 76.295 62.865 1.00 14.99 550 TRP B O 1
ATOM 11813 N N . GLU B 1 551 ? 88.549 75.291 60.858 1.00 14.33 551 GLU B N 1
ATOM 11814 C CA . GLU B 1 551 ? 87.176 74.799 60.802 1.00 16.85 551 GLU B CA 1
ATOM 11815 C C . GLU B 1 551 ? 86.834 73.894 61.985 1.00 15.38 551 GLU B C 1
ATOM 11816 O O . GLU B 1 551 ? 85.794 74.058 62.615 1.00 14.79 551 GLU B O 1
ATOM 11822 N N . ILE B 1 552 ? 87.691 72.930 62.298 1.00 15.17 552 ILE B N 1
ATOM 11823 C CA . ILE B 1 552 ? 87.367 72.061 63.416 1.00 15.07 552 ILE B CA 1
ATOM 11824 C C . ILE B 1 552 ? 87.462 72.811 64.743 1.00 16.58 552 ILE B C 1
ATOM 11825 O O . ILE B 1 552 ? 86.746 72.493 65.688 1.00 15.22 552 ILE B O 1
ATOM 11830 N N . SER B 1 553 ? 88.327 73.823 64.812 1.00 15.31 553 SER B N 1
ATOM 11831 C CA . SER B 1 553 ? 88.451 74.600 66.041 1.00 15.31 553 SER B CA 1
ATOM 11832 C C . SER B 1 553 ? 87.152 75.369 66.261 1.00 14.63 553 SER B C 1
ATOM 11833 O O . SER B 1 553 ? 86.638 75.436 67.376 1.00 16.08 553 SER B O 1
ATOM 11836 N N . ARG B 1 554 ? 86.625 75.938 65.183 1.00 14.55 554 ARG B N 1
ATOM 11837 C CA . ARG B 1 554 ? 85.382 76.702 65.237 1.00 15.93 554 ARG B CA 1
ATOM 11838 C C . ARG B 1 554 ? 84.250 75.782 65.684 1.00 14.96 554 ARG B C 1
ATOM 11839 O O . ARG B 1 554 ? 83.489 76.115 66.590 1.00 15.58 554 ARG B O 1
ATOM 11847 N N . HIS B 1 555 ? 84.143 74.618 65.052 1.00 13.98 555 HIS B N 1
ATOM 11848 C CA . HIS B 1 555 ? 83.073 73.686 65.401 1.00 13.72 555 HIS B CA 1
ATOM 11849 C C . HIS B 1 555 ? 83.167 73.193 66.845 1.00 14.43 555 HIS B C 1
ATOM 11850 O O . HIS B 1 555 ? 82.152 73.076 67.540 1.00 15.40 555 HIS B O 1
ATOM 11857 N N . THR B 1 556 ? 84.381 72.897 67.297 1.00 14.42 556 THR B N 1
ATOM 11858 C CA . THR B 1 556 ? 84.592 72.444 68.668 1.00 15.05 556 THR B CA 1
ATOM 11859 C C . THR B 1 556 ? 84.108 73.509 69.655 1.00 16.36 556 THR B C 1
ATOM 11860 O O . THR B 1 556 ? 83.452 73.200 70.654 1.00 14.34 556 THR B O 1
ATOM 11864 N N . THR B 1 557 ? 84.446 74.764 69.374 1.00 16.13 557 THR B N 1
ATOM 11865 C CA . THR B 1 557 ? 84.054 75.877 70.235 1.00 15.51 557 THR B CA 1
ATOM 11866 C C . THR B 1 557 ? 82.529 76.000 70.284 1.00 16.39 557 THR B C 1
ATOM 11867 O O . THR B 1 557 ? 81.946 76.191 71.349 1.00 17.51 557 THR B O 1
ATOM 11871 N N . ARG B 1 558 ? 81.887 75.868 69.130 1.00 15.09 558 ARG B N 1
ATOM 11872 C CA . ARG B 1 558 ? 80.428 75.952 69.040 1.00 16.49 558 ARG B CA 1
ATOM 11873 C C . ARG B 1 558 ? 79.753 74.891 69.924 1.00 16.68 558 ARG B C 1
ATOM 11874 O O . ARG B 1 558 ? 78.848 75.199 70.699 1.00 14.96 558 ARG B O 1
ATOM 11889 N N . LEU B 1 559 ? 80.206 73.647 69.817 1.00 16.11 559 LEU B N 1
ATOM 11890 C CA . LEU B 1 559 ? 79.620 72.562 70.598 1.00 15.57 559 LEU B CA 1
ATOM 11891 C C . LEU B 1 559 ? 79.903 72.664 72.089 1.00 16.50 559 LEU B C 1
ATOM 11892 O O . LEU B 1 559 ? 79.168 72.097 72.903 1.00 18.05 559 LEU B O 1
ATOM 11897 N N . CYS B 1 560 ? 80.963 73.379 72.454 1.00 14.65 560 CYS B N 1
ATOM 11898 C CA . CYS B 1 560 ? 81.298 73.533 73.858 1.00 16.39 560 CYS B CA 1
ATOM 11899 C C . CYS B 1 560 ? 80.743 74.830 74.446 1.00 17.46 560 CYS B C 1
ATOM 11900 O O . CYS B 1 560 ? 81.214 75.318 75.467 1.00 17.50 560 CYS B O 1
ATOM 11903 N N . MET B 1 561 ? 79.735 75.379 73.783 1.00 15.87 561 MET B N 1
ATOM 11904 C CA . MET B 1 561 ? 79.067 76.579 74.266 1.00 17.25 561 MET B CA 1
ATOM 11905 C C . MET B 1 561 ? 77.591 76.238 74.457 1.00 17.85 561 MET B C 1
ATOM 11906 O O . MET B 1 561 ? 76.830 76.135 73.486 1.00 18.52 561 MET B O 1
ATOM 11911 N N . GLU B 1 562 ? 77.205 76.010 75.709 1.00 18.38 562 GLU B N 1
ATOM 11912 C CA . GLU B 1 562 ? 75.815 75.714 76.055 1.00 18.58 562 GLU B CA 1
ATOM 11913 C C . GLU B 1 562 ? 75.350 76.962 76.811 1.00 19.18 562 GLU B C 1
ATOM 11914 O O . GLU B 1 562 ? 75.572 78.077 76.338 1.00 18.23 562 GLU B O 1
ATOM 11920 N N . ASP B 1 563 ? 74.719 76.790 77.970 1.00 19.75 563 ASP B N 1
ATOM 11921 C CA . ASP B 1 563 ? 74.286 77.946 78.764 1.00 21.10 563 ASP B CA 1
ATOM 11922 C C . ASP B 1 563 ? 75.553 78.541 79.386 1.00 21.85 563 ASP B C 1
ATOM 11923 O O . ASP B 1 563 ? 75.573 79.672 79.873 1.00 22.27 563 ASP B O 1
ATOM 11928 N N . THR B 1 564 ? 76.613 77.746 79.362 1.00 21.52 564 THR B N 1
ATOM 11929 C CA . THR B 1 564 ? 77.917 78.151 79.864 1.00 21.66 564 THR B CA 1
ATOM 11930 C C . THR B 1 564 ? 78.905 77.445 78.957 1.00 22.03 564 THR B C 1
ATOM 11931 O O . THR B 1 564 ? 78.516 76.588 78.159 1.00 19.47 564 THR B O 1
ATOM 11935 N N . PHE B 1 565 ? 80.175 77.813 79.054 1.00 20.19 565 PHE B N 1
ATOM 11936 C CA . PHE B 1 565 ? 81.174 77.109 78.278 1.00 19.58 565 PHE B CA 1
ATOM 11937 C C . PHE B 1 565 ? 81.220 75.760 78.987 1.00 18.90 565 PHE B C 1
ATOM 11938 O O . PHE B 1 565 ? 80.874 75.674 80.164 1.00 18.58 565 PHE B O 1
ATOM 11946 N N . VAL B 1 566 ? 81.618 74.710 78.279 1.00 19.51 566 VAL B N 1
ATOM 11947 C CA . VAL B 1 566 ? 81.733 73.396 78.893 1.00 18.87 566 VAL B CA 1
ATOM 11948 C C . VAL B 1 566 ? 83.010 72.761 78.372 1.00 19.45 566 VAL B C 1
ATOM 11949 O O . VAL B 1 566 ? 83.543 73.179 77.342 1.00 20.69 566 VAL B O 1
ATOM 11953 N N . ASP B 1 567 ? 83.508 71.763 79.089 1.00 18.52 567 ASP B N 1
ATOM 11954 C CA . ASP B 1 567 ? 84.724 71.080 78.675 1.00 18.97 567 ASP B CA 1
ATOM 11955 C C . ASP B 1 567 ? 84.488 70.265 77.403 1.00 19.26 567 ASP B C 1
ATOM 11956 O O . ASP B 1 567 ? 85.303 70.288 76.476 1.00 19.58 567 ASP B O 1
ATOM 11961 N N . CYS B 1 568 ? 83.371 69.548 77.354 1.00 18.66 568 CYS B N 1
ATOM 11962 C CA . CYS B 1 568 ? 83.054 68.731 76.184 1.00 19.57 568 CYS B CA 1
ATOM 11963 C C . CYS B 1 568 ? 81.558 68.439 76.139 1.00 19.15 568 CYS B C 1
ATOM 11964 O O . CYS B 1 568 ? 80.872 68.522 77.153 1.00 17.92 568 CYS B O 1
ATOM 11967 N N . PRO B 1 569 ? 81.034 68.088 74.956 1.00 18.71 569 PRO B N 1
ATOM 11968 C CA . PRO B 1 569 ? 79.604 67.801 74.822 1.00 18.84 569 PRO B CA 1
ATOM 11969 C C . PRO B 1 569 ? 79.192 66.366 75.127 1.00 19.31 569 PRO B C 1
ATOM 11970 O O . PRO B 1 569 ? 78.007 66.086 75.310 1.00 19.60 569 PRO B O 1
ATOM 11974 N N . SER B 1 570 ? 80.166 65.464 75.182 1.00 18.40 570 SER B N 1
ATOM 11975 C CA . SER B 1 570 ? 79.882 64.054 75.420 1.00 19.73 570 SER B CA 1
ATOM 11976 C C . SER B 1 570 ? 79.951 63.597 76.872 1.00 20.74 570 SER B C 1
ATOM 11977 O O . SER B 1 570 ? 78.921 63.464 77.543 1.00 19.41 570 SER B O 1
ATOM 11980 N N . TYR B 1 571 ? 81.165 63.362 77.359 1.00 20.04 571 TYR B N 1
ATOM 11981 C CA . TYR B 1 571 ? 81.342 62.875 78.718 1.00 20.17 571 TYR B CA 1
ATOM 11982 C C . TYR B 1 571 ? 80.832 63.740 79.857 1.00 20.45 571 TYR B C 1
ATOM 11983 O O . TYR B 1 571 ? 80.208 63.223 80.782 1.00 19.41 571 TYR B O 1
ATOM 11992 N N . GLU B 1 572 ? 81.069 65.047 79.792 1.00 19.70 572 GLU B N 1
ATOM 11993 C CA . GLU B 1 572 ? 80.699 65.906 80.911 1.00 19.46 572 GLU B CA 1
ATOM 11994 C C . GLU B 1 572 ? 79.686 67.037 80.760 1.00 19.33 572 GLU B C 1
ATOM 11995 O O . GLU B 1 572 ? 78.751 67.125 81.558 1.00 19.33 572 GLU B O 1
ATOM 12001 N N . GLN B 1 573 ? 79.865 67.905 79.767 1.00 18.48 573 GLN B N 1
ATOM 12002 C CA . GLN B 1 573 ? 78.954 69.034 79.573 1.00 19.03 573 GLN B CA 1
ATOM 12003 C C . GLN B 1 573 ? 79.011 69.892 80.842 1.00 20.18 573 GLN B C 1
ATOM 12004 O O . GLN B 1 573 ? 78.012 70.474 81.271 1.00 21.15 573 GLN B O 1
ATOM 12010 N N . VAL B 1 574 ? 80.202 69.955 81.428 1.00 20.56 574 VAL B N 1
ATOM 12011 C CA . VAL B 1 574 ? 80.454 70.707 82.661 1.00 19.41 574 VAL B CA 1
ATOM 12012 C C . VAL B 1 574 ? 81.230 71.993 82.406 1.00 19.33 574 VAL B C 1
ATOM 12013 O O . VAL B 1 574 ? 82.114 72.030 81.557 1.00 18.77 574 VAL B O 1
ATOM 12017 N N . PHE B 1 575 ? 80.893 73.048 83.144 1.00 20.50 575 PHE B N 1
ATOM 12018 C CA . PHE B 1 575 ? 81.598 74.319 83.006 1.00 20.48 575 PHE B CA 1
ATOM 12019 C C . PHE B 1 575 ? 82.873 74.247 83.837 1.00 22.39 575 PHE B C 1
ATOM 12020 O O . PHE B 1 575 ? 82.856 74.489 85.048 1.00 21.07 575 PHE B O 1
ATOM 12028 N N . TRP B 1 576 ? 83.969 73.864 83.185 1.00 21.41 576 TRP B N 1
ATOM 12029 C CA . TRP B 1 576 ? 85.265 73.789 83.845 1.00 22.47 576 TRP B CA 1
ATOM 12030 C C . TRP B 1 576 ? 85.931 75.150 83.657 1.00 23.01 576 TRP B C 1
ATOM 12031 O O . TRP B 1 576 ? 86.089 75.623 82.532 1.00 22.53 576 TRP B O 1
ATOM 12042 N N . VAL B 1 577 ? 86.318 75.769 84.767 1.00 23.39 577 VAL B N 1
ATOM 12043 C CA . VAL B 1 577 ? 86.924 77.100 84.766 1.00 23.43 577 VAL B CA 1
ATOM 12044 C C . VAL B 1 577 ? 88.170 77.280 83.904 1.00 22.79 577 VAL B C 1
ATOM 12045 O O . VAL B 1 577 ? 88.231 78.191 83.073 1.00 23.85 577 VAL B O 1
ATOM 12049 N N . GLY B 1 578 ? 89.167 76.428 84.108 1.00 23.56 578 GLY B N 1
ATOM 12050 C CA . GLY B 1 578 ? 90.390 76.535 83.332 1.00 23.71 578 GLY B CA 1
ATOM 12051 C C . GLY B 1 578 ? 90.138 76.502 81.837 1.00 24.11 578 GLY B C 1
ATOM 12052 O O . GLY B 1 578 ? 90.684 77.311 81.089 1.00 22.86 578 GLY B O 1
ATOM 12053 N N . ASP B 1 579 ? 89.300 75.567 81.399 1.00 23.72 579 ASP B N 1
ATOM 12054 C CA . ASP B 1 579 ? 88.981 75.427 79.981 1.00 22.43 579 ASP B CA 1
ATOM 12055 C C . ASP B 1 579 ? 88.384 76.698 79.379 1.00 21.76 579 ASP B C 1
ATOM 12056 O O . ASP B 1 579 ? 88.706 77.071 78.250 1.00 21.36 579 ASP B O 1
ATOM 12061 N N . SER B 1 580 ? 87.511 77.358 80.134 1.00 20.90 580 SER B N 1
ATOM 12062 C CA . SER B 1 580 ? 86.824 78.546 79.633 1.00 20.01 580 SER B CA 1
ATOM 12063 C C . SER B 1 580 ? 87.714 79.723 79.260 1.00 19.77 580 SER B C 1
ATOM 12064 O O . SER B 1 580 ? 87.339 80.530 78.415 1.00 19.36 580 SER B O 1
ATOM 12067 N N . ARG B 1 581 ? 88.881 79.834 79.885 1.00 20.07 581 ARG B N 1
ATOM 12068 C CA . ARG B 1 581 ? 89.785 80.937 79.570 1.00 20.81 581 ARG B CA 1
ATOM 12069 C C . ARG B 1 581 ? 90.186 80.878 78.098 1.00 20.65 581 ARG B C 1
ATOM 12070 O O . ARG B 1 581 ? 90.121 81.881 77.385 1.00 18.86 581 ARG B O 1
ATOM 12078 N N . ASN B 1 582 ? 90.590 79.697 77.641 1.00 20.20 582 ASN B N 1
ATOM 12079 C CA . ASN B 1 582 ? 90.980 79.521 76.247 1.00 19.72 582 ASN B CA 1
ATOM 12080 C C . ASN B 1 582 ? 89.766 79.572 75.329 1.00 19.59 582 ASN B C 1
ATOM 12081 O O . ASN B 1 582 ? 89.821 80.153 74.244 1.00 19.85 582 ASN B O 1
ATOM 12086 N N . GLU B 1 583 ? 88.670 78.956 75.762 1.00 18.09 583 GLU B N 1
ATOM 12087 C CA . GLU B 1 583 ? 87.457 78.928 74.959 1.00 18.32 583 GLU B CA 1
ATOM 12088 C C . GLU B 1 583 ? 86.926 80.336 74.715 1.00 16.81 583 GLU B C 1
ATOM 12089 O O . GLU B 1 583 ? 86.459 80.646 73.627 1.00 15.79 583 GLU B O 1
ATOM 12095 N N . ALA B 1 584 ? 87.008 81.191 75.727 1.00 18.81 584 ALA B N 1
ATOM 12096 C CA . ALA B 1 584 ? 86.527 82.557 75.577 1.00 17.87 584 ALA B CA 1
ATOM 12097 C C . ALA B 1 584 ? 87.330 83.290 74.501 1.00 17.80 584 ALA B C 1
ATOM 12098 O O . ALA B 1 584 ? 86.762 83.999 73.673 1.00 17.45 584 ALA B O 1
ATOM 12100 N N . LEU B 1 585 ? 88.649 83.119 74.510 1.00 18.31 585 LEU B N 1
ATOM 12101 C CA . LEU B 1 585 ? 89.492 83.781 73.518 1.00 17.52 585 LEU B CA 1
ATOM 12102 C C . LEU B 1 585 ? 89.178 83.316 72.104 1.00 18.32 585 LEU B C 1
ATOM 12103 O O . LEU B 1 585 ? 89.097 84.127 71.174 1.00 16.43 585 LEU B O 1
ATOM 12108 N N . VAL B 1 586 ? 89.011 82.010 71.928 1.00 17.07 586 VAL B N 1
ATOM 12109 C CA . VAL B 1 586 ? 88.697 81.488 70.606 1.00 16.35 586 VAL B CA 1
ATOM 12110 C C . VAL B 1 586 ? 87.344 82.054 70.194 1.00 15.34 586 VAL B C 1
ATOM 12111 O O . VAL B 1 586 ? 87.162 82.505 69.063 1.00 15.43 586 VAL B O 1
ATOM 12115 N N . ASN B 1 587 ? 86.399 82.042 71.128 1.00 16.15 587 ASN B N 1
ATOM 12116 C CA . ASN B 1 587 ? 85.067 82.574 70.865 1.00 17.19 587 ASN B CA 1
ATOM 12117 C C . ASN B 1 587 ? 85.126 84.025 70.365 1.00 15.43 587 ASN B C 1
ATOM 12118 O O . ASN B 1 587 ? 84.411 84.396 69.437 1.00 15.31 587 ASN B O 1
ATOM 12123 N N . TYR B 1 588 ? 85.973 84.844 70.983 1.00 17.22 588 TYR B N 1
ATOM 12124 C CA . TYR B 1 588 ? 86.092 86.245 70.567 1.00 16.11 588 TYR B CA 1
ATOM 12125 C C . TYR B 1 588 ? 86.427 86.357 69.083 1.00 15.73 588 TYR B C 1
ATOM 12126 O O . TYR B 1 588 ? 85.890 87.215 68.382 1.00 17.17 588 TYR B O 1
ATOM 12135 N N . TYR B 1 589 ? 87.307 85.487 68.602 1.00 16.20 589 TYR B N 1
ATOM 12136 C CA . TYR B 1 589 ? 87.710 85.528 67.199 1.00 15.67 589 TYR B CA 1
ATOM 12137 C C . TYR B 1 589 ? 86.800 84.825 66.203 1.00 16.61 589 TYR B C 1
ATOM 12138 O O . TYR B 1 589 ? 86.693 85.262 65.054 1.00 17.10 589 TYR B O 1
ATOM 12147 N N . VAL B 1 590 ? 86.127 83.760 66.625 1.00 15.81 590 VAL B N 1
ATOM 12148 C CA . VAL B 1 590 ? 85.274 83.035 65.690 1.00 15.73 590 VAL B CA 1
ATOM 12149 C C . VAL B 1 590 ? 83.784 83.378 65.740 1.00 16.40 590 VAL B C 1
ATOM 12150 O O . VAL B 1 590 ? 83.103 83.312 64.712 1.00 17.11 590 VAL B O 1
ATOM 12154 N N . PHE B 1 591 ? 83.277 83.746 66.916 1.00 15.65 591 PHE B N 1
ATOM 12155 C CA . PHE B 1 591 ? 81.857 84.081 67.050 1.00 17.66 591 PHE B CA 1
ATOM 12156 C C . PHE B 1 591 ? 81.598 85.492 67.555 1.00 17.16 591 PHE B C 1
ATOM 12157 O O . PHE B 1 591 ? 80.703 86.172 67.053 1.00 18.64 591 PHE B O 1
ATOM 12165 N N . GLY B 1 592 ? 82.359 85.915 68.560 1.00 17.15 592 GLY B N 1
ATOM 12166 C CA . GLY B 1 592 ? 82.195 87.255 69.103 1.00 18.67 592 GLY B CA 1
ATOM 12167 C C . GLY B 1 592 ? 81.223 87.422 70.259 1.00 20.35 592 GLY B C 1
ATOM 12168 O O . GLY B 1 592 ? 80.853 88.551 70.587 1.00 20.75 592 GLY B O 1
ATOM 12169 N N . GLU B 1 593 ? 80.806 86.325 70.889 1.00 18.19 593 GLU B N 1
ATOM 12170 C CA . GLU B 1 593 ? 79.867 86.425 72.007 1.00 21.69 593 GLU B CA 1
ATOM 12171 C C . GLU B 1 593 ? 80.533 86.956 73.275 1.00 20.58 593 GLU B C 1
ATOM 12172 O O . GLU B 1 593 ? 81.704 86.683 73.531 1.00 20.05 593 GLU B O 1
ATOM 12178 N N . THR B 1 594 ? 79.779 87.708 74.072 1.00 19.40 594 THR B N 1
ATOM 12179 C CA . THR B 1 594 ? 80.313 88.251 75.311 1.00 19.96 594 THR B CA 1
ATOM 12180 C C . THR B 1 594 ? 79.463 87.899 76.529 1.00 21.53 594 THR B C 1
ATOM 12181 O O . THR B 1 594 ? 79.995 87.666 77.617 1.00 20.49 594 THR B O 1
ATOM 12185 N N . GLU B 1 595 ? 78.146 87.854 76.358 1.00 21.08 595 GLU B N 1
ATOM 12186 C CA . GLU B 1 595 ? 77.279 87.554 77.493 1.00 22.75 595 GLU B CA 1
ATOM 12187 C C . GLU B 1 595 ? 77.585 86.208 78.137 1.00 21.24 595 GLU B C 1
ATOM 12188 O O . GLU B 1 595 ? 77.561 86.085 79.361 1.00 20.36 595 GLU B O 1
ATOM 12194 N N . ILE B 1 596 ? 77.886 85.203 77.319 1.00 19.47 596 ILE B N 1
ATOM 12195 C CA . ILE B 1 596 ? 78.201 83.883 77.850 1.00 20.47 596 ILE B CA 1
ATOM 12196 C C . ILE B 1 596 ? 79.473 83.931 78.700 1.00 20.22 596 ILE B C 1
ATOM 12197 O O . ILE B 1 596 ? 79.584 83.230 79.708 1.00 20.34 596 ILE B O 1
ATOM 12202 N N . VAL B 1 597 ? 80.427 84.766 78.303 1.00 18.76 597 VAL B N 1
ATOM 12203 C CA . VAL B 1 597 ? 81.675 84.864 79.050 1.00 19.12 597 VAL B CA 1
ATOM 12204 C C . VAL B 1 597 ? 81.455 85.492 80.428 1.00 19.91 597 VAL B C 1
ATOM 12205 O O . VAL B 1 597 ? 81.919 84.958 81.435 1.00 20.04 597 VAL B O 1
ATOM 12209 N N . GLU B 1 598 ? 80.751 86.620 80.488 1.00 20.53 598 GLU B N 1
ATOM 12210 C CA . GLU B 1 598 ? 80.522 87.245 81.786 1.00 22.09 598 GLU B CA 1
ATOM 12211 C C . GLU B 1 598 ? 79.700 86.335 82.697 1.00 22.60 598 GLU B C 1
ATOM 12212 O O . GLU B 1 598 ? 79.935 86.289 83.903 1.00 21.23 598 GLU B O 1
ATOM 12218 N N . ARG B 1 599 ? 78.739 85.610 82.125 1.00 23.09 599 ARG B N 1
ATOM 12219 C CA . ARG B 1 599 ? 77.918 84.697 82.921 1.00 20.95 599 ARG B CA 1
ATOM 12220 C C . ARG B 1 599 ? 78.799 83.673 83.622 1.00 21.38 599 ARG B C 1
ATOM 12221 O O . ARG B 1 599 ? 78.640 83.413 84.814 1.00 23.74 599 ARG B O 1
ATOM 12229 N N . CYS B 1 600 ? 79.728 83.085 82.877 1.00 20.68 600 CYS B N 1
ATOM 12230 C CA . CYS B 1 600 ? 80.620 82.087 83.449 1.00 20.02 600 CYS B CA 1
ATOM 12231 C C . CYS B 1 600 ? 81.549 82.690 84.496 1.00 19.47 600 CYS B C 1
ATOM 12232 O O . CYS B 1 600 ? 81.763 82.105 85.556 1.00 19.83 600 CYS B O 1
ATOM 12235 N N . LEU B 1 601 ? 82.101 83.860 84.204 1.00 18.45 601 LEU B N 1
ATOM 12236 C CA . LEU B 1 601 ? 83.001 84.504 85.154 1.00 20.62 601 LEU B CA 1
ATOM 12237 C C . LEU B 1 601 ? 82.278 84.820 86.461 1.00 21.63 601 LEU B C 1
ATOM 12238 O O . LEU B 1 601 ? 82.858 84.692 87.540 1.00 24.10 601 LEU B O 1
ATOM 12243 N N . ASN B 1 602 ? 81.012 85.221 86.369 1.00 22.88 602 ASN B N 1
ATOM 12244 C CA . ASN B 1 602 ? 80.235 85.554 87.565 1.00 23.90 602 ASN B CA 1
ATOM 12245 C C . ASN B 1 602 ? 79.798 84.347 88.392 1.00 24.53 602 ASN B C 1
ATOM 12246 O O . ASN B 1 602 ? 79.445 84.490 89.561 1.00 23.28 602 ASN B O 1
ATOM 12251 N N . LEU B 1 603 ? 79.821 83.160 87.791 1.00 22.92 603 LEU B N 1
ATOM 12252 C CA . LEU B 1 603 ? 79.419 81.944 88.500 1.00 22.07 603 LEU B CA 1
ATOM 12253 C C . LEU B 1 603 ? 80.478 81.424 89.469 1.00 22.67 603 LEU B C 1
ATOM 12254 O O . LEU B 1 603 ? 80.148 80.874 90.521 1.00 22.16 603 LEU B O 1
ATOM 12259 N N . VAL B 1 604 ? 81.747 81.600 89.115 1.00 22.89 604 VAL B N 1
ATOM 12260 C CA . VAL B 1 604 ? 82.841 81.105 89.942 1.00 22.90 604 VAL B CA 1
ATOM 12261 C C . VAL B 1 604 ? 82.824 81.585 91.401 1.00 24.04 604 VAL B C 1
ATOM 12262 O O . VAL B 1 604 ? 82.859 80.767 92.319 1.00 24.25 604 VAL B O 1
ATOM 12266 N N . PRO B 1 605 ? 82.768 82.910 91.638 1.00 26.01 605 PRO B N 1
ATOM 12267 C CA . PRO B 1 605 ? 82.747 83.415 93.020 1.00 27.60 605 PRO B CA 1
ATOM 12268 C C . PRO B 1 605 ? 81.652 82.786 93.888 1.00 28.32 605 PRO B C 1
ATOM 12269 O O . PRO B 1 605 ? 81.709 82.839 95.120 1.00 27.88 605 PRO B O 1
ATOM 12273 N N . GLY B 1 606 ? 80.654 82.195 93.240 1.00 28.69 606 GLY B N 1
ATOM 12274 C CA . GLY B 1 606 ? 79.571 81.567 93.975 1.00 28.66 606 GLY B CA 1
ATOM 12275 C C . GLY B 1 606 ? 80.027 80.375 94.800 1.00 29.64 606 GLY B C 1
ATOM 12276 O O . GLY B 1 606 ? 79.279 79.877 95.646 1.00 29.50 606 GLY B O 1
ATOM 12277 N N . SER B 1 607 ? 81.252 79.912 94.558 1.00 28.86 607 SER B N 1
ATOM 12278 C CA . SER B 1 607 ? 81.801 78.770 95.288 1.00 29.91 607 SER B CA 1
ATOM 12279 C C . SER B 1 607 ? 82.618 79.218 96.503 1.00 30.92 607 SER B C 1
ATOM 12280 O O . SER B 1 607 ? 83.242 78.396 97.182 1.00 30.91 607 SER B O 1
ATOM 12283 N N . ALA B 1 608 ? 82.607 80.521 96.772 1.00 31.14 608 ALA B N 1
ATOM 12284 C CA . ALA B 1 608 ? 83.358 81.091 97.891 1.00 33.18 608 ALA B CA 1
ATOM 12285 C C . ALA B 1 608 ? 83.037 80.435 99.229 1.00 34.38 608 ALA B C 1
ATOM 12286 O O . ALA B 1 608 ? 83.942 80.150 100.015 1.00 33.18 608 ALA B O 1
ATOM 12288 N N . ASP B 1 609 ? 81.754 80.199 99.491 1.00 36.28 609 ASP B N 1
ATOM 12289 C CA . ASP B 1 609 ? 81.354 79.579 100.749 1.00 38.72 609 ASP B CA 1
ATOM 12290 C C . ASP B 1 609 ? 81.972 78.200 100.916 1.00 38.02 609 ASP B C 1
ATOM 12291 O O . ASP B 1 609 ? 82.299 77.799 102.033 1.00 38.41 609 ASP B O 1
ATOM 12296 N N . GLU B 1 610 ? 82.134 77.471 99.814 1.00 36.14 610 GLU B N 1
ATOM 12297 C CA . GLU B 1 610 ? 82.728 76.140 99.893 1.00 35.30 610 GLU B CA 1
ATOM 12298 C C . GLU B 1 610 ? 84.228 76.245 100.154 1.00 34.37 610 GLU B C 1
ATOM 12299 O O . GLU B 1 610 ? 84.787 75.473 100.931 1.00 34.07 610 GLU B O 1
ATOM 12305 N N . THR B 1 611 ? 84.873 77.200 99.493 1.00 33.08 611 THR B N 1
ATOM 12306 C CA . THR B 1 611 ? 86.304 77.432 99.660 1.00 31.53 611 THR B CA 1
ATOM 12307 C C . THR B 1 611 ? 86.702 78.735 98.987 1.00 32.06 611 THR B C 1
ATOM 12308 O O . THR B 1 611 ? 86.261 79.027 97.874 1.00 30.43 611 THR B O 1
ATOM 12312 N N . PRO B 1 612 ? 87.537 79.543 99.662 1.00 31.63 612 PRO B N 1
ATOM 12313 C CA . PRO B 1 612 ? 87.995 80.826 99.119 1.00 30.11 612 PRO B CA 1
ATOM 12314 C C . PRO B 1 612 ? 88.964 80.661 97.947 1.00 29.06 612 PRO B C 1
ATOM 12315 O O . PRO B 1 612 ? 89.328 81.635 97.289 1.00 28.71 612 PRO B O 1
ATOM 12319 N N . LEU B 1 613 ? 89.377 79.423 97.695 1.00 28.34 613 LEU B N 1
ATOM 12320 C CA . LEU B 1 613 ? 90.292 79.123 96.597 1.00 27.08 613 LEU B CA 1
ATOM 12321 C C . LEU B 1 613 ? 89.498 78.915 95.301 1.00 26.91 613 LEU B C 1
ATOM 12322 O O . LEU B 1 613 ? 90.076 78.821 94.218 1.00 25.52 613 LEU B O 1
ATOM 12327 N N . TYR B 1 614 ? 88.172 78.854 95.439 1.00 25.96 614 TYR B N 1
ATOM 12328 C CA . TYR B 1 614 ? 87.237 78.673 94.322 1.00 26.44 614 TYR B CA 1
ATOM 12329 C C . TYR B 1 614 ? 87.350 77.319 93.621 1.00 25.71 614 TYR B C 1
ATOM 12330 O O . TYR B 1 614 ? 88.449 76.802 93.411 1.00 24.78 614 TYR B O 1
ATOM 12339 N N . LEU B 1 615 ? 86.198 76.759 93.252 1.00 25.18 615 LEU B N 1
ATOM 12340 C CA . LEU B 1 615 ? 86.143 75.456 92.592 1.00 26.50 615 LEU B CA 1
ATOM 12341 C C . LEU B 1 615 ? 86.584 75.487 91.132 1.00 25.47 615 LEU B C 1
ATOM 12342 O O . LEU B 1 615 ? 86.416 76.495 90.438 1.00 25.35 615 LEU B O 1
ATOM 12347 N N . ASP B 1 616 ? 87.132 74.365 90.672 1.00 24.62 616 ASP B N 1
ATOM 12348 C CA . ASP B 1 616 ? 87.597 74.240 89.294 1.00 24.35 616 ASP B CA 1
ATOM 12349 C C . ASP B 1 616 ? 86.458 74.061 88.280 1.00 23.92 616 ASP B C 1
ATOM 12350 O O . ASP B 1 616 ? 86.675 74.182 87.080 1.00 22.91 616 ASP B O 1
ATOM 12355 N N . GLN B 1 617 ? 85.257 73.758 88.765 1.00 22.76 617 GLN B N 1
ATOM 12356 C CA . GLN B 1 617 ? 84.076 73.627 87.906 1.00 22.90 617 GLN B CA 1
ATOM 12357 C C . GLN B 1 617 ? 82.850 74.013 88.739 1.00 23.03 617 GLN B C 1
ATOM 12358 O O . GLN B 1 617 ? 82.748 73.642 89.911 1.00 21.26 617 GLN B O 1
ATOM 12364 N N . VAL B 1 618 ? 81.943 74.791 88.144 1.00 22.33 618 VAL B N 1
ATOM 12365 C CA . VAL B 1 618 ? 80.751 75.282 88.845 1.00 22.70 618 VAL B CA 1
ATOM 12366 C C . VAL B 1 618 ? 79.540 75.421 87.914 1.00 23.08 618 VAL B C 1
ATOM 12367 O O . VAL B 1 618 ? 79.695 75.464 86.695 1.00 24.51 618 VAL B O 1
ATOM 12371 N N . PRO B 1 619 ? 78.314 75.442 88.472 1.00 23.95 619 PRO B N 1
ATOM 12372 C CA . PRO B 1 619 ? 77.977 75.300 89.895 1.00 24.95 619 PRO B CA 1
ATOM 12373 C C . PRO B 1 619 ? 78.011 73.793 90.096 1.00 24.00 619 PRO B C 1
ATOM 12374 O O . PRO B 1 619 ? 77.273 73.070 89.425 1.00 23.07 619 PRO B O 1
ATOM 12378 N N . SER B 1 620 ? 78.853 73.318 91.004 1.00 25.23 620 SER B N 1
ATOM 12379 C CA . SER B 1 620 ? 78.995 71.883 91.201 1.00 23.99 620 SER B CA 1
ATOM 12380 C C . SER B 1 620 ? 78.967 71.404 92.641 1.00 25.01 620 SER B C 1
ATOM 12381 O O . SER B 1 620 ? 79.242 72.163 93.569 1.00 22.99 620 SER B O 1
ATOM 12384 N N . ALA B 1 621 ? 78.627 70.129 92.812 1.00 23.78 621 ALA B N 1
ATOM 12385 C CA . ALA B 1 621 ? 78.590 69.514 94.130 1.00 24.03 621 ALA B CA 1
ATOM 12386 C C . ALA B 1 621 ? 79.928 68.815 94.385 1.00 23.72 621 ALA B C 1
ATOM 12387 O O . ALA B 1 621 ? 80.109 68.147 95.404 1.00 24.26 621 ALA B O 1
ATOM 12389 N N . TRP B 1 622 ? 80.858 68.950 93.444 1.00 23.54 622 TRP B N 1
ATOM 12390 C CA . TRP B 1 622 ? 82.180 68.360 93.617 1.00 23.34 622 TRP B CA 1
ATOM 12391 C C . TRP B 1 622 ? 83.111 69.458 94.111 1.00 24.48 622 TRP B C 1
ATOM 12392 O O . TRP B 1 622 ? 83.569 70.298 93.331 1.00 25.22 622 TRP B O 1
ATOM 12403 N N . SER B 1 623 ? 83.371 69.458 95.413 1.00 24.92 623 SER B N 1
ATOM 12404 C CA . SER B 1 623 ? 84.250 70.453 96.017 1.00 25.76 623 SER B CA 1
ATOM 12405 C C . SER B 1 623 ? 85.686 70.117 95.624 1.00 26.83 623 SER B C 1
ATOM 12406 O O . SER B 1 623 ? 86.391 69.398 96.338 1.00 27.21 623 SER B O 1
ATOM 12409 N N . SER B 1 624 ? 86.108 70.640 94.477 1.00 25.54 624 SER B N 1
ATOM 12410 C CA . SER B 1 624 ? 87.447 70.386 93.958 1.00 25.26 624 SER B CA 1
ATOM 12411 C C . SER B 1 624 ? 88.154 71.688 93.602 1.00 25.31 624 SER B C 1
ATOM 12412 O O . SER B 1 624 ? 87.537 72.619 93.082 1.00 25.13 624 SER B O 1
ATOM 12415 N N . VAL B 1 625 ? 89.454 71.740 93.878 1.00 24.81 625 VAL B N 1
ATOM 12416 C CA . VAL B 1 625 ? 90.248 72.926 93.593 1.00 23.83 625 VAL B CA 1
ATOM 12417 C C . VAL B 1 625 ? 91.499 72.638 92.777 1.00 24.46 625 VAL B C 1
ATOM 12418 O O . VAL B 1 625 ? 92.245 71.708 93.073 1.00 25.78 625 VAL B O 1
ATOM 12422 N N . ILE B 1 626 ? 91.701 73.433 91.732 1.00 24.45 626 ILE B N 1
ATOM 12423 C CA . ILE B 1 626 ? 92.893 73.345 90.906 1.00 24.61 626 ILE B CA 1
ATOM 12424 C C . ILE B 1 626 ? 93.388 74.785 90.887 1.00 26.04 626 ILE B C 1
ATOM 12425 O O . ILE B 1 626 ? 92.815 75.638 90.212 1.00 26.68 626 ILE B O 1
ATOM 12430 N N . PRO B 1 627 ? 94.447 75.080 91.651 1.00 26.13 627 PRO B N 1
ATOM 12431 C CA . PRO B 1 627 ? 94.991 76.439 91.702 1.00 25.79 627 PRO B CA 1
ATOM 12432 C C . PRO B 1 627 ? 95.070 77.117 90.339 1.00 24.23 627 PRO B C 1
ATOM 12433 O O . PRO B 1 627 ? 94.561 78.220 90.163 1.00 23.86 627 PRO B O 1
ATOM 12437 N N . ASN B 1 628 ? 95.689 76.455 89.368 1.00 23.87 628 ASN B N 1
ATOM 12438 C CA . ASN B 1 628 ? 95.810 77.053 88.046 1.00 24.43 628 ASN B CA 1
ATOM 12439 C C . ASN B 1 628 ? 94.478 77.422 87.399 1.00 24.08 628 ASN B C 1
ATOM 12440 O O . ASN B 1 628 ? 94.403 78.405 86.658 1.00 24.21 628 ASN B O 1
ATOM 12445 N N . TRP B 1 629 ? 93.430 76.647 87.665 1.00 22.21 629 TRP B N 1
ATOM 12446 C CA . TRP B 1 629 ? 92.131 76.951 87.077 1.00 22.15 629 TRP B CA 1
ATOM 12447 C C . TRP B 1 629 ? 91.607 78.277 87.617 1.00 22.87 629 TRP B C 1
ATOM 12448 O O . TRP B 1 629 ? 91.054 79.091 86.870 1.00 21.14 629 TRP B O 1
ATOM 12459 N N . THR B 1 630 ? 91.780 78.497 88.917 1.00 22.44 630 THR B N 1
ATOM 12460 C CA . THR B 1 630 ? 91.331 79.742 89.523 1.00 23.17 630 THR B CA 1
ATOM 12461 C C . THR B 1 630 ? 92.188 80.895 89.003 1.00 23.14 630 THR B C 1
ATOM 12462 O O . THR B 1 630 ? 91.699 82.011 88.823 1.00 23.52 630 THR B O 1
ATOM 12466 N N . PHE B 1 631 ? 93.466 80.633 88.754 1.00 22.23 631 PHE B N 1
ATOM 12467 C CA . PHE B 1 631 ? 94.321 81.690 88.230 1.00 24.85 631 PHE B CA 1
ATOM 12468 C C . PHE B 1 631 ? 93.868 82.016 86.810 1.00 23.79 631 PHE B C 1
ATOM 12469 O O . PHE B 1 631 ? 93.831 83.177 86.415 1.00 22.97 631 PHE B O 1
ATOM 12477 N N . PHE B 1 632 ? 93.511 80.990 86.043 1.00 24.09 632 PHE B N 1
ATOM 12478 C CA . PHE B 1 632 ? 93.047 81.221 84.681 1.00 23.49 632 PHE B CA 1
ATOM 12479 C C . PHE B 1 632 ? 91.740 82.006 84.716 1.00 22.54 632 PHE B C 1
ATOM 12480 O O . PHE B 1 632 ? 91.429 82.758 83.790 1.00 22.70 632 PHE B O 1
ATOM 12488 N N . TRP B 1 633 ? 90.975 81.832 85.790 1.00 21.38 633 TRP B N 1
ATOM 12489 C CA . TRP B 1 633 ? 89.725 82.566 85.946 1.00 22.17 633 TRP B CA 1
ATOM 12490 C C . TRP B 1 633 ? 90.060 84.053 86.099 1.00 23.11 633 TRP B C 1
ATOM 12491 O O . TRP B 1 633 ? 89.363 84.921 85.563 1.00 23.87 633 TRP B O 1
ATOM 12502 N N . ILE B 1 634 ? 91.125 84.344 86.837 1.00 23.35 634 ILE B N 1
ATOM 12503 C CA . ILE B 1 634 ? 91.549 85.728 87.034 1.00 23.34 634 ILE B CA 1
ATOM 12504 C C . ILE B 1 634 ? 91.993 86.299 85.689 1.00 21.85 634 ILE B C 1
ATOM 12505 O O . ILE B 1 634 ? 91.628 87.418 85.326 1.00 23.74 634 ILE B O 1
ATOM 12510 N N . LEU B 1 635 ? 92.788 85.528 84.954 1.00 22.01 635 LEU B N 1
ATOM 12511 C CA . LEU B 1 635 ? 93.263 85.947 83.636 1.00 22.35 635 LEU B CA 1
ATOM 12512 C C . LEU B 1 635 ? 92.069 86.214 82.718 1.00 22.40 635 LEU B C 1
ATOM 12513 O O . LEU B 1 635 ? 92.033 87.219 82.004 1.00 22.33 635 LEU B O 1
ATOM 12518 N N . ALA B 1 636 ? 91.096 85.305 82.741 1.00 20.64 636 ALA B N 1
ATOM 12519 C CA . ALA B 1 636 ? 89.902 85.432 81.910 1.00 21.71 636 ALA B CA 1
ATOM 12520 C C . ALA B 1 636 ? 89.134 86.709 82.236 1.00 22.07 636 ALA B C 1
ATOM 12521 O O . ALA B 1 636 ? 88.591 87.361 81.339 1.00 23.69 636 ALA B O 1
ATOM 12523 N N . CYS B 1 637 ? 89.075 87.055 83.520 1.00 21.41 637 CYS B N 1
ATOM 12524 C CA . CYS B 1 637 ? 88.388 88.267 83.950 1.00 21.91 637 CYS B CA 1
ATOM 12525 C C . CYS B 1 637 ? 89.089 89.488 83.357 1.00 22.26 637 CYS B C 1
ATOM 12526 O O . CYS B 1 637 ? 88.441 90.387 82.820 1.00 21.44 637 CYS B O 1
ATOM 12529 N N . ARG B 1 638 ? 90.415 89.515 83.455 1.00 22.65 638 ARG B N 1
ATOM 12530 C CA . ARG B 1 638 ? 91.188 90.626 82.909 1.00 24.14 638 ARG B CA 1
ATOM 12531 C C . ARG B 1 638 ? 90.971 90.724 81.403 1.00 24.17 638 ARG B C 1
ATOM 12532 O O . ARG B 1 638 ? 90.734 91.805 80.865 1.00 24.44 638 ARG B O 1
ATOM 12540 N N . GLU B 1 639 ? 91.061 89.581 80.730 1.00 23.46 639 GLU B N 1
ATOM 12541 C CA . GLU B 1 639 ? 90.878 89.530 79.289 1.00 22.05 639 GLU B CA 1
ATOM 12542 C C . GLU B 1 639 ? 89.469 89.958 78.870 1.00 21.52 639 GLU B C 1
ATOM 12543 O O . GLU B 1 639 ? 89.296 90.626 77.856 1.00 22.27 639 GLU B O 1
ATOM 12549 N N . TYR B 1 640 ? 88.464 89.593 79.657 1.00 19.76 640 TYR B N 1
ATOM 12550 C CA . TYR B 1 640 ? 87.096 89.983 79.343 1.00 19.94 640 TYR B CA 1
ATOM 12551 C C . TYR B 1 640 ? 86.917 91.497 79.508 1.00 20.99 640 TYR B C 1
ATOM 12552 O O . TYR B 1 640 ? 86.327 92.163 78.652 1.00 19.54 640 TYR B O 1
ATOM 12561 N N . ALA B 1 641 ? 87.424 92.040 80.612 1.00 20.47 641 ALA B N 1
ATOM 12562 C CA . ALA B 1 641 ? 87.312 93.472 80.866 1.00 22.51 641 ALA B CA 1
ATOM 12563 C C . ALA B 1 641 ? 88.008 94.272 79.763 1.00 22.85 641 ALA B C 1
ATOM 12564 O O . ALA B 1 641 ? 87.495 95.294 79.311 1.00 22.13 641 ALA B O 1
ATOM 12566 N N . ALA B 1 642 ? 89.172 93.800 79.326 1.00 22.31 642 ALA B N 1
ATOM 12567 C CA . ALA B 1 642 ? 89.916 94.481 78.271 1.00 22.61 642 ALA B CA 1
ATOM 12568 C C . ALA B 1 642 ? 89.206 94.338 76.924 1.00 22.45 642 ALA B C 1
ATOM 12569 O O . ALA B 1 642 ? 89.114 95.295 76.156 1.00 21.83 642 ALA B O 1
ATOM 12571 N N . HIS B 1 643 ? 88.706 93.138 76.641 1.00 22.10 643 HIS B N 1
ATOM 12572 C CA . HIS B 1 643 ? 87.999 92.876 75.391 1.00 20.62 643 HIS B CA 1
ATOM 12573 C C . HIS B 1 643 ? 86.795 93.802 75.250 1.00 22.01 643 HIS B C 1
ATOM 12574 O O . HIS B 1 643 ? 86.616 94.457 74.219 1.00 20.61 643 HIS B O 1
ATOM 12581 N N . THR B 1 644 ? 85.984 93.863 76.303 1.00 22.32 644 THR B N 1
ATOM 12582 C CA . THR B 1 644 ? 84.771 94.672 76.310 1.00 23.27 644 THR B CA 1
ATOM 12583 C C . THR B 1 644 ? 84.960 96.116 76.769 1.00 24.81 644 THR B C 1
ATOM 12584 O O . THR B 1 644 ? 84.176 96.990 76.401 1.00 22.76 644 THR B O 1
ATOM 12588 N N . GLY B 1 645 ? 85.990 96.359 77.574 1.00 26.15 645 GLY B N 1
ATOM 12589 C CA . GLY B 1 645 ? 86.214 97.696 78.095 1.00 27.54 645 GLY B CA 1
ATOM 12590 C C . GLY B 1 645 ? 85.136 97.984 79.127 1.00 28.95 645 GLY B C 1
ATOM 12591 O O . GLY B 1 645 ? 84.852 99.139 79.449 1.00 27.53 645 GLY B O 1
ATOM 12592 N N . ASN B 1 646 ? 84.535 96.918 79.651 1.00 29.37 646 ASN B N 1
ATOM 12593 C CA . ASN B 1 646 ? 83.464 97.037 80.637 1.00 29.92 646 ASN B CA 1
ATOM 12594 C C . ASN B 1 646 ? 84.011 97.270 82.043 1.00 31.08 646 ASN B C 1
ATOM 12595 O O . ASN B 1 646 ? 84.225 96.321 82.800 1.00 30.63 646 ASN B O 1
ATOM 12600 N N . GLU B 1 647 ? 84.227 98.534 82.393 1.00 32.21 647 GLU B N 1
ATOM 12601 C CA . GLU B 1 647 ? 84.756 98.874 83.711 1.00 33.65 647 GLU B CA 1
ATOM 12602 C C . GLU B 1 647 ? 83.786 98.546 84.843 1.00 31.30 647 GLU B C 1
ATOM 12603 O O . GLU B 1 647 ? 84.209 98.263 85.965 1.00 32.44 647 GLU B O 1
ATOM 12609 N N . ALA B 1 648 ? 82.490 98.586 84.554 1.00 30.26 648 ALA B N 1
ATOM 12610 C CA . ALA B 1 648 ? 81.485 98.272 85.566 1.00 28.98 648 ALA B CA 1
ATOM 12611 C C . ALA B 1 648 ? 81.682 96.828 86.032 1.00 30.84 648 ALA B C 1
ATOM 12612 O O . ALA B 1 648 ? 81.600 96.530 87.227 1.00 28.31 648 ALA B O 1
ATOM 12614 N N . PHE B 1 649 ? 81.945 95.931 85.084 1.00 28.18 649 PHE B N 1
ATOM 12615 C CA . PHE B 1 649 ? 82.172 94.534 85.429 1.00 27.24 649 PHE B CA 1
ATOM 12616 C C . PHE B 1 649 ? 83.433 94.397 86.270 1.00 27.08 649 PHE B C 1
ATOM 12617 O O . PHE B 1 649 ? 83.456 93.652 87.247 1.00 27.60 649 PHE B O 1
ATOM 12625 N N . ALA B 1 650 ? 84.486 95.109 85.881 1.00 27.28 650 ALA B N 1
ATOM 12626 C CA . ALA B 1 650 ? 85.748 95.050 86.611 1.00 29.07 650 ALA B CA 1
ATOM 12627 C C . ALA B 1 650 ? 85.530 95.439 88.069 1.00 29.38 650 ALA B C 1
ATOM 12628 O O . ALA B 1 650 ? 86.043 94.788 88.979 1.00 30.68 650 ALA B O 1
ATOM 12630 N N . ALA B 1 651 ? 84.756 96.496 88.283 1.00 30.39 651 ALA B N 1
ATOM 12631 C CA . ALA B 1 651 ? 84.471 96.968 89.633 1.00 31.17 651 ALA B CA 1
ATOM 12632 C C . ALA B 1 651 ? 83.673 95.927 90.404 1.00 31.40 651 ALA B C 1
ATOM 12633 O O . ALA B 1 651 ? 83.899 95.715 91.593 1.00 32.51 651 ALA B O 1
ATOM 12635 N N . ARG B 1 652 ? 82.738 95.274 89.721 1.00 31.15 652 ARG B N 1
ATOM 12636 C CA . ARG B 1 652 ? 81.915 94.260 90.362 1.00 30.98 652 ARG B CA 1
ATOM 12637 C C . ARG B 1 652 ? 82.684 93.002 90.744 1.00 30.26 652 ARG B C 1
ATOM 12638 O O . ARG B 1 652 ? 82.425 92.406 91.788 1.00 29.90 652 ARG B O 1
ATOM 12646 N N . ILE B 1 653 ? 83.636 92.605 89.906 1.00 29.79 653 ILE B N 1
ATOM 12647 C CA . ILE B 1 653 ? 84.394 91.381 90.149 1.00 30.00 653 ILE B CA 1
ATOM 12648 C C . ILE B 1 653 ? 85.669 91.531 90.981 1.00 29.61 653 ILE B C 1
ATOM 12649 O O . ILE B 1 653 ? 86.171 90.550 91.537 1.00 28.61 653 ILE B O 1
ATOM 12654 N N . TRP B 1 654 ? 86.193 92.747 91.078 1.00 30.22 654 TRP B N 1
ATOM 12655 C CA . TRP B 1 654 ? 87.419 92.974 91.839 1.00 31.02 654 TRP B CA 1
ATOM 12656 C C . TRP B 1 654 ? 87.439 92.318 93.226 1.00 30.55 654 TRP B C 1
ATOM 12657 O O . TRP B 1 654 ? 88.378 91.591 93.561 1.00 31.70 654 TRP B O 1
ATOM 12668 N N . PRO B 1 655 ? 86.413 92.573 94.055 1.00 30.15 655 PRO B N 1
ATOM 12669 C CA . PRO B 1 655 ? 86.368 91.980 95.395 1.00 30.08 655 PRO B CA 1
ATOM 12670 C C . PRO B 1 655 ? 86.587 90.464 95.405 1.00 30.16 655 PRO B C 1
ATOM 12671 O O . PRO B 1 655 ? 87.320 89.937 96.247 1.00 28.33 655 PRO B O 1
ATOM 12675 N N . ALA B 1 656 ? 85.950 89.768 94.467 1.00 29.51 656 ALA B N 1
ATOM 12676 C CA . ALA B 1 656 ? 86.076 88.318 94.382 1.00 29.26 656 ALA B CA 1
ATOM 12677 C C . ALA B 1 656 ? 87.493 87.907 94.002 1.00 29.78 656 ALA B C 1
ATOM 12678 O O . ALA B 1 656 ? 88.007 86.898 94.491 1.00 30.96 656 ALA B O 1
ATOM 12680 N N . VAL B 1 657 ? 88.117 88.687 93.123 1.00 30.22 657 VAL B N 1
ATOM 12681 C CA . VAL B 1 657 ? 89.481 88.418 92.681 1.00 29.08 657 VAL B CA 1
ATOM 12682 C C . VAL B 1 657 ? 90.450 88.640 93.842 1.00 30.15 657 VAL B C 1
ATOM 12683 O O . VAL B 1 657 ? 91.331 87.819 94.097 1.00 28.49 657 VAL B O 1
ATOM 12687 N N . LYS B 1 658 ? 90.276 89.757 94.541 1.00 31.37 658 LYS B N 1
ATOM 12688 C CA . LYS B 1 658 ? 91.127 90.095 95.679 1.00 31.87 658 LYS B CA 1
ATOM 12689 C C . LYS B 1 658 ? 90.986 89.036 96.775 1.00 32.28 658 LYS B C 1
ATOM 12690 O O . LYS B 1 658 ? 91.975 88.571 97.345 1.00 31.17 658 LYS B O 1
ATOM 12696 N N . HIS B 1 659 ? 89.745 88.650 97.053 1.00 33.49 659 HIS B N 1
ATOM 12697 C CA . HIS B 1 659 ? 89.456 87.650 98.072 1.00 34.05 659 HIS B CA 1
ATOM 12698 C C . HIS B 1 659 ? 90.248 86.357 97.864 1.00 33.79 659 HIS B C 1
ATOM 12699 O O . HIS B 1 659 ? 91.025 85.951 98.732 1.00 32.40 659 HIS B O 1
ATOM 12706 N N . THR B 1 660 ? 90.060 85.713 96.714 1.00 32.15 660 THR B N 1
ATOM 12707 C CA . THR B 1 660 ? 90.753 84.456 96.443 1.00 31.51 660 THR B CA 1
ATOM 12708 C C . THR B 1 660 ? 92.278 84.598 96.444 1.00 31.89 660 THR B C 1
ATOM 12709 O O . THR B 1 660 ? 92.990 83.740 96.968 1.00 31.94 660 THR B O 1
ATOM 12713 N N . LEU B 1 661 ? 92.777 85.685 95.866 1.00 32.55 661 LEU B N 1
ATOM 12714 C CA . LEU B 1 661 ? 94.213 85.920 95.812 1.00 33.24 661 LEU B CA 1
ATOM 12715 C C . LEU B 1 661 ? 94.774 86.050 97.231 1.00 34.05 661 LEU B C 1
ATOM 12716 O O . LEU B 1 661 ? 95.857 85.542 97.534 1.00 31.93 661 LEU B O 1
ATOM 12721 N N . THR B 1 662 ? 94.026 86.723 98.099 1.00 34.28 662 THR B N 1
ATOM 12722 C CA . THR B 1 662 ? 94.444 86.905 99.485 1.00 35.67 662 THR B CA 1
ATOM 12723 C C . THR B 1 662 ? 94.679 85.556 100.165 1.00 35.87 662 THR B C 1
ATOM 12724 O O . THR B 1 662 ? 95.652 85.382 100.898 1.00 35.20 662 THR B O 1
ATOM 12728 N N . HIS B 1 663 ? 93.789 84.601 99.917 1.00 36.04 663 HIS B N 1
ATOM 12729 C CA . HIS B 1 663 ? 93.922 83.280 100.522 1.00 36.19 663 HIS B CA 1
ATOM 12730 C C . HIS B 1 663 ? 95.003 82.411 99.893 1.00 36.30 663 HIS B C 1
ATOM 12731 O O . HIS B 1 663 ? 95.611 81.589 100.581 1.00 36.84 663 HIS B O 1
ATOM 12738 N N . TYR B 1 664 ? 95.251 82.573 98.595 1.00 35.60 664 TYR B N 1
ATOM 12739 C CA . TYR B 1 664 ? 96.305 81.787 97.966 1.00 35.04 664 TYR B CA 1
ATOM 12740 C C . TYR B 1 664 ? 97.645 82.192 98.576 1.00 35.46 664 TYR B C 1
ATOM 12741 O O . TYR B 1 664 ? 98.537 81.362 98.748 1.00 33.54 664 TYR B O 1
ATOM 12750 N N . LEU B 1 665 ? 97.772 83.473 98.912 1.00 35.72 665 LEU B N 1
ATOM 12751 C CA . LEU B 1 665 ? 99.001 83.992 99.507 1.00 37.18 665 LEU B CA 1
ATOM 12752 C C . LEU B 1 665 ? 99.274 83.353 100.869 1.00 37.53 665 LEU B C 1
ATOM 12753 O O . LEU B 1 665 ? 100.428 83.149 101.244 1.00 38.02 665 LEU B O 1
ATOM 12758 N N . GLU B 1 666 ? 98.208 83.036 101.599 1.00 39.27 666 GLU B N 1
ATOM 12759 C CA . GLU B 1 666 ? 98.325 82.416 102.918 1.00 40.34 666 GLU B CA 1
ATOM 12760 C C . GLU B 1 666 ? 98.924 81.017 102.819 1.00 41.35 666 GLU B C 1
ATOM 12761 O O . GLU B 1 666 ? 99.342 80.437 103.824 1.00 40.66 666 GLU B O 1
ATOM 12767 N N . HIS B 1 667 ? 98.963 80.480 101.602 1.00 41.51 667 HIS B N 1
ATOM 12768 C CA . HIS B 1 667 ? 99.504 79.146 101.369 1.00 40.58 667 HIS B CA 1
ATOM 12769 C C . HIS B 1 667 ? 100.979 79.160 100.979 1.00 41.20 667 HIS B C 1
ATOM 12770 O O . HIS B 1 667 ? 101.535 78.141 100.562 1.00 40.55 667 HIS B O 1
ATOM 12777 N N . ILE B 1 668 ? 101.606 80.324 101.110 1.00 41.67 668 ILE B N 1
ATOM 12778 C CA . ILE B 1 668 ? 103.028 80.464 100.816 1.00 42.70 668 ILE B CA 1
ATOM 12779 C C . ILE B 1 668 ? 103.732 80.326 102.164 1.00 43.19 668 ILE B C 1
ATOM 12780 O O . ILE B 1 668 ? 103.642 81.212 103.010 1.00 43.63 668 ILE B O 1
ATOM 12785 N N . ASP B 1 669 ? 104.419 79.206 102.362 1.00 44.38 669 ASP B N 1
ATOM 12786 C CA . ASP B 1 669 ? 105.110 78.942 103.620 1.00 46.04 669 ASP B CA 1
ATOM 12787 C C . ASP B 1 669 ? 106.368 79.789 103.839 1.00 47.30 669 ASP B C 1
ATOM 12788 O O . ASP B 1 669 ? 106.634 80.739 103.099 1.00 46.32 669 ASP B O 1
ATOM 12793 N N . ASP B 1 670 ? 107.136 79.433 104.866 1.00 48.67 670 ASP B N 1
ATOM 12794 C CA . ASP B 1 670 ? 108.356 80.157 105.208 1.00 50.93 670 ASP B CA 1
ATOM 12795 C C . ASP B 1 670 ? 109.389 80.199 104.090 1.00 50.97 670 ASP B C 1
ATOM 12796 O O . ASP B 1 670 ? 110.189 81.131 104.019 1.00 52.02 670 ASP B O 1
ATOM 12801 N N . SER B 1 671 ? 109.378 79.193 103.220 1.00 50.27 671 SER B N 1
ATOM 12802 C CA . SER B 1 671 ? 110.332 79.144 102.118 1.00 49.30 671 SER B CA 1
ATOM 12803 C C . SER B 1 671 ? 110.025 80.215 101.077 1.00 48.42 671 SER B C 1
ATOM 12804 O O . SER B 1 671 ? 110.806 80.434 100.152 1.00 49.32 671 SER B O 1
ATOM 12807 N N . GLY B 1 672 ? 108.884 80.880 101.232 1.00 47.24 672 GLY B N 1
ATOM 12808 C CA . GLY B 1 672 ? 108.501 81.922 100.295 1.00 45.99 672 GLY B CA 1
ATOM 12809 C C . GLY B 1 672 ? 107.891 81.386 99.012 1.00 45.26 672 GLY B C 1
ATOM 12810 O O . GLY B 1 672 ? 107.718 82.127 98.042 1.00 43.97 672 GLY B O 1
ATOM 12811 N N . LEU B 1 673 ? 107.561 80.098 99.006 1.00 44.43 673 LEU B N 1
ATOM 12812 C CA . LEU B 1 673 ? 106.969 79.461 97.834 1.00 43.63 673 LEU B CA 1
ATOM 12813 C C . LEU B 1 673 ? 105.588 78.890 98.140 1.00 43.36 673 LEU B C 1
ATOM 12814 O O . LEU B 1 673 ? 105.290 78.526 99.281 1.00 42.18 673 LEU B O 1
ATOM 12819 N N . LEU B 1 674 ? 104.750 78.817 97.110 1.00 43.27 674 LEU B N 1
ATOM 12820 C CA . LEU B 1 674 ? 103.398 78.284 97.239 1.00 41.61 674 LEU B CA 1
ATOM 12821 C C . LEU B 1 674 ? 103.474 76.786 97.518 1.00 41.96 674 LEU B C 1
ATOM 12822 O O . LEU B 1 674 ? 103.889 76.003 96.662 1.00 40.04 674 LEU B O 1
ATOM 12827 N N . ASN B 1 675 ? 103.078 76.397 98.724 1.00 43.60 675 ASN B N 1
ATOM 12828 C CA . ASN B 1 675 ? 103.105 74.997 99.134 1.00 44.95 675 ASN B CA 1
ATOM 12829 C C . ASN B 1 675 ? 101.681 74.586 99.488 1.00 45.02 675 ASN B C 1
ATOM 12830 O O . ASN B 1 675 ? 101.136 75.022 100.501 1.00 44.60 675 ASN B O 1
ATOM 12835 N N . MET B 1 676 ? 101.078 73.748 98.650 1.00 45.59 676 MET B N 1
ATOM 12836 C CA . MET B 1 676 ? 99.704 73.318 98.884 1.00 46.54 676 MET B CA 1
ATOM 12837 C C . MET B 1 676 ? 99.454 71.834 98.701 1.00 46.75 676 MET B C 1
ATOM 12838 O O . MET B 1 676 ? 100.160 71.147 97.959 1.00 46.19 676 MET B O 1
ATOM 12843 N N . ALA B 1 677 ? 98.414 71.360 99.376 1.00 46.58 677 ALA B N 1
ATOM 12844 C CA . ALA B 1 677 ? 97.999 69.971 99.294 1.00 46.47 677 ALA B CA 1
ATOM 12845 C C . ALA B 1 677 ? 96.664 69.996 98.565 1.00 45.37 677 ALA B C 1
ATOM 12846 O O . ALA B 1 677 ? 95.647 70.384 99.136 1.00 46.52 677 ALA B O 1
ATOM 12848 N N . GLY B 1 678 ? 96.679 69.604 97.296 1.00 43.74 678 GLY B N 1
ATOM 12849 C CA . GLY B 1 678 ? 95.465 69.596 96.501 1.00 41.07 678 GLY B CA 1
ATOM 12850 C C . GLY B 1 678 ? 95.762 69.162 95.080 1.00 39.33 678 GLY B C 1
ATOM 12851 O O . GLY B 1 678 ? 96.874 68.729 94.785 1.00 40.68 678 GLY B O 1
ATOM 12852 N N . TRP B 1 679 ? 94.780 69.280 94.193 1.00 36.86 679 TRP B N 1
ATOM 12853 C CA . TRP B 1 679 ? 94.966 68.886 92.800 1.00 34.47 679 TRP B CA 1
ATOM 12854 C C . TRP B 1 679 ? 95.786 69.964 92.086 1.00 33.87 679 TRP B C 1
ATOM 12855 O O . TRP B 1 679 ? 95.235 70.885 91.487 1.00 34.71 679 TRP B O 1
ATOM 12866 N N . ASN B 1 680 ? 97.107 69.832 92.162 1.00 32.81 680 ASN B N 1
ATOM 12867 C CA . ASN B 1 680 ? 98.047 70.782 91.564 1.00 32.35 680 ASN B CA 1
ATOM 12868 C C . ASN B 1 680 ? 98.310 70.446 90.099 1.00 31.56 680 ASN B C 1
ATOM 12869 O O . ASN B 1 680 ? 99.448 70.190 89.699 1.00 29.38 680 ASN B O 1
ATOM 12874 N N . LEU B 1 681 ? 97.249 70.485 89.300 1.00 31.18 681 LEU B N 1
ATOM 12875 C CA . LEU B 1 681 ? 97.318 70.144 87.884 1.00 29.60 681 LEU B CA 1
ATOM 12876 C C . LEU B 1 681 ? 97.555 71.273 86.885 1.00 29.37 681 LEU B C 1
ATOM 12877 O O . LEU B 1 681 ? 97.219 72.434 87.130 1.00 30.12 681 LEU B O 1
ATOM 12882 N N . LEU B 1 682 ? 98.136 70.899 85.748 1.00 28.02 682 LEU B N 1
ATOM 12883 C CA . LEU B 1 682 ? 98.363 71.814 84.638 1.00 27.41 682 LEU B CA 1
ATOM 12884 C C . LEU B 1 682 ? 98.103 71.089 83.320 1.00 27.15 682 LEU B C 1
ATOM 12885 O O . LEU B 1 682 ? 97.240 71.497 82.550 1.00 27.93 682 LEU B O 1
ATOM 12890 N N . ASP B 1 683 ? 98.838 70.006 83.070 1.00 26.95 683 ASP B N 1
ATOM 12891 C CA . ASP B 1 683 ? 98.697 69.258 81.819 1.00 27.70 683 ASP B CA 1
ATOM 12892 C C . ASP B 1 683 ? 98.591 67.742 82.015 1.00 27.98 683 ASP B C 1
ATOM 12893 O O . ASP B 1 683 ? 99.036 67.199 83.032 1.00 27.62 683 ASP B O 1
ATOM 12898 N N . TRP B 1 684 ? 97.999 67.062 81.034 1.00 27.84 684 TRP B N 1
ATOM 12899 C CA . TRP B 1 684 ? 97.858 65.608 81.089 1.00 29.43 684 TRP B CA 1
ATOM 12900 C C . TRP B 1 684 ? 99.134 64.979 80.541 1.00 28.93 684 TRP B C 1
ATOM 12901 O O . TRP B 1 684 ? 99.160 64.450 79.429 1.00 29.43 684 TRP B O 1
ATOM 12912 N N . ALA B 1 685 ? 100.199 65.055 81.331 1.00 29.54 685 ALA B N 1
ATOM 12913 C CA . ALA B 1 685 ? 101.492 64.504 80.943 1.00 29.85 685 ALA B CA 1
ATOM 12914 C C . ALA B 1 685 ? 102.259 64.116 82.207 1.00 30.58 685 ALA B C 1
ATOM 12915 O O . ALA B 1 685 ? 101.888 64.523 83.308 1.00 30.03 685 ALA B O 1
ATOM 12917 N N . PRO B 1 686 ? 103.339 63.327 82.062 1.00 31.61 686 PRO B N 1
ATOM 12918 C CA . PRO B 1 686 ? 104.179 62.860 83.174 1.00 33.32 686 PRO B CA 1
ATOM 12919 C C . PRO B 1 686 ? 104.910 63.941 83.973 1.00 32.59 686 PRO B C 1
ATOM 12920 O O . PRO B 1 686 ? 105.993 63.696 84.504 1.00 32.14 686 PRO B O 1
ATOM 12924 N N . ILE B 1 687 ? 104.327 65.130 84.057 1.00 32.35 687 ILE B N 1
ATOM 12925 C CA . ILE B 1 687 ? 104.933 66.220 84.817 1.00 32.46 687 ILE B CA 1
ATOM 12926 C C . ILE B 1 687 ? 104.987 65.807 86.288 1.00 33.54 687 ILE B C 1
ATOM 12927 O O . ILE B 1 687 ? 104.078 65.134 86.779 1.00 32.32 687 ILE B O 1
ATOM 12932 N N . ASP B 1 688 ? 106.048 66.193 86.994 1.00 33.77 688 ASP B N 1
ATOM 12933 C CA . ASP B 1 688 ? 106.133 65.855 88.413 1.00 35.38 688 ASP B CA 1
ATOM 12934 C C . ASP B 1 688 ? 105.294 66.915 89.115 1.00 35.51 688 ASP B C 1
ATOM 12935 O O . ASP B 1 688 ? 105.811 67.932 89.576 1.00 36.95 688 ASP B O 1
ATOM 12940 N N . GLN B 1 689 ? 103.989 66.675 89.170 1.00 34.54 689 GLN B N 1
ATOM 12941 C CA . GLN B 1 689 ? 103.054 67.608 89.781 1.00 35.05 689 GLN B CA 1
ATOM 12942 C C . GLN B 1 689 ? 102.274 66.951 90.916 1.00 36.38 689 GLN B C 1
ATOM 12943 O O . GLN B 1 689 ? 101.054 66.803 90.844 1.00 35.80 689 GLN B O 1
ATOM 12949 N N . PRO B 1 690 ? 102.978 66.557 91.992 1.00 38.18 690 PRO B N 1
ATOM 12950 C CA . PRO B 1 690 ? 102.341 65.912 93.145 1.00 39.22 690 PRO B CA 1
ATOM 12951 C C . PRO B 1 690 ? 101.214 66.758 93.719 1.00 39.69 690 PRO B C 1
ATOM 12952 O O . PRO B 1 690 ? 101.254 67.989 93.652 1.00 39.34 690 PRO B O 1
ATOM 12956 N N . ASN B 1 691 ? 100.211 66.096 94.288 1.00 40.29 691 ASN B N 1
ATOM 12957 C CA . ASN B 1 691 ? 99.076 66.801 94.863 1.00 42.98 691 ASN B CA 1
ATOM 12958 C C . ASN B 1 691 ? 99.379 67.336 96.257 1.00 43.82 691 ASN B C 1
ATOM 12959 O O . ASN B 1 691 ? 98.480 67.735 96.996 1.00 43.78 691 ASN B O 1
ATOM 12964 N N . GLU B 1 692 ? 100.661 67.339 96.601 1.00 45.78 692 GLU B N 1
ATOM 12965 C CA . GLU B 1 692 ? 101.132 67.845 97.882 1.00 47.83 692 GLU B CA 1
ATOM 12966 C C . GLU B 1 692 ? 102.554 68.352 97.703 1.00 47.21 692 GLU B C 1
ATOM 12967 O O . GLU B 1 692 ? 103.431 67.621 97.245 1.00 48.37 692 GLU B O 1
ATOM 12973 N N . GLY B 1 693 ? 102.776 69.613 98.052 1.00 46.19 693 GLY B N 1
ATOM 12974 C CA . GLY B 1 693 ? 104.103 70.175 97.916 1.00 43.97 693 GLY B CA 1
ATOM 12975 C C . GLY B 1 693 ? 104.158 71.469 97.131 1.00 42.42 693 GLY B C 1
ATOM 12976 O O . GLY B 1 693 ? 103.152 72.162 96.959 1.00 41.69 693 GLY B O 1
ATOM 12977 N N . ILE B 1 694 ? 105.354 71.785 96.650 1.00 41.10 694 ILE B N 1
ATOM 12978 C CA . ILE B 1 694 ? 105.600 73.002 95.891 1.00 39.92 694 ILE B CA 1
ATOM 12979 C C . ILE B 1 694 ? 105.678 72.706 94.396 1.00 39.70 694 ILE B C 1
ATOM 12980 O O . ILE B 1 694 ? 106.693 72.203 93.910 1.00 39.97 694 ILE B O 1
ATOM 12985 N N . VAL B 1 695 ? 104.602 73.009 93.674 1.00 38.07 695 VAL B N 1
ATOM 12986 C CA . VAL B 1 695 ? 104.564 72.780 92.231 1.00 37.35 695 VAL B CA 1
ATOM 12987 C C . VAL B 1 695 ? 104.954 74.068 91.515 1.00 35.67 695 VAL B C 1
ATOM 12988 O O . VAL B 1 695 ? 104.322 75.110 91.696 1.00 36.44 695 VAL B O 1
ATOM 12992 N N . THR B 1 696 ? 105.993 73.981 90.695 1.00 34.24 696 THR B N 1
ATOM 12993 C CA . THR B 1 696 ? 106.519 75.132 89.977 1.00 33.17 696 THR B CA 1
ATOM 12994 C C . THR B 1 696 ? 105.559 75.856 89.031 1.00 32.42 696 THR B C 1
ATOM 12995 O O . THR B 1 696 ? 105.488 77.088 89.051 1.00 30.81 696 THR B O 1
ATOM 12999 N N . HIS B 1 697 ? 104.813 75.112 88.216 1.00 30.43 697 HIS B N 1
ATOM 13000 C CA . HIS B 1 697 ? 103.907 75.760 87.272 1.00 30.55 697 HIS B CA 1
ATOM 13001 C C . HIS B 1 697 ? 102.859 76.663 87.921 1.00 30.05 697 HIS B C 1
ATOM 13002 O O . HIS B 1 697 ? 102.613 77.766 87.430 1.00 31.56 697 HIS B O 1
ATOM 13009 N N . GLN B 1 698 ? 102.256 76.229 89.024 1.00 30.55 698 GLN B N 1
ATOM 13010 C CA . GLN B 1 698 ? 101.253 77.062 89.679 1.00 30.67 698 GLN B CA 1
ATOM 13011 C C . GLN B 1 698 ? 101.885 78.180 90.509 1.00 31.43 698 GLN B C 1
ATOM 13012 O O . GLN B 1 698 ? 101.230 79.172 90.832 1.00 30.52 698 GLN B O 1
ATOM 13018 N N . ASN B 1 699 ? 103.159 78.021 90.852 1.00 31.14 699 ASN B N 1
ATOM 13019 C CA . ASN B 1 699 ? 103.863 79.057 91.601 1.00 32.07 699 ASN B CA 1
ATOM 13020 C C . ASN B 1 699 ? 104.114 80.188 90.613 1.00 31.84 699 ASN B C 1
ATOM 13021 O O . ASN B 1 699 ? 103.995 81.367 90.944 1.00 31.95 699 ASN B O 1
ATOM 13026 N N . LEU B 1 700 ? 104.449 79.804 89.385 1.00 31.41 700 LEU B N 1
ATOM 13027 C CA . LEU B 1 700 ? 104.710 80.757 88.317 1.00 31.27 700 LEU B CA 1
ATOM 13028 C C . LEU B 1 700 ? 103.420 81.487 87.940 1.00 31.57 700 LEU B C 1
ATOM 13029 O O . LEU B 1 700 ? 103.411 82.709 87.783 1.00 31.01 700 LEU B O 1
ATOM 13034 N N . PHE B 1 701 ? 102.328 80.738 87.803 1.00 29.34 701 PHE B N 1
ATOM 13035 C CA . PHE B 1 701 ? 101.051 81.343 87.449 1.00 29.82 701 PHE B CA 1
ATOM 13036 C C . PHE B 1 701 ? 100.497 82.220 88.561 1.00 27.99 701 PHE B C 1
ATOM 13037 O O . PHE B 1 701 ? 99.723 83.135 88.301 1.00 28.22 701 PHE B O 1
ATOM 13045 N N . LEU B 1 702 ? 100.883 81.945 89.802 1.00 28.57 702 LEU B N 1
ATOM 13046 C CA . LEU B 1 702 ? 100.414 82.767 90.911 1.00 28.78 702 LEU B CA 1
ATOM 13047 C C . LEU B 1 702 ? 101.057 84.148 90.797 1.00 28.87 702 LEU B C 1
ATOM 13048 O O . LEU B 1 702 ? 100.441 85.165 91.115 1.00 30.11 702 LEU B O 1
ATOM 13053 N N . VAL B 1 703 ? 102.303 84.174 90.341 1.00 29.56 703 VAL B N 1
ATOM 13054 C CA . VAL B 1 703 ? 103.018 85.431 90.168 1.00 31.17 703 VAL B CA 1
ATOM 13055 C C . VAL B 1 703 ? 102.282 86.276 89.132 1.00 32.19 703 VAL B C 1
ATOM 13056 O O . VAL B 1 703 ? 101.989 87.451 89.362 1.00 33.09 703 VAL B O 1
ATOM 13060 N N . LYS B 1 704 ? 101.972 85.664 87.994 1.00 31.97 704 LYS B N 1
ATOM 13061 C CA . LYS B 1 704 ? 101.280 86.370 86.922 1.00 33.09 704 LYS B CA 1
ATOM 13062 C C . LYS B 1 704 ? 99.851 86.735 87.318 1.00 32.44 704 LYS B C 1
ATOM 13063 O O . LYS B 1 704 ? 99.328 87.766 86.891 1.00 32.80 704 LYS B O 1
ATOM 13069 N N . ALA B 1 705 ? 99.223 85.890 88.133 1.00 31.83 705 ALA B N 1
ATOM 13070 C CA . ALA B 1 705 ? 97.858 86.146 88.592 1.00 30.85 705 ALA B CA 1
ATOM 13071 C C . ALA B 1 705 ? 97.837 87.410 89.444 1.00 30.81 705 ALA B C 1
ATOM 13072 O O . ALA B 1 705 ? 96.999 88.298 89.255 1.00 30.16 705 ALA B O 1
ATOM 13074 N N . LEU B 1 706 ? 98.766 87.477 90.389 1.00 29.98 706 LEU B N 1
ATOM 13075 C CA . LEU B 1 706 ? 98.882 88.626 91.276 1.00 30.16 706 LEU B CA 1
ATOM 13076 C C . LEU B 1 706 ? 99.054 89.916 90.477 1.00 30.63 706 LEU B C 1
ATOM 13077 O O . LEU B 1 706 ? 98.527 90.960 90.847 1.00 31.17 706 LEU B O 1
ATOM 13082 N N . ARG B 1 707 ? 99.790 89.835 89.375 1.00 32.72 707 ARG B N 1
ATOM 13083 C CA . ARG B 1 707 ? 100.030 91.003 88.536 1.00 34.29 707 ARG B CA 1
ATOM 13084 C C . ARG B 1 707 ? 98.863 91.332 87.611 1.00 34.10 707 ARG B C 1
ATOM 13085 O O . ARG B 1 707 ? 98.538 92.504 87.409 1.00 33.15 707 ARG B O 1
ATOM 13093 N N . ASP B 1 708 ? 98.226 90.309 87.052 1.00 33.89 708 ASP B N 1
ATOM 13094 C CA . ASP B 1 708 ? 97.092 90.553 86.172 1.00 34.34 708 ASP B CA 1
ATOM 13095 C C . ASP B 1 708 ? 95.946 91.189 86.951 1.00 33.67 708 ASP B C 1
ATOM 13096 O O . ASP B 1 708 ? 95.129 91.908 86.381 1.00 33.13 708 ASP B O 1
ATOM 13101 N N . SER B 1 709 ? 95.887 90.928 88.254 1.00 35.03 709 SER B N 1
ATOM 13102 C CA . SER B 1 709 ? 94.829 91.494 89.086 1.00 36.21 709 SER B CA 1
ATOM 13103 C C . SER B 1 709 ? 94.876 93.018 89.037 1.00 36.11 709 SER B C 1
ATOM 13104 O O . SER B 1 709 ? 93.869 93.687 89.264 1.00 37.08 709 SER B O 1
ATOM 13107 N N . ARG B 1 710 ? 96.053 93.559 88.740 1.00 36.90 710 ARG B N 1
ATOM 13108 C CA . ARG B 1 710 ? 96.245 95.004 88.649 1.00 37.97 710 ARG B CA 1
ATOM 13109 C C . ARG B 1 710 ? 95.237 95.634 87.691 1.00 38.22 710 ARG B C 1
ATOM 13110 O O . ARG B 1 710 ? 94.595 96.635 88.013 1.00 37.29 710 ARG B O 1
ATOM 13118 N N . ALA B 1 711 ? 95.112 95.039 86.508 1.00 38.18 711 ALA B N 1
ATOM 13119 C CA . ALA B 1 711 ? 94.199 95.532 85.484 1.00 36.95 711 ALA B CA 1
ATOM 13120 C C . ALA B 1 711 ? 92.759 95.630 85.979 1.00 36.73 711 ALA B C 1
ATOM 13121 O O . ALA B 1 711 ? 92.056 96.591 85.662 1.00 36.34 711 ALA B O 1
ATOM 13123 N N . LEU B 1 712 ? 92.321 94.637 86.752 1.00 35.46 712 LEU B N 1
ATOM 13124 C CA . LEU B 1 712 ? 90.959 94.633 87.283 1.00 35.38 712 LEU B CA 1
ATOM 13125 C C . LEU B 1 712 ? 90.769 95.716 88.334 1.00 36.03 712 LEU B C 1
ATOM 13126 O O . LEU B 1 712 ? 89.770 96.433 88.320 1.00 36.41 712 LEU B O 1
ATOM 13131 N N . ALA B 1 713 ? 91.721 95.823 89.255 1.00 35.37 713 ALA B N 1
ATOM 13132 C CA . ALA B 1 713 ? 91.638 96.834 90.302 1.00 36.27 713 ALA B CA 1
ATOM 13133 C C . ALA B 1 713 ? 91.682 98.213 89.649 1.00 35.93 713 ALA B C 1
ATOM 13134 O O . ALA B 1 713 ? 90.912 99.105 90.001 1.00 35.75 713 ALA B O 1
ATOM 13136 N N . ALA B 1 714 ? 92.582 98.374 88.686 1.00 36.90 714 ALA B N 1
ATOM 13137 C CA . ALA B 1 714 ? 92.722 99.640 87.977 1.00 38.96 714 ALA B CA 1
ATOM 13138 C C . ALA B 1 714 ? 91.414 100.006 87.282 1.00 39.40 714 ALA B C 1
ATOM 13139 O O . ALA B 1 714 ? 90.876 101.093 87.487 1.00 39.14 714 ALA B O 1
ATOM 13141 N N . ALA B 1 715 ? 90.907 99.090 86.459 1.00 39.83 715 ALA B N 1
ATOM 13142 C CA . ALA B 1 715 ? 89.658 99.315 85.740 1.00 40.02 715 ALA B CA 1
ATOM 13143 C C . ALA B 1 715 ? 88.519 99.517 86.733 1.00 40.38 715 ALA B C 1
ATOM 13144 O O . ALA B 1 715 ? 87.509 100.144 86.415 1.00 40.05 715 ALA B O 1
ATOM 13146 N N . ALA B 1 716 ? 88.689 98.978 87.936 1.00 40.22 716 ALA B N 1
ATOM 13147 C CA . ALA B 1 716 ? 87.678 99.105 88.977 1.00 42.03 716 ALA B CA 1
ATOM 13148 C C . ALA B 1 716 ? 87.774 100.478 89.630 1.00 42.51 716 ALA B C 1
ATOM 13149 O O . ALA B 1 716 ? 86.842 100.922 90.295 1.00 42.77 716 ALA B O 1
ATOM 13151 N N . GLY B 1 717 ? 88.908 101.143 89.434 1.00 44.22 717 GLY B N 1
ATOM 13152 C CA . GLY B 1 717 ? 89.107 102.460 90.014 1.00 45.87 717 GLY B CA 1
ATOM 13153 C C . GLY B 1 717 ? 89.698 102.402 91.412 1.00 47.43 717 GLY B C 1
ATOM 13154 O O . GLY B 1 717 ? 89.441 103.276 92.240 1.00 47.76 717 GLY B O 1
ATOM 13155 N N . ALA B 1 718 ? 90.492 101.368 91.674 1.00 48.14 718 ALA B N 1
ATOM 13156 C CA . ALA B 1 718 ? 91.129 101.190 92.977 1.00 49.80 718 ALA B CA 1
ATOM 13157 C C . ALA B 1 718 ? 92.470 100.488 92.794 1.00 50.59 718 ALA B C 1
ATOM 13158 O O . ALA B 1 718 ? 92.798 99.543 93.514 1.00 50.76 718 ALA B O 1
ATOM 13160 N N . THR B 1 719 ? 93.244 100.969 91.827 1.00 51.58 719 THR B N 1
ATOM 13161 C CA . THR B 1 719 ? 94.546 100.395 91.508 1.00 53.01 719 THR B CA 1
ATOM 13162 C C . THR B 1 719 ? 95.460 100.183 92.714 1.00 53.55 719 THR B C 1
ATOM 13163 O O . THR B 1 719 ? 96.324 99.302 92.691 1.00 53.60 719 THR B O 1
ATOM 13167 N N . GLU B 1 720 ? 95.273 100.977 93.764 1.00 53.74 720 GLU B N 1
ATOM 13168 C CA . GLU B 1 720 ? 96.110 100.853 94.955 1.00 54.38 720 GLU B CA 1
ATOM 13169 C C . GLU B 1 720 ? 95.897 99.529 95.685 1.00 53.66 720 GLU B C 1
ATOM 13170 O O . GLU B 1 720 ? 96.833 98.970 96.260 1.00 53.17 720 GLU B O 1
ATOM 13176 N N . GLU B 1 721 ? 94.663 99.032 95.655 1.00 52.63 721 GLU B N 1
ATOM 13177 C CA . GLU B 1 721 ? 94.317 97.778 96.320 1.00 51.33 721 GLU B CA 1
ATOM 13178 C C . GLU B 1 721 ? 95.067 96.570 95.761 1.00 50.27 721 GLU B C 1
ATOM 13179 O O . GLU B 1 721 ? 94.883 95.446 96.232 1.00 50.95 721 GLU B O 1
ATOM 13185 N N . ALA B 1 722 ? 95.915 96.801 94.763 1.00 48.17 722 ALA B N 1
ATOM 13186 C CA . ALA B 1 722 ? 96.675 95.719 94.152 1.00 46.58 722 ALA B CA 1
ATOM 13187 C C . ALA B 1 722 ? 98.184 95.901 94.298 1.00 45.39 722 ALA B C 1
ATOM 13188 O O . ALA B 1 722 ? 98.960 95.077 93.816 1.00 43.69 722 ALA B O 1
ATOM 13190 N N . ASP B 1 723 ? 98.601 96.976 94.962 1.00 45.07 723 ASP B N 1
ATOM 13191 C CA . ASP B 1 723 ? 100.027 97.227 95.149 1.00 44.53 723 ASP B CA 1
ATOM 13192 C C . ASP B 1 723 ? 100.666 96.131 95.988 1.00 42.99 723 ASP B C 1
ATOM 13193 O O . ASP B 1 723 ? 101.764 95.664 95.680 1.00 41.85 723 ASP B O 1
ATOM 13198 N N . ALA B 1 724 ? 99.979 95.728 97.052 1.00 40.84 724 ALA B N 1
ATOM 13199 C CA . ALA B 1 724 ? 100.487 94.677 97.924 1.00 40.74 724 ALA B CA 1
ATOM 13200 C C . ALA B 1 724 ? 100.710 93.405 97.107 1.00 40.44 724 ALA B C 1
ATOM 13201 O O . ALA B 1 724 ? 101.726 92.722 97.265 1.00 39.81 724 ALA B O 1
ATOM 13203 N N . PHE B 1 725 ? 99.756 93.093 96.232 1.00 39.38 725 PHE B N 1
ATOM 13204 C CA . PHE B 1 725 ? 99.862 91.912 95.379 1.00 38.85 725 PHE B CA 1
ATOM 13205 C C . PHE B 1 725 ? 101.091 92.051 94.485 1.00 38.22 725 PHE B C 1
ATOM 13206 O O . PHE B 1 725 ? 101.787 91.073 94.215 1.00 37.49 725 PHE B O 1
ATOM 13214 N N . ALA B 1 726 ? 101.355 93.274 94.033 1.00 38.90 726 ALA B N 1
ATOM 13215 C CA . ALA B 1 726 ? 102.505 93.539 93.175 1.00 39.75 726 ALA B CA 1
ATOM 13216 C C . ALA B 1 726 ? 103.798 93.205 93.915 1.00 40.85 726 ALA B C 1
ATOM 13217 O O . ALA B 1 726 ? 104.690 92.552 93.366 1.00 40.46 726 ALA B O 1
ATOM 13219 N N . ALA B 1 727 ? 103.890 93.656 95.164 1.00 41.55 727 ALA B N 1
ATOM 13220 C CA . ALA B 1 727 ? 105.068 93.404 95.988 1.00 41.45 727 ALA B CA 1
ATOM 13221 C C . ALA B 1 727 ? 105.251 91.904 96.173 1.00 41.50 727 ALA B C 1
ATOM 13222 O O . ALA B 1 727 ? 106.348 91.373 96.000 1.00 41.66 727 ALA B O 1
ATOM 13224 N N . ARG B 1 728 ? 104.165 91.228 96.535 1.00 41.71 728 ARG B N 1
ATOM 13225 C CA . ARG B 1 728 ? 104.187 89.783 96.732 1.00 42.21 728 ARG B CA 1
ATOM 13226 C C . ARG B 1 728 ? 104.671 89.079 95.470 1.00 41.19 728 ARG B C 1
ATOM 13227 O O . ARG B 1 728 ? 105.471 88.146 95.534 1.00 41.47 728 ARG B O 1
ATOM 13235 N N . ALA B 1 729 ? 104.180 89.533 94.321 1.00 41.19 729 ALA B N 1
ATOM 13236 C CA . ALA B 1 729 ? 104.571 88.950 93.044 1.00 41.64 729 ALA B CA 1
ATOM 13237 C C . ALA B 1 729 ? 106.087 88.990 92.893 1.00 42.15 729 ALA B C 1
ATOM 13238 O O . ALA B 1 729 ? 106.705 88.012 92.471 1.00 42.18 729 ALA B O 1
ATOM 13240 N N . ASP B 1 730 ? 106.686 90.125 93.240 1.00 42.66 730 ASP B N 1
ATOM 13241 C CA . ASP B 1 730 ? 108.132 90.271 93.136 1.00 44.03 730 ASP B CA 1
ATOM 13242 C C . ASP B 1 730 ? 108.858 89.312 94.074 1.00 42.88 730 ASP B C 1
ATOM 13243 O O . ASP B 1 730 ? 109.776 88.606 93.660 1.00 42.52 730 ASP B O 1
ATOM 13248 N N . LEU B 1 731 ? 108.441 89.286 95.336 1.00 43.74 731 LEU B N 1
ATOM 13249 C CA . LEU B 1 731 ? 109.051 88.401 96.320 1.00 44.14 731 LEU B CA 1
ATOM 13250 C C . LEU B 1 731 ? 108.953 86.942 95.876 1.00 43.51 731 LEU B C 1
ATOM 13251 O O . LEU B 1 731 ? 109.895 86.169 96.056 1.00 42.26 731 LEU B O 1
ATOM 13256 N N . LEU B 1 732 ? 107.816 86.571 95.291 1.00 42.81 732 LEU B N 1
ATOM 13257 C CA . LEU B 1 732 ? 107.613 85.197 94.835 1.00 41.94 732 LEU B CA 1
ATOM 13258 C C . LEU B 1 732 ? 108.472 84.870 93.616 1.00 40.91 732 LEU B C 1
ATOM 13259 O O . LEU B 1 732 ? 109.118 83.825 93.570 1.00 40.59 732 LEU B O 1
ATOM 13264 N N . ALA B 1 733 ? 108.481 85.763 92.631 1.00 41.50 733 ALA B N 1
ATOM 13265 C CA . ALA B 1 733 ? 109.277 85.550 91.427 1.00 42.83 733 ALA B CA 1
ATOM 13266 C C . ALA B 1 733 ? 110.751 85.406 91.804 1.00 43.63 733 ALA B C 1
ATOM 13267 O O . ALA B 1 733 ? 111.465 84.551 91.275 1.00 43.29 733 ALA B O 1
ATOM 13269 N N . GLU B 1 734 ? 111.192 86.250 92.731 1.00 44.65 734 GLU B N 1
ATOM 13270 C CA . GLU B 1 734 ? 112.572 86.240 93.201 1.00 44.85 734 GLU B CA 1
ATOM 13271 C C . GLU B 1 734 ? 112.938 84.894 93.823 1.00 43.67 734 GLU B C 1
ATOM 13272 O O . GLU B 1 734 ? 113.990 84.326 93.523 1.00 42.31 734 GLU B O 1
ATOM 13278 N N . THR B 1 735 ? 112.060 84.392 94.688 1.00 42.53 735 THR B N 1
ATOM 13279 C CA . THR B 1 735 ? 112.269 83.120 95.373 1.00 42.39 735 THR B CA 1
ATOM 13280 C C . THR B 1 735 ? 112.272 81.936 94.409 1.00 41.98 735 THR B C 1
ATOM 13281 O O . THR B 1 735 ? 113.043 80.992 94.576 1.00 41.20 735 THR B O 1
ATOM 13285 N N . ILE B 1 736 ? 111.401 81.985 93.406 1.00 41.43 736 ILE B N 1
ATOM 13286 C CA . ILE B 1 736 ? 111.318 80.914 92.420 1.00 40.18 736 ILE B CA 1
ATOM 13287 C C . ILE B 1 736 ? 112.647 80.772 91.681 1.00 41.18 736 ILE B C 1
ATOM 13288 O O . ILE B 1 736 ? 113.180 79.668 91.544 1.00 41.42 736 ILE B O 1
ATOM 13293 N N . ASN B 1 737 ? 113.184 81.893 91.211 1.00 42.53 737 ASN B N 1
ATOM 13294 C CA . ASN B 1 737 ? 114.448 81.880 90.486 1.00 43.95 737 ASN B CA 1
ATOM 13295 C C . ASN B 1 737 ? 115.607 81.404 91.347 1.00 44.84 737 ASN B C 1
ATOM 13296 O O . ASN B 1 737 ? 116.494 80.693 90.873 1.00 44.58 737 ASN B O 1
ATOM 13301 N N . ALA B 1 738 ? 115.589 81.790 92.617 1.00 45.49 738 ALA B N 1
ATOM 13302 C CA . ALA B 1 738 ? 116.647 81.415 93.543 1.00 45.96 738 ALA B CA 1
ATOM 13303 C C . ALA B 1 738 ? 116.523 79.992 94.082 1.00 46.61 738 ALA B C 1
ATOM 13304 O O . ALA B 1 738 ? 117.509 79.419 94.548 1.00 47.62 738 ALA B O 1
ATOM 13306 N N . VAL B 1 739 ? 115.328 79.413 94.011 1.00 46.45 739 VAL B N 1
ATOM 13307 C CA . VAL B 1 739 ? 115.124 78.066 94.538 1.00 46.32 739 VAL B CA 1
ATOM 13308 C C . VAL B 1 739 ? 114.727 76.984 93.535 1.00 47.04 739 VAL B C 1
ATOM 13309 O O . VAL B 1 739 ? 115.247 75.868 93.589 1.00 45.72 739 VAL B O 1
ATOM 13313 N N . LEU B 1 740 ? 113.810 77.305 92.627 1.00 47.53 740 LEU B N 1
ATOM 13314 C CA . LEU B 1 740 ? 113.333 76.321 91.659 1.00 48.73 740 LEU B CA 1
ATOM 13315 C C . LEU B 1 740 ? 114.133 76.178 90.365 1.00 49.45 740 LEU B C 1
ATOM 13316 O O . LEU B 1 740 ? 113.781 75.367 89.507 1.00 50.42 740 LEU B O 1
ATOM 13321 N N . TRP B 1 741 ? 115.204 76.950 90.220 1.00 49.88 741 TRP B N 1
ATOM 13322 C CA . TRP B 1 741 ? 116.029 76.865 89.020 1.00 50.26 741 TRP B CA 1
ATOM 13323 C C . TRP B 1 741 ? 117.270 76.012 89.261 1.00 51.04 741 TRP B C 1
ATOM 13324 O O . TRP B 1 741 ? 117.950 76.163 90.274 1.00 51.05 741 TRP B O 1
ATOM 13335 N N . ASP B 1 742 ? 117.554 75.111 88.325 1.00 51.66 742 ASP B N 1
ATOM 13336 C CA . ASP B 1 742 ? 118.717 74.234 88.421 1.00 52.73 742 ASP B CA 1
ATOM 13337 C C . ASP B 1 742 ? 119.764 74.687 87.407 1.00 53.94 742 ASP B C 1
ATOM 13338 O O . ASP B 1 742 ? 119.570 74.552 86.199 1.00 53.41 742 ASP B O 1
ATOM 13343 N N . GLU B 1 743 ? 120.870 75.228 87.911 1.00 55.70 743 GLU B N 1
ATOM 13344 C CA . GLU B 1 743 ? 121.953 75.732 87.068 1.00 57.44 743 GLU B CA 1
ATOM 13345 C C . GLU B 1 743 ? 122.553 74.666 86.151 1.00 57.56 743 GLU B C 1
ATOM 13346 O O . GLU B 1 743 ? 122.886 74.945 84.999 1.00 57.86 743 GLU B O 1
ATOM 13357 N N . GLU B 1 744 ? 122.693 73.448 86.666 1.00 57.80 744 GLU B N 1
ATOM 13358 C CA . GLU B 1 744 ? 123.261 72.345 85.897 1.00 58.07 744 GLU B CA 1
ATOM 13359 C C . GLU B 1 744 ? 122.435 72.043 84.645 1.00 58.03 744 GLU B C 1
ATOM 13360 O O . GLU B 1 744 ? 122.982 71.879 83.553 1.00 57.88 744 GLU B O 1
ATOM 13371 N N . LYS B 1 745 ? 121.118 71.966 84.812 1.00 57.53 745 LYS B N 1
ATOM 13372 C CA . LYS B 1 745 ? 120.208 71.683 83.703 1.00 57.25 745 LYS B CA 1
ATOM 13373 C C . LYS B 1 745 ? 119.807 72.945 82.945 1.00 55.92 745 LYS B C 1
ATOM 13374 O O . LYS B 1 745 ? 119.369 72.875 81.796 1.00 55.02 745 LYS B O 1
ATOM 13380 N N . ARG B 1 746 ? 119.964 74.096 83.592 1.00 54.56 746 ARG B N 1
ATOM 13381 C CA . ARG B 1 746 ? 119.595 75.372 82.993 1.00 53.67 746 ARG B CA 1
ATOM 13382 C C . ARG B 1 746 ? 118.105 75.352 82.660 1.00 51.95 746 ARG B C 1
ATOM 13383 O O . ARG B 1 746 ? 117.701 75.575 81.519 1.00 51.00 746 ARG B O 1
ATOM 13391 N N . ALA B 1 747 ? 117.297 75.078 83.678 1.00 50.33 747 ALA B N 1
ATOM 13392 C CA . ALA B 1 747 ? 115.850 75.017 83.533 1.00 48.42 747 ALA B CA 1
ATOM 13393 C C . ALA B 1 747 ? 115.228 74.858 84.912 1.00 47.14 747 ALA B C 1
ATOM 13394 O O . ALA B 1 747 ? 115.878 74.369 85.838 1.00 47.68 747 ALA B O 1
ATOM 13396 N N . TYR B 1 748 ? 113.973 75.277 85.052 1.00 45.07 748 TYR B N 1
ATOM 13397 C CA . TYR B 1 748 ? 113.280 75.158 86.329 1.00 43.00 748 TYR B CA 1
ATOM 13398 C C . TYR B 1 748 ? 112.822 73.721 86.536 1.00 42.26 748 TYR B C 1
ATOM 13399 O O . TYR B 1 748 ? 112.382 73.061 85.591 1.00 41.01 748 TYR B O 1
ATOM 13408 N N . ILE B 1 749 ? 112.930 73.238 87.770 1.00 41.02 749 ILE B N 1
ATOM 13409 C CA . ILE B 1 749 ? 112.508 71.881 88.085 1.00 40.14 749 ILE B CA 1
ATOM 13410 C C . ILE B 1 749 ? 110.991 71.868 88.218 1.00 38.99 749 ILE B C 1
ATOM 13411 O O . ILE B 1 749 ? 110.377 72.900 88.491 1.00 38.77 749 ILE B O 1
ATOM 13416 N N . ASP B 1 750 ? 110.389 70.699 88.026 1.00 39.01 750 ASP B N 1
ATOM 13417 C CA . ASP B 1 750 ? 108.941 70.564 88.115 1.00 38.42 750 ASP B CA 1
ATOM 13418 C C . ASP B 1 750 ? 108.368 70.845 89.495 1.00 38.53 750 ASP B C 1
ATOM 13419 O O . ASP B 1 750 ? 107.276 71.408 89.610 1.00 38.00 750 ASP B O 1
ATOM 13424 N N . CYS B 1 751 ? 109.095 70.465 90.543 1.00 38.09 751 CYS B N 1
ATOM 13425 C CA . CYS B 1 751 ? 108.594 70.673 91.895 1.00 38.48 751 CYS B CA 1
ATOM 13426 C C . CYS B 1 751 ? 109.561 70.260 92.995 1.00 39.05 751 CYS B C 1
ATOM 13427 O O . CYS B 1 751 ? 110.663 69.776 92.742 1.00 39.13 751 CYS B O 1
ATOM 13430 N N . ILE B 1 752 ? 109.102 70.462 94.224 1.00 39.56 752 ILE B N 1
ATOM 13431 C CA . ILE B 1 752 ? 109.818 70.081 95.431 1.00 40.10 752 ILE B CA 1
ATOM 13432 C C . ILE B 1 752 ? 108.744 69.346 96.223 1.00 40.70 752 ILE B C 1
ATOM 13433 O O . ILE B 1 752 ? 107.736 69.939 96.612 1.00 39.31 752 ILE B O 1
ATOM 13438 N N . HIS B 1 753 ? 108.949 68.051 96.434 1.00 41.96 753 HIS B N 1
ATOM 13439 C CA . HIS B 1 753 ? 107.986 67.227 97.153 1.00 44.28 753 HIS B CA 1
ATOM 13440 C C . HIS B 1 753 ? 107.790 67.645 98.604 1.00 46.08 753 HIS B C 1
ATOM 13441 O O . HIS B 1 753 ? 108.555 68.447 99.140 1.00 45.92 753 HIS B O 1
ATOM 13448 N N . ALA B 1 754 ? 106.750 67.101 99.228 1.00 47.47 754 ALA B N 1
ATOM 13449 C CA . ALA B 1 754 ? 106.429 67.418 100.612 1.00 50.48 754 ALA B CA 1
ATOM 13450 C C . ALA B 1 754 ? 107.586 67.121 101.562 1.00 52.21 754 ALA B C 1
ATOM 13451 O O . ALA B 1 754 ? 107.782 67.832 102.547 1.00 52.98 754 ALA B O 1
ATOM 13453 N N . ASP B 1 755 ? 108.349 66.074 101.263 1.00 54.42 755 ASP B N 1
ATOM 13454 C CA . ASP B 1 755 ? 109.481 65.694 102.102 1.00 55.75 755 ASP B CA 1
ATOM 13455 C C . ASP B 1 755 ? 110.694 66.586 101.849 1.00 56.02 755 ASP B C 1
ATOM 13456 O O . ASP B 1 755 ? 111.777 66.346 102.387 1.00 56.76 755 ASP B O 1
ATOM 13461 N N . GLY B 1 756 ? 110.507 67.613 101.025 1.00 55.38 756 GLY B N 1
ATOM 13462 C CA . GLY B 1 756 ? 111.593 68.528 100.725 1.00 54.42 756 GLY B CA 1
ATOM 13463 C C . GLY B 1 756 ? 112.471 68.090 99.569 1.00 54.07 756 GLY B C 1
ATOM 13464 O O . GLY B 1 756 ? 113.345 68.839 99.131 1.00 54.42 756 GLY B O 1
ATOM 13465 N N . ARG B 1 757 ? 112.249 66.879 99.071 1.00 53.61 757 ARG B N 1
ATOM 13466 C CA . ARG B 1 757 ? 113.039 66.369 97.957 1.00 53.73 757 ARG B CA 1
ATOM 13467 C C . ARG B 1 757 ? 112.659 67.080 96.661 1.00 53.29 757 ARG B C 1
ATOM 13468 O O . ARG B 1 757 ? 111.513 67.010 96.217 1.00 53.33 757 ARG B O 1
ATOM 13476 N N . ARG B 1 758 ? 113.625 67.766 96.060 1.00 52.35 758 ARG B N 1
ATOM 13477 C CA . ARG B 1 758 ? 113.379 68.484 94.819 1.00 51.43 758 ARG B CA 1
ATOM 13478 C C . ARG B 1 758 ? 113.384 67.546 93.617 1.00 50.93 758 ARG B C 1
ATOM 13479 O O . ARG B 1 758 ? 114.277 66.713 93.456 1.00 50.40 758 ARG B O 1
ATOM 13487 N N . SER B 1 759 ? 112.364 67.692 92.780 1.00 49.81 759 SER B N 1
ATOM 13488 C CA . SER B 1 759 ? 112.197 66.864 91.594 1.00 48.06 759 SER B CA 1
ATOM 13489 C C . SER B 1 759 ? 113.363 66.903 90.621 1.00 47.60 759 SER B C 1
ATOM 13490 O O . SER B 1 759 ? 114.037 67.922 90.474 1.00 46.98 759 SER B O 1
ATOM 13493 N N . ASP B 1 760 ? 113.589 65.773 89.961 1.00 47.20 760 ASP B N 1
ATOM 13494 C CA . ASP B 1 760 ? 114.640 65.647 88.963 1.00 47.86 760 ASP B CA 1
ATOM 13495 C C . ASP B 1 760 ? 113.956 65.472 87.608 1.00 46.44 760 ASP B C 1
ATOM 13496 O O . ASP B 1 760 ? 114.571 65.046 86.628 1.00 45.73 760 ASP B O 1
ATOM 13501 N N . VAL B 1 761 ? 112.669 65.805 87.573 1.00 44.84 761 VAL B N 1
ATOM 13502 C CA . VAL B 1 761 ? 111.873 65.707 86.356 1.00 43.15 761 VAL B CA 1
ATOM 13503 C C . VAL B 1 761 ? 111.746 67.083 85.720 1.00 41.73 761 VAL B C 1
ATOM 13504 O O . VAL B 1 761 ? 111.300 68.034 86.361 1.00 40.88 761 VAL B O 1
ATOM 13508 N N . TYR B 1 762 ? 112.141 67.180 84.456 1.00 41.01 762 TYR B N 1
ATOM 13509 C CA . TYR B 1 762 ? 112.071 68.436 83.721 1.00 41.29 762 TYR B CA 1
ATOM 13510 C C . TYR B 1 762 ? 111.048 68.324 82.597 1.00 39.56 762 TYR B C 1
ATOM 13511 O O . TYR B 1 762 ? 111.011 67.326 81.873 1.00 38.51 762 TYR B O 1
ATOM 13520 N N . SER B 1 763 ? 110.215 69.351 82.460 1.00 37.67 763 SER B N 1
ATOM 13521 C CA . SER B 1 763 ? 109.176 69.352 81.440 1.00 34.93 763 SER B CA 1
ATOM 13522 C C . SER B 1 763 ? 109.140 70.636 80.629 1.00 34.06 763 SER B C 1
ATOM 13523 O O . SER B 1 763 ? 109.531 71.701 81.109 1.00 33.87 763 SER B O 1
ATOM 13526 N N . MET B 1 764 ? 108.665 70.526 79.392 1.00 33.58 764 MET B N 1
ATOM 13527 C CA . MET B 1 764 ? 108.543 71.682 78.519 1.00 32.59 764 MET B CA 1
ATOM 13528 C C . MET B 1 764 ? 107.514 72.629 79.122 1.00 31.46 764 MET B C 1
ATOM 13529 O O . MET B 1 764 ? 107.675 73.849 79.070 1.00 30.77 764 MET B O 1
ATOM 13534 N N . GLN B 1 765 ? 106.466 72.054 79.709 1.00 30.32 765 GLN B N 1
ATOM 13535 C CA . GLN B 1 765 ? 105.390 72.835 80.319 1.00 30.10 765 GLN B CA 1
ATOM 13536 C C . GLN B 1 765 ? 105.890 73.891 81.300 1.00 30.07 765 GLN B C 1
ATOM 13537 O O . GLN B 1 765 ? 105.609 75.080 81.144 1.00 31.21 765 GLN B O 1
ATOM 13543 N N . THR B 1 766 ? 106.624 73.457 82.317 1.00 30.07 766 THR B N 1
ATOM 13544 C CA . THR B 1 766 ? 107.138 74.384 83.316 1.00 30.04 766 THR B CA 1
ATOM 13545 C C . THR B 1 766 ? 107.963 75.498 82.680 1.00 28.66 766 THR B C 1
ATOM 13546 O O . THR B 1 766 ? 107.840 76.659 83.064 1.00 28.66 766 THR B O 1
ATOM 13550 N N . GLN B 1 767 ? 108.795 75.147 81.702 1.00 29.53 767 GLN B N 1
ATOM 13551 C CA . GLN B 1 767 ? 109.630 76.142 81.029 1.00 30.72 767 GLN B CA 1
ATOM 13552 C C . GLN B 1 767 ? 108.770 77.153 80.268 1.00 31.44 767 GLN B C 1
ATOM 13553 O O . GLN B 1 767 ? 109.024 78.357 80.311 1.00 31.40 767 GLN B O 1
ATOM 13559 N N . VAL B 1 768 ? 107.754 76.658 79.566 1.00 31.55 768 VAL B N 1
ATOM 13560 C CA . VAL B 1 768 ? 106.857 77.526 78.806 1.00 29.55 768 VAL B CA 1
ATOM 13561 C C . VAL B 1 768 ? 106.144 78.492 79.744 1.00 28.55 768 VAL B C 1
ATOM 13562 O O . VAL B 1 768 ? 106.065 79.687 79.474 1.00 29.36 768 VAL B O 1
ATOM 13566 N N . VAL B 1 769 ? 105.623 77.965 80.848 1.00 28.68 769 VAL B N 1
ATOM 13567 C CA . VAL B 1 769 ? 104.918 78.789 81.822 1.00 28.80 769 VAL B CA 1
ATOM 13568 C C . VAL B 1 769 ? 105.846 79.854 82.412 1.00 30.60 769 VAL B C 1
ATOM 13569 O O . VAL B 1 769 ? 105.448 81.005 82.588 1.00 29.16 769 VAL B O 1
ATOM 13573 N N . ALA B 1 770 ? 107.082 79.467 82.711 1.00 31.74 770 ALA B N 1
ATOM 13574 C CA . ALA B 1 770 ? 108.051 80.408 83.269 1.00 34.26 770 ALA B CA 1
ATOM 13575 C C . ALA B 1 770 ? 108.231 81.573 82.303 1.00 34.07 770 ALA B C 1
ATOM 13576 O O . ALA B 1 770 ? 108.258 82.735 82.707 1.00 36.06 770 ALA B O 1
ATOM 13578 N N . TYR B 1 771 ? 108.344 81.249 81.020 1.00 34.74 771 TYR B N 1
ATOM 13579 C CA . TYR B 1 771 ? 108.516 82.258 79.977 1.00 34.65 771 TYR B CA 1
ATOM 13580 C C . TYR B 1 771 ? 107.302 83.187 79.892 1.00 34.20 771 TYR B C 1
ATOM 13581 O O . TYR B 1 771 ? 107.444 84.410 79.907 1.00 32.74 771 TYR B O 1
ATOM 13590 N N . LEU B 1 772 ? 106.110 82.602 79.804 1.00 33.50 772 LEU B N 1
ATOM 13591 C CA . LEU B 1 772 ? 104.881 83.388 79.714 1.00 33.46 772 LEU B CA 1
ATOM 13592 C C . LEU B 1 772 ? 104.647 84.290 80.917 1.00 34.06 772 LEU B C 1
ATOM 13593 O O . LEU B 1 772 ? 104.147 85.403 80.773 1.00 34.13 772 LEU B O 1
ATOM 13598 N N . CYS B 1 773 ? 104.994 83.807 82.105 1.00 34.30 773 CYS B N 1
ATOM 13599 C CA . CYS B 1 773 ? 104.791 84.589 83.318 1.00 36.40 773 CYS B CA 1
ATOM 13600 C C . CYS B 1 773 ? 105.882 85.629 83.558 1.00 37.98 773 CYS B C 1
ATOM 13601 O O . CYS B 1 773 ? 105.833 86.372 84.538 1.00 38.45 773 CYS B O 1
ATOM 13604 N N . GLY B 1 774 ? 106.861 85.676 82.661 1.00 39.69 774 GLY B N 1
ATOM 13605 C CA . GLY B 1 774 ? 107.939 86.644 82.781 1.00 43.18 774 GLY B CA 1
ATOM 13606 C C . GLY B 1 774 ? 108.840 86.483 83.991 1.00 45.03 774 GLY B C 1
ATOM 13607 O O . GLY B 1 774 ? 109.583 87.402 84.340 1.00 45.01 774 GLY B O 1
ATOM 13608 N N . VAL B 1 775 ? 108.776 85.324 84.639 1.00 46.64 775 VAL B N 1
ATOM 13609 C CA . VAL B 1 775 ? 109.610 85.062 85.806 1.00 48.55 775 VAL B CA 1
ATOM 13610 C C . VAL B 1 775 ? 111.053 84.875 85.348 1.00 49.99 775 VAL B C 1
ATOM 13611 O O . VAL B 1 775 ? 111.995 85.202 86.070 1.00 50.29 775 VAL B O 1
ATOM 13615 N N . ALA B 1 776 ? 111.213 84.348 84.139 1.00 51.34 776 ALA B N 1
ATOM 13616 C CA . ALA B 1 776 ? 112.532 84.122 83.567 1.00 52.55 776 ALA B CA 1
ATOM 13617 C C . ALA B 1 776 ? 112.898 85.313 82.692 1.00 53.55 776 ALA B C 1
ATOM 13618 O O . ALA B 1 776 ? 112.272 85.552 81.662 1.00 53.94 776 ALA B O 1
ATOM 13620 N N . GLN B 1 777 ? 113.909 86.063 83.113 1.00 55.07 777 GLN B N 1
ATOM 13621 C CA . GLN B 1 777 ? 114.354 87.231 82.364 1.00 56.32 777 GLN B CA 1
ATOM 13622 C C . GLN B 1 777 ? 115.843 87.101 82.074 1.00 56.62 777 GLN B C 1
ATOM 13623 O O . GLN B 1 777 ? 116.488 86.155 82.524 1.00 56.94 777 GLN B O 1
ATOM 13634 N N . GLY B 1 778 ? 116.381 88.045 81.311 1.00 57.28 778 GLY B N 1
ATOM 13635 C CA . GLY B 1 778 ? 117.794 88.016 80.987 1.00 57.50 778 GLY B CA 1
ATOM 13636 C C . GLY B 1 778 ? 118.236 86.769 80.247 1.00 57.70 778 GLY B C 1
ATOM 13637 O O . GLY B 1 778 ? 117.649 86.394 79.232 1.00 58.05 778 GLY B O 1
ATOM 13638 N N . GLU B 1 779 ? 119.274 86.121 80.762 1.00 58.19 779 GLU B N 1
ATOM 13639 C CA . GLU B 1 779 ? 119.812 84.921 80.136 1.00 59.17 779 GLU B CA 1
ATOM 13640 C C . GLU B 1 779 ? 118.902 83.707 80.298 1.00 58.50 779 GLU B C 1
ATOM 13641 O O . GLU B 1 779 ? 118.840 82.849 79.417 1.00 58.25 779 GLU B O 1
ATOM 13647 N N . ARG B 1 780 ? 118.200 83.629 81.424 1.00 57.75 780 ARG B N 1
ATOM 13648 C CA . ARG B 1 780 ? 117.301 82.506 81.660 1.00 57.53 780 ARG B CA 1
ATOM 13649 C C . ARG B 1 780 ? 116.137 82.547 80.681 1.00 57.07 780 ARG B C 1
ATOM 13650 O O . ARG B 1 780 ? 115.481 81.535 80.438 1.00 57.58 780 ARG B O 1
ATOM 13658 N N . GLU B 1 781 ? 115.890 83.724 80.116 1.00 55.95 781 GLU B N 1
ATOM 13659 C CA . GLU B 1 781 ? 114.814 83.893 79.150 1.00 55.01 781 GLU B CA 1
ATOM 13660 C C . GLU B 1 781 ? 115.290 83.390 77.793 1.00 54.07 781 GLU B C 1
ATOM 13661 O O . GLU B 1 781 ? 114.528 82.781 77.039 1.00 54.19 781 GLU B O 1
ATOM 13667 N N . ALA B 1 782 ? 116.560 83.643 77.495 1.00 52.19 782 ALA B N 1
ATOM 13668 C CA . ALA B 1 782 ? 117.151 83.220 76.234 1.00 49.98 782 ALA B CA 1
ATOM 13669 C C . ALA B 1 782 ? 117.279 81.703 76.185 1.00 48.52 782 ALA B C 1
ATOM 13670 O O . ALA B 1 782 ? 117.033 81.089 75.149 1.00 47.96 782 ALA B O 1
ATOM 13672 N N . VAL B 1 783 ? 117.670 81.102 77.304 1.00 46.63 783 VAL B N 1
ATOM 13673 C CA . VAL B 1 783 ? 117.817 79.653 77.366 1.00 46.69 783 VAL B CA 1
ATOM 13674 C C . VAL B 1 783 ? 116.474 78.981 77.098 1.00 45.72 783 VAL B C 1
ATOM 13675 O O . VAL B 1 783 ? 116.403 77.980 76.383 1.00 45.17 783 VAL B O 1
ATOM 13679 N N . ILE B 1 784 ? 115.412 79.537 77.674 1.00 44.32 784 ILE B N 1
ATOM 13680 C CA . ILE B 1 784 ? 114.081 78.977 77.483 1.00 43.64 784 ILE B CA 1
ATOM 13681 C C . ILE B 1 784 ? 113.640 79.123 76.029 1.00 42.42 784 ILE B C 1
ATOM 13682 O O . ILE B 1 784 ? 113.112 78.179 75.442 1.00 41.54 784 ILE B O 1
ATOM 13687 N N . GLU B 1 785 ? 113.864 80.298 75.446 1.00 41.84 785 GLU B N 1
ATOM 13688 C CA . GLU B 1 785 ? 113.495 80.523 74.050 1.00 41.36 785 GLU B CA 1
ATOM 13689 C C . GLU B 1 785 ? 114.140 79.456 73.172 1.00 40.52 785 GLU B C 1
ATOM 13690 O O . GLU B 1 785 ? 113.600 79.081 72.128 1.00 39.77 785 GLU B O 1
ATOM 13696 N N . GLY B 1 786 ? 115.299 78.969 73.605 1.00 39.45 786 GLY B N 1
ATOM 13697 C CA . GLY B 1 786 ? 115.986 77.933 72.860 1.00 38.39 786 GLY B CA 1
ATOM 13698 C C . GLY B 1 786 ? 115.200 76.638 72.954 1.00 38.11 786 GLY B C 1
ATOM 13699 O O . GLY B 1 786 ? 115.132 75.867 71.998 1.00 37.16 786 GLY B O 1
ATOM 13700 N N . TYR B 1 787 ? 114.604 76.398 74.118 1.00 37.87 787 TYR B N 1
ATOM 13701 C CA . TYR B 1 787 ? 113.807 75.196 74.330 1.00 37.87 787 TYR B CA 1
ATOM 13702 C C . TYR B 1 787 ? 112.540 75.278 73.488 1.00 36.51 787 TYR B C 1
ATOM 13703 O O . TYR B 1 787 ? 112.092 74.278 72.923 1.00 34.77 787 TYR B O 1
ATOM 13712 N N . LEU B 1 788 ? 111.966 76.477 73.407 1.00 36.10 788 LEU B N 1
ATOM 13713 C CA . LEU B 1 788 ? 110.755 76.689 72.621 1.00 36.40 788 LEU B CA 1
ATOM 13714 C C . LEU B 1 788 ? 111.046 76.331 71.173 1.00 36.41 788 LEU B C 1
ATOM 13715 O O . LEU B 1 788 ? 110.226 75.710 70.495 1.00 35.31 788 LEU B O 1
ATOM 13720 N N . SER B 1 789 ? 112.231 76.725 70.715 1.00 36.98 789 SER B N 1
ATOM 13721 C CA . SER B 1 789 ? 112.672 76.468 69.349 1.00 39.45 789 SER B CA 1
ATOM 13722 C C . SER B 1 789 ? 113.034 74.998 69.139 1.00 40.23 789 SER B C 1
ATOM 13723 O O . SER B 1 789 ? 112.660 74.396 68.131 1.00 40.49 789 SER B O 1
ATOM 13726 N N . SER B 1 790 ? 113.769 74.429 70.089 1.00 40.69 790 SER B N 1
ATOM 13727 C CA . SER B 1 790 ? 114.175 73.029 70.013 1.00 43.14 790 SER B CA 1
ATOM 13728 C C . SER B 1 790 ? 113.925 72.352 71.352 1.00 43.17 790 SER B C 1
ATOM 13729 O O . SER B 1 790 ? 114.796 72.324 72.220 1.00 44.27 790 SER B O 1
ATOM 13732 N N . PRO B 1 791 ? 112.717 71.802 71.540 1.00 43.60 791 PRO B N 1
ATOM 13733 C CA . PRO B 1 791 ? 112.353 71.123 72.786 1.00 43.18 791 PRO B CA 1
ATOM 13734 C C . PRO B 1 791 ? 113.255 69.929 73.094 1.00 43.23 791 PRO B C 1
ATOM 13735 O O . PRO B 1 791 ? 113.359 69.001 72.292 1.00 41.98 791 PRO B O 1
ATOM 13739 N N . PRO B 1 792 ? 113.932 69.946 74.255 1.00 43.59 792 PRO B N 1
ATOM 13740 C CA . PRO B 1 792 ? 114.810 68.828 74.622 1.00 43.72 792 PRO B CA 1
ATOM 13741 C C . PRO B 1 792 ? 113.999 67.532 74.669 1.00 44.18 792 PRO B C 1
ATOM 13742 O O . PRO B 1 792 ? 113.056 67.412 75.450 1.00 44.58 792 PRO B O 1
ATOM 13746 N N . PRO B 1 793 ? 114.353 66.546 73.830 1.00 44.25 793 PRO B N 1
ATOM 13747 C CA . PRO B 1 793 ? 113.627 65.271 73.805 1.00 44.02 793 PRO B CA 1
ATOM 13748 C C . PRO B 1 793 ? 113.568 64.547 75.150 1.00 43.21 793 PRO B C 1
ATOM 13749 O O . PRO B 1 793 ? 112.658 63.756 75.393 1.00 42.72 793 PRO B O 1
ATOM 13753 N N . ALA B 1 794 ? 114.533 64.826 76.022 1.00 43.16 794 ALA B N 1
ATOM 13754 C CA . ALA B 1 794 ? 114.587 64.196 77.339 1.00 42.97 794 ALA B CA 1
ATOM 13755 C C . ALA B 1 794 ? 113.559 64.805 78.286 1.00 42.44 794 ALA B C 1
ATOM 13756 O O . ALA B 1 794 ? 113.178 64.193 79.284 1.00 42.83 794 ALA B O 1
ATOM 13758 N N . PHE B 1 795 ? 113.123 66.019 77.973 1.00 40.75 795 PHE B N 1
ATOM 13759 C CA . PHE B 1 795 ? 112.132 66.713 78.787 1.00 39.11 795 PHE B CA 1
ATOM 13760 C C . PHE B 1 795 ? 110.753 66.095 78.590 1.00 37.68 795 PHE B C 1
ATOM 13761 O O . PHE B 1 795 ? 110.492 65.447 77.576 1.00 35.98 795 PHE B O 1
ATOM 13769 N N . VAL B 1 796 ? 109.878 66.280 79.572 1.00 36.44 796 VAL B N 1
ATOM 13770 C CA . VAL B 1 796 ? 108.516 65.782 79.455 1.00 34.73 796 VAL B CA 1
ATOM 13771 C C . VAL B 1 796 ? 107.931 66.651 78.346 1.00 33.54 796 VAL B C 1
ATOM 13772 O O . VAL B 1 796 ? 108.263 67.834 78.252 1.00 30.75 796 VAL B O 1
ATOM 13776 N N . GLN B 1 797 ? 107.082 66.072 77.502 1.00 32.32 797 GLN B N 1
ATOM 13777 C CA . GLN B 1 797 ? 106.492 66.820 76.396 1.00 31.77 797 GLN B CA 1
ATOM 13778 C C . GLN B 1 797 ? 105.036 67.216 76.635 1.00 30.86 797 GLN B C 1
ATOM 13779 O O . GLN B 1 797 ? 104.353 66.650 77.493 1.00 29.58 797 GLN B O 1
ATOM 13785 N N . ILE B 1 798 ? 104.572 68.198 75.864 1.00 29.75 798 ILE B N 1
ATOM 13786 C CA . ILE B 1 798 ? 103.199 68.684 75.960 1.00 27.53 798 ILE B CA 1
ATOM 13787 C C . ILE B 1 798 ? 102.249 67.532 75.640 1.00 26.76 798 ILE B C 1
ATOM 13788 O O . ILE B 1 798 ? 102.401 66.852 74.624 1.00 26.65 798 ILE B O 1
ATOM 13793 N N . GLY B 1 799 ? 101.275 67.307 76.515 1.00 25.56 799 GLY B N 1
ATOM 13794 C CA . GLY B 1 799 ? 100.351 66.208 76.300 1.00 24.92 799 GLY B CA 1
ATOM 13795 C C . GLY B 1 799 ? 98.957 66.545 75.807 1.00 22.74 799 GLY B C 1
ATOM 13796 O O . GLY B 1 799 ? 98.168 65.637 75.548 1.00 23.13 799 GLY B O 1
ATOM 13797 N N . SER B 1 800 ? 98.643 67.829 75.670 1.00 22.78 800 SER B N 1
ATOM 13798 C CA . SER B 1 800 ? 97.315 68.227 75.211 1.00 22.82 800 SER B CA 1
ATOM 13799 C C . SER B 1 800 ? 97.317 69.522 74.404 1.00 23.38 800 SER B C 1
ATOM 13800 O O . SER B 1 800 ? 98.195 70.373 74.576 1.00 22.42 800 SER B O 1
ATOM 13803 N N . PRO B 1 801 ? 96.328 69.684 73.505 1.00 22.71 801 PRO B N 1
ATOM 13804 C CA . PRO B 1 801 ? 96.238 70.901 72.687 1.00 21.72 801 PRO B CA 1
ATOM 13805 C C . PRO B 1 801 ? 95.970 72.097 73.601 1.00 22.96 801 PRO B C 1
ATOM 13806 O O . PRO B 1 801 ? 96.181 73.246 73.223 1.00 22.04 801 PRO B O 1
ATOM 13810 N N . PHE B 1 802 ? 95.487 71.806 74.805 1.00 23.09 802 PHE B N 1
ATOM 13811 C CA . PHE B 1 802 ? 95.215 72.834 75.806 1.00 24.29 802 PHE B CA 1
ATOM 13812 C C . PHE B 1 802 ? 96.547 73.490 76.158 1.00 23.80 802 PHE B C 1
ATOM 13813 O O . PHE B 1 802 ? 96.680 74.712 76.121 1.00 24.59 802 PHE B O 1
ATOM 13821 N N . MET B 1 803 ? 97.533 72.662 76.489 1.00 24.04 803 MET B N 1
ATOM 13822 C CA . MET B 1 803 ? 98.866 73.145 76.831 1.00 23.80 803 MET B CA 1
ATOM 13823 C C . MET B 1 803 ? 99.513 73.773 75.593 1.00 23.20 803 MET B C 1
ATOM 13824 O O . MET B 1 803 ? 100.331 74.687 75.709 1.00 22.36 803 MET B O 1
ATOM 13829 N N . SER B 1 804 ? 99.147 73.281 74.410 1.00 22.37 804 SER B N 1
ATOM 13830 C CA . SER B 1 804 ? 99.686 73.824 73.167 1.00 22.84 804 SER B CA 1
ATOM 13831 C C . SER B 1 804 ? 99.317 75.301 73.049 1.00 22.83 804 SER B C 1
ATOM 13832 O O . SER B 1 804 ? 100.079 76.094 72.491 1.00 21.96 804 SER B O 1
ATOM 13835 N N . PHE B 1 805 ? 98.148 75.666 73.572 1.00 20.57 805 PHE B N 1
ATOM 13836 C CA . PHE B 1 805 ? 97.690 77.057 73.516 1.00 21.94 805 PHE B CA 1
ATOM 13837 C C . PHE B 1 805 ? 98.727 77.966 74.181 1.00 21.42 805 PHE B C 1
ATOM 13838 O O . PHE B 1 805 ? 99.130 78.986 73.622 1.00 21.38 805 PHE B O 1
ATOM 13846 N N . PHE B 1 806 ? 99.158 77.588 75.377 1.00 22.12 806 PHE B N 1
ATOM 13847 C CA . PHE B 1 806 ? 100.149 78.375 76.105 1.00 22.38 806 PHE B CA 1
ATOM 13848 C C . PHE B 1 806 ? 101.479 78.377 75.366 1.00 21.59 806 PHE B C 1
ATOM 13849 O O . PHE B 1 806 ? 102.187 79.386 75.341 1.00 21.58 806 PHE B O 1
ATOM 13857 N N . TYR B 1 807 ? 101.813 77.245 74.759 1.00 21.66 807 TYR B N 1
ATOM 13858 C CA . TYR B 1 807 ? 103.049 77.130 73.999 1.00 22.20 807 TYR B CA 1
ATOM 13859 C C . TYR B 1 807 ? 103.001 78.127 72.838 1.00 22.43 807 TYR B C 1
ATOM 13860 O O . TYR B 1 807 ? 103.991 78.808 72.550 1.00 21.06 807 TYR B O 1
ATOM 13869 N N . TYR B 1 808 ? 101.844 78.228 72.185 1.00 19.33 808 TYR B N 1
ATOM 13870 C CA . TYR B 1 808 ? 101.701 79.155 71.068 1.00 20.67 808 TYR B CA 1
ATOM 13871 C C . TYR B 1 808 ? 101.780 80.611 71.537 1.00 19.86 808 TYR B C 1
ATOM 13872 O O . TYR B 1 808 ? 102.319 81.467 70.832 1.00 18.50 808 TYR B O 1
ATOM 13881 N N . GLU B 1 809 ? 101.242 80.899 72.719 1.00 20.51 809 GLU B N 1
ATOM 13882 C CA . GLU B 1 809 ? 101.317 82.261 73.238 1.00 22.31 809 GLU B CA 1
ATOM 13883 C C . GLU B 1 809 ? 102.792 82.601 73.443 1.00 22.84 809 GLU B C 1
ATOM 13884 O O . GLU B 1 809 ? 103.222 83.733 73.205 1.00 21.85 809 GLU B O 1
ATOM 13890 N N . ALA B 1 810 ? 103.566 81.605 73.865 1.00 22.24 810 ALA B N 1
ATOM 13891 C CA . ALA B 1 810 ? 104.993 81.786 74.080 1.00 22.76 810 ALA B CA 1
ATOM 13892 C C . ALA B 1 810 ? 105.686 82.005 72.742 1.00 24.27 810 ALA B C 1
ATOM 13893 O O . ALA B 1 810 ? 106.529 82.891 72.612 1.00 25.88 810 ALA B O 1
ATOM 13895 N N . LEU B 1 811 ? 105.326 81.206 71.740 1.00 23.64 811 LEU B N 1
ATOM 13896 C CA . LEU B 1 811 ? 105.928 81.343 70.421 1.00 22.88 811 LEU B CA 1
ATOM 13897 C C . LEU B 1 811 ? 105.647 82.722 69.823 1.00 23.18 811 LEU B C 1
ATOM 13898 O O . LEU B 1 811 ? 106.505 83.300 69.155 1.00 22.26 811 LEU B O 1
ATOM 13903 N N . GLU B 1 812 ? 104.447 83.243 70.065 1.00 21.77 812 GLU B N 1
ATOM 13904 C CA . GLU B 1 812 ? 104.065 84.555 69.554 1.00 22.70 812 GLU B CA 1
ATOM 13905 C C . GLU B 1 812 ? 104.944 85.625 70.196 1.00 24.26 812 GLU B C 1
ATOM 13906 O O . GLU B 1 812 ? 105.433 86.536 69.524 1.00 25.39 812 GLU B O 1
ATOM 13912 N N . LYS B 1 813 ? 105.125 85.505 71.506 1.00 24.34 813 LYS B N 1
ATOM 13913 C CA . LYS B 1 813 ? 105.947 86.430 72.275 1.00 26.75 813 LYS B CA 1
ATOM 13914 C C . LYS B 1 813 ? 107.390 86.363 71.775 1.00 26.21 813 LYS B C 1
ATOM 13915 O O . LYS B 1 813 ? 108.069 87.381 71.679 1.00 26.83 813 LYS B O 1
ATOM 13921 N N . ALA B 1 814 ? 107.845 85.158 71.443 1.00 26.35 814 ALA B N 1
ATOM 13922 C CA . ALA B 1 814 ? 109.206 84.954 70.954 1.00 26.76 814 ALA B CA 1
ATOM 13923 C C . ALA B 1 814 ? 109.369 85.276 69.468 1.00 26.38 814 ALA B C 1
ATOM 13924 O O . ALA B 1 814 ? 110.475 85.203 68.930 1.00 27.60 814 ALA B O 1
ATOM 13926 N N . GLY B 1 815 ? 108.268 85.627 68.807 1.00 25.79 815 GLY B N 1
ATOM 13927 C CA . GLY B 1 815 ? 108.320 85.948 67.390 1.00 24.28 815 GLY B CA 1
ATOM 13928 C C . GLY B 1 815 ? 108.585 84.751 66.489 1.00 25.16 815 GLY B C 1
ATOM 13929 O O . GLY B 1 815 ? 109.200 84.894 65.434 1.00 25.55 815 GLY B O 1
ATOM 13930 N N . ARG B 1 816 ? 108.120 83.571 66.893 1.00 24.11 816 ARG B N 1
ATOM 13931 C CA . ARG B 1 816 ? 108.324 82.358 66.103 1.00 23.99 816 ARG B CA 1
ATOM 13932 C C . ARG B 1 816 ? 107.014 81.841 65.505 1.00 23.48 816 ARG B C 1
ATOM 13933 O O . ARG B 1 816 ? 106.604 80.704 65.767 1.00 23.25 816 ARG B O 1
ATOM 13941 N N . GLN B 1 817 ? 106.364 82.667 64.694 1.00 22.89 817 GLN B N 1
ATOM 13942 C CA . GLN B 1 817 ? 105.102 82.280 64.075 1.00 21.41 817 GLN B CA 1
ATOM 13943 C C . GLN B 1 817 ? 105.216 81.094 63.112 1.00 22.21 817 GLN B C 1
ATOM 13944 O O . GLN B 1 817 ? 104.306 80.266 63.031 1.00 20.85 817 GLN B O 1
ATOM 13950 N N . THR B 1 818 ? 106.321 80.999 62.378 1.00 23.00 818 THR B N 1
ATOM 13951 C CA . THR B 1 818 ? 106.487 79.887 61.447 1.00 23.42 818 THR B CA 1
ATOM 13952 C C . THR B 1 818 ? 106.532 78.563 62.212 1.00 24.73 818 THR B C 1
ATOM 13953 O O . THR B 1 818 ? 105.956 77.560 61.776 1.00 25.31 818 THR B O 1
ATOM 13957 N N . LEU B 1 819 ? 107.210 78.560 63.355 1.00 23.33 819 LEU B N 1
ATOM 13958 C CA . LEU B 1 819 ? 107.291 77.354 64.174 1.00 23.98 819 LEU B CA 1
ATOM 13959 C C . LEU B 1 819 ? 105.891 77.023 64.695 1.00 23.00 819 LEU B C 1
ATOM 13960 O O . LEU B 1 819 ? 105.509 75.857 64.802 1.00 21.52 819 LEU B O 1
ATOM 13965 N N . MET B 1 820 ? 105.128 78.061 65.017 1.00 20.78 820 MET B N 1
ATOM 13966 C CA . MET B 1 820 ? 103.771 77.878 65.507 1.00 21.52 820 MET B CA 1
ATOM 13967 C C . MET B 1 820 ? 102.945 77.166 64.432 1.00 20.60 820 MET B C 1
ATOM 13968 O O . MET B 1 820 ? 102.270 76.174 64.714 1.00 20.13 820 MET B O 1
ATOM 13973 N N . LEU B 1 821 ? 103.007 77.669 63.200 1.00 19.12 821 LEU B N 1
ATOM 13974 C CA . LEU B 1 821 ? 102.264 77.063 62.095 1.00 20.75 821 LEU B CA 1
ATOM 13975 C C . LEU B 1 821 ? 102.659 75.612 61.850 1.00 20.64 821 LEU B C 1
ATOM 13976 O O . LEU B 1 821 ? 101.801 74.765 61.588 1.00 20.54 821 LEU B O 1
ATOM 13981 N N . ASP B 1 822 ? 103.954 75.319 61.915 1.00 20.41 822 ASP B N 1
ATOM 13982 C CA . ASP B 1 822 ? 104.396 73.950 61.697 1.00 22.21 822 ASP B CA 1
ATOM 13983 C C . ASP B 1 822 ? 103.907 73.031 62.810 1.00 20.73 822 ASP B C 1
ATOM 13984 O O . ASP B 1 822 ? 103.596 71.865 62.566 1.00 19.91 822 ASP B O 1
ATOM 13989 N N . ASP B 1 823 ? 103.834 73.552 64.030 1.00 20.36 823 ASP B N 1
ATOM 13990 C CA . ASP B 1 823 ? 103.364 72.744 65.150 1.00 21.31 823 ASP B CA 1
ATOM 13991 C C . ASP B 1 823 ? 101.878 72.444 64.960 1.00 20.75 823 ASP B C 1
ATOM 13992 O O . ASP B 1 823 ? 101.423 71.326 65.206 1.00 20.10 823 ASP B O 1
ATOM 13997 N N . ILE B 1 824 ? 101.127 73.453 64.528 1.00 18.71 824 ILE B N 1
ATOM 13998 C CA . ILE B 1 824 ? 99.696 73.292 64.286 1.00 18.42 824 ILE B CA 1
ATOM 13999 C C . ILE B 1 824 ? 99.470 72.276 63.171 1.00 18.74 824 ILE B C 1
ATOM 14000 O O . ILE B 1 824 ? 98.658 71.357 63.308 1.00 18.69 824 ILE B O 1
ATOM 14005 N N . ARG B 1 825 ? 100.193 72.437 62.066 1.00 19.20 825 ARG B N 1
ATOM 14006 C CA . ARG B 1 825 ? 100.055 71.520 60.942 1.00 20.15 825 ARG B CA 1
ATOM 14007 C C . ARG B 1 825 ? 100.346 70.082 61.365 1.00 21.37 825 ARG B C 1
ATOM 14008 O O . ARG B 1 825 ? 99.657 69.152 60.941 1.00 18.05 825 ARG B O 1
ATOM 14016 N N . ARG B 1 826 ? 101.346 69.898 62.220 1.00 20.09 826 ARG B N 1
ATOM 14017 C CA . ARG B 1 826 ? 101.683 68.549 62.669 1.00 22.29 826 ARG B CA 1
ATOM 14018 C C . ARG B 1 826 ? 100.692 67.986 63.687 1.00 21.71 826 ARG B C 1
ATOM 14019 O O . ARG B 1 826 ? 100.177 66.879 63.514 1.00 21.61 826 ARG B O 1
ATOM 14034 N N . ASN B 1 827 ? 100.409 68.751 64.734 1.00 21.14 827 ASN B N 1
ATOM 14035 C CA . ASN B 1 827 ? 99.518 68.283 65.787 1.00 22.86 827 ASN B CA 1
ATOM 14036 C C . ASN B 1 827 ? 98.028 68.238 65.485 1.00 22.73 827 ASN B C 1
ATOM 14037 O O . ASN B 1 827 ? 97.342 67.328 65.942 1.00 23.17 827 ASN B O 1
ATOM 14042 N N . TYR B 1 828 ? 97.512 69.207 64.738 1.00 19.89 828 TYR B N 1
ATOM 14043 C CA . TYR B 1 828 ? 96.095 69.174 64.399 1.00 19.52 828 TYR B CA 1
ATOM 14044 C C . TYR B 1 828 ? 95.930 68.347 63.130 1.00 19.76 828 TYR B C 1
ATOM 14045 O O . TYR B 1 828 ? 94.873 67.761 62.883 1.00 20.47 828 TYR B O 1
ATOM 14054 N N . GLY B 1 829 ? 96.989 68.290 62.331 1.00 17.76 829 GLY B N 1
ATOM 14055 C CA . GLY B 1 829 ? 96.937 67.501 61.117 1.00 18.28 829 GLY B CA 1
ATOM 14056 C C . GLY B 1 829 ? 96.727 66.033 61.453 1.00 19.28 829 GLY B C 1
ATOM 14057 O O . GLY B 1 829 ? 96.071 65.306 60.710 1.00 20.18 829 GLY B O 1
ATOM 14058 N N . GLN B 1 830 ? 97.284 65.592 62.577 1.00 19.43 830 GLN B N 1
ATOM 14059 C CA . GLN B 1 830 ? 97.145 64.201 62.996 1.00 22.33 830 GLN B CA 1
ATOM 14060 C C . GLN B 1 830 ? 95.694 63.908 63.383 1.00 21.53 830 GLN B C 1
ATOM 14061 O O . GLN B 1 830 ? 95.228 62.776 63.267 1.00 21.96 830 GLN B O 1
ATOM 14067 N N . MET B 1 831 ? 94.976 64.927 63.846 1.00 20.27 831 MET B N 1
ATOM 14068 C CA . MET B 1 831 ? 93.573 64.735 64.210 1.00 19.56 831 MET B CA 1
ATOM 14069 C C . MET B 1 831 ? 92.771 64.525 62.935 1.00 19.49 831 MET B C 1
ATOM 14070 O O . MET B 1 831 ? 91.942 63.612 62.843 1.00 18.70 831 MET B O 1
ATOM 14075 N N . LEU B 1 832 ? 93.026 65.383 61.952 1.00 18.00 832 LEU B N 1
ATOM 14076 C CA . LEU B 1 832 ? 92.349 65.314 60.665 1.00 17.86 832 LEU B CA 1
ATOM 14077 C C . LEU B 1 832 ? 92.687 64.006 59.950 1.00 19.10 832 LEU B C 1
ATOM 14078 O O . LEU B 1 832 ? 91.898 63.504 59.141 1.00 18.52 832 LEU B O 1
ATOM 14083 N N . ARG B 1 833 ? 93.857 63.449 60.252 1.00 17.63 833 ARG B N 1
ATOM 14084 C CA . ARG B 1 833 ? 94.254 62.187 59.638 1.00 18.09 833 ARG B CA 1
ATOM 14085 C C . ARG B 1 833 ? 93.214 61.134 60.002 1.00 18.52 833 ARG B C 1
ATOM 14086 O O . ARG B 1 833 ? 92.895 60.256 59.199 1.00 20.58 833 ARG B O 1
ATOM 14094 N N . TYR B 1 834 ? 92.681 61.233 61.215 1.00 19.29 834 TYR B N 1
ATOM 14095 C CA . TYR B 1 834 ? 91.678 60.287 61.681 1.00 20.46 834 TYR B CA 1
ATOM 14096 C C . TYR B 1 834 ? 90.242 60.799 61.561 1.00 20.15 834 TYR B C 1
ATOM 14097 O O . TYR B 1 834 ? 89.358 60.371 62.299 1.00 19.44 834 TYR B O 1
ATOM 14106 N N . ASP B 1 835 ? 90.031 61.707 60.615 1.00 18.76 835 ASP B N 1
ATOM 14107 C CA . ASP B 1 835 ? 88.720 62.288 60.322 1.00 20.67 835 ASP B CA 1
ATOM 14108 C C . ASP B 1 835 ? 88.086 63.086 61.446 1.00 20.99 835 ASP B C 1
ATOM 14109 O O . ASP B 1 835 ? 86.859 63.146 61.555 1.00 19.57 835 ASP B O 1
ATOM 14114 N N . ALA B 1 836 ? 88.908 63.703 62.284 1.00 20.02 836 ALA B N 1
ATOM 14115 C CA . ALA B 1 836 ? 88.370 64.503 63.370 1.00 19.99 836 ALA B CA 1
ATOM 14116 C C . ALA B 1 836 ? 87.566 65.664 62.783 1.00 19.07 836 ALA B C 1
ATOM 14117 O O . ALA B 1 836 ? 87.942 66.236 61.760 1.00 18.78 836 ALA B O 1
ATOM 14119 N N . THR B 1 837 ? 86.444 65.989 63.413 1.00 19.31 837 THR B N 1
ATOM 14120 C CA . THR B 1 837 ? 85.624 67.116 62.971 1.00 18.61 837 THR B CA 1
ATOM 14121 C C . THR B 1 837 ? 85.610 68.124 64.119 1.00 18.19 837 THR B C 1
ATOM 14122 O O . THR B 1 837 ? 84.967 69.174 64.042 1.00 17.14 837 THR B O 1
ATOM 14126 N N . THR B 1 838 ? 86.343 67.781 65.178 1.00 18.23 838 THR B N 1
ATOM 14127 C CA . THR B 1 838 ? 86.483 68.618 66.370 1.00 19.30 838 THR B CA 1
ATOM 14128 C C . THR B 1 838 ? 87.877 68.363 66.954 1.00 19.46 838 THR B C 1
ATOM 14129 O O . THR B 1 838 ? 88.524 67.378 66.602 1.00 19.12 838 THR B O 1
ATOM 14133 N N . CYS B 1 839 ? 88.325 69.239 67.851 1.00 19.04 839 CYS B N 1
ATOM 14134 C CA . CYS B 1 839 ? 89.649 69.117 68.465 1.00 18.19 839 CYS B CA 1
ATOM 14135 C C . CYS B 1 839 ? 89.685 68.200 69.686 1.00 18.93 839 CYS B C 1
ATOM 14136 O O . CYS B 1 839 ? 88.886 68.345 70.612 1.00 18.59 839 CYS B O 1
ATOM 14139 N N . TRP B 1 840 ? 90.643 67.277 69.688 1.00 18.46 840 TRP B N 1
ATOM 14140 C CA . TRP B 1 840 ? 90.797 66.318 70.777 1.00 18.66 840 TRP B CA 1
ATOM 14141 C C . TRP B 1 840 ? 91.208 66.924 72.115 1.00 20.12 840 TRP B C 1
ATOM 14142 O O . TRP B 1 840 ? 91.936 67.911 72.173 1.00 18.42 840 TRP B O 1
ATOM 14153 N N . GLU B 1 841 ? 90.749 66.289 73.189 1.00 20.34 841 GLU B N 1
ATOM 14154 C CA . GLU B 1 841 ? 91.065 66.706 74.550 1.00 21.81 841 GLU B CA 1
ATOM 14155 C C . GLU B 1 841 ? 92.569 66.563 74.818 1.00 22.34 841 GLU B C 1
ATOM 14156 O O . GLU B 1 841 ? 93.178 67.417 75.463 1.00 21.68 841 GLU B O 1
ATOM 14162 N N . MET B 1 842 ? 93.160 65.485 74.309 1.00 21.21 842 MET B N 1
ATOM 14163 C CA . MET B 1 842 ? 94.582 65.217 74.508 1.00 22.98 842 MET B CA 1
ATOM 14164 C C . MET B 1 842 ? 95.243 64.691 73.242 1.00 23.20 842 MET B C 1
ATOM 14165 O O . MET B 1 842 ? 94.575 64.425 72.243 1.00 22.69 842 MET B O 1
ATOM 14170 N N . TYR B 1 843 ? 96.564 64.545 73.292 1.00 22.76 843 TYR B N 1
ATOM 14171 C CA . TYR B 1 843 ? 97.315 64.017 72.159 1.00 23.74 843 TYR B CA 1
ATOM 14172 C C . TYR B 1 843 ? 97.497 62.515 72.351 1.00 26.24 843 TYR B C 1
ATOM 14173 O O . TYR B 1 843 ? 97.392 62.007 73.472 1.00 25.45 843 TYR B O 1
ATOM 14182 N N . PRO B 1 844 ? 97.752 61.782 71.255 1.00 27.27 844 PRO B N 1
ATOM 14183 C CA . PRO B 1 844 ? 97.945 60.332 71.344 1.00 29.36 844 PRO B CA 1
ATOM 14184 C C . PRO B 1 844 ? 99.261 59.991 72.045 1.00 31.46 844 PRO B C 1
ATOM 14185 O O . PRO B 1 844 ? 100.119 60.856 72.240 1.00 28.62 844 PRO B O 1
ATOM 14189 N N . ASN B 1 845 ? 99.400 58.724 72.423 1.00 33.41 845 ASN B N 1
ATOM 14190 C CA . ASN B 1 845 ? 100.603 58.215 73.071 1.00 35.95 845 ASN B CA 1
ATOM 14191 C C . ASN B 1 845 ? 100.918 58.743 74.468 1.00 36.54 845 ASN B C 1
ATOM 14192 O O . ASN B 1 845 ? 102.081 58.837 74.860 1.00 36.77 845 ASN B O 1
ATOM 14197 N N . PHE B 1 846 ? 99.871 59.095 75.206 1.00 36.98 846 PHE B N 1
ATOM 14198 C CA . PHE B 1 846 ? 99.999 59.542 76.587 1.00 37.84 846 PHE B CA 1
ATOM 14199 C C . PHE B 1 846 ? 99.007 58.661 77.343 1.00 38.39 846 PHE B C 1
ATOM 14200 O O . PHE B 1 846 ? 97.878 58.470 76.892 1.00 38.53 846 PHE B O 1
ATOM 14208 N N . ALA B 1 847 ? 99.433 58.111 78.476 1.00 38.07 847 ALA B N 1
ATOM 14209 C CA . ALA B 1 847 ? 98.581 57.222 79.262 1.00 38.50 847 ALA B CA 1
ATOM 14210 C C . ALA B 1 847 ? 97.512 57.927 80.094 1.00 38.16 847 ALA B C 1
ATOM 14211 O O . ALA B 1 847 ? 96.480 57.336 80.416 1.00 37.60 847 ALA B O 1
ATOM 14213 N N . GLU B 1 848 ? 97.756 59.188 80.435 1.00 38.05 848 GLU B N 1
ATOM 14214 C CA . GLU B 1 848 ? 96.826 59.956 81.259 1.00 37.52 848 GLU B CA 1
ATOM 14215 C C . GLU B 1 848 ? 95.395 60.139 80.753 1.00 37.14 848 GLU B C 1
ATOM 14216 O O . GLU B 1 848 ? 95.129 60.149 79.549 1.00 35.89 848 GLU B O 1
ATOM 14222 N N . ASN B 1 849 ? 94.484 60.272 81.714 1.00 36.08 849 ASN B N 1
ATOM 14223 C CA . ASN B 1 849 ? 93.073 60.554 81.469 1.00 34.41 849 ASN B CA 1
ATOM 14224 C C . ASN B 1 849 ? 92.331 59.746 80.398 1.00 33.42 849 ASN B C 1
ATOM 14225 O O . ASN B 1 849 ? 91.488 60.301 79.693 1.00 31.55 849 ASN B O 1
ATOM 14230 N N . ARG B 1 850 ? 92.625 58.453 80.267 1.00 32.71 850 ARG B N 1
ATOM 14231 C CA . ARG B 1 850 ? 91.930 57.628 79.273 1.00 33.23 850 ARG B CA 1
ATOM 14232 C C . ARG B 1 850 ? 91.824 56.159 79.698 1.00 34.46 850 ARG B C 1
ATOM 14233 O O . ARG B 1 850 ? 92.698 55.637 80.392 1.00 34.66 850 ARG B O 1
ATOM 14241 N N . SER B 1 851 ? 90.746 55.499 79.277 1.00 35.40 851 SER B N 1
ATOM 14242 C CA . SER B 1 851 ? 90.494 54.101 79.639 1.00 36.30 851 SER B CA 1
ATOM 14243 C C . SER B 1 851 ? 91.488 53.080 79.088 1.00 36.23 851 SER B C 1
ATOM 14244 O O . SER B 1 851 ? 91.699 52.026 79.691 1.00 36.63 851 SER B O 1
ATOM 14247 N N . ASN B 1 852 ? 92.084 53.383 77.941 1.00 36.40 852 ASN B N 1
ATOM 14248 C CA . ASN B 1 852 ? 93.052 52.482 77.320 1.00 36.28 852 ASN B CA 1
ATOM 14249 C C . ASN B 1 852 ? 94.171 53.331 76.721 1.00 36.91 852 ASN B C 1
ATOM 14250 O O . ASN B 1 852 ? 93.907 54.327 76.047 1.00 36.82 852 ASN B O 1
ATOM 14255 N N . PRO B 1 853 ? 95.436 52.951 76.966 1.00 37.29 853 PRO B N 1
ATOM 14256 C CA . PRO B 1 853 ? 96.587 53.697 76.444 1.00 37.28 853 PRO B CA 1
ATOM 14257 C C . PRO B 1 853 ? 96.666 53.836 74.924 1.00 36.51 853 PRO B C 1
ATOM 14258 O O . PRO B 1 853 ? 97.343 54.733 74.417 1.00 36.78 853 PRO B O 1
ATOM 14262 N N . ASP B 1 854 ? 95.980 52.962 74.196 1.00 35.37 854 ASP B N 1
ATOM 14263 C CA . ASP B 1 854 ? 96.014 53.031 72.739 1.00 35.55 854 ASP B CA 1
ATOM 14264 C C . ASP B 1 854 ? 94.998 54.005 72.150 1.00 34.11 854 ASP B C 1
ATOM 14265 O O . ASP B 1 854 ? 95.022 54.276 70.949 1.00 33.72 854 ASP B O 1
ATOM 14270 N N . MET B 1 855 ? 94.104 54.525 72.988 1.00 31.39 855 MET B N 1
ATOM 14271 C CA . MET B 1 855 ? 93.102 55.474 72.516 1.00 28.63 855 MET B CA 1
ATOM 14272 C C . MET B 1 855 ? 93.795 56.765 72.111 1.00 26.91 855 MET B C 1
ATOM 14273 O O . MET B 1 855 ? 94.724 57.222 72.784 1.00 25.09 855 MET B O 1
ATOM 14278 N N . LEU B 1 856 ? 93.337 57.359 71.016 1.00 25.52 856 LEU B N 1
ATOM 14279 C CA . LEU B 1 856 ? 93.916 58.607 70.537 1.00 23.38 856 LEU B CA 1
ATOM 14280 C C . LEU B 1 856 ? 93.722 59.706 71.576 1.00 23.02 856 LEU B C 1
ATOM 14281 O O . LEU B 1 856 ? 94.594 60.555 71.770 1.00 22.63 856 LEU B O 1
ATOM 14286 N N . THR B 1 857 ? 92.573 59.663 72.246 1.00 21.46 857 THR B N 1
ATOM 14287 C CA . THR B 1 857 ? 92.197 60.649 73.254 1.00 22.11 857 THR B CA 1
ATOM 14288 C C . THR B 1 857 ? 90.920 60.150 73.937 1.00 22.75 857 THR B C 1
ATOM 14289 O O . THR B 1 857 ? 90.263 59.242 73.427 1.00 23.72 857 THR B O 1
ATOM 14293 N N . ARG B 1 858 ? 90.566 60.718 75.087 1.00 21.46 858 ARG B N 1
ATOM 14294 C CA . ARG B 1 858 ? 89.335 60.298 75.749 1.00 22.38 858 ARG B CA 1
ATOM 14295 C C . ARG B 1 858 ? 88.221 61.010 74.991 1.00 22.42 858 ARG B C 1
ATOM 14296 O O . ARG B 1 858 ? 87.501 60.406 74.195 1.00 23.92 858 ARG B O 1
ATOM 14304 N N . SER B 1 859 ? 88.107 62.310 75.232 1.00 22.32 859 SER B N 1
ATOM 14305 C CA . SER B 1 859 ? 87.112 63.139 74.565 1.00 21.38 859 SER B CA 1
ATOM 14306 C C . SER B 1 859 ? 87.656 63.617 73.223 1.00 21.36 859 SER B C 1
ATOM 14307 O O . SER B 1 859 ? 88.794 64.092 73.137 1.00 20.45 859 SER B O 1
ATOM 14310 N N . HIS B 1 860 ? 86.846 63.498 72.176 1.00 19.24 860 HIS B N 1
ATOM 14311 C CA . HIS B 1 860 ? 87.273 63.930 70.849 1.00 19.34 860 HIS B CA 1
ATOM 14312 C C . HIS B 1 860 ? 86.847 65.356 70.548 1.00 18.73 860 HIS B C 1
ATOM 14313 O O . HIS B 1 860 ? 87.057 65.840 69.437 1.00 19.25 860 HIS B O 1
ATOM 14320 N N . CYS B 1 861 ? 86.261 66.025 71.538 1.00 18.63 861 CYS B N 1
ATOM 14321 C CA . CYS B 1 861 ? 85.781 67.397 71.360 1.00 19.04 861 CYS B CA 1
ATOM 14322 C C . CYS B 1 861 ? 85.919 68.246 72.631 1.00 19.70 861 CYS B C 1
ATOM 14323 O O . CYS B 1 861 ? 85.010 68.295 73.460 1.00 20.04 861 CYS B O 1
ATOM 14326 N N . HIS B 1 862 ? 87.064 68.907 72.771 1.00 20.76 862 HIS B N 1
ATOM 14327 C CA . HIS B 1 862 ? 87.344 69.774 73.914 1.00 19.75 862 HIS B CA 1
ATOM 14328 C C . HIS B 1 862 ? 87.746 71.141 73.366 1.00 20.67 862 HIS B C 1
ATOM 14329 O O . HIS B 1 862 ? 88.819 71.285 72.784 1.00 18.24 862 HIS B O 1
ATOM 14336 N N . ALA B 1 863 ? 86.893 72.144 73.551 1.00 20.74 863 ALA B N 1
ATOM 14337 C CA . ALA B 1 863 ? 87.195 73.475 73.035 1.00 21.24 863 ALA B CA 1
ATOM 14338 C C . ALA B 1 863 ? 88.430 74.106 73.669 1.00 21.12 863 ALA B C 1
ATOM 14339 O O . ALA B 1 863 ? 88.941 75.099 73.161 1.00 20.13 863 ALA B O 1
ATOM 14341 N N . TRP B 1 864 ? 88.922 73.553 74.774 1.00 21.72 864 TRP B N 1
ATOM 14342 C CA . TRP B 1 864 ? 90.117 74.138 75.369 1.00 21.20 864 TRP B CA 1
ATOM 14343 C C . TRP B 1 864 ? 91.295 73.853 74.427 1.00 21.26 864 TRP B C 1
ATOM 14344 O O . TRP B 1 864 ? 92.376 74.423 74.572 1.00 19.94 864 TRP B O 1
ATOM 14355 N N . SER B 1 865 ? 91.045 72.995 73.434 1.00 19.68 865 SER B N 1
ATOM 14356 C CA . SER B 1 865 ? 92.048 72.605 72.442 1.00 19.09 865 SER B CA 1
ATOM 14357 C C . SER B 1 865 ? 91.873 73.310 71.088 1.00 19.29 865 SER B C 1
ATOM 14358 O O . SER B 1 865 ? 92.548 72.964 70.116 1.00 18.77 865 SER B O 1
ATOM 14361 N N . ALA B 1 866 ? 90.980 74.292 71.015 1.00 17.80 866 ALA B N 1
ATOM 14362 C CA . ALA B 1 866 ? 90.726 74.978 69.746 1.00 16.99 866 ALA B CA 1
ATOM 14363 C C . ALA B 1 866 ? 91.654 76.151 69.422 1.00 17.53 866 ALA B C 1
ATOM 14364 O O . ALA B 1 866 ? 91.261 77.079 68.711 1.00 16.44 866 ALA B O 1
ATOM 14366 N N . ALA B 1 867 ? 92.886 76.099 69.917 1.00 16.96 867 ALA B N 1
ATOM 14367 C CA . ALA B 1 867 ? 93.865 77.168 69.691 1.00 17.93 867 ALA B CA 1
ATOM 14368 C C . ALA B 1 867 ? 93.914 77.815 68.297 1.00 16.79 867 ALA B C 1
ATOM 14369 O O . ALA B 1 867 ? 93.945 79.047 68.186 1.00 17.04 867 ALA B O 1
ATOM 14371 N N . PRO B 1 868 ? 93.928 77.011 67.218 1.00 15.44 868 PRO B N 1
ATOM 14372 C CA . PRO B 1 868 ? 93.984 77.610 65.878 1.00 15.33 868 PRO B CA 1
ATOM 14373 C C . PRO B 1 868 ? 92.917 78.671 65.612 1.00 16.29 868 PRO B C 1
ATOM 14374 O O . PRO B 1 868 ? 93.153 79.614 64.858 1.00 15.17 868 PRO B O 1
ATOM 14378 N N . GLY B 1 869 ? 91.748 78.513 66.228 1.00 14.88 869 GLY B N 1
ATOM 14379 C CA . GLY B 1 869 ? 90.677 79.478 66.034 1.00 15.42 869 GLY B CA 1
ATOM 14380 C C . GLY B 1 869 ? 91.047 80.860 66.554 1.00 15.80 869 GLY B C 1
ATOM 14381 O O . GLY B 1 869 ? 90.451 81.859 66.162 1.00 16.07 869 GLY B O 1
ATOM 14382 N N . TYR B 1 870 ? 92.033 80.916 67.441 1.00 15.50 870 TYR B N 1
ATOM 14383 C CA . TYR B 1 870 ? 92.482 82.182 68.008 1.00 16.14 870 TYR B CA 1
ATOM 14384 C C . TYR B 1 870 ? 93.759 82.682 67.345 1.00 17.75 870 TYR B C 1
ATOM 14385 O O . TYR B 1 870 ? 93.817 83.815 66.870 1.00 17.23 870 TYR B O 1
ATOM 14394 N N . PHE B 1 871 ? 94.781 81.832 67.298 1.00 16.65 871 PHE B N 1
ATOM 14395 C CA . PHE B 1 871 ? 96.059 82.236 66.720 1.00 16.18 871 PHE B CA 1
ATOM 14396 C C . PHE B 1 871 ? 96.103 82.511 65.228 1.00 15.97 871 PHE B C 1
ATOM 14397 O O . PHE B 1 871 ? 96.850 83.382 64.792 1.00 14.61 871 PHE B O 1
ATOM 14405 N N . LEU B 1 872 ? 95.325 81.788 64.427 1.00 14.61 872 LEU B N 1
ATOM 14406 C CA . LEU B 1 872 ? 95.375 82.055 62.999 1.00 14.39 872 LEU B CA 1
ATOM 14407 C C . LEU B 1 872 ? 94.876 83.475 62.700 1.00 16.17 872 LEU B C 1
ATOM 14408 O O . LEU B 1 872 ? 95.444 84.173 61.861 1.00 16.39 872 LEU B O 1
ATOM 14413 N N . GLY B 1 873 ? 93.836 83.910 63.404 1.00 14.99 873 GLY B N 1
ATOM 14414 C CA . GLY B 1 873 ? 93.325 85.251 63.179 1.00 16.89 873 GLY B CA 1
ATOM 14415 C C . GLY B 1 873 ? 94.189 86.325 63.831 1.00 16.89 873 GLY B C 1
ATOM 14416 O O . GLY B 1 873 ? 94.386 87.403 63.267 1.00 18.59 873 GLY B O 1
ATOM 14417 N N . SER B 1 874 ? 94.722 86.028 65.011 1.00 17.07 874 SER B N 1
ATOM 14418 C CA . SER B 1 874 ? 95.541 86.992 65.740 1.00 18.63 874 SER B CA 1
ATOM 14419 C C . SER B 1 874 ? 96.998 87.057 65.289 1.00 20.26 874 SER B C 1
ATOM 14420 O O . SER B 1 874 ? 97.451 88.089 64.790 1.00 23.12 874 SER B O 1
ATOM 14425 N N . SER B 1 875 ? 97.724 85.956 65.454 1.00 19.60 875 SER B N 1
ATOM 14426 C CA . SER B 1 875 ? 99.142 85.888 65.098 1.00 18.97 875 SER B CA 1
ATOM 14427 C C . SER B 1 875 ? 99.507 85.942 63.617 1.00 18.39 875 SER B C 1
ATOM 14428 O O . SER B 1 875 ? 100.492 86.579 63.240 1.00 18.76 875 SER B O 1
ATOM 14431 N N . ILE B 1 876 ? 98.718 85.274 62.784 1.00 17.90 876 ILE B N 1
ATOM 14432 C CA . ILE B 1 876 ? 99.004 85.180 61.356 1.00 15.72 876 ILE B CA 1
ATOM 14433 C C . ILE B 1 876 ? 98.291 86.203 60.479 1.00 15.65 876 ILE B C 1
ATOM 14434 O O . ILE B 1 876 ? 98.943 86.967 59.766 1.00 14.68 876 ILE B O 1
ATOM 14439 N N . LEU B 1 877 ? 96.961 86.208 60.506 1.00 14.19 877 LEU B N 1
ATOM 14440 C CA . LEU B 1 877 ? 96.208 87.171 59.707 1.00 14.40 877 LEU B CA 1
ATOM 14441 C C . LEU B 1 877 ? 96.688 88.559 60.129 1.00 14.96 877 LEU B C 1
ATOM 14442 O O . LEU B 1 877 ? 96.829 89.455 59.302 1.00 16.93 877 LEU B O 1
ATOM 14447 N N . GLY B 1 878 ? 96.913 88.724 61.430 1.00 15.16 878 GLY B N 1
ATOM 14448 C CA . GLY B 1 878 ? 97.429 89.978 61.952 1.00 15.28 878 GLY B CA 1
ATOM 14449 C C . GLY B 1 878 ? 96.492 90.897 62.714 1.00 16.97 878 GLY B C 1
ATOM 14450 O O . GLY B 1 878 ? 96.839 92.056 62.946 1.00 16.34 878 GLY B O 1
ATOM 14451 N N . VAL B 1 879 ? 95.320 90.408 63.110 1.00 15.64 879 VAL B N 1
ATOM 14452 C CA . VAL B 1 879 ? 94.367 91.247 63.838 1.00 15.80 879 VAL B CA 1
ATOM 14453 C C . VAL B 1 879 ? 94.474 91.124 65.357 1.00 18.01 879 VAL B C 1
ATOM 14454 O O . VAL B 1 879 ? 94.199 90.061 65.925 1.00 18.41 879 VAL B O 1
ATOM 14458 N N . LYS B 1 880 ? 94.866 92.216 66.015 1.00 16.82 880 LYS B N 1
ATOM 14459 C CA . LYS B 1 880 ? 94.988 92.240 67.473 1.00 18.47 880 LYS B CA 1
ATOM 14460 C C . LYS B 1 880 ? 94.314 93.472 68.071 1.00 19.15 880 LYS B C 1
ATOM 14461 O O . LYS B 1 880 ? 94.334 94.554 67.482 1.00 18.76 880 LYS B O 1
ATOM 14467 N N . ARG B 1 881 ? 93.721 93.298 69.248 1.00 18.44 881 ARG B N 1
ATOM 14468 C CA . ARG B 1 881 ? 93.057 94.393 69.937 1.00 20.49 881 ARG B CA 1
ATOM 14469 C C . ARG B 1 881 ? 94.152 95.397 70.298 1.00 21.61 881 ARG B C 1
ATOM 14470 O O . ARG B 1 881 ? 95.185 95.015 70.843 1.00 19.87 881 ARG B O 1
ATOM 14478 N N . GLY B 1 882 ? 93.927 96.672 69.992 1.00 22.56 882 GLY B N 1
ATOM 14479 C CA . GLY B 1 882 ? 94.927 97.687 70.289 1.00 24.32 882 GLY B CA 1
ATOM 14480 C C . GLY B 1 882 ? 94.673 98.487 71.556 1.00 26.82 882 GLY B C 1
ATOM 14481 O O . GLY B 1 882 ? 95.607 99.021 72.157 1.00 29.19 882 GLY B O 1
ATOM 14482 N N . ALA B 1 883 ? 93.410 98.585 71.953 1.00 25.53 883 ALA B N 1
ATOM 14483 C CA . ALA B 1 883 ? 93.021 99.315 73.160 1.00 25.93 883 ALA B CA 1
ATOM 14484 C C . ALA B 1 883 ? 91.808 98.603 73.738 1.00 25.01 883 ALA B C 1
ATOM 14485 O O . ALA B 1 883 ? 91.173 97.811 73.042 1.00 25.43 883 ALA B O 1
ATOM 14487 N N . ASP B 1 884 ? 91.481 98.873 75.000 1.00 24.59 884 ASP B N 1
ATOM 14488 C CA . ASP B 1 884 ? 90.325 98.230 75.611 1.00 24.26 884 ASP B CA 1
ATOM 14489 C C . ASP B 1 884 ? 89.073 98.498 74.789 1.00 24.06 884 ASP B C 1
ATOM 14490 O O . ASP B 1 884 ? 88.896 99.591 74.245 1.00 22.72 884 ASP B O 1
ATOM 14495 N N . GLY B 1 885 ? 88.214 97.486 74.689 1.00 22.05 885 GLY B N 1
ATOM 14496 C CA . GLY B 1 885 ? 86.985 97.626 73.933 1.00 20.40 885 GLY B CA 1
ATOM 14497 C C . GLY B 1 885 ? 87.208 97.740 72.436 1.00 21.09 885 GLY B C 1
ATOM 14498 O O . GLY B 1 885 ? 86.295 98.108 71.696 1.00 20.29 885 GLY B O 1
ATOM 14499 N N . TRP B 1 886 ? 88.419 97.417 71.992 1.00 21.42 886 TRP B N 1
ATOM 14500 C CA . TRP B 1 886 ? 88.776 97.484 70.573 1.00 21.13 886 TRP B CA 1
ATOM 14501 C C . TRP B 1 886 ? 88.581 98.875 69.962 1.00 22.39 886 TRP B C 1
ATOM 14502 O O . TRP B 1 886 ? 88.226 98.996 68.786 1.00 20.52 886 TRP B O 1
ATOM 14513 N N . ARG B 1 887 ? 88.813 99.919 70.754 1.00 21.17 887 ARG B N 1
ATOM 14514 C CA . ARG B 1 887 ? 88.671 101.287 70.259 1.00 24.61 887 ARG B CA 1
ATOM 14515 C C . ARG B 1 887 ? 89.806 101.556 69.284 1.00 23.67 887 ARG B C 1
ATOM 14516 O O . ARG B 1 887 ? 89.747 102.470 68.458 1.00 23.89 887 ARG B O 1
ATOM 14524 N N . THR B 1 888 ? 90.836 100.728 69.397 1.00 23.82 888 THR B N 1
ATOM 14525 C CA . THR B 1 888 ? 92.006 100.780 68.537 1.00 23.30 888 THR B CA 1
ATOM 14526 C C . THR B 1 888 ? 92.301 99.335 68.134 1.00 22.39 888 THR B C 1
ATOM 14527 O O . THR B 1 888 ? 92.064 98.406 68.909 1.00 20.58 888 THR B O 1
ATOM 14531 N N . VAL B 1 889 ? 92.800 99.146 66.921 1.00 20.27 889 VAL B N 1
ATOM 14532 C CA . VAL B 1 889 ? 93.132 97.807 66.446 1.00 19.98 889 VAL B CA 1
ATOM 14533 C C . VAL B 1 889 ? 94.490 97.852 65.755 1.00 2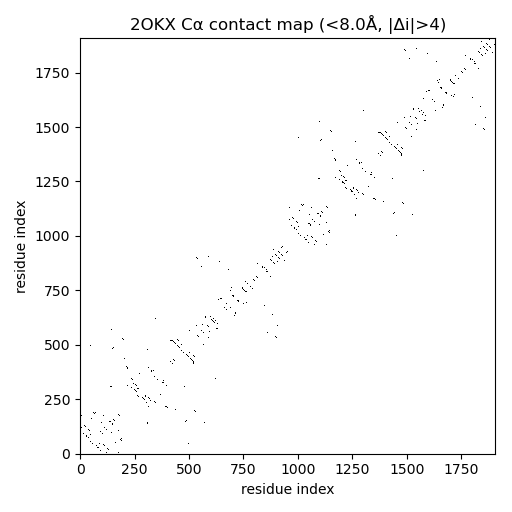0.05 889 VAL B C 1
ATOM 14534 O O . VAL B 1 889 ? 94.766 98.760 64.959 1.00 20.05 889 VAL B O 1
ATOM 14541 N N . ASP B 1 890 ? 95.348 96.890 66.094 1.00 17.65 890 ASP B N 1
ATOM 14542 C CA . ASP B 1 890 ? 96.674 96.780 65.505 1.00 16.95 890 ASP B CA 1
ATOM 14543 C C . ASP B 1 890 ? 96.638 95.687 64.433 1.00 18.21 890 ASP B C 1
ATOM 14544 O O . ASP B 1 890 ? 96.231 94.557 64.704 1.00 17.26 890 ASP B O 1
ATOM 14549 N N . ILE B 1 891 ? 97.047 96.035 63.217 1.00 17.07 891 ILE B N 1
ATOM 14550 C CA . ILE B 1 891 ? 97.080 95.088 62.108 1.00 17.09 891 ILE B CA 1
ATOM 14551 C C . ILE B 1 891 ? 98.545 94.850 61.756 1.00 18.46 891 ILE B C 1
ATOM 14552 O O . ILE B 1 891 ? 99.216 95.736 61.220 1.00 19.20 891 ILE B O 1
ATOM 14557 N N . ALA B 1 892 ? 99.043 93.659 62.070 1.00 17.03 892 ALA B N 1
ATOM 14558 C CA . ALA B 1 892 ? 100.436 93.327 61.796 1.00 16.12 892 ALA B CA 1
ATOM 14559 C C . ALA B 1 892 ? 100.550 91.872 61.357 1.00 16.01 892 ALA B C 1
ATOM 14560 O O . ALA B 1 892 ? 100.849 90.993 62.159 1.00 16.35 892 ALA B O 1
ATOM 14562 N N . PRO B 1 893 ? 100.315 91.613 60.069 1.00 16.57 893 PRO B N 1
ATOM 14563 C CA . PRO B 1 893 ? 100.378 90.271 59.485 1.00 16.88 893 PRO B CA 1
ATOM 14564 C C . PRO B 1 893 ? 101.740 89.600 59.627 1.00 19.37 893 PRO B C 1
ATOM 14565 O O . PRO B 1 893 ? 102.780 90.264 59.614 1.00 16.78 893 PRO B O 1
ATOM 14569 N N . GLN B 1 894 ? 101.718 88.278 59.778 1.00 18.05 894 GLN B N 1
ATOM 14570 C CA . GLN B 1 894 ? 102.935 87.476 59.838 1.00 17.51 894 GLN B CA 1
ATOM 14571 C C . GLN B 1 894 ? 102.601 86.323 58.892 1.00 18.59 894 GLN B C 1
ATOM 14572 O O . GLN B 1 894 ? 102.168 85.255 59.327 1.00 19.58 894 GLN B O 1
ATOM 14578 N N . PRO B 1 895 ? 102.764 86.548 57.576 1.00 18.07 895 PRO B N 1
ATOM 14579 C CA . PRO B 1 895 ? 102.481 85.566 56.523 1.00 18.12 895 PRO B CA 1
ATOM 14580 C C . PRO B 1 895 ? 103.235 84.245 56.610 1.00 19.66 895 PRO B C 1
ATOM 14581 O O . PRO B 1 895 ? 102.724 83.210 56.178 1.00 17.39 895 PRO B O 1
ATOM 14585 N N . CYS B 1 896 ? 104.443 84.284 57.166 1.00 18.45 896 CYS B N 1
ATOM 14586 C CA . CYS B 1 896 ? 105.268 83.089 57.274 1.00 19.77 896 CYS B CA 1
ATOM 14587 C C . CYS B 1 896 ? 105.455 82.529 55.870 1.00 19.30 896 CYS B C 1
ATOM 14588 O O . CYS B 1 896 ? 105.953 83.232 54.987 1.00 19.74 896 CYS B O 1
ATOM 14591 N N . ASP B 1 897 ? 105.048 81.284 55.641 1.00 19.78 897 ASP B N 1
ATOM 14592 C CA . ASP B 1 897 ? 105.197 80.697 54.313 1.00 19.40 897 ASP B CA 1
ATOM 14593 C C . ASP B 1 897 ? 103.903 80.696 53.500 1.00 20.84 897 ASP B C 1
ATOM 14594 O O . ASP B 1 897 ? 103.796 79.991 52.493 1.00 20.07 897 ASP B O 1
ATOM 14599 N N . LEU B 1 898 ? 102.927 81.492 53.931 1.00 17.79 898 LEU B N 1
ATOM 14600 C CA . LEU B 1 898 ? 101.643 81.581 53.234 1.00 17.54 898 LEU B CA 1
ATOM 14601 C C . LEU B 1 898 ? 101.695 82.627 52.126 1.00 18.28 898 LEU B C 1
ATOM 14602 O O . LEU B 1 898 ? 102.403 83.632 52.246 1.00 18.35 898 LEU B O 1
ATOM 14607 N N . THR B 1 899 ? 100.944 82.399 51.051 1.00 16.87 899 THR B N 1
ATOM 14608 C CA . THR B 1 899 ? 100.922 83.342 49.939 1.00 18.21 899 THR B CA 1
ATOM 14609 C C . THR B 1 899 ? 99.756 84.327 50.051 1.00 17.82 899 THR B C 1
ATOM 14610 O O . THR B 1 899 ? 99.799 85.417 49.486 1.00 16.34 899 THR B O 1
ATOM 14614 N N . TRP B 1 900 ? 98.721 83.938 50.789 1.00 16.12 900 TRP B N 1
ATOM 14615 C CA . TRP B 1 900 ? 97.561 84.802 51.003 1.00 16.69 900 TRP B CA 1
ATOM 14616 C C . TRP B 1 900 ? 96.760 84.320 52.201 1.00 17.36 900 TRP B C 1
ATOM 14617 O O . TRP B 1 900 ? 96.859 83.161 52.597 1.00 15.56 900 TRP B O 1
ATOM 14628 N N . ALA B 1 901 ? 95.986 85.225 52.788 1.00 15.78 901 ALA B N 1
ATOM 14629 C CA . ALA B 1 901 ? 95.139 84.902 53.926 1.00 15.96 901 ALA B CA 1
ATOM 14630 C C . ALA B 1 901 ? 94.083 85.986 54.023 1.00 16.68 901 ALA B C 1
ATOM 14631 O O . ALA B 1 901 ? 94.276 87.095 53.523 1.00 16.71 901 ALA B O 1
ATOM 14633 N N . GLU B 1 902 ? 92.962 85.660 54.653 1.00 16.43 902 GLU B N 1
ATOM 14634 C CA . GLU B 1 902 ? 91.888 86.628 54.829 1.00 16.97 902 GLU B CA 1
ATOM 14635 C C . GLU B 1 902 ? 90.948 86.143 55.917 1.00 19.07 902 GLU B C 1
ATOM 14636 O O . GLU B 1 902 ? 90.791 84.938 56.137 1.00 19.17 902 GLU B O 1
ATOM 14642 N N . GLY B 1 903 ? 90.337 87.086 56.619 1.00 17.21 903 GLY B N 1
ATOM 14643 C CA . GLY B 1 903 ? 89.451 86.707 57.692 1.00 16.52 903 GLY B CA 1
ATOM 14644 C C . GLY B 1 903 ? 88.684 87.888 58.226 1.00 17.27 903 GLY B C 1
ATOM 14645 O O . GLY B 1 903 ? 88.857 89.025 57.775 1.00 15.56 903 GLY B O 1
ATOM 14646 N N . VAL B 1 904 ? 87.832 87.602 59.198 1.00 15.95 904 VAL B N 1
ATOM 14647 C CA . VAL B 1 904 ? 86.987 88.604 59.808 1.00 15.18 904 VAL B CA 1
ATOM 14648 C C . VAL B 1 904 ? 86.973 88.360 61.301 1.00 17.05 904 VAL B C 1
ATOM 14649 O O . VAL B 1 904 ? 86.874 87.219 61.752 1.00 16.18 904 VAL B O 1
ATOM 14653 N N . VAL B 1 905 ? 87.095 89.430 62.073 1.00 16.52 905 VAL B N 1
ATOM 14654 C CA . VAL B 1 905 ? 87.063 89.317 63.519 1.00 16.73 905 VAL B CA 1
ATOM 14655 C C . VAL B 1 905 ? 85.932 90.225 63.970 1.00 17.94 905 VAL B C 1
ATOM 14656 O O . VAL B 1 905 ? 85.931 91.428 63.669 1.00 17.75 905 VAL B O 1
ATOM 14660 N N . PRO B 1 906 ? 84.927 89.657 64.652 1.00 17.48 906 PRO B N 1
ATOM 14661 C CA . PRO B 1 906 ? 83.814 90.485 65.114 1.00 17.75 906 PRO B CA 1
ATOM 14662 C C . PRO B 1 906 ? 84.242 91.383 66.267 1.00 18.14 906 PRO B C 1
ATOM 14663 O O . PRO B 1 906 ? 85.196 91.078 66.979 1.00 18.84 906 PRO B O 1
ATOM 14667 N N . LEU B 1 907 ? 83.534 92.496 66.433 1.00 20.03 907 LEU B N 1
ATOM 14668 C CA . LEU B 1 907 ? 83.828 93.457 67.493 1.00 20.74 907 LEU B CA 1
ATOM 14669 C C . LEU B 1 907 ? 82.745 93.410 68.573 1.00 22.53 907 LEU B C 1
ATOM 14670 O O . LEU B 1 907 ? 81.555 93.259 68.273 1.00 23.13 907 LEU B O 1
ATOM 14675 N N . PRO B 1 908 ? 83.145 93.533 69.847 1.00 22.24 908 PRO B N 1
ATOM 14676 C CA . PRO B 1 908 ? 82.168 93.493 70.940 1.00 23.92 908 PRO B CA 1
ATOM 14677 C C . PRO B 1 908 ? 81.115 94.594 70.866 1.00 25.35 908 PRO B C 1
ATOM 14678 O O . PRO B 1 908 ? 79.962 94.376 71.234 1.00 26.42 908 PRO B O 1
ATOM 14682 N N . GLN B 1 909 ? 81.511 95.762 70.367 1.00 26.87 909 GLN B N 1
ATOM 14683 C CA . GLN B 1 909 ? 80.601 96.899 70.252 1.00 28.16 909 GLN B CA 1
ATOM 14684 C C . GLN B 1 909 ? 79.749 96.860 68.982 1.00 29.01 909 GLN B C 1
ATOM 14685 O O . GLN B 1 909 ? 78.912 97.736 68.758 1.00 29.66 909 GLN B O 1
ATOM 14691 N N . GLY B 1 910 ? 79.952 95.837 68.159 1.00 27.08 910 GLY B N 1
ATOM 14692 C CA . GLY B 1 910 ? 79.200 95.731 66.923 1.00 26.00 910 GLY B CA 1
ATOM 14693 C C . GLY B 1 910 ? 80.117 95.986 65.743 1.00 24.52 910 GLY B C 1
ATOM 14694 O O . GLY B 1 910 ? 81.106 96.708 65.868 1.00 25.52 910 GLY B O 1
ATOM 14695 N N . GLY B 1 911 ? 79.794 95.402 64.596 1.00 24.82 911 GLY B N 1
ATOM 14696 C CA . GLY B 1 911 ? 80.630 95.579 63.425 1.00 22.60 911 GLY B CA 1
ATOM 14697 C C . GLY B 1 911 ? 81.755 94.560 63.440 1.00 22.63 911 GLY B C 1
ATOM 14698 O O . GLY B 1 911 ? 81.746 93.624 64.239 1.00 20.76 911 GLY B O 1
ATOM 14699 N N . HIS B 1 912 ? 82.739 94.737 62.572 1.00 22.42 912 HIS B N 1
ATOM 14700 C CA . HIS B 1 912 ? 83.844 93.790 62.524 1.00 23.51 912 HIS B CA 1
ATOM 14701 C C . HIS B 1 912 ? 85.085 94.377 61.883 1.00 21.63 912 HIS B C 1
ATOM 14702 O O . HIS B 1 912 ? 85.065 95.484 61.344 1.00 22.48 912 HIS B O 1
ATOM 14709 N N . ILE B 1 913 ? 86.167 93.611 61.951 1.00 19.41 913 ILE B N 1
ATOM 14710 C CA . ILE B 1 913 ? 87.429 93.992 61.345 1.00 18.43 913 ILE B CA 1
ATOM 14711 C C . ILE B 1 913 ? 87.660 92.926 60.279 1.00 17.80 913 ILE B C 1
ATOM 14712 O O . ILE B 1 913 ? 87.739 91.739 60.597 1.00 17.39 913 ILE B O 1
ATOM 14717 N N . ALA B 1 914 ? 87.735 93.335 59.019 1.00 17.62 914 ALA B N 1
ATOM 14718 C CA . ALA B 1 914 ? 87.972 92.383 57.942 1.00 18.12 914 ALA B CA 1
ATOM 14719 C C . ALA B 1 914 ? 89.347 92.668 57.361 1.00 19.59 914 ALA B C 1
ATOM 14720 O O . ALA B 1 914 ? 89.680 93.812 57.046 1.00 21.75 914 ALA B O 1
ATOM 14722 N N . VAL B 1 915 ? 90.154 91.625 57.228 1.00 18.50 915 VAL B N 1
ATOM 14723 C CA . VAL B 1 915 ? 91.495 91.780 56.697 1.00 17.09 915 VAL B CA 1
ATOM 14724 C C . VAL B 1 915 ? 91.809 90.734 55.639 1.00 18.41 915 VAL B C 1
ATOM 14725 O O . VAL B 1 915 ? 91.432 89.573 55.769 1.00 15.66 915 VAL B O 1
ATOM 14729 N N . SER B 1 916 ? 92.491 91.154 54.584 1.00 17.55 916 SER B N 1
ATOM 14730 C CA . SER B 1 916 ? 92.893 90.219 53.546 1.00 18.00 916 SER B CA 1
ATOM 14731 C C . SER B 1 916 ? 94.216 90.708 52.990 1.00 19.34 916 SER B C 1
ATOM 14732 O O . SER B 1 916 ? 94.455 91.916 52.912 1.00 18.60 916 SER B O 1
ATOM 14735 N N . TRP B 1 917 ? 95.090 89.772 52.642 1.00 15.42 917 TRP B N 1
ATOM 14736 C CA . TRP B 1 917 ? 96.367 90.118 52.052 1.00 15.45 917 TRP B CA 1
ATOM 14737 C C . TRP B 1 917 ? 96.877 88.988 51.185 1.00 17.43 917 TRP B C 1
ATOM 14738 O O . TRP B 1 917 ? 96.401 87.850 51.270 1.00 15.63 917 TRP B O 1
ATOM 14749 N N . GLU B 1 918 ? 97.833 89.320 50.332 1.00 16.65 918 GLU B N 1
ATOM 14750 C CA . GLU B 1 918 ? 98.446 88.342 49.450 1.00 19.12 918 GLU B CA 1
ATOM 14751 C C . GLU B 1 918 ? 99.674 88.964 48.807 1.00 19.15 918 GLU B C 1
ATOM 14752 O O . GLU B 1 918 ? 99.708 90.170 48.553 1.00 17.56 918 GLU B O 1
ATOM 14758 N N . PHE B 1 919 ? 100.697 88.149 48.578 1.00 18.80 919 PHE B N 1
ATOM 14759 C CA . PHE B 1 919 ? 101.902 88.643 47.937 1.00 19.99 919 PHE B CA 1
ATOM 14760 C C . PHE B 1 919 ? 101.605 88.786 46.455 1.00 22.49 919 PHE B C 1
ATOM 14761 O O . PHE B 1 919 ? 101.067 87.871 45.836 1.00 21.36 919 PHE B O 1
ATOM 14769 N N . VAL B 1 920 ? 101.936 89.942 45.892 1.00 22.67 920 VAL B N 1
ATOM 14770 C CA . VAL B 1 920 ? 101.702 90.190 44.478 1.00 23.47 920 VAL B CA 1
ATOM 14771 C C . VAL B 1 920 ? 103.010 90.020 43.709 1.00 25.11 920 VAL B C 1
ATOM 14772 O O . VAL B 1 920 ? 103.016 89.892 42.489 1.00 26.60 920 VAL B O 1
ATOM 14776 N N . SER B 1 921 ? 104.116 90.024 44.443 1.00 24.85 921 SER B N 1
ATOM 14777 C CA . SER B 1 921 ? 105.440 89.840 43.865 1.00 27.20 921 SER B CA 1
ATOM 14778 C C . SER B 1 921 ? 106.418 89.667 45.015 1.00 27.92 921 SER B C 1
ATOM 14779 O O . SER B 1 921 ? 106.047 89.832 46.180 1.00 27.76 921 SER B O 1
ATOM 14782 N N . ALA B 1 922 ? 107.660 89.324 44.693 1.00 27.31 922 ALA B N 1
ATOM 14783 C CA . ALA B 1 922 ? 108.676 89.113 45.714 1.00 27.12 922 ALA B CA 1
ATOM 14784 C C . ALA B 1 922 ? 108.744 90.270 46.708 1.00 26.69 922 ALA B C 1
ATOM 14785 O O . ALA B 1 922 ? 108.964 91.423 46.324 1.00 26.96 922 ALA B O 1
ATOM 14787 N N . GLY B 1 923 ? 108.548 89.950 47.983 1.00 26.14 923 GLY B N 1
ATOM 14788 C CA . GLY B 1 923 ? 108.610 90.956 49.031 1.00 25.18 923 GLY B CA 1
ATOM 14789 C C . GLY B 1 923 ? 107.602 92.087 48.941 1.00 24.82 923 GLY B C 1
ATOM 14790 O O . GLY B 1 923 ? 107.810 93.148 49.540 1.00 25.23 923 GLY B O 1
ATOM 14791 N N . LYS B 1 924 ? 106.512 91.875 48.209 1.00 22.64 924 LYS B N 1
ATOM 14792 C CA . LYS B 1 924 ? 105.490 92.905 48.069 1.00 22.15 924 LYS B CA 1
ATOM 14793 C C . LYS B 1 924 ? 104.104 92.353 48.355 1.00 22.17 924 LYS B C 1
ATOM 14794 O O . LYS B 1 924 ? 103.644 91.402 47.723 1.00 22.27 924 LYS B O 1
ATOM 14800 N N . LEU B 1 925 ? 103.433 92.987 49.304 1.00 21.70 925 LEU B N 1
ATOM 14801 C CA . LEU B 1 925 ? 102.116 92.564 49.738 1.00 21.30 925 LEU B CA 1
ATOM 14802 C C . LEU B 1 925 ? 101.033 93.557 49.340 1.00 22.92 925 LEU B C 1
ATOM 14803 O O . LEU B 1 925 ? 101.298 94.746 49.150 1.00 22.34 925 LEU B O 1
ATOM 14808 N N . LYS B 1 926 ? 99.820 93.043 49.187 1.00 19.73 926 LYS B N 1
ATOM 14809 C CA . LYS B 1 926 ? 98.644 93.845 48.890 1.00 19.49 926 LYS B CA 1
ATOM 14810 C C . LYS B 1 926 ? 97.806 93.536 50.122 1.00 19.27 926 LYS B C 1
ATOM 14811 O O . LYS B 1 926 ? 97.606 92.366 50.449 1.00 18.93 926 LYS B O 1
ATOM 14817 N N . LEU B 1 927 ? 97.338 94.568 50.817 1.00 17.13 927 LEU B N 1
ATOM 14818 C CA . LEU B 1 927 ? 96.566 94.379 52.042 1.00 15.13 927 LEU B CA 1
ATOM 14819 C C . LEU B 1 927 ? 95.320 95.257 52.090 1.00 17.08 927 LEU B C 1
ATOM 14820 O O . LEU B 1 927 ? 95.375 96.450 51.772 1.00 16.64 927 LEU B O 1
ATOM 14825 N N . ARG B 1 928 ? 94.202 94.660 52.494 1.00 15.64 928 ARG B N 1
ATOM 14826 C CA . ARG B 1 928 ? 92.935 95.373 52.599 1.00 17.48 928 ARG B CA 1
ATOM 14827 C C . ARG B 1 928 ? 92.397 95.257 54.024 1.00 19.57 928 ARG B C 1
ATOM 14828 O O . ARG B 1 928 ? 92.409 94.173 54.627 1.00 16.97 928 ARG B O 1
ATOM 14836 N N . ILE B 1 929 ? 91.932 96.382 54.559 1.00 17.94 929 ILE B N 1
ATOM 14837 C CA . ILE B 1 929 ? 91.405 96.438 55.916 1.00 18.26 929 ILE B CA 1
ATOM 14838 C C . ILE B 1 929 ? 90.070 97.166 55.896 1.00 20.51 929 ILE B C 1
ATOM 14839 O O . ILE B 1 929 ? 89.942 98.234 55.290 1.00 18.80 929 ILE B O 1
ATOM 14844 N N . GLU B 1 930 ? 89.077 96.574 56.550 1.00 19.38 930 GLU B N 1
ATOM 14845 C CA . GLU B 1 930 ? 87.748 97.158 56.641 1.00 21.20 930 GLU B CA 1
ATOM 14846 C C . GLU B 1 930 ? 87.409 97.242 58.116 1.00 21.75 930 GLU B C 1
ATOM 14847 O O . GLU B 1 930 ? 87.562 96.263 58.846 1.00 21.14 930 GLU B O 1
ATOM 14853 N N . ALA B 1 931 ? 86.941 98.401 58.562 1.00 20.39 931 ALA B N 1
ATOM 14854 C CA . ALA B 1 931 ? 86.604 98.553 59.968 1.00 21.04 931 ALA B CA 1
ATOM 14855 C C . ALA B 1 931 ? 85.713 99.763 60.199 1.00 20.18 931 ALA B C 1
ATOM 14856 O O . ALA B 1 931 ? 85.686 100.682 59.384 1.00 19.82 931 ALA B O 1
ATOM 14858 N N . PRO B 1 932 ? 84.956 99.764 61.309 1.00 21.45 932 PRO B N 1
ATOM 14859 C CA . PRO B 1 932 ? 84.067 100.883 61.637 1.00 22.68 932 PRO B CA 1
ATOM 14860 C C . PRO B 1 932 ? 84.861 102.191 61.666 1.00 24.22 932 PRO B C 1
ATOM 14861 O O . PRO B 1 932 ? 85.997 102.228 62.131 1.00 23.90 932 PRO B O 1
ATOM 14865 N N . GLU B 1 933 ? 84.243 103.257 61.169 1.00 25.10 933 GLU B N 1
ATOM 14866 C CA . GLU B 1 933 ? 84.853 104.580 61.093 1.00 25.82 933 GLU B CA 1
ATOM 14867 C C . GLU B 1 933 ? 85.519 105.104 62.363 1.00 25.59 933 GLU B C 1
ATOM 14868 O O . GLU B 1 933 ? 86.540 105.784 62.287 1.00 24.81 933 GLU B O 1
ATOM 14874 N N . ASP B 1 934 ? 84.945 104.815 63.526 1.00 24.88 934 ASP B N 1
ATOM 14875 C CA . ASP B 1 934 ? 85.519 105.328 64.763 1.00 27.40 934 ASP B CA 1
ATOM 14876 C C . ASP B 1 934 ? 86.575 104.460 65.430 1.00 25.75 934 ASP B C 1
ATOM 14877 O O . ASP B 1 934 ? 86.914 104.679 66.587 1.00 26.21 934 ASP B O 1
ATOM 14882 N N . ILE B 1 935 ? 87.100 103.477 64.710 1.00 23.25 935 ILE B N 1
ATOM 14883 C CA . ILE B 1 935 ? 88.140 102.643 65.284 1.00 21.70 935 ILE B CA 1
ATOM 14884 C C . ILE B 1 935 ? 89.478 102.993 64.649 1.00 21.00 935 ILE B C 1
ATOM 14885 O O . ILE B 1 935 ? 89.627 102.957 63.432 1.00 21.48 935 ILE B O 1
ATOM 14890 N N . GLU B 1 936 ? 90.444 103.350 65.485 1.00 21.08 936 GLU B N 1
ATOM 14891 C CA . GLU B 1 936 ? 91.772 103.707 65.009 1.00 21.40 936 GLU B CA 1
ATOM 14892 C C . GLU B 1 936 ? 92.509 102.440 64.599 1.00 20.16 936 GLU B C 1
ATOM 14893 O O . GLU B 1 936 ? 92.556 101.481 65.361 1.00 19.58 936 GLU B O 1
ATOM 14899 N N . VAL B 1 937 ? 93.096 102.444 63.405 1.00 18.75 937 VAL B N 1
ATOM 14900 C CA . VAL B 1 937 ? 93.822 101.276 62.923 1.00 19.20 937 VAL B CA 1
ATOM 14901 C C . VAL B 1 937 ? 95.302 101.571 62.729 1.00 19.15 937 VAL B C 1
ATOM 14902 O O . VAL B 1 937 ? 95.660 102.522 62.039 1.00 19.04 937 VAL B O 1
ATOM 14906 N N . ASN B 1 938 ? 96.157 100.760 63.347 1.00 17.72 938 ASN B N 1
ATOM 14907 C CA . ASN B 1 938 ? 97.606 100.913 63.209 1.00 19.89 938 ASN B CA 1
ATOM 14908 C C . ASN B 1 938 ? 98.097 99.751 62.359 1.00 19.66 938 ASN B C 1
ATOM 14909 O O . ASN B 1 938 ? 97.907 98.590 62.721 1.00 21.05 938 ASN B O 1
ATOM 14914 N N . VAL B 1 939 ? 98.728 100.065 61.234 1.00 18.27 939 VAL B N 1
ATOM 14915 C CA . VAL B 1 939 ? 99.207 99.035 60.317 1.00 18.14 939 VAL B CA 1
ATOM 14916 C C . VAL B 1 939 ? 100.721 98.917 60.231 1.00 18.60 939 VAL B C 1
ATOM 14917 O O . VAL B 1 939 ? 101.431 99.914 60.086 1.00 18.37 939 VAL B O 1
ATOM 14921 N N . THR B 1 940 ? 101.206 97.685 60.309 1.00 17.23 940 THR B N 1
ATOM 14922 C CA . THR B 1 940 ? 102.629 97.416 60.202 1.00 18.33 940 THR B CA 1
ATOM 14923 C C . THR B 1 940 ? 102.821 96.210 59.297 1.00 19.38 940 THR B C 1
ATOM 14924 O O . THR B 1 940 ? 102.394 95.103 59.634 1.00 17.71 940 THR B O 1
ATOM 14928 N N . LEU B 1 941 ? 103.445 96.420 58.146 1.00 18.12 941 LEU B N 1
ATOM 14929 C CA . LEU B 1 941 ? 103.706 95.311 57.237 1.00 19.09 941 LEU B CA 1
ATOM 14930 C C . LEU B 1 941 ? 104.840 94.491 57.843 1.00 20.36 941 LEU B C 1
ATOM 14931 O O . LEU B 1 941 ? 105.678 95.027 58.573 1.00 20.34 941 LEU B O 1
ATOM 14936 N N . PRO B 1 942 ? 104.876 93.177 57.562 1.00 19.53 942 PRO B N 1
ATOM 14937 C CA . PRO B 1 942 ? 105.942 92.335 58.118 1.00 20.69 942 PRO B CA 1
ATOM 14938 C C . PRO B 1 942 ? 107.352 92.804 57.748 1.00 21.66 942 PRO B C 1
ATOM 14939 O O . PRO B 1 942 ? 107.552 93.499 56.752 1.00 19.79 942 PRO B O 1
ATOM 14943 N N . GLU B 1 943 ? 108.322 92.429 58.571 1.00 22.97 943 GLU B N 1
ATOM 14944 C CA . GLU B 1 943 ? 109.708 92.817 58.355 1.00 24.42 943 GLU B CA 1
ATOM 14945 C C . GLU B 1 943 ? 110.181 92.691 56.909 1.00 24.06 943 GLU B C 1
ATOM 14946 O O . GLU B 1 943 ? 110.069 91.627 56.295 1.00 21.38 943 GLU B O 1
ATOM 14952 N N . GLY B 1 944 ? 110.703 93.799 56.384 1.00 22.85 944 GLY B N 1
ATOM 14953 C CA . GLY B 1 944 ? 111.230 93.846 55.031 1.00 21.88 944 GLY B CA 1
ATOM 14954 C C . GLY B 1 944 ? 110.234 93.845 53.887 1.00 21.65 944 GLY B C 1
ATOM 14955 O O . GLY B 1 944 ? 110.629 93.879 52.721 1.00 22.34 944 GLY B O 1
ATOM 14956 N N . ILE B 1 945 ? 108.946 93.821 54.204 1.00 18.82 945 ILE B N 1
ATOM 14957 C CA . ILE B 1 945 ? 107.924 93.780 53.171 1.00 17.65 945 ILE B CA 1
ATOM 14958 C C . ILE B 1 945 ? 107.315 95.150 52.878 1.00 18.53 945 ILE B C 1
ATOM 14959 O O . ILE B 1 945 ? 106.978 95.900 53.795 1.00 17.69 945 ILE B O 1
ATOM 14964 N N . GLU B 1 946 ? 107.185 95.471 51.595 1.00 17.23 946 GLU B N 1
ATOM 14965 C CA . GLU B 1 946 ? 106.590 96.736 51.173 1.00 19.25 946 GLU B CA 1
ATOM 14966 C C . GLU B 1 946 ? 105.232 96.394 50.570 1.00 19.92 946 GLU B C 1
ATOM 14967 O O . GLU B 1 946 ? 104.878 95.219 50.456 1.00 19.12 946 GLU B O 1
ATOM 14973 N N . GLY B 1 947 ? 104.460 97.401 50.181 1.00 20.57 947 GLY B N 1
ATOM 14974 C CA . GLY B 1 947 ? 103.173 97.079 49.603 1.00 20.43 947 GLY B CA 1
ATOM 14975 C C . GLY B 1 947 ? 102.128 98.165 49.522 1.00 21.96 947 GLY B C 1
ATOM 14976 O O . GLY B 1 947 ? 102.380 99.337 49.810 1.00 20.61 947 GLY B O 1
ATOM 14977 N N . GLU B 1 948 ? 100.933 97.739 49.131 1.00 19.99 948 GLU B N 1
ATOM 14978 C CA . GLU B 1 948 ? 99.787 98.616 48.946 1.00 20.47 948 GLU B CA 1
ATOM 14979 C C . GLU B 1 948 ? 98.714 98.254 49.976 1.00 20.58 948 GLU B C 1
ATOM 14980 O O . GLU B 1 948 ? 98.247 97.115 50.020 1.00 18.74 948 GLU B O 1
ATOM 14986 N N . VAL B 1 949 ? 98.337 99.217 50.812 1.00 17.69 949 VAL B N 1
ATOM 14987 C CA . VAL B 1 949 ? 97.318 98.979 51.828 1.00 17.68 949 VAL B CA 1
ATOM 14988 C C . VAL B 1 949 ? 96.066 99.797 51.524 1.00 19.57 949 VAL B C 1
ATOM 14989 O O . VAL B 1 949 ? 96.129 101.016 51.329 1.00 19.09 949 VAL B O 1
ATOM 14993 N N . THR B 1 950 ? 94.930 99.115 51.475 1.00 17.82 950 THR B N 1
ATOM 14994 C CA . THR B 1 950 ? 93.654 99.760 51.215 1.00 17.54 950 THR B CA 1
ATOM 14995 C C . THR B 1 950 ? 92.837 99.707 52.500 1.00 20.14 950 THR B C 1
ATOM 14996 O O . THR B 1 950 ? 92.449 98.629 52.956 1.00 17.83 950 THR B O 1
ATOM 15000 N N . GLN B 1 951 ? 92.592 100.871 53.094 1.00 18.10 951 GLN B N 1
ATOM 15001 C CA . GLN B 1 951 ? 91.822 100.929 54.323 1.00 19.30 951 GLN B CA 1
ATOM 15002 C C . GLN B 1 951 ? 90.447 101.512 54.052 1.00 20.79 951 GLN B C 1
ATOM 15003 O O . GLN B 1 951 ? 90.313 102.653 53.605 1.00 19.79 951 GLN B O 1
ATOM 15009 N N . VAL B 1 952 ? 89.427 100.711 54.328 1.00 20.13 952 VAL B N 1
ATOM 15010 C CA . VAL B 1 952 ? 88.051 101.114 54.118 1.00 21.98 952 VAL B CA 1
ATOM 15011 C C . VAL B 1 952 ? 87.346 101.243 55.462 1.00 22.84 952 VAL B C 1
ATOM 15012 O O . VAL B 1 952 ? 87.436 100.358 56.313 1.00 21.01 952 VAL B O 1
ATOM 15016 N N . LYS B 1 953 ? 86.668 102.366 55.663 1.00 22.31 953 LYS B N 1
ATOM 15017 C CA . LYS B 1 953 ? 85.931 102.585 56.896 1.00 23.89 953 LYS B CA 1
ATOM 15018 C C . LYS B 1 953 ? 84.450 102.688 56.578 1.00 25.11 953 LYS B C 1
ATOM 15019 O O . LYS B 1 953 ? 84.065 103.224 55.534 1.00 25.59 953 LYS B O 1
ATOM 15025 N N . TYR B 1 954 ? 83.617 102.158 57.463 1.00 23.22 954 TYR B N 1
ATOM 15026 C CA . TYR B 1 954 ? 82.185 102.245 57.257 1.00 25.08 954 TYR B CA 1
ATOM 15027 C C . TYR B 1 954 ? 81.535 102.747 58.538 1.00 25.07 954 TYR B C 1
ATOM 15028 O O . TYR B 1 954 ? 82.149 102.729 59.600 1.00 23.58 954 TYR B O 1
ATOM 15037 N N . MET B 1 955 ? 80.295 103.209 58.426 1.00 27.95 955 MET B N 1
ATOM 15038 C CA . MET B 1 955 ? 79.565 103.751 59.566 1.00 32.28 955 MET B CA 1
ATOM 15039 C C . MET B 1 955 ? 79.237 102.732 60.649 1.00 34.64 955 MET B C 1
ATOM 15040 O O . MET B 1 955 ? 78.869 101.595 60.357 1.00 35.56 955 MET B O 1
ATOM 15045 N N . SER B 1 956 ? 79.368 103.158 61.903 1.00 37.39 956 SER B N 1
ATOM 15046 C CA . SER B 1 956 ? 79.084 102.302 63.051 1.00 41.40 956 SER B CA 1
ATOM 15047 C C . SER B 1 956 ? 77.582 102.109 63.232 1.00 42.79 956 SER B C 1
ATOM 15048 O O . SER B 1 956 ? 76.808 102.729 62.472 1.00 43.55 956 SER B O 1
#

Organism: Bacillus sp. (strain GL1) (NCBI:txid84635)

Secondary structure (DSSP, 8-state):
-----SEEEE-SS-SS-TTEEEEEEEEEEPPS--SS--EEEEEEESEEEEEETTEEEEEE----BTTEEEEEEEE-TTT--TTSEEEEEEEEEE--S-BTTB-----EEEEEEEETTEEEEE-STTSEEEEPTTB-TTPPB--SSS-B--EEEGGG--TTTTSTT---TTSEEPEEEEETT-TT--EEEE-SS-PPP-EEE--SEEEEEEEEE--SEEEEE-HHHHH-GGGGG--S-EEE--EEEEEEEESS-EEEEEEETT--SSS-EEETTEE----B-STT-EEEEEEE-SEEEEEEEE--EEE-SS-EEEEEEESS-EEEE-SSS-SS-S-EEE--S-EEE--TTS------S--HHHHHHHHH-SSTTGGGGGGGGEEEPPGGGEES--HHHHHHS-SEEEEEPPPHHHHGGGSSSSSPEEPP--SSSEEEEEEEEEEEEEEEEEEEEEE-TT-EEEEEEESEEETTEEE--TT---EEEEE--SEEEEEE-SS-EEEEEEEEEEES-SSPPEEEEEEEEE--S------EEEES-HHHHHHHHHHHHHHHHTBSSSB-S-TTTT---BHHHHHHHHHHHHHHT---HHHHHHHHHGGGGTTT-TT--SBSS-SS----HHHHHHHHHHHHHHHHHHT-HHHHHHHHHHHHHHHHHHHTTB-TTSSB--SS-----SSS----SSSEEHHHHHHHHHHHHHHHHHHHHTT-GGGGHHHHHHHHHHHHHHHHHSEETTTTEE-SEE-TTSPBP---BHHHHHHHHHTT-S-HHHHHHHHHHHHS--TTSBPP-SHHHHHHHHHHHHHTT-HHHHHHHHHHHHHHHHHTT-SS--SS-SS--TTSSSTTSS-S-S--GGG-THHHHIIIIIS-EEE-SGGGSEEEE----TT-SEEEEEEE-TTSSEEEEEEEEEETTEEEEEEEEETTSEEEE---TT-EEEEEEEEEB-/-----SEEEE-SS-SS-TTEEEEEEEEEE--S---S--EEEEEEESEEEEEETTEEEEEE----BTTEEEEEEEE-TTT--TTSEEEEEEEEEE--S-BTTB-----EEEEEEEETTEEEEE-STTSEEEEPTTB-TTSPB--TTS-B--EEEGGG--TTTTSTT---TTSEEPEEEEETT-TT--EEEE-SS-PPP-EEE--SEEEEEEEEE--SEEEEE-HHHHH-GGGGG--S-EEE--EEEEEEEESS-EEEEEEETT--SSS-EEETTEE----B-STT-EEEEEEE-SEEEEEEEE--EEE-SS-EEEEEEESS-EEEE-SS--SS-S-EEE--S-EEE--TTS--PPP----HHHHHHHHH-SSHHHHGGGGGGEEEPPGGGEES--HHHHHH--SEEEEEPPPGGGGGGGSSSSSPEE----SSSEEEEEEEEEEEEEEEEEEEEEE-TT-EEEEEEES-EETTEE---TT---EEEEE--SEEEEEE-SS-EEEEEEEEEEES-SSPPEEEEEEEEE--S------EEEES-HHHHHHHHHHHHHHHHTBSSSB-S-TTTT---BHHHHHHHHHHHHHHT---HHHHHHHHHGGGGTTT-TT--SBSS-S-----HHHHHHHHHHHHHHHHHHT-HHHHHHHHHHHHHHHHHHHTTB-TTSSB-EES-----SSS----SEEEEHHHHHHHHHHHHHHHHHHHHHT-GGGGHHHHHHHHHHHHHHHHHSEETTTTEE-SEEETTSPBP---BHHHHHHHHHTT-S-THHHHHHHHHHHS--TTSB---SHHHHHHHHHHHHHTT-HHHHHHHHHHHTHHHHHTT-SS--SS-SS--TTSSSTTSS-S-S--GGG-THHHHIIIIIS-EEE-SGGGSEEEE----TT-SEEEEEEE-TTSSEEEEEEEEEETTEEEEEEEEETTSEEEE---TT-EEEEEEEEEB-

B-factor: mean 29.85, std 11.23, range [11.29, 103.88]

CATH classification: 2.60.120.260 (+4 more: 2.60.120.260, 2.60.120.260, 2.60.420.10)